Protein 6WQ1 (pdb70)

Structure (mmCIF, N/CA/C/O backbone):
data_6WQ1
#
_entry.id   6WQ1
#
_cell.length_a   52.415
_cell.length_b   108.012
_cell.length_c   152.013
_cell.angle_alpha   90.000
_cell.angle_beta   91.260
_cell.angle_gamma   90.000
#
_symmetry.space_group_name_H-M   'P 1 21 1'
#
loop_
_entity.id
_entity.type
_entity.pdbx_description
1 polymer 'LanC-like protein 2'
2 non-polymer 'ZINC ION'
3 water water
#
loop_
_atom_site.group_PDB
_atom_site.id
_atom_site.type_symbol
_atom_site.label_atom_id
_atom_site.label_alt_id
_atom_site.label_comp_id
_atom_site.label_asym_id
_atom_site.label_entity_id
_atom_site.label_seq_id
_atom_site.pdbx_PDB_ins_code
_atom_site.Cartn_x
_atom_site.Cartn_y
_atom_site.Cartn_z
_atom_site.occupancy
_atom_site.B_iso_or_equiv
_atom_site.auth_seq_id
_atom_site.auth_comp_id
_atom_site.auth_asym_id
_atom_site.auth_atom_id
_atom_site.pdbx_PDB_model_num
ATOM 1 N N . ARG A 1 22 ? 40.954 -1.891 -9.735 1.00 25.97 22 ARG A N 1
ATOM 2 C CA . ARG A 1 22 ? 39.596 -1.798 -9.175 1.00 27.83 22 ARG A CA 1
ATOM 3 C C . ARG A 1 22 ? 39.596 -1.373 -7.715 1.00 22.52 22 ARG A C 1
ATOM 4 O O . ARG A 1 22 ? 38.763 -0.573 -7.301 1.00 21.75 22 ARG A O 1
ATOM 12 N N . ALA A 1 23 ? 40.523 -1.913 -6.937 1.00 19.25 23 ALA A N 1
ATOM 13 C CA . ALA A 1 23 ? 40.730 -1.485 -5.565 1.00 21.54 23 ALA A CA 1
ATOM 14 C C . ALA A 1 23 ? 42.116 -0.869 -5.408 1.00 22.12 23 ALA A C 1
ATOM 15 O O . ALA A 1 23 ? 43.059 -1.252 -6.101 1.00 19.82 23 ALA A O 1
ATOM 17 N N . PHE A 1 24 ? 42.235 0.097 -4.501 1.00 22.38 24 PHE A N 1
ATOM 18 C CA . PHE A 1 24 ? 43.552 0.514 -4.039 1.00 17.59 24 PHE A CA 1
ATOM 19 C C . PHE A 1 24 ? 44.160 -0.569 -3.147 1.00 19.19 24 PHE A C 1
ATOM 20 O O . PHE A 1 24 ? 43.453 -1.424 -2.595 1.00 16.11 24 PHE A O 1
ATOM 28 N N . VAL A 1 25 ? 45.486 -0.520 -2.993 1.00 12.64 25 VAL A N 1
ATOM 29 C CA . VAL A 1 25 ? 46.117 -1.251 -1.899 1.00 16.40 25 VAL A CA 1
ATOM 30 C C . VAL A 1 25 ? 45.693 -0.600 -0.591 1.00 18.63 25 VAL A C 1
ATOM 31 O O . VAL A 1 25 ? 45.881 0.608 -0.386 1.00 15.05 25 VAL A O 1
ATOM 35 N N . ASN A 1 26 ? 45.085 -1.378 0.286 1.00 20.16 26 ASN A N 1
ATOM 36 C CA . ASN A 1 26 ? 44.674 -0.823 1.562 1.00 17.64 26 ASN A CA 1
ATOM 37 C C . ASN A 1 26 ? 45.933 -0.532 2.367 1.00 16.80 26 ASN A C 1
ATOM 38 O O . ASN A 1 26 ? 46.650 -1.471 2.722 1.00 16.91 26 ASN A O 1
ATOM 43 N N . PRO A 1 27 ? 46.232 0.733 2.691 1.00 18.80 27 PRO A N 1
ATOM 44 C CA . PRO A 1 27 ? 47.503 1.036 3.375 1.00 21.09 27 PRO A CA 1
ATOM 45 C C . PRO A 1 27 ? 47.468 0.796 4.879 1.00 22.88 27 PRO A C 1
ATOM 46 O O . PRO A 1 27 ? 48.533 0.746 5.512 1.00 19.24 27 PRO A O 1
ATOM 50 N N . PHE A 1 28 ? 46.300 0.632 5.468 1.00 18.31 28 PHE A N 1
ATOM 51 C CA . PHE A 1 28 ? 46.330 0.630 6.919 1.00 18.76 28 PHE A CA 1
ATOM 52 C C . PHE A 1 28 ? 46.648 -0.767 7.434 1.00 19.27 28 PHE A C 1
ATOM 53 O O . PHE A 1 28 ? 46.217 -1.759 6.851 1.00 20.64 28 PHE A O 1
ATOM 61 N N . PRO A 1 29 ? 47.416 -0.876 8.505 1.00 22.89 29 PRO A N 1
ATOM 62 C CA . PRO A 1 29 ? 47.506 -2.164 9.186 1.00 20.42 29 PRO A CA 1
ATOM 63 C C . PRO A 1 29 ? 46.136 -2.559 9.719 1.00 20.52 29 PRO A C 1
ATOM 64 O O . PRO A 1 29 ? 45.316 -1.703 10.080 1.00 15.23 29 PRO A O 1
ATOM 68 N N . ASP A 1 30 ? 45.895 -3.871 9.742 1.00 16.54 30 ASP A N 1
ATOM 69 C CA . ASP A 1 30 ? 44.730 -4.428 10.404 1.00 18.06 30 ASP A CA 1
ATOM 70 C C . ASP A 1 30 ? 44.788 -4.152 11.905 1.00 18.23 30 ASP A C 1
ATOM 71 O O . ASP A 1 30 ? 45.793 -3.694 12.444 1.00 18.05 30 ASP A O 1
ATOM 76 N N . TYR A 1 31 ? 43.677 -4.464 12.581 1.00 18.74 31 TYR A N 1
ATOM 77 C CA . TYR A 1 31 ? 43.499 -4.084 13.982 1.00 21.31 31 TYR A CA 1
ATOM 78 C C . TYR A 1 31 ? 44.596 -4.627 14.889 1.00 21.70 31 TYR A C 1
ATOM 79 O O . TYR A 1 31 ? 44.932 -3.990 15.893 1.00 23.52 31 TYR A O 1
ATOM 88 N N . GLU A 1 32 ? 45.141 -5.810 14.578 1.00 20.79 32 GLU A N 1
ATOM 89 C CA . GLU A 1 32 ? 46.108 -6.452 15.465 1.00 25.43 32 GLU A CA 1
ATOM 90 C C . GLU A 1 32 ? 47.511 -5.870 15.298 1.00 27.43 32 GLU A C 1
ATOM 91 O O . GLU A 1 32 ? 48.250 -5.747 16.280 1.00 26.73 32 GLU A O 1
ATOM 97 N N . ALA A 1 33 ? 47.884 -5.504 14.073 1.00 24.67 33 ALA A N 1
ATOM 98 C CA . ALA A 1 33 ? 49.205 -4.957 13.779 1.00 23.43 33 ALA A CA 1
ATOM 99 C C . ALA A 1 33 ? 49.313 -3.452 14.072 1.00 28.63 33 ALA A C 1
ATOM 100 O O . ALA A 1 33 ? 48.569 -2.893 14.896 1.00 27.59 33 ALA A O 1
ATOM 102 N N . LEU A 1 61 ? 44.898 4.313 18.481 1.00 23.91 61 LEU A N 1
ATOM 103 C CA . LEU A 1 61 ? 43.615 3.735 18.065 1.00 25.88 61 LEU A CA 1
ATOM 104 C C . LEU A 1 61 ? 42.499 4.765 18.101 1.00 25.92 61 LEU A C 1
ATOM 105 O O . LEU A 1 61 ? 42.425 5.596 19.007 1.00 23.53 61 LEU A O 1
ATOM 110 N N . PRO A 1 62 ? 41.616 4.707 17.106 1.00 26.94 62 PRO A N 1
ATOM 111 C CA . PRO A 1 62 ? 40.518 5.669 17.018 1.00 24.89 62 PRO A CA 1
ATOM 112 C C . PRO A 1 62 ? 39.359 5.418 17.976 1.00 19.54 62 PRO A C 1
ATOM 113 O O . PRO A 1 62 ? 38.336 6.089 17.848 1.00 19.83 62 PRO A O 1
ATOM 117 N N . PHE A 1 63 ? 39.480 4.496 18.929 1.00 19.19 63 PHE A N 1
ATOM 118 C CA . PHE A 1 63 ? 38.479 4.309 19.973 1.00 20.77 63 PHE A CA 1
ATOM 119 C C . PHE A 1 63 ? 39.173 3.932 21.276 1.00 22.99 63 PHE A C 1
ATOM 120 O O . PHE A 1 63 ? 40.328 3.497 21.286 1.00 18.11 63 PHE A O 1
ATOM 128 N N . HIS A 1 64 ? 38.445 4.103 22.377 1.00 23.55 64 HIS A N 1
ATOM 129 C CA . HIS A 1 64 ? 38.897 3.668 23.687 1.00 28.00 64 HIS A CA 1
ATOM 130 C C . HIS A 1 64 ? 38.603 2.179 23.886 1.00 32.18 64 HIS A C 1
ATOM 131 O O . HIS A 1 64 ? 37.968 1.523 23.055 1.00 33.82 64 HIS A O 1
ATOM 138 N N . GLN A 1 65 ? 39.079 1.644 25.015 1.00 32.42 65 GLN A N 1
ATOM 139 C CA . GLN A 1 65 ? 38.920 0.219 25.290 1.00 37.10 65 GLN A CA 1
ATOM 140 C C . GLN A 1 65 ? 37.451 -0.195 25.300 1.00 34.29 65 GLN A C 1
ATOM 141 O O . GLN A 1 65 ? 37.107 -1.305 24.879 1.00 31.37 65 GLN A O 1
ATOM 147 N N . ASP A 1 66 ? 36.571 0.691 25.758 1.00 33.20 66 ASP A N 1
ATOM 148 C CA . ASP A 1 66 ? 35.157 0.383 25.905 1.00 34.83 66 ASP A CA 1
ATOM 149 C C . ASP A 1 66 ? 34.381 0.477 24.598 1.00 39.36 66 ASP A C 1
ATOM 150 O O . ASP A 1 66 ? 33.169 0.249 24.609 1.00 42.98 66 ASP A O 1
ATOM 155 N N . GLY A 1 67 ? 35.027 0.818 23.485 1.00 38.68 67 GLY A N 1
ATOM 156 C CA . GLY A 1 67 ? 34.350 0.939 22.210 1.00 31.87 67 GLY A CA 1
ATOM 157 C C . GLY A 1 67 ? 33.966 2.352 21.822 1.00 26.67 67 GLY A C 1
ATOM 158 O O . GLY A 1 67 ? 33.517 2.566 20.694 1.00 29.59 67 GLY A O 1
ATOM 159 N N . LYS A 1 68 ? 34.145 3.321 22.707 1.00 25.66 68 LYS A N 1
ATOM 160 C CA . LYS A 1 68 ? 33.728 4.681 22.419 1.00 25.94 68 LYS A CA 1
ATOM 161 C C . LYS A 1 68 ? 34.790 5.387 21.576 1.00 28.02 68 LYS A C 1
ATOM 162 O O . LYS A 1 68 ? 35.988 5.291 21.859 1.00 22.32 68 LYS A O 1
ATOM 168 N N . ILE A 1 69 ? 34.343 6.084 20.522 1.00 23.26 69 ILE A N 1
ATOM 169 C CA . ILE A 1 69 ? 35.264 6.761 19.612 1.00 23.54 69 ILE A CA 1
ATOM 170 C C . ILE A 1 69 ? 35.933 7.933 20.326 1.00 26.84 69 ILE A C 1
ATOM 171 O O . ILE A 1 69 ? 35.276 8.718 21.017 1.00 28.08 69 ILE A O 1
ATOM 176 N N . ILE A 1 70 ? 37.250 8.075 20.151 1.00 27.27 70 ILE A N 1
ATOM 177 C CA . ILE A 1 70 ? 37.967 9.144 20.843 1.00 23.56 70 ILE A CA 1
ATOM 178 C C . ILE A 1 70 ? 37.496 10.502 20.341 1.00 23.35 70 ILE A C 1
ATOM 179 O O . ILE A 1 70 ? 37.043 10.651 19.198 1.00 24.98 70 ILE A O 1
ATOM 184 N N . HIS A 1 71 ? 37.617 11.508 21.209 1.00 26.49 71 HIS A N 1
ATOM 185 C CA . HIS A 1 71 ? 37.153 12.856 20.891 1.00 26.69 71 HIS A CA 1
ATOM 186 C C . HIS A 1 71 ? 37.731 13.371 19.577 1.00 20.82 71 HIS A C 1
ATOM 187 O O . HIS A 1 71 ? 37.003 13.939 18.755 1.00 22.89 71 HIS A O 1
ATOM 194 N N . ASN A 1 72 ? 39.031 13.156 19.345 1.00 24.79 72 ASN A N 1
ATOM 195 C CA . ASN A 1 72 ? 39.676 13.721 18.158 1.00 25.96 72 ASN A CA 1
ATOM 196 C C . ASN A 1 72 ? 39.043 13.201 16.871 1.00 21.03 72 ASN A C 1
ATOM 197 O O . ASN A 1 72 ? 38.839 13.963 15.918 1.00 20.00 72 ASN A O 1
ATOM 202 N N . PHE A 1 73 ? 38.726 11.906 16.822 1.00 18.56 73 PHE A N 1
ATOM 203 C CA . PHE A 1 73 ? 38.193 11.320 15.593 1.00 19.84 73 PHE A CA 1
ATOM 204 C C . PHE A 1 73 ? 36.750 11.762 15.349 1.00 20.61 73 PHE A C 1
ATOM 205 O O . PHE A 1 73 ? 36.366 12.062 14.210 1.00 18.91 73 PHE A O 1
ATOM 213 N N . ILE A 1 74 ? 35.936 11.813 16.405 1.00 18.40 74 ILE A N 1
ATOM 214 C CA . ILE A 1 74 ? 34.603 12.407 16.298 1.00 21.39 74 ILE A CA 1
ATOM 215 C C . ILE A 1 74 ? 34.685 13.785 15.655 1.00 21.31 74 ILE A C 1
ATOM 216 O O . ILE A 1 74 ? 33.977 14.087 14.683 1.00 19.29 74 ILE A O 1
ATOM 221 N N . ARG A 1 75 ? 35.559 14.641 16.197 1.00 21.11 75 ARG A N 1
ATOM 222 C CA . ARG A 1 75 ? 35.655 16.018 15.730 1.00 21.57 75 ARG A CA 1
ATOM 223 C C . ARG A 1 75 ? 36.113 16.083 14.278 1.00 22.52 75 ARG A C 1
ATOM 224 O O . ARG A 1 75 ? 35.593 16.886 13.495 1.00 23.04 75 ARG A O 1
ATOM 232 N N . ARG A 1 76 ? 37.069 15.239 13.889 1.00 20.01 76 ARG A N 1
ATOM 233 C CA . ARG A 1 76 ? 37.457 15.213 12.485 1.00 18.78 76 ARG A CA 1
ATOM 234 C C . ARG A 1 76 ? 36.299 14.758 11.602 1.00 20.64 76 ARG A C 1
ATOM 235 O O . ARG A 1 76 ? 36.095 15.309 10.513 1.00 18.50 76 ARG A O 1
ATOM 243 N N . ILE A 1 77 ? 35.507 13.776 12.066 1.00 23.08 77 ILE A N 1
ATOM 244 C CA . ILE A 1 77 ? 34.377 13.287 11.270 1.00 19.81 77 ILE A CA 1
ATOM 245 C C . ILE A 1 77 ? 33.298 14.357 11.149 1.00 18.96 77 ILE A C 1
ATOM 246 O O . ILE A 1 77 ? 32.768 14.598 10.060 1.00 18.16 77 ILE A O 1
ATOM 251 N N . GLN A 1 78 ? 32.921 14.977 12.273 1.00 16.90 78 GLN A N 1
ATOM 252 C CA . GLN A 1 78 ? 31.875 16.001 12.228 1.00 19.55 78 GLN A CA 1
ATOM 253 C C . GLN A 1 78 ? 32.294 17.186 11.373 1.00 19.69 78 GLN A C 1
ATOM 254 O O . GLN A 1 78 ? 31.452 17.791 10.699 1.00 19.98 78 GLN A O 1
ATOM 260 N N . THR A 1 79 ? 33.589 17.511 11.374 1.00 17.02 79 THR A N 1
ATOM 261 C CA . THR A 1 79 ? 34.102 18.588 10.539 1.00 19.98 79 THR A CA 1
ATOM 262 C C . THR A 1 79 ? 33.913 18.264 9.067 1.00 19.11 79 THR A C 1
ATOM 263 O O . THR A 1 79 ? 33.421 19.096 8.291 1.00 18.74 79 THR A O 1
ATOM 267 N N . LYS A 1 80 ? 34.303 17.051 8.666 1.00 17.51 80 LYS A N 1
ATOM 268 C CA . LYS A 1 80 ? 34.137 16.640 7.275 1.00 19.67 80 LYS A CA 1
ATOM 269 C C . LYS A 1 80 ? 32.665 16.606 6.883 1.00 16.63 80 LYS A C 1
ATOM 270 O O . LYS A 1 80 ? 32.306 17.001 5.767 1.00 18.96 80 LYS A O 1
ATOM 276 N N . ILE A 1 81 ? 31.800 16.134 7.784 1.00 15.66 81 ILE A N 1
ATOM 277 C CA . ILE A 1 81 ? 30.371 16.088 7.481 1.00 18.78 81 ILE A CA 1
ATOM 278 C C . ILE A 1 81 ? 29.866 17.479 7.116 1.00 22.34 81 ILE A C 1
ATOM 279 O O . ILE A 1 81 ? 29.244 17.670 6.067 1.00 21.38 81 ILE A O 1
ATOM 284 N N . LYS A 1 82 ? 30.155 18.477 7.962 1.00 18.36 82 LYS A N 1
ATOM 285 C CA . LYS A 1 82 ? 29.839 19.860 7.611 1.00 18.85 82 LYS A CA 1
ATOM 286 C C . LYS A 1 82 ? 30.408 20.219 6.240 1.00 21.53 82 LYS A C 1
ATOM 287 O O . LYS A 1 82 ? 29.690 20.727 5.370 1.00 22.82 82 LYS A O 1
ATOM 293 N N . ASP A 1 83 ? 31.706 19.948 6.035 1.00 20.15 83 ASP A N 1
ATOM 294 C CA . ASP A 1 83 ? 32.367 20.208 4.756 1.00 19.39 83 ASP A CA 1
ATOM 295 C C . ASP A 1 83 ? 31.618 19.562 3.593 1.00 20.90 83 ASP A C 1
ATOM 296 O O . ASP A 1 83 ? 31.258 20.232 2.625 1.00 23.18 83 ASP A O 1
ATOM 301 N N . LEU A 1 84 ? 31.400 18.240 3.667 1.00 19.01 84 LEU A N 1
ATOM 302 C CA . LEU A 1 84 ? 30.771 17.524 2.561 1.00 19.77 84 LEU A CA 1
ATOM 303 C C . LEU A 1 84 ? 29.323 17.961 2.373 1.00 20.77 84 LEU A C 1
ATOM 304 O O . LEU A 1 84 ? 28.849 18.088 1.239 1.00 20.83 84 LEU A O 1
ATOM 309 N N . LEU A 1 85 ? 28.605 18.198 3.470 1.00 16.97 85 LEU A N 1
ATOM 310 C CA . LEU A 1 85 ? 27.245 18.708 3.358 1.00 18.93 85 LEU A CA 1
ATOM 311 C C . LEU A 1 85 ? 27.181 19.919 2.437 1.00 23.41 85 LEU A C 1
ATOM 312 O O . LEU A 1 85 ? 26.281 20.020 1.593 1.00 20.65 85 LEU A O 1
ATOM 317 N N . GLN A 1 86 ? 28.153 20.833 2.557 1.00 23.26 86 GLN A N 1
ATOM 318 C CA . GLN A 1 86 ? 28.074 22.072 1.789 1.00 21.56 86 GLN A CA 1
ATOM 319 C C . GLN A 1 86 ? 28.413 21.832 0.324 1.00 19.37 86 GLN A C 1
ATOM 320 O O . GLN A 1 86 ? 27.793 22.432 -0.559 1.00 22.67 86 GLN A O 1
ATOM 326 N N . GLN A 1 87 ? 29.377 20.943 0.040 1.00 18.13 87 GLN A N 1
ATOM 327 C CA . GLN A 1 87 ? 29.623 20.541 -1.345 1.00 19.03 87 GLN A CA 1
ATOM 328 C C . GLN A 1 87 ? 28.396 19.856 -1.947 1.00 23.87 87 GLN A C 1
ATOM 329 O O . GLN A 1 87 ? 28.089 20.038 -3.136 1.00 20.94 87 GLN A O 1
ATOM 335 N N . MET A 1 88 ? 27.706 19.030 -1.150 1.00 19.66 88 MET A N 1
ATOM 336 C CA . MET A 1 88 ? 26.521 18.337 -1.644 1.00 20.06 88 MET A CA 1
ATOM 337 C C . MET A 1 88 ? 25.401 19.322 -1.960 1.00 17.34 88 MET A C 1
ATOM 338 O O . MET A 1 88 ? 24.795 19.260 -3.036 1.00 17.59 88 MET A O 1
ATOM 343 N N . GLU A 1 89 ? 25.116 20.238 -1.030 1.00 15.77 89 GLU A N 1
ATOM 344 C CA . GLU A 1 89 ? 24.113 21.267 -1.287 1.00 22.01 89 GLU A CA 1
ATOM 345 C C . GLU A 1 89 ? 24.406 22.003 -2.591 1.00 25.19 89 GLU A C 1
ATOM 346 O O . GLU A 1 89 ? 23.507 22.179 -3.420 1.00 25.14 89 GLU A O 1
ATOM 352 N N . GLU A 1 90 ? 25.675 22.381 -2.816 1.00 22.86 90 GLU A N 1
ATOM 353 C CA . GLU A 1 90 ? 26.039 23.157 -4.000 1.00 22.02 90 GLU A CA 1
ATOM 354 C C . GLU A 1 90 ? 25.843 22.363 -5.281 1.00 23.74 90 GLU A C 1
ATOM 355 O O . GLU A 1 90 ? 25.317 22.890 -6.268 1.00 27.37 90 GLU A O 1
ATOM 361 N N . GLY A 1 91 ? 26.300 21.109 -5.301 1.00 22.29 91 GLY A N 1
ATOM 362 C CA . GLY A 1 91 ? 26.232 20.304 -6.506 1.00 26.24 91 GLY A CA 1
ATOM 363 C C . GLY A 1 91 ? 24.849 19.806 -6.854 1.00 25.40 91 GLY A C 1
ATOM 364 O O . GLY A 1 91 ? 24.577 19.557 -8.035 1.00 25.30 91 GLY A O 1
ATOM 365 N N . LEU A 1 92 ? 23.975 19.649 -5.852 1.00 22.85 92 LEU A N 1
ATOM 366 C CA . LEU A 1 92 ? 22.604 19.215 -6.109 1.00 27.30 92 LEU A CA 1
ATOM 367 C C . LEU A 1 92 ? 21.827 20.262 -6.891 1.00 29.95 92 LEU A C 1
ATOM 368 O O . LEU A 1 92 ? 20.857 19.913 -7.575 1.00 27.31 92 LEU A O 1
ATOM 373 N N . LYS A 1 93 ? 22.247 21.532 -6.807 1.00 31.22 93 LYS A N 1
ATOM 374 C CA . LYS A 1 93 ? 21.612 22.609 -7.559 1.00 28.27 93 LYS A CA 1
ATOM 375 C C . LYS A 1 93 ? 21.619 22.355 -9.058 1.00 26.35 93 LYS A C 1
ATOM 376 O O . LYS A 1 93 ? 20.780 22.906 -9.772 1.00 33.06 93 LYS A O 1
ATOM 382 N N . THR A 1 94 ? 22.520 21.520 -9.558 1.00 25.43 94 THR A N 1
ATOM 383 C CA . THR A 1 94 ? 22.541 21.208 -10.976 1.00 29.08 94 THR A CA 1
ATOM 384 C C . THR A 1 94 ? 22.156 19.759 -11.259 1.00 27.11 94 THR A C 1
ATOM 385 O O . THR A 1 94 ? 22.291 19.301 -12.398 1.00 28.00 94 THR A O 1
ATOM 389 N N . ALA A 1 95 ? 21.664 19.033 -10.259 1.00 26.50 95 ALA A N 1
ATOM 390 C CA . ALA A 1 95 ? 21.307 17.635 -10.467 1.00 29.01 95 ALA A CA 1
ATOM 391 C C . ALA A 1 95 ? 20.026 17.526 -11.298 1.00 27.64 95 ALA A C 1
ATOM 392 O O . ALA A 1 95 ? 19.305 18.509 -11.513 1.00 23.29 95 ALA A O 1
ATOM 394 N N . ASP A 1 96 ? 19.749 16.309 -11.766 1.00 26.03 96 ASP A N 1
ATOM 395 C CA . ASP A 1 96 ? 18.580 16.042 -12.604 1.00 26.61 96 ASP A CA 1
ATOM 396 C C . ASP A 1 96 ? 17.295 16.369 -11.845 1.00 27.06 96 ASP A C 1
ATOM 397 O O . ASP A 1 96 ? 17.038 15.765 -10.792 1.00 29.17 96 ASP A O 1
ATOM 402 N N . PRO A 1 97 ? 16.471 17.302 -12.333 1.00 25.20 97 PRO A N 1
ATOM 403 C CA . PRO A 1 97 ? 15.234 17.649 -11.609 1.00 26.74 97 PRO A CA 1
ATOM 404 C C . PRO A 1 97 ? 14.234 16.514 -11.529 1.00 23.37 97 PRO A C 1
ATOM 405 O O . PRO A 1 97 ? 13.407 16.501 -10.611 1.00 22.61 97 PRO A O 1
ATOM 409 N N . HIS A 1 98 ? 14.295 15.554 -12.440 1.00 27.12 98 HIS A N 1
ATOM 410 C CA . HIS A 1 98 ? 13.253 14.546 -12.566 1.00 26.92 98 HIS A CA 1
ATOM 411 C C . HIS A 1 98 ? 13.555 13.252 -11.816 1.00 27.01 98 HIS A C 1
ATOM 412 O O . HIS A 1 98 ? 12.616 12.578 -11.371 1.00 33.33 98 HIS A O 1
ATOM 419 N N . ASP A 1 99 ? 14.826 12.897 -11.634 1.00 19.67 99 ASP A N 1
ATOM 420 C CA . ASP A 1 99 ? 15.161 11.707 -10.861 1.00 19.80 99 ASP A CA 1
ATOM 421 C C . ASP A 1 99 ? 14.755 11.950 -9.416 1.00 21.18 99 ASP A C 1
ATOM 422 O O . ASP A 1 99 ? 15.420 12.702 -8.700 1.00 23.76 99 ASP A O 1
ATOM 427 N N . CYS A 1 100 ? 13.670 11.313 -8.986 1.00 17.74 100 CYS A N 1
ATOM 428 C CA . CYS A 1 100 ? 13.175 11.416 -7.624 1.00 19.77 100 CYS A CA 1
ATOM 429 C C . CYS A 1 100 ? 13.535 10.201 -6.769 1.00 18.64 100 CYS A C 1
ATOM 430 O O . CYS A 1 100 ? 13.069 10.108 -5.624 1.00 17.75 100 CYS A O 1
ATOM 433 N N . SER A 1 101 ? 14.356 9.281 -7.283 1.00 13.61 101 SER A N 1
ATOM 434 C CA . SER A 1 101 ? 14.566 8.002 -6.609 1.00 18.57 101 SER A CA 1
ATOM 435 C C . SER A 1 101 ? 15.298 8.185 -5.278 1.00 16.49 101 SER A C 1
ATOM 436 O O . SER A 1 101 ? 15.961 9.196 -5.026 1.00 16.65 101 SER A O 1
ATOM 439 N N . ALA A 1 102 ? 15.136 7.199 -4.396 1.00 15.56 102 ALA A N 1
ATOM 440 C CA . ALA A 1 102 ? 15.967 7.179 -3.204 1.00 15.29 102 ALA A CA 1
ATOM 441 C C . ALA A 1 102 ? 17.405 6.867 -3.574 1.00 18.72 102 ALA A C 1
ATOM 442 O O . ALA A 1 102 ? 18.335 7.358 -2.925 1.00 17.39 102 ALA A O 1
ATOM 444 N N . TYR A 1 103 ? 17.586 6.093 -4.653 1.00 17.55 103 TYR A N 1
ATOM 445 C CA . TYR A 1 103 ? 18.885 5.569 -5.064 1.00 15.31 103 TYR A CA 1
ATOM 446 C C . TYR A 1 103 ? 19.818 6.671 -5.579 1.00 19.89 103 TYR A C 1
ATOM 447 O O . TYR A 1 103 ? 20.984 6.765 -5.165 1.00 18.54 103 TYR A O 1
ATOM 456 N N . THR A 1 104 ? 19.330 7.510 -6.492 1.00 18.99 104 THR A N 1
ATOM 457 C CA . THR A 1 104 ? 20.156 8.549 -7.089 1.00 18.13 104 THR A CA 1
ATOM 458 C C . THR A 1 104 ? 19.506 9.928 -7.093 1.00 18.45 104 THR A C 1
ATOM 459 O O . THR A 1 104 ? 20.139 10.888 -7.546 1.00 17.67 104 THR A O 1
ATOM 463 N N . GLY A 1 105 ? 18.277 10.066 -6.595 1.00 19.77 105 GLY A N 1
ATOM 464 C CA . GLY A 1 105 ? 17.588 11.343 -6.677 1.00 14.43 105 GLY A CA 1
ATOM 465 C C . GLY A 1 105 ? 17.267 12.023 -5.361 1.00 15.81 105 GLY A C 1
ATOM 466 O O . GLY A 1 105 ? 17.922 11.786 -4.341 1.00 15.02 105 GLY A O 1
ATOM 467 N N . TRP A 1 106 ? 16.211 12.846 -5.378 1.00 15.57 106 TRP A N 1
ATOM 468 C CA . TRP A 1 106 ? 15.910 13.736 -4.265 1.00 14.42 106 TRP A CA 1
ATOM 469 C C . TRP A 1 106 ? 15.503 12.972 -3.010 1.00 14.03 106 TRP A C 1
ATOM 470 O O . TRP A 1 106 ? 15.867 13.378 -1.902 1.00 11.35 106 TRP A O 1
ATOM 481 N N . THR A 1 107 ? 14.730 11.877 -3.153 1.00 13.13 107 THR A N 1
ATOM 482 C CA . THR A 1 107 ? 14.320 11.116 -1.972 1.00 11.84 107 THR A CA 1
ATOM 483 C C . THR A 1 107 ? 15.530 10.629 -1.185 1.00 12.34 107 THR A C 1
ATOM 484 O O . THR A 1 107 ? 15.499 10.604 0.056 1.00 11.09 107 THR A O 1
ATOM 488 N N . GLY A 1 108 ? 16.620 10.294 -1.881 1.00 11.95 108 GLY A N 1
ATOM 489 C CA . GLY A 1 108 ? 17.836 9.904 -1.181 1.00 12.96 108 GLY A CA 1
ATOM 490 C C . GLY A 1 108 ? 18.407 11.015 -0.318 1.00 14.27 108 GLY A C 1
ATOM 491 O O . GLY A 1 108 ? 18.928 10.761 0.772 1.00 14.76 108 GLY A O 1
ATOM 492 N N . ILE A 1 109 ? 18.315 12.261 -0.788 1.00 11.00 109 ILE A N 1
ATOM 493 C CA . ILE A 1 109 ? 18.819 13.383 -0.001 1.00 10.71 109 ILE A CA 1
ATOM 494 C C . ILE A 1 109 ? 17.957 13.577 1.237 1.00 14.59 109 ILE A C 1
ATOM 495 O O . ILE A 1 109 ? 18.474 13.800 2.341 1.00 15.00 109 ILE A O 1
ATOM 500 N N . ALA A 1 110 ? 16.629 13.468 1.084 1.00 11.66 110 ALA A N 1
ATOM 501 C CA . ALA A 1 110 ? 15.755 13.535 2.250 1.00 13.64 110 ALA A CA 1
ATOM 502 C C . ALA A 1 110 ? 16.054 12.390 3.211 1.00 14.44 110 ALA A C 1
ATOM 503 O O . ALA A 1 110 ? 16.043 12.581 4.432 1.00 15.88 110 ALA A O 1
ATOM 505 N N . LEU A 1 111 ? 16.367 11.199 2.680 1.00 14.10 111 LEU A N 1
ATOM 506 C CA . LEU A 1 111 ? 16.817 10.099 3.541 1.00 16.04 111 LEU A CA 1
ATOM 507 C C . LEU A 1 111 ? 18.062 10.482 4.342 1.00 13.06 111 LEU A C 1
ATOM 508 O O . LEU A 1 111 ? 18.159 10.162 5.532 1.00 12.79 111 LEU A O 1
ATOM 513 N N . LEU A 1 112 ? 19.032 11.149 3.706 1.00 13.38 112 LEU A N 1
ATOM 514 C CA . LEU A 1 112 ? 20.226 11.577 4.438 1.00 14.73 112 LEU A CA 1
ATOM 515 C C . LEU A 1 112 ? 19.862 12.515 5.585 1.00 15.56 112 LEU A C 1
ATOM 516 O O . LEU A 1 112 ? 20.325 12.337 6.723 1.00 15.37 112 LEU A O 1
ATOM 521 N N . TYR A 1 113 ? 19.010 13.511 5.316 1.00 11.58 113 TYR A N 1
ATOM 522 C CA . TYR A 1 113 ? 18.689 14.464 6.376 1.00 11.60 113 TYR A CA 1
ATOM 523 C C . TYR A 1 113 ? 17.842 13.839 7.470 1.00 15.71 113 TYR A C 1
ATOM 524 O O . TYR A 1 113 ? 18.038 14.170 8.649 1.00 17.02 113 TYR A O 1
ATOM 533 N N . LEU A 1 114 ? 16.923 12.918 7.117 1.00 14.01 114 LEU A N 1
ATOM 534 C CA . LEU A 1 114 ? 16.300 12.074 8.138 1.00 14.98 114 LEU A CA 1
ATOM 535 C C . LEU A 1 114 ? 17.356 11.366 8.979 1.00 15.84 114 LEU A C 1
ATOM 536 O O . LEU A 1 114 ? 17.233 11.292 10.211 1.00 15.07 114 LEU A O 1
ATOM 541 N N . GLN A 1 115 ? 18.402 10.835 8.325 1.00 14.60 115 GLN A N 1
ATOM 542 C CA . GLN A 1 115 ? 19.452 10.116 9.042 1.00 15.75 115 GLN A CA 1
ATOM 543 C C . GLN A 1 115 ? 20.228 11.058 9.947 1.00 14.72 115 GLN A C 1
ATOM 544 O O . GLN A 1 115 ? 20.534 10.720 11.099 1.00 15.19 115 GLN A O 1
ATOM 550 N N . LEU A 1 116 ? 20.575 12.238 9.426 1.00 15.72 116 LEU A N 1
ATOM 551 C CA . LEU A 1 116 ? 21.230 13.267 10.232 1.00 18.63 116 LEU A CA 1
ATOM 552 C C . LEU A 1 116 ? 20.385 13.624 11.450 1.00 19.68 116 LEU A C 1
ATOM 553 O O . LEU A 1 116 ? 20.905 13.772 12.566 1.00 19.67 116 LEU A O 1
ATOM 558 N N . TYR A 1 117 ? 19.074 13.762 11.248 1.00 12.99 117 TYR A N 1
ATOM 559 C CA . TYR A 1 117 ? 18.173 14.077 12.351 1.00 20.02 117 TYR A CA 1
ATOM 560 C C . TYR A 1 117 ? 18.097 12.932 13.365 1.00 18.95 117 TYR A C 1
ATOM 561 O O . TYR A 1 117 ? 18.096 13.171 14.579 1.00 21.33 117 TYR A O 1
ATOM 570 N N . ARG A 1 118 ? 18.023 11.679 12.892 1.00 19.91 118 ARG A N 1
ATOM 571 C CA . ARG A 1 118 ? 18.048 10.538 13.808 1.00 18.53 118 ARG A CA 1
ATOM 572 C C . ARG A 1 118 ? 19.259 10.576 14.739 1.00 19.61 118 ARG A C 1
ATOM 573 O O . ARG A 1 118 ? 19.134 10.294 15.935 1.00 16.66 118 ARG A O 1
ATOM 581 N N . VAL A 1 119 ? 20.442 10.925 14.219 1.00 18.99 119 VAL A N 1
ATOM 582 C CA . VAL A 1 119 ? 21.645 10.756 15.031 1.00 23.81 119 VAL A CA 1
ATOM 583 C C . VAL A 1 119 ? 22.045 12.000 15.811 1.00 22.25 119 VAL A C 1
ATOM 584 O O . VAL A 1 119 ? 22.800 11.877 16.781 1.00 25.18 119 VAL A O 1
ATOM 588 N N . THR A 1 120 ? 21.564 13.189 15.422 1.00 26.76 120 THR A N 1
ATOM 589 C CA . THR A 1 120 ? 21.856 14.413 16.162 1.00 22.55 120 THR A CA 1
ATOM 590 C C . THR A 1 120 ? 20.667 14.979 16.927 1.00 23.90 120 THR A C 1
ATOM 591 O O . THR A 1 120 ? 20.885 15.723 17.888 1.00 26.93 120 THR A O 1
ATOM 595 N N . CYS A 1 121 ? 19.436 14.650 16.533 1.00 26.18 121 CYS A N 1
ATOM 596 C CA . CYS A 1 121 ? 18.192 15.220 17.060 1.00 27.63 121 CYS A CA 1
ATOM 597 C C . CYS A 1 121 ? 18.054 16.715 16.761 1.00 26.00 121 CYS A C 1
ATOM 598 O O . CYS A 1 121 ? 17.200 17.390 17.356 1.00 27.80 121 CYS A O 1
ATOM 601 N N . ASP A 1 122 ? 18.871 17.250 15.858 1.00 19.94 122 ASP A N 1
ATOM 602 C CA . ASP A 1 122 ? 18.809 18.656 15.465 1.00 26.41 122 ASP A CA 1
ATOM 603 C C . ASP A 1 122 ? 17.624 18.861 14.516 1.00 21.95 122 ASP A C 1
ATOM 604 O O . ASP A 1 122 ? 17.655 18.418 13.365 1.00 21.88 122 ASP A O 1
ATOM 609 N N . GLN A 1 123 ? 16.590 19.564 14.989 1.00 24.55 123 GLN A N 1
ATOM 610 C CA . GLN A 1 123 ? 15.362 19.744 14.207 1.00 27.79 123 GLN A CA 1
ATOM 611 C C . GLN A 1 123 ? 15.607 20.437 12.863 1.00 24.61 123 GLN A C 1
ATOM 612 O O . GLN A 1 123 ? 14.808 20.274 11.932 1.00 29.19 123 GLN A O 1
ATOM 618 N N . THR A 1 124 ? 16.690 21.195 12.738 1.00 21.20 124 THR A N 1
ATOM 619 C CA . THR A 1 124 ? 17.070 21.781 11.455 1.00 23.18 124 THR A CA 1
ATOM 620 C C . THR A 1 124 ? 17.092 20.743 10.335 1.00 29.46 124 THR A C 1
ATOM 621 O O . THR A 1 124 ? 16.755 21.053 9.183 1.00 26.20 124 THR A O 1
ATOM 625 N N . TYR A 1 125 ? 17.491 19.501 10.655 1.00 23.51 125 TYR A N 1
ATOM 626 C CA . TYR A 1 125 ? 17.649 18.470 9.637 1.00 20.66 125 TYR A CA 1
ATOM 627 C C . TYR A 1 125 ? 16.318 17.860 9.227 1.00 18.34 125 TYR A C 1
ATOM 628 O O . TYR A 1 125 ? 16.105 17.588 8.039 1.00 17.87 125 TYR A O 1
ATOM 637 N N . LEU A 1 126 ? 15.445 17.579 10.201 1.00 21.98 126 LEU A N 1
ATOM 638 C CA . LEU A 1 126 ? 14.074 17.190 9.887 1.00 22.13 126 LEU A CA 1
ATOM 639 C C . LEU A 1 126 ? 13.471 18.125 8.852 1.00 23.90 126 LEU A C 1
ATOM 640 O O . LEU A 1 126 ? 13.003 17.687 7.793 1.00 21.07 126 LEU A O 1
ATOM 645 N N . LEU A 1 127 ? 13.499 19.429 9.139 1.00 20.48 127 LEU A N 1
ATOM 646 C CA . LEU A 1 127 ? 12.856 20.396 8.258 1.00 18.08 127 LEU A CA 1
ATOM 647 C C . LEU A 1 127 ? 13.464 20.364 6.869 1.00 20.60 127 LEU A C 1
ATOM 648 O O . LEU A 1 127 ? 12.757 20.527 5.866 1.00 21.96 127 LEU A O 1
ATOM 653 N N . ARG A 1 128 ? 14.777 20.165 6.786 1.00 19.17 128 ARG A N 1
ATOM 654 C CA . ARG A 1 128 ? 15.409 20.149 5.481 1.00 15.93 128 ARG A CA 1
ATOM 655 C C . ARG A 1 128 ? 15.020 18.902 4.701 1.00 16.72 128 ARG A C 1
ATOM 656 O O . ARG A 1 128 ? 14.979 18.942 3.468 1.00 19.57 128 ARG A O 1
ATOM 664 N N . SER A 1 129 ? 14.724 17.792 5.389 1.00 16.93 129 SER A N 1
ATOM 665 C CA . SER A 1 129 ? 14.282 16.587 4.685 1.00 15.46 129 SER A CA 1
ATOM 666 C C . SER A 1 129 ? 12.957 16.825 3.978 1.00 15.26 129 SER A C 1
ATOM 667 O O . SER A 1 129 ? 12.781 16.406 2.827 1.00 16.32 129 SER A O 1
ATOM 670 N N . LEU A 1 130 ? 12.034 17.534 4.641 1.00 16.71 130 LEU A N 1
ATOM 671 C CA . LEU A 1 130 ? 10.782 17.955 4.014 1.00 18.57 130 LEU A CA 1
ATOM 672 C C . LEU A 1 130 ? 11.018 18.730 2.717 1.00 19.17 130 LEU A C 1
ATOM 673 O O . LEU A 1 130 ? 10.302 18.522 1.727 1.00 19.59 130 LEU A O 1
ATOM 678 N N . ASP A 1 131 ? 12.019 19.623 2.694 1.00 18.74 131 ASP A N 1
ATOM 679 C CA . ASP A 1 131 ? 12.308 20.364 1.463 1.00 18.57 131 ASP A CA 1
ATOM 680 C C . ASP A 1 131 ? 12.564 19.433 0.283 1.00 20.92 131 ASP A C 1
ATOM 681 O O . ASP A 1 131 ? 12.212 19.765 -0.855 1.00 16.44 131 ASP A O 1
ATOM 686 N N . TYR A 1 132 ? 13.174 18.266 0.526 1.00 22.17 132 TYR A N 1
ATOM 687 C CA . TYR A 1 132 ? 13.506 17.363 -0.570 1.00 19.82 132 TYR A CA 1
ATOM 688 C C . TYR A 1 132 ? 12.407 16.350 -0.899 1.00 21.96 132 TYR A C 1
ATOM 689 O O . TYR A 1 132 ? 12.257 15.998 -2.077 1.00 21.64 132 TYR A O 1
ATOM 698 N N . VAL A 1 133 ? 11.637 15.854 0.086 1.00 20.53 133 VAL A N 1
ATOM 699 C CA . VAL A 1 133 ? 10.527 14.959 -0.260 1.00 20.44 133 VAL A CA 1
ATOM 700 C C . VAL A 1 133 ? 9.496 15.683 -1.107 1.00 17.88 133 VAL A C 1
ATOM 701 O O . VAL A 1 133 ? 8.952 15.104 -2.052 1.00 22.23 133 VAL A O 1
ATOM 705 N N . LYS A 1 134 ? 9.192 16.946 -0.763 1.00 19.45 134 LYS A N 1
ATOM 706 C CA . LYS A 1 134 ? 8.117 17.685 -1.425 1.00 22.43 134 LYS A CA 1
ATOM 707 C C . LYS A 1 134 ? 8.286 17.712 -2.936 1.00 22.38 134 LYS A C 1
ATOM 708 O O . LYS A 1 134 ? 7.294 17.719 -3.668 1.00 26.65 134 LYS A O 1
ATOM 714 N N . ARG A 1 135 ? 9.529 17.722 -3.418 1.00 17.12 135 ARG A N 1
ATOM 715 C CA . ARG A 1 135 ? 9.804 17.620 -4.850 1.00 20.98 135 ARG A CA 1
ATOM 716 C C . ARG A 1 135 ? 9.197 16.369 -5.476 1.00 23.56 135 ARG A C 1
ATOM 717 O O . ARG A 1 135 ? 8.885 16.351 -6.674 1.00 27.34 135 ARG A O 1
ATOM 725 N N . THR A 1 136 ? 9.077 15.301 -4.698 1.00 21.80 136 THR A N 1
ATOM 726 C CA . THR A 1 136 ? 8.881 13.961 -5.223 1.00 18.73 136 THR A CA 1
ATOM 727 C C . THR A 1 136 ? 7.436 13.483 -5.143 1.00 24.08 136 THR A C 1
ATOM 728 O O . THR A 1 136 ? 7.108 12.455 -5.744 1.00 24.82 136 THR A O 1
ATOM 732 N N . LEU A 1 137 ? 6.567 14.205 -4.440 1.00 20.81 137 LEU A N 1
ATOM 733 C CA . LEU A 1 137 ? 5.261 13.681 -4.075 1.00 28.39 137 LEU A CA 1
ATOM 734 C C . LEU A 1 137 ? 4.178 13.949 -5.113 1.00 33.70 137 LEU A C 1
ATOM 735 O O . LEU A 1 137 ? 3.040 13.514 -4.908 1.00 39.29 137 LEU A O 1
ATOM 740 N N . ARG A 1 138 ? 4.491 14.617 -6.230 1.00 35.00 138 ARG A N 1
ATOM 741 C CA . ARG A 1 138 ? 3.441 15.025 -7.157 1.00 42.51 138 ARG A CA 1
ATOM 742 C C . ARG A 1 138 ? 3.424 14.280 -8.488 1.00 42.92 138 ARG A C 1
ATOM 743 O O . ARG A 1 138 ? 2.356 14.171 -9.098 1.00 44.65 138 ARG A O 1
ATOM 751 N N . ASN A 1 139 ? 4.544 13.743 -8.947 1.00 33.62 139 ASN A N 1
ATOM 752 C CA . ASN A 1 139 ? 4.595 13.246 -10.316 1.00 45.23 139 ASN A CA 1
ATOM 753 C C . ASN A 1 139 ? 4.136 11.792 -10.488 1.00 42.43 139 ASN A C 1
ATOM 754 O O . ASN A 1 139 ? 4.122 11.310 -11.626 1.00 41.82 139 ASN A O 1
ATOM 759 N N . LEU A 1 140 ? 3.708 11.110 -9.414 1.00 43.34 140 LEU A N 1
ATOM 760 C CA . LEU A 1 140 ? 3.800 9.648 -9.321 1.00 34.02 140 LEU A CA 1
ATOM 761 C C . LEU A 1 140 ? 2.925 8.928 -10.347 1.00 28.68 140 LEU A C 1
ATOM 762 O O . LEU A 1 140 ? 1.703 9.086 -10.359 1.00 30.48 140 LEU A O 1
ATOM 767 N N . ASN A 1 141 ? 3.548 8.092 -11.177 1.00 26.67 141 ASN A N 1
ATOM 768 C CA . ASN A 1 141 ? 2.813 7.298 -12.156 1.00 31.49 141 ASN A CA 1
ATOM 769 C C . ASN A 1 141 ? 2.594 5.855 -11.716 1.00 32.11 141 ASN A C 1
ATOM 770 O O . ASN A 1 141 ? 1.838 5.133 -12.374 1.00 37.74 141 ASN A O 1
ATOM 775 N N . GLY A 1 142 ? 3.232 5.417 -10.633 1.00 30.29 142 GLY A N 1
ATOM 776 C CA . GLY A 1 142 ? 2.973 4.097 -10.097 1.00 31.19 142 GLY A CA 1
ATOM 777 C C . GLY A 1 142 ? 3.419 2.955 -10.975 1.00 33.95 142 GLY A C 1
ATOM 778 O O . GLY A 1 142 ? 2.855 1.858 -10.883 1.00 31.31 142 GLY A O 1
ATOM 779 N N . ARG A 1 143 ? 4.402 3.180 -11.844 1.00 26.70 143 ARG A N 1
ATOM 780 C CA . ARG A 1 143 ? 4.918 2.104 -12.677 1.00 33.72 143 ARG A CA 1
ATOM 781 C C . ARG A 1 143 ? 6.158 1.436 -12.092 1.00 32.73 143 ARG A C 1
ATOM 782 O O . ARG A 1 143 ? 6.436 0.280 -12.426 1.00 32.92 143 ARG A O 1
ATOM 790 N N . ARG A 1 144 ? 6.906 2.127 -11.235 1.00 26.29 144 ARG A N 1
ATOM 791 C CA . ARG A 1 144 ? 7.977 1.525 -10.459 1.00 25.24 144 ARG A CA 1
ATOM 792 C C . ARG A 1 144 ? 7.558 1.477 -8.991 1.00 18.59 144 ARG A C 1
ATOM 793 O O . ARG A 1 144 ? 6.927 2.409 -8.485 1.00 22.33 144 ARG A O 1
ATOM 801 N N . VAL A 1 145 ? 7.898 0.383 -8.315 1.00 19.00 145 VAL A N 1
ATOM 802 C CA . VAL A 1 145 ? 7.268 0.031 -7.045 1.00 17.16 145 VAL A CA 1
ATOM 803 C C . VAL A 1 145 ? 8.219 0.057 -5.846 1.00 18.15 145 VAL A C 1
ATOM 804 O O . VAL A 1 145 ? 7.738 0.001 -4.705 1.00 16.18 145 VAL A O 1
ATOM 808 N N . THR A 1 146 ? 9.537 0.120 -6.048 1.00 14.10 146 THR A N 1
ATOM 809 C CA . THR A 1 146 ? 10.437 -0.108 -4.924 1.00 16.44 146 THR A CA 1
ATOM 810 C C . THR A 1 146 ? 10.734 1.170 -4.154 1.00 12.60 146 THR A C 1
ATOM 811 O O . THR A 1 146 ? 10.564 2.288 -4.639 1.00 10.96 146 THR A O 1
ATOM 815 N N . PHE A 1 147 ? 11.200 0.963 -2.920 1.00 14.38 147 PHE A N 1
ATOM 816 C CA . PHE A 1 147 ? 11.729 2.046 -2.099 1.00 15.05 147 PHE A CA 1
ATOM 817 C C . PHE A 1 147 ? 12.913 2.743 -2.781 1.00 13.73 147 PHE A C 1
ATOM 818 O O . PHE A 1 147 ? 12.977 3.973 -2.800 1.00 12.29 147 PHE A O 1
ATOM 826 N N . LEU A 1 148 ? 13.827 1.977 -3.398 1.00 12.17 148 LEU A N 1
ATOM 827 C CA . LEU A 1 148 ? 15.066 2.552 -3.937 1.00 14.24 148 LEU A CA 1
ATOM 828 C C . LEU A 1 148 ? 14.860 3.304 -5.251 1.00 12.92 148 LEU A C 1
ATOM 829 O O . LEU A 1 148 ? 15.390 4.404 -5.425 1.00 14.64 148 LEU A O 1
ATOM 834 N N . CYS A 1 149 ? 14.113 2.736 -6.188 1.00 17.35 149 CYS A N 1
ATOM 835 C CA . CYS A 1 149 ? 13.953 3.344 -7.499 1.00 16.61 149 CYS A CA 1
ATOM 836 C C . CYS A 1 149 ? 12.520 3.683 -7.911 1.00 21.02 149 CYS A C 1
ATOM 837 O O . CYS A 1 149 ? 12.348 4.292 -8.973 1.00 28.15 149 CYS A O 1
ATOM 840 N N . GLY A 1 150 ? 11.492 3.319 -7.130 1.00 17.48 150 GLY A N 1
ATOM 841 C CA . GLY A 1 150 ? 10.111 3.571 -7.530 1.00 15.34 150 GLY A CA 1
ATOM 842 C C . GLY A 1 150 ? 9.346 4.546 -6.649 1.00 16.12 150 GLY A C 1
ATOM 843 O O . GLY A 1 150 ? 9.943 5.286 -5.861 1.00 15.52 150 GLY A O 1
ATOM 844 N N . ASP A 1 151 ? 8.013 4.531 -6.744 1.00 14.34 151 ASP A N 1
ATOM 845 C CA . ASP A 1 151 ? 7.201 5.508 -6.028 1.00 15.47 151 ASP A CA 1
ATOM 846 C C . ASP A 1 151 ? 7.188 5.261 -4.530 1.00 15.22 151 ASP A C 1
ATOM 847 O O . ASP A 1 151 ? 6.922 6.194 -3.764 1.00 13.35 151 ASP A O 1
ATOM 852 N N . ALA A 1 152 ? 7.482 4.033 -4.092 1.00 16.74 152 ALA A N 1
ATOM 853 C CA . ALA A 1 152 ? 7.416 3.719 -2.669 1.00 13.47 152 ALA A CA 1
ATOM 854 C C . ALA A 1 152 ? 8.468 4.464 -1.855 1.00 13.96 152 ALA A C 1
ATOM 855 O O . ALA A 1 152 ? 8.344 4.524 -0.630 1.00 13.89 152 ALA A O 1
ATOM 857 N N . GLY A 1 153 ? 9.507 5.009 -2.497 1.00 13.30 153 GLY A N 1
ATOM 858 C CA . GLY A 1 153 ? 10.531 5.758 -1.797 1.00 12.85 153 GLY A CA 1
ATOM 859 C C . GLY A 1 153 ? 10.057 7.143 -1.381 1.00 12.38 153 GLY A C 1
ATOM 860 O O . GLY A 1 153 ? 10.014 7.480 -0.191 1.00 12.19 153 GLY A O 1
ATOM 861 N N . PRO A 1 154 ? 9.696 7.972 -2.362 1.00 12.43 154 PRO A N 1
ATOM 862 C CA . PRO A 1 154 ? 9.049 9.262 -2.038 1.00 11.36 154 PRO A CA 1
ATOM 863 C C . PRO A 1 154 ? 7.906 9.140 -1.039 1.00 13.23 154 PRO A C 1
ATOM 864 O O . PRO A 1 154 ? 7.827 9.896 -0.060 1.00 13.12 154 PRO A O 1
ATOM 868 N N . LEU A 1 155 ? 7.023 8.167 -1.262 1.00 13.81 155 LEU A N 1
ATOM 869 C CA . LEU A 1 155 ? 5.822 8.000 -0.451 1.00 13.35 155 LEU A CA 1
ATOM 870 C C . LEU A 1 155 ? 6.138 7.550 0.978 1.00 16.27 155 LEU A C 1
ATOM 871 O O . LEU A 1 155 ? 5.573 8.088 1.941 1.00 18.56 155 LEU A O 1
ATOM 876 N N . ALA A 1 156 ? 7.016 6.558 1.147 1.00 13.82 156 ALA A N 1
ATOM 877 C CA . ALA A 1 156 ? 7.317 6.084 2.498 1.00 14.17 156 ALA A CA 1
ATOM 878 C C . ALA A 1 156 ? 8.232 7.055 3.243 1.00 17.27 156 ALA A C 1
ATOM 879 O O . ALA A 1 156 ? 8.041 7.303 4.444 1.00 17.49 156 ALA A O 1
ATOM 881 N N . VAL A 1 157 ? 9.227 7.626 2.558 1.00 15.03 157 VAL A N 1
ATOM 882 C CA . VAL A 1 157 ? 10.033 8.661 3.200 1.00 15.01 157 VAL A CA 1
ATOM 883 C C . VAL A 1 157 ? 9.168 9.871 3.545 1.00 16.68 157 VAL A C 1
ATOM 884 O O . VAL A 1 157 ? 9.266 10.430 4.647 1.00 17.91 157 VAL A O 1
ATOM 888 N N . GLY A 1 158 ? 8.288 10.277 2.623 1.00 17.62 158 GLY A N 1
ATOM 889 C CA . GLY A 1 158 ? 7.361 11.363 2.925 1.00 17.73 158 GLY A CA 1
ATOM 890 C C . GLY A 1 158 ? 6.465 11.070 4.117 1.00 16.00 158 GLY A C 1
ATOM 891 O O . GLY A 1 158 ? 6.278 11.924 4.986 1.00 15.74 158 GLY A O 1
ATOM 892 N N . ALA A 1 159 ? 5.918 9.848 4.194 1.00 14.07 159 ALA A N 1
ATOM 893 C CA . ALA A 1 159 ? 5.030 9.534 5.317 1.00 17.34 159 ALA A CA 1
ATOM 894 C C . ALA A 1 159 ? 5.766 9.580 6.653 1.00 16.50 159 ALA A C 1
ATOM 895 O O . ALA A 1 159 ? 5.193 10.011 7.662 1.00 15.81 159 ALA A O 1
ATOM 897 N N . VAL A 1 160 ? 7.026 9.141 6.688 1.00 17.43 160 VAL A N 1
ATOM 898 C CA . VAL A 1 160 ? 7.790 9.189 7.931 1.00 15.44 160 VAL A CA 1
ATOM 899 C C . VAL A 1 160 ? 8.085 10.638 8.312 1.00 16.25 160 VAL A C 1
ATOM 900 O O . VAL A 1 160 ? 7.940 11.038 9.476 1.00 19.45 160 VAL A O 1
ATOM 904 N N . ILE A 1 161 ? 8.476 11.455 7.338 1.00 15.38 161 ILE A N 1
ATOM 905 C CA . ILE A 1 161 ? 8.821 12.842 7.631 1.00 15.52 161 ILE A CA 1
ATOM 906 C C . ILE A 1 161 ? 7.600 13.596 8.124 1.00 20.76 161 ILE A C 1
ATOM 907 O O . ILE A 1 161 ? 7.674 14.364 9.098 1.00 18.67 161 ILE A O 1
ATOM 912 N N . TYR A 1 162 ? 6.453 13.385 7.467 1.00 17.52 162 TYR A N 1
ATOM 913 C CA . TYR A 1 162 ? 5.243 14.064 7.909 1.00 21.91 162 TYR A CA 1
ATOM 914 C C . TYR A 1 162 ? 4.863 13.637 9.316 1.00 19.42 162 TYR A C 1
ATOM 915 O O . TYR A 1 162 ? 4.392 14.458 10.108 1.00 23.58 162 TYR A O 1
ATOM 924 N N . HIS A 1 163 ? 5.108 12.375 9.661 1.00 20.25 163 HIS A N 1
ATOM 925 C CA . HIS A 1 163 ? 4.684 11.873 10.963 1.00 21.31 163 HIS A CA 1
ATOM 926 C C . HIS A 1 163 ? 5.540 12.444 12.092 1.00 22.68 163 HIS A C 1
ATOM 927 O O . HIS A 1 163 ? 5.045 12.643 13.209 1.00 20.57 163 HIS A O 1
ATOM 934 N N . LYS A 1 164 ? 6.822 12.708 11.821 1.00 22.71 164 LYS A N 1
ATOM 935 C CA . LYS A 1 164 ? 7.704 13.313 12.812 1.00 23.23 164 LYS A CA 1
ATOM 936 C C . LYS A 1 164 ? 7.475 14.815 12.956 1.00 25.01 164 LYS A C 1
ATOM 937 O O . LYS A 1 164 ? 7.805 15.379 14.004 1.00 26.80 164 LYS A O 1
ATOM 943 N N . LEU A 1 165 ? 6.920 15.465 11.927 1.00 24.25 165 LEU A N 1
ATOM 944 C CA . LEU A 1 165 ? 6.453 16.841 11.994 1.00 24.14 165 LEU A CA 1
ATOM 945 C C . LEU A 1 165 ? 4.999 16.944 12.454 1.00 29.29 165 LEU A C 1
ATOM 946 O O . LEU A 1 165 ? 4.395 18.019 12.332 1.00 33.66 165 LEU A O 1
ATOM 951 N N . ARG A 1 166 ? 4.425 15.841 12.946 1.00 30.48 166 ARG A N 1
ATOM 952 C CA . ARG A 1 166 ? 3.108 15.729 13.578 1.00 31.72 166 ARG A CA 1
ATOM 953 C C . ARG A 1 166 ? 1.918 16.022 12.670 1.00 26.49 166 ARG A C 1
ATOM 954 O O . ARG A 1 166 ? 0.793 16.076 13.170 1.00 30.00 166 ARG A O 1
ATOM 962 N N . SER A 1 167 ? 2.102 16.192 11.364 1.00 27.83 167 SER A N 1
ATOM 963 C CA . SER A 1 167 ? 0.954 16.364 10.471 1.00 27.13 167 SER A CA 1
ATOM 964 C C . SER A 1 167 ? 0.479 14.987 10.013 1.00 25.28 167 SER A C 1
ATOM 965 O O . SER A 1 167 ? 0.997 14.429 9.038 1.00 22.94 167 SER A O 1
ATOM 968 N N . ASP A 1 168 ? -0.527 14.443 10.716 1.00 23.68 168 ASP A N 1
ATOM 969 C CA . ASP A 1 168 ? -0.930 13.052 10.506 1.00 25.14 168 ASP A CA 1
ATOM 970 C C . ASP A 1 168 ? -1.633 12.838 9.176 1.00 21.32 168 ASP A C 1
ATOM 971 O O . ASP A 1 168 ? -1.494 11.765 8.582 1.00 21.21 168 ASP A O 1
ATOM 976 N N . CYS A 1 169 ? -2.382 13.832 8.691 1.00 22.14 169 CYS A N 1
ATOM 977 C CA . CYS A 1 169 ? -3.176 13.639 7.477 1.00 22.64 169 CYS A CA 1
ATOM 978 C C . CYS A 1 169 ? -2.299 13.468 6.234 1.00 20.39 169 CYS A C 1
ATOM 979 O O . CYS A 1 169 ? -2.522 12.551 5.434 1.00 21.20 169 CYS A O 1
ATOM 982 N N . GLU A 1 170 ? -1.318 14.350 6.032 1.00 17.66 170 GLU A N 1
ATOM 983 C CA . GLU A 1 170 ? -0.409 14.156 4.901 1.00 22.02 170 GLU A CA 1
ATOM 984 C C . GLU A 1 170 ? 0.353 12.844 5.032 1.00 16.49 170 GLU A C 1
ATOM 985 O O . GLU A 1 170 ? 0.514 12.110 4.049 1.00 16.50 170 GLU A O 1
ATOM 991 N N . SER A 1 171 ? 0.805 12.525 6.249 1.00 16.90 171 SER A N 1
ATOM 992 C CA . SER A 1 171 ? 1.417 11.226 6.522 1.00 16.33 171 SER A CA 1
ATOM 993 C C . SER A 1 171 ? 0.519 10.080 6.079 1.00 18.55 171 SER A C 1
ATOM 994 O O . SER A 1 171 ? 0.957 9.175 5.365 1.00 17.59 171 SER A O 1
ATOM 997 N N . GLN A 1 172 ? -0.754 10.108 6.485 1.00 18.42 172 GLN A N 1
ATOM 998 C CA . GLN A 1 172 ? -1.662 9.032 6.116 1.00 17.65 172 GLN A CA 1
ATOM 999 C C . GLN A 1 172 ? -1.900 8.996 4.608 1.00 19.00 172 GLN A C 1
ATOM 1000 O O . GLN A 1 172 ? -2.016 7.911 4.022 1.00 17.54 172 GLN A O 1
ATOM 1006 N N . GLU A 1 173 ? -1.972 10.169 3.960 1.00 18.30 173 GLU A N 1
ATOM 1007 C CA . GLU A 1 173 ? -2.169 10.204 2.507 1.00 19.42 173 GLU A CA 1
ATOM 1008 C C . GLU A 1 173 ? -1.020 9.520 1.780 1.00 17.29 173 GLU A C 1
ATOM 1009 O O . GLU A 1 173 ? -1.236 8.799 0.797 1.00 18.73 173 GLU A O 1
ATOM 1015 N N . CYS A 1 174 ? 0.210 9.724 2.253 1.00 13.35 174 CYS A N 1
ATOM 1016 C CA . CYS A 1 174 ? 1.342 9.017 1.661 1.00 16.21 174 CYS A CA 1
ATOM 1017 C C . CYS A 1 174 ? 1.155 7.507 1.767 1.00 16.18 174 CYS A C 1
ATOM 1018 O O . CYS A 1 174 ? 1.194 6.795 0.758 1.00 16.66 174 CYS A O 1
ATOM 1021 N N . VAL A 1 175 ? 0.923 7.010 2.987 1.00 17.41 175 VAL A N 1
ATOM 1022 C CA . VAL A 1 175 ? 0.737 5.575 3.207 1.00 17.76 175 VAL A CA 1
ATOM 1023 C C . VAL A 1 175 ? -0.390 5.035 2.326 1.00 16.37 175 VAL A C 1
ATOM 1024 O O . VAL A 1 175 ? -0.257 3.984 1.683 1.00 16.84 175 VAL A O 1
ATOM 1028 N N . THR A 1 176 ? -1.518 5.751 2.278 1.00 17.11 176 THR A N 1
ATOM 1029 C CA . THR A 1 176 ? -2.655 5.289 1.486 1.00 14.90 176 THR A CA 1
ATOM 1030 C C . THR A 1 176 ? -2.275 5.100 0.019 1.00 13.01 176 THR A C 1
ATOM 1031 O O . THR A 1 176 ? -2.604 4.077 -0.588 1.00 11.79 176 THR A O 1
ATOM 1035 N N . LYS A 1 177 ? -1.559 6.075 -0.557 1.00 15.21 177 LYS A N 1
ATOM 1036 C CA . LYS A 1 177 ? -1.131 5.992 -1.952 1.00 15.21 177 LYS A CA 1
ATOM 1037 C C . LYS A 1 177 ? -0.063 4.918 -2.149 1.00 16.87 177 LYS A C 1
ATOM 1038 O O . LYS A 1 177 ? -0.037 4.240 -3.187 1.00 13.77 177 LYS A O 1
ATOM 1044 N N . LEU A 1 178 ? 0.850 4.774 -1.182 1.00 13.03 178 LEU A N 1
ATOM 1045 C CA . LEU A 1 178 ? 1.851 3.718 -1.279 1.00 13.74 178 LEU A CA 1
ATOM 1046 C C . LEU A 1 178 ? 1.176 2.363 -1.422 1.00 14.57 178 LEU A C 1
ATOM 1047 O O . LEU A 1 178 ? 1.485 1.600 -2.340 1.00 15.52 178 LEU A O 1
ATOM 1052 N N . LEU A 1 179 ? 0.214 2.064 -0.541 1.00 13.57 179 LEU A N 1
ATOM 1053 C CA . LEU A 1 179 ? -0.451 0.765 -0.596 1.00 15.78 179 LEU A CA 1
ATOM 1054 C C . LEU A 1 179 ? -1.197 0.539 -1.909 1.00 15.34 179 LEU A C 1
ATOM 1055 O O . LEU A 1 179 ? -1.452 -0.618 -2.248 1.00 19.19 179 LEU A O 1
ATOM 1060 N N . GLN A 1 180 ? -1.529 1.589 -2.681 1.00 12.74 180 GLN A N 1
ATOM 1061 C CA . GLN A 1 180 ? -2.139 1.329 -3.995 1.00 12.86 180 GLN A CA 1
ATOM 1062 C C . GLN A 1 180 ? -1.180 0.625 -4.955 1.00 16.22 180 GLN A C 1
ATOM 1063 O O . GLN A 1 180 ? -1.632 0.066 -5.956 1.00 15.18 180 GLN A O 1
ATOM 1069 N N . LEU A 1 181 ? 0.129 0.642 -4.681 1.00 15.41 181 LEU A N 1
ATOM 1070 C CA . LEU A 1 181 ? 1.078 -0.180 -5.425 1.00 13.38 181 LEU A CA 1
ATOM 1071 C C . LEU A 1 181 ? 0.846 -1.667 -5.210 1.00 17.87 181 LEU A C 1
ATOM 1072 O O . LEU A 1 181 ? 1.350 -2.472 -5.997 1.00 18.97 181 LEU A O 1
ATOM 1077 N N . GLN A 1 182 ? 0.073 -2.033 -4.180 1.00 20.35 182 GLN A N 1
ATOM 1078 C CA . GLN A 1 182 ? -0.047 -3.414 -3.710 1.00 21.15 182 GLN A CA 1
ATOM 1079 C C . GLN A 1 182 ? -0.432 -4.403 -4.811 1.00 24.19 182 GLN A C 1
ATOM 1080 O O . GLN A 1 182 ? 0.140 -5.498 -4.896 1.00 21.88 182 GLN A O 1
ATOM 1086 N N . ARG A 1 183 ? -1.452 -4.069 -5.618 1.00 22.36 183 ARG A N 1
ATOM 1087 C CA . ARG A 1 183 ? -1.968 -5.031 -6.591 1.00 23.98 183 ARG A CA 1
ATOM 1088 C C . ARG A 1 183 ? -0.950 -5.304 -7.694 1.00 21.77 183 ARG A C 1
ATOM 1089 O O . ARG A 1 183 ? -0.739 -6.458 -8.083 1.00 22.69 183 ARG A O 1
ATOM 1097 N N . SER A 1 184 ? -0.306 -4.256 -8.203 1.00 21.20 184 SER A N 1
ATOM 1098 C CA . SER A 1 184 ? 0.737 -4.446 -9.200 1.00 25.28 184 SER A CA 1
ATOM 1099 C C . SER A 1 184 ? 1.863 -5.354 -8.692 1.00 23.57 184 SER A C 1
ATOM 1100 O O . SER A 1 184 ? 2.447 -6.103 -9.480 1.00 24.21 184 SER A O 1
ATOM 1103 N N . VAL A 1 185 ? 2.149 -5.331 -7.385 1.00 21.48 185 VAL A N 1
ATOM 1104 C CA . VAL A 1 185 ? 3.236 -6.122 -6.810 1.00 18.49 185 VAL A CA 1
ATOM 1105 C C . VAL A 1 185 ? 2.813 -7.572 -6.573 1.00 22.01 185 VAL A C 1
ATOM 1106 O O . VAL A 1 185 ? 3.582 -8.508 -6.819 1.00 21.97 185 VAL A O 1
ATOM 1110 N N . VAL A 1 186 ? 1.596 -7.787 -6.079 1.00 25.45 186 VAL A N 1
ATOM 1111 C CA . VAL A 1 186 ? 1.176 -9.129 -5.675 1.00 30.21 186 VAL A CA 1
ATOM 1112 C C . VAL A 1 186 ? 0.757 -9.988 -6.876 1.00 32.52 186 VAL A C 1
ATOM 1113 O O . VAL A 1 186 ? 0.876 -11.223 -6.834 1.00 37.67 186 VAL A O 1
ATOM 1117 N N . CYS A 1 187 ? 0.278 -9.362 -7.952 1.00 27.92 187 CYS A N 1
ATOM 1118 C CA . CYS A 1 187 ? -0.045 -10.051 -9.197 1.00 26.92 187 CYS A CA 1
ATOM 1119 C C . CYS A 1 187 ? 1.110 -10.929 -9.675 1.00 41.84 187 CYS A C 1
ATOM 1120 O O . CYS A 1 187 ? 2.214 -10.437 -9.930 1.00 42.90 187 CYS A O 1
ATOM 1123 N N . GLN A 1 188 ? 0.858 -12.238 -9.798 1.00 42.24 188 GLN A N 1
ATOM 1124 C CA . GLN A 1 188 ? 1.892 -13.157 -10.271 1.00 48.06 188 GLN A CA 1
ATOM 1125 C C . GLN A 1 188 ? 2.077 -13.127 -11.786 1.00 49.90 188 GLN A C 1
ATOM 1126 O O . GLN A 1 188 ? 3.085 -13.648 -12.279 1.00 50.85 188 GLN A O 1
ATOM 1132 N N . GLU A 1 189 ? 1.137 -12.534 -12.526 1.00 51.27 189 GLU A N 1
ATOM 1133 C CA . GLU A 1 189 ? 1.253 -12.345 -13.971 1.00 49.98 189 GLU A CA 1
ATOM 1134 C C . GLU A 1 189 ? 1.615 -10.884 -14.234 1.00 47.71 189 GLU A C 1
ATOM 1135 O O . GLU A 1 189 ? 0.758 -10.057 -14.537 1.00 56.26 189 GLU A O 1
ATOM 1141 N N . SER A 1 190 ? 2.908 -10.558 -14.125 1.00 55.40 190 SER A N 1
ATOM 1142 C CA . SER A 1 190 ? 3.284 -9.147 -14.203 1.00 49.32 190 SER A CA 1
ATOM 1143 C C . SER A 1 190 ? 4.672 -8.866 -14.776 1.00 50.87 190 SER A C 1
ATOM 1144 O O . SER A 1 190 ? 5.014 -7.697 -15.001 1.00 53.84 190 SER A O 1
ATOM 1147 N N . ASP A 1 191 ? 5.483 -9.903 -14.998 1.00 44.26 191 ASP A N 1
ATOM 1148 C CA . ASP A 1 191 ? 6.850 -9.734 -15.502 1.00 48.42 191 ASP A CA 1
ATOM 1149 C C . ASP A 1 191 ? 7.748 -9.008 -14.498 1.00 43.18 191 ASP A C 1
ATOM 1150 O O . ASP A 1 191 ? 8.973 -8.955 -14.678 1.00 41.33 191 ASP A O 1
ATOM 1155 N N . LEU A 1 192 ? 7.146 -8.444 -13.451 1.00 36.91 192 LEU A N 1
ATOM 1156 C CA . LEU A 1 192 ? 7.890 -7.732 -12.420 1.00 34.67 192 LEU A CA 1
ATOM 1157 C C . LEU A 1 192 ? 8.870 -8.679 -11.721 1.00 28.70 192 LEU A C 1
ATOM 1158 O O . LEU A 1 192 ? 8.518 -9.819 -11.409 1.00 26.76 192 LEU A O 1
ATOM 1163 N N . PRO A 1 193 ? 10.105 -8.249 -11.481 1.00 26.65 193 PRO A N 1
ATOM 1164 C CA . PRO A 1 193 ? 11.085 -9.114 -10.809 1.00 27.99 193 PRO A CA 1
ATOM 1165 C C . PRO A 1 193 ? 10.815 -9.166 -9.306 1.00 21.85 193 PRO A C 1
ATOM 1166 O O . PRO A 1 193 ? 9.888 -8.549 -8.792 1.00 19.68 193 PRO A O 1
ATOM 1170 N N . ASP A 1 194 ? 11.651 -9.915 -8.592 1.00 17.31 194 ASP A N 1
ATOM 1171 C CA . ASP A 1 194 ? 11.505 -10.003 -7.148 1.00 20.19 194 ASP A CA 1
ATOM 1172 C C . ASP A 1 194 ? 12.572 -9.244 -6.385 1.00 20.88 194 ASP A C 1
ATOM 1173 O O . ASP A 1 194 ? 12.486 -9.192 -5.152 1.00 14.56 194 ASP A O 1
ATOM 1178 N N . GLU A 1 195 ? 13.566 -8.660 -7.077 1.00 16.98 195 GLU A N 1
ATOM 1179 C CA . GLU A 1 195 ? 14.784 -8.174 -6.435 1.00 15.96 195 GLU A CA 1
ATOM 1180 C C . GLU A 1 195 ? 14.549 -6.775 -5.860 1.00 19.40 195 GLU A C 1
ATOM 1181 O O . GLU A 1 195 ? 13.434 -6.245 -5.883 1.00 17.70 195 GLU A O 1
ATOM 1187 N N . LEU A 1 196 ? 15.617 -6.142 -5.367 1.00 14.92 196 LEU A N 1
ATOM 1188 C CA . LEU A 1 196 ? 15.456 -5.037 -4.432 1.00 14.08 196 LEU A CA 1
ATOM 1189 C C . LEU A 1 196 ? 15.273 -3.687 -5.099 1.00 14.61 196 LEU A C 1
ATOM 1190 O O . LEU A 1 196 ? 14.603 -2.817 -4.528 1.00 19.34 196 LEU A O 1
ATOM 1195 N N . LEU A 1 197 ? 15.854 -3.468 -6.272 1.00 13.11 197 LEU A N 1
ATOM 1196 C CA . LEU A 1 197 ? 15.799 -2.138 -6.867 1.00 14.70 197 LEU A CA 1
ATOM 1197 C C . LEU A 1 197 ? 14.561 -1.946 -7.723 1.00 16.77 197 LEU A C 1
ATOM 1198 O O . LEU A 1 197 ? 14.017 -0.835 -7.776 1.00 16.70 197 LEU A O 1
ATOM 1203 N N . TYR A 1 198 ? 14.073 -3.002 -8.375 1.00 18.38 198 TYR A N 1
ATOM 1204 C CA . TYR A 1 198 ? 12.880 -2.874 -9.193 1.00 19.13 198 TYR A CA 1
ATOM 1205 C C . TYR A 1 198 ? 11.798 -3.898 -8.912 1.00 18.21 198 TYR A C 1
ATOM 1206 O O . TYR A 1 198 ? 10.796 -3.906 -9.634 1.00 22.87 198 TYR A O 1
ATOM 1215 N N . GLY A 1 199 ? 11.950 -4.744 -7.890 1.00 20.09 199 GLY A N 1
ATOM 1216 C CA . GLY A 1 199 ? 11.023 -5.845 -7.685 1.00 19.50 199 GLY A CA 1
ATOM 1217 C C . GLY A 1 199 ? 10.279 -5.942 -6.360 1.00 17.87 199 GLY A C 1
ATOM 1218 O O . GLY A 1 199 ? 10.255 -5.004 -5.556 1.00 14.74 199 GLY A O 1
ATOM 1219 N N . ARG A 1 200 ? 9.680 -7.108 -6.118 1.00 15.23 200 ARG A N 1
ATOM 1220 C CA . ARG A 1 200 ? 8.774 -7.257 -4.983 1.00 18.59 200 ARG A CA 1
ATOM 1221 C C . ARG A 1 200 ? 9.473 -6.980 -3.656 1.00 17.19 200 ARG A C 1
ATOM 1222 O O . ARG A 1 200 ? 8.855 -6.447 -2.722 1.00 14.26 200 ARG A O 1
ATOM 1230 N N . ALA A 1 201 ? 10.751 -7.360 -3.548 1.00 12.84 201 ALA A N 1
ATOM 1231 C CA . ALA A 1 201 ? 11.497 -7.199 -2.300 1.00 15.88 201 ALA A CA 1
ATOM 1232 C C . ALA A 1 201 ? 11.715 -5.732 -1.974 1.00 13.97 201 ALA A C 1
ATOM 1233 O O . ALA A 1 201 ? 11.727 -5.346 -0.800 1.00 11.49 201 ALA A O 1
ATOM 1235 N N . GLY A 1 202 ? 11.926 -4.912 -3.006 1.00 16.18 202 GLY A N 1
ATOM 1236 C CA . GLY A 1 202 ? 12.054 -3.482 -2.792 1.00 14.25 202 GLY A CA 1
ATOM 1237 C C . GLY A 1 202 ? 10.756 -2.867 -2.315 1.00 14.14 202 GLY A C 1
ATOM 1238 O O . GLY A 1 202 ? 10.763 -1.931 -1.514 1.00 14.55 202 GLY A O 1
ATOM 1239 N N . TYR A 1 203 ? 9.620 -3.385 -2.793 1.00 13.50 203 TYR A N 1
ATOM 1240 C CA . TYR A 1 203 ? 8.343 -2.880 -2.289 1.00 11.88 203 TYR A CA 1
ATOM 1241 C C . TYR A 1 203 ? 8.119 -3.343 -0.858 1.00 14.35 203 TYR A C 1
ATOM 1242 O O . TYR A 1 203 ? 7.676 -2.566 -0.003 1.00 13.79 203 TYR A O 1
ATOM 1251 N N . LEU A 1 204 ? 8.446 -4.610 -0.587 1.00 13.12 204 LEU A N 1
ATOM 1252 C CA . LEU A 1 204 ? 8.399 -5.149 0.765 1.00 14.88 204 LEU A CA 1
ATOM 1253 C C . LEU A 1 204 ? 9.179 -4.277 1.739 1.00 13.19 204 LEU A C 1
ATOM 1254 O O . LEU A 1 204 ? 8.727 -4.051 2.872 1.00 12.07 204 LEU A O 1
ATOM 1259 N N . TYR A 1 205 ? 10.349 -3.774 1.311 1.00 11.88 205 TYR A N 1
ATOM 1260 C CA . TYR A 1 205 ? 11.166 -2.939 2.190 1.00 12.37 205 TYR A CA 1
ATOM 1261 C C . TYR A 1 205 ? 10.420 -1.681 2.604 1.00 11.22 205 TYR A C 1
ATOM 1262 O O . TYR A 1 205 ? 10.520 -1.248 3.757 1.00 17.31 205 TYR A O 1
ATOM 1271 N N . ALA A 1 206 ? 9.695 -1.063 1.673 1.00 9.02 206 ALA A N 1
ATOM 1272 C CA . ALA A 1 206 ? 8.944 0.145 1.997 1.00 11.67 206 ALA A CA 1
ATOM 1273 C C . ALA A 1 206 ? 7.941 -0.113 3.115 1.00 14.38 206 ALA A C 1
ATOM 1274 O O . ALA A 1 206 ? 7.829 0.690 4.052 1.00 12.86 206 ALA A O 1
ATOM 1276 N N . LEU A 1 207 ? 7.224 -1.244 3.043 1.00 11.20 207 LEU A N 1
ATOM 1277 C CA . LEU A 1 207 ? 6.269 -1.603 4.085 1.00 12.07 207 LEU A CA 1
ATOM 1278 C C . LEU A 1 207 ? 6.972 -1.816 5.421 1.00 12.36 207 LEU A C 1
ATOM 1279 O O . LEU A 1 207 ? 6.529 -1.302 6.456 1.00 13.28 207 LEU A O 1
ATOM 1284 N N . LEU A 1 208 ? 8.076 -2.571 5.423 1.00 14.35 208 LEU A N 1
ATOM 1285 C CA . LEU A 1 208 ? 8.804 -2.778 6.674 1.00 11.81 208 LEU A CA 1
ATOM 1286 C C . LEU A 1 208 ? 9.380 -1.461 7.180 1.00 13.18 208 LEU A C 1
ATOM 1287 O O . LEU A 1 208 ? 9.381 -1.194 8.389 1.00 11.54 208 LEU A O 1
ATOM 1292 N N . TYR A 1 209 ? 9.845 -0.615 6.259 1.00 9.86 209 TYR A N 1
ATOM 1293 C CA . TYR A 1 209 ? 10.284 0.733 6.621 1.00 15.09 209 TYR A CA 1
ATOM 1294 C C . TYR A 1 209 ? 9.197 1.485 7.398 1.00 15.78 209 TYR A C 1
ATOM 1295 O O . TYR A 1 209 ? 9.463 2.055 8.461 1.00 15.66 209 TYR A O 1
ATOM 1304 N N . LEU A 1 210 ? 7.959 1.478 6.893 1.00 12.65 210 LEU A N 1
ATOM 1305 C CA . LEU A 1 210 ? 6.862 2.146 7.603 1.00 15.99 210 LEU A CA 1
ATOM 1306 C C . LEU A 1 210 ? 6.611 1.523 8.970 1.00 15.54 210 LEU A C 1
ATOM 1307 O O . LEU A 1 210 ? 6.459 2.233 9.969 1.00 19.81 210 LEU A O 1
ATOM 1312 N N . ASN A 1 211 ? 6.561 0.193 9.042 1.00 15.72 211 ASN A N 1
ATOM 1313 C CA . ASN A 1 211 ? 6.218 -0.434 10.314 1.00 16.03 211 ASN A CA 1
ATOM 1314 C C . ASN A 1 211 ? 7.342 -0.337 11.343 1.00 16.73 211 ASN A C 1
ATOM 1315 O O . ASN A 1 211 ? 7.066 -0.457 12.544 1.00 16.46 211 ASN A O 1
ATOM 1320 N N . THR A 1 212 ? 8.598 -0.135 10.912 1.00 16.83 212 THR A N 1
ATOM 1321 C CA . THR A 1 212 ? 9.698 0.059 11.860 1.00 20.05 212 THR A CA 1
ATOM 1322 C C . THR A 1 212 ? 9.986 1.532 12.154 1.00 20.25 212 THR A C 1
ATOM 1323 O O . THR A 1 212 ? 10.383 1.860 13.278 1.00 26.63 212 THR A O 1
ATOM 1327 N N . GLU A 1 213 ? 9.845 2.432 11.175 1.00 17.27 213 GLU A N 1
ATOM 1328 C CA . GLU A 1 213 ? 10.165 3.831 11.443 1.00 16.94 213 GLU A CA 1
ATOM 1329 C C . GLU A 1 213 ? 8.994 4.592 12.047 1.00 23.56 213 GLU A C 1
ATOM 1330 O O . GLU A 1 213 ? 9.198 5.469 12.894 1.00 21.70 213 GLU A O 1
ATOM 1336 N N . ILE A 1 214 ? 7.768 4.290 11.622 1.00 19.36 214 ILE A N 1
ATOM 1337 C CA . ILE A 1 214 ? 6.603 4.910 12.235 1.00 15.34 214 ILE A CA 1
ATOM 1338 C C . ILE A 1 214 ? 6.140 4.022 13.382 1.00 18.82 214 ILE A C 1
ATOM 1339 O O . ILE A 1 214 ? 6.073 4.464 14.537 1.00 21.28 214 ILE A O 1
ATOM 1344 N N . GLY A 1 215 ? 5.843 2.763 13.084 1.00 17.26 215 GLY A N 1
ATOM 1345 C CA . GLY A 1 215 ? 5.411 1.834 14.098 1.00 15.84 215 GLY A CA 1
ATOM 1346 C C . GLY A 1 215 ? 4.549 0.720 13.539 1.00 17.53 215 GLY A C 1
ATOM 1347 O O . GLY A 1 215 ? 4.014 0.815 12.430 1.00 19.03 215 GLY A O 1
ATOM 1348 N N . PRO A 1 216 ? 4.400 -0.365 14.290 1.00 17.57 216 PRO A N 1
ATOM 1349 C CA . PRO A 1 216 ? 3.507 -1.435 13.838 1.00 23.56 216 PRO A CA 1
ATOM 1350 C C . PRO A 1 216 ? 2.076 -0.926 13.796 1.00 24.09 216 PRO A C 1
ATOM 1351 O O . PRO A 1 216 ? 1.654 -0.118 14.627 1.00 21.20 216 PRO A O 1
ATOM 1355 N N . GLY A 1 217 ? 1.338 -1.380 12.798 1.00 18.82 217 GLY A N 1
ATOM 1356 C CA . GLY A 1 217 ? 0.018 -0.848 12.600 1.00 18.67 217 GLY A CA 1
ATOM 1357 C C . GLY A 1 217 ? -0.068 0.304 11.631 1.00 17.81 217 GLY A C 1
ATOM 1358 O O . GLY A 1 217 ? -1.168 0.815 11.420 1.00 21.49 217 GLY A O 1
ATOM 1359 N N . THR A 1 218 ? 1.060 0.737 11.048 1.00 15.58 218 THR A N 1
ATOM 1360 C CA . THR A 1 218 ? 1.044 1.644 9.905 1.00 13.47 218 THR A CA 1
ATOM 1361 C C . THR A 1 218 ? 0.630 0.905 8.638 1.00 20.67 218 THR A C 1
ATOM 1362 O O . THR A 1 218 ? -0.277 1.344 7.917 1.00 21.39 218 THR A O 1
ATOM 1366 N N . VAL A 1 219 ? 1.289 -0.226 8.363 1.00 18.54 219 VAL A N 1
ATOM 1367 C CA . VAL A 1 219 ? 0.927 -1.133 7.279 1.00 17.55 219 VAL A CA 1
ATOM 1368 C C . VAL A 1 219 ? 0.307 -2.396 7.863 1.00 18.30 219 VAL A C 1
ATOM 1369 O O . VAL A 1 219 ? 0.806 -2.961 8.845 1.00 24.36 219 VAL A O 1
ATOM 1373 N N . CYS A 1 220 ? -0.785 -2.840 7.257 1.00 17.32 220 CYS A N 1
ATOM 1374 C CA . CYS A 1 220 ? -1.465 -4.038 7.724 1.00 15.94 220 CYS A CA 1
ATOM 1375 C C . CYS A 1 220 ? -0.571 -5.268 7.507 1.00 22.04 220 CYS A C 1
ATOM 1376 O O . CYS A 1 220 ? 0.096 -5.394 6.474 1.00 17.81 220 CYS A O 1
ATOM 1379 N N . GLU A 1 221 ? -0.518 -6.176 8.497 1.00 22.59 221 GLU A N 1
ATOM 1380 C CA . GLU A 1 221 ? 0.335 -7.349 8.304 1.00 19.14 221 GLU A CA 1
ATOM 1381 C C . GLU A 1 221 ? -0.197 -8.257 7.212 1.00 21.88 221 GLU A C 1
ATOM 1382 O O . GLU A 1 221 ? 0.582 -9.011 6.614 1.00 20.40 221 GLU A O 1
ATOM 1388 N N . SER A 1 222 ? -1.503 -8.184 6.937 1.00 24.79 222 SER A N 1
ATOM 1389 C CA . SER A 1 222 ? -2.074 -8.876 5.787 1.00 21.99 222 SER A CA 1
ATOM 1390 C C . SER A 1 222 ? -1.398 -8.444 4.493 1.00 18.02 222 SER A C 1
ATOM 1391 O O . SER A 1 222 ? -1.143 -9.266 3.605 1.00 18.62 222 SER A O 1
ATOM 1394 N N . ALA A 1 223 ? -1.125 -7.151 4.353 1.00 14.91 223 ALA A N 1
ATOM 1395 C CA . ALA A 1 223 ? -0.523 -6.685 3.114 1.00 17.59 223 ALA A CA 1
ATOM 1396 C C . ALA A 1 223 ? 0.940 -7.105 3.022 1.00 17.22 223 ALA A C 1
ATOM 1397 O O . ALA A 1 223 ? 1.443 -7.377 1.928 1.00 16.59 223 ALA A O 1
ATOM 1399 N N . ILE A 1 224 ? 1.629 -7.180 4.158 1.00 16.25 224 ILE A N 1
ATOM 1400 C CA . ILE A 1 224 ? 2.984 -7.709 4.161 1.00 16.44 224 ILE A CA 1
ATOM 1401 C C . ILE A 1 224 ? 2.974 -9.201 3.841 1.00 17.01 224 ILE A C 1
ATOM 1402 O O . ILE A 1 224 ? 3.794 -9.678 3.048 1.00 17.30 224 ILE A O 1
ATOM 1407 N N . LYS A 1 225 ? 2.014 -9.955 4.400 1.00 16.42 225 LYS A N 1
ATOM 1408 C CA . LYS A 1 225 ? 1.957 -11.396 4.124 1.00 18.72 225 LYS A CA 1
ATOM 1409 C C . LYS A 1 225 ? 1.689 -11.680 2.648 1.00 17.40 225 LYS A C 1
ATOM 1410 O O . LYS A 1 225 ? 2.268 -12.607 2.066 1.00 14.99 225 LYS A O 1
ATOM 1416 N N . GLU A 1 226 ? 0.835 -10.877 2.017 1.00 17.70 226 GLU A N 1
ATOM 1417 C CA . GLU A 1 226 ? 0.557 -11.068 0.596 1.00 18.49 226 GLU A CA 1
ATOM 1418 C C . GLU A 1 226 ? 1.817 -10.915 -0.246 1.00 20.67 226 GLU A C 1
ATOM 1419 O O . GLU A 1 226 ? 2.061 -11.707 -1.166 1.00 23.46 226 GLU A O 1
ATOM 1425 N N . VAL A 1 227 ? 2.613 -9.880 0.033 1.00 16.49 227 VAL A N 1
ATOM 1426 C CA . VAL A 1 227 ? 3.836 -9.648 -0.723 1.00 16.20 227 VAL A CA 1
ATOM 1427 C C . VAL A 1 227 ? 4.834 -10.761 -0.456 1.00 15.12 227 VAL A C 1
ATOM 1428 O O . VAL A 1 227 ? 5.479 -11.267 -1.381 1.00 16.77 227 VAL A O 1
ATOM 1432 N N . VAL A 1 228 ? 4.957 -11.175 0.809 1.00 12.60 228 VAL A N 1
ATOM 1433 C CA . VAL A 1 228 ? 5.819 -12.300 1.153 1.00 13.67 228 VAL A CA 1
ATOM 1434 C C . VAL A 1 228 ? 5.405 -13.548 0.373 1.00 17.63 228 VAL A C 1
ATOM 1435 O O . VAL A 1 228 ? 6.241 -14.201 -0.263 1.00 14.97 228 VAL A O 1
ATOM 1439 N N . ASN A 1 229 ? 4.101 -13.873 0.372 1.00 15.87 229 ASN A N 1
ATOM 1440 C CA . ASN A 1 229 ? 3.637 -15.047 -0.372 1.00 20.60 229 ASN A CA 1
ATOM 1441 C C . ASN A 1 229 ? 3.935 -14.918 -1.864 1.00 16.89 229 ASN A C 1
ATOM 1442 O O . ASN A 1 229 ? 4.357 -15.889 -2.502 1.00 14.46 229 ASN A O 1
ATOM 1447 N N . ALA A 1 230 ? 3.718 -13.728 -2.438 1.00 16.12 230 ALA A N 1
ATOM 1448 C CA . ALA A 1 230 ? 4.075 -13.507 -3.837 1.00 19.08 230 ALA A CA 1
ATOM 1449 C C . ALA A 1 230 ? 5.561 -13.777 -4.083 1.00 19.61 230 ALA A C 1
ATOM 1450 O O . ALA A 1 230 ? 5.929 -14.421 -5.077 1.00 19.86 230 ALA A O 1
ATOM 1452 N N . ILE A 1 231 ? 6.432 -13.308 -3.187 1.00 16.16 231 ILE A N 1
ATOM 1453 C CA . ILE A 1 231 ? 7.856 -13.575 -3.369 1.00 19.38 231 ILE A CA 1
ATOM 1454 C C . ILE A 1 231 ? 8.127 -15.072 -3.274 1.00 16.76 231 ILE A C 1
ATOM 1455 O O . ILE A 1 231 ? 8.849 -15.638 -4.102 1.00 14.22 231 ILE A O 1
ATOM 1460 N N . ILE A 1 232 ? 7.510 -15.740 -2.290 1.00 18.51 232 ILE A N 1
ATOM 1461 C CA . ILE A 1 232 ? 7.737 -17.168 -2.062 1.00 17.34 232 ILE A CA 1
ATOM 1462 C C . ILE A 1 232 ? 7.297 -17.993 -3.274 1.00 19.39 232 ILE A C 1
ATOM 1463 O O . ILE A 1 232 ? 8.064 -18.821 -3.785 1.00 16.15 232 ILE A O 1
ATOM 1468 N N . GLU A 1 233 ? 6.060 -17.781 -3.758 1.00 19.21 233 GLU A N 1
ATOM 1469 C CA . GLU A 1 233 ? 5.583 -18.547 -4.915 1.00 20.71 233 GLU A CA 1
ATOM 1470 C C . GLU A 1 233 ? 6.454 -18.297 -6.142 1.00 21.73 233 GLU A C 1
ATOM 1471 O O . GLU A 1 233 ? 6.729 -19.225 -6.914 1.00 22.76 233 GLU A O 1
ATOM 1477 N N . SER A 1 234 ? 6.872 -17.044 -6.359 1.00 17.79 234 SER A N 1
ATOM 1478 C CA . SER A 1 234 ? 7.793 -16.763 -7.460 1.00 17.53 234 SER A CA 1
ATOM 1479 C C . SER A 1 234 ? 9.053 -17.630 -7.361 1.00 21.91 234 SER A C 1
ATOM 1480 O O . SER A 1 234 ? 9.485 -18.242 -8.346 1.00 19.09 234 SER A O 1
ATOM 1483 N N . GLY A 1 235 ? 9.639 -17.718 -6.168 1.00 16.26 235 GLY A N 1
ATOM 1484 C CA . GLY A 1 235 ? 10.853 -18.501 -6.012 1.00 20.30 235 GLY A CA 1
ATOM 1485 C C . GLY A 1 235 ? 10.614 -19.991 -6.180 1.00 22.92 235 GLY A C 1
ATOM 1486 O O . GLY A 1 235 ? 11.484 -20.713 -6.676 1.00 19.98 235 GLY A O 1
ATOM 1487 N N . LYS A 1 236 ? 9.437 -20.474 -5.763 1.00 19.49 236 LYS A N 1
ATOM 1488 C CA . LYS A 1 236 ? 9.099 -21.876 -5.985 1.00 23.52 236 LYS A CA 1
ATOM 1489 C C . LYS A 1 236 ? 8.967 -22.170 -7.470 1.00 25.33 236 LYS A C 1
ATOM 1490 O O . LYS A 1 236 ? 9.520 -23.157 -7.971 1.00 27.02 236 LYS A O 1
ATOM 1496 N N . THR A 1 237 ? 8.263 -21.297 -8.188 1.00 26.20 237 THR A N 1
ATOM 1497 C CA . THR A 1 237 ? 8.012 -21.496 -9.608 1.00 27.81 237 THR A CA 1
ATOM 1498 C C . THR A 1 237 ? 9.318 -21.642 -10.389 1.00 29.53 237 THR A C 1
ATOM 1499 O O . THR A 1 237 ? 9.575 -22.695 -10.992 1.00 33.28 237 THR A O 1
ATOM 1503 N N . LEU A 1 238 ? 10.178 -20.614 -10.364 1.00 22.14 238 LEU A N 1
ATOM 1504 C CA . LEU A 1 238 ? 11.413 -20.681 -11.148 1.00 22.44 238 LEU A CA 1
ATOM 1505 C C . LEU A 1 238 ? 12.278 -21.863 -10.718 1.00 24.58 238 LEU A C 1
ATOM 1506 O O . LEU A 1 238 ? 12.901 -22.526 -11.555 1.00 20.21 238 LEU A O 1
ATOM 1511 N N . SER A 1 239 ? 12.307 -22.158 -9.418 1.00 26.01 239 SER A N 1
ATOM 1512 C CA . SER A 1 239 ? 13.099 -23.285 -8.949 1.00 23.79 239 SER A CA 1
ATOM 1513 C C . SER A 1 239 ? 12.554 -24.614 -9.471 1.00 26.78 239 SER A C 1
ATOM 1514 O O . SER A 1 239 ? 13.325 -25.562 -9.642 1.00 23.66 239 SER A O 1
ATOM 1517 N N . ARG A 1 240 ? 11.241 -24.712 -9.742 1.00 31.10 240 ARG A N 1
ATOM 1518 C CA . ARG A 1 240 ? 10.727 -25.928 -10.373 1.00 29.64 240 ARG A CA 1
ATOM 1519 C C . ARG A 1 240 ? 11.118 -25.993 -11.844 1.00 30.45 240 ARG A C 1
ATOM 1520 O O . ARG A 1 240 ? 11.648 -27.010 -12.308 1.00 31.94 240 ARG A O 1
ATOM 1528 N N . GLU A 1 241 ? 10.875 -24.907 -12.592 1.00 33.81 241 GLU A N 1
ATOM 1529 C CA . GLU A 1 241 ? 11.282 -24.835 -13.997 1.00 33.92 241 GLU A CA 1
ATOM 1530 C C . GLU A 1 241 ? 12.767 -25.099 -14.196 1.00 32.29 241 GLU A C 1
ATOM 1531 O O . GLU A 1 241 ? 13.172 -25.486 -15.296 1.00 37.03 241 GLU A O 1
ATOM 1537 N N . GLU A 1 242 ? 13.591 -24.862 -13.180 1.00 34.63 242 GLU A N 1
ATOM 1538 C CA . GLU A 1 242 ? 15.011 -25.158 -13.247 1.00 30.92 242 GLU A CA 1
ATOM 1539 C C . GLU A 1 242 ? 15.352 -26.449 -12.526 1.00 29.96 242 GLU A C 1
ATOM 1540 O O . GLU A 1 242 ? 16.535 -26.757 -12.352 1.00 29.68 242 GLU A O 1
ATOM 1546 N N . ARG A 1 243 ? 14.334 -27.201 -12.099 1.00 31.24 243 ARG A N 1
ATOM 1547 C CA . ARG A 1 243 ? 14.510 -28.502 -11.453 1.00 28.33 243 ARG A CA 1
ATOM 1548 C C . ARG A 1 243 ? 15.419 -28.408 -10.240 1.00 23.93 243 ARG A C 1
ATOM 1549 O O . ARG A 1 243 ? 16.147 -29.350 -9.922 1.00 26.37 243 ARG A O 1
ATOM 1557 N N . LYS A 1 244 ? 15.370 -27.271 -9.542 1.00 24.59 244 LYS A N 1
ATOM 1558 C CA . LYS A 1 244 ? 16.142 -27.074 -8.319 1.00 26.11 244 LYS A CA 1
ATOM 1559 C C . LYS A 1 244 ? 15.276 -27.087 -7.057 1.00 25.18 244 LYS A C 1
ATOM 1560 O O . LYS A 1 244 ? 15.745 -26.665 -5.996 1.00 24.51 244 LYS A O 1
ATOM 1566 N N . THR A 1 245 ? 14.037 -27.599 -7.149 1.00 21.25 245 THR A N 1
ATOM 1567 C CA . THR A 1 245 ? 13.085 -27.554 -6.032 1.00 22.58 245 THR A CA 1
ATOM 1568 C C . THR A 1 245 ? 13.699 -28.013 -4.710 1.00 24.14 245 THR A C 1
ATOM 1569 O O . THR A 1 245 ? 13.367 -27.478 -3.642 1.00 22.84 245 THR A O 1
ATOM 1573 N N . GLU A 1 246 ? 14.589 -29.004 -4.750 1.00 23.67 246 GLU A N 1
ATOM 1574 C CA . GLU A 1 246 ? 15.166 -29.541 -3.522 1.00 22.58 246 GLU A CA 1
ATOM 1575 C C . GLU A 1 246 ? 16.558 -28.997 -3.193 1.00 26.45 246 GLU A C 1
ATOM 1576 O O . GLU A 1 246 ? 16.979 -29.087 -2.035 1.00 26.34 246 GLU A O 1
ATOM 1582 N N . ARG A 1 247 ? 17.285 -28.443 -4.163 1.00 24.00 247 ARG A N 1
ATOM 1583 C CA . ARG A 1 247 ? 18.623 -27.921 -3.895 1.00 25.99 247 ARG A CA 1
ATOM 1584 C C . ARG A 1 247 ? 18.647 -26.417 -3.651 1.00 25.89 247 ARG A C 1
ATOM 1585 O O . ARG A 1 247 ? 19.493 -25.932 -2.887 1.00 25.33 247 ARG A O 1
ATOM 1593 N N . CYS A 1 248 ? 17.715 -25.679 -4.248 1.00 25.48 248 CYS A N 1
ATOM 1594 C CA . CYS A 1 248 ? 17.580 -24.240 -4.016 1.00 21.60 248 CYS A CA 1
ATOM 1595 C C . CYS A 1 248 ? 16.098 -23.886 -4.082 1.00 20.59 248 CYS A C 1
ATOM 1596 O O . CYS A 1 248 ? 15.602 -23.422 -5.115 1.00 18.12 248 CYS A O 1
ATOM 1599 N N . PRO A 1 249 ? 15.354 -24.101 -2.984 1.00 18.23 249 PRO A N 1
ATOM 1600 C CA . PRO A 1 249 ? 13.876 -24.033 -3.060 1.00 16.04 249 PRO A CA 1
ATOM 1601 C C . PRO A 1 249 ? 13.334 -22.712 -3.559 1.00 18.79 249 PRO A C 1
ATOM 1602 O O . PRO A 1 249 ? 12.259 -22.692 -4.167 1.00 18.27 249 PRO A O 1
ATOM 1606 N N . LEU A 1 250 ? 14.042 -21.608 -3.332 1.00 20.40 250 LEU A N 1
ATOM 1607 C CA . LEU A 1 250 ? 13.611 -20.283 -3.768 1.00 14.89 250 LEU A CA 1
ATOM 1608 C C . LEU A 1 250 ? 14.653 -19.734 -4.729 1.00 17.10 250 LEU A C 1
ATOM 1609 O O . LEU A 1 250 ? 15.782 -19.443 -4.324 1.00 20.40 250 LEU A O 1
ATOM 1614 N N . LEU A 1 251 ? 14.279 -19.602 -6.001 1.00 18.94 251 LEU A N 1
ATOM 1615 C CA . LEU A 1 251 ? 15.195 -19.206 -7.061 1.00 18.72 251 LEU A CA 1
ATOM 1616 C C . LEU A 1 251 ? 14.663 -17.985 -7.790 1.00 15.76 251 LEU A C 1
ATOM 1617 O O . LEU A 1 251 ? 13.475 -17.906 -8.102 1.00 19.14 251 LEU A O 1
ATOM 1622 N N . TYR A 1 252 ? 15.548 -17.054 -8.108 1.00 19.07 252 TYR A N 1
ATOM 1623 C CA . TYR A 1 252 ? 15.115 -15.787 -8.670 1.00 18.24 252 TYR A CA 1
ATOM 1624 C C . TYR A 1 252 ? 16.073 -15.347 -9.761 1.00 20.65 252 TYR A C 1
ATOM 1625 O O . TYR A 1 252 ? 17.277 -15.615 -9.695 1.00 19.86 252 TYR A O 1
ATOM 1634 N N . GLN A 1 253 ? 15.534 -14.635 -10.752 1.00 19.10 253 GLN A N 1
ATOM 1635 C CA . GLN A 1 253 ? 16.375 -14.041 -11.778 1.00 24.15 253 GLN A CA 1
ATOM 1636 C C . GLN A 1 253 ? 15.870 -12.647 -12.126 1.00 21.23 253 GLN A C 1
ATOM 1637 O O . GLN A 1 253 ? 14.704 -12.308 -11.918 1.00 21.72 253 GLN A O 1
ATOM 1643 N N . TRP A 1 254 ? 16.778 -11.825 -12.640 1.00 24.99 254 TRP A N 1
ATOM 1644 C CA . TRP A 1 254 ? 16.450 -10.478 -13.087 1.00 23.07 254 TRP A CA 1
ATOM 1645 C C . TRP A 1 254 ? 17.079 -10.288 -14.454 1.00 24.13 254 TRP A C 1
ATOM 1646 O O . TRP A 1 254 ? 18.293 -10.453 -14.602 1.00 26.54 254 TRP A O 1
ATOM 1657 N N . HIS A 1 255 ? 16.248 -9.975 -15.450 1.00 26.84 255 HIS A N 1
ATOM 1658 C CA . HIS A 1 255 ? 16.657 -9.942 -16.852 1.00 24.15 255 HIS A CA 1
ATOM 1659 C C . HIS A 1 255 ? 17.342 -11.250 -17.236 1.00 31.81 255 HIS A C 1
ATOM 1660 O O . HIS A 1 255 ? 18.407 -11.277 -17.861 1.00 31.20 255 HIS A O 1
ATOM 1667 N N . ARG A 1 256 ? 16.704 -12.347 -16.821 1.00 29.63 256 ARG A N 1
ATOM 1668 C CA . ARG A 1 256 ? 17.077 -13.732 -17.100 1.00 31.26 256 ARG A CA 1
ATOM 1669 C C . ARG A 1 256 ? 18.451 -14.108 -16.568 1.00 30.68 256 ARG A C 1
ATOM 1670 O O . ARG A 1 256 ? 18.950 -15.197 -16.882 1.00 30.06 256 ARG A O 1
ATOM 1678 N N . LYS A 1 257 ? 19.075 -13.249 -15.770 1.00 24.73 257 LYS A N 1
ATOM 1679 C CA . LYS A 1 257 ? 20.312 -13.584 -15.081 1.00 27.28 257 LYS A CA 1
ATOM 1680 C C . LYS A 1 257 ? 19.989 -13.878 -13.620 1.00 27.71 257 LYS A C 1
ATOM 1681 O O . LYS A 1 257 ? 19.216 -13.148 -12.990 1.00 27.43 257 LYS A O 1
ATOM 1687 N N . GLN A 1 258 ? 20.580 -14.949 -13.087 1.00 27.01 258 GLN A N 1
ATOM 1688 C CA . GLN A 1 258 ? 20.342 -15.371 -11.709 1.00 22.01 258 GLN A CA 1
ATOM 1689 C C . GLN A 1 258 ? 21.413 -14.733 -10.822 1.00 23.94 258 GLN A C 1
ATOM 1690 O O . GLN A 1 258 ? 22.402 -15.360 -10.426 1.00 26.58 258 GLN A O 1
ATOM 1696 N N . TYR A 1 259 ? 21.199 -13.441 -10.525 1.00 24.60 259 TYR A N 1
ATOM 1697 C CA . TYR A 1 259 ? 22.138 -12.640 -9.740 1.00 17.76 259 TYR A CA 1
ATOM 1698 C C . TYR A 1 259 ? 22.225 -13.141 -8.301 1.00 18.91 259 TYR A C 1
ATOM 1699 O O . TYR A 1 259 ? 21.264 -13.685 -7.739 1.00 16.01 259 TYR A O 1
ATOM 1708 N N . VAL A 1 260 ? 23.396 -12.946 -7.692 1.00 18.40 260 VAL A N 1
ATOM 1709 C CA . VAL A 1 260 ? 23.667 -13.581 -6.411 1.00 14.15 260 VAL A CA 1
ATOM 1710 C C . VAL A 1 260 ? 23.502 -12.587 -5.272 1.00 13.09 260 VAL A C 1
ATOM 1711 O O . VAL A 1 260 ? 23.143 -12.969 -4.157 1.00 17.68 260 VAL A O 1
ATOM 1715 N N . GLY A 1 261 ? 23.710 -11.307 -5.547 1.00 14.48 261 GLY A N 1
ATOM 1716 C CA . GLY A 1 261 ? 24.030 -10.332 -4.521 1.00 16.47 261 GLY A CA 1
ATOM 1717 C C . GLY A 1 261 ? 22.855 -9.489 -4.057 1.00 15.28 261 GLY A C 1
ATOM 1718 O O . GLY A 1 261 ? 21.684 -9.807 -4.293 1.00 16.58 261 GLY A O 1
ATOM 1719 N N . ALA A 1 262 ? 23.182 -8.396 -3.372 1.00 11.27 262 ALA A N 1
ATOM 1720 C CA . ALA A 1 262 ? 22.182 -7.666 -2.602 1.00 14.85 262 ALA A CA 1
ATOM 1721 C C . ALA A 1 262 ? 21.233 -6.872 -3.495 1.00 17.79 262 ALA A C 1
ATOM 1722 O O . ALA A 1 262 ? 20.015 -6.861 -3.256 1.00 15.95 262 ALA A O 1
ATOM 1724 N N . ALA A 1 263 ? 21.764 -6.214 -4.530 1.00 14.06 263 ALA A N 1
ATOM 1725 C CA . ALA A 1 263 ? 20.964 -5.223 -5.234 1.00 15.04 263 ALA A CA 1
ATOM 1726 C C . ALA A 1 263 ? 19.956 -5.882 -6.164 1.00 14.07 263 ALA A C 1
ATOM 1727 O O . ALA A 1 263 ? 18.772 -5.537 -6.140 1.00 15.95 263 ALA A O 1
ATOM 1729 N N . HIS A 1 264 ? 20.394 -6.846 -6.975 1.00 13.18 264 HIS A N 1
ATOM 1730 C CA . HIS A 1 264 ? 19.514 -7.473 -7.956 1.00 15.03 264 HIS A CA 1
ATOM 1731 C C . HIS A 1 264 ? 19.378 -8.978 -7.767 1.00 12.34 264 HIS A C 1
ATOM 1732 O O . HIS A 1 264 ? 18.844 -9.653 -8.647 1.00 12.20 264 HIS A O 1
ATOM 1739 N N . GLY A 1 265 ? 19.841 -9.522 -6.653 1.00 13.49 265 GLY A N 1
ATOM 1740 C CA . GLY A 1 265 ? 19.995 -10.954 -6.575 1.00 11.43 265 GLY A CA 1
ATOM 1741 C C . GLY A 1 265 ? 19.399 -11.629 -5.364 1.00 16.24 265 GLY A C 1
ATOM 1742 O O . GLY A 1 265 ? 18.632 -11.039 -4.587 1.00 14.82 265 GLY A O 1
ATOM 1743 N N . MET A 1 266 ? 19.764 -12.898 -5.209 1.00 16.12 266 MET A N 1
ATOM 1744 C CA . MET A 1 266 ? 19.118 -13.736 -4.216 1.00 12.95 266 MET A CA 1
ATOM 1745 C C . MET A 1 266 ? 19.501 -13.342 -2.797 1.00 15.26 266 MET A C 1
ATOM 1746 O O . MET A 1 266 ? 18.678 -13.473 -1.881 1.00 13.70 266 MET A O 1
ATOM 1751 N N . ALA A 1 267 ? 20.728 -12.848 -2.588 1.00 12.58 267 ALA A N 1
ATOM 1752 C CA . ALA A 1 267 ? 21.151 -12.516 -1.231 1.00 14.13 267 ALA A CA 1
ATOM 1753 C C . ALA A 1 267 ? 20.295 -11.394 -0.631 1.00 14.43 267 ALA A C 1
ATOM 1754 O O . ALA A 1 267 ? 20.013 -11.397 0.572 1.00 14.03 267 ALA A O 1
ATOM 1756 N N . GLY A 1 268 ? 19.871 -10.426 -1.447 1.00 14.01 268 GLY A N 1
ATOM 1757 C CA . GLY A 1 268 ? 19.035 -9.354 -0.933 1.00 14.38 268 GLY A CA 1
ATOM 1758 C C . GLY A 1 268 ? 17.580 -9.749 -0.773 1.00 14.82 268 GLY A C 1
ATOM 1759 O O . GLY A 1 268 ? 16.879 -9.222 0.098 1.00 16.89 268 GLY A O 1
ATOM 1760 N N . ILE A 1 269 ? 17.103 -10.677 -1.597 1.00 17.00 269 ILE A N 1
ATOM 1761 C CA . ILE A 1 269 ? 15.749 -11.184 -1.424 1.00 16.16 269 ILE A CA 1
ATOM 1762 C C . ILE A 1 269 ? 15.656 -12.008 -0.143 1.00 12.68 269 ILE A C 1
ATOM 1763 O O . ILE A 1 269 ? 14.796 -11.754 0.708 1.00 12.57 269 ILE A O 1
ATOM 1768 N N . TYR A 1 270 ? 16.568 -12.982 0.032 1.00 15.65 270 TYR A N 1
ATOM 1769 C CA . TYR A 1 270 ? 16.594 -13.776 1.263 1.00 13.04 270 TYR A CA 1
ATOM 1770 C C . TYR A 1 270 ? 16.779 -12.889 2.487 1.00 11.52 270 TYR A C 1
ATOM 1771 O O . TYR A 1 270 ? 16.243 -13.183 3.563 1.00 11.16 270 TYR A O 1
ATOM 1780 N N . TYR A 1 271 ? 17.527 -11.798 2.336 1.00 12.50 271 TYR A N 1
ATOM 1781 C CA . TYR A 1 271 ? 17.771 -10.898 3.456 1.00 11.72 271 TYR A CA 1
ATOM 1782 C C . TYR A 1 271 ? 16.480 -10.251 3.931 1.00 9.34 271 TYR A C 1
ATOM 1783 O O . TYR A 1 271 ? 16.231 -10.151 5.138 1.00 10.48 271 TYR A O 1
ATOM 1792 N N . MET A 1 272 ? 15.660 -9.778 2.993 1.00 8.96 272 MET A N 1
ATOM 1793 C CA . MET A 1 272 ? 14.379 -9.182 3.368 1.00 13.71 272 MET A CA 1
ATOM 1794 C C . MET A 1 272 ? 13.434 -10.225 3.947 1.00 10.43 272 MET A C 1
ATOM 1795 O O . MET A 1 272 ? 12.764 -9.965 4.949 1.00 10.52 272 MET A O 1
ATOM 1800 N N . LEU A 1 273 ? 13.385 -11.419 3.341 1.00 12.47 273 LEU A N 1
ATOM 1801 C CA . LEU A 1 273 ? 12.551 -12.499 3.877 1.00 13.06 273 LEU A CA 1
ATOM 1802 C C . LEU A 1 273 ? 12.932 -12.860 5.311 1.00 14.69 273 LEU A C 1
ATOM 1803 O O . LEU A 1 273 ? 12.100 -13.383 6.057 1.00 16.35 273 LEU A O 1
ATOM 1808 N N . MET A 1 274 ? 14.180 -12.594 5.719 1.00 15.01 274 MET A N 1
ATOM 1809 C CA . MET A 1 274 ? 14.610 -12.867 7.085 1.00 15.01 274 MET A CA 1
ATOM 1810 C C . MET A 1 274 ? 14.398 -11.687 8.036 1.00 13.77 274 MET A C 1
ATOM 1811 O O . MET A 1 274 ? 14.776 -11.777 9.211 1.00 13.99 274 MET A O 1
ATOM 1816 N N . GLN A 1 275 ? 13.828 -10.584 7.567 1.00 11.63 275 GLN A N 1
ATOM 1817 C CA . GLN A 1 275 ? 13.601 -9.461 8.462 1.00 14.17 275 GLN A CA 1
ATOM 1818 C C . GLN A 1 275 ? 12.542 -9.831 9.500 1.00 15.70 275 GLN A C 1
ATOM 1819 O O . GLN A 1 275 ? 11.531 -10.452 9.162 1.00 14.35 275 GLN A O 1
ATOM 1825 N N . PRO A 1 276 ? 12.746 -9.490 10.775 1.00 17.70 276 PRO A N 1
ATOM 1826 C CA . PRO A 1 276 ? 11.703 -9.805 11.767 1.00 16.47 276 PRO A CA 1
ATOM 1827 C C . PRO A 1 276 ? 10.378 -9.140 11.462 1.00 18.89 276 PRO A C 1
ATOM 1828 O O . PRO A 1 276 ? 9.336 -9.711 11.798 1.00 21.38 276 PRO A O 1
ATOM 1832 N N . ALA A 1 277 ? 10.371 -7.971 10.808 1.00 16.99 277 ALA A N 1
ATOM 1833 C CA . ALA A 1 277 ? 9.101 -7.302 10.534 1.00 20.06 277 ALA A CA 1
ATOM 1834 C C . ALA A 1 277 ? 8.329 -7.925 9.373 1.00 19.83 277 ALA A C 1
ATOM 1835 O O . ALA A 1 277 ? 7.125 -7.668 9.235 1.00 15.91 277 ALA A O 1
ATOM 1837 N N . ALA A 1 278 ? 8.984 -8.715 8.519 1.00 18.10 278 ALA A N 1
ATOM 1838 C CA . ALA A 1 278 ? 8.246 -9.421 7.473 1.00 19.86 278 ALA A CA 1
ATOM 1839 C C . ALA A 1 278 ? 7.474 -10.627 8.008 1.00 19.99 278 ALA A C 1
ATOM 1840 O O . ALA A 1 278 ? 6.627 -11.166 7.289 1.00 14.74 278 ALA A O 1
ATOM 1842 N N . LYS A 1 279 ? 7.767 -11.063 9.236 1.00 17.25 279 LYS A N 1
ATOM 1843 C CA . LYS A 1 279 ? 6.964 -12.051 9.958 1.00 20.08 279 LYS A CA 1
ATOM 1844 C C . LYS A 1 279 ? 6.826 -13.362 9.184 1.00 17.82 279 LYS A C 1
ATOM 1845 O O . LYS A 1 279 ? 5.771 -13.987 9.180 1.00 22.94 279 LYS A O 1
ATOM 1851 N N . VAL A 1 280 ? 7.896 -13.799 8.525 1.00 18.74 280 VAL A N 1
ATOM 1852 C CA . VAL A 1 280 ? 7.852 -15.084 7.834 1.00 19.00 280 VAL A CA 1
ATOM 1853 C C . VAL A 1 280 ? 7.817 -16.216 8.860 1.00 23.36 280 VAL A C 1
ATOM 1854 O O . VAL A 1 280 ? 8.493 -16.153 9.900 1.00 21.40 280 VAL A O 1
ATOM 1858 N N . ASP A 1 281 ? 7.015 -17.259 8.583 1.00 21.36 281 ASP A N 1
ATOM 1859 C CA . ASP A 1 281 ? 6.840 -18.319 9.571 1.00 23.96 281 ASP A CA 1
ATOM 1860 C C . ASP A 1 281 ? 8.060 -19.238 9.618 1.00 27.37 281 ASP A C 1
ATOM 1861 O O . ASP A 1 281 ? 8.912 -19.253 8.719 1.00 26.53 281 ASP A O 1
ATOM 1866 N N . GLN A 1 282 ? 8.139 -20.001 10.707 1.00 27.13 282 GLN A N 1
ATOM 1867 C CA . GLN A 1 282 ? 9.324 -20.809 10.960 1.00 28.44 282 GLN A CA 1
ATOM 1868 C C . GLN A 1 282 ? 9.508 -21.867 9.886 1.00 29.27 282 GLN A C 1
ATOM 1869 O O . GLN A 1 282 ? 10.636 -22.148 9.468 1.00 33.06 282 GLN A O 1
ATOM 1875 N N . GLU A 1 283 ? 8.408 -22.451 9.416 1.00 28.62 283 GLU A N 1
ATOM 1876 C CA . GLU A 1 283 ? 8.487 -23.492 8.401 1.00 28.53 283 GLU A CA 1
ATOM 1877 C C . GLU A 1 283 ? 9.086 -22.953 7.110 1.00 25.76 283 GLU A C 1
ATOM 1878 O O . GLU A 1 283 ? 9.961 -23.582 6.509 1.00 29.81 283 GLU A O 1
ATOM 1884 N N . THR A 1 284 ? 8.608 -21.793 6.659 1.00 24.12 284 THR A N 1
ATOM 1885 C CA . THR A 1 284 ? 9.136 -21.191 5.440 1.00 25.04 284 THR A CA 1
ATOM 1886 C C . THR A 1 284 ? 10.591 -20.780 5.619 1.00 20.96 284 THR A C 1
ATOM 1887 O O . THR A 1 284 ? 11.396 -20.887 4.688 1.00 23.46 284 THR A O 1
ATOM 1891 N N . LEU A 1 285 ? 10.946 -20.308 6.811 1.00 21.87 285 LEU A N 1
ATOM 1892 C CA . LEU A 1 285 ? 12.324 -19.919 7.062 1.00 21.48 285 LEU A CA 1
ATOM 1893 C C . LEU A 1 285 ? 13.250 -21.130 6.983 1.00 24.32 285 LEU A C 1
ATOM 1894 O O . LEU A 1 285 ? 14.260 -21.106 6.269 1.00 23.36 285 LEU A O 1
ATOM 1899 N N . THR A 1 286 ? 12.892 -22.222 7.664 1.00 23.11 286 THR A N 1
ATOM 1900 C CA . THR A 1 286 ? 13.810 -23.354 7.771 1.00 24.34 286 THR A CA 1
ATOM 1901 C C . THR A 1 286 ? 13.769 -24.277 6.553 1.00 22.95 286 THR A C 1
ATOM 1902 O O . THR A 1 286 ? 14.787 -24.887 6.218 1.00 23.63 286 THR A O 1
ATOM 1906 N N . GLU A 1 287 ? 12.631 -24.391 5.872 1.00 24.91 287 GLU A N 1
ATOM 1907 C CA . GLU A 1 287 ? 12.504 -25.291 4.726 1.00 22.92 287 GLU A CA 1
ATOM 1908 C C . GLU A 1 287 ? 12.715 -24.601 3.385 1.00 19.52 287 GLU A C 1
ATOM 1909 O O . GLU A 1 287 ? 13.176 -25.243 2.437 1.00 21.43 287 GLU A O 1
ATOM 1915 N N . MET A 1 288 ? 12.387 -23.320 3.268 1.00 17.34 288 MET A N 1
ATOM 1916 C CA . MET A 1 288 ? 12.514 -22.627 1.993 1.00 20.63 288 MET A CA 1
ATOM 1917 C C . MET A 1 288 ? 13.705 -21.668 1.924 1.00 19.92 288 MET A C 1
ATOM 1918 O O . MET A 1 288 ? 14.455 -21.686 0.949 1.00 15.54 288 MET A O 1
ATOM 1923 N N . VAL A 1 289 ? 13.925 -20.843 2.939 1.00 17.72 289 VAL A N 1
ATOM 1924 C CA . VAL A 1 289 ? 14.939 -19.807 2.830 1.00 17.42 289 VAL A CA 1
ATOM 1925 C C . VAL A 1 289 ? 16.323 -20.366 3.156 1.00 19.54 289 VAL A C 1
ATOM 1926 O O . VAL A 1 289 ? 17.258 -20.236 2.354 1.00 16.88 289 VAL A O 1
ATOM 1930 N N . LYS A 1 290 ? 16.468 -21.008 4.323 1.00 15.09 290 LYS A N 1
ATOM 1931 C CA . LYS A 1 290 ? 17.760 -21.573 4.716 1.00 19.99 290 LYS A CA 1
ATOM 1932 C C . LYS A 1 290 ? 18.409 -22.425 3.633 1.00 21.55 290 LYS A C 1
ATOM 1933 O O . LYS A 1 290 ? 19.590 -22.189 3.324 1.00 21.52 290 LYS A O 1
ATOM 1939 N N . PRO A 1 291 ? 17.731 -23.394 3.009 1.00 20.09 291 PRO A N 1
ATOM 1940 C CA . PRO A 1 291 ? 18.414 -24.161 1.955 1.00 19.35 291 PRO A CA 1
ATOM 1941 C C . PRO A 1 291 ? 18.791 -23.310 0.752 1.00 18.62 291 PRO A C 1
ATOM 1942 O O . PRO A 1 291 ? 19.779 -23.611 0.073 1.00 18.44 291 PRO A O 1
ATOM 1946 N N . SER A 1 292 ? 18.033 -22.254 0.464 1.00 18.43 292 SER A N 1
ATOM 1947 C CA . SER A 1 292 ? 18.423 -21.350 -0.615 1.00 20.09 292 SER A CA 1
ATOM 1948 C C . SER A 1 292 ? 19.657 -20.525 -0.222 1.00 18.88 292 SER A C 1
ATOM 1949 O O . SER A 1 292 ? 20.556 -20.313 -1.041 1.00 17.42 292 SER A O 1
ATOM 1952 N N . ILE A 1 293 ? 19.724 -20.084 1.038 1.00 18.35 293 ILE A N 1
ATOM 1953 C CA . ILE A 1 293 ? 20.918 -19.421 1.549 1.00 17.18 293 ILE A CA 1
ATOM 1954 C C . ILE A 1 293 ? 22.127 -20.339 1.430 1.00 20.06 293 ILE A C 1
ATOM 1955 O O . ILE A 1 293 ? 23.205 -19.915 0.999 1.00 17.60 293 ILE A O 1
ATOM 1960 N N . ASP A 1 294 ? 21.966 -21.613 1.800 1.00 20.23 294 ASP A N 1
ATOM 1961 C CA . ASP A 1 294 ? 23.097 -22.533 1.768 1.00 21.60 294 ASP A CA 1
ATOM 1962 C C . ASP A 1 294 ? 23.557 -22.793 0.341 1.00 20.52 294 ASP A C 1
ATOM 1963 O O . ASP A 1 294 ? 24.763 -22.854 0.069 1.00 21.76 294 ASP A O 1
ATOM 1968 N N . TYR A 1 295 ? 22.613 -22.911 -0.588 1.00 21.52 295 TYR A N 1
ATOM 1969 C CA . TYR A 1 295 ? 22.978 -23.111 -1.984 1.00 23.07 295 TYR A CA 1
ATOM 1970 C C . TYR A 1 295 ? 23.864 -21.983 -2.507 1.00 25.77 295 TYR A C 1
ATOM 1971 O O . TYR A 1 295 ? 24.867 -22.244 -3.183 1.00 24.25 295 TYR A O 1
ATOM 1980 N N . VAL A 1 296 ? 23.528 -20.721 -2.209 1.00 20.83 296 VAL A N 1
ATOM 1981 C CA . VAL A 1 296 ? 24.358 -19.645 -2.747 1.00 20.61 296 VAL A CA 1
ATOM 1982 C C . VAL A 1 296 ? 25.694 -19.590 -2.015 1.00 18.88 296 VAL A C 1
ATOM 1983 O O . VAL A 1 296 ? 26.711 -19.207 -2.597 1.00 21.54 296 VAL A O 1
ATOM 1987 N N . ARG A 1 297 ? 25.721 -19.997 -0.743 1.00 16.53 297 ARG A N 1
ATOM 1988 C CA . ARG A 1 297 ? 26.990 -20.058 -0.023 1.00 22.13 297 ARG A CA 1
ATOM 1989 C C . ARG A 1 297 ? 27.982 -20.972 -0.733 1.00 27.19 297 ARG A C 1
ATOM 1990 O O . ARG A 1 297 ? 29.167 -20.633 -0.870 1.00 27.40 297 ARG A O 1
ATOM 1998 N N . HIS A 1 298 ? 27.511 -22.118 -1.229 1.00 27.07 298 HIS A N 1
ATOM 1999 C CA . HIS A 1 298 ? 28.413 -23.060 -1.882 1.00 27.04 298 HIS A CA 1
ATOM 2000 C C . HIS A 1 298 ? 28.825 -22.628 -3.289 1.00 29.29 298 HIS A C 1
ATOM 2001 O O . HIS A 1 298 ? 29.613 -23.335 -3.920 1.00 29.86 298 HIS A O 1
ATOM 2008 N N . LYS A 1 299 ? 28.342 -21.491 -3.789 1.00 22.22 299 LYS A N 1
ATOM 2009 C CA . LYS A 1 299 ? 28.822 -20.941 -5.046 1.00 20.02 299 LYS A CA 1
ATOM 2010 C C . LYS A 1 299 ? 29.918 -19.905 -4.844 1.00 24.93 299 LYS A C 1
ATOM 2011 O O . LYS A 1 299 ? 30.320 -19.249 -5.810 1.00 23.62 299 LYS A O 1
ATOM 2017 N N . LYS A 1 300 ? 30.420 -19.750 -3.620 1.00 23.54 300 LYS A N 1
ATOM 2018 C CA . LYS A 1 300 ? 31.421 -18.728 -3.351 1.00 24.29 300 LYS A CA 1
ATOM 2019 C C . LYS A 1 300 ? 32.769 -19.103 -3.969 1.00 27.22 300 LYS A C 1
ATOM 2020 O O . LYS A 1 300 ? 33.090 -20.280 -4.151 1.00 28.15 300 LYS A O 1
ATOM 2026 N N . PHE A 1 301 ? 33.544 -18.078 -4.330 1.00 24.66 301 PHE A N 1
ATOM 2027 C CA . PHE A 1 301 ? 34.890 -18.279 -4.850 1.00 24.36 301 PHE A CA 1
ATOM 2028 C C . PHE A 1 301 ? 35.823 -18.785 -3.749 1.00 28.41 301 PHE A C 1
ATOM 2029 O O . PHE A 1 301 ? 35.605 -18.545 -2.557 1.00 26.38 301 PHE A O 1
ATOM 2037 N N . ARG A 1 302 ? 36.898 -19.473 -4.165 1.00 31.45 302 ARG A N 1
ATOM 2038 C CA . ARG A 1 302 ? 37.942 -19.840 -3.212 1.00 27.04 302 ARG A CA 1
ATOM 2039 C C . ARG A 1 302 ? 38.560 -18.605 -2.578 1.00 22.89 302 ARG A C 1
ATOM 2040 O O . ARG A 1 302 ? 38.896 -18.619 -1.388 1.00 24.74 302 ARG A O 1
ATOM 2048 N N . SER A 1 303 ? 38.684 -17.520 -3.350 1.00 28.09 303 SER A N 1
ATOM 2049 C CA . SER A 1 303 ? 39.095 -16.215 -2.837 1.00 24.95 303 SER A CA 1
ATOM 2050 C C . SER A 1 303 ? 38.189 -15.677 -1.730 1.00 23.20 303 SER A C 1
ATOM 2051 O O . SER A 1 303 ? 38.521 -14.643 -1.138 1.00 22.14 303 SER A O 1
ATOM 2054 N N . GLY A 1 304 ? 37.047 -16.318 -1.456 1.00 25.90 304 GLY A N 1
ATOM 2055 C CA . GLY A 1 304 ? 36.139 -15.852 -0.429 1.00 21.76 304 GLY A CA 1
ATOM 2056 C C . GLY A 1 304 ? 35.143 -14.815 -0.890 1.00 19.61 304 GLY A C 1
ATOM 2057 O O . GLY A 1 304 ? 34.199 -14.511 -0.144 1.00 22.28 304 GLY A O 1
ATOM 2058 N N . ASN A 1 305 ? 35.326 -14.252 -2.082 1.00 21.49 305 ASN A N 1
ATOM 2059 C CA . ASN A 1 305 ? 34.325 -13.390 -2.692 1.00 23.24 305 ASN A CA 1
ATOM 2060 C C . ASN A 1 305 ? 33.195 -14.227 -3.294 1.00 23.09 305 ASN A C 1
ATOM 2061 O O . ASN A 1 305 ? 33.298 -15.452 -3.454 1.00 20.61 305 ASN A O 1
ATOM 2066 N N . TYR A 1 306 ? 32.108 -13.535 -3.659 1.00 19.40 306 TYR A N 1
ATOM 2067 C CA . TYR A 1 306 ? 30.950 -14.179 -4.247 1.00 22.00 306 TYR A CA 1
ATOM 2068 C C . TYR A 1 306 ? 30.751 -13.696 -5.680 1.00 22.82 306 TYR A C 1
ATOM 2069 O O . TYR A 1 306 ? 31.032 -12.526 -5.982 1.00 21.07 306 TYR A O 1
ATOM 2078 N N . PRO A 1 307 ? 30.309 -14.575 -6.583 1.00 20.57 307 PRO A N 1
ATOM 2079 C CA . PRO A 1 307 ? 30.087 -14.167 -7.976 1.00 17.43 307 PRO A CA 1
ATOM 2080 C C . PRO A 1 307 ? 28.884 -13.250 -8.121 1.00 15.41 307 PRO A C 1
ATOM 2081 O O . PRO A 1 307 ? 27.996 -13.203 -7.268 1.00 17.37 307 PRO A O 1
ATOM 2085 N N . SER A 1 308 ? 28.861 -12.527 -9.248 1.00 16.15 308 SER A N 1
ATOM 2086 C CA . SER A 1 308 ? 27.748 -11.629 -9.550 1.00 16.27 308 SER A CA 1
ATOM 2087 C C . SER A 1 308 ? 26.486 -12.394 -9.971 1.00 17.94 308 SER A C 1
ATOM 2088 O O . SER A 1 308 ? 25.376 -12.014 -9.592 1.00 17.25 308 SER A O 1
ATOM 2091 N N . SER A 1 309 ? 26.628 -13.463 -10.760 1.00 22.12 309 SER A N 1
ATOM 2092 C CA . SER A 1 309 ? 25.522 -14.369 -11.054 1.00 26.71 309 SER A CA 1
ATOM 2093 C C . SER A 1 309 ? 26.049 -15.798 -11.059 1.00 30.95 309 SER A C 1
ATOM 2094 O O . SER A 1 309 ? 27.259 -16.022 -11.143 1.00 30.95 309 SER A O 1
ATOM 2097 N N . LEU A 1 310 ? 25.118 -16.767 -10.970 1.00 31.59 310 LEU A N 1
ATOM 2098 C CA . LEU A 1 310 ? 25.499 -18.172 -10.792 1.00 28.64 310 LEU A CA 1
ATOM 2099 C C . LEU A 1 310 ? 26.404 -18.673 -11.912 1.00 31.72 310 LEU A C 1
ATOM 2100 O O . LEU A 1 310 ? 27.290 -19.498 -11.670 1.00 35.98 310 LEU A O 1
ATOM 2105 N N . SER A 1 311 ? 26.218 -18.182 -13.132 1.00 32.40 311 SER A N 1
ATOM 2106 C CA . SER A 1 311 ? 27.035 -18.663 -14.239 1.00 39.78 311 SER A CA 1
ATOM 2107 C C . SER A 1 311 ? 28.432 -18.042 -14.267 1.00 40.45 311 SER A C 1
ATOM 2108 O O . SER A 1 311 ? 29.378 -18.701 -14.711 1.00 45.96 311 SER A O 1
ATOM 2111 N N . ASN A 1 312 ? 28.593 -16.800 -13.799 1.00 39.72 312 ASN A N 1
ATOM 2112 C CA . ASN A 1 312 ? 29.846 -16.068 -13.999 1.00 43.18 312 ASN A CA 1
ATOM 2113 C C . ASN A 1 312 ? 30.952 -16.623 -13.106 1.00 41.96 312 ASN A C 1
ATOM 2114 O O . ASN A 1 312 ? 30.794 -16.701 -11.883 1.00 42.37 312 ASN A O 1
ATOM 2119 N N . GLU A 1 313 ? 32.081 -16.994 -13.714 1.00 45.39 313 GLU A N 1
ATOM 2120 C CA . GLU A 1 313 ? 33.181 -17.623 -12.993 1.00 41.11 313 GLU A CA 1
ATOM 2121 C C . GLU A 1 313 ? 34.398 -16.712 -12.856 1.00 40.68 313 GLU A C 1
ATOM 2122 O O . GLU A 1 313 ? 35.499 -17.201 -12.582 1.00 45.12 313 GLU A O 1
ATOM 2128 N N . THR A 1 314 ? 34.235 -15.402 -13.044 1.00 39.94 314 THR A N 1
ATOM 2129 C CA . THR A 1 314 ? 35.343 -14.459 -12.945 1.00 39.48 314 THR A CA 1
ATOM 2130 C C . THR A 1 314 ? 35.106 -13.478 -11.800 1.00 33.02 314 THR A C 1
ATOM 2131 O O . THR A 1 314 ? 34.055 -12.832 -11.725 1.00 35.92 314 THR A O 1
ATOM 2135 N N . ASP A 1 315 ? 36.114 -13.346 -10.945 1.00 29.63 315 ASP A N 1
ATOM 2136 C CA . ASP A 1 315 ? 36.015 -12.729 -9.622 1.00 28.50 315 ASP A CA 1
ATOM 2137 C C . ASP A 1 315 ? 36.472 -11.272 -9.731 1.00 24.33 315 ASP A C 1
ATOM 2138 O O . ASP A 1 315 ? 37.671 -10.986 -9.674 1.00 26.23 315 ASP A O 1
ATOM 2143 N N . ARG A 1 316 ? 35.514 -10.333 -9.876 1.00 25.45 316 ARG A N 1
ATOM 2144 C CA . ARG A 1 316 ? 35.969 -8.953 -10.081 1.00 24.03 316 ARG A CA 1
ATOM 2145 C C . ARG A 1 316 ? 35.339 -7.920 -9.153 1.00 23.10 316 ARG A C 1
ATOM 2146 O O . ARG A 1 316 ? 36.018 -6.961 -8.779 1.00 23.97 316 ARG A O 1
ATOM 2154 N N . LEU A 1 317 ? 34.069 -8.068 -8.780 1.00 18.67 317 LEU A N 1
ATOM 2155 C CA . LEU A 1 317 ? 33.328 -6.978 -8.151 1.00 16.13 317 LEU A CA 1
ATOM 2156 C C . LEU A 1 317 ? 33.234 -7.193 -6.648 1.00 16.04 317 LEU A C 1
ATOM 2157 O O . LEU A 1 317 ? 32.734 -8.225 -6.194 1.00 13.54 317 LEU A O 1
ATOM 2162 N N . VAL A 1 318 ? 33.711 -6.216 -5.884 1.00 12.99 318 VAL A N 1
ATOM 2163 C CA . VAL A 1 318 ? 33.632 -6.264 -4.432 1.00 16.66 318 VAL A CA 1
ATOM 2164 C C . VAL A 1 318 ? 32.752 -5.087 -4.031 1.00 17.26 318 VAL A C 1
ATOM 2165 O O . VAL A 1 318 ? 33.224 -4.094 -3.462 1.00 16.42 318 VAL A O 1
ATOM 2169 N N . HIS A 1 319 ? 31.467 -5.190 -4.363 1.00 14.43 319 HIS A N 1
ATOM 2170 C CA . HIS A 1 319 ? 30.490 -4.122 -4.209 1.00 17.05 319 HIS A CA 1
ATOM 2171 C C . HIS A 1 319 ? 29.341 -4.596 -3.337 1.00 13.77 319 HIS A C 1
ATOM 2172 O O . HIS A 1 319 ? 29.041 -5.794 -3.281 1.00 13.74 319 HIS A O 1
ATOM 2179 N N . TRP A 1 320 ? 28.652 -3.635 -2.709 1.00 13.65 320 TRP A N 1
ATOM 2180 C CA . TRP A 1 320 ? 27.359 -3.969 -2.116 1.00 15.59 320 TRP A CA 1
ATOM 2181 C C . TRP A 1 320 ? 26.414 -4.560 -3.152 1.00 12.37 320 TRP A C 1
ATOM 2182 O O . TRP A 1 320 ? 25.759 -5.571 -2.885 1.00 13.14 320 TRP A O 1
ATOM 2193 N N . CYS A 1 321 ? 26.344 -3.961 -4.349 1.00 13.61 321 CYS A N 1
ATOM 2194 C CA . CYS A 1 321 ? 25.397 -4.451 -5.355 1.00 14.01 321 CYS A CA 1
ATOM 2195 C C . CYS A 1 321 ? 25.774 -5.836 -5.863 1.00 15.77 321 CYS A C 1
ATOM 2196 O O . CYS A 1 321 ? 24.891 -6.637 -6.195 1.00 17.06 321 CYS A O 1
ATOM 2199 N N . HIS A 1 322 ? 27.072 -6.130 -5.957 1.00 14.54 322 HIS A N 1
ATOM 2200 C CA . HIS A 1 322 ? 27.548 -7.446 -6.371 1.00 16.04 322 HIS A CA 1
ATOM 2201 C C . HIS A 1 322 ? 28.814 -7.781 -5.598 1.00 15.13 322 HIS A C 1
ATOM 2202 O O . HIS A 1 322 ? 29.774 -7.009 -5.622 1.00 15.48 322 HIS A O 1
ATOM 2209 N N . GLY A 1 323 ? 28.828 -8.927 -4.935 1.00 16.44 323 GLY A N 1
ATOM 2210 C CA . GLY A 1 323 ? 30.028 -9.410 -4.284 1.00 13.44 323 GLY A CA 1
ATOM 2211 C C . GLY A 1 323 ? 29.845 -9.539 -2.787 1.00 17.11 323 GLY A C 1
ATOM 2212 O O . GLY A 1 323 ? 28.745 -9.386 -2.240 1.00 16.03 323 GLY A O 1
ATOM 2213 N N . ALA A 1 324 ? 30.962 -9.826 -2.122 1.00 15.67 324 ALA A N 1
ATOM 2214 C CA . ALA A 1 324 ? 30.963 -10.023 -0.678 1.00 14.15 324 ALA A CA 1
ATOM 2215 C C . ALA A 1 324 ? 30.365 -8.887 0.153 1.00 13.11 324 ALA A C 1
ATOM 2216 O O . ALA A 1 324 ? 29.777 -9.197 1.201 1.00 15.53 324 ALA A O 1
ATOM 2218 N N . PRO A 1 325 ? 30.489 -7.596 -0.195 1.00 14.82 325 PRO A N 1
ATOM 2219 C CA . PRO A 1 325 ? 29.903 -6.565 0.691 1.00 13.10 325 PRO A CA 1
ATOM 2220 C C . PRO A 1 325 ? 28.386 -6.566 0.717 1.00 13.20 325 PRO A C 1
ATOM 2221 O O . PRO A 1 325 ? 27.805 -5.946 1.621 1.00 11.67 325 PRO A O 1
ATOM 2225 N N . GLY A 1 326 ? 27.735 -7.216 -0.247 1.00 12.77 326 GLY A N 1
ATOM 2226 C CA . GLY A 1 326 ? 26.310 -7.461 -0.182 1.00 12.66 326 GLY A CA 1
ATOM 2227 C C . GLY A 1 326 ? 25.971 -8.815 0.417 1.00 13.88 326 GLY A C 1
ATOM 2228 O O . GLY A 1 326 ? 25.113 -8.898 1.300 1.00 14.23 326 GLY A O 1
ATOM 2229 N N . VAL A 1 327 ? 26.637 -9.882 -0.044 1.00 12.91 327 VAL A N 1
ATOM 2230 C CA . VAL A 1 327 ? 26.320 -11.226 0.443 1.00 12.78 327 VAL A CA 1
ATOM 2231 C C . VAL A 1 327 ? 26.531 -11.322 1.950 1.00 15.20 327 VAL A C 1
ATOM 2232 O O . VAL A 1 327 ? 25.808 -12.063 2.637 1.00 15.53 327 VAL A O 1
ATOM 2236 N N . ILE A 1 328 ? 27.487 -10.553 2.498 1.00 12.87 328 ILE A N 1
ATOM 2237 C CA . ILE A 1 328 ? 27.780 -10.622 3.932 1.00 13.38 328 ILE A CA 1
ATOM 2238 C C . ILE A 1 328 ? 26.549 -10.299 4.773 1.00 12.99 328 ILE A C 1
ATOM 2239 O O . ILE A 1 328 ? 26.352 -10.873 5.854 1.00 13.62 328 ILE A O 1
ATOM 2244 N N . HIS A 1 329 ? 25.690 -9.405 4.297 1.00 11.06 329 HIS A N 1
ATOM 2245 C CA . HIS A 1 329 ? 24.504 -9.088 5.079 1.00 13.73 329 HIS A CA 1
ATOM 2246 C C . HIS A 1 329 ? 23.522 -10.253 5.100 1.00 10.73 329 HIS A C 1
ATOM 2247 O O . HIS A 1 329 ? 22.882 -10.497 6.128 1.00 8.67 329 HIS A O 1
ATOM 2254 N N . MET A 1 330 ? 23.428 -11.003 4.000 1.00 12.59 330 MET A N 1
ATOM 2255 C CA . MET A 1 330 ? 22.646 -12.234 4.023 1.00 13.85 330 MET A CA 1
ATOM 2256 C C . MET A 1 330 ? 23.183 -13.198 5.076 1.00 15.84 330 MET A C 1
ATOM 2257 O O . MET A 1 330 ? 22.407 -13.793 5.834 1.00 15.36 330 MET A O 1
ATOM 2262 N N . LEU A 1 331 ? 24.511 -13.334 5.161 1.00 12.89 331 LEU A N 1
ATOM 2263 C CA . LEU A 1 331 ? 25.102 -14.265 6.122 1.00 13.13 331 LEU A CA 1
ATOM 2264 C C . LEU A 1 331 ? 24.893 -13.777 7.546 1.00 14.17 331 LEU A C 1
ATOM 2265 O O . LEU A 1 331 ? 24.542 -14.561 8.432 1.00 12.05 331 LEU A O 1
ATOM 2270 N N . MET A 1 332 ? 25.137 -12.485 7.793 1.00 11.64 332 MET A N 1
ATOM 2271 C CA . MET A 1 332 ? 24.954 -11.971 9.144 1.00 12.09 332 MET A CA 1
ATOM 2272 C C . MET A 1 332 ? 23.509 -12.146 9.593 1.00 15.99 332 MET A C 1
ATOM 2273 O O . MET A 1 332 ? 23.251 -12.600 10.714 1.00 17.85 332 MET A O 1
ATOM 2278 N N . GLN A 1 333 ? 22.556 -11.805 8.718 1.00 13.70 333 GLN A N 1
ATOM 2279 C CA . GLN A 1 333 ? 21.141 -11.976 9.036 1.00 13.09 333 GLN A CA 1
ATOM 2280 C C . GLN A 1 333 ? 20.807 -13.449 9.231 1.00 17.48 333 GLN A C 1
ATOM 2281 O O . GLN A 1 333 ? 20.067 -13.814 10.156 1.00 16.87 333 GLN A O 1
ATOM 2287 N N . ALA A 1 334 ? 21.374 -14.313 8.377 1.00 18.83 334 ALA A N 1
ATOM 2288 C CA . ALA A 1 334 ? 21.221 -15.754 8.538 1.00 15.78 334 ALA A CA 1
ATOM 2289 C C . ALA A 1 334 ? 21.715 -16.211 9.905 1.00 21.05 334 ALA A C 1
ATOM 2290 O O . ALA A 1 334 ? 21.132 -17.120 10.507 1.00 18.30 334 ALA A O 1
ATOM 2292 N N . TYR A 1 335 ? 22.787 -15.583 10.415 1.00 17.90 335 TYR A N 1
ATOM 2293 C CA . TYR A 1 335 ? 23.247 -15.892 11.763 1.00 15.67 335 TYR A CA 1
ATOM 2294 C C . TYR A 1 335 ? 22.245 -15.435 12.820 1.00 21.34 335 TYR A C 1
ATOM 2295 O O . TYR A 1 335 ? 21.994 -16.151 13.795 1.00 23.83 335 TYR A O 1
ATOM 2304 N N . LYS A 1 336 ? 21.686 -14.236 12.673 1.00 18.87 336 LYS A N 1
ATOM 2305 C CA . LYS A 1 336 ? 20.709 -13.780 13.652 1.00 21.92 336 LYS A CA 1
ATOM 2306 C C . LYS A 1 336 ? 19.534 -14.745 13.740 1.00 21.49 336 LYS A C 1
ATOM 2307 O O . LYS A 1 336 ? 19.076 -15.073 14.839 1.00 25.95 336 LYS A O 1
ATOM 2313 N N . VAL A 1 337 ? 19.061 -15.245 12.603 1.00 17.41 337 VAL A N 1
ATOM 2314 C CA . VAL A 1 337 ? 17.794 -15.983 12.569 1.00 22.34 337 VAL A CA 1
ATOM 2315 C C . VAL A 1 337 ? 17.995 -17.458 12.902 1.00 26.00 337 VAL A C 1
ATOM 2316 O O . VAL A 1 337 ? 17.307 -18.012 13.765 1.00 28.01 337 VAL A O 1
ATOM 2320 N N . PHE A 1 338 ? 18.952 -18.108 12.235 1.00 22.47 338 PHE A N 1
ATOM 2321 C CA . PHE A 1 338 ? 19.188 -19.534 12.385 1.00 20.66 338 PHE A CA 1
ATOM 2322 C C . PHE A 1 338 ? 20.216 -19.874 13.465 1.00 26.37 338 PHE A C 1
ATOM 2323 O O . PHE A 1 338 ? 20.182 -20.993 13.992 1.00 23.34 338 PHE A O 1
ATOM 2331 N N . LYS A 1 339 ? 21.107 -18.939 13.822 1.00 21.54 339 LYS A N 1
ATOM 2332 C CA . LYS A 1 339 ? 21.967 -19.078 15.005 1.00 25.87 339 LYS A CA 1
ATOM 2333 C C . LYS A 1 339 ? 22.943 -20.247 14.870 1.00 28.42 339 LYS A C 1
ATOM 2334 O O . LYS A 1 339 ? 23.260 -20.924 15.849 1.00 38.41 339 LYS A O 1
ATOM 2340 N N . GLU A 1 340 ? 23.426 -20.502 13.661 1.00 24.09 340 GLU A N 1
ATOM 2341 C CA . GLU A 1 340 ? 24.481 -21.485 13.460 1.00 22.00 340 GLU A CA 1
ATOM 2342 C C . GLU A 1 340 ? 25.781 -20.757 13.145 1.00 24.53 340 GLU A C 1
ATOM 2343 O O . GLU A 1 340 ? 25.809 -19.875 12.278 1.00 20.71 340 GLU A O 1
ATOM 2349 N N . GLU A 1 341 ? 26.852 -21.125 13.867 1.00 25.16 341 GLU A N 1
ATOM 2350 C CA . GLU A 1 341 ? 28.089 -20.351 13.839 1.00 28.94 341 GLU A CA 1
ATOM 2351 C C . GLU A 1 341 ? 28.712 -20.291 12.455 1.00 22.20 341 GLU A C 1
ATOM 2352 O O . GLU A 1 341 ? 29.451 -19.348 12.156 1.00 25.02 341 GLU A O 1
ATOM 2358 N N . LYS A 1 342 ? 28.431 -21.275 11.595 1.00 23.01 342 LYS A N 1
ATOM 2359 C CA . LYS A 1 342 ? 29.025 -21.252 10.261 1.00 26.27 342 LYS A CA 1
ATOM 2360 C C . LYS A 1 342 ? 28.621 -20.008 9.483 1.00 23.90 342 LYS A C 1
ATOM 2361 O O . LYS A 1 342 ? 29.352 -19.600 8.576 1.00 21.28 342 LYS A O 1
ATOM 2367 N N . TYR A 1 343 ? 27.478 -19.397 9.821 1.00 21.16 343 TYR A N 1
ATOM 2368 C CA . TYR A 1 343 ? 27.030 -18.199 9.120 1.00 20.15 343 TYR A CA 1
ATOM 2369 C C . TYR A 1 343 ? 27.851 -16.994 9.536 1.00 16.29 343 TYR A C 1
ATOM 2370 O O . TYR A 1 343 ? 28.290 -16.210 8.688 1.00 16.95 343 TYR A O 1
ATOM 2379 N N . LEU A 1 344 ? 28.057 -16.835 10.842 1.00 18.25 344 LEU A N 1
ATOM 2380 C CA . LEU A 1 344 ? 28.953 -15.798 11.340 1.00 17.86 344 LEU A CA 1
ATOM 2381 C C . LEU A 1 344 ? 30.366 -15.999 10.800 1.00 18.49 344 LEU A C 1
ATOM 2382 O O . LEU A 1 344 ? 30.992 -15.056 10.296 1.00 14.79 344 LEU A O 1
ATOM 2387 N N . LYS A 1 345 ? 30.870 -17.236 10.855 1.00 17.10 345 LYS A N 1
ATOM 2388 C CA . LYS A 1 345 ? 32.248 -17.476 10.432 1.00 20.26 345 LYS A CA 1
ATOM 2389 C C . LYS A 1 345 ? 32.448 -17.070 8.980 1.00 19.58 345 LYS A C 1
ATOM 2390 O O . LYS A 1 345 ? 33.482 -16.498 8.620 1.00 21.59 345 LYS A O 1
ATOM 2396 N N . GLU A 1 346 ? 31.457 -17.341 8.132 1.00 21.46 346 GLU A N 1
ATOM 2397 C CA . GLU A 1 346 ? 31.539 -16.898 6.749 1.00 18.82 346 GLU A CA 1
ATOM 2398 C C . GLU A 1 346 ? 31.420 -15.382 6.628 1.00 16.43 346 GLU A C 1
ATOM 2399 O O . GLU A 1 346 ? 32.055 -14.794 5.749 1.00 16.11 346 GLU A O 1
ATOM 2405 N N . ALA A 1 347 ? 30.620 -14.734 7.488 1.00 12.81 347 ALA A N 1
ATOM 2406 C CA . ALA A 1 347 ? 30.569 -13.272 7.482 1.00 14.56 347 ALA A CA 1
ATOM 2407 C C . ALA A 1 347 ? 31.933 -12.675 7.835 1.00 15.30 347 ALA A C 1
ATOM 2408 O O . ALA A 1 347 ? 32.401 -11.734 7.176 1.00 13.14 347 ALA A O 1
ATOM 2410 N N . MET A 1 348 ? 32.596 -13.235 8.852 1.00 14.87 348 MET A N 1
ATOM 2411 C CA . MET A 1 348 ? 33.973 -12.855 9.177 1.00 18.78 348 MET A CA 1
ATOM 2412 C C . MET A 1 348 ? 34.928 -13.052 7.992 1.00 18.79 348 MET A C 1
ATOM 2413 O O . MET A 1 348 ? 35.837 -12.241 7.781 1.00 19.42 348 MET A O 1
ATOM 2418 N N . GLU A 1 349 ? 34.751 -14.126 7.218 1.00 18.81 349 GLU A N 1
ATOM 2419 C CA . GLU A 1 349 ? 35.585 -14.327 6.034 1.00 19.34 349 GLU A CA 1
ATOM 2420 C C . GLU A 1 349 ? 35.309 -13.270 4.974 1.00 17.39 349 GLU A C 1
ATOM 2421 O O . GLU A 1 349 ? 36.239 -12.805 4.293 1.00 13.92 349 GLU A O 1
ATOM 2427 N N . CYS A 1 350 ? 34.024 -12.934 4.776 1.00 15.69 350 CYS A N 1
ATOM 2428 C CA . CYS A 1 350 ? 33.654 -11.846 3.876 1.00 14.19 350 CYS A CA 1
ATOM 2429 C C . CYS A 1 350 ? 34.325 -10.559 4.304 1.00 12.73 350 CYS A C 1
ATOM 2430 O O . CYS A 1 350 ? 34.802 -9.785 3.466 1.00 13.13 350 CYS A O 1
ATOM 2433 N N . SER A 1 351 ? 34.354 -10.317 5.619 1.00 14.41 351 SER A N 1
ATOM 2434 C CA . SER A 1 351 ? 34.942 -9.096 6.152 1.00 13.61 351 SER A CA 1
ATOM 2435 C C . SER A 1 351 ? 36.401 -8.980 5.741 1.00 15.15 351 SER A C 1
ATOM 2436 O O . SER A 1 351 ? 36.881 -7.881 5.438 1.00 14.05 351 SER A O 1
ATOM 2439 N N . ASP A 1 352 ? 37.120 -10.109 5.710 1.00 13.61 352 ASP A N 1
ATOM 2440 C CA . ASP A 1 352 ? 38.535 -10.058 5.361 1.00 17.42 352 ASP A CA 1
ATOM 2441 C C . ASP A 1 352 ? 38.731 -9.788 3.879 1.00 18.29 352 ASP A C 1
ATOM 2442 O O . ASP A 1 352 ? 39.676 -9.079 3.511 1.00 20.03 352 ASP A O 1
ATOM 2447 N N . VAL A 1 353 ? 37.856 -10.330 3.016 1.00 15.05 353 VAL A N 1
ATOM 2448 C CA . VAL A 1 353 ? 37.924 -9.980 1.597 1.00 13.17 353 VAL A CA 1
ATOM 2449 C C . VAL A 1 353 ? 37.638 -8.496 1.411 1.00 15.46 353 VAL A C 1
ATOM 2450 O O . VAL A 1 353 ? 38.251 -7.834 0.564 1.00 13.61 353 VAL A O 1
ATOM 2454 N N . ILE A 1 354 ? 36.699 -7.953 2.192 1.00 13.16 354 ILE A N 1
ATOM 2455 C CA . ILE A 1 354 ? 36.349 -6.545 2.031 1.00 13.96 354 ILE A CA 1
ATOM 2456 C C . ILE A 1 354 ? 37.450 -5.656 2.592 1.00 12.32 354 ILE A C 1
ATOM 2457 O O . ILE A 1 354 ? 37.686 -4.563 2.075 1.00 13.55 354 ILE A O 1
ATOM 2462 N N . TRP A 1 355 ? 38.129 -6.099 3.650 1.00 10.91 355 TRP A N 1
ATOM 2463 C CA . TRP A 1 355 ? 39.203 -5.296 4.219 1.00 14.50 355 TRP A CA 1
ATOM 2464 C C . TRP A 1 355 ? 40.344 -5.155 3.223 1.00 16.08 355 TRP A C 1
ATOM 2465 O O . TRP A 1 355 ? 40.909 -4.067 3.073 1.00 11.67 355 TRP A O 1
ATOM 2476 N N . GLN A 1 356 ? 40.633 -6.225 2.473 1.00 13.98 356 GLN A N 1
ATOM 2477 C CA . GLN A 1 356 ? 41.744 -6.223 1.535 1.00 14.16 356 GLN A CA 1
ATOM 2478 C C . GLN A 1 356 ? 41.385 -5.585 0.197 1.00 12.85 356 GLN A C 1
ATOM 2479 O O . GLN A 1 356 ? 42.213 -4.874 -0.378 1.00 14.93 356 GLN A O 1
ATOM 2485 N N . ARG A 1 357 ? 40.176 -5.820 -0.330 1.00 15.44 357 ARG A N 1
ATOM 2486 C CA . ARG A 1 357 ? 39.818 -5.363 -1.676 1.00 12.01 357 ARG A CA 1
ATOM 2487 C C . ARG A 1 357 ? 38.737 -4.276 -1.696 1.00 13.53 357 ARG A C 1
ATOM 2488 O O . ARG A 1 357 ? 38.189 -3.986 -2.766 1.00 13.96 357 ARG A O 1
ATOM 2496 N N . GLY A 1 358 ? 38.431 -3.644 -0.564 1.00 12.12 358 GLY A N 1
ATOM 2497 C CA . GLY A 1 358 ? 37.188 -2.890 -0.466 1.00 13.52 358 GLY A CA 1
ATOM 2498 C C . GLY A 1 358 ? 37.255 -1.391 -0.648 1.00 16.19 358 GLY A C 1
ATOM 2499 O O . GLY A 1 358 ? 36.205 -0.732 -0.779 1.00 10.97 358 GLY A O 1
ATOM 2500 N N . LEU A 1 359 ? 38.484 -0.851 -0.624 1.00 12.69 359 LEU A N 1
ATOM 2501 C CA . LEU A 1 359 ? 38.774 0.534 -0.991 1.00 13.13 359 LEU A CA 1
ATOM 2502 C C . LEU A 1 359 ? 38.811 0.645 -2.514 1.00 17.52 359 LEU A C 1
ATOM 2503 O O . LEU A 1 359 ? 39.789 0.226 -3.153 1.00 22.10 359 LEU A O 1
ATOM 2508 N N . LEU A 1 360 ? 37.779 1.239 -3.095 1.00 14.70 360 LEU A N 1
ATOM 2509 C CA . LEU A 1 360 ? 37.500 1.096 -4.516 1.00 16.59 360 LEU A CA 1
ATOM 2510 C C . LEU A 1 360 ? 37.897 2.329 -5.311 1.00 19.57 360 LEU A C 1
ATOM 2511 O O . LEU A 1 360 ? 37.769 3.467 -4.846 1.00 20.31 360 LEU A O 1
ATOM 2516 N N . ARG A 1 361 ? 38.336 2.090 -6.544 1.00 19.86 361 ARG A N 1
ATOM 2517 C CA . ARG A 1 361 ? 38.571 3.183 -7.480 1.00 22.42 361 ARG A CA 1
ATOM 2518 C C . ARG A 1 361 ? 37.289 3.702 -8.115 1.00 22.06 361 ARG A C 1
ATOM 2519 O O . ARG A 1 361 ? 37.317 4.788 -8.702 1.00 25.81 361 ARG A O 1
ATOM 2527 N N . LYS A 1 362 ? 36.180 2.949 -8.053 1.00 16.42 362 LYS A N 1
ATOM 2528 C CA . LYS A 1 362 ? 34.911 3.507 -8.521 1.00 18.92 362 LYS A CA 1
ATOM 2529 C C . LYS A 1 362 ? 34.533 4.766 -7.748 1.00 19.67 362 LYS A C 1
ATOM 2530 O O . LYS A 1 362 ? 33.921 5.681 -8.312 1.00 25.77 362 LYS A O 1
ATOM 2536 N N . GLY A 1 363 ? 34.879 4.839 -6.472 1.00 18.52 363 GLY A N 1
ATOM 2537 C CA . GLY A 1 363 ? 34.525 5.993 -5.682 1.00 15.31 363 GLY A CA 1
ATOM 2538 C C . GLY A 1 363 ? 34.239 5.607 -4.243 1.00 17.12 363 GLY A C 1
ATOM 2539 O O . GLY A 1 363 ? 34.710 4.585 -3.749 1.00 14.15 363 GLY A O 1
ATOM 2540 N N . TYR A 1 364 ? 33.457 6.475 -3.597 1.00 12.00 364 TYR A N 1
ATOM 2541 C CA . TYR A 1 364 ? 33.210 6.440 -2.167 1.00 12.06 364 TYR A CA 1
ATOM 2542 C C . TYR A 1 364 ? 31.769 6.068 -1.820 1.00 15.28 364 TYR A C 1
ATOM 2543 O O . TYR A 1 364 ? 31.381 6.187 -0.658 1.00 15.68 364 TYR A O 1
ATOM 2552 N N . GLY A 1 365 ? 30.971 5.624 -2.788 1.00 11.60 365 GLY A N 1
ATOM 2553 C CA . GLY A 1 365 ? 29.544 5.494 -2.605 1.00 14.31 365 GLY A CA 1
ATOM 2554 C C . GLY A 1 365 ? 29.091 4.278 -1.804 1.00 15.20 365 GLY A C 1
ATOM 2555 O O . GLY A 1 365 ? 29.874 3.468 -1.304 1.00 15.36 365 GLY A O 1
ATOM 2556 N N . ILE A 1 366 ? 27.771 4.161 -1.685 1.00 12.07 366 ILE A N 1
ATOM 2557 C CA . ILE A 1 366 ? 27.170 3.065 -0.946 1.00 12.53 366 ILE A CA 1
ATOM 2558 C C . ILE A 1 366 ? 26.996 1.831 -1.822 1.00 12.54 366 ILE A C 1
ATOM 2559 O O . ILE A 1 366 ? 27.325 0.718 -1.405 1.00 13.58 366 ILE A O 1
ATOM 2564 N N . CYS A 1 367 ? 26.491 2.004 -3.047 1.00 13.71 367 CYS A N 1
ATOM 2565 C CA . CYS A 1 367 ? 26.154 0.853 -3.887 1.00 14.77 367 CYS A CA 1
ATOM 2566 C C . CYS A 1 367 ? 27.399 0.069 -4.292 1.00 14.93 367 CYS A C 1
ATOM 2567 O O . CYS A 1 367 ? 27.423 -1.168 -4.206 1.00 14.47 367 CYS A O 1
ATOM 2570 N N . HIS A 1 368 ? 28.441 0.775 -4.752 1.00 14.05 368 HIS A N 1
ATOM 2571 C CA . HIS A 1 368 ? 29.691 0.171 -5.239 1.00 16.65 368 HIS A CA 1
ATOM 2572 C C . HIS A 1 368 ? 30.810 1.151 -4.890 1.00 12.47 368 HIS A C 1
ATOM 2573 O O . HIS A 1 368 ? 31.326 1.873 -5.737 1.00 12.68 368 HIS A O 1
ATOM 2580 N N . GLY A 1 369 ? 31.160 1.190 -3.612 1.00 11.68 369 GLY A N 1
ATOM 2581 C CA . GLY A 1 369 ? 32.188 2.113 -3.173 1.00 13.27 369 GLY A CA 1
ATOM 2582 C C . GLY A 1 369 ? 32.580 1.904 -1.727 1.00 14.62 369 GLY A C 1
ATOM 2583 O O . GLY A 1 369 ? 32.100 1.000 -1.037 1.00 11.66 369 GLY A O 1
ATOM 2584 N N . THR A 1 370 ? 33.456 2.795 -1.269 1.00 16.07 370 THR A N 1
ATOM 2585 C CA . THR A 1 370 ? 34.125 2.597 0.006 1.00 12.24 370 THR A CA 1
ATOM 2586 C C . THR A 1 370 ? 33.166 2.770 1.185 1.00 13.66 370 THR A C 1
ATOM 2587 O O . THR A 1 370 ? 33.252 2.023 2.172 1.00 13.22 370 THR A O 1
ATOM 2591 N N . ALA A 1 371 ? 32.249 3.742 1.111 1.00 12.20 371 ALA A N 1
ATOM 2592 C CA . ALA A 1 371 ? 31.271 3.907 2.188 1.00 15.73 371 ALA A CA 1
ATOM 2593 C C . ALA A 1 371 ? 30.377 2.673 2.321 1.00 11.75 371 ALA A C 1
ATOM 2594 O O . ALA A 1 371 ? 30.145 2.174 3.430 1.00 12.57 371 ALA A O 1
ATOM 2596 N N . GLY A 1 372 ? 29.875 2.156 1.199 1.00 13.47 372 GLY A N 1
ATOM 2597 C CA . GLY A 1 372 ? 29.004 0.989 1.270 1.00 13.52 372 GLY A CA 1
ATOM 2598 C C . GLY A 1 372 ? 29.722 -0.227 1.822 1.00 14.51 372 GLY A C 1
ATOM 2599 O O . GLY A 1 372 ? 29.176 -0.972 2.633 1.00 13.91 372 GLY A O 1
ATOM 2600 N N . ASN A 1 373 ? 30.964 -0.430 1.405 1.00 11.84 373 ASN A N 1
ATOM 2601 C CA . ASN A 1 373 ? 31.738 -1.526 1.954 1.00 11.87 373 ASN A CA 1
ATOM 2602 C C . ASN A 1 373 ? 32.107 -1.268 3.410 1.00 11.90 373 ASN A C 1
ATOM 2603 O O . ASN A 1 373 ? 32.214 -2.216 4.196 1.00 16.51 373 ASN A O 1
ATOM 2608 N N . GLY A 1 374 ? 32.320 -0.008 3.790 1.00 10.71 374 GLY A N 1
ATOM 2609 C CA . GLY A 1 374 ? 32.619 0.287 5.179 1.00 9.22 374 GLY A CA 1
ATOM 2610 C C . GLY A 1 374 ? 31.476 -0.056 6.114 1.00 14.13 374 GLY A C 1
ATOM 2611 O O . GLY A 1 374 ? 31.707 -0.413 7.281 1.00 12.45 374 GLY A O 1
ATOM 2612 N N . TYR A 1 375 ? 30.225 0.057 5.626 1.00 11.44 375 TYR A N 1
ATOM 2613 C CA . TYR A 1 375 ? 29.081 -0.359 6.436 1.00 11.95 375 TYR A CA 1
ATOM 2614 C C . TYR A 1 375 ? 29.180 -1.831 6.810 1.00 11.37 375 TYR A C 1
ATOM 2615 O O . TYR A 1 375 ? 28.734 -2.223 7.894 1.00 12.24 375 TYR A O 1
ATOM 2624 N N . SER A 1 376 ? 29.734 -2.665 5.925 1.00 10.12 376 SER A N 1
ATOM 2625 C CA . SER A 1 376 ? 29.862 -4.074 6.264 1.00 11.53 376 SER A CA 1
ATOM 2626 C C . SER A 1 376 ? 30.531 -4.225 7.621 1.00 15.38 376 SER A C 1
ATOM 2627 O O . SER A 1 376 ? 30.071 -5.007 8.463 1.00 18.97 376 SER A O 1
ATOM 2630 N N . PHE A 1 377 ? 31.573 -3.422 7.877 1.00 12.21 377 PHE A N 1
ATOM 2631 C CA . PHE A 1 377 ? 32.306 -3.505 9.132 1.00 11.92 377 PHE A CA 1
ATOM 2632 C C . PHE A 1 377 ? 31.467 -3.041 10.320 1.00 11.49 377 PHE A C 1
ATOM 2633 O O . PHE A 1 377 ? 31.517 -3.657 11.389 1.00 16.19 377 PHE A O 1
ATOM 2641 N N . LEU A 1 378 ? 30.722 -1.942 10.177 1.00 11.35 378 LEU A N 1
ATOM 2642 C CA . LEU A 1 378 ? 29.848 -1.500 11.268 1.00 14.76 378 LEU A CA 1
ATOM 2643 C C . LEU A 1 378 ? 28.781 -2.550 11.589 1.00 13.80 378 LEU A C 1
ATOM 2644 O O . LEU A 1 378 ? 28.472 -2.806 12.764 1.00 10.92 378 LEU A O 1
ATOM 2649 N N . SER A 1 379 ? 28.199 -3.166 10.560 1.00 10.39 379 SER A N 1
ATOM 2650 C CA . SER A 1 379 ? 27.176 -4.183 10.820 1.00 16.21 379 SER A CA 1
ATOM 2651 C C . SER A 1 379 ? 27.775 -5.377 11.568 1.00 15.71 379 SER A C 1
ATOM 2652 O O . SER A 1 379 ? 27.228 -5.817 12.584 1.00 15.10 379 SER A O 1
ATOM 2655 N N . LEU A 1 380 ? 28.926 -5.885 11.106 1.00 10.95 380 LEU A N 1
ATOM 2656 C CA . LEU A 1 380 ? 29.560 -7.022 11.774 1.00 12.90 380 LEU A CA 1
ATOM 2657 C C . LEU A 1 380 ? 29.975 -6.672 13.202 1.00 15.26 380 LEU A C 1
ATOM 2658 O O . LEU A 1 380 ? 29.852 -7.500 14.113 1.00 17.28 380 LEU A O 1
ATOM 2663 N N . TYR A 1 381 ? 30.460 -5.446 13.425 1.00 16.64 381 TYR A N 1
ATOM 2664 C CA . TYR A 1 381 ? 30.777 -5.019 14.787 1.00 15.39 381 TYR A CA 1
ATOM 2665 C C . TYR A 1 381 ? 29.535 -5.059 15.679 1.00 19.73 381 TYR A C 1
ATOM 2666 O O . TYR A 1 381 ? 29.580 -5.578 16.805 1.00 21.05 381 TYR A O 1
ATOM 2675 N N . ARG A 1 382 ? 28.414 -4.500 15.200 1.00 16.30 382 ARG A N 1
ATOM 2676 C CA . ARG A 1 382 ? 27.182 -4.541 15.990 1.00 21.17 382 ARG A CA 1
ATOM 2677 C C . ARG A 1 382 ? 26.821 -5.978 16.354 1.00 18.64 382 ARG A C 1
ATOM 2678 O O . ARG A 1 382 ? 26.409 -6.259 17.486 1.00 20.69 382 ARG A O 1
ATOM 2686 N N . LEU A 1 383 ? 27.015 -6.904 15.414 1.00 17.88 383 LEU A N 1
ATOM 2687 C CA . LEU A 1 383 ? 26.671 -8.305 15.637 1.00 20.51 383 LEU A CA 1
ATOM 2688 C C . LEU A 1 383 ? 27.626 -8.982 16.619 1.00 20.74 383 LEU A C 1
ATOM 2689 O O . LEU A 1 383 ? 27.181 -9.767 17.464 1.00 15.49 383 LEU A O 1
ATOM 2694 N N . THR A 1 384 ? 28.932 -8.696 16.529 1.00 16.21 384 THR A N 1
ATOM 2695 C CA . THR A 1 384 ? 29.943 -9.410 17.311 1.00 17.99 384 THR A CA 1
ATOM 2696 C C . THR A 1 384 ? 30.431 -8.659 18.542 1.00 23.63 384 THR A C 1
ATOM 2697 O O . THR A 1 384 ? 30.888 -9.300 19.495 1.00 20.34 384 THR A O 1
ATOM 2701 N N . GLN A 1 385 ? 30.393 -7.325 18.523 1.00 22.52 385 GLN A N 1
ATOM 2702 C CA . GLN A 1 385 ? 31.108 -6.478 19.483 1.00 25.55 385 GLN A CA 1
ATOM 2703 C C . GLN A 1 385 ? 32.617 -6.699 19.432 1.00 17.89 385 GLN A C 1
ATOM 2704 O O . GLN A 1 385 ? 33.332 -6.305 20.358 1.00 16.83 385 GLN A O 1
ATOM 2710 N N . ASP A 1 386 ? 33.120 -7.327 18.366 1.00 20.56 386 ASP A N 1
ATOM 2711 C CA . ASP A 1 386 ? 34.564 -7.496 18.152 1.00 21.69 386 ASP A CA 1
ATOM 2712 C C . ASP A 1 386 ? 35.150 -6.192 17.603 1.00 18.46 386 ASP A C 1
ATOM 2713 O O . ASP A 1 386 ? 34.934 -5.843 16.439 1.00 17.95 386 ASP A O 1
ATOM 2718 N N . LYS A 1 387 ? 35.918 -5.480 18.425 1.00 18.48 387 LYS A N 1
ATOM 2719 C CA . LYS A 1 387 ? 36.397 -4.153 18.053 1.00 18.09 387 LYS A CA 1
ATOM 2720 C C . LYS A 1 387 ? 37.307 -4.167 16.814 1.00 21.11 387 LYS A C 1
ATOM 2721 O O . LYS A 1 387 ? 37.637 -3.094 16.277 1.00 16.67 387 LYS A O 1
ATOM 2727 N N . LYS A 1 388 ? 37.701 -5.347 16.333 1.00 18.09 388 LYS A N 1
ATOM 2728 C CA . LYS A 1 388 ? 38.393 -5.421 15.055 1.00 16.46 388 LYS A CA 1
ATOM 2729 C C . LYS A 1 388 ? 37.563 -4.782 13.952 1.00 13.79 388 LYS A C 1
ATOM 2730 O O . LYS A 1 388 ? 38.090 -4.053 13.105 1.00 13.13 388 LYS A O 1
ATOM 2736 N N . TYR A 1 389 ? 36.259 -5.056 13.937 1.00 15.74 389 TYR A N 1
ATOM 2737 C CA . TYR A 1 389 ? 35.441 -4.535 12.856 1.00 14.15 389 TYR A CA 1
ATOM 2738 C C . TYR A 1 389 ? 35.106 -3.071 13.075 1.00 12.31 389 TYR A C 1
ATOM 2739 O O . TYR A 1 389 ? 35.010 -2.322 12.099 1.00 14.17 389 TYR A O 1
ATOM 2748 N N . LEU A 1 390 ? 34.967 -2.639 14.335 1.00 13.58 390 LEU A N 1
ATOM 2749 C CA . LEU A 1 390 ? 34.965 -1.206 14.627 1.00 13.80 390 LEU A CA 1
ATOM 2750 C C . LEU A 1 390 ? 36.196 -0.536 14.032 1.00 13.25 390 LEU A C 1
ATOM 2751 O O . LEU A 1 390 ? 36.083 0.432 13.276 1.00 11.88 390 LEU A O 1
ATOM 2756 N N . TYR A 1 391 ? 37.386 -1.073 14.333 1.00 15.27 391 TYR A N 1
ATOM 2757 C CA . TYR A 1 391 ? 38.625 -0.542 13.759 1.00 15.37 391 TYR A CA 1
ATOM 2758 C C . TYR A 1 391 ? 38.548 -0.454 12.240 1.00 12.73 391 TYR A C 1
ATOM 2759 O O . TYR A 1 391 ? 38.914 0.569 11.652 1.00 13.57 391 TYR A O 1
ATOM 2768 N N . ARG A 1 392 ? 38.101 -1.534 11.585 1.00 12.60 392 ARG A N 1
ATOM 2769 C CA . ARG A 1 392 ? 38.065 -1.550 10.125 1.00 12.81 392 ARG A CA 1
ATOM 2770 C C . ARG A 1 392 ? 37.096 -0.503 9.584 1.00 15.44 392 ARG A C 1
ATOM 2771 O O . ARG A 1 392 ? 37.412 0.189 8.604 1.00 11.46 392 ARG A O 1
ATOM 2779 N N . ALA A 1 393 ? 35.927 -0.347 10.227 1.00 9.58 393 ALA A N 1
ATOM 2780 C CA . ALA A 1 393 ? 35.027 0.745 9.852 1.00 14.17 393 ALA A CA 1
ATOM 2781 C C . ALA A 1 393 ? 35.698 2.098 10.042 1.00 13.43 393 ALA A C 1
ATOM 2782 O O . ALA A 1 393 ? 35.592 2.977 9.176 1.00 15.00 393 ALA A O 1
ATOM 2784 N N . CYS A 1 394 ? 36.408 2.278 11.158 1.00 12.84 394 CYS A N 1
ATOM 2785 C CA . CYS A 1 394 ? 37.070 3.553 11.407 1.00 15.36 394 CYS A CA 1
ATOM 2786 C C . CYS A 1 394 ? 38.080 3.890 10.323 1.00 12.26 394 CYS A C 1
ATOM 2787 O O . CYS A 1 394 ? 38.231 5.061 9.963 1.00 14.63 394 CYS A O 1
ATOM 2790 N N . LYS A 1 395 ? 38.754 2.877 9.774 1.00 13.86 395 LYS A N 1
ATOM 2791 C CA . LYS A 1 395 ? 39.788 3.107 8.770 1.00 16.59 395 LYS A CA 1
ATOM 2792 C C . LYS A 1 395 ? 39.186 3.450 7.418 1.00 13.56 395 LYS A C 1
ATOM 2793 O O . LYS A 1 395 ? 39.681 4.343 6.724 1.00 18.17 395 LYS A O 1
ATOM 2799 N N . PHE A 1 396 ? 38.108 2.774 7.038 1.00 14.71 396 PHE A N 1
ATOM 2800 C CA . PHE A 1 396 ? 37.394 3.171 5.832 1.00 15.67 396 PHE A CA 1
ATOM 2801 C C . PHE A 1 396 ? 36.851 4.591 5.966 1.00 12.95 396 PHE A C 1
ATOM 2802 O O . PHE A 1 396 ? 36.891 5.364 5.007 1.00 12.04 396 PHE A O 1
ATOM 2810 N N . ALA A 1 397 ? 36.364 4.962 7.153 1.00 13.27 397 ALA A N 1
ATOM 2811 C CA . ALA A 1 397 ? 35.921 6.342 7.365 1.00 17.26 397 ALA A CA 1
ATOM 2812 C C . ALA A 1 397 ? 37.078 7.311 7.185 1.00 18.82 397 ALA A C 1
ATOM 2813 O O . ALA A 1 397 ? 36.911 8.394 6.609 1.00 12.99 397 ALA A O 1
ATOM 2815 N N . GLU A 1 398 ? 38.257 6.935 7.686 1.00 14.10 398 GLU A N 1
ATOM 2816 C CA . GLU A 1 398 ? 39.432 7.771 7.512 1.00 19.07 398 GLU A CA 1
ATOM 2817 C C . GLU A 1 398 ? 39.710 8.004 6.036 1.00 18.51 398 GLU A C 1
ATOM 2818 O O . GLU A 1 398 ? 39.997 9.132 5.626 1.00 17.87 398 GLU A O 1
ATOM 2824 N N . TRP A 1 399 ? 39.606 6.943 5.223 1.00 16.47 399 TRP A N 1
ATOM 2825 C CA . TRP A 1 399 ? 39.741 7.079 3.776 1.00 17.46 399 TRP A CA 1
ATOM 2826 C C . TRP A 1 399 ? 38.725 8.076 3.222 1.00 19.77 399 TRP A C 1
ATOM 2827 O O . TRP A 1 399 ? 39.037 8.860 2.311 1.00 17.63 399 TRP A O 1
ATOM 2838 N N . CYS A 1 400 ? 37.511 8.081 3.786 1.00 14.47 400 CYS A N 1
ATOM 2839 C CA . CYS A 1 400 ? 36.476 8.985 3.313 1.00 16.78 400 CYS A CA 1
ATOM 2840 C C . CYS A 1 400 ? 36.718 10.414 3.746 1.00 19.04 400 CYS A C 1
ATOM 2841 O O . CYS A 1 400 ? 36.236 11.327 3.070 1.00 15.33 400 CYS A O 1
ATOM 2844 N N . LEU A 1 401 ? 37.466 10.628 4.835 1.00 18.83 401 LEU A N 1
ATOM 2845 C CA . LEU A 1 401 ? 37.852 11.983 5.222 1.00 23.02 401 LEU A CA 1
ATOM 2846 C C . LEU A 1 401 ? 38.734 12.655 4.167 1.00 21.49 401 LEU A C 1
ATOM 2847 O O . LEU A 1 401 ? 38.799 13.889 4.114 1.00 20.75 401 LEU A O 1
ATOM 2852 N N . ASP A 1 402 ? 39.408 11.869 3.329 1.00 20.60 402 ASP A N 1
ATOM 2853 C CA . ASP A 1 402 ? 40.199 12.372 2.215 1.00 21.04 402 ASP A CA 1
ATOM 2854 C C . ASP A 1 402 ? 39.408 12.356 0.921 1.00 17.54 402 ASP A C 1
ATOM 2855 O O . ASP A 1 402 ? 39.987 12.168 -0.157 1.00 18.10 402 ASP A O 1
ATOM 2860 N N . TYR A 1 403 ? 38.093 12.547 1.027 1.00 18.65 403 TYR A N 1
ATOM 2861 C CA . TYR A 1 403 ? 37.169 12.442 -0.096 1.00 18.96 403 TYR A CA 1
ATOM 2862 C C . TYR A 1 403 ? 37.664 13.224 -1.297 1.00 19.53 403 TYR A C 1
ATOM 2863 O O . TYR A 1 403 ? 37.787 14.454 -1.245 1.00 16.82 403 TYR A O 1
ATOM 2872 N N . GLY A 1 404 ? 37.930 12.504 -2.383 1.00 19.80 404 GLY A N 1
ATOM 2873 C CA . GLY A 1 404 ? 38.329 13.128 -3.625 1.00 22.30 404 GLY A CA 1
ATOM 2874 C C . GLY A 1 404 ? 39.799 13.454 -3.766 1.00 20.22 404 GLY A C 1
ATOM 2875 O O . GLY A 1 404 ? 40.154 14.192 -4.690 1.00 22.86 404 GLY A O 1
ATOM 2876 N N . ALA A 1 405 ? 40.664 12.936 -2.888 1.00 20.06 405 ALA A N 1
ATOM 2877 C CA . ALA A 1 405 ? 42.110 13.112 -3.009 1.00 17.46 405 ALA A CA 1
ATOM 2878 C C . ALA A 1 405 ? 42.807 11.851 -3.495 1.00 24.90 405 ALA A C 1
ATOM 2879 O O . ALA A 1 405 ? 44.041 11.763 -3.411 1.00 26.45 405 ALA A O 1
ATOM 2881 N N . HIS A 1 406 ? 42.055 10.871 -4.003 1.00 21.32 406 HIS A N 1
ATOM 2882 C CA . HIS A 1 406 ? 42.614 9.568 -4.325 1.00 22.91 406 HIS A CA 1
ATOM 2883 C C . HIS A 1 406 ? 42.632 9.256 -5.815 1.00 21.63 406 HIS A C 1
ATOM 2884 O O . HIS A 1 406 ? 43.110 8.183 -6.195 1.00 19.17 406 HIS A O 1
ATOM 2891 N N . GLY A 1 407 ? 42.150 10.160 -6.669 1.00 24.14 407 GLY A N 1
ATOM 2892 C CA . GLY A 1 407 ? 42.107 9.883 -8.092 1.00 18.89 407 GLY A CA 1
ATOM 2893 C C . GLY A 1 407 ? 41.001 8.946 -8.506 1.00 23.44 407 GLY A C 1
ATOM 2894 O O . GLY A 1 407 ? 41.071 8.366 -9.593 1.00 22.37 407 GLY A O 1
ATOM 2895 N N . CYS A 1 408 ? 39.985 8.770 -7.658 1.00 29.12 408 CYS A N 1
ATOM 2896 C CA . CYS A 1 408 ? 38.803 7.984 -7.999 1.00 23.54 408 CYS A CA 1
ATOM 2897 C C . CYS A 1 408 ? 38.014 8.661 -9.112 1.00 23.54 408 CYS A C 1
ATOM 2898 O O . CYS A 1 408 ? 37.946 9.891 -9.188 1.00 21.48 408 CYS A O 1
ATOM 2901 N N . ARG A 1 409 ? 37.379 7.846 -9.955 1.00 23.30 409 ARG A N 1
ATOM 2902 C CA . ARG A 1 409 ? 36.498 8.400 -10.975 1.00 31.67 409 ARG A CA 1
ATOM 2903 C C . ARG A 1 409 ? 35.298 9.092 -10.333 1.00 30.94 409 ARG A C 1
ATOM 2904 O O . ARG A 1 409 ? 34.967 8.874 -9.163 1.00 28.16 409 ARG A O 1
ATOM 2912 N N . ILE A 1 410 ? 34.659 9.955 -11.117 1.00 33.07 410 ILE A N 1
ATOM 2913 C CA . ILE A 1 410 ? 33.471 10.669 -10.662 1.00 29.61 410 ILE A CA 1
ATOM 2914 C C . ILE A 1 410 ? 32.247 9.845 -11.035 1.00 29.05 410 ILE A C 1
ATOM 2915 O O . ILE A 1 410 ? 32.105 9.428 -12.195 1.00 27.05 410 ILE A O 1
ATOM 2920 N N . PRO A 1 411 ? 31.372 9.550 -10.081 1.00 24.57 411 PRO A N 1
ATOM 2921 C CA . PRO A 1 411 ? 30.131 8.848 -10.415 1.00 28.97 411 PRO A CA 1
ATOM 2922 C C . PRO A 1 411 ? 29.209 9.732 -11.240 1.00 24.73 411 PRO A C 1
ATOM 2923 O O . PRO A 1 411 ? 29.287 10.961 -11.189 1.00 30.28 411 PRO A O 1
ATOM 2927 N N . ASP A 1 412 ? 28.349 9.085 -12.031 1.00 26.71 412 ASP A N 1
ATOM 2928 C CA . ASP A 1 412 ? 27.320 9.809 -12.776 1.00 26.50 412 ASP A CA 1
ATOM 2929 C C . ASP A 1 412 ? 26.510 10.705 -11.850 1.00 27.44 412 ASP A C 1
ATOM 2930 O O . ASP A 1 412 ? 26.273 11.881 -12.147 1.00 26.45 412 ASP A O 1
ATOM 2935 N N . ARG A 1 413 ? 26.085 10.168 -10.711 1.00 25.74 413 ARG A N 1
ATOM 2936 C CA . ARG A 1 413 ? 25.280 10.958 -9.791 1.00 21.15 413 ARG A CA 1
ATOM 2937 C C . ARG A 1 413 ? 26.092 11.261 -8.536 1.00 21.35 413 ARG A C 1
ATOM 2938 O O . ARG A 1 413 ? 25.905 10.639 -7.481 1.00 15.92 413 ARG A O 1
ATOM 2946 N N . PRO A 1 414 ? 26.982 12.252 -8.612 1.00 23.60 414 PRO A N 1
ATOM 2947 C CA . PRO A 1 414 ? 28.077 12.334 -7.644 1.00 20.35 414 PRO A CA 1
ATOM 2948 C C . PRO A 1 414 ? 27.679 12.899 -6.297 1.00 18.97 414 PRO A C 1
ATOM 2949 O O . PRO A 1 414 ? 28.508 12.891 -5.377 1.00 20.98 414 PRO A O 1
ATOM 2953 N N . TYR A 1 415 ? 26.454 13.382 -6.140 1.00 15.65 415 TYR A N 1
ATOM 2954 C CA . TYR A 1 415 ? 25.979 13.866 -4.856 1.00 14.86 415 TYR A CA 1
ATOM 2955 C C . TYR A 1 415 ? 24.909 12.970 -4.248 1.00 17.11 415 TYR A C 1
ATOM 2956 O O . TYR A 1 415 ? 24.447 13.238 -3.128 1.00 16.34 415 TYR A O 1
ATOM 2965 N N . SER A 1 416 ? 24.547 11.887 -4.931 1.00 17.56 416 SER A N 1
ATOM 2966 C CA . SER A 1 416 ? 23.397 11.064 -4.591 1.00 21.58 416 SER A CA 1
ATOM 2967 C C . SER A 1 416 ? 23.679 10.164 -3.383 1.00 19.47 416 SER A C 1
ATOM 2968 O O . SER A 1 416 ? 24.825 9.991 -2.943 1.00 14.73 416 SER A O 1
ATOM 2971 N N . LEU A 1 417 ? 22.602 9.550 -2.873 1.00 13.92 417 LEU A N 1
ATOM 2972 C CA . LEU A 1 417 ? 22.723 8.696 -1.695 1.00 14.92 417 LEU A CA 1
ATOM 2973 C C . LEU A 1 417 ? 23.546 7.439 -1.995 1.00 15.83 417 LEU A C 1
ATOM 2974 O O . LEU A 1 417 ? 24.473 7.103 -1.250 1.00 13.96 417 LEU A O 1
ATOM 2979 N N . PHE A 1 418 ? 23.233 6.732 -3.084 1.00 13.51 418 PHE A N 1
ATOM 2980 C CA . PHE A 1 418 ? 23.860 5.442 -3.339 1.00 13.48 418 PHE A CA 1
ATOM 2981 C C . PHE A 1 418 ? 25.006 5.498 -4.340 1.00 18.96 418 PHE A C 1
ATOM 2982 O O . PHE A 1 418 ? 25.843 4.585 -4.347 1.00 17.49 418 PHE A O 1
ATOM 2990 N N . GLU A 1 419 ? 25.075 6.529 -5.178 1.00 19.14 419 GLU A N 1
ATOM 2991 C CA . GLU A 1 419 ? 26.194 6.658 -6.099 1.00 19.75 419 GLU A CA 1
ATOM 2992 C C . GLU A 1 419 ? 27.229 7.664 -5.642 1.00 19.65 419 GLU A C 1
ATOM 2993 O O . GLU A 1 419 ? 28.397 7.533 -6.006 1.00 19.95 419 GLU A O 1
ATOM 2999 N N . GLY A 1 420 ? 26.844 8.657 -4.849 1.00 20.07 420 GLY A N 1
ATOM 3000 C CA . GLY A 1 420 ? 27.792 9.700 -4.519 1.00 17.74 420 GLY A CA 1
ATOM 3001 C C . GLY A 1 420 ? 27.864 10.150 -3.074 1.00 19.00 420 GLY A C 1
ATOM 3002 O O . GLY A 1 420 ? 27.801 9.341 -2.137 1.00 19.12 420 GLY A O 1
ATOM 3003 N N . MET A 1 421 ? 27.952 11.473 -2.912 1.00 15.47 421 MET A N 1
ATOM 3004 C CA . MET A 1 421 ? 28.414 12.091 -1.670 1.00 12.62 421 MET A CA 1
ATOM 3005 C C . MET A 1 421 ? 27.493 11.783 -0.500 1.00 15.33 421 MET A C 1
ATOM 3006 O O . MET A 1 421 ? 27.958 11.455 0.601 1.00 16.55 421 MET A O 1
ATOM 3011 N N . ALA A 1 422 ? 26.182 11.936 -0.707 1.00 12.62 422 ALA A N 1
ATOM 3012 C CA . ALA A 1 422 ? 25.215 11.730 0.370 1.00 14.53 422 ALA A CA 1
ATOM 3013 C C . ALA A 1 422 ? 25.459 10.420 1.125 1.00 10.50 422 ALA A C 1
ATOM 3014 O O . ALA A 1 422 ? 25.454 10.398 2.359 1.00 11.18 422 ALA A O 1
ATOM 3016 N N . GLY A 1 423 ? 25.732 9.332 0.408 1.00 13.43 423 GLY A N 1
ATOM 3017 C CA . GLY A 1 423 ? 26.017 8.064 1.079 1.00 14.93 423 GLY A CA 1
ATOM 3018 C C . GLY A 1 423 ? 27.259 8.087 1.960 1.00 14.65 423 GLY A C 1
ATOM 3019 O O . GLY A 1 423 ? 27.276 7.486 3.043 1.00 11.26 423 GLY A O 1
ATOM 3020 N N . ALA A 1 424 ? 28.321 8.769 1.507 1.00 14.44 424 ALA A N 1
ATOM 3021 C CA . ALA A 1 424 ? 29.525 8.880 2.324 1.00 12.08 424 ALA A CA 1
ATOM 3022 C C . ALA A 1 424 ? 29.255 9.692 3.582 1.00 12.97 424 ALA A C 1
ATOM 3023 O O . ALA A 1 424 ? 29.674 9.300 4.679 1.00 12.20 424 ALA A O 1
ATOM 3025 N N . ILE A 1 425 ? 28.539 10.818 3.438 1.00 14.67 425 ILE A N 1
ATOM 3026 C CA . ILE A 1 425 ? 28.052 11.583 4.593 1.00 15.76 425 ILE A CA 1
ATOM 3027 C C . ILE A 1 425 ? 27.212 10.703 5.504 1.00 11.06 425 ILE A C 1
ATOM 3028 O O . ILE A 1 425 ? 27.344 10.742 6.734 1.00 10.15 425 ILE A O 1
ATOM 3033 N N . HIS A 1 426 ? 26.306 9.924 4.912 1.00 14.72 426 HIS A N 1
ATOM 3034 C CA . HIS A 1 426 ? 25.502 8.980 5.682 1.00 13.07 426 HIS A CA 1
ATOM 3035 C C . HIS A 1 426 ? 26.389 8.038 6.496 1.00 12.35 426 HIS A C 1
ATOM 3036 O O . HIS A 1 426 ? 26.242 7.932 7.722 1.00 12.59 426 HIS A O 1
ATOM 3043 N N . PHE A 1 427 ? 27.320 7.349 5.818 1.00 9.44 427 PHE A N 1
ATOM 3044 C CA . PHE A 1 427 ? 28.226 6.407 6.480 1.00 9.82 427 PHE A CA 1
ATOM 3045 C C . PHE A 1 427 ? 29.059 7.095 7.562 1.00 13.77 427 PHE A C 1
ATOM 3046 O O . PHE A 1 427 ? 29.153 6.590 8.690 1.00 11.72 427 PHE A O 1
ATOM 3054 N N . LEU A 1 428 ? 29.636 8.276 7.257 1.00 10.48 428 LEU A N 1
ATOM 3055 C CA . LEU A 1 428 ? 30.394 9.005 8.284 1.00 12.28 428 LEU A CA 1
ATOM 3056 C C . LEU A 1 428 ? 29.524 9.333 9.494 1.00 15.02 428 LEU A C 1
ATOM 3057 O O . LEU A 1 428 ? 29.994 9.248 10.637 1.00 13.57 428 LEU A O 1
ATOM 3062 N N . SER A 1 429 ? 28.254 9.722 9.272 1.00 10.44 429 SER A N 1
ATOM 3063 C CA . SER A 1 429 ? 27.434 10.135 10.414 1.00 10.55 429 SER A CA 1
ATOM 3064 C C . SER A 1 429 ? 27.186 8.967 11.363 1.00 13.21 429 SER A C 1
ATOM 3065 O O . SER A 1 429 ? 27.017 9.174 12.571 1.00 18.48 429 SER A O 1
ATOM 3068 N N . ASP A 1 430 ? 27.218 7.736 10.848 1.00 12.84 430 ASP A N 1
ATOM 3069 C CA . ASP A 1 430 ? 26.990 6.540 11.652 1.00 14.33 430 ASP A CA 1
ATOM 3070 C C . ASP A 1 430 ? 28.249 6.024 12.350 1.00 12.19 430 ASP A C 1
ATOM 3071 O O . ASP A 1 430 ? 28.143 5.401 13.413 1.00 12.43 430 ASP A O 1
ATOM 3076 N N . VAL A 1 431 ? 29.436 6.250 11.783 1.00 10.71 431 VAL A N 1
ATOM 3077 C CA . VAL A 1 431 ? 30.661 5.914 12.501 1.00 10.62 431 VAL A CA 1
ATOM 3078 C C . VAL A 1 431 ? 30.779 6.699 13.808 1.00 12.02 431 VAL A C 1
ATOM 3079 O O . VAL A 1 431 ? 31.414 6.228 14.755 1.00 14.32 431 VAL A O 1
ATOM 3083 N N . LEU A 1 432 ? 30.151 7.878 13.890 1.00 10.15 432 LEU A N 1
ATOM 3084 C CA . LEU A 1 432 ? 30.064 8.616 15.150 1.00 14.58 432 LEU A CA 1
ATOM 3085 C C . LEU A 1 432 ? 29.444 7.773 16.249 1.00 13.99 432 LEU A C 1
ATOM 3086 O O . LEU A 1 432 ? 29.874 7.840 17.403 1.00 18.57 432 LEU A O 1
ATOM 3091 N N . GLY A 1 433 ? 28.400 7.008 15.916 1.00 18.70 433 GLY A N 1
ATOM 3092 C CA . GLY A 1 433 ? 27.684 6.176 16.858 1.00 17.63 433 GLY A CA 1
ATOM 3093 C C . GLY A 1 433 ? 27.497 4.773 16.305 1.00 19.30 433 GLY A C 1
ATOM 3094 O O . GLY A 1 433 ? 26.426 4.400 15.801 1.00 14.64 433 GLY A O 1
ATOM 3095 N N . PRO A 1 434 ? 28.569 3.976 16.376 1.00 18.69 434 PRO A N 1
ATOM 3096 C CA . PRO A 1 434 ? 28.560 2.646 15.739 1.00 15.52 434 PRO A CA 1
ATOM 3097 C C . PRO A 1 434 ? 27.462 1.725 16.229 1.00 20.92 434 PRO A C 1
ATOM 3098 O O . PRO A 1 434 ? 27.046 0.828 15.484 1.00 24.59 434 PRO A O 1
ATOM 3102 N N . GLU A 1 435 ? 26.984 1.911 17.460 1.00 17.68 435 GLU A N 1
ATOM 3103 C CA . GLU A 1 435 ? 25.954 1.044 18.018 1.00 19.16 435 GLU A CA 1
ATOM 3104 C C . GLU A 1 435 ? 24.594 1.214 17.350 1.00 25.17 435 GLU A C 1
ATOM 3105 O O . GLU A 1 435 ? 23.762 0.298 17.440 1.00 21.58 435 GLU A O 1
ATOM 3111 N N . THR A 1 436 ? 24.330 2.370 16.722 1.00 20.18 436 THR A N 1
ATOM 3112 C CA . THR A 1 436 ? 23.031 2.661 16.116 1.00 19.22 436 THR A CA 1
ATOM 3113 C C . THR A 1 436 ? 23.140 2.856 14.614 1.00 17.82 436 THR A C 1
ATOM 3114 O O . THR A 1 436 ? 22.316 3.559 14.023 1.00 16.92 436 THR A O 1
ATOM 3118 N N . SER A 1 437 ? 24.157 2.270 13.988 1.00 15.90 437 SER A N 1
ATOM 3119 C CA . SER A 1 437 ? 24.362 2.474 12.563 1.00 14.86 437 SER A CA 1
ATOM 3120 C C . SER A 1 437 ? 23.335 1.678 11.786 1.00 11.47 437 SER A C 1
ATOM 3121 O O . SER A 1 437 ? 22.972 0.579 12.184 1.00 11.86 437 SER A O 1
ATOM 3124 N N . ARG A 1 438 ? 22.901 2.235 10.652 1.00 12.93 438 ARG A N 1
ATOM 3125 C CA . ARG A 1 438 ? 21.962 1.584 9.746 1.00 12.51 438 ARG A CA 1
ATOM 3126 C C . ARG A 1 438 ? 22.410 1.795 8.310 1.00 13.06 438 ARG A C 1
ATOM 3127 O O . ARG A 1 438 ? 22.530 2.938 7.860 1.00 15.64 438 ARG A O 1
ATOM 3135 N N . PHE A 1 439 ? 22.653 0.698 7.595 1.00 14.16 439 PHE A N 1
ATOM 3136 C CA . PHE A 1 439 ? 22.848 0.747 6.153 1.00 12.18 439 PHE A CA 1
ATOM 3137 C C . PHE A 1 439 ? 21.614 1.353 5.494 1.00 14.81 439 PHE A C 1
ATOM 3138 O O . PHE A 1 439 ? 20.514 0.783 5.625 1.00 13.91 439 PHE A O 1
ATOM 3146 N N . PRO A 1 440 ? 21.740 2.478 4.775 1.00 14.62 440 PRO A N 1
ATOM 3147 C CA . PRO A 1 440 ? 20.542 3.181 4.289 1.00 15.42 440 PRO A CA 1
ATOM 3148 C C . PRO A 1 440 ? 19.753 2.328 3.306 1.00 16.75 440 PRO A C 1
ATOM 3149 O O . PRO A 1 440 ? 20.323 1.578 2.506 1.00 9.80 440 PRO A O 1
ATOM 3153 N N . ALA A 1 441 ? 18.422 2.428 3.393 1.00 13.88 441 ALA A N 1
ATOM 3154 C CA . ALA A 1 441 ? 17.548 1.767 2.430 1.00 9.40 441 ALA A CA 1
ATOM 3155 C C . ALA A 1 441 ? 17.743 0.245 2.409 1.00 12.72 441 ALA A C 1
ATOM 3156 O O . ALA A 1 441 ? 17.524 -0.400 1.379 1.00 10.95 441 ALA A O 1
ATOM 3158 N N . PHE A 1 442 ? 18.138 -0.352 3.539 1.00 10.90 442 PHE A N 1
ATOM 3159 C CA . PHE A 1 442 ? 18.522 -1.758 3.542 1.00 11.50 442 PHE A CA 1
ATOM 3160 C C . PHE A 1 442 ? 18.455 -2.371 4.936 1.00 13.66 442 PHE A C 1
ATOM 3161 O O . PHE A 1 442 ? 17.842 -3.426 5.118 1.00 15.74 442 PHE A O 1
ATOM 3169 N N . GLU A 1 443 ? 19.092 -1.755 5.929 1.00 13.18 443 GLU A N 1
ATOM 3170 C CA . GLU A 1 443 ? 18.819 -2.194 7.292 1.00 15.65 443 GLU A CA 1
ATOM 3171 C C . GLU A 1 443 ? 17.554 -1.503 7.813 1.00 16.83 443 GLU A C 1
ATOM 3172 O O . GLU A 1 443 ? 17.080 -0.516 7.248 1.00 19.25 443 GLU A O 1
ATOM 3178 N N . LEU A 1 444 ? 16.988 -2.046 8.887 1.00 18.89 444 LEU A N 1
ATOM 3179 C CA . LEU A 1 444 ? 15.759 -1.485 9.427 1.00 20.16 444 LEU A CA 1
ATOM 3180 C C . LEU A 1 444 ? 15.955 -1.046 10.869 1.00 19.46 444 LEU A C 1
ATOM 3181 O O . LEU A 1 444 ? 16.433 -1.834 11.678 1.00 25.33 444 LEU A O 1
ATOM 3186 N N . ARG B 1 22 ? -18.510 31.834 -42.490 1.00 24.31 22 ARG B N 1
ATOM 3187 C CA . ARG B 1 22 ? -17.201 31.180 -42.468 1.00 24.50 22 ARG B CA 1
ATOM 3188 C C . ARG B 1 22 ? -17.312 29.683 -42.196 1.00 21.68 22 ARG B C 1
ATOM 3189 O O . ARG B 1 22 ? -16.544 28.882 -42.732 1.00 19.79 22 ARG B O 1
ATOM 3197 N N . ALA B 1 23 ? -18.273 29.302 -41.363 1.00 19.93 23 ALA B N 1
ATOM 3198 C CA . ALA B 1 23 ? -18.458 27.913 -40.985 1.00 18.19 23 ALA B CA 1
ATOM 3199 C C . ALA B 1 23 ? -19.817 27.401 -41.439 1.00 22.24 23 ALA B C 1
ATOM 3200 O O . ALA B 1 23 ? -20.833 28.085 -41.281 1.00 26.47 23 ALA B O 1
ATOM 3202 N N . PHE B 1 24 ? -19.833 26.196 -42.002 1.00 17.37 24 PHE B N 1
ATOM 3203 C CA . PHE B 1 24 ? -21.087 25.470 -42.104 1.00 18.66 24 PHE B CA 1
ATOM 3204 C C . PHE B 1 24 ? -21.661 25.210 -40.708 1.00 18.07 24 PHE B C 1
ATOM 3205 O O . PHE B 1 24 ? -20.953 25.243 -39.701 1.00 17.12 24 PHE B O 1
ATOM 3213 N N . VAL B 1 25 ? -22.952 24.896 -40.659 1.00 15.43 25 VAL B N 1
ATOM 3214 C CA . VAL B 1 25 ? -23.547 24.388 -39.427 1.00 14.57 25 VAL B CA 1
ATOM 3215 C C . VAL B 1 25 ? -23.210 22.906 -39.304 1.00 13.35 25 VAL B C 1
ATOM 3216 O O . VAL B 1 25 ? -23.456 22.111 -40.221 1.00 12.29 25 VAL B O 1
ATOM 3220 N N . ASN B 1 26 ? -22.615 22.535 -38.193 1.00 16.65 26 ASN B N 1
ATOM 3221 C CA . ASN B 1 26 ? -22.253 21.136 -38.000 1.00 15.49 26 ASN B CA 1
ATOM 3222 C C . ASN B 1 26 ? -23.548 20.341 -37.875 1.00 22.81 26 ASN B C 1
ATOM 3223 O O . ASN B 1 26 ? -24.325 20.579 -36.939 1.00 20.28 26 ASN B O 1
ATOM 3228 N N . PRO B 1 27 ? -23.833 19.414 -38.790 1.00 20.57 27 PRO B N 1
ATOM 3229 C CA . PRO B 1 27 ? -25.115 18.703 -38.751 1.00 16.89 27 PRO B CA 1
ATOM 3230 C C . PRO B 1 27 ? -25.116 17.504 -37.821 1.00 18.03 27 PRO B C 1
ATOM 3231 O O . PRO B 1 27 ? -26.174 16.892 -37.627 1.00 19.74 27 PRO B O 1
ATOM 3235 N N . PHE B 1 28 ? -23.969 17.161 -37.233 1.00 16.12 28 PHE B N 1
ATOM 3236 C CA . PHE B 1 28 ? -23.935 15.864 -36.565 1.00 16.76 28 PHE B CA 1
ATOM 3237 C C . PHE B 1 28 ? -24.198 16.003 -35.078 1.00 17.34 28 PHE B C 1
ATOM 3238 O O . PHE B 1 28 ? -23.623 16.883 -34.415 1.00 19.33 28 PHE B O 1
ATOM 3246 N N . PRO B 1 29 ? -25.017 15.106 -34.542 1.00 15.45 29 PRO B N 1
ATOM 3247 C CA . PRO B 1 29 ? -25.107 14.985 -33.089 1.00 15.60 29 PRO B CA 1
ATOM 3248 C C . PRO B 1 29 ? -23.729 14.662 -32.513 1.00 17.25 29 PRO B C 1
ATOM 3249 O O . PRO B 1 29 ? -22.858 14.112 -33.194 1.00 14.62 29 PRO B O 1
ATOM 3253 N N . ASP B 1 30 ? -23.534 15.026 -31.244 1.00 16.03 30 ASP B N 1
ATOM 3254 C CA . ASP B 1 30 ? -22.299 14.736 -30.532 1.00 18.14 30 ASP B CA 1
ATOM 3255 C C . ASP B 1 30 ? -22.268 13.261 -30.115 1.00 20.28 30 ASP B C 1
ATOM 3256 O O . ASP B 1 30 ? -23.210 12.493 -30.359 1.00 20.83 30 ASP B O 1
ATOM 3261 N N . TYR B 1 31 ? -21.177 12.877 -29.448 1.00 14.30 31 TYR B N 1
ATOM 3262 C CA . TYR B 1 31 ? -20.858 11.466 -29.237 1.00 18.79 31 TYR B CA 1
ATOM 3263 C C . TYR B 1 31 ? -22.014 10.681 -28.611 1.00 24.20 31 TYR B C 1
ATOM 3264 O O . TYR B 1 31 ? -22.418 9.638 -29.139 1.00 30.62 31 TYR B O 1
ATOM 3273 N N . GLU B 1 32 ? -22.551 11.133 -27.479 1.00 23.27 32 GLU B N 1
ATOM 3274 C CA . GLU B 1 32 ? -23.697 10.384 -26.951 1.00 39.89 32 GLU B CA 1
ATOM 3275 C C . GLU B 1 32 ? -24.864 10.379 -27.941 1.00 35.93 32 GLU B C 1
ATOM 3276 O O . GLU B 1 32 ? -25.769 11.214 -27.898 1.00 29.41 32 GLU B O 1
ATOM 3282 N N . ALA B 1 33 ? -24.802 9.427 -28.861 1.00 42.72 33 ALA B N 1
ATOM 3283 C CA . ALA B 1 33 ? -25.709 9.276 -29.967 1.00 41.98 33 ALA B CA 1
ATOM 3284 C C . ALA B 1 33 ? -25.749 7.788 -30.289 1.00 39.34 33 ALA B C 1
ATOM 3285 O O . ALA B 1 33 ? -24.923 7.027 -29.785 1.00 33.72 33 ALA B O 1
ATOM 3287 N N . LEU B 1 61 ? -22.398 3.905 -35.050 1.00 23.43 61 LEU B N 1
ATOM 3288 C CA . LEU B 1 61 ? -21.077 4.362 -34.620 1.00 25.02 61 LEU B CA 1
ATOM 3289 C C . LEU B 1 61 ? -19.952 3.889 -35.554 1.00 23.21 61 LEU B C 1
ATOM 3290 O O . LEU B 1 61 ? -19.902 2.708 -35.922 1.00 25.15 61 LEU B O 1
ATOM 3295 N N . PRO B 1 62 ? -19.041 4.792 -35.926 1.00 17.91 62 PRO B N 1
ATOM 3296 C CA . PRO B 1 62 ? -17.958 4.421 -36.843 1.00 20.55 62 PRO B CA 1
ATOM 3297 C C . PRO B 1 62 ? -16.815 3.653 -36.199 1.00 17.47 62 PRO B C 1
ATOM 3298 O O . PRO B 1 62 ? -15.826 3.393 -36.884 1.00 20.38 62 PRO B O 1
ATOM 3302 N N . PHE B 1 63 ? -16.897 3.291 -34.920 1.00 17.06 63 PHE B N 1
ATOM 3303 C CA . PHE B 1 63 ? -15.886 2.426 -34.317 1.00 23.91 63 PHE B CA 1
ATOM 3304 C C . PHE B 1 63 ? -16.542 1.501 -33.295 1.00 25.38 63 PHE B C 1
ATOM 3305 O O . PHE B 1 63 ? -17.641 1.772 -32.799 1.00 20.12 63 PHE B O 1
ATOM 3313 N N . HIS B 1 64 ? -15.845 0.399 -32.992 1.00 23.69 64 HIS B N 1
ATOM 3314 C CA . HIS B 1 64 ? -16.209 -0.533 -31.934 1.00 22.11 64 HIS B CA 1
ATOM 3315 C C . HIS B 1 64 ? -15.818 0.033 -30.567 1.00 24.89 64 HIS B C 1
ATOM 3316 O O . HIS B 1 64 ? -15.074 1.012 -30.455 1.00 25.56 64 HIS B O 1
ATOM 3323 N N . GLN B 1 65 ? -16.322 -0.603 -29.505 1.00 23.21 65 GLN B N 1
ATOM 3324 C CA . GLN B 1 65 ? -16.027 -0.132 -28.155 1.00 22.82 65 GLN B CA 1
ATOM 3325 C C . GLN B 1 65 ? -14.553 -0.234 -27.798 1.00 24.75 65 GLN B C 1
ATOM 3326 O O . GLN B 1 65 ? -14.143 0.303 -26.765 1.00 27.60 65 GLN B O 1
ATOM 3332 N N . ASP B 1 66 ? -13.750 -0.918 -28.591 1.00 22.09 66 ASP B N 1
ATOM 3333 C CA . ASP B 1 66 ? -12.326 -0.949 -28.315 1.00 25.26 66 ASP B CA 1
ATOM 3334 C C . ASP B 1 66 ? -11.567 0.121 -29.089 1.00 26.26 66 ASP B C 1
ATOM 3335 O O . ASP B 1 66 ? -10.344 0.226 -28.939 1.00 27.74 66 ASP B O 1
ATOM 3340 N N . GLY B 1 67 ? -12.268 0.918 -29.900 1.00 27.90 67 GLY B N 1
ATOM 3341 C CA . GLY B 1 67 ? -11.672 1.991 -30.666 1.00 24.05 67 GLY B CA 1
ATOM 3342 C C . GLY B 1 67 ? -11.224 1.609 -32.059 1.00 26.77 67 GLY B C 1
ATOM 3343 O O . GLY B 1 67 ? -10.745 2.476 -32.802 1.00 33.68 67 GLY B O 1
ATOM 3344 N N . LYS B 1 68 ? -11.334 0.342 -32.431 1.00 26.91 68 LYS B N 1
ATOM 3345 C CA . LYS B 1 68 ? -11.054 -0.057 -33.800 1.00 22.31 68 LYS B CA 1
ATOM 3346 C C . LYS B 1 68 ? -12.175 0.470 -34.692 1.00 20.99 68 LYS B C 1
ATOM 3347 O O . LYS B 1 68 ? -13.357 0.266 -34.401 1.00 23.08 68 LYS B O 1
ATOM 3353 N N . ILE B 1 69 ? -11.816 1.206 -35.744 1.00 19.54 69 ILE B N 1
ATOM 3354 C CA . ILE B 1 69 ? -12.835 1.719 -36.652 1.00 21.32 69 ILE B CA 1
ATOM 3355 C C . ILE B 1 69 ? -13.474 0.549 -37.386 1.00 22.45 69 ILE B C 1
ATOM 3356 O O . ILE B 1 69 ? -12.808 -0.444 -37.706 1.00 21.61 69 ILE B O 1
ATOM 3361 N N . ILE B 1 70 ? -14.786 0.642 -37.626 1.00 21.67 70 ILE B N 1
ATOM 3362 C CA . ILE B 1 70 ? -15.489 -0.445 -38.287 1.00 15.97 70 ILE B CA 1
ATOM 3363 C C . ILE B 1 70 ? -15.001 -0.575 -39.727 1.00 19.63 70 ILE B C 1
ATOM 3364 O O . ILE B 1 70 ? -14.556 0.393 -40.357 1.00 22.99 70 ILE B O 1
ATOM 3369 N N . HIS B 1 71 ? -15.084 -1.796 -40.254 1.00 21.60 71 HIS B N 1
ATOM 3370 C CA . HIS B 1 71 ? -14.507 -2.101 -41.558 1.00 21.00 71 HIS B CA 1
ATOM 3371 C C . HIS B 1 71 ? -15.170 -1.319 -42.689 1.00 22.12 71 HIS B C 1
ATOM 3372 O O . HIS B 1 71 ? -14.513 -0.998 -43.687 1.00 22.15 71 HIS B O 1
ATOM 3379 N N . ASN B 1 72 ? -16.463 -1.023 -42.561 1.00 21.16 72 ASN B N 1
ATOM 3380 C CA . ASN B 1 72 ? -17.179 -0.303 -43.611 1.00 24.03 72 ASN B CA 1
ATOM 3381 C C . ASN B 1 72 ? -16.678 1.137 -43.761 1.00 27.02 72 ASN B C 1
ATOM 3382 O O . ASN B 1 72 ? -16.654 1.679 -44.876 1.00 22.33 72 ASN B O 1
ATOM 3387 N N . PHE B 1 73 ? -16.292 1.771 -42.651 1.00 22.73 73 PHE B N 1
ATOM 3388 C CA . PHE B 1 73 ? -15.766 3.130 -42.681 1.00 23.90 73 PHE B CA 1
ATOM 3389 C C . PHE B 1 73 ? -14.329 3.148 -43.190 1.00 24.09 73 PHE B C 1
ATOM 3390 O O . PHE B 1 73 ? -13.935 4.073 -43.915 1.00 21.55 73 PHE B O 1
ATOM 3398 N N . ILE B 1 74 ? -13.557 2.116 -42.844 1.00 22.98 74 ILE B N 1
ATOM 3399 C CA . ILE B 1 74 ? -12.214 1.942 -43.390 1.00 23.33 74 ILE B CA 1
ATOM 3400 C C . ILE B 1 74 ? -12.258 1.846 -44.911 1.00 29.29 74 ILE B C 1
ATOM 3401 O O . ILE B 1 74 ? -11.443 2.467 -45.612 1.00 26.21 74 ILE B O 1
ATOM 3406 N N . ARG B 1 75 ? -13.195 1.046 -45.445 1.00 24.86 75 ARG B N 1
ATOM 3407 C CA . ARG B 1 75 ? -13.297 0.894 -46.896 1.00 22.48 75 ARG B CA 1
ATOM 3408 C C . ARG B 1 75 ? -13.685 2.209 -47.563 1.00 25.22 75 ARG B C 1
ATOM 3409 O O . ARG B 1 75 ? -13.167 2.549 -48.635 1.00 24.24 75 ARG B O 1
ATOM 3417 N N . ARG B 1 76 ? -14.589 2.966 -46.939 1.00 21.63 76 ARG B N 1
ATOM 3418 C CA . ARG B 1 76 ? -14.975 4.252 -47.500 1.00 24.65 76 ARG B CA 1
ATOM 3419 C C . ARG B 1 76 ? -13.794 5.216 -47.523 1.00 19.48 76 ARG B C 1
ATOM 3420 O O . ARG B 1 76 ? -13.549 5.880 -48.535 1.00 23.19 76 ARG B O 1
ATOM 3428 N N . ILE B 1 77 ? -13.032 5.286 -46.430 1.00 22.17 77 ILE B N 1
ATOM 3429 C CA . ILE B 1 77 ? -11.873 6.177 -46.397 1.00 23.80 77 ILE B CA 1
ATOM 3430 C C . ILE B 1 77 ? -10.840 5.747 -47.429 1.00 22.48 77 ILE B C 1
ATOM 3431 O O . ILE B 1 77 ? -10.343 6.567 -48.210 1.00 18.23 77 ILE B O 1
ATOM 3436 N N . GLN B 1 78 ? -10.506 4.449 -47.447 1.00 26.15 78 GLN B N 1
ATOM 3437 C CA . GLN B 1 78 ? -9.539 3.933 -48.413 1.00 25.37 78 GLN B CA 1
ATOM 3438 C C . GLN B 1 78 ? -9.949 4.274 -49.835 1.00 27.35 78 GLN B C 1
ATOM 3439 O O . GLN B 1 78 ? -9.127 4.750 -50.628 1.00 23.09 78 GLN B O 1
ATOM 3445 N N . THR B 1 79 ? -11.222 4.037 -50.166 1.00 24.52 79 THR B N 1
ATOM 3446 C CA . THR B 1 79 ? -11.722 4.305 -51.509 1.00 24.57 79 THR B CA 1
ATOM 3447 C C . THR B 1 79 ? -11.609 5.784 -51.854 1.00 23.53 79 THR B C 1
ATOM 3448 O O . THR B 1 79 ? -11.159 6.136 -52.948 1.00 24.36 79 THR B O 1
ATOM 3452 N N . LYS B 1 80 ? -12.009 6.668 -50.931 1.00 22.53 80 LYS B N 1
ATOM 3453 C CA . LYS B 1 80 ? -11.829 8.101 -51.154 1.00 24.02 80 LYS B CA 1
ATOM 3454 C C . LYS B 1 80 ? -10.351 8.483 -51.235 1.00 22.93 80 LYS B C 1
ATOM 3455 O O . LYS B 1 80 ? -9.971 9.356 -52.032 1.00 19.47 80 LYS B O 1
ATOM 3461 N N . ILE B 1 81 ? -9.503 7.857 -50.414 1.00 18.76 81 ILE B N 1
ATOM 3462 C CA . ILE B 1 81 ? -8.069 8.139 -50.496 1.00 21.52 81 ILE B CA 1
ATOM 3463 C C . ILE B 1 81 ? -7.530 7.759 -51.867 1.00 19.90 81 ILE B C 1
ATOM 3464 O O . ILE B 1 81 ? -6.754 8.509 -52.468 1.00 26.09 81 ILE B O 1
ATOM 3469 N N . LYS B 1 82 ? -7.926 6.591 -52.383 1.00 23.11 82 LYS B N 1
ATOM 3470 C CA . LYS B 1 82 ? -7.514 6.214 -53.732 1.00 25.08 82 LYS B CA 1
ATOM 3471 C C . LYS B 1 82 ? -7.970 7.257 -54.742 1.00 21.23 82 LYS B C 1
ATOM 3472 O O . LYS B 1 82 ? -7.195 7.666 -55.613 1.00 18.57 82 LYS B O 1
ATOM 3478 N N . ASP B 1 83 ? -9.222 7.725 -54.613 1.00 24.22 83 ASP B N 1
ATOM 3479 C CA . ASP B 1 83 ? -9.779 8.708 -55.547 1.00 22.96 83 ASP B CA 1
ATOM 3480 C C . ASP B 1 83 ? -9.109 10.078 -55.405 1.00 18.32 83 ASP B C 1
ATOM 3481 O O . ASP B 1 83 ? -8.792 10.720 -56.409 1.00 18.75 83 ASP B O 1
ATOM 3486 N N . LEU B 1 84 ? -8.878 10.544 -54.176 1.00 17.13 84 LEU B N 1
ATOM 3487 C CA . LEU B 1 84 ? -8.214 11.837 -54.008 1.00 18.81 84 LEU B CA 1
ATOM 3488 C C . LEU B 1 84 ? -6.750 11.788 -54.465 1.00 16.00 84 LEU B C 1
ATOM 3489 O O . LEU B 1 84 ? -6.246 12.751 -55.047 1.00 14.46 84 LEU B O 1
ATOM 3494 N N . LEU B 1 85 ? -6.058 10.673 -54.248 1.00 15.02 85 LEU B N 1
ATOM 3495 C CA . LEU B 1 85 ? -4.680 10.586 -54.719 1.00 18.80 85 LEU B CA 1
ATOM 3496 C C . LEU B 1 85 ? -4.606 10.717 -56.240 1.00 19.66 85 LEU B C 1
ATOM 3497 O O . LEU B 1 85 ? -3.691 11.358 -56.775 1.00 19.12 85 LEU B O 1
ATOM 3502 N N . GLN B 1 86 ? -5.567 10.129 -56.953 1.00 19.78 86 GLN B N 1
ATOM 3503 C CA . GLN B 1 86 ? -5.626 10.301 -58.401 1.00 19.84 86 GLN B CA 1
ATOM 3504 C C . GLN B 1 86 ? -5.797 11.768 -58.781 1.00 19.56 86 GLN B C 1
ATOM 3505 O O . GLN B 1 86 ? -5.078 12.291 -59.643 1.00 15.58 86 GLN B O 1
ATOM 3511 N N . GLN B 1 87 ? -6.768 12.446 -58.170 1.00 17.83 87 GLN B N 1
ATOM 3512 C CA . GLN B 1 87 ? -6.968 13.844 -58.520 1.00 18.83 87 GLN B CA 1
ATOM 3513 C C . GLN B 1 87 ? -5.765 14.687 -58.124 1.00 21.70 87 GLN B C 1
ATOM 3514 O O . GLN B 1 87 ? -5.439 15.665 -58.807 1.00 22.60 87 GLN B O 1
ATOM 3520 N N . MET B 1 88 ? -5.100 14.333 -57.023 1.00 17.45 88 MET B N 1
ATOM 3521 C CA . MET B 1 88 ? -3.897 15.057 -56.649 1.00 18.66 88 MET B CA 1
ATOM 3522 C C . MET B 1 88 ? -2.814 14.877 -57.703 1.00 18.83 88 MET B C 1
ATOM 3523 O O . MET B 1 88 ? -2.173 15.851 -58.111 1.00 19.84 88 MET B O 1
ATOM 3528 N N . GLU B 1 89 ? -2.619 13.640 -58.177 1.00 14.71 89 GLU B N 1
ATOM 3529 C CA . GLU B 1 89 ? -1.567 13.376 -59.158 1.00 20.88 89 GLU B CA 1
ATOM 3530 C C . GLU B 1 89 ? -1.835 14.090 -60.480 1.00 22.81 89 GLU B C 1
ATOM 3531 O O . GLU B 1 89 ? -0.900 14.560 -61.140 1.00 19.58 89 GLU B O 1
ATOM 3537 N N . GLU B 1 90 ? -3.107 14.177 -60.886 1.00 21.43 90 GLU B N 1
ATOM 3538 C CA . GLU B 1 90 ? -3.453 14.883 -62.115 1.00 21.60 90 GLU B CA 1
ATOM 3539 C C . GLU B 1 90 ? -3.278 16.388 -61.955 1.00 27.28 90 GLU B C 1
ATOM 3540 O O . GLU B 1 90 ? -2.741 17.062 -62.849 1.00 22.94 90 GLU B O 1
ATOM 3546 N N . GLY B 1 91 ? -3.730 16.933 -60.819 1.00 21.68 91 GLY B N 1
ATOM 3547 C CA . GLY B 1 91 ? -3.625 18.365 -60.598 1.00 19.65 91 GLY B CA 1
ATOM 3548 C C . GLY B 1 91 ? -2.199 18.834 -60.372 1.00 21.19 91 GLY B C 1
ATOM 3549 O O . GLY B 1 91 ? -1.851 19.967 -60.722 1.00 19.69 91 GLY B O 1
ATOM 3550 N N . LEU B 1 92 ? -1.350 17.979 -59.800 1.00 18.49 92 LEU B N 1
ATOM 3551 C CA . LEU B 1 92 ? 0.037 18.390 -59.609 1.00 20.47 92 LEU B CA 1
ATOM 3552 C C . LEU B 1 92 ? 0.780 18.519 -60.929 1.00 20.29 92 LEU B C 1
ATOM 3553 O O . LEU B 1 92 ? 1.785 19.227 -60.979 1.00 20.81 92 LEU B O 1
ATOM 3558 N N . LYS B 1 93 ? 0.285 17.897 -62.007 1.00 18.68 93 LYS B N 1
ATOM 3559 C CA . LYS B 1 93 ? 0.931 18.022 -63.314 1.00 20.48 93 LYS B CA 1
ATOM 3560 C C . LYS B 1 93 ? 1.119 19.470 -63.767 1.00 28.47 93 LYS B C 1
ATOM 3561 O O . LYS B 1 93 ? 2.050 19.767 -64.525 1.00 25.10 93 LYS B O 1
ATOM 3567 N N . THR B 1 94 ? 0.244 20.379 -63.355 1.00 23.77 94 THR B N 1
ATOM 3568 C CA . THR B 1 94 ? 0.493 21.797 -63.582 1.00 19.32 94 THR B CA 1
ATOM 3569 C C . THR B 1 94 ? 0.856 22.519 -62.291 1.00 26.37 94 THR B C 1
ATOM 3570 O O . THR B 1 94 ? 0.452 23.655 -62.089 1.00 30.06 94 THR B O 1
ATOM 3574 N N . ALA B 1 95 ? 1.569 21.860 -61.390 1.00 29.70 95 ALA B N 1
ATOM 3575 C CA . ALA B 1 95 ? 2.085 22.560 -60.240 1.00 35.67 95 ALA B CA 1
ATOM 3576 C C . ALA B 1 95 ? 3.429 23.200 -60.549 1.00 35.56 95 ALA B C 1
ATOM 3577 O O . ALA B 1 95 ? 4.132 22.817 -61.524 1.00 43.78 95 ALA B O 1
ATOM 3579 N N . ASP B 1 96 ? 3.855 24.066 -59.606 1.00 43.34 96 ASP B N 1
ATOM 3580 C CA . ASP B 1 96 ? 4.962 24.846 -59.864 1.00 33.55 96 ASP B CA 1
ATOM 3581 C C . ASP B 1 96 ? 6.243 24.057 -59.861 1.00 34.35 96 ASP B C 1
ATOM 3582 O O . ASP B 1 96 ? 6.619 23.452 -58.839 1.00 41.61 96 ASP B O 1
ATOM 3587 N N . PRO B 1 97 ? 7.012 24.113 -60.920 1.00 37.56 97 PRO B N 1
ATOM 3588 C CA . PRO B 1 97 ? 8.386 23.722 -60.795 1.00 30.55 97 PRO B CA 1
ATOM 3589 C C . PRO B 1 97 ? 9.014 24.287 -59.546 1.00 27.95 97 PRO B C 1
ATOM 3590 O O . PRO B 1 97 ? 9.642 23.523 -58.798 1.00 34.81 97 PRO B O 1
ATOM 3594 N N . HIS B 1 98 ? 8.728 25.559 -59.225 1.00 25.15 98 HIS B N 1
ATOM 3595 C CA . HIS B 1 98 ? 9.599 26.327 -58.331 1.00 31.87 98 HIS B CA 1
ATOM 3596 C C . HIS B 1 98 ? 9.163 26.374 -56.863 1.00 27.30 98 HIS B C 1
ATOM 3597 O O . HIS B 1 98 ? 10.002 26.649 -55.994 1.00 34.08 98 HIS B O 1
ATOM 3604 N N . ASP B 1 99 ? 7.901 26.126 -56.538 1.00 21.01 99 ASP B N 1
ATOM 3605 C CA . ASP B 1 99 ? 7.520 26.020 -55.128 1.00 23.88 99 ASP B CA 1
ATOM 3606 C C . ASP B 1 99 ? 7.869 24.621 -54.625 1.00 20.16 99 ASP B C 1
ATOM 3607 O O . ASP B 1 99 ? 7.198 23.642 -54.979 1.00 20.36 99 ASP B O 1
ATOM 3612 N N . CYS B 1 100 ? 8.904 24.540 -53.780 1.00 13.73 100 CYS B N 1
ATOM 3613 C CA . CYS B 1 100 ? 9.410 23.299 -53.200 1.00 15.39 100 CYS B CA 1
ATOM 3614 C C . CYS B 1 100 ? 9.046 23.122 -51.729 1.00 16.84 100 CYS B C 1
ATOM 3615 O O . CYS B 1 100 ? 9.494 22.146 -51.108 1.00 12.65 100 CYS B O 1
ATOM 3618 N N . SER B 1 101 ? 8.288 24.050 -51.146 1.00 12.50 101 SER B N 1
ATOM 3619 C CA . SER B 1 101 ? 8.087 24.038 -49.706 1.00 13.14 101 SER B CA 1
ATOM 3620 C C . SER B 1 101 ? 7.225 22.847 -49.265 1.00 11.31 101 SER B C 1
ATOM 3621 O O . SER B 1 101 ? 6.558 22.185 -50.061 1.00 10.34 101 SER B O 1
ATOM 3624 N N . ALA B 1 102 ? 7.269 22.557 -47.968 1.00 8.78 102 ALA B N 1
ATOM 3625 C CA . ALA B 1 102 ? 6.313 21.597 -47.431 1.00 13.67 102 ALA B CA 1
ATOM 3626 C C . ALA B 1 102 ? 4.906 22.189 -47.415 1.00 14.39 102 ALA B C 1
ATOM 3627 O O . ALA B 1 102 ? 3.924 21.464 -47.612 1.00 15.01 102 ALA B O 1
ATOM 3629 N N . TYR B 1 103 ? 4.804 23.510 -47.230 1.00 11.48 103 TYR B N 1
ATOM 3630 C CA . TYR B 1 103 ? 3.518 24.176 -47.074 1.00 11.58 103 TYR B CA 1
ATOM 3631 C C . TYR B 1 103 ? 2.666 24.036 -48.334 1.00 13.72 103 TYR B C 1
ATOM 3632 O O . TYR B 1 103 ? 1.550 23.500 -48.300 1.00 9.26 103 TYR B O 1
ATOM 3641 N N . THR B 1 104 ? 3.180 24.506 -49.465 1.00 12.33 104 THR B N 1
ATOM 3642 C CA . THR B 1 104 ? 2.400 24.466 -50.690 1.00 14.43 104 THR B CA 1
ATOM 3643 C C . THR B 1 104 ? 3.077 23.737 -51.841 1.00 13.73 104 THR B C 1
ATOM 3644 O O . THR B 1 104 ? 2.480 23.649 -52.916 1.00 13.76 104 THR B O 1
ATOM 3648 N N . GLY B 1 105 ? 4.297 23.219 -51.655 1.00 13.60 105 GLY B N 1
ATOM 3649 C CA . GLY B 1 105 ? 5.065 22.700 -52.771 1.00 13.62 105 GLY B CA 1
ATOM 3650 C C . GLY B 1 105 ? 5.435 21.230 -52.704 1.00 15.92 105 GLY B C 1
ATOM 3651 O O . GLY B 1 105 ? 4.797 20.449 -51.985 1.00 10.65 105 GLY B O 1
ATOM 3652 N N . TRP B 1 106 ? 6.498 20.858 -53.432 1.00 11.25 106 TRP B N 1
ATOM 3653 C CA . TRP B 1 106 ? 6.798 19.446 -53.670 1.00 16.87 106 TRP B CA 1
ATOM 3654 C C . TRP B 1 106 ? 7.155 18.690 -52.389 1.00 15.62 106 TRP B C 1
ATOM 3655 O O . TRP B 1 106 ? 6.871 17.492 -52.288 1.00 14.25 106 TRP B O 1
ATOM 3666 N N . THR B 1 107 ? 7.773 19.353 -51.407 1.00 11.70 107 THR B N 1
ATOM 3667 C CA . THR B 1 107 ? 8.118 18.660 -50.164 1.00 12.58 107 THR B CA 1
ATOM 3668 C C . THR B 1 107 ? 6.866 18.185 -49.426 1.00 13.02 107 THR B C 1
ATOM 3669 O O . THR B 1 107 ? 6.862 17.089 -48.856 1.00 13.61 107 THR B O 1
ATOM 3673 N N . GLY B 1 108 ? 5.788 18.981 -49.453 1.00 12.72 108 GLY B N 1
ATOM 3674 C CA . GLY B 1 108 ? 4.521 18.545 -48.871 1.00 11.75 108 GLY B CA 1
ATOM 3675 C C . GLY B 1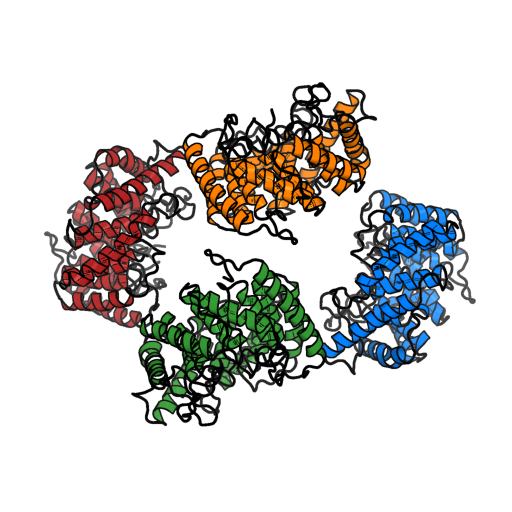 108 ? 4.012 17.219 -49.426 1.00 11.92 108 GLY B C 1
ATOM 3676 O O . GLY B 1 108 ? 3.612 16.334 -48.671 1.00 13.95 108 GLY B O 1
ATOM 3677 N N . ILE B 1 109 ? 4.017 17.068 -50.755 1.00 12.61 109 ILE B N 1
ATOM 3678 C CA . ILE B 1 109 ? 3.585 15.825 -51.397 1.00 11.40 109 ILE B CA 1
ATOM 3679 C C . ILE B 1 109 ? 4.508 14.662 -51.025 1.00 16.24 109 ILE B C 1
ATOM 3680 O O . ILE B 1 109 ? 4.055 13.522 -50.829 1.00 13.40 109 ILE B O 1
ATOM 3685 N N . ALA B 1 110 ? 5.821 14.916 -50.974 1.00 12.96 110 ALA B N 1
ATOM 3686 C CA . ALA B 1 110 ? 6.749 13.920 -50.456 1.00 12.43 110 ALA B CA 1
ATOM 3687 C C . ALA B 1 110 ? 6.366 13.493 -49.042 1.00 13.20 110 ALA B C 1
ATOM 3688 O O . ALA B 1 110 ? 6.417 12.298 -48.711 1.00 12.51 110 ALA B O 1
ATOM 3690 N N . LEU B 1 111 ? 5.976 14.456 -48.195 1.00 12.79 111 LEU B N 1
ATOM 3691 C CA . LEU B 1 111 ? 5.572 14.141 -46.824 1.00 11.20 111 LEU B CA 1
ATOM 3692 C C . LEU B 1 111 ? 4.314 13.274 -46.801 1.00 14.02 111 LEU B C 1
ATOM 3693 O O . LEU B 1 111 ? 4.249 12.277 -46.073 1.00 14.12 111 LEU B O 1
ATOM 3698 N N . LEU B 1 112 ? 3.294 13.653 -47.582 1.00 11.95 112 LEU B N 1
ATOM 3699 C CA . LEU B 1 112 ? 2.113 12.807 -47.735 1.00 13.91 112 LEU B CA 1
ATOM 3700 C C . LEU B 1 112 ? 2.497 11.360 -48.034 1.00 15.03 112 LEU B C 1
ATOM 3701 O O . LEU B 1 112 ? 2.024 10.429 -47.369 1.00 15.91 112 LEU B O 1
ATOM 3706 N N . TYR B 1 113 ? 3.362 11.145 -49.028 1.00 11.06 113 TYR B N 1
ATOM 3707 C CA . TYR B 1 113 ? 3.693 9.764 -49.383 1.00 14.31 113 TYR B CA 1
ATOM 3708 C C . TYR B 1 113 ? 4.515 9.104 -48.283 1.00 16.31 113 TYR B C 1
ATOM 3709 O O . TYR B 1 113 ? 4.338 7.912 -48.005 1.00 15.80 113 TYR B O 1
ATOM 3718 N N . LEU B 1 114 ? 5.390 9.876 -47.620 1.00 13.69 114 LEU B N 1
ATOM 3719 C CA . LEU B 1 114 ? 6.094 9.371 -46.441 1.00 13.42 114 LEU B CA 1
ATOM 3720 C C . LEU B 1 114 ? 5.115 8.917 -45.358 1.00 14.98 114 LEU B C 1
ATOM 3721 O O . LEU B 1 114 ? 5.262 7.833 -44.772 1.00 14.85 114 LEU B O 1
ATOM 3726 N N . GLN B 1 115 ? 4.104 9.745 -45.082 1.00 13.87 115 GLN B N 1
ATOM 3727 C CA . GLN B 1 115 ? 3.046 9.386 -44.143 1.00 12.84 115 GLN B CA 1
ATOM 3728 C C . GLN B 1 115 ? 2.281 8.156 -44.612 1.00 13.26 115 GLN B C 1
ATOM 3729 O O . GLN B 1 115 ? 1.918 7.291 -43.802 1.00 10.77 115 GLN B O 1
ATOM 3735 N N . LEU B 1 116 ? 1.979 8.091 -45.910 1.00 14.46 116 LEU B N 1
ATOM 3736 C CA . LEU B 1 116 ? 1.284 6.926 -46.449 1.00 12.23 116 LEU B CA 1
ATOM 3737 C C . LEU B 1 116 ? 2.125 5.673 -46.266 1.00 19.06 116 LEU B C 1
ATOM 3738 O O . LEU B 1 116 ? 1.592 4.595 -45.963 1.00 15.93 116 LEU B O 1
ATOM 3743 N N . TYR B 1 117 ? 3.454 5.806 -46.426 1.00 16.08 117 TYR B N 1
ATOM 3744 C CA . TYR B 1 117 ? 4.350 4.683 -46.201 1.00 15.78 117 TYR B CA 1
ATOM 3745 C C . TYR B 1 117 ? 4.396 4.302 -44.728 1.00 16.86 117 TYR B C 1
ATOM 3746 O O . TYR B 1 117 ? 4.478 3.117 -44.396 1.00 16.57 117 TYR B O 1
ATOM 3755 N N . ARG B 1 118 ? 4.362 5.293 -43.832 1.00 16.94 118 ARG B N 1
ATOM 3756 C CA . ARG B 1 118 ? 4.378 5.007 -42.397 1.00 15.40 118 ARG B CA 1
ATOM 3757 C C . ARG B 1 118 ? 3.188 4.137 -41.988 1.00 17.30 118 ARG B C 1
ATOM 3758 O O . ARG B 1 118 ? 3.346 3.185 -41.218 1.00 19.30 118 ARG B O 1
ATOM 3766 N N . VAL B 1 119 ? 1.990 4.426 -42.509 1.00 14.79 119 VAL B N 1
ATOM 3767 C CA . VAL B 1 119 ? 0.797 3.742 -42.008 1.00 17.48 119 VAL B CA 1
ATOM 3768 C C . VAL B 1 119 ? 0.420 2.480 -42.776 1.00 18.86 119 VAL B C 1
ATOM 3769 O O . VAL B 1 119 ? -0.394 1.694 -42.277 1.00 22.89 119 VAL B O 1
ATOM 3773 N N . THR B 1 120 ? 0.969 2.265 -43.978 1.00 22.94 120 THR B N 1
ATOM 3774 C CA . THR B 1 120 ? 0.686 1.059 -44.746 1.00 19.90 120 THR B CA 1
ATOM 3775 C C . THR B 1 120 ? 1.897 0.172 -44.974 1.00 20.47 120 THR B C 1
ATOM 3776 O O . THR B 1 120 ? 1.708 -1.009 -45.270 1.00 23.95 120 THR B O 1
ATOM 3780 N N . CYS B 1 121 ? 3.118 0.707 -44.886 1.00 21.65 121 CYS B N 1
ATOM 3781 C CA . CYS B 1 121 ? 4.381 -0.010 -45.101 1.00 18.08 121 CYS B CA 1
ATOM 3782 C C . CYS B 1 121 ? 4.591 -0.406 -46.554 1.00 21.11 121 CYS B C 1
ATOM 3783 O O . CYS B 1 121 ? 5.479 -1.214 -46.854 1.00 31.82 121 CYS B O 1
ATOM 3786 N N . ASP B 1 122 ? 3.804 0.141 -47.463 1.00 20.65 122 ASP B N 1
ATOM 3787 C CA . ASP B 1 122 ? 3.875 -0.201 -48.873 1.00 18.09 122 ASP B CA 1
ATOM 3788 C C . ASP B 1 122 ? 5.000 0.606 -49.494 1.00 23.43 122 ASP B C 1
ATOM 3789 O O . ASP B 1 122 ? 4.859 1.821 -49.700 1.00 21.40 122 ASP B O 1
ATOM 3794 N N . GLN B 1 123 ? 6.106 -0.085 -49.803 1.00 20.85 123 GLN B N 1
ATOM 3795 C CA . GLN B 1 123 ? 7.302 0.534 -50.364 1.00 23.73 123 GLN B CA 1
ATOM 3796 C C . GLN B 1 123 ? 6.998 1.455 -51.537 1.00 18.58 123 GLN B C 1
ATOM 3797 O O . GLN B 1 123 ? 7.734 2.424 -51.773 1.00 15.97 123 GLN B O 1
ATOM 3803 N N . THR B 1 124 ? 5.937 1.157 -52.291 1.00 16.30 124 THR B N 1
ATOM 3804 C CA . THR B 1 124 ? 5.489 2.041 -53.367 1.00 21.24 124 THR B CA 1
ATOM 3805 C C . THR B 1 124 ? 5.437 3.498 -52.922 1.00 18.50 124 THR B C 1
ATOM 3806 O O . THR B 1 124 ? 5.815 4.404 -53.675 1.00 19.82 124 THR B O 1
ATOM 3810 N N . TYR B 1 125 ? 5.001 3.737 -51.688 1.00 15.52 125 TYR B N 1
ATOM 3811 C CA . TYR B 1 125 ? 4.831 5.100 -51.211 1.00 19.12 125 TYR B CA 1
ATOM 3812 C C . TYR B 1 125 ? 6.165 5.744 -50.876 1.00 17.30 125 TYR B C 1
ATOM 3813 O O . TYR B 1 125 ? 6.350 6.945 -51.106 1.00 16.60 125 TYR B O 1
ATOM 3822 N N . LEU B 1 126 ? 7.089 4.966 -50.309 1.00 16.22 126 LEU B N 1
ATOM 3823 C CA . LEU B 1 126 ? 8.428 5.477 -50.063 1.00 17.53 126 LEU B CA 1
ATOM 3824 C C . LEU B 1 126 ? 9.120 5.838 -51.367 1.00 15.02 126 LEU B C 1
ATOM 3825 O O . LEU B 1 126 ? 9.873 6.813 -51.429 1.00 15.01 126 LEU B O 1
ATOM 3830 N N . LEU B 1 127 ? 8.889 5.063 -52.419 1.00 17.04 127 LEU B N 1
ATOM 3831 C CA . LEU B 1 127 ? 9.576 5.354 -53.671 1.00 18.53 127 LEU B CA 1
ATOM 3832 C C . LEU B 1 127 ? 8.999 6.585 -54.353 1.00 18.80 127 LEU B C 1
ATOM 3833 O O . LEU B 1 127 ? 9.745 7.370 -54.941 1.00 18.72 127 LEU B O 1
ATOM 3838 N N . ARG B 1 128 ? 7.684 6.779 -54.277 1.00 18.25 128 ARG B N 1
ATOM 3839 C CA . ARG B 1 128 ? 7.103 7.988 -54.845 1.00 20.79 128 ARG B CA 1
ATOM 3840 C C . ARG B 1 128 ? 7.476 9.223 -54.029 1.00 17.21 128 ARG B C 1
ATOM 3841 O O . ARG B 1 128 ? 7.589 10.319 -54.587 1.00 14.12 128 ARG B O 1
ATOM 3849 N N . SER B 1 129 ? 7.690 9.067 -52.721 1.00 12.89 129 SER B N 1
ATOM 3850 C CA . SER B 1 129 ? 8.072 10.227 -51.929 1.00 17.99 129 SER B CA 1
ATOM 3851 C C . SER B 1 129 ? 9.466 10.705 -52.321 1.00 19.10 129 SER B C 1
ATOM 3852 O O . SER B 1 129 ? 9.731 11.917 -52.349 1.00 16.22 129 SER B O 1
ATOM 3855 N N . LEU B 1 130 ? 10.350 9.759 -52.669 1.00 18.40 130 LEU B N 1
ATOM 3856 C CA . LEU B 1 130 ? 11.660 10.088 -53.229 1.00 18.59 130 LEU B CA 1
ATOM 3857 C C . LEU B 1 130 ? 11.536 10.877 -54.532 1.00 21.12 130 LEU B C 1
ATOM 3858 O O . LEU B 1 130 ? 12.223 11.893 -54.721 1.00 17.80 130 LEU B O 1
ATOM 3863 N N . ASP B 1 131 ? 10.679 10.414 -55.456 1.00 17.47 131 ASP B N 1
ATOM 3864 C CA . ASP B 1 131 ? 10.438 11.173 -56.684 1.00 16.96 131 ASP B CA 1
ATOM 3865 C C . ASP B 1 131 ? 10.201 12.646 -56.386 1.00 17.98 131 ASP B C 1
ATOM 3866 O O . ASP B 1 131 ? 10.698 13.523 -57.101 1.00 18.36 131 ASP B O 1
ATOM 3871 N N . TYR B 1 132 ? 9.449 12.942 -55.322 1.00 20.36 132 TYR B N 1
ATOM 3872 C CA . TYR B 1 132 ? 9.108 14.332 -55.048 1.00 14.58 132 TYR B CA 1
ATOM 3873 C C . TYR B 1 132 ? 10.229 15.082 -54.317 1.00 15.72 132 TYR B C 1
ATOM 3874 O O . TYR B 1 132 ? 10.469 16.253 -54.631 1.00 18.49 132 TYR B O 1
ATOM 3883 N N . VAL B 1 133 ? 10.942 14.468 -53.355 1.00 15.02 133 VAL B N 1
ATOM 3884 C CA . VAL B 1 133 ? 12.021 15.239 -52.722 1.00 21.93 133 VAL B CA 1
ATOM 3885 C C . VAL B 1 133 ? 13.116 15.573 -53.725 1.00 17.99 133 VAL B C 1
ATOM 3886 O O . VAL B 1 133 ? 13.726 16.647 -53.641 1.00 18.40 133 VAL B O 1
ATOM 3890 N N . LYS B 1 134 ? 13.403 14.652 -54.660 1.00 19.45 134 LYS B N 1
ATOM 3891 C CA . LYS B 1 134 ? 14.471 14.859 -55.641 1.00 19.58 134 LYS B CA 1
ATOM 3892 C C . LYS B 1 134 ? 14.277 16.164 -56.402 1.00 19.78 134 LYS B C 1
ATOM 3893 O O . LYS B 1 134 ? 15.255 16.830 -56.759 1.00 21.59 134 LYS B O 1
ATOM 3899 N N . ARG B 1 135 ? 13.021 16.554 -56.628 1.00 22.77 135 ARG B N 1
ATOM 3900 C CA . ARG B 1 135 ? 12.730 17.796 -57.330 1.00 23.60 135 ARG B CA 1
ATOM 3901 C C . ARG B 1 135 ? 13.148 19.012 -56.529 1.00 20.19 135 ARG B C 1
ATOM 3902 O O . ARG B 1 135 ? 13.382 20.077 -57.110 1.00 23.08 135 ARG B O 1
ATOM 3910 N N . THR B 1 136 ? 13.217 18.886 -55.207 1.00 19.62 136 THR B N 1
ATOM 3911 C CA . THR B 1 136 ? 13.500 20.028 -54.345 1.00 23.01 136 THR B CA 1
ATOM 3912 C C . THR B 1 136 ? 14.967 20.170 -53.993 1.00 24.65 136 THR B C 1
ATOM 3913 O O . THR B 1 136 ? 15.376 21.251 -53.548 1.00 27.10 136 THR B O 1
ATOM 3917 N N . LEU B 1 137 ? 15.755 19.105 -54.170 1.00 21.63 137 LEU B N 1
ATOM 3918 C CA . LEU B 1 137 ? 17.104 19.039 -53.614 1.00 28.27 137 LEU B CA 1
ATOM 3919 C C . LEU B 1 137 ? 18.134 19.778 -54.460 1.00 31.34 137 LEU B C 1
ATOM 3920 O O . LEU B 1 137 ? 19.103 20.315 -53.917 1.00 35.16 137 LEU B O 1
ATOM 3925 N N . ARG B 1 138 ? 17.969 19.808 -55.777 1.00 35.43 138 ARG B N 1
ATOM 3926 C CA . ARG B 1 138 ? 18.874 20.579 -56.623 1.00 39.06 138 ARG B CA 1
ATOM 3927 C C . ARG B 1 138 ? 18.259 21.911 -57.016 1.00 40.43 138 ARG B C 1
ATOM 3928 O O . ARG B 1 138 ? 18.428 22.390 -58.136 1.00 40.01 138 ARG B O 1
ATOM 3936 N N . ASN B 1 139 ? 17.517 22.520 -56.097 1.00 41.63 139 ASN B N 1
ATOM 3937 C CA . ASN B 1 139 ? 17.142 23.919 -56.240 1.00 47.36 139 ASN B CA 1
ATOM 3938 C C . ASN B 1 139 ? 16.883 24.533 -54.878 1.00 43.21 139 ASN B C 1
ATOM 3939 O O . ASN B 1 139 ? 15.737 24.847 -54.534 1.00 37.56 139 ASN B O 1
ATOM 3944 N N . LEU B 1 140 ? 17.956 24.713 -54.112 1.00 37.83 140 LEU B N 1
ATOM 3945 C CA . LEU B 1 140 ? 17.890 25.280 -52.776 1.00 31.74 140 LEU B CA 1
ATOM 3946 C C . LEU B 1 140 ? 18.687 26.571 -52.762 1.00 32.97 140 LEU B C 1
ATOM 3947 O O . LEU B 1 140 ? 19.902 26.555 -52.988 1.00 40.20 140 LEU B O 1
ATOM 3952 N N . ASN B 1 141 ? 18.001 27.684 -52.513 1.00 37.61 141 ASN B N 1
ATOM 3953 C CA . ASN B 1 141 ? 18.645 28.967 -52.245 1.00 34.73 141 ASN B CA 1
ATOM 3954 C C . ASN B 1 141 ? 18.835 29.068 -50.737 1.00 39.26 141 ASN B C 1
ATOM 3955 O O . ASN B 1 141 ? 17.861 29.256 -49.997 1.00 40.96 141 ASN B O 1
ATOM 3960 N N . GLY B 1 142 ? 20.078 28.945 -50.276 1.00 32.93 142 GLY B N 1
ATOM 3961 C CA . GLY B 1 142 ? 20.342 28.700 -48.867 1.00 26.25 142 GLY B CA 1
ATOM 3962 C C . GLY B 1 142 ? 19.961 29.778 -47.869 1.00 26.22 142 GLY B C 1
ATOM 3963 O O . GLY B 1 142 ? 20.698 30.010 -46.909 1.00 33.24 142 GLY B O 1
ATOM 3964 N N . ARG B 1 143 ? 18.808 30.418 -48.044 1.00 24.48 143 ARG B N 1
ATOM 3965 C CA . ARG B 1 143 ? 18.373 31.501 -47.172 1.00 28.51 143 ARG B CA 1
ATOM 3966 C C . ARG B 1 143 ? 17.242 31.081 -46.238 1.00 28.99 143 ARG B C 1
ATOM 3967 O O . ARG B 1 143 ? 17.366 31.242 -45.023 1.00 26.04 143 ARG B O 1
ATOM 3975 N N . ARG B 1 144 ? 16.133 30.565 -46.777 1.00 28.01 144 ARG B N 1
ATOM 3976 C CA . ARG B 1 144 ? 14.958 30.262 -45.961 1.00 26.68 144 ARG B CA 1
ATOM 3977 C C . ARG B 1 144 ? 15.194 29.029 -45.088 1.00 18.70 144 ARG B C 1
ATOM 3978 O O . ARG B 1 144 ? 15.648 27.983 -45.564 1.00 18.07 144 ARG B O 1
ATOM 3986 N N . VAL B 1 145 ? 14.855 29.157 -43.807 1.00 17.45 145 VAL B N 1
ATOM 3987 C CA . VAL B 1 145 ? 15.371 28.276 -42.764 1.00 16.98 145 VAL B CA 1
ATOM 3988 C C . VAL B 1 145 ? 14.364 27.255 -42.239 1.00 13.60 145 VAL B C 1
ATOM 3989 O O . VAL B 1 145 ? 14.781 26.321 -41.532 1.00 15.04 145 VAL B O 1
ATOM 3993 N N . THR B 1 146 ? 13.072 27.398 -42.508 1.00 9.23 146 THR B N 1
ATOM 3994 C CA . THR B 1 146 ? 12.151 26.562 -41.745 1.00 12.01 146 THR B CA 1
ATOM 3995 C C . THR B 1 146 ? 11.801 25.289 -42.486 1.00 9.19 146 THR B C 1
ATOM 3996 O O . THR B 1 146 ? 11.977 25.167 -43.697 1.00 9.50 146 THR B O 1
ATOM 4000 N N . PHE B 1 147 ? 11.284 24.329 -41.715 1.00 13.45 147 PHE B N 1
ATOM 4001 C CA . PHE B 1 147 ? 10.702 23.112 -42.281 1.00 10.18 147 PHE B CA 1
ATOM 4002 C C . PHE B 1 147 ? 9.548 23.433 -43.225 1.00 9.36 147 PHE B C 1
ATOM 4003 O O . PHE B 1 147 ? 9.529 22.973 -44.373 1.00 11.38 147 PHE B O 1
ATOM 4011 N N . LEU B 1 148 ? 8.567 24.214 -42.756 1.00 9.24 148 LEU B N 1
ATOM 4012 C CA . LEU B 1 148 ? 7.338 24.393 -43.536 1.00 13.44 148 LEU B CA 1
ATOM 4013 C C . LEU B 1 148 ? 7.599 25.135 -44.844 1.00 11.65 148 LEU B C 1
ATOM 4014 O O . LEU B 1 148 ? 7.034 24.786 -45.883 1.00 10.77 148 LEU B O 1
ATOM 4019 N N . CYS B 1 149 ? 8.438 26.164 -44.815 1.00 10.35 149 CYS B N 1
ATOM 4020 C CA . CYS B 1 149 ? 8.555 27.065 -45.949 1.00 12.84 149 CYS B CA 1
ATOM 4021 C C . CYS B 1 149 ? 9.970 27.223 -46.496 1.00 16.71 149 CYS B C 1
ATOM 4022 O O . CYS B 1 149 ? 10.122 27.788 -47.584 1.00 17.93 149 CYS B O 1
ATOM 4025 N N . GLY B 1 150 ? 11.003 26.725 -45.808 1.00 11.73 150 GLY B N 1
ATOM 4026 C CA . GLY B 1 150 ? 12.373 26.989 -46.162 1.00 14.11 150 GLY B CA 1
ATOM 4027 C C . GLY B 1 150 ? 13.114 25.800 -46.765 1.00 17.06 150 GLY B C 1
ATOM 4028 O O . GLY B 1 150 ? 12.534 24.798 -47.189 1.00 15.23 150 GLY B O 1
ATOM 4029 N N . ASP B 1 151 ? 14.441 25.946 -46.829 1.00 16.85 151 ASP B N 1
ATOM 4030 C CA . ASP B 1 151 ? 15.273 24.852 -47.309 1.00 14.69 151 ASP B CA 1
ATOM 4031 C C . ASP B 1 151 ? 15.196 23.647 -46.390 1.00 11.26 151 ASP B C 1
ATOM 4032 O O . ASP B 1 151 ? 15.373 22.517 -46.845 1.00 11.29 151 ASP B O 1
ATOM 4037 N N . ALA B 1 152 ? 14.926 23.870 -45.100 1.00 12.26 152 ALA B N 1
ATOM 4038 C CA . ALA B 1 152 ? 14.999 22.814 -44.099 1.00 9.50 152 ALA B CA 1
ATOM 4039 C C . ALA B 1 152 ? 13.948 21.721 -44.298 1.00 12.14 152 ALA B C 1
ATOM 4040 O O . ALA B 1 152 ? 14.128 20.603 -43.790 1.00 11.86 152 ALA B O 1
ATOM 4042 N N . GLY B 1 153 ? 12.859 22.009 -45.012 1.00 9.91 153 GLY B N 1
ATOM 4043 C CA . GLY B 1 153 ? 11.876 21.002 -45.346 1.00 9.73 153 GLY B CA 1
ATOM 4044 C C . GLY B 1 153 ? 12.422 19.992 -46.333 1.00 11.97 153 GLY B C 1
ATOM 4045 O O . GLY B 1 153 ? 12.509 18.804 -46.031 1.00 11.61 153 GLY B O 1
ATOM 4046 N N . PRO B 1 154 ? 12.790 20.445 -47.544 1.00 10.03 154 PRO B N 1
ATOM 4047 C CA . PRO B 1 154 ? 13.430 19.536 -48.509 1.00 12.80 154 PRO B CA 1
ATOM 4048 C C . PRO B 1 154 ? 14.610 18.751 -47.937 1.00 13.94 154 PRO B C 1
ATOM 4049 O O . PRO B 1 154 ? 14.682 17.519 -48.078 1.00 9.52 154 PRO B O 1
ATOM 4053 N N . LEU B 1 155 ? 15.522 19.443 -47.257 1.00 10.67 155 LEU B N 1
ATOM 4054 C CA . LEU B 1 155 ? 16.690 18.774 -46.700 1.00 14.72 155 LEU B CA 1
ATOM 4055 C C . LEU B 1 155 ? 16.291 17.721 -45.669 1.00 14.21 155 LEU B C 1
ATOM 4056 O O . LEU B 1 155 ? 16.740 16.567 -45.741 1.00 12.41 155 LEU B O 1
ATOM 4061 N N . ALA B 1 156 ? 15.459 18.093 -44.691 1.00 9.63 156 ALA B N 1
ATOM 4062 C CA . ALA B 1 156 ? 15.221 17.151 -43.606 1.00 10.15 156 ALA B CA 1
ATOM 4063 C C . ALA B 1 156 ? 14.329 16.011 -44.068 1.00 10.85 156 ALA B C 1
ATOM 4064 O O . ALA B 1 156 ? 14.543 14.854 -43.681 1.00 11.31 156 ALA B O 1
ATOM 4066 N N . VAL B 1 157 ? 13.331 16.306 -44.904 1.00 11.52 157 VAL B N 1
ATOM 4067 C CA . VAL B 1 157 ? 12.523 15.227 -45.468 1.00 11.57 157 VAL B CA 1
ATOM 4068 C C . VAL B 1 157 ? 13.382 14.351 -46.381 1.00 13.68 157 VAL B C 1
ATOM 4069 O O . VAL B 1 157 ? 13.243 13.120 -46.401 1.00 14.52 157 VAL B O 1
ATOM 4073 N N . GLY B 1 158 ? 14.278 14.966 -47.155 1.00 12.04 158 GLY B N 1
ATOM 4074 C CA . GLY B 1 158 ? 15.213 14.176 -47.940 1.00 14.36 158 GLY B CA 1
ATOM 4075 C C . GLY B 1 158 ? 16.084 13.280 -47.078 1.00 15.19 158 GLY B C 1
ATOM 4076 O O . GLY B 1 158 ? 16.259 12.094 -47.376 1.00 15.18 158 GLY B O 1
ATOM 4077 N N . ALA B 1 159 ? 16.615 13.825 -45.980 1.00 12.59 159 ALA B N 1
ATOM 4078 C CA . ALA B 1 159 ? 17.401 13.011 -45.056 1.00 12.42 159 ALA B CA 1
ATOM 4079 C C . ALA B 1 159 ? 16.651 11.752 -44.641 1.00 12.76 159 ALA B C 1
ATOM 4080 O O . ALA B 1 159 ? 17.200 10.645 -44.680 1.00 15.83 159 ALA B O 1
ATOM 4082 N N . VAL B 1 160 ? 15.397 11.910 -44.224 1.00 10.69 160 VAL B N 1
ATOM 4083 C CA . VAL B 1 160 ? 14.617 10.787 -43.715 1.00 10.46 160 VAL B CA 1
ATOM 4084 C C . VAL B 1 160 ? 14.344 9.780 -44.821 1.00 12.19 160 VAL B C 1
ATOM 4085 O O . VAL B 1 160 ? 14.445 8.564 -44.616 1.00 12.92 160 VAL B O 1
ATOM 4089 N N . ILE B 1 161 ? 13.978 10.269 -46.006 1.00 12.75 161 ILE B N 1
ATOM 4090 C CA . ILE B 1 161 ? 13.683 9.372 -47.112 1.00 11.97 161 ILE B CA 1
ATOM 4091 C C . ILE B 1 161 ? 14.909 8.547 -47.460 1.00 15.17 161 ILE B C 1
ATOM 4092 O O . ILE B 1 161 ? 14.832 7.322 -47.593 1.00 14.11 161 ILE B O 1
ATOM 4097 N N . TYR B 1 162 ? 16.065 9.202 -47.583 1.00 15.15 162 TYR B N 1
ATOM 4098 C CA . TYR B 1 162 ? 17.266 8.481 -47.981 1.00 17.46 162 TYR B CA 1
ATOM 4099 C C . TYR B 1 162 ? 17.691 7.487 -46.905 1.00 17.89 162 TYR B C 1
ATOM 4100 O O . TYR B 1 162 ? 18.143 6.387 -47.231 1.00 18.93 162 TYR B O 1
ATOM 4109 N N . HIS B 1 163 ? 17.516 7.842 -45.628 1.00 17.47 163 HIS B N 1
ATOM 4110 C CA . HIS B 1 163 ? 17.756 6.897 -44.537 1.00 18.15 163 HIS B CA 1
ATOM 4111 C C . HIS B 1 163 ? 16.923 5.633 -44.707 1.00 18.03 163 HIS B C 1
ATOM 4112 O O . HIS B 1 163 ? 17.458 4.516 -44.686 1.00 22.30 163 HIS B O 1
ATOM 4119 N N . LYS B 1 164 ? 15.609 5.794 -44.892 1.00 14.03 164 LYS B N 1
ATOM 4120 C CA . LYS B 1 164 ? 14.718 4.641 -45.024 1.00 15.41 164 LYS B CA 1
ATOM 4121 C C . LYS B 1 164 ? 15.024 3.812 -46.270 1.00 15.03 164 LYS B C 1
ATOM 4122 O O . LYS B 1 164 ? 14.836 2.593 -46.260 1.00 19.44 164 LYS B O 1
ATOM 4128 N N . LEU B 1 165 ? 15.495 4.436 -47.346 1.00 17.00 165 LEU B N 1
ATOM 4129 C CA . LEU B 1 165 ? 15.942 3.677 -48.509 1.00 21.55 165 LEU B CA 1
ATOM 4130 C C . LEU B 1 165 ? 17.380 3.158 -48.359 1.00 24.30 165 LEU B C 1
ATOM 4131 O O . LEU B 1 165 ? 17.954 2.668 -49.336 1.00 26.72 165 LEU B O 1
ATOM 4136 N N . ARG B 1 166 ? 17.958 3.271 -47.159 1.00 20.24 166 ARG B N 1
ATOM 4137 C CA . ARG B 1 166 ? 19.320 2.826 -46.855 1.00 25.98 166 ARG B CA 1
ATOM 4138 C C . ARG B 1 166 ? 20.381 3.515 -47.714 1.00 26.72 166 ARG B C 1
ATOM 4139 O O . ARG B 1 166 ? 21.452 2.955 -47.939 1.00 25.50 166 ARG B O 1
ATOM 4147 N N . SER B 1 167 ? 20.124 4.732 -48.203 1.00 22.71 167 SER B N 1
ATOM 4148 C CA . SER B 1 167 ? 21.168 5.510 -48.884 1.00 22.98 167 SER B CA 1
ATOM 4149 C C . SER B 1 167 ? 21.796 6.462 -47.870 1.00 27.80 167 SER B C 1
ATOM 4150 O O . SER B 1 167 ? 21.432 7.641 -47.774 1.00 20.27 167 SER B O 1
ATOM 4153 N N . ASP B 1 168 ? 22.795 5.942 -47.142 1.00 30.35 168 ASP B N 1
ATOM 4154 C CA . ASP B 1 168 ? 23.357 6.638 -45.988 1.00 26.40 168 ASP B CA 1
ATOM 4155 C C . ASP B 1 168 ? 24.191 7.844 -46.379 1.00 21.55 168 ASP B C 1
ATOM 4156 O O . ASP B 1 168 ? 24.257 8.812 -45.618 1.00 22.19 168 ASP B O 1
ATOM 4161 N N . CYS B 1 169 ? 24.867 7.799 -47.526 1.00 24.72 169 CYS B N 1
ATOM 4162 C CA . CYS B 1 169 ? 25.655 8.958 -47.933 1.00 25.48 169 CYS B CA 1
ATOM 4163 C C . CYS B 1 169 ? 24.766 10.109 -48.371 1.00 19.68 169 CYS B C 1
ATOM 4164 O O . CYS B 1 169 ? 25.050 11.265 -48.049 1.00 24.91 169 CYS B O 1
ATOM 4167 N N . GLU B 1 170 ? 23.692 9.825 -49.112 1.00 20.44 170 GLU B N 1
ATOM 4168 C CA . GLU B 1 170 ? 22.768 10.894 -49.488 1.00 23.76 170 GLU B CA 1
ATOM 4169 C C . GLU B 1 170 ? 22.051 11.459 -48.268 1.00 18.33 170 GLU B C 1
ATOM 4170 O O . GLU B 1 170 ? 21.858 12.675 -48.159 1.00 18.93 170 GLU B O 1
ATOM 4176 N N . SER B 1 171 ? 21.644 10.587 -47.346 1.00 19.88 171 SER B N 1
ATOM 4177 C CA . SER B 1 171 ? 21.019 11.038 -46.107 1.00 18.23 171 SER B CA 1
ATOM 4178 C C . SER B 1 171 ? 21.920 11.995 -45.348 1.00 14.78 171 SER B C 1
ATOM 4179 O O . SER B 1 171 ? 21.498 13.093 -44.978 1.00 13.23 171 SER B O 1
ATOM 4182 N N . GLN B 1 172 ? 23.165 11.585 -45.090 1.00 17.53 172 GLN B N 1
ATOM 4183 C CA . GLN B 1 172 ? 24.095 12.448 -44.369 1.00 14.43 172 GLN B CA 1
ATOM 4184 C C . GLN B 1 172 ? 24.308 13.771 -45.088 1.00 15.78 172 GLN B C 1
ATOM 4185 O O . GLN B 1 172 ? 24.469 14.813 -44.435 1.00 13.42 172 GLN B O 1
ATOM 4191 N N . GLU B 1 173 ? 24.310 13.762 -46.424 1.00 13.11 173 GLU B N 1
ATOM 4192 C CA . GLU B 1 173 ? 24.513 15.017 -47.138 1.00 15.85 173 GLU B CA 1
ATOM 4193 C C . GLU B 1 173 ? 23.349 15.981 -46.917 1.00 14.47 173 GLU B C 1
ATOM 4194 O O . GLU B 1 173 ? 23.564 17.187 -46.755 1.00 9.25 173 GLU B O 1
ATOM 4200 N N . CYS B 1 174 ? 22.107 15.475 -46.920 1.00 10.76 174 CYS B N 1
ATOM 4201 C CA . CYS B 1 174 ? 20.977 16.332 -46.577 1.00 10.26 174 CYS B CA 1
ATOM 4202 C C . CYS B 1 174 ? 21.170 16.962 -45.206 1.00 10.35 174 CYS B C 1
ATOM 4203 O O . CYS B 1 174 ? 20.952 18.165 -45.041 1.00 14.12 174 CYS B O 1
ATOM 4206 N N . VAL B 1 175 ? 21.630 16.173 -44.228 1.00 11.14 175 VAL B N 1
ATOM 4207 C CA . VAL B 1 175 ? 21.771 16.664 -42.861 1.00 10.76 175 VAL B CA 1
ATOM 4208 C C . VAL B 1 175 ? 22.861 17.720 -42.788 1.00 13.19 175 VAL B C 1
ATOM 4209 O O . VAL B 1 175 ? 22.670 18.789 -42.194 1.00 14.41 175 VAL B O 1
ATOM 4213 N N . THR B 1 176 ? 24.020 17.439 -43.397 1.00 14.33 176 THR B N 1
ATOM 4214 C CA . THR B 1 176 ? 25.109 18.413 -43.437 1.00 12.47 176 THR B CA 1
ATOM 4215 C C . THR B 1 176 ? 24.635 19.730 -44.029 1.00 13.59 176 THR B C 1
ATOM 4216 O O . THR B 1 176 ? 24.903 20.804 -43.477 1.00 17.04 176 THR B O 1
ATOM 4220 N N . LYS B 1 177 ? 23.916 19.667 -45.157 1.00 12.00 177 LYS B N 1
ATOM 4221 C CA . LYS B 1 177 ? 23.453 20.892 -45.794 1.00 16.55 177 LYS B CA 1
ATOM 4222 C C . LYS B 1 177 ? 22.429 21.609 -44.923 1.00 16.35 177 LYS B C 1
ATOM 4223 O O . LYS B 1 177 ? 22.392 22.844 -44.905 1.00 16.49 177 LYS B O 1
ATOM 4229 N N . LEU B 1 178 ? 21.606 20.849 -44.188 1.00 17.69 178 LEU B N 1
ATOM 4230 C CA . LEU B 1 178 ? 20.629 21.443 -43.284 1.00 16.11 178 LEU B CA 1
ATOM 4231 C C . LEU B 1 178 ? 21.308 22.247 -42.186 1.00 13.43 178 LEU B C 1
ATOM 4232 O O . LEU B 1 178 ? 20.951 23.404 -41.940 1.00 11.91 178 LEU B O 1
ATOM 4237 N N . LEU B 1 179 ? 22.305 21.658 -41.530 1.00 13.12 179 LEU B N 1
ATOM 4238 C CA . LEU B 1 179 ? 22.956 22.329 -40.411 1.00 15.00 179 LEU B CA 1
ATOM 4239 C C . LEU B 1 179 ? 23.687 23.606 -40.824 1.00 13.93 179 LEU B C 1
ATOM 4240 O O . LEU B 1 179 ? 23.954 24.446 -39.960 1.00 11.06 179 LEU B O 1
ATOM 4245 N N . GLN B 1 180 ? 24.006 23.787 -42.111 1.00 12.60 180 GLN B N 1
ATOM 4246 C CA . GLN B 1 180 ? 24.608 25.056 -42.524 1.00 15.67 180 GLN B CA 1
ATOM 4247 C C . GLN B 1 180 ? 23.651 26.231 -42.345 1.00 20.00 180 GLN B C 1
ATOM 4248 O O . GLN B 1 180 ? 24.107 27.370 -42.271 1.00 23.08 180 GLN B O 1
ATOM 4254 N N . LEU B 1 181 ? 22.339 25.996 -42.261 1.00 20.31 181 LEU B N 1
ATOM 4255 C CA . LEU B 1 181 ? 21.447 27.115 -41.976 1.00 17.30 181 LEU B CA 1
ATOM 4256 C C . LEU B 1 181 ? 21.565 27.584 -40.537 1.00 17.34 181 LEU B C 1
ATOM 4257 O O . LEU B 1 181 ? 21.091 28.680 -40.213 1.00 19.30 181 LEU B O 1
ATOM 4262 N N . GLN B 1 182 ? 22.191 26.776 -39.680 1.00 20.79 182 GLN B N 1
ATOM 4263 C CA . GLN B 1 182 ? 22.198 27.020 -38.240 1.00 18.66 182 GLN B CA 1
ATOM 4264 C C . GLN B 1 182 ? 22.677 28.425 -37.890 1.00 21.46 182 GLN B C 1
ATOM 4265 O O . GLN B 1 182 ? 22.086 29.100 -37.038 1.00 14.59 182 GLN B O 1
ATOM 4271 N N . ARG B 1 183 ? 23.774 28.868 -38.518 1.00 21.92 183 ARG B N 1
ATOM 4272 C CA . ARG B 1 183 ? 24.401 30.119 -38.103 1.00 23.25 183 ARG B CA 1
ATOM 4273 C C . ARG B 1 183 ? 23.435 31.288 -38.235 1.00 23.96 183 ARG B C 1
ATOM 4274 O O . ARG B 1 183 ? 23.275 32.088 -37.303 1.00 24.00 183 ARG B O 1
ATOM 4282 N N . SER B 1 184 ? 22.755 31.387 -39.375 1.00 21.58 184 SER B N 1
ATOM 4283 C CA . SER B 1 184 ? 21.790 32.468 -39.548 1.00 20.23 184 SER B CA 1
ATOM 4284 C C . SER B 1 184 ? 20.633 32.378 -38.556 1.00 20.72 184 SER B C 1
ATOM 4285 O O . SER B 1 184 ? 20.009 33.402 -38.264 1.00 22.98 184 SER B O 1
ATOM 4288 N N . VAL B 1 185 ? 20.361 31.195 -37.997 1.00 20.37 185 VAL B N 1
ATOM 4289 C CA . VAL B 1 185 ? 19.247 31.052 -37.065 1.00 19.00 185 VAL B CA 1
ATOM 4290 C C . VAL B 1 185 ? 19.629 31.509 -35.663 1.00 21.80 185 VAL B C 1
ATOM 4291 O O . VAL B 1 185 ? 18.797 32.065 -34.935 1.00 24.68 185 VAL B O 1
ATOM 4295 N N . VAL B 1 186 ? 20.873 31.272 -35.245 1.00 22.93 186 VAL B N 1
ATOM 4296 C CA . VAL B 1 186 ? 21.264 31.620 -33.882 1.00 26.26 186 VAL B CA 1
ATOM 4297 C C . VAL B 1 186 ? 21.768 33.053 -33.757 1.00 31.15 186 VAL B C 1
ATOM 4298 O O . VAL B 1 186 ? 21.795 33.590 -32.638 1.00 39.63 186 VAL B O 1
ATOM 4302 N N . CYS B 1 187 ? 22.139 33.697 -34.865 1.00 31.04 187 CYS B N 1
ATOM 4303 C CA . CYS B 1 187 ? 22.481 35.115 -34.825 1.00 35.16 187 CYS B CA 1
ATOM 4304 C C . CYS B 1 187 ? 21.281 35.949 -34.392 1.00 34.50 187 CYS B C 1
ATOM 4305 O O . CYS B 1 187 ? 20.197 35.847 -34.975 1.00 36.44 187 CYS B O 1
ATOM 4308 N N . GLN B 1 188 ? 21.482 36.790 -33.370 1.00 38.73 188 GLN B N 1
ATOM 4309 C CA . GLN B 1 188 ? 20.421 37.703 -32.947 1.00 48.57 188 GLN B CA 1
ATOM 4310 C C . GLN B 1 188 ? 20.339 38.953 -33.821 1.00 49.33 188 GLN B C 1
ATOM 4311 O O . GLN B 1 188 ? 19.296 39.619 -33.835 1.00 41.59 188 GLN B O 1
ATOM 4317 N N . GLU B 1 189 ? 21.401 39.276 -34.557 1.00 45.88 189 GLU B N 1
ATOM 4318 C CA . GLU B 1 189 ? 21.407 40.450 -35.424 1.00 52.19 189 GLU B CA 1
ATOM 4319 C C . GLU B 1 189 ? 21.060 40.038 -36.854 1.00 52.17 189 GLU B C 1
ATOM 4320 O O . GLU B 1 189 ? 21.870 40.118 -37.781 1.00 56.12 189 GLU B O 1
ATOM 4326 N N . SER B 1 190 ? 19.814 39.592 -37.021 1.00 46.54 190 SER B N 1
ATOM 4327 C CA . SER B 1 190 ? 19.381 39.078 -38.316 1.00 51.15 190 SER B CA 1
ATOM 4328 C C . SER B 1 190 ? 17.970 39.482 -38.731 1.00 43.78 190 SER B C 1
ATOM 4329 O O . SER B 1 190 ? 17.645 39.332 -39.915 1.00 44.54 190 SER B O 1
ATOM 4332 N N . ASP B 1 191 ? 17.129 39.985 -37.829 1.00 34.96 191 ASP B N 1
ATOM 4333 C CA . ASP B 1 191 ? 15.733 40.321 -38.115 1.00 41.67 191 ASP B CA 1
ATOM 4334 C C . ASP B 1 191 ? 14.898 39.099 -38.513 1.00 37.17 191 ASP B C 1
ATOM 4335 O O . ASP B 1 191 ? 13.752 39.249 -38.959 1.00 37.23 191 ASP B O 1
ATOM 4340 N N . LEU B 1 192 ? 15.436 37.899 -38.358 1.00 29.63 192 LEU B N 1
ATOM 4341 C CA . LEU B 1 192 ? 14.660 36.691 -38.593 1.00 24.82 192 LEU B CA 1
ATOM 4342 C C . LEU B 1 192 ? 13.598 36.563 -37.507 1.00 21.25 192 LEU B C 1
ATOM 4343 O O . LEU B 1 192 ? 13.901 36.758 -36.324 1.00 26.10 192 LEU B O 1
ATOM 4348 N N . PRO B 1 193 ? 12.366 36.246 -37.849 1.00 14.94 193 PRO B N 1
ATOM 4349 C CA . PRO B 1 193 ? 11.344 36.115 -36.801 1.00 16.95 193 PRO B CA 1
ATOM 4350 C C . PRO B 1 193 ? 11.540 34.845 -35.985 1.00 15.56 193 PRO B C 1
ATOM 4351 O O . PRO B 1 193 ? 12.512 34.108 -36.193 1.00 14.54 193 PRO B O 1
ATOM 4355 N N . ASP B 1 194 ? 10.631 34.559 -35.052 1.00 17.01 194 ASP B N 1
ATOM 4356 C CA . ASP B 1 194 ? 10.776 33.352 -34.250 1.00 14.19 194 ASP B CA 1
ATOM 4357 C C . ASP B 1 194 ? 9.727 32.297 -34.538 1.00 12.45 194 ASP B C 1
ATOM 4358 O O . ASP B 1 194 ? 9.868 31.169 -34.053 1.00 13.76 194 ASP B O 1
ATOM 4363 N N . GLU B 1 195 ? 8.709 32.613 -35.334 1.00 14.54 195 GLU B N 1
ATOM 4364 C CA . GLU B 1 195 ? 7.553 31.737 -35.438 1.00 14.68 195 GLU B CA 1
ATOM 4365 C C . GLU B 1 195 ? 7.843 30.556 -36.377 1.00 15.21 195 GLU B C 1
ATOM 4366 O O . GLU B 1 195 ? 8.954 30.371 -36.893 1.00 14.37 195 GLU B O 1
ATOM 4372 N N . LEU B 1 196 ? 6.813 29.749 -36.596 1.00 14.29 196 LEU B N 1
ATOM 4373 C CA . LEU B 1 196 ? 6.977 28.422 -37.174 1.00 14.31 196 LEU B CA 1
ATOM 4374 C C . LEU B 1 196 ? 7.121 28.456 -38.688 1.00 13.60 196 LEU B C 1
ATOM 4375 O O . LEU B 1 196 ? 7.829 27.615 -39.253 1.00 13.00 196 LEU B O 1
ATOM 4380 N N . LEU B 1 197 ? 6.463 29.394 -39.371 1.00 15.06 197 LEU B N 1
ATOM 4381 C CA . LEU B 1 197 ? 6.513 29.350 -40.833 1.00 17.03 197 LEU B CA 1
ATOM 4382 C C . LEU B 1 197 ? 7.803 29.948 -41.397 1.00 14.52 197 LEU B C 1
ATOM 4383 O O . LEU B 1 197 ? 8.312 29.462 -42.413 1.00 17.54 197 LEU B O 1
ATOM 4388 N N . TYR B 1 198 ? 8.353 30.994 -40.774 1.00 14.15 198 TYR B N 1
ATOM 4389 C CA . TYR B 1 198 ? 9.520 31.662 -41.334 1.00 15.17 198 TYR B CA 1
ATOM 4390 C C . TYR B 1 198 ? 10.643 31.901 -40.337 1.00 18.01 198 TYR B C 1
ATOM 4391 O O . TYR B 1 198 ? 11.722 32.333 -40.758 1.00 15.35 198 TYR B O 1
ATOM 4400 N N . GLY B 1 199 ? 10.445 31.609 -39.048 1.00 12.82 199 GLY B N 1
ATOM 4401 C CA . GLY B 1 199 ? 11.394 31.964 -38.026 1.00 13.34 199 GLY B CA 1
ATOM 4402 C C . GLY B 1 199 ? 12.114 30.785 -37.395 1.00 13.03 199 GLY B C 1
ATOM 4403 O O . GLY B 1 199 ? 12.191 29.680 -37.947 1.00 15.06 199 GLY B O 1
ATOM 4404 N N . ARG B 1 200 ? 12.616 31.015 -36.184 1.00 11.30 200 ARG B N 1
ATOM 4405 C CA . ARG B 1 200 ? 13.547 30.076 -35.575 1.00 11.47 200 ARG B CA 1
ATOM 4406 C C . ARG B 1 200 ? 12.876 28.763 -35.195 1.00 15.41 200 ARG B C 1
ATOM 4407 O O . ARG B 1 200 ? 13.493 27.697 -35.291 1.00 14.75 200 ARG B O 1
ATOM 4415 N N . ALA B 1 201 ? 11.624 28.813 -34.743 1.00 12.23 201 ALA B N 1
ATOM 4416 C CA . ALA B 1 201 ? 10.961 27.598 -34.300 1.00 11.46 201 ALA B CA 1
ATOM 4417 C C . ALA B 1 201 ? 10.730 26.641 -35.461 1.00 12.46 201 ALA B C 1
ATOM 4418 O O . ALA B 1 201 ? 10.732 25.423 -35.264 1.00 13.32 201 ALA B O 1
ATOM 4420 N N . GLY B 1 202 ? 10.532 27.168 -36.671 1.00 12.48 202 GLY B N 1
ATOM 4421 C CA . GLY B 1 202 ? 10.401 26.306 -37.828 1.00 10.29 202 GLY B CA 1
ATOM 4422 C C . GLY B 1 202 ? 11.695 25.605 -38.180 1.00 11.43 202 GLY B C 1
ATOM 4423 O O . GLY B 1 202 ? 11.677 24.512 -38.753 1.00 11.97 202 GLY B O 1
ATOM 4424 N N . TYR B 1 203 ? 12.832 26.225 -37.868 1.00 11.49 203 TYR B N 1
ATOM 4425 C CA . TYR B 1 203 ? 14.097 25.532 -38.073 1.00 14.30 203 TYR B CA 1
ATOM 4426 C C . TYR B 1 203 ? 14.351 24.547 -36.944 1.00 12.10 203 TYR B C 1
ATOM 4427 O O . TYR B 1 203 ? 14.850 23.438 -37.178 1.00 12.32 203 TYR B O 1
ATOM 4436 N N . LEU B 1 204 ? 13.985 24.923 -35.719 1.00 10.01 204 LEU B N 1
ATOM 4437 C CA . LEU B 1 204 ? 14.029 23.958 -34.635 1.00 11.52 204 LEU B CA 1
ATOM 4438 C C . LEU B 1 204 ? 13.220 22.711 -34.990 1.00 15.22 204 LEU B C 1
ATOM 4439 O O . LEU B 1 204 ? 13.692 21.583 -34.779 1.00 11.44 204 LEU B O 1
ATOM 4444 N N . TYR B 1 205 ? 12.019 22.891 -35.577 1.00 10.89 205 TYR B N 1
ATOM 4445 C CA . TYR B 1 205 ? 11.186 21.737 -35.916 1.00 10.21 205 TYR B CA 1
ATOM 4446 C C . TYR B 1 205 ? 11.944 20.742 -36.792 1.00 11.51 205 TYR B C 1
ATOM 4447 O O . TYR B 1 205 ? 11.903 19.538 -36.542 1.00 13.15 205 TYR B O 1
ATOM 4456 N N . ALA B 1 206 ? 12.618 21.228 -37.842 1.00 9.36 206 ALA B N 1
ATOM 4457 C CA . ALA B 1 206 ? 13.381 20.338 -38.713 1.00 12.91 206 ALA B CA 1
ATOM 4458 C C . ALA B 1 206 ? 14.439 19.571 -37.926 1.00 12.53 206 ALA B C 1
ATOM 4459 O O . ALA B 1 206 ? 14.707 18.395 -38.206 1.00 13.60 206 ALA B O 1
ATOM 4461 N N . LEU B 1 207 ? 15.044 20.213 -36.933 1.00 11.22 207 LEU B N 1
ATOM 4462 C CA . LEU B 1 207 ? 16.027 19.516 -36.113 1.00 14.06 207 LEU B CA 1
ATOM 4463 C C . LEU B 1 207 ? 15.369 18.399 -35.299 1.00 16.25 207 LEU B C 1
ATOM 4464 O O . LEU B 1 207 ? 15.818 17.245 -35.327 1.00 14.79 207 LEU B O 1
ATOM 4469 N N . LEU B 1 208 ? 14.303 18.726 -34.563 1.00 11.76 208 LEU B N 1
ATOM 4470 C CA . LEU B 1 208 ? 13.592 17.719 -33.781 1.00 12.75 208 LEU B CA 1
ATOM 4471 C C . LEU B 1 208 ? 13.028 16.615 -34.664 1.00 10.72 208 LEU B C 1
ATOM 4472 O O . LEU B 1 208 ? 12.903 15.475 -34.221 1.00 11.65 208 LEU B O 1
ATOM 4477 N N . TYR B 1 209 ? 12.671 16.946 -35.904 1.00 12.38 209 TYR B N 1
ATOM 4478 C CA . TYR B 1 209 ? 12.147 15.968 -36.852 1.00 11.63 209 TYR B CA 1
ATOM 4479 C C . TYR B 1 209 ? 13.204 14.934 -37.211 1.00 14.30 209 TYR B C 1
ATOM 4480 O O . TYR B 1 209 ? 12.925 13.729 -37.227 1.00 12.23 209 TYR B O 1
ATOM 4489 N N . LEU B 1 210 ? 14.432 15.382 -37.488 1.00 12.99 210 LEU B N 1
ATOM 4490 C CA . LEU B 1 210 ? 15.503 14.425 -37.744 1.00 13.43 210 LEU B CA 1
ATOM 4491 C C . LEU B 1 210 ? 15.747 13.561 -36.524 1.00 13.04 210 LEU B C 1
ATOM 4492 O O . LEU B 1 210 ? 15.890 12.341 -36.639 1.00 15.82 210 LEU B O 1
ATOM 4497 N N . ASN B 1 211 ? 15.789 14.167 -35.337 1.00 14.82 211 ASN B N 1
ATOM 4498 C CA . ASN B 1 211 ? 16.128 13.362 -34.171 1.00 17.59 211 ASN B CA 1
ATOM 4499 C C . ASN B 1 211 ? 15.000 12.435 -33.763 1.00 16.19 211 ASN B C 1
ATOM 4500 O O . ASN B 1 211 ? 15.259 11.439 -33.081 1.00 18.94 211 ASN B O 1
ATOM 4505 N N . THR B 1 212 ? 13.765 12.701 -34.191 1.00 14.64 212 THR B N 1
ATOM 4506 C CA . THR B 1 212 ? 12.695 11.766 -33.881 1.00 15.74 212 THR B CA 1
ATOM 4507 C C . THR B 1 212 ? 12.360 10.831 -35.039 1.00 17.93 212 THR B C 1
ATOM 4508 O O . THR B 1 212 ? 11.835 9.744 -34.791 1.00 11.41 212 THR B O 1
ATOM 4512 N N . GLU B 1 213 ? 12.667 11.196 -36.288 1.00 15.76 213 GLU B N 1
ATOM 4513 C CA . GLU B 1 213 ? 12.350 10.265 -37.366 1.00 17.70 213 GLU B CA 1
ATOM 4514 C C . GLU B 1 213 ? 13.516 9.336 -37.678 1.00 23.31 213 GLU B C 1
ATOM 4515 O O . GLU B 1 213 ? 13.310 8.141 -37.928 1.00 22.15 213 GLU B O 1
ATOM 4521 N N . ILE B 1 214 ? 14.737 9.864 -37.680 1.00 16.65 214 ILE B N 1
ATOM 4522 C CA . ILE B 1 214 ? 15.901 9.032 -37.930 1.00 17.99 214 ILE B CA 1
ATOM 4523 C C . ILE B 1 214 ? 16.457 8.480 -36.627 1.00 23.58 214 ILE B C 1
ATOM 4524 O O . ILE B 1 214 ? 16.807 7.301 -36.541 1.00 27.17 214 ILE B O 1
ATOM 4529 N N . GLY B 1 215 ? 16.507 9.298 -35.586 1.00 20.24 215 GLY B N 1
ATOM 4530 C CA . GLY B 1 215 ? 16.946 8.822 -34.302 1.00 18.29 215 GLY B CA 1
ATOM 4531 C C . GLY B 1 215 ? 17.805 9.839 -33.593 1.00 21.35 215 GLY B C 1
ATOM 4532 O O . GLY B 1 215 ? 18.356 10.771 -34.201 1.00 17.80 215 GLY B O 1
ATOM 4533 N N . PRO B 1 216 ? 17.924 9.684 -32.277 1.00 20.42 216 PRO B N 1
ATOM 4534 C CA . PRO B 1 216 ? 18.815 10.563 -31.524 1.00 20.91 216 PRO B CA 1
ATOM 4535 C C . PRO B 1 216 ? 20.234 10.362 -32.025 1.00 19.32 216 PRO B C 1
ATOM 4536 O O . PRO B 1 216 ? 20.573 9.332 -32.614 1.00 23.72 216 PRO B O 1
ATOM 4540 N N . GLY B 1 217 ? 21.053 11.374 -31.843 1.00 16.60 217 GLY B N 1
ATOM 4541 C CA . GLY B 1 217 ? 22.355 11.316 -32.463 1.00 21.90 217 GLY B CA 1
ATOM 4542 C C . GLY B 1 217 ? 22.366 11.598 -33.952 1.00 23.68 217 GLY B C 1
ATOM 4543 O O . GLY B 1 217 ? 23.442 11.529 -34.567 1.00 15.91 217 GLY B O 1
ATOM 4544 N N . THR B 1 218 ? 21.208 11.905 -34.559 1.00 17.74 218 THR B N 1
ATOM 4545 C CA . THR B 1 218 ? 21.233 12.410 -35.926 1.00 15.31 218 THR B CA 1
ATOM 4546 C C . THR B 1 218 ? 21.672 13.871 -35.929 1.00 17.02 218 THR B C 1
ATOM 4547 O O . THR B 1 218 ? 22.549 14.266 -36.702 1.00 16.09 218 THR B O 1
ATOM 4551 N N . VAL B 1 219 ? 21.120 14.668 -35.021 1.00 14.71 219 VAL B N 1
ATOM 4552 C CA . VAL B 1 219 ? 21.437 16.086 -34.910 1.00 17.37 219 VAL B CA 1
ATOM 4553 C C . VAL B 1 219 ? 22.070 16.311 -33.549 1.00 18.91 219 VAL B C 1
ATOM 4554 O O . VAL B 1 219 ? 21.577 15.787 -32.543 1.00 16.98 219 VAL B O 1
ATOM 4558 N N . CYS B 1 220 ? 23.170 17.072 -33.523 1.00 20.09 220 CYS B N 1
ATOM 4559 C CA . CYS B 1 220 ? 23.880 17.349 -32.279 1.00 22.28 220 CYS B CA 1
ATOM 4560 C C . CYS B 1 220 ? 23.010 18.121 -31.297 1.00 16.58 220 CYS B C 1
ATOM 4561 O O . CYS B 1 220 ? 22.433 19.161 -31.638 1.00 20.33 220 CYS B O 1
ATOM 4564 N N . GLU B 1 221 ? 22.952 17.623 -30.060 1.00 18.23 221 GLU B N 1
ATOM 4565 C CA . GLU B 1 221 ? 22.206 18.286 -28.988 1.00 21.52 221 GLU B CA 1
ATOM 4566 C C . GLU B 1 221 ? 22.637 19.731 -28.763 1.00 21.75 221 GLU B C 1
ATOM 4567 O O . GLU B 1 221 ? 21.803 20.559 -28.370 1.00 16.87 221 GLU B O 1
ATOM 4573 N N . SER B 1 222 ? 23.920 20.055 -28.984 1.00 22.62 222 SER B N 1
ATOM 4574 C CA . SER B 1 222 ? 24.369 21.419 -28.727 1.00 20.03 222 SER B CA 1
ATOM 4575 C C . SER B 1 222 ? 23.874 22.372 -29.807 1.00 18.96 222 SER B C 1
ATOM 4576 O O . SER B 1 222 ? 23.689 23.563 -29.538 1.00 22.98 222 SER B O 1
ATOM 4579 N N . ALA B 1 223 ? 23.652 21.864 -31.027 1.00 18.81 223 ALA B N 1
ATOM 4580 C CA . ALA B 1 223 ? 23.028 22.664 -32.074 1.00 16.07 223 ALA B CA 1
ATOM 4581 C C . ALA B 1 223 ? 21.559 22.910 -31.765 1.00 16.24 223 ALA B C 1
ATOM 4582 O O . ALA B 1 223 ? 21.037 24.002 -32.024 1.00 15.99 223 ALA B O 1
ATOM 4584 N N . ILE B 1 224 ? 20.873 21.907 -31.215 1.00 16.20 224 ILE B N 1
ATOM 4585 C CA . ILE B 1 224 ? 19.488 22.115 -30.801 1.00 20.41 224 ILE B CA 1
ATOM 4586 C C . ILE B 1 224 ? 19.434 23.104 -29.639 1.00 20.47 224 ILE B C 1
ATOM 4587 O O . ILE B 1 224 ? 18.556 23.976 -29.585 1.00 19.74 224 ILE B O 1
ATOM 4592 N N . LYS B 1 225 ? 20.399 23.007 -28.714 1.00 19.19 225 LYS B N 1
ATOM 4593 C CA . LYS B 1 225 ? 20.446 23.910 -27.565 1.00 19.77 225 LYS B CA 1
ATOM 4594 C C . LYS B 1 225 ? 20.630 25.353 -27.998 1.00 21.86 225 LYS B C 1
ATOM 4595 O O . LYS B 1 225 ? 20.002 26.259 -27.438 1.00 18.56 225 LYS B O 1
ATOM 4601 N N . GLU B 1 226 ? 21.505 25.581 -28.987 1.00 18.63 226 GLU B N 1
ATOM 4602 C CA . GLU B 1 226 ? 21.770 26.930 -29.486 1.00 21.92 226 GLU B CA 1
ATOM 4603 C C . GLU B 1 226 ? 20.518 27.565 -30.067 1.00 17.45 226 GLU B C 1
ATOM 4604 O O . GLU B 1 226 ? 20.284 28.770 -29.906 1.00 18.19 226 GLU B O 1
ATOM 4610 N N . VAL B 1 227 ? 19.730 26.778 -30.795 1.00 16.49 227 VAL B N 1
ATOM 4611 C CA . VAL B 1 227 ? 18.498 27.296 -31.361 1.00 14.62 227 VAL B CA 1
ATOM 4612 C C . VAL B 1 227 ? 17.527 27.646 -30.247 1.00 15.55 227 VAL B C 1
ATOM 4613 O O . VAL B 1 227 ? 16.935 28.729 -30.243 1.00 15.33 227 VAL B O 1
ATOM 4617 N N . VAL B 1 228 ? 17.398 26.761 -29.257 1.00 17.57 228 VAL B N 1
ATOM 4618 C CA . VAL B 1 228 ? 16.524 27.016 -28.114 1.00 15.22 228 VAL B CA 1
ATOM 4619 C C . VAL B 1 228 ? 16.936 28.299 -27.397 1.00 20.39 228 VAL B C 1
ATOM 4620 O O . VAL B 1 228 ? 16.105 29.185 -27.149 1.00 22.06 228 VAL B O 1
ATOM 4624 N N . ASN B 1 229 ? 18.230 28.428 -27.073 1.00 16.57 229 ASN B N 1
ATOM 4625 C CA . ASN B 1 229 ? 18.719 29.622 -26.388 1.00 20.61 229 ASN B CA 1
ATOM 4626 C C . ASN B 1 229 ? 18.468 30.885 -27.213 1.00 18.60 229 ASN B C 1
ATOM 4627 O O . ASN B 1 229 ? 18.179 31.949 -26.657 1.00 19.04 229 ASN B O 1
ATOM 4632 N N . ALA B 1 230 ? 18.596 30.800 -28.538 1.00 19.02 230 ALA B N 1
ATOM 4633 C CA . ALA B 1 230 ? 18.271 31.963 -29.364 1.00 19.71 230 ALA B CA 1
ATOM 4634 C C . ALA B 1 230 ? 16.781 32.311 -29.281 1.00 21.41 230 ALA B C 1
ATOM 4635 O O . ALA B 1 230 ? 16.418 33.493 -29.216 1.00 14.81 230 ALA B O 1
ATOM 4637 N N . ILE B 1 231 ? 15.904 31.297 -29.272 1.00 17.99 231 ILE B N 1
ATOM 4638 C CA . ILE B 1 231 ? 14.469 31.576 -29.189 1.00 19.38 231 ILE B CA 1
ATOM 4639 C C . ILE B 1 231 ? 14.118 32.176 -27.834 1.00 19.77 231 ILE B C 1
ATOM 4640 O O . ILE B 1 231 ? 13.292 33.093 -27.744 1.00 19.38 231 ILE B O 1
ATOM 4645 N N . ILE B 1 232 ? 14.754 31.683 -26.766 1.00 20.78 232 ILE B N 1
ATOM 4646 C CA . ILE B 1 232 ? 14.546 32.227 -25.425 1.00 20.03 232 ILE B CA 1
ATOM 4647 C C . ILE B 1 232 ? 15.011 33.678 -25.350 1.00 22.49 232 ILE B C 1
ATOM 4648 O O . ILE B 1 232 ? 14.251 34.571 -24.952 1.00 21.90 232 ILE B O 1
ATOM 4653 N N . GLU B 1 233 ? 16.269 33.939 -25.729 1.00 21.98 233 GLU B N 1
ATOM 4654 C CA . GLU B 1 233 ? 16.778 35.309 -25.681 1.00 23.58 233 GLU B CA 1
ATOM 4655 C C . GLU B 1 233 ? 15.899 36.267 -26.483 1.00 22.96 233 GLU B C 1
ATOM 4656 O O . GLU B 1 233 ? 15.635 37.391 -26.045 1.00 21.94 233 GLU B O 1
ATOM 4662 N N . SER B 1 234 ? 15.408 35.832 -27.645 1.00 22.36 234 SER B N 1
ATOM 4663 C CA . SER B 1 234 ? 14.568 36.722 -28.433 1.00 21.11 234 SER B CA 1
ATOM 4664 C C . SER B 1 234 ? 13.258 37.023 -27.710 1.00 22.05 234 SER B C 1
ATOM 4665 O O . SER B 1 234 ? 12.817 38.176 -27.672 1.00 24.62 234 SER B O 1
ATOM 4668 N N . GLY B 1 235 ? 12.636 36.000 -27.113 1.00 21.60 235 GLY B N 1
ATOM 4669 C CA . GLY B 1 235 ? 11.446 36.230 -26.307 1.00 19.09 235 GLY B CA 1
ATOM 4670 C C . GLY B 1 235 ? 11.716 37.132 -25.117 1.00 18.78 235 GLY B C 1
ATOM 4671 O O . GLY B 1 235 ? 10.965 38.073 -24.858 1.00 15.82 235 GLY B O 1
ATOM 4672 N N . LYS B 1 236 ? 12.805 36.857 -24.383 1.00 19.39 236 LYS B N 1
ATOM 4673 C CA . LYS B 1 236 ? 13.192 37.698 -23.253 1.00 20.97 236 LYS B CA 1
ATOM 4674 C C . LYS B 1 236 ? 13.435 39.139 -23.689 1.00 24.37 236 LYS B C 1
ATOM 4675 O O . LYS B 1 236 ? 13.011 40.080 -23.006 1.00 22.66 236 LYS B O 1
ATOM 4681 N N . THR B 1 237 ? 14.104 39.330 -24.832 1.00 19.10 237 THR B N 1
ATOM 4682 C CA . THR B 1 237 ? 14.478 40.671 -25.261 1.00 22.42 237 THR B CA 1
ATOM 4683 C C . THR B 1 237 ? 13.251 41.504 -25.601 1.00 21.63 237 THR B C 1
ATOM 4684 O O . THR B 1 237 ? 13.123 42.645 -25.146 1.00 24.05 237 THR B O 1
ATOM 4688 N N . LEU B 1 238 ? 12.333 40.956 -26.403 1.00 20.62 238 LEU B N 1
ATOM 4689 C CA . LEU B 1 238 ? 11.136 41.717 -26.756 1.00 19.37 238 LEU B CA 1
ATOM 4690 C C . LEU B 1 238 ? 10.268 41.974 -25.533 1.00 23.13 238 LEU B C 1
ATOM 4691 O O . LEU B 1 238 ? 9.664 43.045 -25.404 1.00 25.54 238 LEU B O 1
ATOM 4696 N N . SER B 1 239 ? 10.199 41.001 -24.621 1.00 21.57 239 SER B N 1
ATOM 4697 C CA . SER B 1 239 ? 9.412 41.171 -23.408 1.00 26.11 239 SER B CA 1
ATOM 4698 C C . SER B 1 239 ? 9.949 42.322 -22.578 1.00 24.50 239 SER B C 1
ATOM 4699 O O . SER B 1 239 ? 9.181 43.085 -21.985 1.00 23.59 239 SER B O 1
ATOM 4702 N N . ARG B 1 240 ? 11.273 42.454 -22.520 1.00 27.03 240 ARG B N 1
ATOM 4703 C CA . ARG B 1 240 ? 11.875 43.604 -21.864 1.00 25.08 240 ARG B CA 1
ATOM 4704 C C . ARG B 1 240 ? 11.543 44.901 -22.589 1.00 24.14 240 ARG B C 1
ATOM 4705 O O . ARG B 1 240 ? 11.275 45.920 -21.944 1.00 24.02 240 ARG B O 1
ATOM 4713 N N . GLU B 1 241 ? 11.577 44.901 -23.929 1.00 23.26 241 GLU B N 1
ATOM 4714 C CA . GLU B 1 241 ? 11.407 46.158 -24.664 1.00 22.81 241 GLU B CA 1
ATOM 4715 C C . GLU B 1 241 ? 9.984 46.686 -24.528 1.00 27.58 241 GLU B C 1
ATOM 4716 O O . GLU B 1 241 ? 9.774 47.862 -24.208 1.00 25.17 241 GLU B O 1
ATOM 4722 N N . GLU B 1 242 ? 8.990 45.833 -24.747 1.00 25.70 242 GLU B N 1
ATOM 4723 C CA . GLU B 1 242 ? 7.683 46.128 -24.187 1.00 28.85 242 GLU B CA 1
ATOM 4724 C C . GLU B 1 242 ? 7.808 46.056 -22.671 1.00 29.60 242 GLU B C 1
ATOM 4725 O O . GLU B 1 242 ? 8.880 45.825 -22.128 1.00 29.64 242 GLU B O 1
ATOM 4731 N N . ARG B 1 243 ? 6.742 46.255 -21.933 1.00 24.29 243 ARG B N 1
ATOM 4732 C CA . ARG B 1 243 ? 7.105 46.168 -20.525 1.00 30.81 243 ARG B CA 1
ATOM 4733 C C . ARG B 1 243 ? 6.373 45.004 -19.890 1.00 29.03 243 ARG B C 1
ATOM 4734 O O . ARG B 1 243 ? 5.609 45.171 -18.937 1.00 29.67 243 ARG B O 1
ATOM 4742 N N . LYS B 1 244 ? 6.649 43.807 -20.408 1.00 30.55 244 LYS B N 1
ATOM 4743 C CA . LYS B 1 244 ? 5.831 42.637 -20.140 1.00 28.83 244 LYS B CA 1
ATOM 4744 C C . LYS B 1 244 ? 6.623 41.481 -19.548 1.00 28.44 244 LYS B C 1
ATOM 4745 O O . LYS B 1 244 ? 6.160 40.342 -19.624 1.00 29.56 244 LYS B O 1
ATOM 4751 N N . THR B 1 245 ? 7.794 41.742 -18.955 1.00 25.06 245 THR B N 1
ATOM 4752 C CA . THR B 1 245 ? 8.618 40.657 -18.409 1.00 29.20 245 THR B CA 1
ATOM 4753 C C . THR B 1 245 ? 7.883 39.868 -17.321 1.00 33.99 245 THR B C 1
ATOM 4754 O O . THR B 1 245 ? 8.035 38.644 -17.218 1.00 35.27 245 THR B O 1
ATOM 4758 N N . GLU B 1 246 ? 7.083 40.541 -16.498 1.00 31.84 246 GLU B N 1
ATOM 4759 C CA . GLU B 1 246 ? 6.357 39.802 -15.473 1.00 38.63 246 GLU B CA 1
ATOM 4760 C C . GLU B 1 246 ? 5.145 39.098 -16.067 1.00 34.12 246 GLU B C 1
ATOM 4761 O O . GLU B 1 246 ? 4.935 37.903 -15.837 1.00 36.98 246 GLU B O 1
ATOM 4767 N N . ARG B 1 247 ? 4.360 39.819 -16.870 1.00 34.99 247 ARG B N 1
ATOM 4768 C CA . ARG B 1 247 ? 3.123 39.261 -17.405 1.00 33.86 247 ARG B CA 1
ATOM 4769 C C . ARG B 1 247 ? 3.394 38.144 -18.405 1.00 27.88 247 ARG B C 1
ATOM 4770 O O . ARG B 1 247 ? 2.699 37.124 -18.396 1.00 31.21 247 ARG B O 1
ATOM 4778 N N . CYS B 1 248 ? 4.379 38.320 -19.283 1.00 19.99 248 CYS B N 1
ATOM 4779 C CA . CYS B 1 248 ? 4.615 37.381 -20.380 1.00 21.23 248 CYS B CA 1
ATOM 4780 C C . CYS B 1 248 ? 6.112 37.297 -20.687 1.00 22.90 248 CYS B C 1
ATOM 4781 O O . CYS B 1 248 ? 6.621 37.956 -21.601 1.00 20.47 248 CYS B O 1
ATOM 4784 N N . PRO B 1 249 ? 6.845 36.465 -19.952 1.00 19.73 249 PRO B N 1
ATOM 4785 C CA . PRO B 1 249 ? 8.313 36.495 -20.057 1.00 20.23 249 PRO B CA 1
ATOM 4786 C C . PRO B 1 249 ? 8.877 36.298 -21.467 1.00 20.09 249 PRO B C 1
ATOM 4787 O O . PRO B 1 249 ? 9.922 36.884 -21.782 1.00 19.17 249 PRO B O 1
ATOM 4791 N N . LEU B 1 250 ? 8.237 35.491 -22.320 1.00 21.48 250 LEU B N 1
ATOM 4792 C CA . LEU B 1 250 ? 8.723 35.209 -23.673 1.00 18.20 250 LEU B CA 1
ATOM 4793 C C . LEU B 1 250 ? 7.765 35.834 -24.674 1.00 17.67 250 LEU B C 1
ATOM 4794 O O . LEU B 1 250 ? 6.646 35.350 -24.860 1.00 14.62 250 LEU B O 1
ATOM 4799 N N . LEU B 1 251 ? 8.197 36.898 -25.324 1.00 20.01 251 LEU B N 1
ATOM 4800 C CA . LEU B 1 251 ? 7.322 37.667 -26.195 1.00 20.73 251 LEU B CA 1
ATOM 4801 C C . LEU B 1 251 ? 7.864 37.652 -27.614 1.00 17.41 251 LEU B C 1
ATOM 4802 O O . LEU B 1 251 ? 9.080 37.732 -27.830 1.00 20.85 251 LEU B O 1
ATOM 4807 N N . TYR B 1 252 ? 6.960 37.538 -28.578 1.00 14.41 252 TYR B N 1
ATOM 4808 C CA . TYR B 1 252 ? 7.353 37.377 -29.969 1.00 20.34 252 TYR B CA 1
ATOM 4809 C C . TYR B 1 252 ? 6.423 38.176 -30.862 1.00 17.52 252 TYR B C 1
ATOM 4810 O O . TYR B 1 252 ? 5.256 38.405 -30.531 1.00 22.38 252 TYR B O 1
ATOM 4819 N N . GLN B 1 253 ? 6.953 38.595 -32.002 1.00 18.47 253 GLN B N 1
ATOM 4820 C CA . GLN B 1 253 ? 6.166 39.321 -32.984 1.00 22.35 253 GLN B CA 1
ATOM 4821 C C . GLN B 1 253 ? 6.645 38.946 -34.374 1.00 24.50 253 GLN B C 1
ATOM 4822 O O . GLN B 1 253 ? 7.800 38.550 -34.567 1.00 23.93 253 GLN B O 1
ATOM 4828 N N . TRP B 1 254 ? 5.732 39.063 -35.333 1.00 24.75 254 TRP B N 1
ATOM 4829 C CA . TRP B 1 254 ? 6.007 38.811 -36.740 1.00 23.99 254 TRP B CA 1
ATOM 4830 C C . TRP B 1 254 ? 5.347 39.936 -37.517 1.00 24.65 254 TRP B C 1
ATOM 4831 O O . TRP B 1 254 ? 4.144 40.171 -37.368 1.00 25.99 254 TRP B O 1
ATOM 4842 N N . HIS B 1 255 ? 6.134 40.633 -38.330 1.00 30.71 255 HIS B N 1
ATOM 4843 C CA . HIS B 1 255 ? 5.687 41.846 -39.010 1.00 29.16 255 HIS B CA 1
ATOM 4844 C C . HIS B 1 255 ? 5.045 42.794 -38.009 1.00 30.59 255 HIS B C 1
ATOM 4845 O O . HIS B 1 255 ? 3.931 43.290 -38.199 1.00 31.74 255 HIS B O 1
ATOM 4852 N N . ARG B 1 256 ? 5.761 43.002 -36.904 1.00 29.04 256 ARG B N 1
ATOM 4853 C CA . ARG B 1 256 ? 5.408 43.940 -35.843 1.00 28.38 256 ARG B CA 1
ATOM 4854 C C . ARG B 1 256 ? 4.036 43.645 -35.229 1.00 25.13 256 ARG B C 1
ATOM 4855 O O . ARG B 1 256 ? 3.441 44.509 -34.586 1.00 22.25 256 ARG B O 1
ATOM 4863 N N . LYS B 1 257 ? 3.538 42.419 -35.366 1.00 27.16 257 LYS B N 1
ATOM 4864 C CA . LYS B 1 257 ? 2.266 42.011 -34.775 1.00 25.49 257 LYS B CA 1
ATOM 4865 C C . LYS B 1 257 ? 2.476 40.813 -33.851 1.00 22.08 257 LYS B C 1
ATOM 4866 O O . LYS B 1 257 ? 3.187 39.860 -34.194 1.00 18.21 257 LYS B O 1
ATOM 4872 N N . GLN B 1 258 ? 1.843 40.857 -32.683 1.00 20.64 258 GLN B N 1
ATOM 4873 C CA . GLN B 1 258 ? 2.014 39.810 -31.674 1.00 22.32 258 GLN B CA 1
ATOM 4874 C C . GLN B 1 258 ? 0.936 38.745 -31.867 1.00 23.47 258 GLN B C 1
ATOM 4875 O O . GLN B 1 258 ? -0.075 38.695 -31.165 1.00 23.09 258 GLN B O 1
ATOM 4881 N N . TYR B 1 259 ? 1.182 37.871 -32.843 1.00 20.11 259 TYR B N 1
ATOM 4882 C CA . TYR B 1 259 ? 0.276 36.777 -33.162 1.00 18.91 259 TYR B CA 1
ATOM 4883 C C . TYR B 1 259 ? 0.192 35.784 -32.004 1.00 19.10 259 TYR B C 1
ATOM 4884 O O . TYR B 1 259 ? 1.156 35.566 -31.265 1.00 19.05 259 TYR B O 1
ATOM 4893 N N . VAL B 1 260 ? -0.975 35.161 -31.865 1.00 17.36 260 VAL B N 1
ATOM 4894 C CA . VAL B 1 260 ? -1.240 34.268 -30.742 1.00 16.70 260 VAL B CA 1
ATOM 4895 C C . VAL B 1 260 ? -1.045 32.813 -31.142 1.00 14.75 260 VAL B C 1
ATOM 4896 O O . VAL B 1 260 ? -0.565 32.007 -30.344 1.00 16.86 260 VAL B O 1
ATOM 4900 N N . GLY B 1 261 ? -1.366 32.479 -32.389 1.00 15.84 261 GLY B N 1
ATOM 4901 C CA . GLY B 1 261 ? -1.648 31.113 -32.777 1.00 13.55 261 GLY B CA 1
ATOM 4902 C C . GLY B 1 261 ? -0.431 30.295 -33.168 1.00 16.50 261 GLY B C 1
ATOM 4903 O O . GLY B 1 261 ? 0.724 30.663 -32.927 1.00 14.78 261 GLY B O 1
ATOM 4904 N N . ALA B 1 262 ? -0.718 29.148 -33.802 1.00 14.16 262 ALA B N 1
ATOM 4905 C CA . ALA B 1 262 ? 0.291 28.125 -34.063 1.00 13.90 262 ALA B CA 1
ATOM 4906 C C . ALA B 1 262 ? 1.225 28.488 -35.213 1.00 18.14 262 ALA B C 1
ATOM 4907 O O . ALA B 1 262 ? 2.434 28.223 -35.139 1.00 14.26 262 ALA B O 1
ATOM 4909 N N . ALA B 1 263 ? 0.680 29.058 -36.290 1.00 14.51 263 ALA B N 1
ATOM 4910 C CA . ALA B 1 263 ? 1.459 29.242 -37.506 1.00 13.68 263 ALA B CA 1
ATOM 4911 C C . ALA B 1 263 ? 2.449 30.389 -37.369 1.00 13.89 263 ALA B C 1
ATOM 4912 O O . ALA B 1 263 ? 3.623 30.248 -37.719 1.00 14.88 263 ALA B O 1
ATOM 4914 N N . HIS B 1 264 ? 1.999 31.536 -36.860 1.00 12.04 264 HIS B N 1
ATOM 4915 C CA . HIS B 1 264 ? 2.840 32.725 -36.813 1.00 12.61 264 HIS B CA 1
ATOM 4916 C C . HIS B 1 264 ? 2.987 33.286 -35.413 1.00 13.26 264 HIS B C 1
ATOM 4917 O O . HIS B 1 264 ? 3.573 34.361 -35.246 1.00 15.71 264 HIS B O 1
ATOM 4924 N N . GLY B 1 265 ? 2.488 32.598 -34.405 1.00 14.31 265 GLY B N 1
ATOM 4925 C CA . GLY B 1 265 ? 2.392 33.241 -33.119 1.00 13.90 265 GLY B CA 1
ATOM 4926 C C . GLY B 1 265 ? 2.982 32.482 -31.962 1.00 14.39 265 GLY B C 1
ATOM 4927 O O . GLY B 1 265 ? 3.718 31.501 -32.122 1.00 15.20 265 GLY B O 1
ATOM 4928 N N . MET B 1 266 ? 2.627 32.948 -30.772 1.00 13.22 266 MET B N 1
ATOM 4929 C CA . MET B 1 266 ? 3.266 32.486 -29.553 1.00 13.54 266 MET B CA 1
ATOM 4930 C C . MET B 1 266 ? 2.911 31.045 -29.211 1.00 13.66 266 MET B C 1
ATOM 4931 O O . MET B 1 266 ? 3.749 30.333 -28.648 1.00 14.78 266 MET B O 1
ATOM 4936 N N . ALA B 1 267 ? 1.689 30.596 -29.527 1.00 11.41 267 ALA B N 1
ATOM 4937 C CA . ALA B 1 267 ? 1.296 29.231 -29.176 1.00 14.33 267 ALA B CA 1
ATOM 4938 C C . ALA B 1 267 ? 2.153 28.205 -29.906 1.00 14.63 267 ALA B C 1
ATOM 4939 O O . ALA B 1 267 ? 2.553 27.197 -29.319 1.00 19.63 267 ALA B O 1
ATOM 4941 N N . GLY B 1 268 ? 2.474 28.458 -31.173 1.00 16.02 268 GLY B N 1
ATOM 4942 C CA . GLY B 1 268 ? 3.366 27.567 -31.890 1.00 15.29 268 GLY B CA 1
ATOM 4943 C C . GLY B 1 268 ? 4.802 27.587 -31.393 1.00 13.18 268 GLY B C 1
ATOM 4944 O O . GLY B 1 268 ? 5.496 26.568 -31.464 1.00 12.59 268 GLY B O 1
ATOM 4945 N N . ILE B 1 269 ? 5.281 28.728 -30.896 1.00 14.52 269 ILE B N 1
ATOM 4946 C CA . ILE B 1 269 ? 6.660 28.768 -30.393 1.00 12.78 269 ILE B CA 1
ATOM 4947 C C . ILE B 1 269 ? 6.767 28.000 -29.076 1.00 12.62 269 ILE B C 1
ATOM 4948 O O . ILE B 1 269 ? 7.642 27.143 -28.903 1.00 11.07 269 ILE B O 1
ATOM 4953 N N . TYR B 1 270 ? 5.854 28.280 -28.144 1.00 14.34 270 TYR B N 1
ATOM 4954 C CA . TYR B 1 270 ? 5.791 27.545 -26.883 1.00 13.97 270 TYR B CA 1
ATOM 4955 C C . TYR B 1 270 ? 5.619 26.042 -27.117 1.00 12.98 270 TYR B C 1
ATOM 4956 O O . TYR B 1 270 ? 6.238 25.227 -26.425 1.00 10.72 270 TYR B O 1
ATOM 4965 N N . TYR B 1 271 ? 4.737 25.662 -28.053 1.00 14.56 271 TYR B N 1
ATOM 4966 C CA . TYR B 1 271 ? 4.550 24.256 -28.413 1.00 13.88 271 TYR B CA 1
ATOM 4967 C C . TYR B 1 271 ? 5.873 23.595 -28.781 1.00 11.82 271 TYR B C 1
ATOM 4968 O O . TYR B 1 271 ? 6.171 22.473 -28.354 1.00 15.00 271 TYR B O 1
ATOM 4977 N N . MET B 1 272 ? 6.676 24.272 -29.589 1.00 10.71 272 MET B N 1
ATOM 4978 C CA . MET B 1 272 ? 7.964 23.704 -29.972 1.00 13.28 272 MET B CA 1
ATOM 4979 C C . MET B 1 272 ? 8.934 23.650 -28.790 1.00 12.46 272 MET B C 1
ATOM 4980 O O . MET B 1 272 ? 9.691 22.681 -28.647 1.00 12.79 272 MET B O 1
ATOM 4985 N N . LEU B 1 273 ? 8.925 24.669 -27.924 1.00 11.05 273 LEU B N 1
ATOM 4986 C CA . LEU B 1 273 ? 9.836 24.654 -26.780 1.00 12.76 273 LEU B CA 1
ATOM 4987 C C . LEU B 1 273 ? 9.443 23.585 -25.756 1.00 18.73 273 LEU B C 1
ATOM 4988 O O . LEU B 1 273 ? 10.303 23.101 -25.005 1.00 13.83 273 LEU B O 1
ATOM 4993 N N . MET B 1 274 ? 8.153 23.214 -25.699 1.00 11.39 274 MET B N 1
ATOM 4994 C CA . MET B 1 274 ? 7.690 22.163 -24.805 1.00 14.40 274 MET B CA 1
ATOM 4995 C C . MET B 1 274 ? 7.924 20.756 -25.356 1.00 15.18 274 MET B C 1
ATOM 4996 O O . MET B 1 274 ? 7.595 19.787 -24.665 1.00 16.53 274 MET B O 1
ATOM 5001 N N . GLN B 1 275 ? 8.453 20.625 -26.575 1.00 15.17 275 GLN B N 1
ATOM 5002 C CA . GLN B 1 275 ? 8.689 19.303 -27.184 1.00 18.13 275 GLN B CA 1
ATOM 5003 C C . GLN B 1 275 ? 9.808 18.571 -26.454 1.00 15.07 275 GLN B C 1
ATOM 5004 O O . GLN B 1 275 ? 10.893 19.141 -26.267 1.00 18.41 275 GLN B O 1
ATOM 5010 N N . PRO B 1 276 ? 9.605 17.310 -26.054 1.00 15.00 276 PRO B N 1
ATOM 5011 C CA . PRO B 1 276 ? 10.681 16.595 -25.338 1.00 19.04 276 PRO B CA 1
ATOM 5012 C C . PRO B 1 276 ? 12.003 16.570 -26.093 1.00 16.68 276 PRO B C 1
ATOM 5013 O O . PRO B 1 276 ? 13.061 16.628 -25.459 1.00 18.55 276 PRO B O 1
ATOM 5017 N N . ALA B 1 277 ? 11.981 16.528 -27.426 1.00 14.15 277 ALA B N 1
ATOM 5018 C CA . ALA B 1 277 ? 13.236 16.447 -28.170 1.00 18.75 277 ALA B CA 1
ATOM 5019 C C . ALA B 1 277 ? 14.044 17.736 -28.105 1.00 20.15 277 ALA B C 1
ATOM 5020 O O . ALA B 1 277 ? 15.256 17.693 -28.337 1.00 18.19 277 ALA B O 1
ATOM 5022 N N . ALA B 1 278 ? 13.404 18.879 -27.812 1.00 15.11 278 ALA B N 1
ATOM 5023 C CA . ALA B 1 278 ? 14.145 20.131 -27.687 1.00 19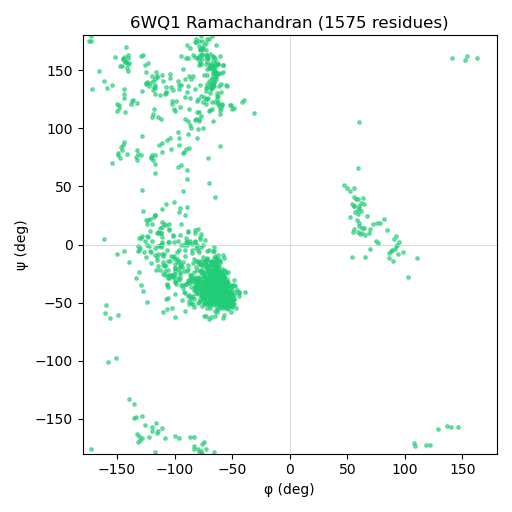.12 278 ALA B CA 1
ATOM 5024 C C . ALA B 1 278 ? 14.904 20.213 -26.370 1.00 18.04 278 ALA B C 1
ATOM 5025 O O . ALA B 1 278 ? 15.898 20.939 -26.278 1.00 19.59 278 ALA B O 1
ATOM 5027 N N . LYS B 1 279 ? 14.426 19.514 -25.345 1.00 17.29 279 LYS B N 1
ATOM 5028 C CA . LYS B 1 279 ? 15.148 19.345 -24.085 1.00 19.70 279 LYS B CA 1
ATOM 5029 C C . LYS B 1 279 ? 15.348 20.673 -23.356 1.00 23.57 279 LYS B C 1
ATOM 5030 O O . LYS B 1 279 ? 16.388 20.925 -22.744 1.00 21.35 279 LYS B O 1
ATOM 5036 N N . VAL B 1 280 ? 14.317 21.520 -23.385 1.00 23.58 280 VAL B N 1
ATOM 5037 C CA . VAL B 1 280 ? 14.355 22.756 -22.617 1.00 23.68 280 VAL B CA 1
ATOM 5038 C C . VAL B 1 280 ? 14.354 22.426 -21.131 1.00 23.76 280 VAL B C 1
ATOM 5039 O O . VAL B 1 280 ? 13.622 21.536 -20.678 1.00 24.15 280 VAL B O 1
ATOM 5043 N N . ASP B 1 281 ? 15.195 23.129 -20.366 1.00 25.70 281 ASP B N 1
ATOM 5044 C CA . ASP B 1 281 ? 15.373 22.805 -18.958 1.00 25.68 281 ASP B CA 1
ATOM 5045 C C . ASP B 1 281 ? 14.139 23.214 -18.155 1.00 25.47 281 ASP B C 1
ATOM 5046 O O . ASP B 1 281 ? 13.340 24.066 -18.569 1.00 28.13 281 ASP B O 1
ATOM 5051 N N . GLN B 1 282 ? 13.980 22.578 -16.989 1.00 24.14 282 GLN B N 1
ATOM 5052 C CA . GLN B 1 282 ? 12.740 22.737 -16.237 1.00 30.16 282 GLN B CA 1
ATOM 5053 C C . GLN B 1 282 ? 12.622 24.130 -15.641 1.00 28.15 282 GLN B C 1
ATOM 5054 O O . GLN B 1 282 ? 11.505 24.637 -15.484 1.00 33.25 282 GLN B O 1
ATOM 5060 N N . GLU B 1 283 ? 13.747 24.768 -15.316 1.00 24.11 283 GLU B N 1
ATOM 5061 C CA . GLU B 1 283 ? 13.695 26.147 -14.844 1.00 29.02 283 GLU B CA 1
ATOM 5062 C C . GLU B 1 283 ? 13.134 27.069 -15.917 1.00 26.30 283 GLU B C 1
ATOM 5063 O O . GLU B 1 283 ? 12.337 27.969 -15.623 1.00 26.85 283 GLU B O 1
ATOM 5069 N N . THR B 1 284 ? 13.517 26.843 -17.174 1.00 22.26 284 THR B N 1
ATOM 5070 C CA . THR B 1 284 ? 12.987 27.662 -18.259 1.00 26.01 284 THR B CA 1
ATOM 5071 C C . THR B 1 284 ? 11.515 27.354 -18.521 1.00 24.95 284 THR B C 1
ATOM 5072 O O . THR B 1 284 ? 10.732 28.266 -18.821 1.00 24.95 284 THR B O 1
ATOM 5076 N N . LEU B 1 285 ? 11.110 26.087 -18.377 1.00 24.42 285 LEU B N 1
ATOM 5077 C CA . LEU B 1 285 ? 9.716 25.717 -18.626 1.00 22.28 285 LEU B CA 1
ATOM 5078 C C . LEU B 1 285 ? 8.768 26.341 -17.604 1.00 26.45 285 LEU B C 1
ATOM 5079 O O . LEU B 1 285 ? 7.710 26.872 -17.969 1.00 20.32 285 LEU B O 1
ATOM 5084 N N . THR B 1 286 ? 9.111 26.267 -16.320 1.00 29.36 286 THR B N 1
ATOM 5085 C CA . THR B 1 286 ? 8.203 26.768 -15.296 1.00 27.45 286 THR B CA 1
ATOM 5086 C C . THR B 1 286 ? 8.317 28.272 -15.098 1.00 22.55 286 THR B C 1
ATOM 5087 O O . THR B 1 286 ? 7.308 28.918 -14.805 1.00 29.86 286 THR B O 1
ATOM 5091 N N . GLU B 1 287 ? 9.496 28.858 -15.294 1.00 25.15 287 GLU B N 1
ATOM 5092 C CA . GLU B 1 287 ? 9.662 30.295 -15.090 1.00 27.66 287 GLU B CA 1
ATOM 5093 C C . GLU B 1 287 ? 9.398 31.142 -16.336 1.00 22.56 287 GLU B C 1
ATOM 5094 O O . GLU B 1 287 ? 8.919 32.272 -16.197 1.00 27.69 287 GLU B O 1
ATOM 5100 N N . MET B 1 288 ? 9.721 30.660 -17.542 1.00 24.25 288 MET B N 1
ATOM 5101 C CA . MET B 1 288 ? 9.568 31.438 -18.775 1.00 19.56 288 MET B CA 1
ATOM 5102 C C . MET B 1 288 ? 8.412 30.967 -19.652 1.00 19.55 288 MET B C 1
ATOM 5103 O O . MET B 1 288 ? 7.633 31.782 -20.153 1.00 19.88 288 MET B O 1
ATOM 5108 N N . VAL B 1 289 ? 8.280 29.666 -19.882 1.00 20.63 289 VAL B N 1
ATOM 5109 C CA . VAL B 1 289 ? 7.273 29.207 -20.831 1.00 18.31 289 VAL B CA 1
ATOM 5110 C C . VAL B 1 289 ? 5.886 29.194 -20.190 1.00 16.86 289 VAL B C 1
ATOM 5111 O O . VAL B 1 289 ? 4.940 29.783 -20.727 1.00 18.22 289 VAL B O 1
ATOM 5115 N N . LYS B 1 290 ? 5.757 28.589 -19.010 1.00 18.68 290 LYS B N 1
ATOM 5116 C CA . LYS B 1 290 ? 4.452 28.465 -18.358 1.00 19.35 290 LYS B CA 1
ATOM 5117 C C . LYS B 1 290 ? 3.750 29.803 -18.129 1.00 20.51 290 LYS B C 1
ATOM 5118 O O . LYS B 1 290 ? 2.549 29.905 -18.448 1.00 18.97 290 LYS B O 1
ATOM 5124 N N . PRO B 1 291 ? 4.396 30.846 -17.586 1.00 20.36 291 PRO B N 1
ATOM 5125 C CA . PRO B 1 291 ? 3.676 32.121 -17.414 1.00 19.07 291 PRO B CA 1
ATOM 5126 C C . PRO B 1 291 ? 3.315 32.790 -18.728 1.00 19.13 291 PRO B C 1
ATOM 5127 O O . PRO B 1 291 ? 2.357 33.576 -18.773 1.00 19.36 291 PRO B O 1
ATOM 5131 N N . SER B 1 292 ? 4.061 32.532 -19.800 1.00 17.00 292 SER B N 1
ATOM 5132 C CA . SER B 1 292 ? 3.667 33.096 -21.089 1.00 17.80 292 SER B CA 1
ATOM 5133 C C . SER B 1 292 ? 2.455 32.365 -21.658 1.00 15.33 292 SER B C 1
ATOM 5134 O O . SER B 1 292 ? 1.595 32.983 -22.293 1.00 16.32 292 SER B O 1
ATOM 5137 N N . ILE B 1 293 ? 2.390 31.045 -21.466 1.00 15.67 293 ILE B N 1
ATOM 5138 C CA . ILE B 1 293 ? 1.221 30.282 -21.896 1.00 14.41 293 ILE B CA 1
ATOM 5139 C C . ILE B 1 293 ? -0.022 30.798 -21.181 1.00 21.34 293 ILE B C 1
ATOM 5140 O O . ILE B 1 293 ? -1.048 31.104 -21.807 1.00 16.74 293 ILE B O 1
ATOM 5145 N N . ASP B 1 294 ? 0.076 30.933 -19.853 1.00 19.76 294 ASP B N 1
ATOM 5146 C CA . ASP B 1 294 ? -0.996 31.505 -19.050 1.00 21.83 294 ASP B CA 1
ATOM 5147 C C . ASP B 1 294 ? -1.440 32.865 -19.591 1.00 21.27 294 ASP B C 1
ATOM 5148 O O . ASP B 1 294 ? -2.645 33.143 -19.682 1.00 22.20 294 ASP B O 1
ATOM 5153 N N . TYR B 1 295 ? -0.480 33.700 -20.004 1.00 18.88 295 TYR B N 1
ATOM 5154 C CA . TYR B 1 295 ? -0.805 35.008 -20.568 1.00 18.39 295 TYR B CA 1
ATOM 5155 C C . TYR B 1 295 ? -1.578 34.874 -21.873 1.00 21.15 295 TYR B C 1
ATOM 5156 O O . TYR B 1 295 ? -2.454 35.695 -22.166 1.00 22.88 295 TYR B O 1
ATOM 5165 N N . VAL B 1 296 ? -1.274 33.846 -22.676 1.00 16.22 296 VAL B N 1
ATOM 5166 C CA . VAL B 1 296 ? -2.063 33.624 -23.888 1.00 18.31 296 VAL B CA 1
ATOM 5167 C C . VAL B 1 296 ? -3.441 33.075 -23.531 1.00 21.03 296 VAL B C 1
ATOM 5168 O O . VAL B 1 296 ? -4.452 33.467 -24.125 1.00 20.70 296 VAL B O 1
ATOM 5172 N N . ARG B 1 297 ? -3.508 32.191 -22.531 1.00 16.91 297 ARG B N 1
ATOM 5173 C CA . ARG B 1 297 ? -4.792 31.697 -22.056 1.00 19.21 297 ARG B CA 1
ATOM 5174 C C . ARG B 1 297 ? -5.724 32.837 -21.651 1.00 24.22 297 ARG B C 1
ATOM 5175 O O . ARG B 1 297 ? -6.928 32.791 -21.926 1.00 23.61 297 ARG B O 1
ATOM 5183 N N . HIS B 1 298 ? -5.197 33.866 -20.994 1.00 23.23 298 HIS B N 1
ATOM 5184 C CA . HIS B 1 298 ? -6.082 34.908 -20.503 1.00 24.20 298 HIS B CA 1
ATOM 5185 C C . HIS B 1 298 ? -6.484 35.887 -21.589 1.00 25.92 298 HIS B C 1
ATOM 5186 O O . HIS B 1 298 ? -7.335 36.751 -21.348 1.00 22.61 298 HIS B O 1
ATOM 5193 N N . LYS B 1 299 ? -5.934 35.744 -22.783 1.00 22.83 299 LYS B N 1
ATOM 5194 C CA . LYS B 1 299 ? -6.388 36.538 -23.909 1.00 23.19 299 LYS B CA 1
ATOM 5195 C C . LYS B 1 299 ? -7.534 35.897 -24.685 1.00 21.76 299 LYS B C 1
ATOM 5196 O O . LYS B 1 299 ? -7.964 36.472 -25.686 1.00 25.13 299 LYS B O 1
ATOM 5202 N N . LYS B 1 300 ? -8.046 34.740 -24.262 1.00 18.90 300 LYS B N 1
ATOM 5203 C CA . LYS B 1 300 ? -9.130 34.108 -25.007 1.00 24.24 300 LYS B CA 1
ATOM 5204 C C . LYS B 1 300 ? -10.455 34.864 -24.852 1.00 22.10 300 LYS B C 1
ATOM 5205 O O . LYS B 1 300 ? -10.753 35.453 -23.813 1.00 19.66 300 LYS B O 1
ATOM 5211 N N . PHE B 1 301 ? -11.241 34.844 -25.923 1.00 23.08 301 PHE B N 1
ATOM 5212 C CA . PHE B 1 301 ? -12.553 35.467 -25.968 1.00 25.59 301 PHE B CA 1
ATOM 5213 C C . PHE B 1 301 ? -13.537 34.770 -25.037 1.00 23.20 301 PHE B C 1
ATOM 5214 O O . PHE B 1 301 ? -13.368 33.603 -24.669 1.00 24.07 301 PHE B O 1
ATOM 5222 N N . ARG B 1 302 ? -14.618 35.490 -24.717 1.00 24.88 302 ARG B N 1
ATOM 5223 C CA . ARG B 1 302 ? -15.737 34.885 -23.992 1.00 31.50 302 ARG B CA 1
ATOM 5224 C C . ARG B 1 302 ? -16.226 33.620 -24.686 1.00 28.61 302 ARG B C 1
ATOM 5225 O O . ARG B 1 302 ? -16.609 32.645 -24.026 1.00 28.76 302 ARG B O 1
ATOM 5233 N N . SER B 1 303 ? -16.180 33.603 -26.021 1.00 29.94 303 SER B N 1
ATOM 5234 C CA . SER B 1 303 ? -16.640 32.455 -26.797 1.00 30.14 303 SER B CA 1
ATOM 5235 C C . SER B 1 303 ? -15.767 31.217 -26.629 1.00 22.89 303 SER B C 1
ATOM 5236 O O . SER B 1 303 ? -16.203 30.128 -27.015 1.00 27.76 303 SER B O 1
ATOM 5239 N N . GLY B 1 304 ? -14.559 31.341 -26.084 1.00 24.20 304 GLY B N 1
ATOM 5240 C CA . GLY B 1 304 ? -13.637 30.224 -26.037 1.00 20.67 304 GLY B CA 1
ATOM 5241 C C . GLY B 1 304 ? -12.718 30.104 -27.239 1.00 19.19 304 GLY B C 1
ATOM 5242 O O . GLY B 1 304 ? -11.739 29.351 -27.179 1.00 21.80 304 GLY B O 1
ATOM 5243 N N . ASN B 1 305 ? -12.998 30.807 -28.331 1.00 17.35 305 ASN B N 1
ATOM 5244 C CA . ASN B 1 305 ? -12.007 30.958 -29.383 1.00 17.57 305 ASN B CA 1
ATOM 5245 C C . ASN B 1 305 ? -10.953 31.979 -28.942 1.00 17.43 305 ASN B C 1
ATOM 5246 O O . ASN B 1 305 ? -11.106 32.668 -27.932 1.00 18.85 305 ASN B O 1
ATOM 5251 N N . TYR B 1 306 ? -9.850 32.050 -29.687 1.00 19.28 306 TYR B N 1
ATOM 5252 C CA . TYR B 1 306 ? -8.722 32.893 -29.329 1.00 16.35 306 TYR B CA 1
ATOM 5253 C C . TYR B 1 306 ? -8.458 33.935 -30.417 1.00 17.02 306 TYR B C 1
ATOM 5254 O O . TYR B 1 306 ? -8.625 33.635 -31.605 1.00 17.70 306 TYR B O 1
ATOM 5263 N N . PRO B 1 307 ? -8.035 35.151 -30.053 1.00 17.15 307 PRO B N 1
ATOM 5264 C CA . PRO B 1 307 ? -7.746 36.168 -31.073 1.00 17.06 307 PRO B CA 1
ATOM 5265 C C . PRO B 1 307 ? -6.579 35.765 -31.958 1.00 17.35 307 PRO B C 1
ATOM 5266 O O . PRO B 1 307 ? -5.696 35.012 -31.550 1.00 18.93 307 PRO B O 1
ATOM 5270 N N . SER B 1 308 ? -6.567 36.296 -33.183 1.00 15.78 308 SER B N 1
ATOM 5271 C CA . SER B 1 308 ? -5.442 36.015 -34.068 1.00 20.18 308 SER B CA 1
ATOM 5272 C C . SER B 1 308 ? -4.184 36.725 -33.585 1.00 21.78 308 SER B C 1
ATOM 5273 O O . SER B 1 308 ? -3.074 36.193 -33.704 1.00 19.67 308 SER B O 1
ATOM 5276 N N . SER B 1 309 ? -4.345 37.925 -33.031 1.00 18.64 309 SER B N 1
ATOM 5277 C CA . SER B 1 309 ? -3.258 38.691 -32.448 1.00 26.23 309 SER B CA 1
ATOM 5278 C C . SER B 1 309 ? -3.794 39.409 -31.219 1.00 28.99 309 SER B C 1
ATOM 5279 O O . SER B 1 309 ? -5.000 39.626 -31.083 1.00 26.72 309 SER B O 1
ATOM 5282 N N . LEU B 1 310 ? -2.886 39.756 -30.300 1.00 32.39 310 LEU B N 1
ATOM 5283 C CA . LEU B 1 310 ? -3.272 40.645 -29.205 1.00 37.97 310 LEU B CA 1
ATOM 5284 C C . LEU B 1 310 ? -3.853 41.941 -29.756 1.00 42.51 310 LEU B C 1
ATOM 5285 O O . LEU B 1 310 ? -4.800 42.504 -29.195 1.00 42.74 310 LEU B O 1
ATOM 5290 N N . SER B 1 311 ? -3.321 42.393 -30.892 1.00 43.56 311 SER B N 1
ATOM 5291 C CA . SER B 1 311 ? -3.753 43.605 -31.565 1.00 40.54 311 SER B CA 1
ATOM 5292 C C . SER B 1 311 ? -5.173 43.512 -32.117 1.00 44.52 311 SER B C 1
ATOM 5293 O O . SER B 1 311 ? -5.685 44.522 -32.616 1.00 48.08 311 SER B O 1
ATOM 5296 N N . ASN B 1 312 ? -5.829 42.351 -32.041 1.00 43.44 312 ASN B N 1
ATOM 5297 C CA . ASN B 1 312 ? -7.111 42.149 -32.705 1.00 38.43 312 ASN B CA 1
ATOM 5298 C C . ASN B 1 312 ? -8.186 41.692 -31.725 1.00 41.33 312 ASN B C 1
ATOM 5299 O O . ASN B 1 312 ? -7.911 40.991 -30.743 1.00 42.91 312 ASN B O 1
ATOM 5304 N N . GLU B 1 313 ? -9.426 42.098 -32.005 1.00 37.39 313 GLU B N 1
ATOM 5305 C CA . GLU B 1 313 ? -10.548 41.779 -31.137 1.00 40.20 313 G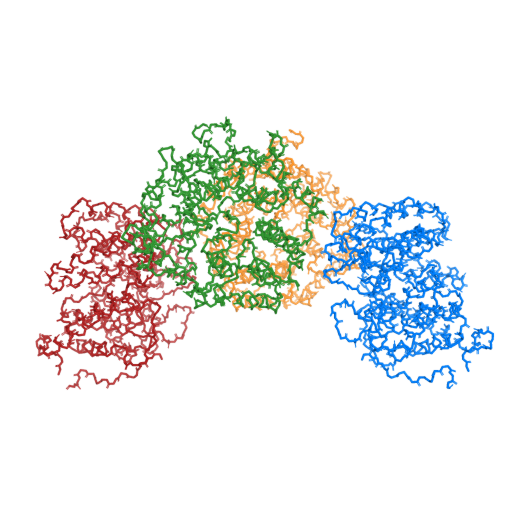LU B CA 1
ATOM 5306 C C . GLU B 1 313 ? -11.716 41.123 -31.848 1.00 30.73 313 GLU B C 1
ATOM 5307 O O . GLU B 1 313 ? -12.671 40.728 -31.175 1.00 28.02 313 GLU B O 1
ATOM 5313 N N . THR B 1 314 ? -11.688 41.017 -33.173 1.00 33.02 314 THR B N 1
ATOM 5314 C CA . THR B 1 314 ? -12.710 40.264 -33.885 1.00 34.01 314 THR B CA 1
ATOM 5315 C C . THR B 1 314 ? -12.525 38.771 -33.648 1.00 27.70 314 THR B C 1
ATOM 5316 O O . THR B 1 314 ? -11.403 38.254 -33.686 1.00 32.17 314 THR B O 1
ATOM 5320 N N . ASP B 1 315 ? -13.628 38.077 -33.384 1.00 22.00 315 ASP B N 1
ATOM 5321 C CA . ASP B 1 315 ? -13.605 36.627 -33.193 1.00 21.75 315 ASP B CA 1
ATOM 5322 C C . ASP B 1 315 ? -14.160 36.023 -34.478 1.00 21.72 315 ASP B C 1
ATOM 5323 O O . ASP B 1 315 ? -15.366 35.824 -34.629 1.00 22.16 315 ASP B O 1
ATOM 5328 N N . ARG B 1 316 ? -13.273 35.722 -35.421 1.00 18.09 316 ARG B N 1
ATOM 5329 C CA . ARG B 1 316 ? -13.777 35.234 -36.698 1.00 20.16 316 ARG B CA 1
ATOM 5330 C C . ARG B 1 316 ? -13.057 34.012 -37.244 1.00 19.06 316 ARG B C 1
ATOM 5331 O O . ARG B 1 316 ? -13.701 33.209 -37.930 1.00 16.81 316 ARG B O 1
ATOM 5339 N N . LEU B 1 317 ? -11.778 33.815 -36.934 1.00 21.65 317 LEU B N 1
ATOM 5340 C CA . LEU B 1 317 ? -10.964 32.759 -37.510 1.00 15.30 317 LEU B CA 1
ATOM 5341 C C . LEU B 1 317 ? -10.872 31.569 -36.550 1.00 20.86 317 LEU B C 1
ATOM 5342 O O . LEU B 1 317 ? -10.407 31.708 -35.402 1.00 16.51 317 LEU B O 1
ATOM 5347 N N . VAL B 1 318 ? -11.274 30.396 -37.048 1.00 12.37 318 VAL B N 1
ATOM 5348 C CA . VAL B 1 318 ? -11.169 29.132 -36.334 1.00 14.14 318 VAL B CA 1
ATOM 5349 C C . VAL B 1 318 ? -10.292 28.212 -37.180 1.00 13.92 318 VAL B C 1
ATOM 5350 O O . VAL B 1 318 ? -10.782 27.300 -37.864 1.00 12.52 318 VAL B O 1
ATOM 5354 N N . HIS B 1 319 ? -8.989 28.487 -37.177 1.00 13.78 319 HIS B N 1
ATOM 5355 C CA . HIS B 1 319 ? -8.021 27.821 -38.039 1.00 12.37 319 HIS B CA 1
ATOM 5356 C C . HIS B 1 319 ? -6.899 27.244 -37.196 1.00 13.15 319 HIS B C 1
ATOM 5357 O O . HIS B 1 319 ? -6.573 27.769 -36.127 1.00 13.69 319 HIS B O 1
ATOM 5364 N N . TRP B 1 320 ? -6.244 26.203 -37.720 1.00 12.48 320 TRP B N 1
ATOM 5365 C CA . TRP B 1 320 ? -4.945 25.852 -37.154 1.00 12.31 320 TRP B CA 1
ATOM 5366 C C . TRP B 1 320 ? -4.054 27.088 -37.078 1.00 11.30 320 TRP B C 1
ATOM 5367 O O . TRP B 1 320 ? -3.470 27.378 -36.034 1.00 13.74 320 TRP B O 1
ATOM 5378 N N . CYS B 1 321 ? -3.976 27.860 -38.164 1.00 9.63 321 CYS B N 1
ATOM 5379 C CA . CYS B 1 321 ? -3.003 28.957 -38.192 1.00 14.14 321 CYS B CA 1
ATOM 5380 C C . CYS B 1 321 ? -3.398 30.091 -37.254 1.00 15.23 321 CYS B C 1
ATOM 5381 O O . CYS B 1 321 ? -2.521 30.691 -36.619 1.00 17.10 321 CYS B O 1
ATOM 5384 N N . HIS B 1 322 ? -4.703 30.381 -37.130 1.00 11.96 322 HIS B N 1
ATOM 5385 C CA . HIS B 1 322 ? -5.212 31.411 -36.222 1.00 13.01 322 HIS B CA 1
ATOM 5386 C C . HIS B 1 322 ? -6.456 30.886 -35.509 1.00 16.03 322 HIS B C 1
ATOM 5387 O O . HIS B 1 322 ? -7.422 30.491 -36.166 1.00 14.86 322 HIS B O 1
ATOM 5394 N N . GLY B 1 323 ? -6.451 30.886 -34.183 1.00 15.65 323 GLY B N 1
ATOM 5395 C CA . GLY B 1 323 ? -7.621 30.495 -33.421 1.00 14.76 323 GLY B CA 1
ATOM 5396 C C . GLY B 1 323 ? -7.456 29.156 -32.717 1.00 13.57 323 GLY B C 1
ATOM 5397 O O . GLY B 1 323 ? -6.389 28.536 -32.721 1.00 17.95 323 GLY B O 1
ATOM 5398 N N . ALA B 1 324 ? -8.562 28.708 -32.121 1.00 14.24 324 ALA B N 1
ATOM 5399 C CA . ALA B 1 324 ? -8.556 27.547 -31.227 1.00 15.70 324 ALA B CA 1
ATOM 5400 C C . ALA B 1 324 ? -7.982 26.258 -31.814 1.00 11.45 324 ALA B C 1
ATOM 5401 O O . ALA B 1 324 ? -7.343 25.510 -31.054 1.00 13.77 324 ALA B O 1
ATOM 5403 N N . PRO B 1 325 ? -8.170 25.917 -33.095 1.00 10.54 325 PRO B N 1
ATOM 5404 C CA . PRO B 1 325 ? -7.52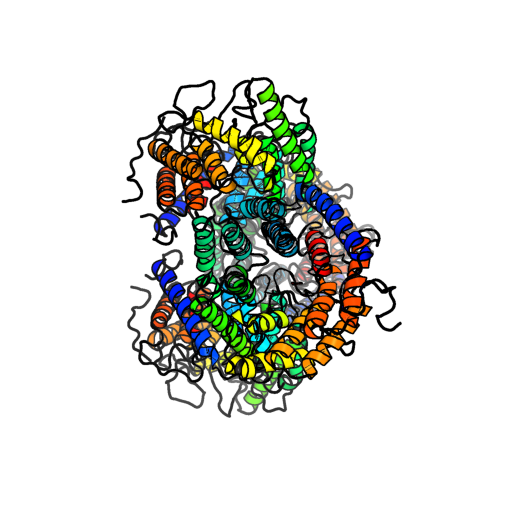2 24.690 -33.616 1.00 12.41 325 PRO B CA 1
ATOM 5405 C C . PRO B 1 325 ? -5.986 24.712 -33.544 1.00 10.24 325 PRO B C 1
ATOM 5406 O O . PRO B 1 325 ? -5.370 23.637 -33.524 1.00 8.11 325 PRO B O 1
ATOM 5410 N N . GLY B 1 326 ? -5.353 25.891 -33.499 1.00 10.54 326 GLY B N 1
ATOM 5411 C CA . GLY B 1 326 ? -3.914 25.976 -33.269 1.00 11.31 326 GLY B CA 1
ATOM 5412 C C . GLY B 1 326 ? -3.569 26.026 -31.786 1.00 13.90 326 GLY B C 1
ATOM 5413 O O . GLY B 1 326 ? -2.739 25.250 -31.305 1.00 12.09 326 GLY B O 1
ATOM 5414 N N . VAL B 1 327 ? -4.253 26.910 -31.049 1.00 14.17 327 VAL B N 1
ATOM 5415 C CA . VAL B 1 327 ? -4.001 27.131 -29.624 1.00 11.28 327 VAL B CA 1
ATOM 5416 C C . VAL B 1 327 ? -4.229 25.866 -28.804 1.00 11.94 327 VAL B C 1
ATOM 5417 O O . VAL B 1 327 ? -3.559 25.650 -27.782 1.00 13.75 327 VAL B O 1
ATOM 5421 N N . ILE B 1 328 ? -5.174 25.013 -29.222 1.00 13.26 328 ILE B N 1
ATOM 5422 C CA . ILE B 1 328 ? -5.464 23.805 -28.451 1.00 13.30 328 ILE B CA 1
ATOM 5423 C C . ILE B 1 328 ? -4.222 22.938 -28.322 1.00 11.32 328 ILE B C 1
ATOM 5424 O O . ILE B 1 328 ? -4.042 22.246 -27.310 1.00 14.50 328 ILE B O 1
ATOM 5429 N N . HIS B 1 329 ? -3.338 22.961 -29.315 1.00 9.84 329 HIS B N 1
ATOM 5430 C CA . HIS B 1 329 ? -2.184 22.076 -29.221 1.00 11.48 329 HIS B CA 1
ATOM 5431 C C . HIS B 1 329 ? -1.194 22.564 -28.170 1.00 13.05 329 HIS B C 1
ATOM 5432 O O . HIS B 1 329 ? -0.562 21.749 -27.487 1.00 13.39 329 HIS B O 1
ATOM 5439 N N . MET B 1 330 ? -1.051 23.882 -28.014 1.00 11.66 330 MET B N 1
ATOM 5440 C CA . MET B 1 330 ? -0.234 24.401 -26.924 1.00 10.50 330 MET B CA 1
ATOM 5441 C C . MET B 1 330 ? -0.817 23.991 -25.570 1.00 13.71 330 MET B C 1
ATOM 5442 O O . MET B 1 330 ? -0.076 23.589 -24.662 1.00 12.31 330 MET B O 1
ATOM 5447 N N . LEU B 1 331 ? -2.151 24.051 -25.434 1.00 12.28 331 LEU B N 1
ATOM 5448 C CA . LEU B 1 331 ? -2.805 23.670 -24.180 1.00 13.36 331 LEU B CA 1
ATOM 5449 C C . LEU B 1 331 ? -2.658 22.181 -23.909 1.00 14.37 331 LEU B C 1
ATOM 5450 O O . LEU B 1 331 ? -2.376 21.774 -22.777 1.00 18.68 331 LEU B O 1
ATOM 5455 N N . MET B 1 332 ? -2.875 21.349 -24.934 1.00 12.10 332 MET B N 1
ATOM 5456 C CA . MET B 1 332 ? -2.665 19.914 -24.781 1.00 13.34 332 MET B CA 1
ATOM 5457 C C . MET B 1 332 ? -1.213 19.598 -24.455 1.00 14.90 332 MET B C 1
ATOM 5458 O O . MET B 1 332 ? -0.933 18.722 -23.631 1.00 16.88 332 MET B O 1
ATOM 5463 N N . GLN B 1 333 ? -0.272 20.312 -25.067 1.00 15.78 333 GLN B N 1
ATOM 5464 C CA . GLN B 1 333 ? 1.122 20.051 -24.741 1.00 15.07 333 GLN B CA 1
ATOM 5465 C C . GLN B 1 333 ? 1.479 20.598 -23.360 1.00 16.86 333 GLN B C 1
ATOM 5466 O O . GLN B 1 333 ? 2.265 19.979 -22.630 1.00 14.87 333 GLN B O 1
ATOM 5472 N N . ALA B 1 334 ? 0.876 21.719 -22.959 1.00 15.75 334 ALA B N 1
ATOM 5473 C CA . ALA B 1 334 ? 1.134 22.236 -21.616 1.00 19.41 334 ALA B CA 1
ATOM 5474 C C . ALA B 1 334 ? 0.632 21.264 -20.542 1.00 22.18 334 ALA B C 1
ATOM 5475 O O . ALA B 1 334 ? 1.268 21.101 -19.494 1.00 19.61 334 ALA B O 1
ATOM 5477 N N . TYR B 1 335 ? -0.486 20.578 -20.800 1.00 18.60 335 TYR B N 1
ATOM 5478 C CA . TYR B 1 335 ? -0.947 19.553 -19.868 1.00 16.95 335 TYR B CA 1
ATOM 5479 C C . TYR B 1 335 ? 0.037 18.384 -19.790 1.00 20.72 335 TYR B C 1
ATOM 5480 O O . TYR B 1 335 ? 0.345 17.894 -18.701 1.00 21.72 335 TYR B O 1
ATOM 5489 N N . LYS B 1 336 ? 0.528 17.907 -20.936 1.00 21.92 336 LYS B N 1
ATOM 5490 C CA . LYS B 1 336 ? 1.543 16.854 -20.938 1.00 20.35 336 LYS B CA 1
ATOM 5491 C C . LYS B 1 336 ? 2.752 17.260 -20.107 1.00 19.14 336 LYS B C 1
ATOM 5492 O O . LYS B 1 336 ? 3.250 16.484 -19.285 1.00 19.02 336 LYS B O 1
ATOM 5498 N N . VAL B 1 337 ? 3.244 18.479 -20.323 1.00 17.17 337 VAL B N 1
ATOM 5499 C CA . VAL B 1 337 ? 4.479 18.916 -19.680 1.00 16.61 337 VAL B CA 1
ATOM 5500 C C . VAL B 1 337 ? 4.244 19.270 -18.217 1.00 19.94 337 VAL B C 1
ATOM 5501 O O . VAL B 1 337 ? 4.934 18.760 -17.330 1.00 20.77 337 VAL B O 1
ATOM 5505 N N . PHE B 1 338 ? 3.269 20.142 -17.934 1.00 23.52 338 PHE B N 1
ATOM 5506 C CA . PHE B 1 338 ? 3.057 20.643 -16.579 1.00 19.73 338 PHE B CA 1
ATOM 5507 C C . PHE B 1 338 ? 1.983 19.890 -15.789 1.00 23.61 338 PHE B C 1
ATOM 5508 O O . PHE B 1 338 ? 1.892 20.079 -14.571 1.00 25.89 338 PHE B O 1
ATOM 5516 N N . LYS B 1 339 ? 1.158 19.069 -16.439 1.00 23.24 339 LYS B N 1
ATOM 5517 C CA . LYS B 1 339 ? 0.276 18.114 -15.749 1.00 23.00 339 LYS B CA 1
ATOM 5518 C C . LYS B 1 339 ? -0.728 18.776 -14.797 1.00 28.02 339 LYS B C 1
ATOM 5519 O O . LYS B 1 339 ? -1.115 18.198 -13.778 1.00 26.66 339 LYS B O 1
ATOM 5525 N N . GLU B 1 340 ? -1.198 19.971 -15.126 1.00 28.98 340 GLU B N 1
ATOM 5526 C CA . GLU B 1 340 ? -2.210 20.649 -14.331 1.00 24.20 340 GLU B CA 1
ATOM 5527 C C . GLU B 1 340 ? -3.529 20.641 -15.088 1.00 25.98 340 GLU B C 1
ATOM 5528 O O . GLU B 1 340 ? -3.581 21.039 -16.259 1.00 19.65 340 GLU B O 1
ATOM 5534 N N . GLU B 1 341 ? -4.592 20.215 -14.393 1.00 25.56 341 GLU B N 1
ATOM 5535 C CA . GLU B 1 341 ? -5.859 19.911 -15.044 1.00 20.47 341 GLU B CA 1
ATOM 5536 C C . GLU B 1 341 ? -6.426 21.104 -15.797 1.00 20.07 341 GLU B C 1
ATOM 5537 O O . GLU B 1 341 ? -7.125 20.919 -16.798 1.00 20.28 341 GLU B O 1
ATOM 5543 N N . LYS B 1 342 ? -6.166 22.331 -15.338 1.00 21.11 342 LYS B N 1
ATOM 5544 C CA . LYS B 1 342 ? -6.799 23.461 -16.010 1.00 17.17 342 LYS B CA 1
ATOM 5545 C C . LYS B 1 342 ? -6.386 23.522 -17.482 1.00 18.65 342 LYS B C 1
ATOM 5546 O O . LYS B 1 342 ? -7.182 23.939 -18.329 1.00 19.36 342 LYS B O 1
ATOM 5552 N N . TYR B 1 343 ? -5.178 23.033 -17.811 1.00 18.85 343 TYR B N 1
ATOM 5553 C CA . TYR B 1 343 ? -4.729 22.981 -19.201 1.00 19.00 343 TYR B CA 1
ATOM 5554 C C . TYR B 1 343 ? -5.537 21.981 -20.008 1.00 17.71 343 TYR B C 1
ATOM 5555 O O . TYR B 1 343 ? -5.897 22.256 -21.157 1.00 18.57 343 TYR B O 1
ATOM 5564 N N . LEU B 1 344 ? -5.828 20.812 -19.433 1.00 17.28 344 LEU B N 1
ATOM 5565 C CA . LEU B 1 344 ? -6.647 19.837 -20.150 1.00 17.55 344 LEU B CA 1
ATOM 5566 C C . LEU B 1 344 ? -8.091 20.302 -20.263 1.00 18.41 344 LEU B C 1
ATOM 5567 O O . LEU B 1 344 ? -8.753 20.041 -21.273 1.00 20.87 344 LEU B O 1
ATOM 5572 N N . LYS B 1 345 ? -8.598 20.996 -19.241 1.00 20.11 345 LYS B N 1
ATOM 5573 C CA . LYS B 1 345 ? -9.977 21.474 -19.285 1.00 21.74 345 LYS B CA 1
ATOM 5574 C C . LYS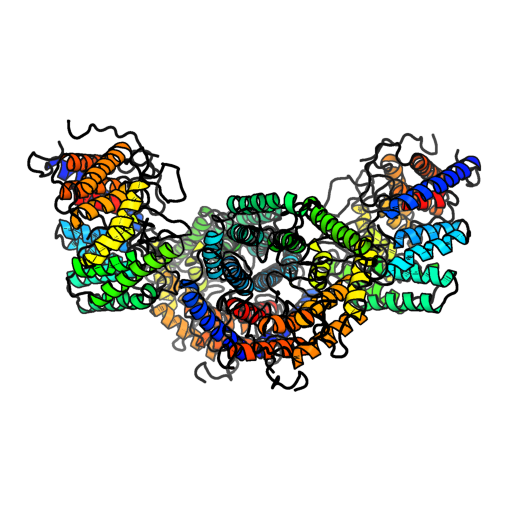 B 1 345 ? -10.168 22.488 -20.410 1.00 22.30 345 LYS B C 1
ATOM 5575 O O . LYS B 1 345 ? -11.133 22.407 -21.180 1.00 17.93 345 LYS B O 1
ATOM 5581 N N . GLU B 1 346 ? -9.247 23.455 -20.515 1.00 19.92 346 GLU B N 1
ATOM 5582 C CA . GLU B 1 346 ? -9.290 24.435 -21.598 1.00 18.51 346 GLU B CA 1
ATOM 5583 C C . GLU B 1 346 ? -9.075 23.798 -22.966 1.00 17.70 346 GLU B C 1
ATOM 5584 O O . GLU B 1 346 ? -9.590 24.308 -23.964 1.00 17.96 346 GLU B O 1
ATOM 5590 N N . ALA B 1 347 ? -8.302 22.709 -23.044 1.00 20.65 347 ALA B N 1
ATOM 5591 C CA . ALA B 1 347 ? -8.187 21.988 -24.311 1.00 17.70 347 ALA B CA 1
ATOM 5592 C C . ALA B 1 347 ? -9.515 21.338 -24.688 1.00 15.64 347 ALA B C 1
ATOM 5593 O O . ALA B 1 347 ? -9.897 21.324 -25.867 1.00 15.62 347 ALA B O 1
ATOM 5595 N N . MET B 1 348 ? -10.246 20.820 -23.704 1.00 14.19 348 MET B N 1
ATOM 5596 C CA . MET B 1 348 ? -11.576 20.296 -24.007 1.00 17.20 348 MET B CA 1
ATOM 5597 C C . MET B 1 348 ? -12.533 21.415 -24.430 1.00 20.12 348 MET B C 1
ATOM 5598 O O . MET B 1 348 ? -13.322 21.240 -25.365 1.00 18.46 348 MET B O 1
ATOM 5603 N N . GLU B 1 349 ? -12.476 22.578 -23.771 1.00 15.92 349 GLU B N 1
ATOM 5604 C CA . GLU B 1 349 ? -13.318 23.690 -24.209 1.00 20.19 349 GLU B CA 1
ATOM 5605 C C . GLU B 1 349 ? -12.998 24.100 -25.644 1.00 18.72 349 GLU B C 1
ATOM 5606 O O . GLU B 1 349 ? -13.909 24.394 -26.432 1.00 19.06 349 GLU B O 1
ATOM 5612 N N . CYS B 1 350 ? -11.708 24.138 -25.997 1.00 14.37 350 CYS B N 1
ATOM 5613 C CA . CYS B 1 350 ? -11.316 24.343 -27.389 1.00 13.83 350 CYS B CA 1
ATOM 5614 C C . CYS B 1 350 ? -11.951 23.310 -28.300 1.00 13.52 350 CYS B C 1
ATOM 5615 O O . CYS B 1 350 ? -12.360 23.624 -29.421 1.00 11.19 350 CYS B O 1
ATOM 5618 N N . SER B 1 351 ? -12.003 22.054 -27.853 1.00 16.13 351 SER B N 1
ATOM 5619 C CA . SER B 1 351 ? -12.571 21.030 -28.711 1.00 14.77 351 SER B CA 1
ATOM 5620 C C . SER B 1 351 ? -14.022 21.354 -29.031 1.00 11.79 351 SER B C 1
ATOM 5621 O O . SER B 1 351 ? -14.450 21.228 -30.184 1.00 15.43 351 SER B O 1
ATOM 5624 N N . ASP B 1 352 ? -14.782 21.814 -28.038 1.00 10.64 352 ASP B N 1
ATOM 5625 C CA . ASP B 1 352 ? -16.199 22.114 -28.279 1.00 16.24 352 ASP B CA 1
ATOM 5626 C C . ASP B 1 352 ? -16.364 23.328 -29.187 1.00 13.46 352 ASP B C 1
ATOM 5627 O O . ASP B 1 352 ? -17.258 23.352 -30.039 1.00 16.86 352 ASP B O 1
ATOM 5632 N N . VAL B 1 353 ? -15.505 24.341 -29.033 1.00 13.43 353 VAL B N 1
ATOM 5633 C CA . VAL B 1 353 ? -15.511 25.457 -29.972 1.00 11.52 353 VAL B CA 1
ATOM 5634 C C . VAL B 1 353 ? -15.293 24.947 -31.389 1.00 11.62 353 VAL B C 1
ATOM 5635 O O . VAL B 1 353 ? -16.004 25.326 -32.324 1.00 13.25 353 VAL B O 1
ATOM 5639 N N . ILE B 1 354 ? -14.320 24.056 -31.564 1.00 14.92 354 ILE B N 1
ATOM 5640 C CA . ILE B 1 354 ? -13.968 23.591 -32.903 1.00 11.65 354 ILE B CA 1
ATOM 5641 C C . ILE B 1 354 ? -15.049 22.660 -33.426 1.00 11.49 354 ILE B C 1
ATOM 5642 O O . ILE B 1 354 ? -15.376 22.681 -34.617 1.00 9.62 354 ILE B O 1
ATOM 5647 N N . TRP B 1 355 ? -15.644 21.854 -32.540 1.00 11.03 355 TRP B N 1
ATOM 5648 C CA . TRP B 1 355 ? -16.766 21.005 -32.948 1.00 11.44 355 TRP B CA 1
ATOM 5649 C C . TRP B 1 355 ? -17.919 21.841 -33.498 1.00 12.36 355 TRP B C 1
ATOM 5650 O O . TRP B 1 355 ? -18.505 21.498 -34.531 1.00 16.61 355 TRP B O 1
ATOM 5661 N N . GLN B 1 356 ? -18.228 22.966 -32.859 1.00 10.62 356 GLN B N 1
ATOM 5662 C CA . GLN B 1 356 ? -19.312 23.815 -33.354 1.00 15.81 356 GLN B CA 1
ATOM 5663 C C . GLN B 1 356 ? -18.907 24.633 -34.582 1.00 15.41 356 GLN B C 1
ATOM 5664 O O . GLN B 1 356 ? -19.742 24.908 -35.448 1.00 11.50 356 GLN B O 1
ATOM 5670 N N . ARG B 1 357 ? -17.644 25.054 -34.681 1.00 15.12 357 ARG B N 1
ATOM 5671 C CA . ARG B 1 357 ? -17.278 26.059 -35.676 1.00 13.66 357 ARG B CA 1
ATOM 5672 C C . ARG B 1 357 ? -16.231 25.568 -36.675 1.00 15.91 357 ARG B C 1
ATOM 5673 O O . ARG B 1 357 ? -15.841 26.334 -37.567 1.00 12.91 357 ARG B O 1
ATOM 5681 N N . GLY B 1 358 ? -15.809 24.302 -36.587 1.00 12.65 358 GLY B N 1
ATOM 5682 C CA . GLY B 1 358 ? -14.646 23.816 -37.318 1.00 12.17 358 GLY B CA 1
ATOM 5683 C C . GLY B 1 358 ? -14.832 23.377 -38.758 1.00 12.44 358 GLY B C 1
ATOM 5684 O O . GLY B 1 358 ? -13.833 23.224 -39.466 1.00 11.17 358 GLY B O 1
ATOM 5685 N N . LEU B 1 359 ? -16.070 23.150 -39.210 1.00 15.14 359 LEU B N 1
ATOM 5686 C CA . LEU B 1 359 ? -16.337 22.830 -40.618 1.00 14.25 359 LEU B CA 1
ATOM 5687 C C . LEU B 1 359 ? -16.317 24.128 -41.427 1.00 15.42 359 LEU B C 1
ATOM 5688 O O . LEU B 1 359 ? -17.306 24.863 -41.460 1.00 11.53 359 LEU B O 1
ATOM 5693 N N . LEU B 1 360 ? -15.196 24.414 -42.098 1.00 13.87 360 LEU B N 1
ATOM 5694 C CA . LEU B 1 360 ? -14.969 25.734 -42.680 1.00 18.14 360 LEU B CA 1
ATOM 5695 C C . LEU B 1 360 ? -15.387 25.801 -44.140 1.00 19.46 360 LEU B C 1
ATOM 5696 O O . LEU B 1 360 ? -15.089 24.896 -44.929 1.00 17.86 360 LEU B O 1
ATOM 5701 N N . ARG B 1 361 ? -16.047 26.907 -44.506 1.00 17.81 361 ARG B N 1
ATOM 5702 C CA . ARG B 1 361 ? -16.253 27.219 -45.916 1.00 18.65 361 ARG B CA 1
ATOM 5703 C C . ARG B 1 361 ? -14.954 27.481 -46.667 1.00 15.14 361 ARG B C 1
ATOM 5704 O O . ARG B 1 361 ? -14.972 27.462 -47.897 1.00 17.50 361 ARG B O 1
ATOM 5712 N N . LYS B 1 362 ? -13.837 27.736 -45.977 1.00 18.03 362 LYS B N 1
ATOM 5713 C CA . LYS B 1 362 ? -12.571 27.908 -46.683 1.00 18.45 362 LYS B CA 1
ATOM 5714 C C . LYS B 1 362 ? -12.154 26.633 -47.400 1.00 17.52 362 LYS B C 1
ATOM 5715 O O . LYS B 1 362 ? -11.380 26.693 -48.358 1.00 21.91 362 LYS B O 1
ATOM 5721 N N . GLY B 1 363 ? -12.650 25.480 -46.959 1.00 17.79 363 GLY B N 1
ATOM 5722 C CA . GLY B 1 363 ? -12.301 24.216 -47.556 1.00 18.99 363 GLY B CA 1
ATOM 5723 C C . GLY B 1 363 ? -11.853 23.242 -46.496 1.00 17.06 363 GLY B C 1
ATOM 5724 O O . GLY B 1 363 ? -12.137 23.422 -45.305 1.00 13.20 363 GLY B O 1
ATOM 5725 N N . TYR B 1 364 ? -11.100 22.232 -46.957 1.00 14.07 364 TYR B N 1
ATOM 5726 C CA . TYR B 1 364 ? -10.785 21.021 -46.211 1.00 17.67 364 TYR B CA 1
ATOM 5727 C C . TYR B 1 364 ? -9.311 20.926 -45.800 1.00 19.07 364 TYR B C 1
ATOM 5728 O O . TYR B 1 364 ? -8.826 19.829 -45.500 1.00 19.21 364 TYR B O 1
ATOM 5737 N N . GLY B 1 365 ? -8.585 22.035 -45.784 1.00 12.51 365 GLY B N 1
ATOM 5738 C CA . GLY B 1 365 ? -7.152 21.959 -45.642 1.00 13.71 365 GLY B CA 1
ATOM 5739 C C . GLY B 1 365 ? -6.662 21.831 -44.201 1.00 15.68 365 GLY B C 1
ATOM 5740 O O . GLY B 1 365 ? -7.419 21.726 -43.236 1.00 11.76 365 GLY B O 1
ATOM 5741 N N . ILE B 1 366 ? -5.337 21.850 -44.071 1.00 12.63 366 ILE B N 1
ATOM 5742 C CA . ILE B 1 366 ? -4.704 21.700 -42.773 1.00 11.65 366 ILE B CA 1
ATOM 5743 C C . ILE B 1 366 ? -4.563 23.049 -42.091 1.00 13.27 366 ILE B C 1
ATOM 5744 O O . ILE B 1 366 ? -4.999 23.234 -40.952 1.00 12.64 366 ILE B O 1
ATOM 5749 N N . CYS B 1 367 ? -3.990 24.010 -42.809 1.00 10.64 367 CYS B N 1
ATOM 5750 C CA . CYS B 1 367 ? -3.689 25.310 -42.226 1.00 10.93 367 CYS B CA 1
ATOM 5751 C C . CYS B 1 367 ? -4.944 26.008 -41.729 1.00 11.89 367 CYS B C 1
ATOM 5752 O O . CYS B 1 367 ? -4.976 26.534 -40.609 1.00 10.79 367 CYS B O 1
ATOM 5755 N N . HIS B 1 368 ? -5.992 26.032 -42.565 1.00 11.84 368 HIS B N 1
ATOM 5756 C CA . HIS B 1 368 ? -7.247 26.733 -42.275 1.00 12.06 368 HIS B CA 1
ATOM 5757 C C . HIS B 1 368 ? -8.360 25.942 -42.965 1.00 10.18 368 HIS B C 1
ATOM 5758 O O . HIS B 1 368 ? -8.845 26.320 -44.036 1.00 11.36 368 HIS B O 1
ATOM 5765 N N . GLY B 1 369 ? -8.760 24.837 -42.339 1.00 9.22 369 GLY B N 1
ATOM 5766 C CA . GLY B 1 369 ? -9.715 23.942 -42.971 1.00 10.53 369 GLY B CA 1
ATOM 5767 C C . GLY B 1 369 ? -10.181 22.830 -42.050 1.00 10.62 369 GLY B C 1
ATOM 5768 O O . GLY B 1 369 ? -9.691 22.656 -40.929 1.00 12.54 369 GLY B O 1
ATOM 5769 N N . THR B 1 370 ? -11.129 22.050 -42.567 1.00 11.35 370 THR B N 1
ATOM 5770 C CA . THR B 1 370 ? -11.740 20.970 -41.789 1.00 11.97 370 THR B CA 1
ATOM 5771 C C . THR B 1 370 ? -10.711 19.926 -41.342 1.00 14.82 370 THR B C 1
ATOM 5772 O O . THR B 1 370 ? -10.695 19.531 -40.169 1.00 13.32 370 THR B O 1
ATOM 5776 N N . ALA B 1 371 ? -9.841 19.467 -42.254 1.00 8.97 371 ALA B N 1
ATOM 5777 C CA . ALA B 1 371 ? -8.864 18.440 -41.885 1.00 11.55 371 ALA B CA 1
ATOM 5778 C C . ALA B 1 371 ? -7.946 18.924 -40.774 1.00 9.25 371 ALA B C 1
ATOM 5779 O O . ALA B 1 371 ? -7.757 18.234 -39.766 1.00 10.92 371 ALA B O 1
ATOM 5781 N N . GLY B 1 372 ? -7.363 20.113 -40.942 1.00 14.22 372 GLY B N 1
ATOM 5782 C CA . GLY B 1 372 ? -6.563 20.690 -39.869 1.00 11.36 372 GLY B CA 1
ATOM 5783 C C . GLY B 1 372 ? -7.338 20.791 -38.569 1.00 10.56 372 GLY B C 1
ATOM 5784 O O . GLY B 1 372 ? -6.828 20.448 -37.498 1.00 10.11 372 GLY B O 1
ATOM 5785 N N . ASN B 1 373 ? -8.591 21.240 -38.647 1.00 7.76 373 ASN B N 1
ATOM 5786 C CA . ASN B 1 373 ? -9.405 21.260 -37.446 1.00 9.97 373 ASN B CA 1
ATOM 5787 C C . ASN B 1 373 ? -9.735 19.842 -36.987 1.00 8.58 373 ASN B C 1
ATOM 5788 O O . ASN B 1 373 ? -9.798 19.571 -35.785 1.00 9.70 373 ASN B O 1
ATOM 5793 N N . GLY B 1 374 ? -9.957 18.923 -37.925 1.00 10.74 374 GLY B N 1
ATOM 5794 C CA . GLY B 1 374 ? -10.253 17.552 -37.540 1.00 9.57 374 GLY B CA 1
ATOM 5795 C C . GLY B 1 374 ? -9.129 16.925 -36.739 1.00 11.55 374 GLY B C 1
ATOM 5796 O O . GLY B 1 374 ? -9.384 16.117 -35.833 1.00 6.81 374 GLY B O 1
ATOM 5797 N N . TYR B 1 375 ? -7.874 17.315 -37.037 1.00 7.98 375 TYR B N 1
ATOM 5798 C CA . TYR B 1 375 ? -6.734 16.754 -36.323 1.00 9.40 375 TYR B CA 1
ATOM 5799 C C . TYR B 1 375 ? -6.780 17.090 -34.836 1.00 10.26 375 TYR B C 1
ATOM 5800 O O . TYR B 1 375 ? -6.220 16.351 -34.007 1.00 7.69 375 TYR B O 1
ATOM 5809 N N . SER B 1 376 ? -7.414 18.210 -34.477 1.00 7.94 376 SER B N 1
ATOM 5810 C CA . SER B 1 376 ? -7.491 18.557 -33.062 1.00 10.35 376 SER B CA 1
ATOM 5811 C C . SER B 1 376 ? -8.190 17.456 -32.268 1.00 10.78 376 SER B C 1
ATOM 5812 O O . SER B 1 376 ? -7.869 17.238 -31.094 1.00 11.77 376 SER B O 1
ATOM 5815 N N . PHE B 1 377 ? -9.155 16.766 -32.888 1.00 8.72 377 PHE B N 1
ATOM 5816 C CA . PHE B 1 377 ? -9.868 15.699 -32.200 1.00 11.51 377 PHE B CA 1
ATOM 5817 C C . PHE B 1 377 ? -8.994 14.459 -32.098 1.00 11.05 377 PHE B C 1
ATOM 5818 O O . PHE B 1 377 ? -9.018 13.756 -31.080 1.00 12.23 377 PHE B O 1
ATOM 5826 N N . LEU B 1 378 ? -8.194 14.188 -33.132 1.00 10.86 378 LEU B N 1
ATOM 5827 C CA . LEU B 1 378 ? -7.277 13.053 -33.069 1.00 11.61 378 LEU B CA 1
ATOM 5828 C C . LEU B 1 378 ? -6.229 13.252 -31.982 1.00 10.57 378 LEU B C 1
ATOM 5829 O O . LEU B 1 378 ? -5.925 12.322 -31.229 1.00 12.73 378 LEU B O 1
ATOM 5834 N N . SER B 1 379 ? -5.692 14.462 -31.851 1.00 11.13 379 SER B N 1
ATOM 5835 C CA . SER B 1 379 ? -4.665 14.667 -30.836 1.00 12.64 379 SER B CA 1
ATOM 5836 C C . SER B 1 379 ? -5.256 14.624 -29.434 1.00 13.37 379 SER B C 1
ATOM 5837 O O . SER B 1 379 ? -4.682 13.995 -28.540 1.00 11.93 379 SER B O 1
ATOM 5840 N N . LEU B 1 380 ? -6.416 15.257 -29.226 1.00 13.06 380 LEU B N 1
ATOM 5841 C CA . LEU B 1 380 ? -7.046 15.226 -27.905 1.00 15.32 380 LEU B CA 1
ATOM 5842 C C . LEU B 1 380 ? -7.532 13.827 -27.537 1.00 14.04 380 LEU B C 1
ATOM 5843 O O . LEU B 1 380 ? -7.525 13.471 -26.352 1.00 13.19 380 LEU B O 1
ATOM 5848 N N . TYR B 1 381 ? -7.940 13.021 -28.527 1.00 11.47 381 TYR B N 1
ATOM 5849 C CA . TYR B 1 381 ? -8.281 11.626 -28.257 1.00 13.44 381 TYR B CA 1
ATOM 5850 C C . TYR B 1 381 ? -7.075 10.829 -27.756 1.00 16.11 381 TYR B C 1
ATOM 5851 O O . TYR B 1 381 ? -7.189 10.069 -26.788 1.00 16.87 381 TYR B O 1
ATOM 5860 N N . ARG B 1 382 ? -5.916 10.976 -28.401 1.00 16.18 382 ARG B N 1
ATOM 5861 C CA . ARG B 1 382 ? -4.722 10.277 -27.929 1.00 19.93 382 ARG B CA 1
ATOM 5862 C C . ARG B 1 382 ? -4.432 10.635 -26.482 1.00 20.33 382 ARG B C 1
ATOM 5863 O O . ARG B 1 382 ? -4.125 9.763 -25.659 1.00 19.60 382 ARG B O 1
ATOM 5871 N N . LEU B 1 383 ? -4.554 11.924 -26.158 1.00 17.63 383 LEU B N 1
ATOM 5872 C CA . LEU B 1 383 ? -4.175 12.425 -24.847 1.00 17.45 383 LEU B CA 1
ATOM 5873 C C . LEU B 1 383 ? -5.151 11.983 -23.763 1.00 16.63 383 LEU B C 1
ATOM 5874 O O . LEU B 1 383 ? -4.751 11.834 -22.607 1.00 16.24 383 LEU B O 1
ATOM 5879 N N . THR B 1 384 ? -6.426 11.764 -24.106 1.00 19.07 384 THR B N 1
ATOM 5880 C CA . THR B 1 384 ? -7.451 11.484 -23.103 1.00 17.21 384 THR B CA 1
ATOM 5881 C C . THR B 1 384 ? -8.018 10.082 -23.151 1.00 16.87 384 THR B C 1
ATOM 5882 O O . THR B 1 384 ? -8.585 9.637 -22.146 1.00 20.22 384 THR B O 1
ATOM 5886 N N . GLN B 1 385 ? -7.913 9.397 -24.289 1.00 15.34 385 GLN B N 1
ATOM 5887 C CA . GLN B 1 385 ? -8.552 8.101 -24.509 1.00 20.21 385 GLN B CA 1
ATOM 5888 C C . GLN B 1 385 ? -10.075 8.181 -24.376 1.00 22.91 385 GLN B C 1
ATOM 5889 O O . GLN B 1 385 ? -10.743 7.158 -24.203 1.00 22.24 385 GLN B O 1
ATOM 5895 N N . ASP B 1 386 ? -10.640 9.386 -24.467 1.00 18.60 386 ASP B N 1
ATOM 5896 C CA . ASP B 1 386 ? -12.083 9.568 -24.477 1.00 20.86 386 ASP B CA 1
ATOM 5897 C C . ASP B 1 386 ? -12.569 9.460 -25.917 1.00 19.34 386 ASP B C 1
ATOM 5898 O O . ASP B 1 386 ? -12.225 10.302 -26.761 1.00 16.06 386 ASP B O 1
ATOM 5903 N N . LYS B 1 387 ? -13.394 8.443 -26.183 1.00 17.95 387 LYS B N 1
ATOM 5904 C CA . LYS B 1 387 ? -13.895 8.158 -27.525 1.00 18.40 387 LYS B CA 1
ATOM 5905 C C . LYS B 1 387 ? -14.781 9.270 -28.069 1.00 18.97 387 LYS B C 1
ATOM 5906 O O . LYS B 1 387 ? -15.071 9.281 -29.274 1.00 15.51 387 LYS B O 1
ATOM 5912 N N . LYS B 1 388 ? -15.206 10.207 -27.215 1.00 18.09 388 LYS B N 1
ATOM 5913 C CA . LYS B 1 388 ? -15.886 11.400 -27.704 1.00 15.31 388 LYS B CA 1
ATOM 5914 C C . LYS B 1 388 ? -15.069 12.092 -28.789 1.00 13.23 388 LYS B C 1
ATOM 5915 O O . LYS B 1 388 ? -15.608 12.528 -29.810 1.00 12.83 388 LYS B O 1
ATOM 5921 N N . TYR B 1 389 ? -13.759 12.184 -28.592 1.00 14.27 389 TYR B N 1
ATOM 5922 C CA . TYR B 1 389 ? -12.918 12.911 -29.534 1.00 12.60 389 TYR B CA 1
ATOM 5923 C C . TYR B 1 389 ? -12.606 12.076 -30.771 1.00 14.02 389 TYR B C 1
ATOM 5924 O O . TYR B 1 389 ? -12.594 12.600 -31.893 1.00 11.55 389 TYR B O 1
ATOM 5933 N N . LEU B 1 390 ? -12.400 10.770 -30.589 1.00 14.83 390 LEU B N 1
ATOM 5934 C CA . LEU B 1 390 ? -12.367 9.867 -31.733 1.00 12.94 390 LEU B CA 1
ATOM 5935 C C . LEU B 1 390 ? -13.589 10.087 -32.611 1.00 13.85 390 LEU B C 1
ATOM 5936 O O . LEU B 1 390 ? -13.466 10.342 -33.819 1.00 9.86 390 LEU B O 1
ATOM 5941 N N . TYR B 1 391 ? -14.788 10.024 -31.998 1.00 13.62 391 TYR B N 1
ATOM 5942 C CA . TYR B 1 391 ? -16.031 10.205 -32.740 1.00 12.33 391 TYR B CA 1
ATOM 5943 C C . TYR B 1 391 ? -16.043 11.546 -33.459 1.00 12.02 391 TYR B C 1
ATOM 5944 O O . TYR B 1 391 ? -16.424 11.633 -34.634 1.00 12.56 391 TYR B O 1
ATOM 5953 N N . ARG B 1 392 ? -15.638 12.610 -32.772 1.00 13.09 392 ARG B N 1
ATOM 5954 C CA . ARG B 1 392 ? -15.628 13.911 -33.431 1.00 14.39 392 ARG B CA 1
ATOM 5955 C C . ARG B 1 392 ? -14.663 13.909 -34.609 1.00 11.00 392 ARG B C 1
ATOM 5956 O O . ARG B 1 392 ? -14.954 14.495 -35.655 1.00 10.56 392 ARG B O 1
ATOM 5964 N N . ALA B 1 393 ? -13.530 13.212 -34.470 1.00 10.99 393 ALA B N 1
ATOM 5965 C CA . ALA B 1 393 ? -12.606 13.067 -35.591 1.00 11.66 393 ALA B CA 1
ATOM 5966 C C . ALA B 1 393 ? -13.268 12.342 -36.758 1.00 13.96 393 ALA B C 1
ATOM 5967 O O . ALA B 1 393 ? -13.093 12.743 -37.916 1.00 13.67 393 ALA B O 1
ATOM 5969 N N . CYS B 1 394 ? -14.055 11.292 -36.475 1.00 12.81 394 CYS B N 1
ATOM 5970 C CA . CYS B 1 394 ? -14.646 10.502 -37.558 1.00 12.82 394 CYS B CA 1
ATOM 5971 C C . CYS B 1 394 ? -15.697 11.291 -38.329 1.00 12.58 394 CYS B C 1
ATOM 5972 O O . CYS B 1 394 ? -15.852 11.094 -39.541 1.00 11.09 394 CYS B O 1
ATOM 5975 N N . LYS B 1 395 ? -16.450 12.167 -37.649 1.00 12.06 395 LYS B N 1
ATOM 5976 C CA . LYS B 1 395 ? -17.448 12.956 -38.366 1.00 14.91 395 LYS B CA 1
ATOM 5977 C C . LYS B 1 395 ? -16.782 14.035 -39.212 1.00 12.92 395 LYS B C 1
ATOM 5978 O O . LYS B 1 395 ? -17.284 14.388 -40.286 1.00 12.63 395 LYS B O 1
ATOM 5984 N N . PHE B 1 396 ? -15.670 14.582 -38.741 1.00 11.68 396 PHE B N 1
ATOM 5985 C CA . PHE B 1 396 ? -14.913 15.488 -39.589 1.00 15.86 396 PHE B CA 1
ATOM 5986 C C . PHE B 1 396 ? -14.323 14.742 -40.782 1.00 11.88 396 PHE B C 1
ATOM 5987 O O . PHE B 1 396 ? -14.312 15.263 -41.905 1.00 10.90 396 PHE B O 1
ATOM 5995 N N . ALA B 1 397 ? -13.899 13.488 -40.578 1.00 15.10 397 ALA B N 1
ATOM 5996 C CA . ALA B 1 397 ? -13.458 12.672 -41.710 1.00 13.46 397 ALA B CA 1
ATOM 5997 C C . ALA B 1 397 ? -14.608 12.419 -42.668 1.00 14.19 397 ALA B C 1
ATOM 5998 O O . ALA B 1 397 ? -14.437 12.489 -43.892 1.00 13.78 397 ALA B O 1
ATOM 6000 N N . GLU B 1 398 ? -15.797 12.144 -42.117 1.00 11.53 398 GLU B N 1
ATOM 6001 C CA . GLU B 1 398 ? -16.981 11.911 -42.934 1.00 12.52 398 GLU B CA 1
ATOM 6002 C C . GLU B 1 398 ? -17.297 13.113 -43.813 1.00 16.83 398 GLU B C 1
ATOM 6003 O O . GLU B 1 398 ? -17.677 12.961 -44.982 1.00 13.75 398 GLU B O 1
ATOM 6009 N N . TRP B 1 399 ? -17.147 14.321 -43.260 1.00 13.47 399 TRP B N 1
ATOM 6010 C CA . TRP B 1 399 ? -17.333 15.535 -44.044 1.00 14.66 399 TRP B CA 1
ATOM 6011 C C . TRP B 1 399 ? -16.322 15.611 -45.184 1.00 19.06 399 TRP B C 1
ATOM 6012 O O . TRP B 1 399 ? -16.669 15.990 -46.308 1.00 17.57 399 TRP B O 1
ATOM 6023 N N . CYS B 1 400 ? -15.064 15.239 -44.913 1.00 16.17 400 CYS B N 1
ATOM 6024 C CA . CYS B 1 400 ? -14.012 15.259 -45.923 1.00 16.66 400 CYS B CA 1
ATOM 6025 C C . CYS B 1 400 ? -14.241 14.198 -46.994 1.00 19.52 400 CYS B C 1
ATOM 6026 O O . CYS B 1 400 ? -13.747 14.339 -48.122 1.00 19.27 400 CYS B O 1
ATOM 6029 N N . LEU B 1 401 ? -14.989 13.142 -46.666 1.00 18.05 401 LEU B N 1
ATOM 6030 C CA . LEU B 1 401 ? -15.363 12.158 -47.673 1.00 19.96 401 LEU B CA 1
ATOM 6031 C C . LEU B 1 401 ? -16.188 12.772 -48.798 1.00 19.19 401 LEU B C 1
ATOM 6032 O O . LEU B 1 401 ? -16.169 12.253 -49.918 1.00 22.88 401 LEU B O 1
ATOM 6037 N N . ASP B 1 402 ? -16.891 13.874 -48.534 1.00 17.05 402 ASP B N 1
ATOM 6038 C CA . ASP B 1 402 ? -17.655 14.604 -49.537 1.00 17.51 402 ASP B CA 1
ATOM 6039 C C . ASP B 1 402 ? -16.879 15.779 -50.119 1.00 21.46 402 ASP B C 1
ATOM 6040 O O . ASP B 1 402 ? -17.488 16.779 -50.530 1.00 16.97 402 ASP B O 1
ATOM 6045 N N . TYR B 1 403 ? -15.547 15.677 -50.130 1.00 18.88 403 TYR B N 1
ATOM 6046 C CA . TYR B 1 403 ? -14.651 16.693 -50.660 1.00 19.79 403 TYR B CA 1
ATOM 6047 C C . TYR B 1 403 ? -15.183 17.270 -51.960 1.00 20.29 403 TYR B C 1
ATOM 6048 O O . TYR B 1 403 ? -15.432 16.537 -52.917 1.00 20.05 403 TYR B O 1
ATOM 6057 N N . GLY B 1 404 ? -15.375 18.590 -51.984 1.00 18.82 404 GLY B N 1
ATOM 6058 C CA . GLY B 1 404 ? -15.781 19.294 -53.178 1.00 19.42 404 GLY B CA 1
ATOM 6059 C C . GLY B 1 404 ? -17.275 19.402 -53.395 1.00 28.12 404 GLY B C 1
ATOM 6060 O O . GLY B 1 404 ? -17.699 20.090 -54.340 1.00 27.56 404 GLY B O 1
ATOM 6061 N N . ALA B 1 405 ? -18.087 18.771 -52.544 1.00 21.24 405 ALA B N 1
ATOM 6062 C CA . ALA B 1 405 ? -19.529 18.714 -52.734 1.00 20.77 405 ALA B CA 1
ATOM 6063 C C . ALA B 1 405 ? -20.287 19.637 -51.792 1.00 21.40 405 ALA B C 1
ATOM 6064 O O . ALA B 1 405 ? -21.486 19.443 -51.595 1.00 27.35 405 ALA B O 1
ATOM 6066 N N . HIS B 1 406 ? -19.615 20.626 -51.190 1.00 23.05 406 HIS B N 1
ATOM 6067 C CA . HIS B 1 406 ? -20.239 21.526 -50.223 1.00 16.84 406 HIS B CA 1
ATOM 6068 C C . HIS B 1 406 ? -20.261 22.976 -50.663 1.00 17.40 406 HIS B C 1
ATOM 6069 O O . HIS B 1 406 ? -20.797 23.818 -49.938 1.00 18.30 406 HIS B O 1
ATOM 6076 N N . GLY B 1 407 ? -19.688 23.305 -51.811 1.00 23.13 407 GLY B N 1
ATOM 6077 C CA . GLY B 1 407 ? -19.625 24.697 -52.193 1.00 19.03 407 GLY B CA 1
ATOM 6078 C C . GLY B 1 407 ? -18.492 25.454 -51.555 1.00 18.08 407 GLY B C 1
ATOM 6079 O O . GLY B 1 407 ? -18.562 26.677 -51.458 1.00 24.18 407 GLY B O 1
ATOM 6080 N N . CYS B 1 408 ? -17.449 24.760 -51.112 1.00 18.68 408 CYS B N 1
ATOM 6081 C CA . CYS B 1 408 ? -16.278 25.412 -50.549 1.00 20.43 408 CYS B CA 1
ATOM 6082 C C . CYS B 1 408 ? -15.500 26.171 -51.614 1.00 19.80 408 CYS B C 1
ATOM 6083 O O . CYS B 1 408 ? -15.512 25.817 -52.794 1.00 17.48 408 CYS B O 1
ATOM 6086 N N . ARG B 1 409 ? -14.799 27.213 -51.173 1.00 20.30 409 ARG B N 1
ATOM 6087 C CA . ARG B 1 409 ? -13.814 27.866 -52.022 1.00 23.95 409 ARG B CA 1
ATOM 6088 C C . ARG B 1 409 ? -12.743 26.867 -52.438 1.00 23.89 409 ARG B C 1
ATOM 6089 O O . ARG B 1 409 ? -12.402 25.944 -51.695 1.00 23.61 409 ARG B O 1
ATOM 6097 N N . ILE B 1 410 ? -12.205 27.059 -53.637 1.00 22.22 410 ILE B N 1
ATOM 6098 C CA . ILE B 1 410 ? -11.069 26.268 -54.103 1.00 21.63 410 ILE B CA 1
ATOM 6099 C C . ILE B 1 410 ? -9.799 26.960 -53.612 1.00 21.84 410 ILE B C 1
ATOM 6100 O O . ILE B 1 410 ? -9.629 28.157 -53.861 1.00 22.73 410 ILE B O 1
ATOM 6105 N N . PRO B 1 411 ? -8.889 26.282 -52.915 1.00 28.16 411 PRO B N 1
ATOM 6106 C CA . PRO B 1 411 ? -7.676 26.966 -52.433 1.00 20.61 411 PRO B CA 1
ATOM 6107 C C . PRO B 1 411 ? -6.765 27.406 -53.576 1.00 20.56 411 PRO B C 1
ATOM 6108 O O . PRO B 1 411 ? -6.856 26.934 -54.712 1.00 20.39 411 PRO B O 1
ATOM 6112 N N . ASP B 1 412 ? -5.869 28.338 -53.241 1.00 23.02 412 ASP B N 1
ATOM 6113 C CA . ASP B 1 412 ? -4.885 28.838 -54.202 1.00 25.10 412 ASP B CA 1
ATOM 6114 C C . ASP B 1 412 ? -4.000 27.714 -54.740 1.00 19.46 412 ASP B C 1
ATOM 6115 O O . ASP B 1 412 ? -3.725 27.652 -55.937 1.00 23.39 412 ASP B O 1
ATOM 6120 N N . ARG B 1 413 ? -3.529 26.822 -53.869 1.00 19.38 413 ARG B N 1
ATOM 6121 C CA . ARG B 1 413 ? -2.813 25.624 -54.305 1.00 17.66 413 ARG B CA 1
ATOM 6122 C C . ARG B 1 413 ? -3.671 24.420 -53.947 1.00 17.41 413 ARG B C 1
ATOM 6123 O O . ARG B 1 413 ? -3.508 23.819 -52.872 1.00 14.86 413 ARG B O 1
ATOM 6131 N N . PRO B 1 414 ? -4.615 24.036 -54.804 1.00 21.41 414 PRO B N 1
ATOM 6132 C CA . PRO B 1 414 ? -5.660 23.094 -54.367 1.00 19.47 414 PRO B CA 1
ATOM 6133 C C . PRO B 1 414 ? -5.163 21.687 -54.126 1.00 18.55 414 PRO B C 1
ATOM 6134 O O . PRO B 1 414 ? -5.946 20.862 -53.649 1.00 19.13 414 PRO B O 1
ATOM 6138 N N . TYR B 1 415 ? -3.898 21.378 -54.409 1.00 17.13 415 TYR B N 1
ATOM 6139 C CA . TYR B 1 415 ? -3.413 20.018 -54.231 1.00 17.91 415 TYR B CA 1
ATOM 6140 C C . TYR B 1 415 ? -2.359 19.883 -53.140 1.00 16.86 415 TYR B C 1
ATOM 6141 O O . TYR B 1 415 ? -1.950 18.759 -52.826 1.00 18.03 415 TYR B O 1
ATOM 6150 N N . SER B 1 416 ? -1.973 20.979 -52.502 1.00 13.28 416 SER B N 1
ATOM 6151 C CA . SER B 1 416 ? -0.882 20.986 -51.551 1.00 13.91 416 SER B CA 1
ATOM 6152 C C . SER B 1 416 ? -1.275 20.342 -50.212 1.00 14.17 416 SER B C 1
ATOM 6153 O O . SER B 1 416 ? -2.442 20.027 -49.934 1.00 13.79 416 SER B O 1
ATOM 6156 N N . LEU B 1 417 ? -0.253 20.173 -49.367 1.00 11.49 417 LEU B N 1
ATOM 6157 C CA . LEU B 1 417 ? -0.434 19.565 -48.055 1.00 11.84 417 LEU B CA 1
ATOM 6158 C C . LEU B 1 417 ? -1.107 20.519 -47.074 1.00 10.22 417 LEU B C 1
ATOM 6159 O O . LEU B 1 417 ? -2.010 20.120 -46.340 1.00 12.17 417 LEU B O 1
ATOM 6164 N N . PHE B 1 418 ? -0.685 21.780 -47.021 1.00 13.84 418 PHE B N 1
ATOM 6165 C CA . PHE B 1 418 ? -1.279 22.666 -46.031 1.00 11.69 418 PHE B CA 1
ATOM 6166 C C . PHE B 1 418 ? -2.438 23.498 -46.572 1.00 13.22 418 PHE B C 1
ATOM 6167 O O . PHE B 1 418 ? -3.277 23.947 -45.782 1.00 12.62 418 PHE B O 1
ATOM 6175 N N . GLU B 1 419 ? -2.550 23.665 -47.888 1.00 15.04 419 GLU B N 1
ATOM 6176 C CA . GLU B 1 419 ? -3.696 24.360 -48.459 1.00 12.41 419 GLU B CA 1
ATOM 6177 C C . GLU B 1 419 ? -4.734 23.454 -49.110 1.00 13.22 419 GLU B C 1
ATOM 6178 O O . GLU B 1 419 ? -5.899 23.845 -49.172 1.00 15.44 419 GLU B O 1
ATOM 6184 N N . GLY B 1 420 ? -4.369 22.266 -49.600 1.00 12.60 420 GLY B N 1
ATOM 6185 C CA . GLY B 1 420 ? -5.218 21.559 -50.536 1.00 15.64 420 GLY B CA 1
ATOM 6186 C C . GLY B 1 420 ? -5.413 20.084 -50.208 1.00 18.57 420 GLY B C 1
ATOM 6187 O O . GLY B 1 420 ? -5.409 19.666 -49.042 1.00 20.02 420 GLY B O 1
ATOM 6188 N N . MET B 1 421 ? -5.579 19.291 -51.278 1.00 17.91 421 MET B N 1
ATOM 6189 C CA . MET B 1 421 ? -6.013 17.894 -51.165 1.00 16.91 421 MET B CA 1
ATOM 6190 C C . MET B 1 421 ? -5.079 17.049 -50.310 1.00 15.32 421 MET B C 1
ATOM 6191 O O . MET B 1 421 ? -5.538 16.229 -49.505 1.00 13.55 421 MET B O 1
ATOM 6196 N N . ALA B 1 422 ? -3.766 17.182 -50.520 1.00 13.13 422 ALA B N 1
ATOM 6197 C CA . ALA B 1 422 ? -2.828 16.276 -49.866 1.00 14.05 422 ALA B CA 1
ATOM 6198 C C . ALA B 1 422 ? -2.964 16.332 -48.351 1.00 13.80 422 ALA B C 1
ATOM 6199 O O . ALA B 1 422 ? -2.803 15.306 -47.677 1.00 10.48 422 ALA B O 1
ATOM 6201 N N . GLY B 1 423 ? -3.284 17.511 -47.804 1.00 16.33 423 GLY B N 1
ATOM 6202 C CA . GLY B 1 423 ? -3.603 17.599 -46.385 1.00 14.05 423 GLY B CA 1
ATOM 6203 C C . GLY B 1 423 ? -4.820 16.776 -45.998 1.00 14.12 423 GLY B C 1
ATOM 6204 O O . GLY B 1 423 ? -4.826 16.112 -44.951 1.00 10.99 423 GLY B O 1
ATOM 6205 N N . ALA B 1 424 ? -5.867 16.799 -46.832 1.00 10.41 424 ALA B N 1
ATOM 6206 C CA . ALA B 1 424 ? -7.051 16.009 -46.503 1.00 11.69 424 ALA B CA 1
ATOM 6207 C C . ALA B 1 424 ? -6.759 14.517 -46.625 1.00 12.87 424 ALA B C 1
ATOM 6208 O O . ALA B 1 424 ? -7.246 13.719 -45.816 1.00 14.11 424 ALA B O 1
ATOM 6210 N N . ILE B 1 425 ? -5.936 14.121 -47.599 1.00 10.55 425 ILE B N 1
ATOM 6211 C CA . ILE B 1 425 ? -5.530 12.718 -47.692 1.00 13.44 425 ILE B CA 1
ATOM 6212 C C . ILE B 1 425 ? -4.731 12.311 -46.461 1.00 11.05 425 ILE B C 1
ATOM 6213 O O . ILE B 1 425 ? -4.977 11.257 -45.860 1.00 10.20 425 ILE B O 1
ATOM 6218 N N . HIS B 1 426 ? -3.759 13.140 -46.072 1.00 9.17 426 HIS B N 1
ATOM 6219 C CA . HIS B 1 426 ? -2.984 12.881 -44.859 1.00 11.50 426 HIS B CA 1
ATOM 6220 C C . HIS B 1 426 ? -3.892 12.654 -43.648 1.00 8.13 426 HIS B C 1
ATOM 6221 O O . HIS B 1 426 ? -3.763 11.654 -42.931 1.00 9.43 426 HIS B O 1
ATOM 6228 N N . PHE B 1 427 ? -4.821 13.580 -43.414 1.00 10.16 427 PHE B N 1
ATOM 6229 C CA . PHE B 1 427 ? -5.778 13.454 -42.312 1.00 10.38 427 PHE B CA 1
ATOM 6230 C C . PHE B 1 427 ? -6.586 12.165 -42.414 1.00 9.11 427 PHE B C 1
ATOM 6231 O O . PHE B 1 427 ? -6.678 11.406 -41.443 1.00 8.49 427 PHE B O 1
ATOM 6239 N N . LEU B 1 428 ? -7.181 11.903 -43.585 1.00 7.53 428 LEU B N 1
ATOM 6240 C CA . LEU B 1 428 ? -7.947 10.669 -43.772 1.00 8.96 428 LEU B CA 1
ATOM 6241 C C . LEU B 1 428 ? -7.099 9.428 -43.494 1.00 12.28 428 LEU B C 1
ATOM 6242 O O . LEU B 1 428 ? -7.581 8.481 -42.862 1.00 12.49 428 LEU B O 1
ATOM 6247 N N . SER B 1 429 ? -5.824 9.417 -43.923 1.00 8.53 429 SER B N 1
ATOM 6248 C CA . SER B 1 429 ? -5.025 8.212 -43.712 1.00 8.57 429 SER B CA 1
ATOM 6249 C C . SER B 1 429 ? -4.782 7.978 -42.230 1.00 10.72 429 SER B C 1
ATOM 6250 O O . SER B 1 429 ? -4.582 6.834 -41.814 1.00 12.62 429 SER B O 1
ATOM 6253 N N . ASP B 1 430 ? -4.811 9.040 -41.415 1.00 8.74 430 ASP B N 1
ATOM 6254 C CA . ASP B 1 430 ? -4.556 8.887 -39.983 1.00 9.62 430 ASP B CA 1
ATOM 6255 C C . ASP B 1 430 ? -5.794 8.447 -39.220 1.00 14.26 430 ASP B C 1
ATOM 6256 O O . ASP B 1 430 ? -5.651 7.898 -38.125 1.00 13.81 430 ASP B O 1
ATOM 6261 N N . VAL B 1 431 ? -6.993 8.717 -39.757 1.00 9.92 431 VAL B N 1
ATOM 6262 C CA . VAL B 1 431 ? -8.224 8.284 -39.130 1.00 9.78 431 VAL B CA 1
ATOM 6263 C C . VAL B 1 431 ? -8.384 6.776 -39.253 1.00 15.22 431 VAL B C 1
ATOM 6264 O O . VAL B 1 431 ? -9.070 6.164 -38.426 1.00 17.00 431 VAL B O 1
ATOM 6268 N N . LEU B 1 432 ? -7.744 6.156 -40.253 1.00 14.11 432 LEU B N 1
ATOM 6269 C CA . LEU B 1 432 ? -7.696 4.695 -40.333 1.00 16.47 432 LEU B CA 1
ATOM 6270 C C . LEU B 1 432 ? -7.121 4.081 -39.063 1.00 16.60 432 LEU B C 1
ATOM 6271 O O . LEU B 1 432 ? -7.614 3.053 -38.584 1.00 15.19 432 LEU B O 1
ATOM 6276 N N . GLY B 1 433 ? -6.067 4.690 -38.514 1.00 17.94 433 GLY B N 1
ATOM 6277 C CA . GLY B 1 433 ? -5.394 4.195 -37.337 1.00 15.17 433 GLY B CA 1
ATOM 6278 C C . GLY B 1 433 ? -5.152 5.311 -36.339 1.00 16.75 433 GLY B C 1
ATOM 6279 O O . GLY B 1 433 ? -4.032 5.785 -36.160 1.00 13.23 433 GLY B O 1
ATOM 6280 N N . PRO B 1 434 ? -6.210 5.734 -35.642 1.00 18.35 434 PRO B N 1
ATOM 6281 C CA . PRO B 1 434 ? -6.116 6.966 -34.834 1.00 16.82 434 PRO B CA 1
ATOM 6282 C C . PRO B 1 434 ? -5.135 6.889 -33.675 1.00 16.30 434 PRO B C 1
ATOM 6283 O O . PRO B 1 434 ? -4.701 7.946 -33.196 1.00 17.85 434 PRO B O 1
ATOM 6287 N N . GLU B 1 435 ? -4.744 5.697 -33.219 1.00 16.93 435 GLU B N 1
ATOM 6288 C CA . GLU B 1 435 ? -3.717 5.651 -32.179 1.00 23.16 435 GLU B CA 1
ATOM 6289 C C . GLU B 1 435 ? -2.360 6.161 -32.665 1.00 23.68 435 GLU B C 1
ATOM 6290 O O . GLU B 1 435 ? -1.507 6.512 -31.841 1.00 19.20 435 GLU B O 1
ATOM 6296 N N . THR B 1 436 ? -2.166 6.271 -33.977 1.00 15.81 436 THR B N 1
ATOM 6297 C CA . THR B 1 436 ? -0.880 6.607 -34.551 1.00 13.33 436 THR B CA 1
ATOM 6298 C C . THR B 1 436 ? -0.938 7.902 -35.372 1.00 15.50 436 THR B C 1
ATOM 6299 O O . THR B 1 436 ? -0.013 8.194 -36.138 1.00 13.41 436 THR B O 1
ATOM 6303 N N . SER B 1 437 ? -1.986 8.713 -35.174 1.00 16.75 437 SER B N 1
ATOM 6304 C CA . SER B 1 437 ? -2.191 9.957 -35.911 1.00 13.26 437 SER B CA 1
ATOM 6305 C C . SER B 1 437 ? -1.097 10.985 -35.635 1.00 12.78 437 SER B C 1
ATOM 6306 O O . SER B 1 437 ? -0.594 11.092 -34.514 1.00 17.29 437 SER B O 1
ATOM 6309 N N . ARG B 1 438 ? -0.748 11.775 -36.654 1.00 10.66 438 ARG B N 1
ATOM 6310 C CA . ARG B 1 438 ? 0.275 12.801 -36.474 1.00 12.12 438 ARG B CA 1
ATOM 6311 C C . ARG B 1 438 ? 0.011 14.014 -37.360 1.00 11.69 438 ARG B C 1
ATOM 6312 O O . ARG B 1 438 ? 0.011 13.914 -38.590 1.00 9.94 438 ARG B O 1
ATOM 6320 N N . PHE B 1 439 ? -0.211 15.155 -36.731 1.00 10.52 439 PHE B N 1
ATOM 6321 C CA . PHE B 1 439 ? -0.343 16.407 -37.458 1.00 11.36 439 PHE B CA 1
ATOM 6322 C C . PHE B 1 439 ? 0.942 16.662 -38.250 1.00 12.12 439 PHE B C 1
ATOM 6323 O O . PHE B 1 439 ? 2.021 16.747 -37.646 1.00 11.85 439 PHE B O 1
ATOM 6331 N N . PRO B 1 440 ? 0.882 16.783 -39.577 1.00 11.44 440 PRO B N 1
ATOM 6332 C CA . PRO B 1 440 ? 2.118 16.930 -40.366 1.00 8.97 440 PRO B CA 1
ATOM 6333 C C . PRO B 1 440 ? 2.846 18.229 -40.079 1.00 10.30 440 PRO B C 1
ATOM 6334 O O . PRO B 1 440 ? 2.236 19.297 -39.969 1.00 11.22 440 PRO B O 1
ATOM 6338 N N . ALA B 1 441 ? 4.174 18.138 -40.010 1.00 13.89 441 ALA B N 1
ATOM 6339 C CA . ALA B 1 441 ? 5.032 19.317 -39.854 1.00 10.55 441 ALA B CA 1
ATOM 6340 C C . ALA B 1 441 ? 4.720 20.061 -38.562 1.00 11.11 441 ALA B C 1
ATOM 6341 O O . ALA B 1 441 ? 4.814 21.288 -38.490 1.00 11.16 441 ALA B O 1
ATOM 6343 N N . PHE B 1 442 ? 4.296 19.329 -37.539 1.00 11.64 442 PHE B N 1
ATOM 6344 C CA . PHE B 1 442 ? 3.855 19.979 -36.319 1.00 11.01 442 PHE B CA 1
ATOM 6345 C C . PHE B 1 442 ? 3.974 19.033 -35.136 1.00 13.07 442 PHE B C 1
ATOM 6346 O O . PHE B 1 442 ? 4.746 19.304 -34.207 1.00 15.86 442 PHE B O 1
ATOM 6354 N N . GLU B 1 443 ? 3.222 17.930 -35.145 1.00 11.99 443 GLU B N 1
ATOM 6355 C CA . GLU B 1 443 ? 3.495 16.897 -34.159 1.00 13.64 443 GLU B CA 1
ATOM 6356 C C . GLU B 1 443 ? 4.736 16.102 -34.567 1.00 12.67 443 GLU B C 1
ATOM 6357 O O . GLU B 1 443 ? 5.108 16.031 -35.742 1.00 15.39 443 GLU B O 1
ATOM 6363 N N . LEU B 1 444 ? 5.386 15.506 -33.578 1.00 12.82 444 LEU B N 1
ATOM 6364 C CA . LEU B 1 444 ? 6.647 14.828 -33.834 1.00 17.18 444 LEU B CA 1
ATOM 6365 C C . LEU B 1 444 ? 6.593 13.337 -33.531 1.00 19.93 444 LEU B C 1
ATOM 6366 O O . LEU B 1 444 ? 5.903 12.911 -32.620 1.00 21.80 444 LEU B O 1
ATOM 6371 N N . ALA C 1 23 ? -15.695 -38.821 -35.367 1.00 22.19 23 ALA C N 1
ATOM 6372 C CA . ALA C 1 23 ? -16.149 -37.535 -35.937 1.00 21.92 23 ALA C CA 1
ATOM 6373 C C . ALA C 1 23 ? -17.517 -37.034 -35.449 1.00 22.24 23 ALA C C 1
ATOM 6374 O O . ALA C 1 23 ? -18.482 -37.793 -35.407 1.00 20.37 23 ALA C O 1
ATOM 6376 N N . PHE C 1 24 ? -17.586 -35.741 -35.116 1.00 22.75 24 PHE C N 1
ATOM 6377 C CA . PHE C 1 24 ? -18.864 -35.047 -34.985 1.00 20.24 24 PHE C CA 1
ATOM 6378 C C . PHE C 1 24 ? -19.494 -34.826 -36.366 1.00 23.54 24 PHE C C 1
ATOM 6379 O O . PHE C 1 24 ? -18.822 -34.873 -37.408 1.00 18.64 24 PHE C O 1
ATOM 6387 N N . VAL C 1 25 ? -20.802 -34.575 -36.366 1.00 16.45 25 VAL C N 1
ATOM 6388 C CA . VAL C 1 25 ? -21.481 -34.057 -37.551 1.00 17.78 25 VAL C CA 1
ATOM 6389 C C . VAL C 1 25 ? -21.130 -32.577 -37.681 1.00 19.48 25 VAL C C 1
ATOM 6390 O O . VAL C 1 25 ? -21.369 -31.788 -36.759 1.00 18.14 25 VAL C O 1
ATOM 6394 N N . ASN C 1 26 ? -20.556 -32.199 -38.815 1.00 20.61 26 ASN C N 1
ATOM 6395 C CA . ASN C 1 26 ? -20.225 -30.801 -39.053 1.00 17.76 26 ASN C CA 1
ATOM 6396 C C . ASN C 1 26 ? -21.529 -30.052 -39.244 1.00 17.68 26 ASN C C 1
ATOM 6397 O O . ASN C 1 26 ? -22.229 -30.316 -40.223 1.00 21.08 26 ASN C O 1
ATOM 6402 N N . PRO C 1 27 ? -21.893 -29.118 -38.359 1.00 21.15 27 PRO C N 1
ATOM 6403 C CA . PRO C 1 27 ? -23.208 -28.465 -38.459 1.00 19.61 27 PRO C CA 1
ATOM 6404 C C . PRO C 1 27 ? -23.239 -27.288 -39.412 1.00 20.38 27 PRO C C 1
ATOM 6405 O O . PRO C 1 27 ? -24.326 -26.745 -39.656 1.00 21.36 27 PRO C O 1
ATOM 6409 N N . PHE C 1 28 ? -22.062 -26.849 -39.950 1.00 18.07 28 PHE C N 1
ATOM 6410 C CA . PHE C 1 28 ? -22.093 -25.628 -40.736 1.00 18.56 28 PHE C CA 1
ATOM 6411 C C . PHE C 1 28 ? -22.292 -25.920 -42.213 1.00 17.47 28 PHE C C 1
ATOM 6412 O O . PHE C 1 28 ? -21.857 -26.957 -42.721 1.00 21.15 28 PHE C O 1
ATOM 6420 N N . PRO C 1 29 ? -22.907 -24.989 -42.919 1.00 18.68 29 PRO C N 1
ATOM 6421 C CA . PRO C 1 29 ? -22.922 -25.071 -44.376 1.00 24.27 29 PRO C CA 1
ATOM 6422 C C . PRO C 1 29 ? -21.553 -24.754 -44.954 1.00 23.61 29 PRO C C 1
ATOM 6423 O O . PRO C 1 29 ? -20.690 -24.144 -44.317 1.00 22.02 29 PRO C O 1
ATOM 6427 N N . ASP C 1 30 ? -21.369 -25.179 -46.192 1.00 23.94 30 ASP C N 1
ATOM 6428 C CA . ASP C 1 30 ? -20.158 -24.851 -46.914 1.00 23.34 30 ASP C CA 1
ATOM 6429 C C . ASP C 1 30 ? -20.197 -23.398 -47.391 1.00 29.09 30 ASP C C 1
ATOM 6430 O O . ASP C 1 30 ? -21.206 -22.695 -47.270 1.00 30.35 30 ASP C O 1
ATOM 6435 N N . TYR C 1 31 ? -19.076 -22.976 -47.979 1.00 26.51 31 TYR C N 1
ATOM 6436 C CA . TYR C 1 31 ? -18.844 -21.575 -48.316 1.00 31.86 31 TYR C CA 1
ATOM 6437 C C . TYR C 1 31 ? -19.990 -20.935 -49.097 1.00 34.01 31 TYR C C 1
ATOM 6438 O O . TYR C 1 31 ? -20.289 -19.753 -48.897 1.00 37.02 31 TYR C O 1
ATOM 6447 N N . GLU C 1 32 ? -20.630 -21.678 -49.996 1.00 41.02 32 GLU C N 1
ATOM 6448 C CA . GLU C 1 32 ? -21.794 -21.171 -50.726 1.00 42.59 32 GLU C CA 1
ATOM 6449 C C . GLU C 1 32 ? -22.999 -21.175 -49.790 1.00 43.71 32 GLU C C 1
ATOM 6450 O O . GLU C 1 32 ? -23.630 -22.213 -49.572 1.00 41.46 32 GLU C O 1
ATOM 6456 N N . ALA C 1 33 ? -23.322 -20.000 -49.253 1.00 45.81 33 ALA C N 1
ATOM 6457 C CA . ALA C 1 33 ? -24.211 -19.845 -48.098 1.00 44.12 33 ALA C CA 1
ATOM 6458 C C . ALA C 1 33 ? -23.619 -20.576 -46.892 1.00 39.63 33 ALA C C 1
ATOM 6459 O O . ALA C 1 33 ? -22.763 -20.033 -46.175 1.00 30.55 33 ALA C O 1
ATOM 6461 N N . LEU C 1 61 ? -21.033 -14.133 -42.764 1.00 25.86 61 LEU C N 1
ATOM 6462 C CA . LEU C 1 61 ? -19.758 -14.622 -43.276 1.00 22.94 61 LEU C CA 1
ATOM 6463 C C . LEU C 1 61 ? -18.665 -14.156 -42.331 1.00 22.62 61 LEU C C 1
ATOM 6464 O O . LEU C 1 61 ? -18.710 -13.029 -41.864 1.00 25.58 61 LEU C O 1
ATOM 6469 N N . PRO C 1 62 ? -17.707 -15.024 -41.999 1.00 22.34 62 PRO C N 1
ATOM 6470 C CA . PRO C 1 62 ? -16.710 -14.654 -40.983 1.00 23.74 62 PRO C CA 1
ATOM 6471 C C . PRO C 1 62 ? -15.614 -13.717 -41.478 1.00 21.58 62 PRO C C 1
ATOM 6472 O O . PRO C 1 62 ? -14.765 -13.333 -40.671 1.00 22.06 62 PRO C O 1
ATOM 6476 N N . PHE C 1 63 ? -15.603 -13.334 -42.759 1.00 24.11 63 PHE C N 1
ATOM 6477 C CA . PHE C 1 63 ? -14.634 -12.385 -43.306 1.00 24.78 63 PHE C CA 1
ATOM 6478 C C . PHE C 1 63 ? -15.310 -11.501 -44.350 1.00 24.81 63 PHE C C 1
ATOM 6479 O O . PHE C 1 63 ? -16.335 -11.862 -44.927 1.00 23.15 63 PHE C O 1
ATOM 6487 N N . HIS C 1 64 ? -14.708 -10.338 -44.594 1.00 29.99 64 HIS C N 1
ATOM 6488 C CA . HIS C 1 64 ? -15.173 -9.402 -45.607 1.00 29.69 64 HIS C CA 1
ATOM 6489 C C . HIS C 1 64 ? -14.659 -9.824 -46.978 1.00 31.33 64 HIS C C 1
ATOM 6490 O O . HIS C 1 64 ? -13.694 -10.580 -47.096 1.00 29.94 64 HIS C O 1
ATOM 6497 N N . GLN C 1 65 ? -15.302 -9.297 -48.024 1.00 32.39 65 GLN C N 1
ATOM 6498 C CA . GLN C 1 65 ? -14.945 -9.682 -49.385 1.00 37.77 65 GLN C CA 1
ATOM 6499 C C . GLN C 1 65 ? -13.474 -9.438 -49.695 1.00 41.26 65 GLN C C 1
ATOM 6500 O O . GLN C 1 65 ? -12.928 -10.095 -50.591 1.00 36.60 65 GLN C O 1
ATOM 6506 N N . ASP C 1 66 ? -12.814 -8.539 -48.960 1.00 40.20 66 ASP C N 1
ATOM 6507 C CA . ASP C 1 66 ? -11.395 -8.267 -49.148 1.00 29.93 66 ASP C CA 1
ATOM 6508 C C . ASP C 1 66 ? -10.496 -9.230 -48.383 1.00 36.22 66 ASP C C 1
ATOM 6509 O O . ASP C 1 66 ? -9.266 -9.099 -48.452 1.00 34.60 66 ASP C O 1
ATOM 6514 N N . GLY C 1 67 ? -11.073 -10.190 -47.660 1.00 35.46 67 GLY C N 1
ATOM 6515 C CA . GLY C 1 67 ? -10.300 -11.194 -46.962 1.00 35.18 67 GLY C CA 1
ATOM 6516 C C . GLY C 1 67 ? -9.906 -10.856 -45.541 1.00 32.89 67 GLY C C 1
ATOM 6517 O O . GLY C 1 67 ? -9.168 -11.632 -44.919 1.00 35.34 67 GLY C O 1
ATOM 6518 N N . LYS C 1 68 ? -10.359 -9.732 -45.003 1.00 27.94 68 LYS C N 1
ATOM 6519 C CA . LYS C 1 68 ? -10.058 -9.393 -43.621 1.00 32.57 68 LYS C CA 1
ATOM 6520 C C . LYS C 1 68 ? -11.125 -10.001 -42.718 1.00 31.96 68 LYS C C 1
ATOM 6521 O O . LYS C 1 68 ? -12.321 -9.959 -43.032 1.00 26.17 68 LYS C O 1
ATOM 6527 N N . ILE C 1 69 ? -10.681 -10.598 -41.607 1.00 28.72 69 ILE C N 1
ATOM 6528 C CA . ILE C 1 69 ? -11.613 -11.265 -40.709 1.00 27.38 69 ILE C CA 1
ATOM 6529 C C . ILE C 1 69 ? -12.415 -10.212 -39.957 1.00 25.52 69 ILE C C 1
ATOM 6530 O O . ILE C 1 69 ? -11.865 -9.208 -39.483 1.00 28.93 69 ILE C O 1
ATOM 6535 N N . ILE C 1 70 ? -13.730 -10.421 -39.880 1.00 19.57 70 ILE C N 1
ATOM 6536 C CA . ILE C 1 70 ? -14.604 -9.466 -39.218 1.00 23.37 70 ILE C CA 1
ATOM 6537 C C . ILE C 1 70 ? -14.159 -9.276 -37.769 1.00 25.60 70 ILE C C 1
ATOM 6538 O O . ILE C 1 70 ? -13.544 -10.165 -37.153 1.00 20.29 70 ILE C O 1
ATOM 6543 N N . HIS C 1 71 ? -14.489 -8.098 -37.221 1.00 21.93 71 HIS C N 1
ATOM 6544 C CA . HIS C 1 71 ? -13.962 -7.693 -35.922 1.00 22.56 71 HIS C CA 1
ATOM 6545 C C . HIS C 1 71 ? -14.467 -8.598 -34.805 1.00 20.49 71 HIS C C 1
ATOM 6546 O O . HIS C 1 71 ? -13.696 -8.992 -33.922 1.00 22.66 71 HIS C O 1
ATOM 6553 N N . ASN C 1 72 ? -15.750 -8.952 -34.824 1.00 17.72 72 ASN C N 1
ATOM 6554 C CA . ASN C 1 72 ? -16.265 -9.775 -33.737 1.00 20.81 72 ASN C CA 1
ATOM 6555 C C . ASN C 1 72 ? -15.584 -11.144 -33.683 1.00 24.79 72 ASN C C 1
ATOM 6556 O O . ASN C 1 72 ? -15.443 -11.717 -32.597 1.00 23.75 72 ASN C O 1
ATOM 6561 N N . PHE C 1 73 ? -15.172 -11.689 -34.834 1.00 18.28 73 PHE C N 1
ATOM 6562 C CA . PHE C 1 73 ? -14.476 -12.977 -34.840 1.00 22.52 73 PHE C CA 1
ATOM 6563 C C . PHE C 1 73 ? -13.035 -12.816 -34.361 1.00 22.26 73 PHE C C 1
ATOM 6564 O O . PHE C 1 73 ? -12.522 -13.663 -33.622 1.00 20.86 73 PHE C O 1
ATOM 6572 N N . ILE C 1 74 ? -12.383 -11.715 -34.743 1.00 21.58 74 ILE C N 1
ATOM 6573 C CA . ILE C 1 74 ? -11.046 -11.418 -34.231 1.00 20.78 74 ILE C CA 1
ATOM 6574 C C . ILE C 1 74 ? -11.051 -11.376 -32.705 1.00 22.26 74 ILE C C 1
ATOM 6575 O O . ILE C 1 74 ? -10.212 -12.014 -32.054 1.00 20.40 74 ILE C O 1
ATOM 6580 N N . ARG C 1 75 ? -11.990 -10.624 -32.104 1.00 21.13 75 ARG C N 1
ATOM 6581 C CA . ARG C 1 75 ? -11.980 -10.510 -30.648 1.00 20.23 75 ARG C CA 1
ATOM 6582 C C . ARG C 1 75 ? -12.215 -11.870 -30.005 1.00 27.31 75 ARG C C 1
ATOM 6583 O O . ARG C 1 75 ? -11.596 -12.197 -28.986 1.00 25.13 75 ARG C O 1
ATOM 6591 N N . ARG C 1 76 ? -13.087 -12.689 -30.606 1.00 21.89 76 ARG C N 1
ATOM 6592 C CA . ARG C 1 76 ? -13.426 -13.971 -30.001 1.00 26.13 76 ARG C CA 1
ATOM 6593 C C . ARG C 1 76 ? -12.221 -14.907 -29.976 1.00 22.58 76 ARG C C 1
ATOM 6594 O O . ARG C 1 76 ? -11.963 -15.571 -28.963 1.00 23.75 76 ARG C O 1
ATOM 6602 N N . ILE C 1 77 ? -11.466 -14.968 -31.073 1.00 22.02 77 ILE C N 1
ATOM 6603 C CA . ILE C 1 77 ? -10.246 -15.770 -31.075 1.00 21.99 77 ILE C CA 1
ATOM 6604 C C . ILE C 1 77 ? -9.238 -15.203 -30.080 1.00 21.10 77 ILE C C 1
ATOM 6605 O O . ILE C 1 77 ? -8.667 -15.937 -29.262 1.00 21.64 77 ILE C O 1
ATOM 6610 N N . GLN C 1 78 ? -9.013 -13.882 -30.129 1.00 20.99 78 GLN C N 1
ATOM 6611 C CA . GLN C 1 78 ? -8.006 -13.265 -29.265 1.00 21.93 78 GLN C CA 1
ATOM 6612 C C . GLN C 1 78 ? -8.332 -13.471 -27.795 1.00 23.30 78 GLN C C 1
ATOM 6613 O O . GLN C 1 78 ? -7.420 -13.589 -26.963 1.00 22.96 78 GLN C O 1
ATOM 6619 N N . THR C 1 79 ? -9.627 -13.543 -27.469 1.00 25.60 79 THR C N 1
ATOM 6620 C CA . THR C 1 79 ? -10.067 -13.843 -26.114 1.00 23.51 79 THR C CA 1
ATOM 6621 C C . THR C 1 79 ? -9.819 -15.304 -25.763 1.00 25.76 79 THR C C 1
ATOM 6622 O O . THR C 1 79 ? -9.421 -15.620 -24.634 1.00 22.02 79 THR C O 1
ATOM 6626 N N . LYS C 1 80 ? -10.065 -16.218 -26.706 1.00 23.20 80 LYS C N 1
ATOM 6627 C CA . LYS C 1 80 ? -9.823 -17.618 -26.389 1.00 23.88 80 LYS C CA 1
ATOM 6628 C C . LYS C 1 80 ? -8.332 -17.909 -26.331 1.00 21.11 80 LYS C C 1
ATOM 6629 O O . LYS C 1 80 ? -7.887 -18.685 -25.477 1.00 22.11 80 LYS C O 1
ATOM 6635 N N . ILE C 1 81 ? -7.541 -17.273 -27.203 1.00 19.61 81 ILE C N 1
ATOM 6636 C CA . ILE C 1 81 ? -6.090 -17.464 -27.155 1.00 22.53 81 ILE C CA 1
ATOM 6637 C C . ILE C 1 81 ? -5.556 -17.061 -25.788 1.00 24.25 81 ILE C C 1
ATOM 6638 O O . ILE C 1 81 ? -4.805 -17.807 -25.151 1.00 26.46 81 ILE C O 1
ATOM 6643 N N . LYS C 1 82 ? -5.947 -15.874 -25.318 1.00 27.51 82 LYS C N 1
ATOM 6644 C CA . LYS C 1 82 ? -5.540 -15.409 -23.996 1.00 23.23 82 LYS C CA 1
ATOM 6645 C C . LYS C 1 82 ? -5.953 -16.403 -22.918 1.00 24.82 82 LYS C C 1
ATOM 6646 O O . LYS C 1 82 ? -5.162 -16.736 -22.030 1.00 24.76 82 LYS C O 1
ATOM 6652 N N . ASP C 1 83 ? -7.190 -16.905 -22.993 1.00 23.23 83 ASP C N 1
ATOM 6653 C CA . ASP C 1 83 ? -7.666 -17.845 -21.982 1.00 25.18 83 ASP C CA 1
ATOM 6654 C C . ASP C 1 83 ? -6.940 -19.185 -22.061 1.00 23.74 83 ASP C C 1
ATOM 6655 O O . ASP C 1 83 ? -6.621 -19.780 -21.026 1.00 24.83 83 ASP C O 1
ATOM 6660 N N . LEU C 1 84 ? -6.701 -19.696 -23.271 1.00 19.67 84 LEU C N 1
ATOM 6661 C CA . LEU C 1 84 ? -5.971 -20.956 -23.391 1.00 24.46 84 LEU C CA 1
ATOM 6662 C C . LEU C 1 84 ? -4.534 -20.811 -22.898 1.00 20.28 84 LEU C C 1
ATOM 6663 O O . LEU C 1 84 ? -4.011 -21.716 -22.241 1.00 19.34 84 LEU C O 1
ATOM 6668 N N . LEU C 1 85 ? -3.889 -19.674 -23.185 1.00 18.18 85 LEU C N 1
ATOM 6669 C CA . LEU C 1 85 ? -2.497 -19.488 -22.774 1.00 23.76 85 LEU C CA 1
ATOM 6670 C C . LEU C 1 85 ? -2.370 -19.513 -21.261 1.00 23.99 85 LEU C C 1
ATOM 6671 O O . LEU C 1 85 ? -1.380 -20.013 -20.710 1.00 23.13 85 LEU C O 1
ATOM 6676 N N . GLN C 1 86 ? -3.373 -18.986 -20.578 1.00 20.78 86 GLN C N 1
ATOM 6677 C CA . GLN C 1 86 ? -3.385 -18.990 -19.124 1.00 27.83 86 GLN C CA 1
ATOM 6678 C C . GLN C 1 86 ? -3.675 -20.386 -18.573 1.00 27.60 86 GLN C C 1
ATOM 6679 O O . GLN C 1 86 ? -3.134 -20.771 -17.527 1.00 28.43 86 GLN C O 1
ATOM 6685 N N . GLN C 1 87 ? -4.528 -21.155 -19.263 1.00 24.87 87 GLN C N 1
ATOM 6686 C CA . GLN C 1 87 ? -4.768 -22.547 -18.889 1.00 22.21 87 GLN C CA 1
ATOM 6687 C C . GLN C 1 87 ? -3.531 -23.404 -19.139 1.00 21.82 87 GLN C C 1
ATOM 6688 O O . GLN C 1 87 ? -3.236 -24.324 -18.372 1.00 23.62 87 GLN C O 1
ATOM 6694 N N . MET C 1 88 ? -2.809 -23.125 -20.218 1.00 19.46 88 MET C N 1
ATOM 6695 C CA . MET C 1 88 ? -1.606 -23.885 -20.533 1.00 24.92 88 MET C CA 1
ATOM 6696 C C . MET C 1 88 ? -0.501 -23.600 -19.522 1.00 27.44 88 MET C C 1
ATOM 6697 O O . MET C 1 88 ? 0.084 -24.529 -18.951 1.00 28.41 88 MET C O 1
ATOM 6702 N N . GLU C 1 89 ? -0.231 -22.314 -19.263 1.00 25.15 89 GLU C N 1
ATOM 6703 C CA . GLU C 1 89 ? 0.764 -21.933 -18.262 1.00 24.39 89 GLU C CA 1
ATOM 6704 C C . GLU C 1 89 ? 0.459 -22.536 -16.895 1.00 27.22 89 GLU C C 1
ATOM 6705 O O . GLU C 1 89 ? 1.372 -22.976 -16.190 1.00 30.38 89 GLU C O 1
ATOM 6711 N N . GLU C 1 90 ? -0.816 -22.573 -16.501 1.00 25.85 90 GLU C N 1
ATOM 6712 C CA . GLU C 1 90 ? -1.166 -23.208 -15.233 1.00 28.14 90 GLU C CA 1
ATOM 6713 C C . GLU C 1 90 ? -0.980 -24.718 -15.298 1.00 31.17 90 GLU C C 1
ATOM 6714 O O . GLU C 1 90 ? -0.417 -25.328 -14.379 1.00 30.45 90 GLU C O 1
ATOM 6720 N N . GLY C 1 91 ? -1.466 -25.345 -16.372 1.00 28.15 91 GLY C N 1
ATOM 6721 C CA . GLY C 1 91 ? -1.367 -26.789 -16.484 1.00 28.53 91 GLY C CA 1
ATOM 6722 C C . GLY C 1 91 ? 0.060 -27.277 -16.621 1.00 29.69 91 GLY C C 1
ATOM 6723 O O . GLY C 1 91 ? 0.399 -28.356 -16.125 1.00 26.37 91 GLY C O 1
ATOM 6724 N N . LEU C 1 92 ? 0.915 -26.487 -17.276 1.00 28.21 92 LEU C N 1
ATOM 6725 C CA . LEU C 1 92 ? 2.309 -26.861 -17.468 1.00 27.88 92 LEU C CA 1
ATOM 6726 C C . LEU C 1 92 ? 3.090 -26.877 -16.163 1.00 30.22 92 LEU C C 1
ATOM 6727 O O . LEU C 1 92 ? 4.203 -27.418 -16.133 1.00 31.30 92 LEU C O 1
ATOM 6732 N N . LYS C 1 93 ? 2.541 -26.283 -15.096 1.00 29.55 93 LYS C N 1
ATOM 6733 C CA . LYS C 1 93 ? 3.217 -26.298 -13.802 1.00 29.09 93 LYS C CA 1
ATOM 6734 C C . LYS C 1 93 ? 3.500 -27.719 -13.324 1.00 29.86 93 LYS C C 1
ATOM 6735 O O . LYS C 1 93 ? 4.454 -27.941 -12.570 1.00 29.73 93 LYS C O 1
ATOM 6741 N N . THR C 1 94 ? 2.683 -28.689 -13.745 1.00 27.33 94 THR C N 1
ATOM 6742 C CA . THR C 1 94 ? 2.816 -30.083 -13.336 1.00 21.11 94 THR C CA 1
ATOM 6743 C C . THR C 1 94 ? 3.017 -31.001 -14.535 1.00 25.67 94 THR C C 1
ATOM 6744 O O . THR C 1 94 ? 2.721 -32.198 -14.460 1.00 24.80 94 THR C O 1
ATOM 6748 N N . ALA C 1 95 ? 3.487 -30.457 -15.651 1.00 23.51 95 ALA C N 1
ATOM 6749 C CA . ALA C 1 95 ? 3.854 -31.278 -16.790 1.00 25.14 95 ALA C CA 1
ATOM 6750 C C . ALA C 1 95 ? 5.112 -32.077 -16.472 1.00 24.77 95 ALA C C 1
ATOM 6751 O O . ALA C 1 95 ? 5.936 -31.669 -15.651 1.00 22.91 95 ALA C O 1
ATOM 6753 N N . ASP C 1 96 ? 5.241 -33.234 -17.119 1.00 23.84 96 ASP C N 1
ATOM 6754 C CA . ASP C 1 96 ? 6.408 -34.082 -16.943 1.00 21.55 96 ASP C CA 1
ATOM 6755 C C . ASP C 1 96 ? 7.675 -33.246 -17.112 1.00 21.47 96 ASP C C 1
ATOM 6756 O O . ASP C 1 96 ? 7.899 -32.691 -18.197 1.00 25.42 96 ASP C O 1
ATOM 6761 N N . PRO C 1 97 ? 8.503 -33.108 -16.074 1.00 18.24 97 PRO C N 1
ATOM 6762 C CA . PRO C 1 97 ? 9.693 -32.240 -16.191 1.00 22.92 97 PRO C CA 1
ATOM 6763 C C . PRO C 1 97 ? 10.712 -32.713 -17.214 1.00 22.55 97 PRO C C 1
ATOM 6764 O O . PRO C 1 97 ? 11.535 -31.900 -17.657 1.00 23.71 97 PRO C O 1
ATOM 6768 N N . HIS C 1 98 ? 10.690 -33.981 -17.624 1.00 20.03 98 HIS C N 1
ATOM 6769 C CA . HIS C 1 98 ? 11.783 -34.516 -18.426 1.00 26.65 98 HIS C CA 1
ATOM 6770 C C . HIS C 1 98 ? 11.424 -34.834 -19.872 1.00 27.85 98 HIS C C 1
ATOM 6771 O O . HIS C 1 98 ? 12.299 -35.298 -20.616 1.00 24.92 98 HIS C O 1
ATOM 6778 N N . ASP C 1 99 ? 10.187 -34.573 -20.301 1.00 21.33 99 ASP C N 1
ATOM 6779 C CA . ASP C 1 99 ? 9.810 -34.695 -21.705 1.00 19.44 99 ASP C CA 1
ATOM 6780 C C . ASP C 1 99 ? 10.100 -33.364 -22.397 1.00 20.07 99 ASP C C 1
ATOM 6781 O O . ASP C 1 99 ? 9.358 -32.390 -22.224 1.00 23.54 99 ASP C O 1
ATOM 6786 N N . CYS C 1 100 ? 11.159 -33.332 -23.199 1.00 20.49 100 CYS C N 1
ATOM 6787 C CA . CYS C 1 100 ? 11.619 -32.120 -23.866 1.00 21.35 100 CYS C CA 1
ATOM 6788 C C . CYS C 1 100 ? 11.186 -32.035 -25.321 1.00 21.64 100 CYS C C 1
ATOM 6789 O O . CYS C 1 100 ? 11.559 -31.078 -26.007 1.00 20.27 100 CYS C O 1
ATOM 6792 N N . SER C 1 101 ? 10.420 -33.008 -25.806 1.00 19.75 101 SER C N 1
ATOM 6793 C CA . SER C 1 101 ? 10.136 -33.102 -27.229 1.00 20.31 101 SER C CA 1
ATOM 6794 C C . SER C 1 101 ? 9.297 -31.923 -27.714 1.00 16.72 101 SER C C 1
ATOM 6795 O O . SER C 1 101 ? 8.571 -31.286 -26.949 1.00 18.43 101 SER C O 1
ATOM 6798 N N . ALA C 1 102 ? 9.418 -31.626 -29.008 1.00 17.15 102 ALA C N 1
ATOM 6799 C CA . ALA C 1 102 ? 8.504 -30.682 -29.634 1.00 16.69 102 ALA C CA 1
ATOM 6800 C C . ALA C 1 102 ? 7.102 -31.247 -29.630 1.00 15.80 102 ALA C C 1
ATOM 6801 O O . ALA C 1 102 ? 6.120 -30.523 -29.407 1.00 18.12 102 ALA C O 1
ATOM 6803 N N . TYR C 1 103 ? 7.009 -32.560 -29.851 1.00 13.81 103 TYR C N 1
ATOM 6804 C CA . TYR C 1 103 ? 5.732 -33.238 -29.994 1.00 17.21 103 TYR C CA 1
ATOM 6805 C C . TYR C 1 103 ? 4.894 -33.097 -28.733 1.00 16.41 103 TYR C C 1
ATOM 6806 O O . TYR C 1 103 ? 3.732 -32.679 -28.800 1.00 16.47 103 TYR C O 1
ATOM 6815 N N . THR C 1 104 ? 5.473 -33.411 -27.568 1.00 11.95 104 THR C N 1
ATOM 6816 C CA . THR C 1 104 ? 4.687 -33.439 -26.339 1.00 17.56 104 THR C CA 1
ATOM 6817 C C . THR C 1 104 ? 5.292 -32.685 -25.160 1.00 16.88 104 THR C C 1
ATOM 6818 O O . THR C 1 104 ? 4.727 -32.756 -24.062 1.00 17.06 104 THR C O 1
ATOM 6822 N N . GLY C 1 105 ? 6.403 -31.963 -25.334 1.00 18.71 105 GLY C N 1
ATOM 6823 C CA . GLY C 1 105 ? 7.090 -31.379 -24.204 1.00 15.07 105 GLY C CA 1
ATOM 6824 C C . GLY C 1 105 ? 7.522 -29.940 -24.433 1.00 17.93 105 GLY C C 1
ATOM 6825 O O . GLY C 1 105 ? 6.898 -29.176 -25.171 1.00 16.77 105 GLY C O 1
ATOM 6826 N N . TRP C 1 106 ? 8.630 -29.588 -23.778 1.00 20.05 106 TRP C N 1
ATOM 6827 C CA . TRP C 1 106 ? 8.983 -28.187 -23.585 1.00 17.39 106 TRP C CA 1
ATOM 6828 C C . TRP C 1 106 ? 9.303 -27.492 -24.898 1.00 17.51 106 TRP C C 1
ATOM 6829 O O . TRP C 1 106 ? 8.979 -26.311 -25.066 1.00 19.29 106 TRP C O 1
ATOM 6840 N N . THR C 1 107 ? 9.933 -28.200 -25.839 1.00 15.78 107 THR C N 1
ATOM 6841 C CA . THR C 1 107 ? 10.278 -27.587 -27.121 1.00 17.72 107 THR C CA 1
ATOM 6842 C C . THR C 1 107 ? 9.031 -27.136 -27.881 1.00 15.71 107 THR C C 1
ATOM 6843 O O . THR C 1 107 ? 9.047 -26.092 -28.541 1.00 18.53 107 THR C O 1
ATOM 6847 N N . GLY C 1 108 ? 7.933 -27.893 -27.789 1.00 18.12 108 GLY C N 1
ATOM 6848 C CA . GLY C 1 108 ? 6.690 -27.447 -28.411 1.00 17.38 108 GLY C CA 1
ATOM 6849 C C . GLY C 1 108 ? 6.155 -26.158 -27.807 1.00 17.83 108 GLY C C 1
ATOM 6850 O O . GLY C 1 108 ? 5.641 -25.288 -28.519 1.00 18.28 108 GLY C O 1
ATOM 6851 N N . ILE C 1 109 ? 6.279 -26.013 -26.488 1.00 14.73 109 ILE C N 1
ATOM 6852 C CA . ILE C 1 109 ? 5.876 -24.776 -25.829 1.00 15.29 109 ILE C CA 1
ATOM 6853 C C . ILE C 1 109 ? 6.742 -23.614 -26.308 1.00 20.20 109 ILE C C 1
ATOM 6854 O O . ILE C 1 109 ? 6.245 -22.507 -26.552 1.00 20.64 109 ILE C O 1
ATOM 6859 N N . ALA C 1 110 ? 8.045 -23.854 -26.473 1.00 16.84 110 ALA C N 1
ATOM 6860 C CA . ALA C 1 110 ? 8.922 -22.855 -27.072 1.00 17.55 110 ALA C CA 1
ATOM 6861 C C . ALA C 1 110 ? 8.522 -22.543 -28.514 1.00 20.06 110 ALA C C 1
ATOM 6862 O O . ALA C 1 110 ? 8.552 -21.377 -28.929 1.00 19.80 110 ALA C O 1
ATOM 6864 N N . LEU C 1 111 ? 8.154 -23.567 -29.298 1.00 18.86 111 LEU C N 1
ATOM 6865 C CA . LEU C 1 111 ? 7.737 -23.325 -30.680 1.00 19.27 111 LEU C CA 1
ATOM 6866 C C . LEU C 1 111 ? 6.468 -22.475 -30.739 1.00 19.91 111 LEU C C 1
ATOM 6867 O O . LEU C 1 111 ? 6.325 -21.626 -31.631 1.00 17.38 111 LEU C O 1
ATOM 6872 N N . LEU C 1 112 ? 5.531 -22.689 -29.808 1.00 19.81 112 LEU C N 1
ATOM 6873 C CA . LEU C 1 112 ? 4.337 -21.843 -29.761 1.00 18.03 112 LEU C CA 1
ATOM 6874 C C . LEU C 1 112 ? 4.714 -20.386 -29.502 1.00 20.63 112 LEU C C 1
ATOM 6875 O O . LEU C 1 112 ? 4.285 -19.484 -30.233 1.00 21.13 112 LEU C O 1
ATOM 6880 N N . TYR C 1 113 ? 5.554 -20.135 -28.487 1.00 21.22 113 TYR C N 1
ATOM 6881 C CA . TYR C 1 113 ? 5.962 -18.757 -28.202 1.00 23.73 113 TYR C CA 1
ATOM 6882 C C . TYR C 1 113 ? 6.755 -18.147 -29.358 1.00 20.94 113 TYR C C 1
ATOM 6883 O O . TYR C 1 113 ? 6.568 -16.968 -29.673 1.00 19.34 113 TYR C O 1
ATOM 6892 N N . LEU C 1 114 ? 7.589 -18.938 -30.038 1.00 19.07 114 LEU C N 1
ATOM 6893 C CA . LEU C 1 114 ? 8.184 -18.469 -31.289 1.00 20.81 114 LEU C CA 1
ATOM 6894 C C . LEU C 1 114 ? 7.107 -18.101 -32.307 1.00 22.62 114 LEU C C 1
ATOM 6895 O O . LEU C 1 114 ? 7.225 -17.087 -33.011 1.00 21.82 114 LEU C O 1
ATOM 6900 N N . GLN C 1 115 ? 6.058 -18.923 -32.411 1.00 18.08 115 GLN C N 1
ATOM 6901 C CA . GLN C 1 115 ? 4.976 -18.630 -33.347 1.00 20.75 115 GLN C CA 1
ATOM 6902 C C . GLN C 1 115 ? 4.278 -17.325 -32.980 1.00 19.63 115 GLN C C 1
ATOM 6903 O O . GLN C 1 115 ? 4.018 -16.481 -33.843 1.00 21.05 115 GLN C O 1
ATOM 6909 N N . LEU C 1 116 ? 3.959 -17.153 -31.698 1.00 20.01 116 LEU C N 1
ATOM 6910 C CA . LEU C 1 116 ? 3.332 -15.917 -31.243 1.00 23.44 116 LEU C CA 1
ATOM 6911 C C . LEU C 1 116 ? 4.252 -14.718 -31.483 1.00 21.16 116 LEU C C 1
ATOM 6912 O O . LEU C 1 116 ? 3.793 -13.639 -31.872 1.00 17.81 116 LEU C O 1
ATOM 6917 N N . TYR C 1 117 ? 5.560 -14.901 -31.307 1.00 23.74 117 TYR C N 1
ATOM 6918 C CA . TYR C 1 117 ? 6.482 -13.814 -31.619 1.00 24.10 117 TYR C CA 1
ATOM 6919 C C . TYR C 1 117 ? 6.542 -13.545 -33.120 1.00 21.62 117 TYR C C 1
ATOM 6920 O O . TYR C 1 117 ? 6.654 -12.388 -33.533 1.00 25.78 117 TYR C O 1
ATOM 6929 N N . ARG C 1 118 ? 6.438 -14.585 -33.949 1.00 24.15 118 ARG C N 1
ATOM 6930 C CA . ARG C 1 118 ? 6.439 -14.371 -35.393 1.00 22.72 118 ARG C CA 1
ATOM 6931 C C . ARG C 1 118 ? 5.241 -13.544 -35.841 1.00 24.40 118 ARG C C 1
ATOM 6932 O O . ARG C 1 118 ? 5.361 -12.756 -36.782 1.00 28.49 118 ARG C O 1
ATOM 6940 N N . VAL C 1 119 ? 4.096 -13.676 -35.173 1.00 22.27 119 VAL C N 1
ATOM 6941 C CA . VAL C 1 119 ? 2.863 -13.052 -35.645 1.00 24.73 119 VAL C CA 1
ATOM 6942 C C . VAL C 1 119 ? 2.474 -11.804 -34.863 1.00 29.01 119 VAL C C 1
ATOM 6943 O O . VAL C 1 119 ? 1.607 -11.052 -35.334 1.00 31.44 119 VAL C O 1
ATOM 6947 N N . THR C 1 120 ? 3.063 -11.555 -33.692 1.00 30.40 120 THR C N 1
ATOM 6948 C CA . THR C 1 120 ? 2.824 -10.309 -32.981 1.00 25.16 120 THR C CA 1
ATOM 6949 C C . THR C 1 120 ? 4.054 -9.418 -32.866 1.00 31.83 120 THR C C 1
ATOM 6950 O O . THR C 1 120 ? 3.921 -8.280 -32.409 1.00 33.67 120 THR C O 1
ATOM 6954 N N . CYS C 1 121 ? 5.239 -9.901 -33.248 1.00 31.74 121 CYS C N 1
ATOM 6955 C CA . CYS C 1 121 ? 6.493 -9.151 -33.109 1.00 33.42 121 CYS C CA 1
ATOM 6956 C C . CYS C 1 121 ? 6.717 -8.621 -31.690 1.00 30.57 121 CYS C C 1
ATOM 6957 O O . CYS C 1 121 ? 7.441 -7.636 -31.500 1.00 31.85 121 CYS C O 1
ATOM 6960 N N . ASP C 1 122 ? 6.095 -9.240 -30.687 1.00 26.62 122 ASP C N 1
ATOM 6961 C CA . ASP C 1 122 ? 6.245 -8.835 -29.294 1.00 27.73 122 ASP C CA 1
ATOM 6962 C C . ASP C 1 122 ? 7.334 -9.690 -28.648 1.00 31.01 122 ASP C C 1
ATOM 6963 O O . ASP C 1 122 ? 7.186 -10.917 -28.538 1.00 27.76 122 ASP C O 1
ATOM 6968 N N . GLN C 1 123 ? 8.404 -9.026 -28.186 1.00 29.39 123 GLN C N 1
ATOM 6969 C CA . GLN C 1 123 ? 9.593 -9.704 -27.673 1.00 26.23 123 GLN C CA 1
ATOM 6970 C C . GLN C 1 123 ? 9.325 -10.471 -26.385 1.00 27.57 123 GLN C C 1
ATOM 6971 O O . GLN C 1 123 ? 10.095 -11.379 -26.044 1.00 29.06 123 GLN C O 1
ATOM 6977 N N . THR C 1 124 ? 8.275 -10.110 -25.652 1.00 24.25 124 THR C N 1
ATOM 6978 C CA . THR C 1 124 ? 7.816 -10.922 -24.532 1.00 27.95 124 THR C CA 1
ATOM 6979 C C . THR C 1 124 ? 7.794 -12.404 -24.892 1.00 29.30 124 THR C C 1
ATOM 6980 O O . THR C 1 124 ? 8.222 -13.261 -24.109 1.00 27.55 124 THR C O 1
ATOM 6984 N N . TYR C 1 125 ? 7.285 -12.717 -26.086 1.00 27.02 125 TYR C N 1
ATOM 6985 C CA . TYR C 1 125 ? 7.123 -14.111 -26.483 1.00 28.78 125 TYR C CA 1
ATOM 6986 C C . TYR C 1 125 ? 8.451 -14.725 -26.890 1.00 23.74 125 TYR C C 1
ATOM 6987 O O . TYR C 1 125 ? 8.707 -15.897 -26.599 1.00 23.62 125 TYR C O 1
ATOM 6996 N N . LEU C 1 126 ? 9.298 -13.950 -27.567 1.00 25.11 126 LEU C N 1
ATOM 6997 C CA . LEU C 1 126 ? 10.637 -14.429 -27.885 1.00 26.25 126 LEU C CA 1
ATOM 6998 C C . LEU C 1 126 ? 11.368 -14.857 -26.618 1.00 27.49 126 LEU C C 1
ATOM 6999 O O . LEU C 1 126 ? 11.905 -15.966 -26.539 1.00 26.05 126 LEU C O 1
ATOM 7004 N N . LEU C 1 127 ? 11.363 -13.997 -25.598 1.00 28.58 127 LEU C N 1
ATOM 7005 C CA . LEU C 1 127 ? 12.041 -14.317 -24.347 1.00 24.34 127 LEU C CA 1
ATOM 7006 C C . LEU C 1 127 ? 11.379 -15.503 -23.653 1.00 27.88 127 LEU C C 1
ATOM 7007 O O . LEU C 1 127 ? 12.056 -16.326 -23.021 1.00 26.19 127 LEU C O 1
ATOM 7012 N N . ARG C 1 128 ? 10.051 -15.600 -23.738 1.00 23.29 128 ARG C N 1
ATOM 7013 C CA . ARG C 1 128 ? 9.369 -16.699 -23.063 1.00 25.26 128 ARG C CA 1
ATOM 7014 C C . ARG C 1 128 ? 9.740 -18.051 -23.681 1.00 22.80 128 ARG C C 1
ATOM 7015 O O . ARG C 1 128 ? 9.876 -19.050 -22.963 1.00 18.27 128 ARG C O 1
ATOM 7023 N N . SER C 1 129 ? 9.915 -18.104 -25.006 1.00 22.47 129 SER C N 1
ATOM 7024 C CA . SER C 1 129 ? 10.365 -19.352 -25.618 1.00 23.72 129 SER C CA 1
ATOM 7025 C C . SER C 1 129 ? 11.781 -19.699 -25.189 1.00 27.17 129 SER C C 1
ATOM 7026 O O . SER C 1 129 ? 12.128 -20.885 -25.110 1.00 27.47 129 SER C O 1
ATOM 7029 N N . LEU C 1 130 ? 12.598 -18.684 -24.883 1.00 24.95 130 LEU C N 1
ATOM 7030 C CA . LEU C 1 130 ? 13.929 -18.938 -24.342 1.00 24.07 130 LEU C CA 1
ATOM 7031 C C . LEU C 1 130 ? 13.852 -19.664 -23.006 1.00 22.24 130 LEU C C 1
ATOM 7032 O O . LEU C 1 130 ? 14.604 -20.618 -22.763 1.00 25.34 130 LEU C O 1
ATOM 7037 N N . ASP C 1 131 ? 12.955 -19.225 -22.120 1.00 23.69 131 ASP C N 1
ATOM 7038 C CA . ASP C 1 131 ? 12.780 -19.933 -20.857 1.00 24.99 131 ASP C CA 1
ATOM 7039 C C . ASP C 1 131 ? 12.452 -21.401 -21.101 1.00 30.25 131 ASP C C 1
ATOM 7040 O O . ASP C 1 131 ? 12.893 -22.275 -20.335 1.00 26.53 131 ASP C O 1
ATOM 7045 N N . TYR C 1 132 ? 11.726 -21.699 -22.193 1.00 25.40 132 TYR C N 1
ATOM 7046 C CA . TYR C 1 132 ? 11.295 -23.074 -22.439 1.00 23.40 132 TYR C CA 1
ATOM 7047 C C . TYR C 1 132 ? 12.377 -23.939 -23.100 1.00 22.55 132 TYR C C 1
ATOM 7048 O O . TYR C 1 132 ? 12.481 -25.122 -22.770 1.00 23.05 132 TYR C O 1
ATOM 7057 N N . VAL C 1 133 ? 13.202 -23.396 -24.009 1.00 19.79 133 VAL C N 1
ATOM 7058 C CA . VAL C 1 133 ? 14.276 -24.229 -24.563 1.00 25.66 133 VAL C CA 1
ATOM 7059 C C . VAL C 1 133 ? 15.351 -24.515 -23.532 1.00 25.69 133 VAL C C 1
ATOM 7060 O O . VAL C 1 133 ? 16.019 -25.553 -23.609 1.00 28.45 133 VAL C O 1
ATOM 7064 N N . LYS C 1 134 ? 15.576 -23.592 -22.592 1.00 28.42 134 LYS C N 1
ATOM 7065 C CA . LYS C 1 134 ? 16.668 -23.758 -21.635 1.00 28.83 134 LYS C CA 1
ATOM 7066 C C . LYS C 1 134 ? 16.454 -24.990 -20.767 1.00 29.35 134 LYS C C 1
ATOM 7067 O O . LYS C 1 134 ? 17.423 -25.606 -20.306 1.00 32.26 134 LYS C O 1
ATOM 7073 N N . ARG C 1 135 ? 15.196 -25.378 -20.562 1.00 26.28 135 ARG C N 1
ATOM 7074 C CA . ARG C 1 135 ? 14.898 -26.623 -19.868 1.00 26.47 135 ARG C CA 1
ATOM 7075 C C . ARG C 1 135 ? 15.371 -27.843 -20.622 1.00 20.71 135 ARG C C 1
ATOM 7076 O O . ARG C 1 135 ? 15.389 -28.932 -20.048 1.00 27.32 135 ARG C O 1
ATOM 7084 N N . THR C 1 136 ? 15.680 -27.713 -21.906 1.00 19.97 136 THR C N 1
ATOM 7085 C CA . THR C 1 136 ? 15.902 -28.899 -22.721 1.00 23.99 136 THR C CA 1
ATOM 7086 C C . THR C 1 136 ? 17.364 -29.150 -23.046 1.00 29.92 136 THR C C 1
ATOM 7087 O O . THR C 1 136 ? 17.725 -30.298 -23.332 1.00 31.55 136 THR C O 1
ATOM 7091 N N . LEU C 1 137 ? 18.210 -28.114 -22.986 1.00 30.87 137 LEU C N 1
ATOM 7092 C CA . LEU C 1 137 ? 19.513 -28.164 -23.638 1.00 31.92 137 LEU C CA 1
ATOM 7093 C C . LEU C 1 137 ? 20.542 -28.926 -22.818 1.00 33.84 137 LEU C C 1
ATOM 7094 O O . LEU C 1 137 ? 21.379 -29.634 -23.384 1.00 36.45 137 LEU C O 1
ATOM 7099 N N . ARG C 1 138 ? 20.485 -28.815 -21.490 1.00 34.78 138 ARG C N 1
ATOM 7100 C CA . ARG C 1 138 ? 21.623 -29.224 -20.672 1.00 36.79 138 ARG C CA 1
ATOM 7101 C C . ARG C 1 138 ? 21.830 -30.740 -20.644 1.00 42.33 138 ARG C C 1
ATOM 7102 O O . ARG C 1 138 ? 22.962 -31.192 -20.434 1.00 54.49 138 ARG C O 1
ATOM 7110 N N . ASN C 1 139 ? 20.789 -31.544 -20.859 1.00 34.08 139 ASN C N 1
ATOM 7111 C CA . ASN C 1 139 ? 20.875 -32.970 -20.541 1.00 40.33 139 ASN C CA 1
ATOM 7112 C C . ASN C 1 139 ? 20.463 -33.848 -21.721 1.00 42.93 139 ASN C C 1
ATOM 7113 O O . ASN C 1 139 ? 19.716 -34.818 -21.567 1.00 43.34 139 ASN C O 1
ATOM 7118 N N . LEU C 1 140 ? 20.975 -33.551 -22.915 1.00 42.20 140 LEU C N 1
ATOM 7119 C CA . LEU C 1 140 ? 20.528 -34.250 -24.115 1.00 35.52 140 LEU C CA 1
ATOM 7120 C C . LEU C 1 140 ? 21.255 -35.575 -24.318 1.00 36.52 140 LEU C C 1
ATOM 7121 O O . LEU C 1 140 ? 22.461 -35.691 -24.068 1.00 40.39 140 LEU C O 1
ATOM 7126 N N . ASN C 1 141 ? 20.514 -36.551 -24.855 1.00 39.21 141 ASN C N 1
ATOM 7127 C CA . ASN C 1 141 ? 20.915 -37.959 -24.895 1.00 42.61 141 ASN C CA 1
ATOM 7128 C C . ASN C 1 141 ? 21.749 -38.302 -26.130 1.00 38.63 141 ASN C C 1
ATOM 7129 O O . ASN C 1 141 ? 22.717 -39.063 -26.034 1.00 35.56 141 ASN C O 1
ATOM 7134 N N . GLY C 1 142 ? 21.351 -37.809 -27.308 1.00 33.71 142 GLY C N 1
ATOM 7135 C CA . GLY C 1 142 ? 21.971 -38.192 -28.559 1.00 29.78 142 GLY C CA 1
ATOM 7136 C C . GLY C 1 142 ? 21.304 -39.335 -29.307 1.00 36.50 142 GLY C C 1
ATOM 7137 O O . GLY C 1 142 ? 21.690 -39.598 -30.454 1.00 34.22 142 GLY C O 1
ATOM 7138 N N . ARG C 1 143 ? 20.314 -40.019 -28.711 1.00 32.24 143 ARG C N 1
ATOM 7139 C CA . ARG C 1 143 ? 19.797 -41.263 -29.275 1.00 31.63 143 ARG C CA 1
ATOM 7140 C C . ARG C 1 143 ? 18.547 -41.092 -30.145 1.00 29.41 143 ARG C C 1
ATOM 7141 O O . ARG C 1 143 ? 18.305 -41.929 -31.020 1.00 31.95 143 ARG C O 1
ATOM 7149 N N . ARG C 1 144 ? 17.750 -40.051 -29.943 1.00 26.90 144 ARG C N 1
ATOM 7150 C CA . ARG C 1 144 ? 16.587 -39.780 -30.780 1.00 20.83 144 ARG C CA 1
ATOM 7151 C C . ARG C 1 144 ? 16.904 -38.579 -31.660 1.00 20.99 144 ARG C C 1
ATOM 7152 O O . ARG C 1 144 ? 17.379 -37.550 -31.163 1.00 19.60 144 ARG C O 1
ATOM 7160 N N . VAL C 1 145 ? 16.637 -38.698 -32.963 1.00 23.18 145 VAL C N 1
ATOM 7161 C CA . VAL C 1 145 ? 17.271 -37.817 -33.948 1.00 21.20 145 VAL C CA 1
ATOM 7162 C C . VAL C 1 145 ? 16.327 -36.807 -34.596 1.00 19.94 145 VAL C C 1
ATOM 7163 O O . VAL C 1 145 ? 16.812 -35.923 -35.323 1.00 20.65 145 VAL C O 1
ATOM 7167 N N . THR C 1 146 ? 15.013 -36.907 -34.390 1.00 18.66 146 THR C N 1
ATOM 7168 C CA . THR C 1 146 ? 14.077 -36.088 -35.157 1.00 16.48 146 THR C CA 1
ATOM 7169 C C . THR C 1 146 ? 13.788 -34.754 -34.472 1.00 15.63 146 THR C C 1
ATOM 7170 O O . THR C 1 146 ? 13.994 -34.576 -33.269 1.00 13.63 146 THR C O 1
ATOM 7174 N N . PHE C 1 147 ? 13.298 -33.810 -35.277 1.00 17.10 147 PHE C N 1
ATOM 7175 C CA . PHE C 1 147 ? 12.821 -32.537 -34.753 1.00 13.48 147 PHE C CA 1
ATOM 7176 C C . PHE C 1 147 ? 11.652 -32.738 -33.787 1.00 15.35 147 PHE C C 1
ATOM 7177 O O . PHE C 1 147 ? 11.629 -32.165 -32.691 1.00 15.70 147 PHE C O 1
ATOM 7185 N N . LEU C 1 148 ? 10.672 -33.561 -34.175 1.00 14.92 148 LEU C N 1
ATOM 7186 C CA . LEU C 1 148 ? 9.449 -33.682 -33.382 1.00 14.61 148 LEU C CA 1
ATOM 7187 C C . LEU C 1 148 ? 9.699 -34.390 -32.054 1.00 17.13 148 LEU C C 1
ATOM 7188 O O . LEU C 1 148 ? 9.172 -33.975 -31.019 1.00 15.32 148 LEU C O 1
ATOM 7193 N N . CYS C 1 149 ? 10.478 -35.468 -32.066 1.00 13.84 149 CYS C N 1
ATOM 7194 C CA . CYS C 1 149 ? 10.557 -36.360 -30.924 1.00 17.82 149 CYS C CA 1
ATOM 7195 C C . CYS C 1 149 ? 11.957 -36.529 -30.362 1.00 17.74 149 CYS C C 1
ATOM 7196 O O . CYS C 1 149 ? 12.116 -37.233 -29.359 1.00 14.20 149 CYS C O 1
ATOM 7199 N N . GLY C 1 150 ? 12.968 -35.894 -30.953 1.00 18.48 150 GLY C N 1
ATOM 7200 C CA . GLY C 1 150 ? 14.338 -36.145 -30.554 1.00 19.27 150 GLY C CA 1
ATOM 7201 C C . GLY C 1 150 ? 15.165 -34.900 -30.317 1.00 18.40 150 GLY C C 1
ATOM 7202 O O . GLY C 1 150 ? 14.633 -33.785 -30.293 1.00 20.42 150 GLY C O 1
ATOM 7203 N N . ASP C 1 151 ? 16.476 -35.078 -30.149 1.00 14.58 151 ASP C N 1
ATOM 7204 C CA . ASP C 1 151 ? 17.337 -33.962 -29.763 1.00 16.39 151 ASP C CA 1
ATOM 7205 C C . ASP C 1 151 ? 17.352 -32.853 -30.799 1.00 15.88 151 ASP C C 1
ATOM 7206 O O . ASP C 1 151 ? 17.686 -31.705 -30.468 1.00 14.97 151 ASP C O 1
ATOM 7211 N N . ALA C 1 152 ? 17.004 -33.166 -32.049 1.00 16.08 152 ALA C N 1
ATOM 7212 C CA . ALA C 1 152 ? 17.039 -32.141 -33.084 1.00 15.54 152 ALA C CA 1
ATOM 7213 C C . ALA C 1 152 ? 16.081 -30.993 -32.784 1.00 15.83 152 ALA C C 1
ATOM 7214 O O . ALA C 1 152 ? 16.352 -29.852 -33.161 1.00 15.62 152 ALA C O 1
ATOM 7216 N N . GLY C 1 153 ? 14.967 -31.268 -32.109 1.00 16.38 153 GLY C N 1
ATOM 7217 C CA . GLY C 1 153 ? 14.011 -30.244 -31.751 1.00 18.52 153 GLY C CA 1
ATOM 7218 C C . GLY C 1 153 ? 14.569 -29.221 -30.776 1.00 16.61 153 GLY C C 1
ATOM 7219 O O . GLY C 1 153 ? 14.637 -28.025 -31.073 1.00 19.80 153 GLY C O 1
ATOM 7220 N N . PRO C 1 154 ? 14.956 -29.665 -29.584 1.00 15.02 154 PRO C N 1
ATOM 7221 C CA . PRO C 1 154 ? 15.555 -28.718 -28.622 1.00 17.72 154 PRO C CA 1
ATOM 7222 C C . PRO C 1 154 ? 16.747 -27.952 -29.183 1.00 23.88 154 PRO C C 1
ATOM 7223 O O . PRO C 1 154 ? 16.858 -26.739 -28.946 1.00 24.31 154 PRO C O 1
ATOM 7227 N N . LEU C 1 155 ? 17.629 -28.620 -29.946 1.00 20.43 155 LEU C N 1
ATOM 7228 C CA . LEU C 1 155 ? 18.831 -27.964 -30.456 1.00 22.55 155 LEU C CA 1
ATOM 7229 C C . LEU C 1 155 ? 18.527 -27.006 -31.601 1.00 23.59 155 LEU C C 1
ATOM 7230 O O . LEU C 1 155 ? 19.108 -25.914 -31.671 1.00 23.04 155 LEU C O 1
ATOM 7235 N N . ALA C 1 156 ? 17.643 -27.390 -32.519 1.00 22.37 156 ALA C N 1
ATOM 7236 C CA . ALA C 1 156 ? 17.355 -26.497 -33.631 1.00 19.12 156 ALA C CA 1
ATOM 7237 C C . ALA C 1 156 ? 16.487 -25.329 -33.183 1.00 20.98 156 ALA C C 1
ATOM 7238 O O . ALA C 1 156 ? 16.652 -24.204 -33.674 1.00 18.06 156 ALA C O 1
ATOM 7240 N N . VAL C 1 157 ? 15.570 -25.566 -32.248 1.00 19.93 157 VAL C N 1
ATOM 7241 C CA . VAL C 1 157 ? 14.791 -24.451 -31.729 1.00 24.35 157 VAL C CA 1
ATOM 7242 C C . VAL C 1 157 ? 15.666 -23.561 -30.851 1.00 19.95 157 VAL C C 1
ATOM 7243 O O . VAL C 1 157 ? 15.617 -22.335 -30.959 1.00 21.61 157 VAL C O 1
ATOM 7247 N N . GLY C 1 158 ? 16.491 -24.157 -29.990 1.00 20.48 158 GLY C N 1
ATOM 7248 C CA . GLY C 1 158 ? 17.492 -23.370 -29.280 1.00 25.60 158 GLY C CA 1
ATOM 7249 C C . GLY C 1 158 ? 18.348 -22.530 -30.212 1.00 24.14 158 GLY C C 1
ATOM 7250 O O . GLY C 1 158 ? 18.523 -21.326 -29.999 1.00 20.26 158 GLY C O 1
ATOM 7251 N N . ALA C 1 159 ? 18.859 -23.147 -31.283 1.00 23.33 159 ALA C N 1
ATOM 7252 C CA . ALA C 1 159 ? 19.612 -22.411 -32.300 1.00 20.95 159 ALA C CA 1
ATOM 7253 C C . ALA C 1 159 ? 18.857 -21.175 -32.771 1.00 22.08 159 ALA C C 1
ATOM 7254 O O . ALA C 1 159 ? 19.396 -20.062 -32.776 1.00 27.24 159 ALA C O 1
ATOM 7256 N N . VAL C 1 160 ? 17.608 -21.353 -33.185 1.00 20.87 160 VAL C N 1
ATOM 7257 C CA . VAL C 1 160 ? 16.872 -20.247 -33.784 1.00 21.40 160 VAL C CA 1
ATOM 7258 C C . VAL C 1 160 ? 16.588 -19.170 -32.745 1.00 20.23 160 VAL C C 1
ATOM 7259 O O . VAL C 1 160 ? 16.607 -17.970 -33.049 1.00 21.05 160 VAL C O 1
ATOM 7263 N N . ILE C 1 161 ? 16.341 -19.574 -31.502 1.00 17.46 161 ILE C N 1
ATOM 7264 C CA . ILE C 1 161 ? 16.014 -18.606 -30.462 1.00 22.96 161 ILE C CA 1
ATOM 7265 C C . ILE C 1 161 ? 17.231 -17.754 -30.135 1.00 24.59 161 ILE C C 1
ATOM 7266 O O . ILE C 1 161 ? 17.161 -16.520 -30.099 1.00 23.73 161 ILE C O 1
ATOM 7271 N N . TYR C 1 162 ? 18.374 -18.407 -29.925 1.00 27.20 162 TYR C N 1
ATOM 7272 C CA . TYR C 1 162 ? 19.611 -17.692 -29.656 1.00 26.91 162 TYR C CA 1
ATOM 7273 C C . TYR C 1 162 ? 19.986 -16.763 -30.802 1.00 28.12 162 TYR C C 1
ATOM 7274 O O . TYR C 1 162 ? 20.506 -15.669 -30.567 1.00 31.51 162 TYR C O 1
ATOM 7283 N N . HIS C 1 163 ? 19.708 -17.160 -32.043 1.00 27.05 163 HIS C N 1
ATOM 7284 C CA . HIS C 1 163 ? 20.021 -16.289 -33.173 1.00 27.36 163 HIS C CA 1
ATOM 7285 C C . HIS C 1 163 ? 19.136 -15.047 -33.182 1.00 31.23 163 HIS C C 1
ATOM 7286 O O . HIS C 1 163 ? 19.620 -13.934 -33.426 1.00 29.83 163 HIS C O 1
ATOM 7293 N N . LYS C 1 164 ? 17.835 -15.222 -32.934 1.00 25.06 164 LYS C N 1
ATOM 7294 C CA . LYS C 1 164 ? 16.931 -14.082 -32.871 1.00 24.60 164 LYS C CA 1
ATOM 7295 C C . LYS C 1 164 ? 17.214 -13.201 -31.659 1.00 29.41 164 LYS C C 1
ATOM 7296 O O . LYS C 1 164 ? 16.965 -11.994 -31.710 1.00 30.00 164 LYS C O 1
ATOM 7302 N N . LEU C 1 165 ? 17.745 -13.768 -30.574 1.00 29.90 165 LEU C N 1
ATOM 7303 C CA . LEU C 1 165 ? 18.202 -12.970 -29.439 1.00 31.22 165 LEU C CA 1
ATOM 7304 C C . LEU C 1 165 ? 19.648 -12.475 -29.593 1.00 36.65 165 LEU C C 1
ATOM 7305 O O . LEU C 1 165 ? 20.181 -11.847 -28.667 1.00 33.88 165 LEU C O 1
ATOM 7310 N N . ARG C 1 166 ? 20.291 -12.749 -30.729 1.00 35.04 166 ARG C N 1
ATOM 7311 C CA . ARG C 1 166 ? 21.609 -12.241 -31.113 1.00 32.52 166 ARG C CA 1
ATOM 7312 C C . ARG C 1 166 ? 22.763 -12.792 -30.275 1.00 33.67 166 ARG C C 1
ATOM 7313 O O . ARG C 1 166 ? 23.891 -12.301 -30.401 1.00 36.48 166 ARG C O 1
ATOM 7321 N N . SER C 1 167 ? 22.526 -13.806 -29.438 1.00 33.68 167 SER C N 1
ATOM 7322 C CA . SER C 1 167 ? 23.588 -14.530 -28.733 1.00 28.41 167 SER C CA 1
ATOM 7323 C C . SER C 1 167 ? 24.185 -15.546 -29.697 1.00 35.55 167 SER C C 1
ATOM 7324 O O . SER C 1 167 ? 23.726 -16.689 -29.784 1.00 30.33 167 SER C O 1
ATOM 7327 N N . ASP C 1 168 ? 25.245 -15.135 -30.408 1.00 32.29 168 ASP C N 1
ATOM 7328 C CA . ASP C 1 168 ? 25.698 -15.882 -31.578 1.00 33.96 168 ASP C CA 1
ATOM 7329 C C . ASP C 1 168 ? 26.529 -17.107 -31.230 1.00 33.02 168 ASP C C 1
ATOM 7330 O O . ASP C 1 168 ? 26.511 -18.086 -31.984 1.00 31.68 168 ASP C O 1
ATOM 7335 N N . CYS C 1 169 ? 27.267 -17.069 -30.119 1.00 35.37 169 CYS C N 1
ATOM 7336 C CA . CYS C 1 169 ? 28.025 -18.242 -29.690 1.00 35.98 169 CYS C CA 1
ATOM 7337 C C . CYS C 1 169 ? 27.099 -19.350 -29.195 1.00 28.16 169 CYS C C 1
ATOM 7338 O O . CYS C 1 169 ? 27.348 -20.538 -29.442 1.00 24.82 169 CYS C O 1
ATOM 7341 N N . GLU C 1 170 ? 26.030 -18.989 -28.490 1.00 27.42 170 GLU C N 1
ATOM 7342 C CA . GLU C 1 170 ? 25.089 -20.010 -28.043 1.00 29.83 170 GLU C CA 1
ATOM 7343 C C . GLU C 1 170 ? 24.354 -20.641 -29.214 1.00 24.46 170 GLU C C 1
ATOM 7344 O O . GLU C 1 170 ? 24.058 -21.840 -29.182 1.00 25.20 170 GLU C O 1
ATOM 7350 N N . SER C 1 171 ? 24.081 -19.865 -30.266 1.00 22.52 171 SER C N 1
ATOM 7351 C CA . SER C 1 171 ? 23.300 -20.399 -31.374 1.00 23.12 171 SER C CA 1
ATOM 7352 C C . SER C 1 171 ? 24.127 -21.373 -32.197 1.00 23.28 171 SER C C 1
ATOM 7353 O O . SER C 1 171 ? 23.651 -22.460 -32.536 1.00 21.99 171 SER C O 1
ATOM 7356 N N . GLN C 1 172 ? 25.367 -21.005 -32.523 1.00 27.29 172 GLN C N 1
ATOM 7357 C CA . GLN C 1 172 ? 26.271 -21.945 -33.176 1.00 21.99 172 GLN C CA 1
ATOM 7358 C C . GLN C 1 172 ? 26.456 -23.194 -32.326 1.00 20.23 172 GLN C C 1
ATOM 7359 O O . GLN C 1 172 ? 26.502 -24.312 -32.849 1.00 19.35 172 GLN C O 1
ATOM 7365 N N . GLU C 1 173 ? 26.547 -23.020 -31.007 1.00 19.43 173 GLU C N 1
ATOM 7366 C CA . GLU C 1 173 ? 26.733 -24.153 -30.107 1.00 22.42 173 GLU C CA 1
ATOM 7367 C C . GLU C 1 173 ? 25.631 -25.190 -30.291 1.00 26.87 173 GLU C C 1
ATOM 7368 O O . GLU C 1 173 ? 25.891 -26.400 -30.262 1.00 23.97 173 GLU C O 1
ATOM 7374 N N . CYS C 1 174 ? 24.393 -24.729 -30.496 1.00 21.60 174 CYS C N 1
ATOM 7375 C CA . CYS C 1 174 ? 23.284 -25.651 -30.722 1.00 17.33 174 CYS C CA 1
ATOM 7376 C C . CYS C 1 174 ? 23.427 -26.361 -32.057 1.00 20.08 174 CYS C C 1
ATOM 7377 O O . CYS C 1 174 ? 23.220 -27.577 -32.146 1.00 19.57 174 CYS C O 1
ATOM 7380 N N . VAL C 1 175 ? 23.761 -25.608 -33.111 1.00 19.92 175 VAL C N 1
ATOM 7381 C CA . VAL C 1 175 ? 23.927 -26.187 -34.442 1.00 20.68 175 VAL C CA 1
ATOM 7382 C C . VAL C 1 175 ? 25.003 -27.270 -34.431 1.00 20.87 175 VAL C C 1
ATOM 7383 O O . VAL C 1 175 ? 24.818 -28.356 -34.992 1.00 20.78 175 VAL C O 1
ATOM 7387 N N . THR C 1 176 ? 26.150 -26.987 -33.806 1.00 19.94 176 THR C N 1
ATOM 7388 C CA . THR C 1 176 ? 27.228 -27.970 -33.768 1.00 23.31 176 THR C CA 1
ATOM 7389 C C . THR C 1 176 ? 26.745 -29.290 -33.177 1.00 20.71 176 THR C C 1
ATOM 7390 O O . THR C 1 176 ? 26.866 -30.346 -33.807 1.00 19.72 176 THR C O 1
ATOM 7394 N N . LYS C 1 177 ? 26.170 -29.242 -31.974 1.00 17.80 177 LYS C N 1
ATOM 7395 C CA . LYS C 1 177 ? 25.715 -30.460 -31.316 1.00 19.58 177 LYS C CA 1
ATOM 7396 C C . LYS C 1 177 ? 24.590 -31.130 -32.099 1.00 21.81 177 LYS C C 1
ATOM 7397 O O . LYS C 1 177 ? 24.499 -32.361 -32.117 1.00 19.81 177 LYS C O 1
ATOM 7403 N N . LEU C 1 178 ? 23.721 -30.332 -32.733 1.00 20.34 178 LEU C N 1
ATOM 7404 C CA . LEU C 1 178 ? 22.707 -30.855 -33.649 1.00 16.80 178 LEU C CA 1
ATOM 7405 C C . LEU C 1 178 ? 23.342 -31.747 -34.712 1.00 21.73 178 LEU C C 1
ATOM 7406 O O . LEU C 1 178 ? 22.929 -32.895 -34.916 1.00 18.71 178 LEU C O 1
ATOM 7411 N N . LEU C 1 179 ? 24.374 -31.235 -35.381 1.00 23.09 179 LEU C N 1
ATOM 7412 C CA . LEU C 1 179 ? 24.970 -31.927 -36.513 1.00 22.25 179 LEU C CA 1
ATOM 7413 C C . LEU C 1 179 ? 25.743 -33.179 -36.085 1.00 20.85 179 LEU C C 1
ATOM 7414 O O . LEU C 1 179 ? 25.987 -34.058 -36.919 1.00 17.65 179 LEU C O 1
ATOM 7419 N N . GLN C 1 180 ? 26.117 -33.293 -34.806 1.00 14.91 180 GLN C N 1
ATOM 7420 C CA . GLN C 1 180 ? 26.752 -34.522 -34.336 1.00 17.33 180 GLN C CA 1
ATOM 7421 C C . GLN C 1 180 ? 25.854 -35.747 -34.485 1.00 19.99 180 GLN C C 1
ATOM 7422 O O . GLN C 1 180 ? 26.366 -36.873 -34.455 1.00 21.80 180 GLN C O 1
ATOM 7428 N N . LEU C 1 181 ? 24.535 -35.561 -34.653 1.00 15.69 181 LEU C N 1
ATOM 7429 C CA . LEU C 1 181 ? 23.640 -36.684 -34.921 1.00 18.96 181 LEU C CA 1
ATOM 7430 C C . LEU C 1 181 ? 23.775 -37.213 -36.339 1.00 23.61 181 LEU C C 1
ATOM 7431 O O . LEU C 1 181 ? 23.304 -38.327 -36.606 1.00 20.47 181 LEU C O 1
ATOM 7436 N N . GLN C 1 182 ? 24.427 -36.452 -37.231 1.00 20.80 182 GLN C N 1
ATOM 7437 C CA . GLN C 1 182 ? 24.429 -36.767 -38.659 1.00 20.09 182 GLN C CA 1
ATOM 7438 C C . GLN C 1 182 ? 24.932 -38.185 -38.940 1.00 26.45 182 GLN C C 1
ATOM 7439 O O . GLN C 1 182 ? 24.367 -38.892 -39.784 1.00 22.23 182 GLN C O 1
ATOM 7445 N N . ARG C 1 183 ? 25.992 -38.617 -38.244 1.00 22.55 183 ARG C N 1
ATOM 7446 C CA . ARG C 1 183 ? 26.558 -39.937 -38.506 1.00 31.67 183 ARG C CA 1
ATOM 7447 C C . ARG C 1 183 ? 25.511 -41.041 -38.360 1.00 34.55 183 ARG C C 1
ATOM 7448 O O . ARG C 1 183 ? 25.406 -41.926 -39.224 1.00 33.94 183 ARG C O 1
ATOM 7456 N N . SER C 1 184 ? 24.720 -41.006 -37.281 1.00 28.99 184 SER C N 1
ATOM 7457 C CA . SER C 1 184 ? 23.778 -42.092 -37.037 1.00 26.09 184 SER C CA 1
ATOM 7458 C C . SER C 1 184 ? 22.586 -42.033 -37.984 1.00 26.17 184 SER C C 1
ATOM 7459 O O . SER C 1 184 ? 22.037 -43.076 -38.351 1.00 31.00 184 SER C O 1
ATOM 7462 N N . VAL C 1 185 ? 22.172 -40.834 -38.394 1.00 25.94 185 VAL C N 1
ATOM 7463 C CA . VAL C 1 185 ? 21.079 -40.721 -39.352 1.00 23.95 185 VAL C CA 1
ATOM 7464 C C . VAL C 1 185 ? 21.517 -41.199 -40.730 1.00 25.06 185 VAL C C 1
ATOM 7465 O O . VAL C 1 185 ? 20.712 -41.744 -41.495 1.00 27.05 185 VAL C O 1
ATOM 7469 N N . VAL C 1 186 ? 22.793 -41.029 -41.067 1.00 25.60 186 VAL C N 1
ATOM 7470 C CA . VAL C 1 186 ? 23.265 -41.342 -42.412 1.00 30.10 186 VAL C CA 1
ATOM 7471 C C . VAL C 1 186 ? 23.728 -42.794 -42.560 1.00 28.20 186 VAL C C 1
ATOM 7472 O O . VAL C 1 186 ? 23.699 -43.337 -43.675 1.00 31.76 186 VAL C O 1
ATOM 7476 N N . CYS C 1 187 ? 24.089 -43.454 -41.468 1.00 26.77 187 CYS C N 1
ATOM 7477 C CA . CYS C 1 187 ? 24.418 -44.875 -41.504 1.00 33.97 187 CYS C CA 1
ATOM 7478 C C . CYS C 1 187 ? 23.210 -45.718 -41.912 1.00 37.20 187 CYS C C 1
ATOM 7479 O O . CYS C 1 187 ? 22.148 -45.646 -41.284 1.00 39.78 187 CYS C O 1
ATOM 7482 N N . GLN C 1 188 ? 23.379 -46.536 -42.957 1.00 43.57 188 GLN C N 1
ATOM 7483 C CA . GLN C 1 188 ? 22.293 -47.403 -43.412 1.00 42.17 188 GLN C CA 1
ATOM 7484 C C . GLN C 1 188 ? 22.103 -48.621 -42.517 1.00 45.58 188 GLN C C 1
ATOM 7485 O O . GLN C 1 188 ? 20.982 -49.135 -42.415 1.00 44.38 188 GLN C O 1
ATOM 7491 N N . GLU C 1 189 ? 23.177 -49.097 -41.881 1.00 45.91 189 GLU C N 1
ATOM 7492 C CA . GLU C 1 189 ? 23.153 -50.325 -41.080 1.00 45.79 189 GLU C CA 1
ATOM 7493 C C . GLU C 1 189 ? 22.783 -50.034 -39.622 1.00 46.39 189 GLU C C 1
ATOM 7494 O O . GLU C 1 189 ? 23.572 -50.246 -38.701 1.00 52.14 189 GLU C O 1
ATOM 7500 N N . SER C 1 190 ? 21.556 -49.549 -39.405 1.00 49.33 190 SER C N 1
ATOM 7501 C CA . SER C 1 190 ? 21.146 -49.220 -38.047 1.00 44.08 190 SER C CA 1
ATOM 7502 C C . SER C 1 190 ? 19.685 -49.506 -37.727 1.00 45.65 190 SER C C 1
ATOM 7503 O O . SER C 1 190 ? 19.297 -49.342 -36.563 1.00 51.49 190 SER C O 1
ATOM 7506 N N . ASP C 1 191 ? 18.864 -49.915 -38.699 1.00 41.37 191 ASP C N 1
ATOM 7507 C CA . ASP C 1 191 ? 17.428 -50.156 -38.487 1.00 42.78 191 ASP C CA 1
ATOM 7508 C C . ASP C 1 191 ? 16.667 -48.883 -38.082 1.00 36.26 191 ASP C C 1
ATOM 7509 O O . ASP C 1 191 ? 15.517 -48.952 -37.635 1.00 37.74 191 ASP C O 1
ATOM 7514 N N . LEU C 1 192 ? 17.282 -47.714 -38.245 1.00 37.08 192 LEU C N 1
ATOM 7515 C CA . LEU C 1 192 ? 16.573 -46.454 -38.061 1.00 32.24 192 LEU C CA 1
ATOM 7516 C C . LEU C 1 192 ? 15.539 -46.269 -39.175 1.00 26.74 192 LEU C C 1
ATOM 7517 O O . LEU C 1 192 ? 15.825 -46.544 -40.346 1.00 31.61 192 LEU C O 1
ATOM 7522 N N . PRO C 1 193 ? 14.341 -45.806 -38.857 1.00 20.03 193 PRO C N 1
ATOM 7523 C CA . PRO C 1 193 ? 13.315 -45.625 -39.891 1.00 20.53 193 PRO C CA 1
ATOM 7524 C C . PRO C 1 193 ? 13.596 -44.367 -40.708 1.00 20.83 193 PRO C C 1
ATOM 7525 O O . PRO C 1 193 ? 14.572 -43.659 -40.491 1.00 19.67 193 PRO C O 1
ATOM 7529 N N . ASP C 1 194 ? 12.724 -44.113 -41.683 1.00 22.40 194 ASP C N 1
ATOM 7530 C CA . ASP C 1 194 ? 12.847 -42.958 -42.555 1.00 17.46 194 ASP C CA 1
ATOM 7531 C C . ASP C 1 194 ? 11.792 -41.898 -42.299 1.00 18.45 194 ASP C C 1
ATOM 7532 O O . ASP C 1 194 ? 11.891 -40.804 -42.864 1.00 20.97 194 ASP C O 1
ATOM 7537 N N . GLU C 1 195 ? 10.800 -42.188 -41.465 1.00 19.87 195 GLU C N 1
ATOM 7538 C CA . GLU C 1 195 ? 9.614 -41.358 -41.309 1.00 23.81 195 GLU C CA 1
ATOM 7539 C C . GLU C 1 195 ? 9.901 -40.137 -40.426 1.00 14.46 195 GLU C C 1
ATOM 7540 O O . GLU C 1 195 ? 11.008 -39.935 -39.921 1.00 17.00 195 GLU C O 1
ATOM 7546 N N . LEU C 1 196 ? 8.864 -39.334 -40.199 1.00 15.55 196 LEU C N 1
ATOM 7547 C CA . LEU C 1 196 ? 9.051 -37.990 -39.657 1.00 17.14 196 LEU C CA 1
ATOM 7548 C C . LEU C 1 196 ? 9.236 -37.967 -38.146 1.00 19.85 196 LEU C C 1
ATOM 7549 O O . LEU C 1 196 ? 9.940 -37.086 -37.628 1.00 16.16 196 LEU C O 1
ATOM 7554 N N . LEU C 1 197 ? 8.627 -38.907 -37.420 1.00 18.24 197 LEU C N 1
ATOM 7555 C CA . LEU C 1 197 ? 8.634 -38.805 -35.968 1.00 20.86 197 LEU C CA 1
ATOM 7556 C C . LEU C 1 197 ? 9.851 -39.461 -35.342 1.00 18.17 197 LEU C C 1
ATOM 7557 O O . LEU C 1 197 ? 10.305 -39.010 -34.288 1.00 14.26 197 LEU C O 1
ATOM 7562 N N . TYR C 1 198 ? 10.401 -40.511 -35.956 1.00 20.22 198 TYR C N 1
ATOM 7563 C CA . TYR C 1 198 ? 11.594 -41.146 -35.402 1.00 22.42 198 TYR C CA 1
ATOM 7564 C C . TYR C 1 198 ? 12.708 -41.350 -36.413 1.00 16.66 198 TYR C C 1
ATOM 7565 O O . TYR C 1 198 ? 13.793 -41.787 -36.022 1.00 19.04 198 TYR C O 1
ATOM 7574 N N . GLY C 1 199 ? 12.499 -41.009 -37.679 1.00 20.11 199 GLY C N 1
ATOM 7575 C CA . GLY C 1 199 ? 13.451 -41.410 -38.691 1.00 18.29 199 GLY C CA 1
ATOM 7576 C C . GLY C 1 199 ? 14.215 -40.298 -39.368 1.00 18.88 199 GLY C C 1
ATOM 7577 O O . GLY C 1 199 ? 14.287 -39.172 -38.861 1.00 21.14 199 GLY C O 1
ATOM 7578 N N . ARG C 1 200 ? 14.777 -40.610 -40.541 1.00 19.42 200 ARG C N 1
ATOM 7579 C CA . ARG C 1 200 ? 15.718 -39.702 -41.192 1.00 20.35 200 ARG C CA 1
ATOM 7580 C C . ARG C 1 200 ? 15.041 -38.415 -41.638 1.00 20.12 200 ARG C C 1
ATOM 7581 O O . ARG C 1 200 ? 15.623 -37.331 -41.517 1.00 21.88 200 ARG C O 1
ATOM 7589 N N . ALA C 1 201 ? 13.821 -38.518 -42.177 1.00 20.20 201 ALA C N 1
ATOM 7590 C CA . ALA C 1 201 ? 13.136 -37.336 -42.691 1.00 16.73 201 ALA C CA 1
ATOM 7591 C C . ALA C 1 201 ? 12.873 -36.317 -41.593 1.00 15.49 201 ALA C C 1
ATOM 7592 O O . ALA C 1 201 ? 12.887 -35.117 -41.860 1.00 15.76 201 ALA C O 1
ATOM 7594 N N . GLY C 1 202 ? 12.636 -36.769 -40.359 1.00 17.95 202 GLY C N 1
ATOM 7595 C CA . GLY C 1 202 ? 12.464 -35.837 -39.262 1.00 14.95 202 GLY C CA 1
ATOM 7596 C C . GLY C 1 202 ? 13.762 -35.159 -38.881 1.00 16.84 202 GLY C C 1
ATOM 7597 O O . GLY C 1 202 ? 13.771 -33.992 -38.488 1.00 17.90 202 GLY C O 1
ATOM 7598 N N . TYR C 1 203 ? 14.874 -35.869 -38.990 1.00 15.30 203 TYR C N 1
ATOM 7599 C CA . TYR C 1 203 ? 16.150 -35.190 -38.816 1.00 24.24 203 TYR C CA 1
ATOM 7600 C C . TYR C 1 203 ? 16.379 -34.192 -39.947 1.00 20.30 203 TYR C C 1
ATOM 7601 O O . TYR C 1 203 ? 16.728 -33.036 -39.698 1.00 19.15 203 TYR C O 1
ATOM 7610 N N . LEU C 1 204 ? 16.134 -34.612 -41.192 1.00 15.88 204 LEU C N 1
ATOM 7611 C CA . LEU C 1 204 ? 16.209 -33.698 -42.328 1.00 17.07 204 LEU C CA 1
ATOM 7612 C C . LEU C 1 204 ? 15.385 -32.433 -42.104 1.00 18.53 204 LEU C C 1
ATOM 7613 O O . LEU C 1 204 ? 15.825 -31.335 -42.459 1.00 15.39 204 LEU C O 1
ATOM 7618 N N . TYR C 1 205 ? 14.182 -32.565 -41.520 1.00 19.24 205 TYR C N 1
ATOM 7619 C CA . TYR C 1 205 ? 13.343 -31.388 -41.290 1.00 18.67 205 TYR C CA 1
ATOM 7620 C C . TYR C 1 205 ? 14.053 -30.360 -40.422 1.00 14.57 205 TYR C C 1
ATOM 7621 O O . TYR C 1 205 ? 13.902 -29.156 -40.637 1.00 18.61 205 TYR C O 1
ATOM 7630 N N . ALA C 1 206 ? 14.783 -30.813 -39.405 1.00 15.64 206 ALA C N 1
ATOM 7631 C CA . ALA C 1 206 ? 15.523 -29.886 -38.550 1.00 21.71 206 ALA C CA 1
ATOM 7632 C C . ALA C 1 206 ? 16.598 -29.139 -39.335 1.00 21.61 206 ALA C C 1
ATOM 7633 O O . ALA C 1 206 ? 16.787 -27.930 -39.147 1.00 23.43 206 ALA C O 1
ATOM 7635 N N . LEU C 1 207 ? 17.314 -29.843 -40.216 1.00 16.19 207 LEU C N 1
ATOM 7636 C CA . LEU C 1 207 ? 18.297 -29.184 -41.073 1.00 21.81 207 LEU C CA 1
ATOM 7637 C C . LEU C 1 207 ? 17.625 -28.143 -41.969 1.00 21.70 207 LEU C C 1
ATOM 7638 O O . LEU C 1 207 ? 18.099 -27.006 -42.091 1.00 18.36 207 LEU C O 1
ATOM 7643 N N . LEU C 1 208 ? 16.520 -28.516 -42.611 1.00 17.72 208 LEU C N 1
ATOM 7644 C CA . LEU C 1 208 ? 15.805 -27.560 -43.443 1.00 16.36 208 LEU C CA 1
ATOM 7645 C C . LEU C 1 208 ? 15.315 -26.379 -42.614 1.00 20.40 208 LEU C C 1
ATOM 7646 O O . LEU C 1 208 ? 15.408 -25.222 -43.044 1.00 22.52 208 LEU C O 1
ATOM 7651 N N . TYR C 1 209 ? 14.803 -26.660 -41.411 1.00 19.37 209 TYR C N 1
ATOM 7652 C CA . TYR C 1 209 ? 14.314 -25.626 -40.502 1.00 17.70 209 TYR C CA 1
ATOM 7653 C C . TYR C 1 209 ? 15.395 -24.599 -40.170 1.00 21.08 209 TYR C C 1
ATOM 7654 O O . TYR C 1 209 ? 15.132 -23.387 -40.170 1.00 19.17 209 TYR C O 1
ATOM 7663 N N . LEU C 1 210 ? 16.615 -25.058 -39.868 1.00 17.81 210 LEU C N 1
ATOM 7664 C CA . LEU C 1 210 ? 17.690 -24.100 -39.635 1.00 18.54 210 LEU C CA 1
ATOM 7665 C C . LEU C 1 210 ? 17.932 -23.250 -40.872 1.00 17.61 210 LEU C C 1
ATOM 7666 O O . LEU C 1 210 ? 18.056 -22.025 -40.776 1.00 20.29 210 LEU C O 1
ATOM 7671 N N . ASN C 1 211 ? 17.946 -23.876 -42.052 1.00 20.44 211 ASN C N 1
ATOM 7672 C CA . ASN C 1 211 ? 18.278 -23.161 -43.280 1.00 23.37 211 ASN C CA 1
ATOM 7673 C C . ASN C 1 211 ? 17.160 -22.243 -43.761 1.00 24.56 211 ASN C C 1
ATOM 7674 O O . ASN C 1 211 ? 17.422 -21.372 -44.600 1.00 26.31 211 ASN C O 1
ATOM 7679 N N . THR C 1 212 ? 15.927 -22.411 -43.268 1.00 21.15 212 THR C N 1
ATOM 7680 C CA . THR C 1 212 ? 14.848 -21.492 -43.615 1.00 20.10 212 THR C CA 1
ATOM 7681 C C . THR C 1 212 ? 14.478 -20.535 -42.495 1.00 21.53 212 THR C C 1
ATOM 7682 O O . THR C 1 212 ? 14.023 -19.433 -42.788 1.00 29.51 212 THR C O 1
ATOM 7686 N N . GLU C 1 213 ? 14.649 -20.912 -41.223 1.00 21.10 213 GLU C N 1
ATOM 7687 C CA . GLU C 1 213 ? 14.366 -19.975 -40.137 1.00 15.91 213 GLU C CA 1
ATOM 7688 C C . GLU C 1 213 ? 15.544 -19.070 -39.792 1.00 27.25 213 GLU C C 1
ATOM 7689 O O . GLU C 1 213 ? 15.325 -17.947 -39.310 1.00 24.68 213 GLU C O 1
ATOM 7695 N N . ILE C 1 214 ? 16.784 -19.524 -40.012 1.00 21.79 214 ILE C N 1
ATOM 7696 C CA . ILE C 1 214 ? 17.963 -18.698 -39.764 1.00 22.41 214 ILE C CA 1
ATOM 7697 C C . ILE C 1 214 ? 18.450 -18.122 -41.085 1.00 26.49 214 ILE C C 1
ATOM 7698 O O . ILE C 1 214 ? 18.476 -16.900 -41.272 1.00 28.59 214 ILE C O 1
ATOM 7703 N N . GLY C 1 215 ? 18.851 -19.000 -42.001 1.00 20.02 215 GLY C N 1
ATOM 7704 C CA . GLY C 1 215 ? 19.227 -18.610 -43.334 1.00 19.83 215 GLY C CA 1
ATOM 7705 C C . GLY C 1 215 ? 20.028 -19.693 -44.025 1.00 25.68 215 GLY C C 1
ATOM 7706 O O . GLY C 1 215 ? 20.585 -20.597 -43.385 1.00 25.83 215 GLY C O 1
ATOM 7707 N N . PRO C 1 216 ? 20.088 -19.632 -45.354 1.00 25.60 216 PRO C N 1
ATOM 7708 C CA . PRO C 1 216 ? 21.009 -20.512 -46.081 1.00 28.32 216 PRO C CA 1
ATOM 7709 C C . PRO C 1 216 ? 22.433 -20.269 -45.599 1.00 27.10 216 PRO C C 1
ATOM 7710 O O . PRO C 1 216 ? 22.792 -19.171 -45.170 1.00 28.52 216 PRO C O 1
ATOM 7714 N N . GLY C 1 217 ? 23.233 -21.318 -45.625 1.00 25.15 217 GLY C N 1
ATOM 7715 C CA . GLY C 1 217 ? 24.540 -21.249 -45.005 1.00 32.30 217 GLY C CA 1
ATOM 7716 C C . GLY C 1 217 ? 24.582 -21.607 -43.531 1.00 28.89 217 GLY C C 1
ATOM 7717 O O . GLY C 1 217 ? 25.673 -21.647 -42.956 1.00 23.44 217 GLY C O 1
ATOM 7718 N N . THR C 1 218 ? 23.435 -21.849 -42.887 1.00 26.46 218 THR C N 1
ATOM 7719 C CA . THR C 1 218 ? 23.490 -22.321 -41.507 1.00 26.53 218 THR C CA 1
ATOM 7720 C C . THR C 1 218 ? 23.934 -23.776 -41.449 1.00 24.30 218 THR C C 1
ATOM 7721 O O . THR C 1 218 ? 24.793 -24.143 -40.638 1.00 26.05 218 THR C O 1
ATOM 7725 N N . VAL C 1 219 ? 23.368 -24.610 -42.308 1.00 20.02 219 VAL C N 1
ATOM 7726 C CA . VAL C 1 219 ? 23.713 -26.019 -42.393 1.00 20.21 219 VAL C CA 1
ATOM 7727 C C . VAL C 1 219 ? 24.256 -26.263 -43.788 1.00 21.62 219 VAL C C 1
ATOM 7728 O O . VAL C 1 219 ? 23.662 -25.814 -44.777 1.00 22.37 219 VAL C O 1
ATOM 7732 N N . CYS C 1 220 ? 25.385 -26.961 -43.859 1.00 17.98 220 CYS C N 1
ATOM 7733 C CA . CYS C 1 220 ? 26.045 -27.208 -45.130 1.00 24.14 220 CYS C CA 1
ATOM 7734 C C . CYS C 1 220 ? 25.164 -28.048 -46.046 1.00 26.71 22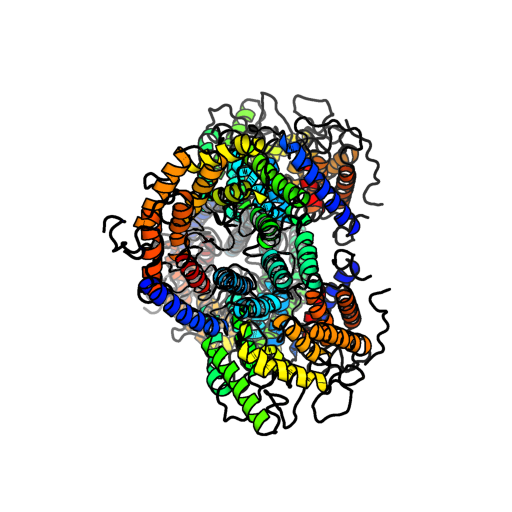0 CYS C C 1
ATOM 7735 O O . CYS C 1 220 ? 24.650 -29.102 -45.646 1.00 25.15 220 CYS C O 1
ATOM 7738 N N . GLU C 1 221 ? 24.963 -27.542 -47.269 1.00 26.59 221 GLU C N 1
ATOM 7739 C CA . GLU C 1 221 ? 24.304 -28.237 -48.368 1.00 24.20 221 GLU C CA 1
ATOM 7740 C C . GLU C 1 221 ? 24.685 -29.706 -48.398 1.00 24.82 221 GLU C C 1
ATOM 7741 O O . GLU C 1 221 ? 23.833 -30.571 -48.629 1.00 30.99 221 GLU C O 1
ATOM 7747 N N . SER C 1 222 ? 25.966 -29.992 -48.153 1.00 20.47 222 SER C N 1
ATOM 7748 C CA . SER C 1 222 ? 26.507 -31.342 -48.274 1.00 25.77 222 SER C CA 1
ATOM 7749 C C . SER C 1 222 ? 26.107 -32.260 -47.117 1.00 23.90 222 SER C C 1
ATOM 7750 O O . SER C 1 222 ? 26.202 -33.487 -47.251 1.00 23.61 222 SER C O 1
ATOM 7753 N N . ALA C 1 223 ? 25.676 -31.702 -45.989 1.00 20.62 223 ALA C N 1
ATOM 7754 C CA . ALA C 1 223 ? 25.102 -32.528 -44.933 1.00 24.10 223 ALA C CA 1
ATOM 7755 C C . ALA C 1 223 ? 23.628 -32.861 -45.196 1.00 22.70 223 ALA C C 1
ATOM 7756 O O . ALA C 1 223 ? 23.160 -33.930 -44.794 1.00 22.56 223 ALA C O 1
ATOM 7758 N N . ILE C 1 224 ? 22.899 -31.988 -45.895 1.00 24.18 224 ILE C N 1
ATOM 7759 C CA . ILE C 1 224 ? 21.513 -32.276 -46.274 1.00 23.07 224 ILE C CA 1
ATOM 7760 C C . ILE C 1 224 ? 21.460 -33.263 -47.442 1.00 24.68 224 ILE C C 1
ATOM 7761 O O . ILE C 1 224 ? 20.592 -34.148 -47.490 1.00 21.47 224 ILE C O 1
ATOM 7766 N N . LYS C 1 225 ? 22.379 -33.107 -48.402 1.00 25.68 225 LYS C N 1
ATOM 7767 C CA . LYS C 1 225 ? 22.492 -34.024 -49.537 1.00 25.08 225 LYS C CA 1
ATOM 7768 C C . LYS C 1 225 ? 22.813 -35.444 -49.078 1.00 25.83 225 LYS C C 1
ATOM 7769 O O . LYS C 1 225 ? 22.380 -36.423 -49.701 1.00 25.74 225 LYS C O 1
ATOM 7775 N N . GLU C 1 226 ? 23.579 -35.573 -47.993 1.00 25.92 226 GLU C N 1
ATOM 7776 C CA . GLU C 1 226 ? 23.882 -36.882 -47.419 1.00 25.04 226 GLU C CA 1
ATOM 7777 C C . GLU C 1 226 ? 22.645 -37.520 -46.775 1.00 23.47 226 GLU C C 1
ATOM 7778 O O . GLU C 1 226 ? 22.423 -38.732 -46.897 1.00 18.98 226 GLU C O 1
ATOM 7784 N N . VAL C 1 227 ? 21.838 -36.725 -46.066 1.00 26.71 227 VAL C N 1
ATOM 7785 C CA . VAL C 1 227 ? 20.604 -37.255 -45.493 1.00 21.16 227 VAL C CA 1
ATOM 7786 C C . VAL C 1 227 ? 19.631 -37.641 -46.594 1.00 18.44 227 VAL C C 1
ATOM 7787 O O . VAL C 1 227 ? 19.029 -38.717 -46.561 1.00 23.36 227 VAL C O 1
ATOM 7791 N N . VAL C 1 228 ? 19.476 -36.779 -47.595 1.00 19.42 228 VAL C N 1
ATOM 7792 C CA . VAL C 1 228 ? 18.603 -37.096 -48.720 1.00 21.88 228 VAL C CA 1
ATOM 7793 C C . VAL C 1 228 ? 19.039 -38.400 -49.392 1.00 23.48 228 VAL C C 1
ATOM 7794 O O . VAL C 1 228 ? 18.207 -39.266 -49.695 1.00 18.49 228 VAL C O 1
ATOM 7798 N N . ASN C 1 229 ? 20.347 -38.559 -49.643 1.00 22.27 229 ASN C N 1
ATOM 7799 C CA . ASN C 1 229 ? 20.820 -39.784 -50.295 1.00 26.12 229 ASN C CA 1
ATOM 7800 C C . ASN C 1 229 ? 20.538 -41.007 -49.426 1.00 24.24 229 ASN C C 1
ATOM 7801 O O . ASN C 1 229 ? 20.156 -42.066 -49.934 1.00 19.74 229 ASN C O 1
ATOM 7806 N N . ALA C 1 230 ? 20.706 -40.877 -48.108 1.00 23.22 230 ALA C N 1
ATOM 7807 C CA . ALA C 1 230 ? 20.406 -42.002 -47.234 1.00 24.20 230 ALA C CA 1
ATOM 7808 C C . ALA C 1 230 ? 18.942 -42.399 -47.352 1.00 21.07 230 ALA C C 1
ATOM 7809 O O . ALA C 1 230 ? 18.607 -43.590 -47.378 1.00 18.02 230 ALA C O 1
ATOM 7811 N N . ILE C 1 231 ? 18.061 -41.406 -47.468 1.00 22.19 231 ILE C N 1
ATOM 7812 C CA . ILE C 1 231 ? 16.638 -41.678 -47.606 1.00 23.06 231 ILE C CA 1
ATOM 7813 C C . ILE C 1 231 ? 16.347 -42.315 -48.961 1.00 24.24 231 ILE C C 1
ATOM 7814 O O . ILE C 1 231 ? 15.537 -43.244 -49.060 1.00 23.05 231 ILE C O 1
ATOM 7819 N N . ILE C 1 232 ? 17.010 -41.838 -50.023 1.00 27.10 232 ILE C N 1
ATOM 7820 C CA . ILE C 1 232 ? 16.824 -42.438 -51.344 1.00 26.75 232 ILE C CA 1
ATOM 7821 C C . ILE C 1 232 ? 17.240 -43.903 -51.320 1.00 23.65 232 ILE C C 1
ATOM 7822 O O . ILE C 1 232 ? 16.466 -44.792 -51.691 1.00 20.94 232 ILE C O 1
ATOM 7827 N N . GLU C 1 233 ? 18.468 -44.173 -50.859 1.00 27.60 233 GLU C N 1
ATOM 7828 C CA . GLU C 1 233 ? 19.006 -45.534 -50.892 1.00 26.79 233 GLU C CA 1
ATOM 7829 C C . GLU C 1 233 ? 18.179 -46.490 -50.042 1.00 26.70 233 GLU C C 1
ATOM 7830 O O . GLU C 1 233 ? 17.942 -47.633 -50.444 1.00 20.70 233 GLU C O 1
ATOM 7836 N N . SER C 1 234 ? 17.733 -46.045 -48.863 1.00 29.02 234 SER C N 1
ATOM 7837 C CA . SER C 1 234 ? 16.896 -46.905 -48.033 1.00 22.37 234 SER C CA 1
ATOM 7838 C C . SER C 1 234 ? 15.576 -47.199 -48.722 1.00 26.08 234 SER C C 1
ATOM 7839 O O . SER C 1 234 ? 15.078 -48.330 -48.668 1.00 21.52 234 SER C O 1
ATOM 7842 N N . GLY C 1 235 ? 15.011 -46.197 -49.397 1.00 24.23 235 GLY C N 1
ATOM 7843 C CA . GLY C 1 235 ? 13.761 -46.404 -50.101 1.00 20.26 235 GLY C CA 1
ATOM 7844 C C . GLY C 1 235 ? 13.929 -47.309 -51.298 1.00 26.91 235 GLY C C 1
ATOM 7845 O O . GLY C 1 235 ? 13.038 -48.107 -51.621 1.00 24.43 235 GLY C O 1
ATOM 7846 N N . LYS C 1 236 ? 15.073 -47.201 -51.978 1.00 27.48 236 LYS C N 1
ATOM 7847 C CA . LYS C 1 236 ? 15.316 -48.075 -53.111 1.00 25.86 236 LYS C CA 1
ATOM 7848 C C . LYS C 1 236 ? 15.643 -49.487 -52.658 1.00 25.27 236 LYS C C 1
ATOM 7849 O O . LYS C 1 236 ? 15.261 -50.452 -53.329 1.00 26.41 236 LYS C O 1
ATOM 7855 N N . THR C 1 237 ? 16.317 -49.620 -51.516 1.00 22.92 237 THR C N 1
ATOM 7856 C CA . THR C 1 237 ? 16.625 -50.935 -50.964 1.00 22.62 237 THR C CA 1
ATOM 7857 C C . THR C 1 237 ? 15.350 -51.703 -50.622 1.00 26.57 237 THR C C 1
ATOM 7858 O O . THR C 1 237 ? 15.200 -52.874 -50.994 1.00 26.12 237 THR C O 1
ATOM 7862 N N . LEU C 1 238 ? 14.406 -51.054 -49.928 1.00 25.89 238 LEU C N 1
ATOM 7863 C CA . LEU C 1 238 ? 13.162 -51.738 -49.581 1.00 23.41 238 LEU C CA 1
ATOM 7864 C C . LEU C 1 238 ? 12.307 -51.992 -50.822 1.00 25.06 238 LEU C C 1
ATOM 7865 O O . LEU C 1 238 ? 11.765 -53.090 -50.995 1.00 24.37 238 LEU C O 1
ATOM 7870 N N . SER C 1 239 ? 12.191 -51.002 -51.706 1.00 23.12 239 SER C N 1
ATOM 7871 C CA . SER C 1 239 ? 11.439 -51.199 -52.937 1.00 27.99 239 SER C CA 1
ATOM 7872 C C . SER C 1 239 ? 12.032 -52.305 -53.801 1.00 32.52 239 SER C C 1
ATOM 7873 O O . SER C 1 239 ? 11.368 -52.775 -54.730 1.00 32.47 239 SER C O 1
ATOM 7876 N N . ARG C 1 240 ? 13.263 -52.725 -53.518 1.00 32.78 240 ARG C N 1
ATOM 7877 C CA . ARG C 1 240 ? 13.852 -53.899 -54.145 1.00 28.74 240 ARG C CA 1
ATOM 7878 C C . ARG C 1 240 ? 13.533 -55.168 -53.373 1.00 28.74 240 ARG C C 1
ATOM 7879 O O . ARG C 1 240 ? 13.184 -56.184 -53.981 1.00 27.64 240 ARG C O 1
ATOM 7887 N N . GLU C 1 241 ? 13.650 -55.106 -52.042 1.00 24.95 241 GLU C N 1
ATOM 7888 C CA . GLU C 1 241 ? 13.340 -56.246 -51.185 1.00 27.51 241 GLU C CA 1
ATOM 7889 C C . GLU C 1 241 ? 11.897 -56.704 -51.385 1.00 30.44 241 GLU C C 1
ATOM 7890 O O . GLU C 1 241 ? 11.653 -57.834 -51.813 1.00 30.52 241 GLU C O 1
ATOM 7896 N N . GLU C 1 242 ? 10.920 -55.853 -51.066 1.00 30.55 242 GLU C N 1
ATOM 7897 C CA . GLU C 1 242 ? 9.611 -55.999 -51.696 1.00 28.07 242 GLU C CA 1
ATOM 7898 C C . GLU C 1 242 ? 9.814 -55.694 -53.161 1.00 37.47 242 GLU C C 1
ATOM 7899 O O . GLU C 1 242 ? 10.536 -54.753 -53.503 1.00 42.43 242 GLU C O 1
ATOM 7905 N N . ARG C 1 243 ? 9.227 -56.491 -54.032 1.00 32.40 243 ARG C N 1
ATOM 7906 C CA . ARG C 1 243 ? 9.691 -56.507 -55.416 1.00 30.30 243 ARG C CA 1
ATOM 7907 C C . ARG C 1 243 ? 8.937 -55.462 -56.241 1.00 25.71 243 ARG C C 1
ATOM 7908 O O . ARG C 1 243 ? 8.331 -55.737 -57.271 1.00 25.90 243 ARG C O 1
ATOM 7916 N N . LYS C 1 244 ? 9.020 -54.215 -55.768 1.00 22.60 244 LYS C N 1
ATOM 7917 C CA . LYS C 1 244 ? 8.131 -53.149 -56.222 1.00 34.21 244 LYS C CA 1
ATOM 7918 C C . LYS C 1 244 ? 8.866 -52.009 -56.922 1.00 27.50 244 LYS C C 1
ATOM 7919 O O . LYS C 1 244 ? 8.361 -50.887 -56.951 1.00 30.97 244 LYS C O 1
ATOM 7925 N N . THR C 1 245 ? 10.035 -52.267 -57.498 1.00 32.89 245 THR C N 1
ATOM 7926 C CA . THR C 1 245 ? 10.855 -51.179 -58.031 1.00 31.90 245 THR C CA 1
ATOM 7927 C C . THR C 1 245 ? 10.147 -50.414 -59.148 1.00 30.58 245 THR C C 1
ATOM 7928 O O . THR C 1 245 ? 10.078 -49.179 -59.117 1.00 29.36 245 THR C O 1
ATOM 7932 N N . GLU C 1 246 ? 9.610 -51.119 -60.146 1.00 30.39 246 GLU C N 1
ATOM 7933 C CA . GLU C 1 246 ? 8.906 -50.409 -61.212 1.00 36.17 246 GLU C CA 1
ATOM 7934 C C . GLU C 1 246 ? 7.685 -49.683 -60.664 1.00 35.28 246 GLU C C 1
ATOM 7935 O O . GLU C 1 246 ? 7.399 -48.549 -61.063 1.00 42.42 246 GLU C O 1
ATOM 7941 N N . ARG C 1 247 ? 6.978 -50.312 -59.718 1.00 33.60 247 ARG C N 1
ATOM 7942 C CA . ARG C 1 247 ? 5.720 -49.778 -59.197 1.00 31.90 247 ARG C CA 1
ATOM 7943 C C . ARG C 1 247 ? 5.947 -48.553 -58.319 1.00 33.98 247 ARG C C 1
ATOM 7944 O O . ARG C 1 247 ? 5.290 -47.520 -58.493 1.00 36.29 247 ARG C O 1
ATOM 7952 N N . CYS C 1 248 ? 6.847 -48.663 -57.344 1.00 31.42 248 CYS C N 1
ATOM 7953 C CA . CYS C 1 248 ? 6.975 -47.667 -56.283 1.00 26.77 248 CYS C CA 1
ATOM 7954 C C . CYS C 1 248 ? 8.454 -47.548 -55.924 1.00 24.20 248 CYS C C 1
ATOM 7955 O O . CYS C 1 248 ? 8.933 -48.200 -54.996 1.00 21.23 248 CYS C O 1
ATOM 7958 N N . PRO C 1 249 ? 9.195 -46.713 -56.654 1.00 25.19 249 PRO C N 1
ATOM 7959 C CA . PRO C 1 249 ? 10.660 -46.667 -56.464 1.00 26.13 249 PRO C CA 1
ATOM 7960 C C . PRO C 1 249 ? 11.135 -46.440 -55.027 1.00 26.44 249 PRO C C 1
ATOM 7961 O O . PRO C 1 249 ? 12.203 -46.951 -54.661 1.00 24.38 249 PRO C O 1
ATOM 7965 N N . LEU C 1 250 ? 10.400 -45.694 -54.196 1.00 25.22 250 LEU C N 1
ATOM 7966 C CA . LEU C 1 250 ? 10.832 -45.420 -52.825 1.00 23.37 250 LEU C CA 1
ATOM 7967 C C . LEU C 1 250 ? 9.801 -45.973 -51.850 1.00 23.53 250 LEU C C 1
ATOM 7968 O O . LEU C 1 250 ? 8.695 -45.435 -51.727 1.00 23.52 250 LEU C O 1
ATOM 7973 N N . LEU C 1 251 ? 10.175 -47.032 -51.145 1.00 25.59 251 LEU C N 1
ATOM 7974 C CA . LEU C 1 251 ? 9.294 -47.714 -50.216 1.00 25.61 251 LEU C CA 1
ATOM 7975 C C . LEU C 1 251 ? 9.877 -47.608 -48.815 1.00 22.31 251 LEU C C 1
ATOM 7976 O O . LEU C 1 251 ? 11.100 -47.646 -48.629 1.00 21.96 251 LEU C O 1
ATOM 7981 N N . TYR C 1 252 ? 8.999 -47.445 -47.835 1.00 21.77 252 TYR C N 1
ATOM 7982 C CA . TYR C 1 252 ? 9.426 -47.202 -46.471 1.00 23.63 252 TYR C CA 1
ATOM 7983 C C . TYR C 1 252 ? 8.523 -47.968 -45.527 1.00 18.77 252 TYR C C 1
ATOM 7984 O O . TYR C 1 252 ? 7.395 -48.310 -45.868 1.00 20.55 252 TYR C O 1
ATOM 7993 N N . GLN C 1 253 ? 9.031 -48.269 -44.347 1.00 17.63 253 GLN C N 1
ATOM 7994 C CA . GLN C 1 253 ? 8.180 -48.970 -43.411 1.00 19.10 253 GLN C CA 1
ATOM 7995 C C . GLN C 1 253 ? 8.624 -48.609 -42.011 1.00 21.35 253 GLN C C 1
ATOM 7996 O O . GLN C 1 253 ? 9.722 -48.090 -41.786 1.00 16.66 253 GLN C O 1
ATOM 8002 N N . TRP C 1 254 ? 7.727 -48.847 -41.075 1.00 18.91 254 TRP C N 1
ATOM 8003 C CA . TRP C 1 254 ? 7.991 -48.488 -39.698 1.00 20.02 254 TRP C CA 1
ATOM 8004 C C . TRP C 1 254 ? 7.216 -49.494 -38.876 1.00 24.68 254 TRP C C 1
ATOM 8005 O O . TRP C 1 254 ? 5.996 -49.619 -39.050 1.00 25.19 254 TRP C O 1
ATOM 8016 N N . HIS C 1 255 ? 7.925 -50.239 -38.034 1.00 21.98 255 HIS C N 1
ATOM 8017 C CA . HIS C 1 255 ? 7.315 -51.325 -37.277 1.00 27.65 255 HIS C CA 1
ATOM 8018 C C . HIS C 1 255 ? 6.625 -52.315 -38.202 1.00 23.88 255 HIS C C 1
ATOM 8019 O O . HIS C 1 255 ? 5.519 -52.776 -37.926 1.00 30.17 255 HIS C O 1
ATOM 8026 N N . ARG C 1 256 ? 7.272 -52.606 -39.327 1.00 24.11 256 ARG C N 1
ATOM 8027 C CA . ARG C 1 256 ? 6.928 -53.664 -40.267 1.00 30.23 256 ARG C CA 1
ATOM 8028 C C . ARG C 1 256 ? 5.709 -53.340 -41.119 1.00 28.73 256 ARG C C 1
ATOM 8029 O O . ARG C 1 256 ? 5.315 -54.180 -41.935 1.00 27.87 256 ARG C O 1
ATOM 8037 N N . LYS C 1 257 ? 5.114 -52.154 -40.993 1.00 23.30 257 LYS C N 1
ATOM 8038 C CA . LYS C 1 257 ? 3.992 -51.775 -41.843 1.00 25.14 257 LYS C CA 1
ATOM 8039 C C . LYS C 1 257 ? 4.404 -50.661 -42.795 1.00 24.25 257 LYS C C 1
ATOM 8040 O O . LYS C 1 257 ? 5.212 -49.792 -42.445 1.00 22.21 257 LYS C O 1
ATOM 8046 N N . GLN C 1 258 ? 3.838 -50.690 -44.003 1.00 22.09 258 GLN C N 1
ATOM 8047 C CA . GLN C 1 258 ? 4.076 -49.643 -44.997 1.00 26.54 258 GLN C CA 1
ATOM 8048 C C . GLN C 1 258 ? 3.018 -48.561 -44.805 1.00 24.09 258 GLN C C 1
ATOM 8049 O O . GLN C 1 258 ? 1.975 -48.525 -45.467 1.00 27.35 258 GLN C O 1
ATOM 8055 N N . TYR C 1 259 ? 3.286 -47.678 -43.843 1.00 26.87 259 TYR C N 1
ATOM 8056 C CA . TYR C 1 259 ? 2.361 -46.595 -43.529 1.00 22.60 259 TYR C CA 1
ATOM 8057 C C . TYR C 1 259 ? 2.293 -45.601 -44.683 1.00 20.36 259 TYR C C 1
ATOM 8058 O O . TYR C 1 259 ? 3.254 -45.415 -45.436 1.00 19.74 259 TYR C O 1
ATOM 8067 N N . VAL C 1 260 ? 1.146 -44.945 -44.803 1.00 18.36 260 VAL C N 1
ATOM 8068 C CA . VAL C 1 260 ? 0.827 -44.149 -45.979 1.00 20.49 260 VAL C CA 1
ATOM 8069 C C . VAL C 1 260 ? 0.934 -42.658 -45.671 1.00 21.17 260 VAL C C 1
ATOM 8070 O O . VAL C 1 260 ? 1.243 -41.855 -46.558 1.00 22.27 260 VAL C O 1
ATOM 8074 N N . GLY C 1 261 ? 0.748 -42.276 -44.407 1.00 18.31 261 GLY C N 1
ATOM 8075 C CA . GLY C 1 261 ? 0.435 -40.910 -44.054 1.00 18.64 261 GLY C CA 1
ATOM 8076 C C . GLY C 1 261 ? 1.618 -40.050 -43.639 1.00 18.08 261 GLY C C 1
ATOM 8077 O O . GLY C 1 261 ? 2.791 -40.378 -43.835 1.00 17.60 261 GLY C O 1
ATOM 8078 N N . ALA C 1 262 ? 1.279 -38.902 -43.052 1.00 16.50 262 ALA C N 1
ATOM 8079 C CA . ALA C 1 262 ? 2.280 -37.858 -42.842 1.00 17.96 262 ALA C CA 1
ATOM 8080 C C . ALA C 1 262 ? 3.214 -38.183 -41.682 1.00 17.00 262 ALA C C 1
ATOM 8081 O O . ALA C 1 262 ? 4.434 -38.009 -41.796 1.00 19.12 262 ALA C O 1
ATOM 8083 N N . ALA C 1 263 ? 2.665 -38.649 -40.557 1.00 16.11 263 ALA C N 1
ATOM 8084 C CA . ALA C 1 263 ? 3.477 -38.785 -39.357 1.00 14.94 263 ALA C CA 1
ATOM 8085 C C . ALA C 1 263 ? 4.513 -39.891 -39.500 1.00 18.15 263 ALA C C 1
ATOM 8086 O O . ALA C 1 263 ? 5.668 -39.710 -39.109 1.00 19.80 263 ALA C O 1
ATOM 8088 N N . HIS C 1 264 ? 4.120 -41.048 -40.042 1.00 15.67 264 HIS C N 1
ATOM 8089 C CA . HIS C 1 264 ? 4.977 -42.228 -40.017 1.00 17.72 264 HIS C CA 1
ATOM 8090 C C . HIS C 1 264 ? 5.157 -42.869 -41.389 1.00 18.25 264 HIS C C 1
ATOM 8091 O O . HIS C 1 264 ? 5.756 -43.948 -41.481 1.00 19.04 264 HIS C O 1
ATOM 8098 N N . GLY C 1 265 ? 4.672 -42.243 -42.452 1.00 15.48 265 GLY C N 1
ATOM 8099 C CA . GLY C 1 265 ? 4.539 -42.959 -43.697 1.00 17.08 265 GLY C CA 1
ATOM 8100 C C . GLY C 1 265 ? 5.103 -42.252 -44.906 1.00 21.05 265 GLY C C 1
ATOM 8101 O O . GLY C 1 265 ? 5.860 -41.277 -44.794 1.00 20.22 265 GLY C O 1
ATOM 8102 N N . MET C 1 266 ? 4.703 -42.741 -46.080 1.00 18.01 266 MET C N 1
ATOM 8103 C CA . MET C 1 266 ? 5.344 -42.310 -47.310 1.00 18.46 266 MET C CA 1
ATOM 8104 C C . MET C 1 266 ? 5.039 -40.849 -47.618 1.00 20.23 266 MET C C 1
ATOM 8105 O O . MET C 1 266 ? 5.932 -40.118 -48.067 1.00 21.47 266 MET C O 1
ATOM 8110 N N . ALA C 1 267 ? 3.814 -40.395 -47.331 1.00 18.38 267 ALA C N 1
ATOM 8111 C CA . ALA C 1 267 ? 3.419 -39.037 -47.685 1.00 15.42 267 ALA C CA 1
ATOM 8112 C C . ALA C 1 267 ? 4.300 -38.003 -46.995 1.00 14.53 267 ALA C C 1
ATOM 8113 O O . ALA C 1 267 ? 4.656 -36.986 -47.597 1.00 17.74 267 ALA C O 1
ATOM 8115 N N . GLY C 1 268 ? 4.692 -38.251 -45.746 1.00 16.80 268 GLY C N 1
ATOM 8116 C CA . GLY C 1 268 ? 5.539 -37.294 -45.053 1.00 15.16 268 GLY C CA 1
ATOM 8117 C C . GLY C 1 268 ? 6.969 -37.298 -45.571 1.00 19.44 268 GLY C C 1
ATOM 8118 O O . GLY C 1 268 ? 7.614 -36.247 -45.664 1.00 17.35 268 GLY C O 1
ATOM 8119 N N . ILE C 1 269 ? 7.485 -38.482 -45.907 1.00 18.78 269 ILE C N 1
ATOM 8120 C CA . ILE C 1 269 ? 8.851 -38.588 -46.407 1.00 19.06 269 ILE C CA 1
ATOM 8121 C C . ILE C 1 269 ? 8.968 -37.925 -47.770 1.00 20.34 269 ILE C C 1
ATOM 8122 O O . ILE C 1 269 ? 9.911 -37.168 -48.024 1.00 21.62 269 ILE C O 1
ATOM 8127 N N . TYR C 1 270 ? 8.003 -38.186 -48.660 1.00 19.55 270 TYR C N 1
ATOM 8128 C CA . TYR C 1 270 ? 7.989 -37.524 -49.959 1.00 17.57 270 TYR C CA 1
ATOM 8129 C C . TYR C 1 270 ? 7.818 -36.023 -49.805 1.00 20.24 270 TYR C C 1
ATOM 8130 O O . TYR C 1 270 ? 8.343 -35.248 -50.610 1.00 18.58 270 TYR C O 1
ATOM 8139 N N . TYR C 1 271 ? 7.051 -35.599 -48.796 1.00 19.39 271 TYR C N 1
ATOM 8140 C CA . TYR C 1 271 ? 6.808 -34.175 -48.580 1.00 16.56 271 TYR C CA 1
ATOM 8141 C C . TYR C 1 271 ? 8.096 -33.465 -48.213 1.00 19.12 271 TYR C C 1
ATOM 8142 O O . TYR C 1 271 ? 8.420 -32.404 -48.764 1.00 22.23 271 TYR C O 1
ATOM 8151 N N . MET C 1 272 ? 8.839 -34.033 -47.264 1.00 17.08 272 MET C N 1
ATOM 8152 C CA . MET C 1 272 ? 10.157 -33.502 -46.959 1.00 17.80 272 MET C CA 1
ATOM 8153 C C . MET C 1 272 ? 11.063 -33.549 -48.181 1.00 19.16 272 MET C C 1
ATOM 8154 O O . MET C 1 272 ? 11.802 -32.593 -48.443 1.00 16.30 272 MET C O 1
ATOM 8159 N N . LEU C 1 273 ? 10.992 -34.641 -48.959 1.00 16.24 273 LEU C N 1
ATOM 8160 C CA . LEU C 1 273 ? 11.848 -34.790 -50.134 1.00 17.74 273 LEU C CA 1
ATOM 8161 C C . LEU C 1 273 ? 11.529 -33.755 -51.196 1.00 20.60 273 LEU C C 1
ATOM 8162 O O . LEU C 1 273 ? 12.399 -33.429 -52.015 1.00 22.94 273 LEU C O 1
ATOM 8167 N N . MET C 1 274 ? 10.314 -33.217 -51.181 1.00 18.16 274 MET C N 1
ATOM 8168 C CA . MET C 1 274 ? 9.891 -32.204 -52.136 1.00 21.35 274 MET C CA 1
ATOM 8169 C C . MET C 1 274 ? 10.128 -30.786 -51.635 1.00 21.29 274 MET C C 1
ATOM 8170 O O . MET C 1 274 ? 9.810 -29.829 -52.347 1.00 20.48 274 MET C O 1
ATOM 8175 N N . GLN C 1 275 ? 10.667 -30.628 -50.438 1.00 20.18 275 GLN C N 1
ATOM 8176 C CA . GLN C 1 275 ? 10.904 -29.297 -49.907 1.00 18.38 275 GLN C CA 1
ATOM 8177 C C . GLN C 1 275 ? 11.994 -28.614 -50.729 1.00 23.57 275 GLN C C 1
ATOM 8178 O O . GLN C 1 275 ? 13.023 -29.238 -51.028 1.00 22.01 275 GLN C O 1
ATOM 8184 N N . PRO C 1 276 ? 11.811 -27.346 -51.115 1.00 24.44 276 PRO C N 1
ATOM 8185 C CA . PRO C 1 276 ? 12.874 -26.658 -51.871 1.00 19.42 276 PRO C CA 1
ATOM 8186 C C . PRO C 1 276 ? 14.206 -26.612 -51.138 1.00 19.47 276 PRO C C 1
ATOM 8187 O O . PRO C 1 276 ? 15.253 -26.814 -51.758 1.00 25.01 276 PRO C O 1
ATOM 8191 N N . ALA C 1 277 ? 14.203 -26.408 -49.822 1.00 24.12 277 ALA C N 1
ATOM 8192 C CA . ALA C 1 277 ? 15.463 -26.378 -49.083 1.00 19.97 277 ALA C CA 1
ATOM 8193 C C . ALA C 1 277 ? 16.235 -27.696 -49.147 1.00 24.19 277 ALA C C 1
ATOM 8194 O O . ALA C 1 277 ? 17.461 -27.690 -48.963 1.00 26.50 277 ALA C O 1
ATOM 8196 N N . ALA C 1 278 ? 15.560 -28.825 -49.390 1.00 27.63 278 ALA C N 1
ATOM 8197 C CA . ALA C 1 278 ? 16.266 -30.099 -49.521 1.00 21.14 278 ALA C CA 1
ATOM 8198 C C . ALA C 1 278 ? 16.954 -30.237 -50.870 1.00 23.82 278 ALA C C 1
ATOM 8199 O O . ALA C 1 278 ? 17.877 -31.044 -50.994 1.00 27.60 278 ALA C O 1
ATOM 8201 N N . LYS C 1 279 ? 16.511 -29.491 -51.883 1.00 22.12 279 LYS C N 1
ATOM 8202 C CA . LYS C 1 279 ? 17.236 -29.359 -53.144 1.00 23.88 279 LYS C CA 1
ATOM 8203 C C . LYS C 1 279 ? 17.518 -30.716 -53.786 1.00 25.15 279 LYS C C 1
ATOM 8204 O O . LYS C 1 279 ? 18.644 -31.030 -54.174 1.00 27.58 279 LYS C O 1
ATOM 8210 N N . VAL C 1 280 ? 16.483 -31.547 -53.876 1.00 28.83 280 VAL C N 1
ATOM 8211 C CA . VAL C 1 280 ? 16.594 -32.788 -54.636 1.00 35.05 280 VAL C CA 1
ATOM 8212 C C . VAL C 1 280 ? 16.622 -32.462 -56.127 1.00 34.29 280 VAL C C 1
ATOM 8213 O O . VAL C 1 280 ? 15.888 -31.582 -56.598 1.00 36.01 280 VAL C O 1
ATOM 8217 N N . ASP C 1 281 ? 17.483 -33.143 -56.887 1.00 34.32 281 ASP C N 1
ATOM 8218 C CA . ASP C 1 281 ? 17.516 -32.749 -58.290 1.00 36.90 281 ASP C CA 1
ATOM 8219 C C . ASP C 1 281 ? 16.333 -33.352 -59.032 1.00 34.28 281 ASP C C 1
ATOM 8220 O O . ASP C 1 281 ? 15.718 -34.325 -58.593 1.00 37.21 281 ASP C O 1
ATOM 8225 N N . GLN C 1 282 ? 16.000 -32.731 -60.165 1.00 39.82 282 GLN C N 1
ATOM 8226 C CA . GLN C 1 282 ? 14.731 -33.014 -60.826 1.00 37.67 282 GLN C CA 1
ATOM 8227 C C . GLN C 1 282 ? 14.662 -34.432 -61.370 1.00 42.52 282 GLN C C 1
ATOM 8228 O O . GLN C 1 282 ? 13.576 -35.028 -61.403 1.00 40.59 282 GLN C O 1
ATOM 8234 N N . GLU C 1 283 ? 15.791 -34.974 -61.827 1.00 39.81 283 GLU C N 1
ATOM 8235 C CA . GLU C 1 283 ? 15.819 -36.377 -62.215 1.00 41.12 283 GLU C CA 1
ATOM 8236 C C . GLU C 1 283 ? 15.333 -37.262 -61.075 1.00 31.70 283 GLU C C 1
ATOM 8237 O O . GLU C 1 283 ? 14.578 -38.213 -61.296 1.00 34.45 283 GLU C O 1
ATOM 8243 N N . THR C 1 284 ? 15.750 -36.960 -59.848 1.00 30.18 284 THR C N 1
ATOM 8244 C CA . THR C 1 284 ? 15.350 -37.771 -58.709 1.00 32.03 284 THR C CA 1
ATOM 8245 C C . THR C 1 284 ? 13.893 -37.555 -58.337 1.00 31.26 284 THR C C 1
ATOM 8246 O O . THR C 1 284 ? 13.226 -38.497 -57.897 1.00 28.33 284 THR C O 1
ATOM 8250 N N . LEU C 1 285 ? 13.385 -36.330 -58.508 1.00 36.20 285 LEU C N 1
ATOM 8251 C CA . LEU C 1 285 ? 11.976 -36.062 -58.231 1.00 29.57 285 LEU C CA 1
ATOM 8252 C C . LEU C 1 285 ? 11.073 -36.749 -59.243 1.00 28.59 285 LEU C C 1
ATOM 8253 O O . LEU C 1 285 ? 10.051 -37.340 -58.873 1.00 28.05 285 LEU C O 1
ATOM 8258 N N . THR C 1 286 ? 11.439 -36.683 -60.525 1.00 31.86 286 THR C N 1
ATOM 8259 C CA . THR C 1 286 ? 10.592 -37.214 -61.587 1.00 33.18 286 THR C CA 1
ATOM 8260 C C . THR C 1 286 ? 10.665 -38.737 -61.677 1.00 30.08 286 THR C C 1
ATOM 8261 O O . THR C 1 286 ? 9.641 -39.396 -61.885 1.00 32.27 286 THR C O 1
ATOM 8265 N N . GLU C 1 287 ? 11.856 -39.318 -61.531 1.00 30.99 287 GLU C N 1
ATOM 8266 C CA . GLU C 1 287 ? 11.992 -40.763 -61.691 1.00 31.90 287 GLU C CA 1
ATOM 8267 C C . GLU C 1 287 ? 11.681 -41.544 -60.424 1.00 27.00 287 GLU C C 1
ATOM 8268 O O . GLU C 1 287 ? 11.198 -42.674 -60.519 1.00 28.62 287 GLU C O 1
ATOM 8274 N N . MET C 1 288 ? 11.957 -40.988 -59.244 1.00 29.30 288 MET C N 1
ATOM 8275 C CA . MET C 1 288 ? 11.835 -41.725 -57.990 1.00 25.14 288 MET C CA 1
ATOM 8276 C C . MET C 1 288 ? 10.675 -41.228 -57.131 1.00 24.63 288 MET C C 1
ATOM 8277 O O . MET C 1 288 ? 9.784 -42.007 -56.791 1.00 27.32 288 MET C O 1
ATOM 8282 N N . VAL C 1 289 ? 10.669 -39.943 -56.768 1.00 23.59 289 VAL C N 1
ATOM 8283 C CA . VAL C 1 289 ? 9.638 -39.415 -55.875 1.00 24.75 289 VAL C CA 1
ATOM 8284 C C . VAL C 1 289 ? 8.279 -39.362 -56.564 1.00 25.26 289 VAL C C 1
ATOM 8285 O O . VAL C 1 289 ? 7.273 -39.820 -56.010 1.00 23.01 289 VAL C O 1
ATOM 8289 N N . LYS C 1 290 ? 8.214 -38.759 -57.753 1.00 22.18 290 LYS C N 1
ATOM 8290 C CA . LYS C 1 290 ? 6.920 -38.580 -58.408 1.00 26.38 290 LYS C CA 1
ATOM 8291 C C . LYS C 1 290 ? 6.183 -39.899 -58.633 1.00 29.54 290 LYS C C 1
ATOM 8292 O O . LYS C 1 290 ? 4.978 -39.969 -58.326 1.00 24.00 290 LYS C O 1
ATOM 8298 N N . PRO C 1 291 ? 6.811 -40.965 -59.152 1.00 30.01 291 PRO C N 1
ATOM 8299 C CA . PRO C 1 291 ? 6.055 -42.211 -59.341 1.00 25.33 291 PRO C CA 1
ATOM 8300 C C . PRO C 1 291 ? 5.682 -42.882 -58.033 1.00 27.97 291 PRO C C 1
ATOM 8301 O O . PRO C 1 291 ? 4.711 -43.651 -57.996 1.00 22.43 291 PRO C O 1
ATOM 8305 N N . SER C 1 292 ? 6.416 -42.615 -56.953 1.00 26.07 292 SER C N 1
ATOM 8306 C CA . SER C 1 292 ? 5.981 -43.115 -55.655 1.00 25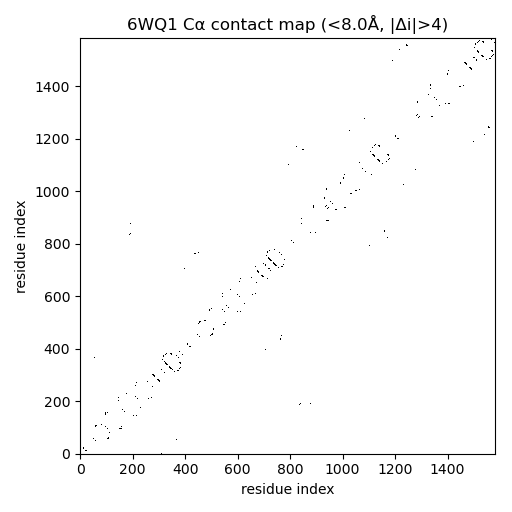.98 292 SER C CA 1
ATOM 8307 C C . SER C 1 292 ? 4.749 -42.354 -55.155 1.00 24.38 292 SER C C 1
ATOM 8308 O O . SER C 1 292 ? 3.835 -42.951 -54.568 1.00 24.37 292 SER C O 1
ATOM 8311 N N . ILE C 1 293 ? 4.688 -41.043 -55.403 1.00 20.16 293 ILE C N 1
ATOM 8312 C CA . ILE C 1 293 ? 3.482 -40.297 -55.059 1.00 22.86 293 ILE C CA 1
ATOM 8313 C C . ILE C 1 293 ? 2.285 -40.862 -55.807 1.00 27.74 293 ILE C C 1
ATOM 8314 O O . ILE C 1 293 ? 1.203 -41.046 -55.236 1.00 25.74 293 ILE C O 1
ATOM 8319 N N . ASP C 1 294 ? 2.458 -41.149 -57.097 1.00 25.79 294 ASP C N 1
ATOM 8320 C CA . ASP C 1 294 ? 1.332 -41.666 -57.853 1.00 25.25 294 ASP C CA 1
ATOM 8321 C C . ASP C 1 294 ? 0.931 -43.043 -57.355 1.00 24.56 294 ASP C C 1
ATOM 8322 O O . ASP C 1 294 ? -0.251 -43.393 -57.396 1.00 28.20 294 ASP C O 1
ATOM 8327 N N . TYR C 1 295 ? 1.884 -43.814 -56.838 1.00 27.44 295 TYR C N 1
ATOM 8328 C CA . TYR C 1 295 ? 1.540 -45.112 -56.275 1.00 27.96 295 TYR C CA 1
ATOM 8329 C C . TYR C 1 295 ? 0.690 -44.951 -55.023 1.00 25.25 295 TYR C C 1
ATOM 8330 O O . TYR C 1 295 ? -0.332 -45.632 -54.871 1.00 25.99 295 TYR C O 1
ATOM 8339 N N . VAL C 1 296 ? 1.080 -44.034 -54.132 1.00 26.78 296 VAL C N 1
ATOM 8340 C CA . VAL C 1 296 ? 0.283 -43.746 -52.938 1.00 26.91 296 VAL C CA 1
ATOM 8341 C C . VAL C 1 296 ? -1.116 -43.256 -53.316 1.00 27.94 296 VAL C C 1
ATOM 8342 O O . VAL C 1 296 ? -2.113 -43.630 -52.681 1.00 26.47 296 VAL C O 1
ATOM 8346 N N . ARG C 1 297 ? -1.217 -42.430 -54.362 1.00 26.74 297 ARG C N 1
ATOM 8347 C CA . ARG C 1 297 ? -2.522 -41.929 -54.796 1.00 26.33 297 ARG C CA 1
ATOM 8348 C C . ARG C 1 297 ? -3.445 -43.056 -55.245 1.00 31.63 297 ARG C C 1
ATOM 8349 O O . ARG C 1 297 ? -4.665 -42.967 -55.068 1.00 26.94 297 ARG C O 1
ATOM 8357 N N . HIS C 1 298 ? -2.886 -44.121 -55.826 1.00 30.32 298 HIS C N 1
ATOM 8358 C CA . HIS C 1 298 ? -3.703 -45.232 -56.305 1.00 32.28 298 HIS C CA 1
ATOM 8359 C C . HIS C 1 298 ? -4.364 -45.992 -55.158 1.00 28.88 298 HIS C C 1
ATOM 8360 O O . HIS C 1 298 ? -5.391 -46.643 -55.364 1.00 35.12 298 HIS C O 1
ATOM 8367 N N . LYS C 1 299 ? -3.804 -45.918 -53.952 1.00 31.20 299 LYS C N 1
ATOM 8368 C CA . LYS C 1 299 ? -4.314 -46.636 -52.792 1.00 28.04 299 LYS C CA 1
ATOM 8369 C C . LYS C 1 299 ? -5.375 -45.856 -52.027 1.00 32.09 299 LYS C C 1
ATOM 8370 O O . LYS C 1 299 ? -5.730 -46.246 -50.909 1.00 32.86 299 LYS C O 1
ATOM 8376 N N . LYS C 1 300 ? -5.885 -44.773 -52.605 1.00 30.07 300 LYS C N 1
ATOM 8377 C CA . LYS C 1 300 ? -6.959 -43.999 -51.999 1.00 29.06 300 LYS C CA 1
ATOM 8378 C C . LYS C 1 300 ? -8.232 -44.838 -51.892 1.00 31.10 300 LYS C C 1
ATOM 8379 O O . LYS C 1 300 ? -8.506 -45.698 -52.736 1.00 34.62 300 LYS C O 1
ATOM 8385 N N . PHE C 1 301 ? -8.996 -44.608 -50.819 1.00 33.25 301 PHE C N 1
ATOM 8386 C CA . PHE C 1 301 ? -10.327 -45.191 -50.672 1.00 29.49 301 PHE C CA 1
ATOM 8387 C C . PHE C 1 301 ? -11.314 -44.503 -51.615 1.00 31.46 301 PHE C C 1
ATOM 8388 O O . PHE C 1 301 ? -11.151 -43.337 -51.988 1.00 27.32 301 PHE C O 1
ATOM 8396 N N . ARG C 1 302 ? -12.378 -45.221 -51.974 1.00 28.05 302 ARG C N 1
ATOM 8397 C CA . ARG C 1 302 ? -13.383 -44.588 -52.818 1.00 33.37 302 ARG C CA 1
ATOM 8398 C C . ARG C 1 302 ? -14.101 -43.464 -52.078 1.00 34.24 302 ARG C C 1
ATOM 8399 O O . ARG C 1 302 ? -14.586 -42.515 -52.710 1.00 32.99 302 ARG C O 1
ATOM 8407 N N . SER C 1 303 ? -14.174 -43.547 -50.746 1.00 29.38 303 SER C N 1
ATOM 8408 C CA . SER C 1 303 ? -14.718 -42.441 -49.965 1.00 28.81 303 SER C CA 1
ATOM 8409 C C . SER C 1 303 ? -13.888 -41.173 -50.132 1.00 28.98 303 SER C C 1
ATOM 8410 O O . SER C 1 303 ? -14.417 -40.068 -49.994 1.00 30.42 303 SER C O 1
ATOM 8413 N N . GLY C 1 304 ? -12.599 -41.306 -50.438 1.00 21.53 304 GLY C N 1
ATOM 8414 C CA . GLY C 1 304 ? -11.722 -40.164 -50.602 1.00 25.24 304 GLY C CA 1
ATOM 8415 C C . GLY C 1 304 ? -10.684 -40.029 -49.512 1.00 23.92 304 GLY C C 1
ATOM 8416 O O . GLY C 1 304 ? -9.757 -39.223 -49.652 1.00 23.68 304 GLY C O 1
ATOM 8417 N N . ASN C 1 305 ? -10.813 -40.786 -48.434 1.00 20.24 305 ASN C N 1
ATOM 8418 C CA . ASN C 1 305 ? -9.801 -40.848 -47.397 1.00 26.05 305 ASN C CA 1
ATOM 8419 C C . ASN C 1 305 ? -8.636 -41.751 -47.834 1.00 25.09 305 ASN C C 1
ATOM 8420 O O . ASN C 1 305 ? -8.689 -42.434 -48.858 1.00 24.18 305 ASN C O 1
ATOM 8425 N N . TYR C 1 306 ? -7.559 -41.732 -47.047 1.00 25.23 306 TYR C N 1
ATOM 8426 C CA . TYR C 1 306 ? -6.390 -42.560 -47.296 1.00 25.18 306 TYR C CA 1
ATOM 8427 C C . TYR C 1 306 ? -6.176 -43.541 -46.147 1.00 24.28 306 TYR C C 1
ATOM 8428 O O . TYR C 1 306 ? -6.311 -43.168 -44.973 1.00 19.49 306 TYR C O 1
ATOM 8437 N N . PRO C 1 307 ? -5.852 -44.797 -46.456 1.00 27.74 307 PRO C N 1
ATOM 8438 C CA . PRO C 1 307 ? -5.591 -45.782 -45.400 1.00 21.25 307 PRO C CA 1
ATOM 8439 C C . PRO C 1 307 ? -4.373 -45.404 -44.581 1.00 20.96 307 PRO C C 1
ATOM 8440 O O . PRO C 1 307 ? -3.480 -44.691 -45.048 1.00 20.83 307 PRO C O 1
ATOM 8444 N N . SER C 1 308 ? -4.341 -45.932 -43.350 1.00 20.24 308 SER C N 1
ATOM 8445 C CA . SER C 1 308 ? -3.168 -45.820 -42.493 1.00 19.68 308 SER C CA 1
ATOM 8446 C C . SER C 1 308 ? -1.959 -46.533 -43.091 1.00 23.06 308 SER C C 1
ATOM 8447 O O . SER C 1 308 ? -0.839 -46.016 -43.029 1.00 24.89 308 SER C O 1
ATOM 8450 N N . SER C 1 309 ? -2.160 -47.731 -43.645 1.00 24.07 309 SER C N 1
ATOM 8451 C CA . SER C 1 309 ? -1.096 -48.501 -44.280 1.00 30.19 309 SER C CA 1
ATOM 8452 C C . SER C 1 309 ? -1.663 -49.201 -45.506 1.00 30.37 309 SER C C 1
ATOM 8453 O O . SER C 1 309 ? -2.878 -49.213 -45.731 1.00 28.86 309 SER C O 1
ATOM 8456 N N . LEU C 1 310 ? -0.760 -49.774 -46.316 1.00 30.48 310 LEU C N 1
ATOM 8457 C CA . LEU C 1 310 ? -1.187 -50.632 -47.419 1.00 32.14 310 LEU C CA 1
ATOM 8458 C C . LEU C 1 310 ? -1.806 -51.930 -46.917 1.00 28.69 310 LEU C C 1
ATOM 8459 O O . LEU C 1 310 ? -2.473 -52.625 -47.685 1.00 31.89 310 LEU C O 1
ATOM 8464 N N . SER C 1 311 ? -1.600 -52.264 -45.646 1.00 32.94 311 SER C N 1
ATOM 8465 C CA . SER C 1 311 ? -2.116 -53.488 -45.052 1.00 33.57 311 SER C CA 1
ATOM 8466 C C . SER C 1 311 ? -3.518 -53.335 -44.468 1.00 39.80 311 SER C C 1
ATOM 8467 O O . SER C 1 311 ? -4.222 -54.339 -44.306 1.00 40.73 311 SER C O 1
ATOM 8470 N N . ASN C 1 312 ? -3.947 -52.119 -44.152 1.00 38.62 312 ASN C N 1
ATOM 8471 C CA . ASN C 1 312 ? -5.187 -51.907 -43.421 1.00 40.20 312 ASN C CA 1
ATOM 8472 C C . ASN C 1 312 ? -6.300 -51.480 -44.371 1.00 45.21 312 ASN C C 1
ATOM 8473 O O . ASN C 1 312 ? -6.109 -50.588 -45.207 1.00 39.00 312 ASN C O 1
ATOM 8478 N N . GLU C 1 313 ? -7.464 -52.118 -44.233 1.00 45.66 313 GLU C N 1
ATOM 8479 C CA . GLU C 1 313 ? -8.615 -51.843 -45.080 1.00 43.41 313 GLU C CA 1
ATOM 8480 C C . GLU C 1 313 ? -9.674 -50.987 -44.399 1.00 40.47 313 GLU C C 1
ATOM 8481 O O . GLU C 1 313 ? -10.614 -50.549 -45.070 1.00 37.68 313 GLU C O 1
ATOM 8487 N N . THR C 1 314 ? -9.556 -50.745 -43.095 1.00 37.67 314 THR C N 1
ATOM 8488 C CA . THR C 1 314 ? -10.526 -49.905 -42.405 1.00 39.39 314 THR C CA 1
ATOM 8489 C C . THR C 1 314 ? -10.307 -48.442 -42.760 1.00 31.88 314 THR C C 1
ATOM 8490 O O . THR C 1 314 ? -9.193 -47.921 -42.645 1.00 34.56 314 THR C O 1
ATOM 8494 N N . ASP C 1 315 ? -11.371 -47.789 -43.209 1.00 30.13 315 ASP C N 1
ATOM 8495 C CA . ASP C 1 315 ? -11.380 -46.348 -43.448 1.00 28.15 315 ASP C CA 1
ATOM 8496 C C . ASP C 1 315 ? -11.966 -45.725 -42.189 1.00 29.84 315 ASP C C 1
ATOM 8497 O O . ASP C 1 315 ? -13.183 -45.576 -42.054 1.00 26.28 315 ASP C O 1
ATOM 8502 N N . ARG C 1 316 ? -11.083 -45.375 -41.242 1.00 29.85 316 ARG C N 1
ATOM 8503 C CA . ARG C 1 316 ? -11.486 -44.920 -39.908 1.00 31.01 316 ARG C CA 1
ATOM 8504 C C . ARG C 1 316 ? -10.860 -43.594 -39.497 1.00 25.88 316 ARG C C 1
ATOM 8505 O O . ARG C 1 316 ? -11.536 -42.765 -38.882 1.00 28.18 316 ARG C O 1
ATOM 8513 N N . LEU C 1 317 ? -9.593 -43.377 -39.813 1.00 15.57 317 LEU C N 1
ATOM 8514 C CA . LEU C 1 317 ? -8.789 -42.330 -39.198 1.00 18.48 317 LEU C CA 1
ATOM 8515 C C . LEU C 1 317 ? -8.666 -41.139 -40.147 1.00 15.62 317 LEU C C 1
ATOM 8516 O O . LEU C 1 317 ? -8.181 -41.280 -41.274 1.00 15.94 317 LEU C O 1
ATOM 8521 N N . VAL C 1 318 ? -9.114 -39.975 -39.687 1.00 16.38 318 VAL C N 1
ATOM 8522 C CA . VAL C 1 318 ? -9.013 -38.724 -40.432 1.00 16.62 318 VAL C CA 1
ATOM 8523 C C . VAL C 1 318 ? -8.188 -37.759 -39.592 1.00 15.70 318 VAL C C 1
ATOM 8524 O O . VAL C 1 318 ? -8.732 -36.883 -38.910 1.00 14.32 318 VAL C O 1
ATOM 8528 N N . HIS C 1 319 ? -6.871 -37.963 -39.601 1.00 13.62 319 HIS C N 1
ATOM 8529 C CA . HIS C 1 319 ? -5.902 -37.225 -38.808 1.00 13.08 319 HIS C CA 1
ATOM 8530 C C . HIS C 1 319 ? -4.788 -36.720 -39.703 1.00 16.45 319 HIS C C 1
ATOM 8531 O O . HIS C 1 319 ? -4.541 -37.260 -40.786 1.00 14.66 319 HIS C O 1
ATOM 8538 N N . TRP C 1 320 ? -4.049 -35.731 -39.194 1.00 16.67 320 TRP C N 1
ATOM 8539 C CA . TRP C 1 320 ? -2.748 -35.433 -39.781 1.00 18.67 320 TRP C CA 1
ATOM 8540 C C . TRP C 1 320 ? -1.872 -36.677 -39.788 1.00 13.40 320 TRP C C 1
ATOM 8541 O O . TRP C 1 320 ? -1.263 -37.012 -40.809 1.00 13.73 320 TRP C O 1
ATOM 8552 N N . CYS C 1 321 ? -1.809 -37.387 -38.652 1.00 14.24 321 CYS C N 1
ATOM 8553 C CA . CYS C 1 321 ? -0.879 -38.510 -38.558 1.00 16.27 321 CYS C CA 1
ATOM 8554 C C . CYS C 1 321 ? -1.303 -39.675 -39.453 1.00 14.16 321 CYS C C 1
ATOM 8555 O O . CYS C 1 321 ? -0.439 -40.374 -39.980 1.00 14.54 321 CYS C O 1
ATOM 8558 N N . HIS C 1 322 ? -2.603 -39.892 -39.660 1.00 15.95 322 HIS C N 1
ATOM 8559 C CA . HIS C 1 322 ? -3.072 -40.940 -40.567 1.00 14.51 322 HIS C CA 1
ATOM 8560 C C . HIS C 1 322 ? -4.317 -40.449 -41.284 1.00 12.07 322 HIS C C 1
ATOM 8561 O O . HIS C 1 322 ? -5.252 -39.988 -40.631 1.00 15.69 322 HIS C O 1
ATOM 8568 N N . GLY C 1 323 ? -4.335 -40.554 -42.611 1.00 12.24 323 GLY C N 1
ATOM 8569 C CA . GLY C 1 323 ? -5.494 -40.209 -43.410 1.00 13.75 323 GLY C CA 1
ATOM 8570 C C . GLY C 1 323 ? -5.286 -38.926 -44.198 1.00 19.55 323 GLY C C 1
ATOM 8571 O O . GLY C 1 323 ? -4.192 -38.349 -44.244 1.00 15.44 323 GLY C O 1
ATOM 8572 N N . ALA C 1 324 ? -6.392 -38.472 -44.797 1.00 17.59 324 ALA C N 1
ATOM 8573 C CA . ALA C 1 324 ? -6.410 -37.290 -45.663 1.00 19.38 324 ALA C CA 1
ATOM 8574 C C . ALA C 1 324 ? -5.760 -36.025 -45.097 1.00 16.27 324 ALA C C 1
ATOM 8575 O O . ALA C 1 324 ? -5.029 -35.365 -45.853 1.00 17.66 324 ALA C O 1
ATOM 8577 N N . PRO C 1 325 ? -5.977 -35.615 -43.838 1.00 14.88 325 PRO C N 1
ATOM 8578 C CA . PRO C 1 325 ? -5.411 -34.327 -43.381 1.00 16.65 325 PRO C CA 1
ATOM 8579 C C . PRO C 1 325 ? -3.883 -34.267 -43.381 1.00 18.65 325 PRO C C 1
ATOM 8580 O O . PRO C 1 325 ? -3.325 -33.162 -43.271 1.00 12.99 325 PRO C O 1
ATOM 8584 N N . GLY C 1 326 ? -3.194 -35.403 -43.493 1.00 18.84 326 GLY C N 1
ATOM 8585 C CA . GLY C 1 326 ? -1.747 -35.405 -43.664 1.00 16.14 326 GLY C CA 1
ATOM 8586 C C . GLY C 1 326 ? -1.349 -35.607 -45.113 1.00 17.30 326 GLY C C 1
ATOM 8587 O O . GLY C 1 326 ? -0.457 -34.923 -45.633 1.00 17.57 326 GLY C O 1
ATOM 8588 N N . VAL C 1 327 ? -2.038 -36.537 -45.781 1.00 16.30 327 VAL C N 1
ATOM 8589 C CA . VAL C 1 327 ? -1.748 -36.861 -47.175 1.00 17.68 327 VAL C CA 1
ATOM 8590 C C . VAL C 1 327 ? -2.035 -35.675 -48.089 1.00 15.88 327 VAL C C 1
ATOM 8591 O O . VAL C 1 327 ? -1.431 -35.557 -49.160 1.00 16.35 327 VAL C O 1
ATOM 8595 N N . ILE C 1 328 ? -2.959 -34.788 -47.698 1.00 17.78 328 ILE C N 1
ATOM 8596 C CA . ILE C 1 328 ? -3.307 -33.653 -48.551 1.00 16.34 328 ILE C CA 1
ATOM 8597 C C . ILE C 1 328 ? -2.125 -32.710 -48.706 1.00 19.04 328 ILE C C 1
ATOM 8598 O O . ILE C 1 328 ? -1.948 -32.098 -49.762 1.00 20.69 328 ILE C O 1
ATOM 8603 N N . HIS C 1 329 ? -1.300 -32.575 -47.665 1.00 19.27 329 HIS C N 1
ATOM 8604 C CA . HIS C 1 329 ? -0.069 -31.801 -47.787 1.00 19.41 329 HIS C CA 1
ATOM 8605 C C . HIS C 1 329 ? 0.881 -32.408 -48.811 1.00 22.18 329 HIS C C 1
ATOM 8606 O O . HIS C 1 329 ? 1.623 -31.669 -49.469 1.00 19.07 329 HIS C O 1
ATOM 8613 N N . MET C 1 330 ? 0.860 -33.737 -48.982 1.00 14.93 330 MET C N 1
ATOM 8614 C CA . MET C 1 330 ? 1.676 -34.344 -50.030 1.00 20.52 330 MET C CA 1
ATOM 8615 C C . MET C 1 330 ? 1.195 -33.909 -51.414 1.00 22.13 330 MET C C 1
ATOM 8616 O O . MET C 1 330 ? 1.997 -33.516 -52.271 1.00 23.46 330 MET C O 1
ATOM 8621 N N . LEU C 1 331 ? -0.118 -33.964 -51.646 1.00 16.76 331 LEU C N 1
ATOM 8622 C CA . LEU C 1 331 ? -0.640 -33.604 -52.952 1.00 15.39 331 LEU C CA 1
ATOM 8623 C C . LEU C 1 331 ? -0.500 -32.119 -53.212 1.00 18.50 331 LEU C C 1
ATOM 8624 O O . LEU C 1 331 ? -0.294 -31.716 -54.359 1.00 23.37 331 LEU C O 1
ATOM 8629 N N . MET C 1 332 ? -0.642 -31.289 -52.175 1.00 22.12 332 MET C N 1
ATOM 8630 C CA . MET C 1 332 ? -0.437 -29.857 -52.346 1.00 19.90 332 MET C CA 1
ATOM 8631 C C . MET C 1 332 ? 1.012 -29.559 -52.705 1.00 20.32 332 MET C C 1
ATOM 8632 O O . MET C 1 332 ? 1.277 -28.811 -53.648 1.00 24.53 332 MET C O 1
ATOM 8637 N N . GLN C 1 333 ? 1.962 -30.159 -51.981 1.00 21.98 333 GLN C N 1
ATOM 8638 C CA . GLN C 1 333 ? 3.376 -29.977 -52.299 1.00 22.73 333 GLN C CA 1
ATOM 8639 C C . GLN C 1 333 ? 3.739 -30.619 -53.636 1.00 26.30 333 GLN C C 1
ATOM 8640 O O . GLN C 1 333 ? 4.637 -30.132 -54.335 1.00 20.87 333 GLN C O 1
ATOM 8646 N N . ALA C 1 334 ? 3.053 -31.705 -54.008 1.00 22.66 334 ALA C N 1
ATOM 8647 C CA . ALA C 1 334 ? 3.200 -32.236 -55.358 1.00 20.96 334 ALA C CA 1
ATOM 8648 C C . ALA C 1 334 ? 2.749 -31.223 -56.402 1.00 21.13 334 ALA C C 1
ATOM 8649 O O . ALA C 1 334 ? 3.367 -31.100 -57.465 1.00 21.03 334 ALA C O 1
ATOM 8651 N N . TYR C 1 335 ? 1.659 -30.502 -56.132 1.00 20.49 335 TYR C N 1
ATOM 8652 C CA . TYR C 1 335 ? 1.220 -29.485 -57.079 1.00 23.69 335 TYR C CA 1
ATOM 8653 C C . TYR C 1 335 ? 2.282 -28.406 -57.247 1.00 24.59 335 TYR C C 1
ATOM 8654 O O . TYR C 1 335 ? 2.616 -28.022 -58.371 1.00 24.56 335 TYR C O 1
ATOM 8663 N N . LYS C 1 336 ? 2.835 -27.918 -56.133 1.00 19.99 336 LYS C N 1
ATOM 8664 C CA . LYS C 1 336 ? 3.838 -26.862 -56.198 1.00 26.79 336 LYS C CA 1
ATOM 8665 C C . LYS C 1 336 ? 5.047 -27.282 -57.040 1.00 26.50 336 LYS C C 1
ATOM 8666 O O . LYS C 1 336 ? 5.530 -26.513 -57.880 1.00 28.31 336 LYS C O 1
ATOM 8672 N N . VAL C 1 337 ? 5.546 -28.505 -56.832 1.00 22.66 337 VAL C N 1
ATOM 8673 C CA . VAL C 1 337 ? 6.811 -28.910 -57.443 1.00 24.60 337 VAL C CA 1
ATOM 8674 C C . VAL C 1 337 ? 6.615 -29.379 -58.884 1.00 24.03 337 VAL C C 1
ATOM 8675 O O . VAL C 1 337 ? 7.475 -29.146 -59.741 1.00 27.76 337 VAL C O 1
ATOM 8679 N N . PHE C 1 338 ? 5.491 -30.041 -59.182 1.00 20.32 338 PHE C N 1
ATOM 8680 C CA . PHE C 1 338 ? 5.272 -30.639 -60.492 1.00 23.40 338 PHE C CA 1
ATOM 8681 C C . PHE C 1 338 ? 4.238 -29.910 -61.340 1.00 30.08 338 PHE C C 1
ATOM 8682 O O . PHE C 1 338 ? 4.210 -30.123 -62.558 1.00 27.53 338 PHE C O 1
ATOM 8690 N N . LYS C 1 339 ? 3.379 -29.088 -60.726 1.00 26.03 339 LYS C N 1
ATOM 8691 C CA . LYS C 1 339 ? 2.463 -28.183 -61.432 1.00 29.44 339 LYS C CA 1
ATOM 8692 C C . LYS C 1 339 ? 1.567 -28.914 -62.430 1.00 34.03 339 LYS C C 1
ATOM 8693 O O . LYS C 1 339 ? 1.214 -28.365 -63.477 1.00 39.45 339 LYS C O 1
ATOM 8699 N N . GLU C 1 340 ? 1.199 -30.153 -62.125 1.00 28.56 340 GLU C N 1
ATOM 8700 C CA . GLU C 1 340 ? 0.147 -30.860 -62.841 1.00 27.93 340 GLU C CA 1
ATOM 8701 C C . GLU C 1 340 ? -1.147 -30.694 -62.055 1.00 35.23 340 GLU C C 1
ATOM 8702 O O . GLU C 1 340 ? -1.156 -30.859 -60.829 1.00 30.44 340 GLU C O 1
ATOM 8708 N N . GLU C 1 341 ? -2.237 -30.363 -62.758 1.00 32.66 341 GLU C N 1
ATOM 8709 C CA . GLU C 1 341 ? -3.476 -30.005 -62.078 1.00 28.43 341 GLU C CA 1
ATOM 8710 C C . GLU C 1 341 ? -4.124 -31.185 -61.362 1.00 32.40 341 GLU C C 1
ATOM 8711 O O . GLU C 1 341 ? -5.010 -30.967 -60.527 1.00 33.34 341 GLU C O 1
ATOM 8717 N N . LYS C 1 342 ? -3.709 -32.425 -61.657 1.00 29.67 342 LYS C N 1
ATOM 8718 C CA . LYS C 1 342 ? -4.332 -33.568 -60.998 1.00 25.71 342 LYS C CA 1
ATOM 8719 C C . LYS C 1 342 ? -4.028 -33.586 -59.504 1.00 26.09 342 LYS C C 1
ATOM 8720 O O . LYS C 1 342 ? -4.863 -34.049 -58.714 1.00 21.65 342 LYS C O 1
ATOM 8726 N N . TYR C 1 343 ? -2.859 -33.063 -59.101 1.00 22.96 343 TYR C N 1
ATOM 8727 C CA . TYR C 1 343 ? -2.505 -33.001 -57.685 1.00 20.15 343 TYR C CA 1
ATOM 8728 C C . TYR C 1 343 ? -3.314 -31.942 -56.944 1.00 23.57 343 TYR C C 1
ATOM 8729 O O . TYR C 1 343 ? -3.588 -32.096 -55.748 1.00 19.58 343 TYR C O 1
ATOM 8738 N N . LEU C 1 344 ? -3.719 -30.878 -57.635 1.00 24.11 344 LEU C N 1
ATOM 8739 C CA . LEU C 1 344 ? -4.557 -29.861 -57.013 1.00 23.50 344 LEU C CA 1
ATOM 8740 C C . LEU C 1 344 ? -6.013 -30.289 -56.984 1.00 24.65 344 LEU C C 1
ATOM 8741 O O . LEU C 1 344 ? -6.747 -29.970 -56.041 1.00 26.70 344 LEU C O 1
ATOM 8746 N N . LYS C 1 345 ? -6.447 -30.991 -58.028 1.00 28.72 345 LYS C N 1
ATOM 8747 C CA . LYS C 1 345 ? -7.766 -31.601 -58.017 1.00 22.36 345 LYS C CA 1
ATOM 8748 C C . LYS C 1 345 ? -7.918 -32.535 -56.825 1.00 23.84 345 LYS C C 1
ATOM 8749 O O . LYS C 1 345 ? -8.942 -32.513 -56.133 1.00 27.47 345 LYS C O 1
ATOM 8755 N N . GLU C 1 346 ? -6.904 -33.351 -56.557 1.00 21.55 346 GLU C N 1
ATOM 8756 C CA . GLU C 1 346 ? -7.026 -34.319 -55.477 1.00 24.49 346 GLU C CA 1
ATOM 8757 C C . GLU C 1 346 ? -6.909 -33.668 -54.110 1.00 22.56 346 GLU C C 1
ATOM 8758 O O . GLU C 1 346 ? -7.558 -34.118 -53.158 1.00 22.06 346 GLU C O 1
ATOM 8764 N N . ALA C 1 347 ? -6.090 -32.622 -53.990 1.00 24.77 347 ALA C N 1
ATOM 8765 C CA . ALA C 1 347 ? -6.005 -31.910 -52.723 1.00 22.61 347 ALA C CA 1
ATOM 8766 C C . ALA C 1 347 ? -7.361 -31.342 -52.331 1.00 17.56 347 ALA C C 1
ATOM 8767 O O . ALA C 1 347 ? -7.771 -31.441 -51.170 1.00 15.69 347 ALA C O 1
ATOM 8769 N N . MET C 1 348 ? -8.076 -30.753 -53.291 1.00 20.94 348 MET C N 1
ATOM 8770 C CA . MET C 1 348 ? -9.423 -30.245 -53.022 1.00 19.87 348 MET C CA 1
ATOM 8771 C C . MET C 1 348 ? -10.374 -31.365 -52.605 1.00 22.02 348 MET C C 1
ATOM 8772 O O . MET C 1 348 ? -11.238 -31.168 -51.742 1.00 26.30 348 MET C O 1
ATOM 8777 N N . GLU C 1 349 ? -10.240 -32.545 -53.208 1.00 19.19 349 GLU C N 1
ATOM 8778 C CA . GLU C 1 349 ? -11.053 -33.676 -52.772 1.00 26.54 349 GLU C CA 1
ATOM 8779 C C . GLU C 1 349 ? -10.773 -34.007 -51.312 1.00 23.33 349 GLU C C 1
ATOM 8780 O O . GLU C 1 349 ? -11.702 -34.142 -50.507 1.00 25.58 349 GLU C O 1
ATOM 8786 N N . CYS C 1 350 ? -9.492 -34.142 -50.958 1.00 21.74 350 CYS C N 1
ATOM 8787 C CA . CYS C 1 350 ? -9.105 -34.315 -49.562 1.00 20.34 350 CYS C CA 1
ATOM 8788 C C . CYS C 1 350 ? -9.773 -33.277 -48.686 1.00 22.24 350 CYS C C 1
ATOM 8789 O O . CYS C 1 350 ? -10.307 -33.598 -47.615 1.00 20.87 350 CYS C O 1
ATOM 8792 N N . SER C 1 351 ? -9.719 -32.013 -49.122 1.00 18.18 351 SER C N 1
ATOM 8793 C CA . SER C 1 351 ? -10.343 -30.932 -48.373 1.00 22.54 351 SER C CA 1
ATOM 8794 C C . SER C 1 351 ? -11.793 -31.250 -48.071 1.00 19.67 351 SER C C 1
ATOM 8795 O O . SER C 1 351 ? -12.276 -30.982 -46.964 1.00 18.57 351 SER C O 1
ATOM 8798 N N . ASP C 1 352 ? -12.499 -31.841 -49.039 1.00 20.59 352 ASP C N 1
ATOM 8799 C CA . ASP C 1 352 ? -13.909 -32.167 -48.832 1.00 24.44 352 ASP C CA 1
ATOM 8800 C C . ASP C 1 352 ? -14.078 -33.301 -47.832 1.00 21.04 352 ASP C C 1
ATOM 8801 O O . ASP C 1 352 ? -14.995 -33.268 -47.003 1.00 25.24 352 ASP C O 1
ATOM 8806 N N . VAL C 1 353 ? -13.193 -34.301 -47.877 1.00 20.55 353 VAL C N 1
ATOM 8807 C CA . VAL C 1 353 ? -13.227 -35.377 -46.888 1.00 20.45 353 VAL C CA 1
ATOM 8808 C C . VAL C 1 353 ? -12.948 -34.832 -45.491 1.00 20.33 353 VAL C C 1
ATOM 8809 O O . VAL C 1 353 ? -13.563 -35.255 -44.510 1.00 18.44 353 VAL C O 1
ATOM 8813 N N . ILE C 1 354 ? -12.014 -33.889 -45.373 1.00 22.87 354 ILE C N 1
ATOM 8814 C CA . ILE C 1 354 ? -11.731 -33.314 -44.062 1.00 20.47 354 ILE C CA 1
ATOM 8815 C C . ILE C 1 354 ? -12.889 -32.429 -43.597 1.00 19.73 354 ILE C C 1
ATOM 8816 O O . ILE C 1 354 ? -13.275 -32.456 -42.419 1.00 17.81 354 ILE C O 1
ATOM 8821 N N . TRP C 1 355 ? -13.465 -31.639 -44.509 1.00 17.03 355 TRP C N 1
ATOM 8822 C CA . TRP C 1 355 ? -14.607 -30.803 -44.156 1.00 18.01 355 TRP C CA 1
ATOM 8823 C C . TRP C 1 355 ? -15.746 -31.630 -43.568 1.00 21.80 355 TRP C C 1
ATOM 8824 O O . TRP C 1 355 ? -16.364 -31.231 -42.572 1.00 19.48 355 TRP C O 1
ATOM 8835 N N . GLN C 1 356 ? -16.030 -32.792 -44.158 1.00 21.38 356 GLN C N 1
ATOM 8836 C CA . GLN C 1 356 ? -17.124 -33.615 -43.659 1.00 22.82 356 GLN C CA 1
ATOM 8837 C C . GLN C 1 356 ? -16.754 -34.414 -42.411 1.00 18.28 356 GLN C C 1
ATOM 8838 O O . GLN C 1 356 ? -17.590 -34.580 -41.519 1.00 21.02 356 GLN C O 1
ATOM 8844 N N . ARG C 1 357 ? -15.528 -34.911 -42.306 1.00 19.62 357 ARG C N 1
ATOM 8845 C CA . ARG C 1 357 ? -15.199 -35.844 -41.235 1.00 18.24 357 ARG C CA 1
ATOM 8846 C C . ARG C 1 357 ? -14.169 -35.303 -40.243 1.00 16.30 357 ARG C C 1
ATOM 8847 O O . ARG C 1 357 ? -13.721 -36.050 -39.361 1.00 14.20 357 ARG C O 1
ATOM 8855 N N . GLY C 1 358 ? -13.837 -34.009 -40.314 1.00 17.74 358 GLY C N 1
ATOM 8856 C CA . GLY C 1 358 ? -12.679 -33.468 -39.623 1.00 18.16 358 GLY C CA 1
ATOM 8857 C C . GLY C 1 358 ? -12.876 -32.931 -38.223 1.00 20.93 358 GLY C C 1
ATOM 8858 O O . GLY C 1 358 ? -11.879 -32.628 -37.555 1.00 16.47 358 GLY C O 1
ATOM 8859 N N . LEU C 1 359 ? -14.117 -32.786 -37.755 1.00 18.88 359 LEU C N 1
ATOM 8860 C CA . LEU C 1 359 ? -14.360 -32.406 -36.361 1.00 19.98 359 LEU C CA 1
ATOM 8861 C C . LEU C 1 359 ? -14.351 -33.686 -35.523 1.00 20.41 359 LEU C C 1
ATOM 8862 O O . LEU C 1 359 ? -15.340 -34.428 -35.471 1.00 22.38 359 LEU C O 1
ATOM 8867 N N . LEU C 1 360 ? -13.229 -33.951 -34.862 1.00 21.57 360 LEU C N 1
ATOM 8868 C CA . LEU C 1 360 ? -12.973 -35.257 -34.267 1.00 19.84 360 LEU C CA 1
ATOM 8869 C C . LEU C 1 360 ? -13.455 -35.331 -32.826 1.00 21.25 360 LEU C C 1
ATOM 8870 O O . LEU C 1 360 ? -13.291 -34.379 -32.059 1.00 20.97 360 LEU C O 1
ATOM 8875 N N . ARG C 1 361 ? -13.996 -36.495 -32.447 1.00 20.15 361 ARG C N 1
ATOM 8876 C CA . ARG C 1 361 ? -14.234 -36.768 -31.031 1.00 24.13 361 ARG C CA 1
ATOM 8877 C C . ARG C 1 361 ? -12.937 -36.911 -30.225 1.00 21.06 361 ARG C C 1
ATOM 8878 O O . ARG C 1 361 ? -12.956 -36.673 -29.015 1.00 20.79 361 ARG C O 1
ATOM 8886 N N . LYS C 1 362 ? -11.818 -37.294 -30.858 1.00 26.79 362 LYS C N 1
ATOM 8887 C CA . LYS C 1 362 ? -10.549 -37.418 -30.133 1.00 21.33 362 LYS C CA 1
ATOM 8888 C C . LYS C 1 362 ? -10.085 -36.089 -29.540 1.00 25.56 362 LYS C C 1
ATOM 8889 O O . LYS C 1 362 ? -9.320 -36.090 -28.566 1.00 23.10 362 LYS C O 1
ATOM 8895 N N . GLY C 1 363 ? -10.505 -34.951 -30.115 1.00 21.36 363 GLY C N 1
ATOM 8896 C CA . GLY C 1 363 ? -10.187 -33.662 -29.538 1.00 21.98 363 GLY C CA 1
ATOM 8897 C C . GLY C 1 363 ? -9.751 -32.641 -30.579 1.00 19.14 363 GLY C C 1
ATOM 8898 O O . GLY C 1 363 ? -10.068 -32.736 -31.766 1.00 17.07 363 GLY C O 1
ATOM 8899 N N . TYR C 1 364 ? -9.001 -31.652 -30.097 1.00 19.73 364 TYR C N 1
ATOM 8900 C CA . TYR C 1 364 ? -8.650 -30.466 -30.862 1.00 17.98 364 TYR C CA 1
ATOM 8901 C C . TYR C 1 364 ? -7.174 -30.398 -31.222 1.00 20.07 364 TYR C C 1
ATOM 8902 O O . TYR C 1 364 ? -6.707 -29.333 -31.629 1.00 24.01 364 TYR C O 1
ATOM 8911 N N . GLY C 1 365 ? -6.436 -31.498 -31.097 1.00 20.13 365 GLY C N 1
ATOM 8912 C CA . GLY C 1 365 ? -4.996 -31.474 -31.244 1.00 14.92 365 GLY C CA 1
ATOM 8913 C C . GLY C 1 365 ? -4.523 -31.240 -32.672 1.00 18.43 365 GLY C C 1
ATOM 8914 O O . GLY C 1 365 ? -5.298 -31.113 -33.627 1.00 13.91 365 GLY C O 1
ATOM 8915 N N . ILE C 1 366 ? -3.192 -31.156 -32.805 1.00 15.17 366 ILE C N 1
ATOM 8916 C CA . ILE C 1 366 ? -2.594 -31.022 -34.126 1.00 13.15 366 ILE C CA 1
ATOM 8917 C C . ILE C 1 366 ? -2.437 -32.389 -34.765 1.00 15.23 366 ILE C C 1
ATOM 8918 O O . ILE C 1 366 ? -2.882 -32.626 -35.893 1.00 14.35 366 ILE C O 1
ATOM 8923 N N . CYS C 1 367 ? -1.835 -33.316 -34.027 1.00 15.94 367 CYS C N 1
ATOM 8924 C CA . CYS C 1 367 ? -1.514 -34.625 -34.576 1.00 15.72 367 CYS C CA 1
ATOM 8925 C C . CYS C 1 367 ? -2.769 -35.360 -35.035 1.00 16.07 367 CYS C C 1
ATOM 8926 O O . CYS C 1 367 ? -2.824 -35.907 -36.145 1.00 14.07 367 CYS C O 1
ATOM 8929 N N . HIS C 1 368 ? -3.790 -35.389 -34.182 1.00 17.00 368 HIS C N 1
ATOM 8930 C CA . HIS C 1 368 ? -4.996 -36.157 -34.458 1.00 17.39 368 HIS C CA 1
ATOM 8931 C C . HIS C 1 368 ? -6.135 -35.398 -33.769 1.00 15.63 368 HIS C C 1
ATOM 8932 O O . HIS C 1 368 ? -6.610 -35.757 -32.692 1.00 16.61 368 HIS C O 1
ATOM 8939 N N . GLY C 1 369 ? -6.549 -34.305 -34.397 1.00 17.77 369 GLY C N 1
ATOM 8940 C CA . GLY C 1 369 ? -7.529 -33.429 -33.784 1.00 19.42 369 GLY C CA 1
ATOM 8941 C C . GLY C 1 369 ? -7.981 -32.350 -34.746 1.00 18.48 369 GLY C C 1
ATOM 8942 O O . GLY C 1 369 ? -7.515 -32.262 -35.888 1.00 18.89 369 GLY C O 1
ATOM 8943 N N . THR C 1 370 ? -8.893 -31.507 -34.246 1.00 17.79 370 THR C N 1
ATOM 8944 C CA . THR C 1 370 ? -9.595 -30.546 -35.097 1.00 20.14 370 THR C CA 1
ATOM 8945 C C . THR C 1 370 ? -8.681 -29.409 -35.541 1.00 15.27 370 THR C C 1
ATOM 8946 O O . THR C 1 370 ? -8.804 -28.918 -36.667 1.00 16.58 370 THR C O 1
ATOM 8950 N N . ALA C 1 371 ? -7.772 -28.969 -34.669 1.00 14.34 371 ALA C N 1
ATOM 8951 C CA . ALA C 1 371 ? -6.803 -27.935 -35.048 1.00 15.61 371 ALA C CA 1
ATOM 8952 C C . ALA C 1 371 ? -5.883 -28.406 -36.173 1.00 15.28 371 ALA C C 1
ATOM 8953 O O . ALA C 1 371 ? -5.673 -27.692 -37.162 1.00 17.36 371 ALA C O 1
ATOM 8955 N N . GLY C 1 372 ? -5.304 -29.597 -36.035 1.00 14.43 372 GLY C N 1
ATOM 8956 C CA . GLY C 1 372 ? -4.481 -30.119 -37.118 1.00 13.03 372 GLY C CA 1
ATOM 8957 C C . GLY C 1 372 ? -5.251 -30.256 -38.416 1.00 15.45 372 GLY C C 1
ATOM 8958 O O . GLY C 1 372 ? -4.763 -29.883 -39.484 1.00 14.58 372 GLY C O 1
ATOM 8959 N N . ASN C 1 373 ? -6.470 -30.791 -38.345 1.00 12.76 373 ASN C N 1
ATOM 8960 C CA . ASN C 1 373 ? -7.258 -30.915 -39.559 1.00 15.62 373 ASN C CA 1
ATOM 8961 C C . ASN C 1 373 ? -7.646 -29.548 -40.099 1.00 15.23 373 ASN C C 1
ATOM 8962 O O . ASN C 1 373 ? -7.734 -29.364 -41.319 1.00 16.33 373 ASN C O 1
ATOM 8967 N N . GLY C 1 374 ? -7.877 -28.582 -39.210 1.00 15.31 374 GLY C N 1
ATOM 8968 C CA . GLY C 1 374 ? -8.184 -27.236 -39.652 1.00 13.50 374 GLY C CA 1
ATOM 8969 C C . GLY C 1 374 ? -7.060 -26.597 -40.445 1.00 15.93 374 GLY C C 1
ATOM 8970 O O . GLY C 1 374 ? -7.323 -25.814 -41.371 1.00 12.30 374 GLY C O 1
ATOM 8971 N N . TYR C 1 375 ? -5.796 -26.924 -40.104 1.00 9.63 375 TYR C N 1
ATOM 8972 C CA . TYR C 1 375 ? -4.663 -26.317 -40.800 1.00 12.82 375 TYR C CA 1
ATOM 8973 C C . TYR C 1 375 ? -4.680 -26.636 -42.284 1.00 14.88 375 TYR C C 1
ATOM 8974 O O . TYR C 1 375 ? -4.194 -25.833 -43.096 1.00 17.57 375 TYR C O 1
ATOM 8983 N N . SER C 1 376 ? -5.226 -27.802 -42.652 1.00 14.44 376 SER C N 1
ATOM 8984 C CA . SER C 1 376 ? -5.276 -28.190 -44.056 1.00 11.94 376 SER C CA 1
ATOM 8985 C C . SER C 1 376 ? -6.023 -27.151 -44.876 1.00 15.63 376 SER C C 1
ATOM 8986 O O . SER C 1 376 ? -5.680 -26.910 -46.035 1.00 17.81 376 SER C O 1
ATOM 8989 N N . PHE C 1 377 ? -7.049 -26.522 -44.287 1.00 15.52 377 PHE C N 1
ATOM 8990 C CA . PHE C 1 377 ? -7.785 -25.493 -45.011 1.00 17.53 377 PHE C CA 1
ATOM 8991 C C . PHE C 1 377 ? -6.937 -24.238 -45.156 1.00 17.12 377 PHE C C 1
ATOM 8992 O O . PHE C 1 377 ? -6.983 -23.565 -46.191 1.00 16.78 377 PHE C O 1
ATOM 9000 N N . LEU C 1 378 ? -6.153 -23.915 -44.125 1.00 13.95 378 LEU C N 1
ATOM 9001 C CA . LEU C 1 378 ? -5.254 -22.768 -44.204 1.00 15.49 378 LEU C CA 1
ATOM 9002 C C . LEU C 1 378 ? -4.178 -22.969 -45.275 1.00 15.07 378 LEU C C 1
ATOM 9003 O O . LEU C 1 378 ? -3.907 -22.055 -46.062 1.00 15.50 378 LEU C O 1
ATOM 9008 N N . SER C 1 379 ? -3.578 -24.163 -45.349 1.00 15.42 379 SER C N 1
ATOM 9009 C CA . SER C 1 379 ? -2.567 -24.409 -46.385 1.00 19.33 379 SER C CA 1
ATOM 9010 C C . SER C 1 379 ? -3.177 -24.381 -47.779 1.00 18.92 379 SER C C 1
ATOM 9011 O O . SER C 1 379 ? -2.571 -23.855 -48.717 1.00 25.04 379 SER C O 1
ATOM 9014 N N . LEU C 1 380 ? -4.384 -24.937 -47.935 1.00 21.70 380 LEU C N 1
ATOM 9015 C CA . LEU C 1 380 ? -5.050 -24.915 -49.234 1.00 20.01 380 LEU C CA 1
ATOM 9016 C C . LEU C 1 380 ? -5.486 -23.511 -49.623 1.00 19.16 380 LEU C C 1
ATOM 9017 O O . LEU C 1 380 ? -5.527 -23.190 -50.819 1.00 19.28 380 LEU C O 1
ATOM 9022 N N . TYR C 1 381 ? -5.828 -22.671 -48.641 1.00 17.64 381 TYR C N 1
ATOM 9023 C CA . TYR C 1 381 ? -6.242 -21.309 -48.953 1.00 19.36 381 TYR C CA 1
ATOM 9024 C C . TYR C 1 381 ? -5.080 -20.497 -49.504 1.00 21.91 381 TYR C C 1
ATOM 9025 O O . TYR C 1 381 ? -5.222 -19.795 -50.511 1.00 24.05 381 TYR C O 1
ATOM 9034 N N . ARG C 1 382 ? -3.912 -20.588 -48.870 1.00 20.08 382 ARG C N 1
ATOM 9035 C CA . ARG C 1 382 ? -2.819 -19.772 -49.374 1.00 25.46 382 ARG C CA 1
ATOM 9036 C C . ARG C 1 382 ? -2.228 -20.323 -50.665 1.00 25.71 382 ARG C C 1
ATOM 9037 O O . ARG C 1 382 ? -1.476 -19.609 -51.327 1.00 30.91 382 ARG C O 1
ATOM 9045 N N . LEU C 1 383 ? -2.590 -21.539 -51.071 1.00 24.51 383 LEU C N 1
ATOM 9046 C CA . LEU C 1 383 ? -2.154 -22.048 -52.363 1.00 20.22 383 LEU C CA 1
ATOM 9047 C C . LEU C 1 383 ? -3.093 -21.652 -53.498 1.00 22.56 383 LEU C C 1
ATOM 9048 O O . LEU C 1 383 ? -2.637 -21.417 -54.624 1.00 22.92 383 LEU C O 1
ATOM 9053 N N . THR C 1 384 ? -4.391 -21.542 -53.221 1.00 21.90 384 THR C N 1
ATOM 9054 C CA . THR C 1 384 ? -5.393 -21.278 -54.239 1.00 18.28 384 THR C CA 1
ATOM 9055 C C . THR C 1 384 ? -5.981 -19.876 -54.185 1.00 22.63 384 THR C C 1
ATOM 9056 O O . THR C 1 384 ? -6.610 -19.452 -55.158 1.00 23.26 384 THR C O 1
ATOM 9060 N N . GLN C 1 385 ? -5.836 -19.165 -53.071 1.00 27.10 385 GLN C N 1
ATOM 9061 C CA . GLN C 1 385 ? -6.508 -17.889 -52.833 1.00 26.20 385 GLN C CA 1
ATOM 9062 C C . GLN C 1 385 ? -8.024 -18.003 -52.886 1.00 24.54 385 GLN C C 1
ATOM 9063 O O . GLN C 1 385 ? -8.716 -16.980 -52.914 1.00 29.72 385 GLN C O 1
ATOM 9069 N N . ASP C 1 386 ? -8.557 -19.219 -52.912 1.00 23.82 386 ASP C N 1
ATOM 9070 C CA . ASP C 1 386 ? -9.996 -19.453 -52.896 1.00 24.13 386 ASP C CA 1
ATOM 9071 C C . ASP C 1 386 ? -10.488 -19.344 -51.458 1.00 22.65 386 ASP C C 1
ATOM 9072 O O . ASP C 1 386 ? -10.161 -20.187 -50.616 1.00 24.38 386 ASP C O 1
ATOM 9077 N N . LYS C 1 387 ? -11.299 -18.328 -51.185 1.00 23.02 387 LYS C N 1
ATOM 9078 C CA . LYS C 1 387 ? -11.829 -18.086 -49.847 1.00 25.86 387 LYS C CA 1
ATOM 9079 C C . LYS C 1 387 ? -12.783 -19.169 -49.355 1.00 24.04 387 LYS C C 1
ATOM 9080 O O . LYS C 1 387 ? -13.207 -19.094 -48.197 1.00 20.53 387 LYS C O 1
ATOM 9086 N N . LYS C 1 388 ? -13.147 -20.163 -50.172 1.00 22.48 388 LYS C N 1
ATOM 9087 C CA . LYS C 1 388 ? -13.878 -21.300 -49.621 1.00 21.71 388 LYS C CA 1
ATOM 9088 C C . LYS C 1 388 ? -13.064 -21.983 -48.525 1.00 22.08 388 LYS C C 1
ATOM 9089 O O . LYS C 1 388 ? -13.613 -22.385 -47.488 1.00 18.32 388 LYS C O 1
ATOM 9095 N N . TYR C 1 389 ? -11.744 -22.104 -48.732 1.00 18.01 389 TYR C N 1
ATOM 9096 C CA . TYR C 1 389 ? -10.881 -22.762 -47.758 1.00 17.33 389 TYR C CA 1
ATOM 9097 C C . TYR C 1 389 ? -10.572 -21.855 -46.577 1.00 17.54 389 TYR C C 1
ATOM 9098 O O . TYR C 1 389 ? -10.403 -22.347 -45.451 1.00 15.96 389 TYR C O 1
ATOM 9107 N N . LEU C 1 390 ? -10.553 -20.538 -46.790 1.00 14.87 390 LEU C N 1
ATOM 9108 C CA . LEU C 1 390 ? -10.517 -19.630 -45.650 1.00 18.02 390 LEU C CA 1
ATOM 9109 C C . LEU C 1 390 ? -11.756 -19.815 -44.786 1.00 17.63 390 LEU C C 1
ATOM 9110 O O . LEU C 1 390 ? -11.658 -19.931 -43.556 1.00 18.66 390 LEU C O 1
ATOM 9115 N N . TYR C 1 391 ? -12.933 -19.866 -45.417 1.00 18.37 391 TYR C N 1
ATOM 9116 C CA . TYR C 1 391 ? -14.169 -20.103 -44.671 1.00 17.50 391 TYR C CA 1
ATOM 9117 C C . TYR C 1 391 ? -14.079 -21.396 -43.860 1.00 14.45 391 TYR C C 1
ATOM 9118 O O . TYR C 1 391 ? -14.390 -21.415 -42.661 1.00 12.32 391 TYR C O 1
ATOM 9127 N N . ARG C 1 392 ? -13.650 -22.488 -44.496 1.00 13.82 392 ARG C N 1
ATOM 9128 C CA . ARG C 1 392 ? -13.567 -23.759 -43.780 1.00 18.12 392 ARG C CA 1
ATOM 9129 C C . ARG C 1 392 ? -12.658 -23.648 -42.554 1.00 17.61 392 ARG C C 1
ATOM 9130 O O . ARG C 1 392 ? -12.978 -24.181 -41.483 1.00 14.31 392 ARG C O 1
ATOM 9138 N N . ALA C 1 393 ? -11.529 -22.940 -42.687 1.00 16.73 393 ALA C N 1
ATOM 9139 C CA . ALA C 1 393 ? -10.625 -22.773 -41.550 1.00 13.88 393 ALA C CA 1
ATOM 9140 C C . ALA C 1 393 ? -11.291 -22.010 -40.414 1.00 12.93 393 ALA C C 1
ATOM 9141 O O . ALA C 1 393 ? -11.121 -22.355 -39.235 1.00 10.93 393 ALA C O 1
ATOM 9143 N N . CYS C 1 394 ? -12.037 -20.950 -40.752 1.00 16.36 394 CYS C N 1
ATOM 9144 C CA . CYS C 1 394 ? -12.707 -20.141 -39.734 1.00 13.18 394 CYS C CA 1
ATOM 9145 C C . CYS C 1 394 ? -13.714 -20.971 -38.958 1.00 13.15 394 CYS C C 1
ATOM 9146 O O . CYS C 1 394 ? -13.838 -20.841 -37.733 1.00 13.45 394 CYS C O 1
ATOM 9149 N N . LYS C 1 395 ? -14.437 -21.841 -39.656 1.00 17.58 395 LYS C N 1
ATOM 9150 C CA . LYS C 1 395 ? -15.429 -22.675 -38.997 1.00 14.55 395 LYS C CA 1
ATOM 9151 C C . LYS C 1 395 ? -14.758 -23.718 -38.113 1.00 15.97 395 LYS C C 1
ATOM 9152 O O . LYS C 1 395 ? -15.222 -23.986 -36.994 1.00 16.79 395 LYS C O 1
ATOM 9158 N N . PHE C 1 396 ? -13.644 -24.293 -38.569 1.00 12.32 396 PHE C N 1
ATOM 9159 C CA . PHE C 1 396 ? -12.896 -25.162 -37.664 1.00 15.64 396 PHE C CA 1
ATOM 9160 C C . PHE C 1 396 ? -12.339 -24.365 -36.490 1.00 13.16 396 PHE C C 1
ATOM 9161 O O . PHE C 1 396 ? -12.375 -24.832 -35.347 1.00 11.50 396 PHE C O 1
ATOM 9169 N N . ALA C 1 397 ? -11.853 -23.145 -36.742 1.00 11.50 397 ALA C N 1
ATOM 9170 C CA . ALA C 1 397 ? -11.467 -22.280 -35.626 1.00 15.29 397 ALA C CA 1
ATOM 9171 C C . ALA C 1 397 ? -12.638 -22.057 -34.681 1.00 15.99 397 ALA C C 1
ATOM 9172 O O . ALA C 1 397 ? -12.471 -22.095 -33.455 1.00 17.20 397 ALA C O 1
ATOM 9174 N N . GLU C 1 398 ? -13.834 -21.832 -35.236 1.00 14.27 398 GLU C N 1
ATOM 9175 C CA . GLU C 1 398 ? -15.009 -21.574 -34.410 1.00 19.42 398 GLU C CA 1
ATOM 9176 C C . GLU C 1 398 ? -15.324 -22.770 -33.521 1.00 17.70 398 GLU C C 1
ATOM 9177 O O . GLU C 1 398 ? -15.654 -22.609 -32.339 1.00 17.21 398 GLU C O 1
ATOM 9183 N N . TRP C 1 399 ? -15.239 -23.977 -34.083 1.00 15.27 399 TRP C N 1
ATOM 9184 C CA . TRP C 1 399 ? -15.355 -25.189 -33.281 1.00 17.76 399 TRP C CA 1
ATOM 9185 C C . TRP C 1 399 ? -14.344 -25.198 -32.148 1.00 18.07 399 TRP C C 1
ATOM 9186 O O . TRP C 1 399 ? -14.644 -25.659 -31.038 1.00 20.16 399 TRP C O 1
ATOM 9197 N N . CYS C 1 400 ? -13.135 -24.693 -32.409 1.00 14.78 400 CYS C N 1
ATOM 9198 C CA . CYS C 1 400 ? -12.095 -24.713 -31.390 1.00 15.64 400 CYS C CA 1
ATOM 9199 C C . CYS C 1 400 ? -12.356 -23.681 -30.301 1.00 18.33 400 CYS C C 1
ATOM 9200 O O . CYS C 1 400 ? -11.887 -23.857 -29.169 1.00 18.13 400 CYS C O 1
ATOM 9203 N N . LEU C 1 401 ? -13.110 -22.613 -30.608 1.00 14.64 401 LEU C N 1
ATOM 9204 C CA . LEU C 1 401 ? -13.484 -21.649 -29.572 1.00 18.62 401 LEU C CA 1
ATOM 9205 C C . LEU C 1 401 ? -14.234 -22.302 -28.407 1.00 23.86 401 LEU C C 1
ATOM 9206 O O . LEU C 1 401 ? -14.182 -21.796 -27.278 1.00 25.82 401 LEU C O 1
ATOM 9211 N N . ASP C 1 402 ? -14.945 -23.412 -28.658 1.00 20.90 402 ASP C N 1
ATOM 9212 C CA . ASP C 1 402 ? -15.629 -24.183 -27.624 1.00 19.10 402 ASP C CA 1
ATOM 9213 C C . ASP C 1 402 ? -14.760 -25.290 -27.028 1.00 23.26 402 ASP C C 1
ATOM 9214 O O . ASP C 1 402 ? -15.306 -26.291 -26.550 1.00 23.24 402 ASP C O 1
ATOM 9219 N N . TYR C 1 403 ? -13.432 -25.147 -27.063 1.00 20.77 403 TYR C N 1
ATOM 9220 C CA . TYR C 1 403 ? -12.489 -26.124 -26.516 1.00 24.99 403 TYR C CA 1
ATOM 9221 C C . TYR C 1 403 ? -12.977 -26.706 -25.192 1.00 29.61 403 TYR C C 1
ATOM 9222 O O . TYR C 1 403 ? -13.276 -25.968 -24.246 1.00 28.40 403 TYR C O 1
ATOM 9231 N N . GLY C 1 404 ? -13.069 -28.036 -25.131 1.00 30.36 404 GLY C N 1
ATOM 9232 C CA . GLY C 1 404 ? -13.486 -28.703 -23.911 1.00 27.47 404 GLY C CA 1
ATOM 9233 C C . GLY C 1 404 ? -14.954 -28.572 -23.561 1.00 33.32 404 GLY C C 1
ATOM 9234 O O . GLY C 1 404 ? -15.328 -28.818 -22.407 1.00 30.60 404 GLY C O 1
ATOM 9235 N N . ALA C 1 405 ? -15.805 -28.201 -24.523 1.00 30.97 405 ALA C N 1
ATOM 9236 C CA . ALA C 1 405 ? -17.246 -28.123 -24.301 1.00 29.21 405 ALA C CA 1
ATOM 9237 C C . ALA C 1 405 ? -18.029 -29.151 -25.105 1.00 34.36 405 ALA C C 1
ATOM 9238 O O . ALA C 1 405 ? -19.266 -29.083 -25.128 1.00 25.63 405 ALA C O 1
ATOM 9240 N N . HIS C 1 406 ? -17.355 -30.112 -25.749 1.00 29.17 406 HIS C N 1
ATOM 9241 C CA . HIS C 1 406 ? -18.015 -31.035 -26.663 1.00 28.34 406 HIS C CA 1
ATOM 9242 C C . HIS C 1 406 ? -18.061 -32.475 -26.177 1.00 28.60 406 HIS C C 1
ATOM 9243 O O . HIS C 1 406 ? -18.611 -33.328 -26.887 1.00 28.63 406 HIS C O 1
ATOM 9250 N N . GLY C 1 407 ? -17.477 -32.786 -25.023 1.00 29.19 407 GLY C N 1
ATOM 9251 C CA . GLY C 1 407 ? -17.401 -34.166 -24.574 1.00 29.67 407 GLY C CA 1
ATOM 9252 C C . GLY C 1 407 ? -16.143 -34.912 -24.975 1.00 33.58 407 GLY C C 1
ATOM 9253 O O . GLY C 1 407 ? -16.061 -36.124 -24.744 1.00 35.95 407 GLY C O 1
ATOM 9254 N N . CYS C 1 408 ? -15.161 -34.236 -25.567 1.00 32.78 408 CYS C N 1
ATOM 9255 C CA . CYS C 1 408 ? -13.922 -34.907 -25.957 1.00 36.86 408 CYS C CA 1
ATOM 9256 C C . CYS C 1 408 ? -13.159 -35.412 -24.738 1.00 28.31 408 CYS C C 1
ATOM 9257 O O . CYS C 1 408 ? -13.193 -34.813 -23.661 1.00 34.69 408 CYS C O 1
ATOM 9260 N N . ARG C 1 409 ? -12.450 -36.519 -24.921 1.00 30.06 409 ARG C N 1
ATOM 9261 C CA . ARG C 1 409 ? -11.533 -36.972 -23.886 1.00 34.73 409 ARG C CA 1
ATOM 9262 C C . ARG C 1 409 ? -10.386 -35.980 -23.743 1.00 35.57 409 ARG C C 1
ATOM 9263 O O . ARG C 1 409 ? -9.965 -35.330 -24.706 1.00 37.85 409 ARG C O 1
ATOM 9271 N N . ILE C 1 410 ? -9.900 -35.844 -22.522 1.00 31.21 410 ILE C N 1
ATOM 9272 C CA . ILE C 1 410 ? -8.709 -35.028 -22.296 1.00 32.86 410 ILE C CA 1
ATOM 9273 C C . ILE C 1 410 ? -7.490 -35.838 -22.730 1.00 31.20 410 ILE C C 1
ATOM 9274 O O . ILE C 1 410 ? -7.350 -36.995 -22.312 1.00 31.05 410 ILE C O 1
ATOM 9279 N N . PRO C 1 411 ? -6.620 -35.297 -23.577 1.00 29.27 411 PRO C N 1
ATOM 9280 C CA . PRO C 1 411 ? -5.510 -36.097 -24.101 1.00 30.73 411 PRO C CA 1
ATOM 9281 C C . PRO C 1 411 ? -4.465 -36.339 -23.026 1.00 29.29 411 PRO C C 1
ATOM 9282 O O . PRO C 1 411 ? -4.405 -35.644 -22.013 1.00 26.87 411 PRO C O 1
ATOM 9286 N N . ASP C 1 412 ? -3.611 -37.335 -23.291 1.00 28.94 412 ASP C N 1
ATOM 9287 C CA . ASP C 1 412 ? -2.548 -37.693 -22.354 1.00 27.47 412 ASP C CA 1
ATOM 9288 C C . ASP C 1 412 ? -1.662 -36.497 -22.010 1.00 25.73 412 ASP C C 1
ATOM 9289 O O . ASP C 1 412 ? -1.326 -36.279 -20.838 1.00 27.28 412 ASP C O 1
ATOM 9294 N N . ARG C 1 413 ? -1.272 -35.706 -23.006 1.00 20.75 413 ARG C N 1
ATOM 9295 C CA . ARG C 1 413 ? -0.512 -34.491 -22.729 1.00 21.98 413 ARG C CA 1
ATOM 9296 C C . ARG C 1 413 ? -1.398 -33.297 -23.050 1.00 21.40 413 ARG C C 1
ATOM 9297 O O . ARG C 1 413 ? -1.348 -32.762 -24.165 1.00 20.47 413 ARG C O 1
ATOM 9305 N N . PRO C 1 414 ? -2.212 -32.832 -22.093 1.00 24.15 414 PRO C N 1
ATOM 9306 C CA . PRO C 1 414 ? -3.281 -31.872 -22.422 1.00 23.09 414 PRO C CA 1
ATOM 9307 C C . PRO C 1 414 ? -2.795 -30.506 -22.847 1.00 21.66 414 PRO C C 1
ATOM 9308 O O . PRO C 1 414 ? -3.577 -29.754 -23.434 1.00 24.33 414 PRO C O 1
ATOM 9312 N N . TYR C 1 415 ? -1.547 -30.147 -22.583 1.00 23.15 415 TYR C N 1
ATOM 9313 C CA . TYR C 1 415 ? -1.068 -28.808 -22.884 1.00 19.37 415 TYR C CA 1
ATOM 9314 C C . TYR C 1 415 ? -0.033 -28.779 -24.000 1.00 16.17 415 TYR C C 1
ATOM 9315 O O . TYR C 1 415 ? 0.418 -27.702 -24.381 1.00 17.81 415 TYR C O 1
ATOM 9324 N N . SER C 1 416 ? 0.313 -29.924 -24.561 1.00 16.20 416 SER C N 1
ATOM 9325 C CA . SER C 1 416 ? 1.415 -30.013 -25.495 1.00 16.60 416 SER C CA 1
ATOM 9326 C C . SER C 1 416 ? 1.056 -29.378 -26.835 1.00 21.48 416 SER C C 1
ATOM 9327 O O . SER C 1 416 ? -0.093 -28.984 -27.094 1.00 15.75 416 SER C O 1
ATOM 9330 N N . LEU C 1 417 ? 2.076 -29.296 -27.707 1.00 18.86 417 LEU C N 1
ATOM 9331 C CA . LEU C 1 417 ? 1.874 -28.738 -29.040 1.00 17.63 417 LEU C CA 1
ATOM 9332 C C . LEU C 1 417 ? 1.122 -29.703 -29.952 1.00 15.14 417 LEU C C 1
ATOM 9333 O O . LEU C 1 417 ? 0.220 -29.286 -30.682 1.00 16.51 417 LEU C O 1
ATOM 9338 N N . PHE C 1 418 ? 1.438 -30.992 -29.925 1.00 14.32 418 PHE C N 1
ATOM 9339 C CA . PHE C 1 418 ? 0.811 -31.874 -30.901 1.00 13.58 418 PHE C CA 1
ATOM 9340 C C . PHE C 1 418 ? -0.367 -32.665 -30.358 1.00 14.98 418 PHE C C 1
ATOM 9341 O O . PHE C 1 418 ? -1.192 -33.132 -31.155 1.00 13.92 418 PHE C O 1
ATOM 9349 N N . GLU C 1 419 ? -0.511 -32.768 -29.035 1.00 16.44 419 GLU C N 1
ATOM 9350 C CA . GLU C 1 419 ? -1.645 -33.449 -28.428 1.00 15.67 419 GLU C CA 1
ATOM 9351 C C . GLU C 1 419 ? -2.638 -32.521 -27.747 1.00 20.28 419 GLU C C 1
ATOM 9352 O O . GLU C 1 419 ? -3.822 -32.871 -27.650 1.00 17.13 419 GLU C O 1
ATOM 9358 N N . GLY C 1 420 ? -2.196 -31.347 -27.297 1.00 16.72 420 GLY C N 1
ATOM 9359 C CA . GLY C 1 420 ? -2.948 -30.551 -26.351 1.00 18.86 420 GLY C CA 1
ATOM 9360 C C . GLY C 1 420 ? -3.139 -29.113 -26.801 1.00 18.24 420 GLY C C 1
ATOM 9361 O O . GLY C 1 420 ? -3.251 -28.810 -27.992 1.00 19.61 420 GLY C O 1
ATOM 9362 N N . MET C 1 421 ? -3.175 -28.223 -25.800 1.00 15.13 421 MET C N 1
ATOM 9363 C CA . MET C 1 421 ? -3.671 -26.857 -25.983 1.00 21.54 421 MET C CA 1
ATOM 9364 C C . MET C 1 421 ? -2.752 -26.009 -26.850 1.00 18.05 421 MET C C 1
ATOM 9365 O O . MET C 1 421 ? -3.226 -25.187 -27.645 1.00 18.79 421 MET C O 1
ATOM 9370 N N . ALA C 1 422 ? -1.440 -26.140 -26.653 1.00 15.91 422 ALA C N 1
ATOM 9371 C CA . ALA C 1 422 ? -0.490 -25.359 -27.430 1.00 15.79 422 ALA C CA 1
ATOM 9372 C C . ALA C 1 422 ? -0.785 -25.452 -28.924 1.00 16.19 422 ALA C C 1
ATOM 9373 O O . ALA C 1 422 ? -0.725 -24.446 -29.644 1.00 14.86 422 ALA C O 1
ATOM 9375 N N . GLY C 1 423 ? -1.162 -26.643 -29.396 1.00 18.18 423 GLY C N 1
ATOM 9376 C CA . GLY C 1 423 ? -1.484 -26.806 -30.808 1.00 17.89 423 GLY C CA 1
ATOM 9377 C C . GLY C 1 423 ? -2.736 -26.056 -31.233 1.00 19.06 423 GLY C C 1
ATOM 9378 O O . GLY C 1 423 ? -2.803 -25.524 -32.349 1.00 16.79 423 GLY C O 1
ATOM 9379 N N . ALA C 1 424 ? -3.748 -26.007 -30.360 1.00 15.93 424 ALA C N 1
ATOM 9380 C CA . ALA C 1 424 ? -4.939 -25.227 -30.681 1.00 16.62 424 ALA C CA 1
ATOM 9381 C C . ALA C 1 424 ? -4.627 -23.727 -30.705 1.00 15.69 424 ALA C C 1
ATOM 9382 O O . ALA C 1 424 ? -5.043 -23.017 -31.629 1.00 13.93 424 ALA C O 1
ATOM 9384 N N . ILE C 1 425 ? -3.866 -23.234 -29.721 1.00 16.24 425 ILE C N 1
ATOM 9385 C CA . ILE C 1 425 ? -3.458 -21.825 -29.722 1.00 16.52 425 ILE C CA 1
ATOM 9386 C C . ILE C 1 425 ? -2.670 -21.493 -30.989 1.00 13.06 425 ILE C C 1
ATOM 9387 O O . ILE C 1 425 ? -2.883 -20.455 -31.623 1.00 13.31 425 ILE C O 1
ATOM 9392 N N . HIS C 1 426 ? -1.726 -22.360 -31.356 1.00 14.28 426 HIS C N 1
ATOM 9393 C CA . HIS C 1 426 ? -0.967 -22.180 -32.588 1.00 15.25 426 HIS C CA 1
ATOM 9394 C C . HIS C 1 426 ? -1.886 -22.036 -33.801 1.00 14.60 426 HIS C C 1
ATOM 9395 O O . HIS C 1 426 ? -1.717 -21.120 -34.622 1.00 15.44 426 HIS C O 1
ATOM 9402 N N . PHE C 1 427 ? -2.864 -22.939 -33.928 1.00 14.63 427 PHE C N 1
ATOM 9403 C CA . PHE C 1 427 ? -3.820 -22.881 -35.035 1.00 14.38 427 PHE C CA 1
ATOM 9404 C C . PHE C 1 427 ? -4.620 -21.592 -35.003 1.00 12.14 427 PHE C C 1
ATOM 9405 O O . PHE C 1 427 ? -4.737 -20.906 -36.021 1.00 12.52 427 PHE C O 1
ATOM 9413 N N . LEU C 1 428 ? -5.202 -21.259 -33.846 1.00 14.50 428 LEU C N 1
ATOM 9414 C CA . LEU C 1 428 ? -6.013 -20.043 -33.749 1.00 15.90 428 LEU C CA 1
ATOM 9415 C C . LEU C 1 428 ? -5.180 -18.805 -34.066 1.00 19.09 428 LEU C C 1
ATOM 9416 O O . LEU C 1 428 ? -5.645 -17.892 -34.763 1.00 22.43 428 LEU C O 1
ATOM 9421 N N . SER C 1 429 ? -3.933 -18.768 -33.596 1.00 13.58 429 SER C N 1
ATOM 9422 C CA . SER C 1 429 ? -3.099 -17.603 -33.868 1.00 12.23 429 SER C CA 1
ATOM 9423 C C . SER C 1 429 ? -2.849 -17.441 -35.358 1.00 16.39 429 SER C C 1
ATOM 9424 O O . SER C 1 429 ? -2.708 -16.316 -35.847 1.00 22.16 429 SER C O 1
ATOM 9427 N N . ASP C 1 430 ? -2.774 -18.545 -36.096 1.00 17.10 430 ASP C N 1
ATOM 9428 C CA . ASP C 1 430 ? -2.582 -18.465 -37.539 1.00 15.01 430 ASP C CA 1
ATOM 9429 C C . ASP C 1 430 ? -3.852 -18.043 -38.262 1.00 17.30 430 ASP C C 1
ATOM 9430 O O . ASP C 1 430 ? -3.771 -17.372 -39.295 1.00 20.45 430 ASP C O 1
ATOM 9435 N N . VAL C 1 431 ? -5.023 -18.417 -37.731 1.00 14.77 431 VAL C N 1
ATOM 9436 C CA . VAL C 1 431 ? -6.299 -18.091 -38.362 1.00 18.03 431 VAL C CA 1
ATOM 9437 C C . VAL C 1 431 ? -6.488 -16.581 -38.445 1.00 16.73 431 VAL C C 1
ATOM 9438 O O . VAL C 1 431 ? -7.157 -16.084 -39.358 1.00 17.87 431 VAL C O 1
ATOM 9442 N N . LEU C 1 432 ? -5.870 -15.823 -37.535 1.00 20.13 432 LEU C N 1
ATOM 9443 C CA . LEU C 1 432 ? -5.972 -14.365 -37.588 1.00 22.75 432 LEU C CA 1
ATOM 9444 C C . LEU C 1 432 ? -5.103 -13.743 -38.677 1.00 24.30 432 LEU C C 1
ATOM 9445 O O . LEU C 1 432 ? -5.373 -12.611 -39.088 1.00 26.89 432 LEU C O 1
ATOM 9450 N N . GLY C 1 433 ? -4.058 -14.437 -39.128 1.00 20.28 433 GLY C N 1
ATOM 9451 C CA . GLY C 1 433 ? -3.247 -13.991 -40.238 1.00 19.29 433 GLY C CA 1
ATOM 9452 C C . GLY C 1 433 ? -3.094 -15.102 -41.256 1.00 21.21 433 GLY C C 1
ATOM 9453 O O . GLY C 1 433 ? -2.051 -15.759 -41.338 1.00 23.24 433 GLY C O 1
ATOM 9454 N N . PRO C 1 434 ? -4.143 -15.327 -42.059 1.00 19.67 434 PRO C N 1
ATOM 9455 C CA . PRO C 1 434 ? -4.243 -16.599 -42.809 1.00 20.71 434 PRO C CA 1
ATOM 9456 C C . PRO C 1 434 ? -3.208 -16.759 -43.909 1.00 23.26 434 PRO C C 1
ATOM 9457 O O . PRO C 1 434 ? -2.785 -17.889 -44.193 1.00 24.33 434 PRO C O 1
ATOM 9461 N N . GLU C 1 435 ? -2.791 -15.665 -44.536 1.00 26.63 435 GLU C N 1
ATOM 9462 C CA . GLU C 1 435 ? -1.768 -15.672 -45.571 1.00 27.91 435 GLU C CA 1
ATOM 9463 C C . GLU C 1 435 ? -0.371 -15.930 -45.027 1.00 22.25 435 GLU C C 1
ATOM 9464 O O . GLU C 1 435 ? 0.559 -16.075 -45.815 1.00 19.08 435 GLU C O 1
ATOM 9470 N N . THR C 1 436 ? -0.204 -16.013 -43.709 1.00 23.62 436 THR C N 1
ATOM 9471 C CA . THR C 1 436 ? 1.091 -16.291 -43.104 1.00 23.92 436 THR C CA 1
ATOM 9472 C C . THR C 1 436 ? 1.035 -17.510 -42.174 1.00 23.49 436 THR C C 1
ATOM 9473 O O . THR C 1 436 ? 1.903 -17.685 -41.305 1.00 22.58 436 THR C O 1
ATOM 9477 N N . SER C 1 437 ? 0.038 -18.377 -42.360 1.00 21.12 437 SER C N 1
ATOM 9478 C CA . SER C 1 437 ? -0.096 -19.563 -41.523 1.00 18.51 437 SER C CA 1
ATOM 9479 C C . SER C 1 437 ? 1.054 -20.528 -41.777 1.00 18.18 437 SER C C 1
ATOM 9480 O O . SER C 1 437 ? 1.627 -20.564 -42.869 1.00 21.07 437 SER C O 1
ATOM 9483 N N . ARG C 1 438 ? 1.380 -21.327 -40.762 1.00 13.93 438 ARG C N 1
ATOM 9484 C CA . ARG C 1 438 ? 2.471 -22.291 -40.874 1.00 17.44 438 ARG C CA 1
ATOM 9485 C C . ARG C 1 438 ? 2.133 -23.469 -39.971 1.00 17.64 438 ARG C C 1
ATOM 9486 O O . ARG C 1 438 ? 2.042 -23.306 -38.749 1.00 15.54 438 ARG C O 1
ATOM 9494 N N . PHE C 1 439 ? 1.921 -24.640 -40.578 1.00 16.46 439 PHE C N 1
ATOM 9495 C CA . PHE C 1 439 ? 1.734 -25.877 -39.828 1.00 16.95 439 PHE C CA 1
ATOM 9496 C C . PHE C 1 439 ? 2.995 -26.135 -39.015 1.00 18.19 439 PHE C C 1
ATOM 9497 O O . PHE C 1 439 ? 4.067 -26.351 -39.604 1.00 16.71 439 PHE C O 1
ATOM 9505 N N . PRO C 1 440 ? 2.919 -26.128 -37.682 1.00 20.51 440 PRO C N 1
ATOM 9506 C CA . PRO C 1 440 ? 4.145 -26.176 -36.875 1.00 15.50 440 PRO C CA 1
ATOM 9507 C C . PRO C 1 440 ? 4.851 -27.511 -37.023 1.00 16.77 440 PRO C C 1
ATOM 9508 O O . PRO C 1 440 ? 4.212 -28.562 -37.111 1.00 16.63 440 PRO C O 1
ATOM 9512 N N . ALA C 1 441 ? 6.186 -27.458 -37.043 1.00 20.25 441 ALA C N 1
ATOM 9513 C CA . ALA C 1 441 ? 7.040 -28.649 -37.135 1.00 13.06 441 ALA C CA 1
ATOM 9514 C C . ALA C 1 441 ? 6.726 -29.495 -38.368 1.00 14.54 441 ALA C C 1
ATOM 9515 O O . ALA C 1 441 ? 6.949 -30.709 -38.369 1.00 13.54 441 ALA C O 1
ATOM 9517 N N . PHE C 1 442 ? 6.227 -28.864 -39.434 1.00 13.55 442 PHE C N 1
ATOM 9518 C CA . PHE C 1 442 ? 5.877 -29.593 -40.650 1.00 16.56 442 PHE C CA 1
ATOM 9519 C C . PHE C 1 442 ? 6.066 -28.713 -41.876 1.00 17.10 442 PHE C C 1
ATOM 9520 O O . PHE C 1 442 ? 6.832 -29.052 -42.789 1.00 16.33 442 PHE C O 1
ATOM 9528 N N . GLU C 1 443 ? 5.341 -27.600 -41.922 1.00 16.61 443 GLU C N 1
ATOM 9529 C CA . GLU C 1 443 ? 5.588 -26.609 -42.956 1.00 20.46 443 GLU C CA 1
ATOM 9530 C C . GLU C 1 443 ? 6.857 -25.807 -42.629 1.00 22.71 443 GLU C C 1
ATOM 9531 O O . GLU C 1 443 ? 7.393 -25.845 -41.511 1.00 19.85 443 GLU C O 1
ATOM 9537 N N . LEU C 1 444 ? 7.370 -25.119 -43.641 1.00 26.24 444 LEU C N 1
ATOM 9538 C CA . LEU C 1 444 ? 8.638 -24.428 -43.492 1.00 20.58 444 LEU C CA 1
ATOM 9539 C C . LEU C 1 444 ? 8.555 -22.958 -43.900 1.00 25.34 444 LEU C C 1
ATOM 9540 O O . LEU C 1 444 ? 7.987 -22.614 -44.937 1.00 28.28 444 LEU C O 1
ATOM 9545 N N . ARG D 1 22 ? 38.999 -6.354 -65.947 1.00 35.27 22 ARG D N 1
ATOM 9546 C CA . ARG D 1 22 ? 37.676 -6.819 -66.371 1.00 32.32 22 ARG D CA 1
ATOM 9547 C C . ARG D 1 22 ? 37.694 -7.443 -67.768 1.00 29.78 22 ARG D C 1
ATOM 9548 O O . ARG D 1 22 ? 36.855 -8.282 -68.080 1.00 30.07 22 ARG D O 1
ATOM 9556 N N . ALA D 1 23 ? 38.648 -7.044 -68.608 1.00 26.71 23 ALA D N 1
ATOM 9557 C CA . ALA D 1 23 ? 38.760 -7.560 -69.967 1.00 27.89 23 ALA D CA 1
ATOM 9558 C C . ALA D 1 23 ? 40.143 -8.153 -70.202 1.00 26.41 23 ALA D C 1
ATOM 9559 O O . ALA D 1 23 ? 41.143 -7.591 -69.752 1.00 28.26 23 ALA D O 1
ATOM 9561 N N . PHE D 1 24 ? 40.201 -9.286 -70.911 1.00 28.96 24 PHE D N 1
ATOM 9562 C CA . PHE D 1 24 ? 41.477 -9.768 -71.440 1.00 24.90 24 PHE D CA 1
ATOM 9563 C C . PHE D 1 24 ? 42.052 -8.766 -72.437 1.00 21.00 24 PHE D C 1
ATOM 9564 O O . PHE D 1 24 ? 41.323 -7.991 -73.066 1.00 21.86 24 PHE D O 1
ATOM 9572 N N . VAL D 1 25 ? 43.370 -8.800 -72.607 1.00 21.79 25 VAL D N 1
ATOM 9573 C CA . VAL D 1 25 ? 43.976 -8.097 -73.736 1.00 21.54 25 VAL D CA 1
ATOM 9574 C C . VAL D 1 25 ? 43.651 -8.871 -75.010 1.00 24.08 25 VAL D C 1
ATOM 9575 O O . VAL D 1 25 ? 43.999 -10.054 -75.144 1.00 17.51 25 VAL D O 1
ATOM 9579 N N . ASN D 1 26 ? 42.977 -8.212 -75.948 1.00 23.14 26 ASN D N 1
ATOM 9580 C CA . ASN D 1 26 ? 42.681 -8.853 -77.226 1.00 22.95 26 ASN D CA 1
ATOM 9581 C C . ASN D 1 26 ? 43.994 -9.236 -77.907 1.00 24.71 26 ASN D C 1
ATOM 9582 O O . ASN D 1 26 ? 44.806 -8.349 -78.214 1.00 24.90 26 ASN D O 1
ATOM 9587 N N . PRO D 1 27 ? 44.255 -10.522 -78.148 1.00 22.07 27 PRO D N 1
ATOM 9588 C CA . PRO D 1 27 ? 45.535 -10.896 -78.770 1.00 24.99 27 PRO D CA 1
ATOM 9589 C C . PRO D 1 27 ? 45.584 -10.655 -80.269 1.00 31.66 27 PRO D C 1
ATOM 9590 O O . PRO D 1 27 ? 46.688 -10.623 -80.845 1.00 28.61 27 PRO D O 1
ATOM 9594 N N . PHE D 1 28 ? 44.430 -10.467 -80.912 1.00 22.60 28 PHE D N 1
ATOM 9595 C CA . PHE D 1 28 ? 44.346 -10.512 -82.363 1.00 24.29 28 PHE D CA 1
ATOM 9596 C C . PHE D 1 28 ? 44.640 -9.143 -82.971 1.00 22.85 28 PHE D C 1
ATOM 9597 O O . PHE D 1 28 ? 44.300 -8.110 -82.384 1.00 25.17 28 PHE D O 1
ATOM 9605 N N . PRO D 1 29 ? 45.287 -9.116 -84.130 1.00 23.51 29 PRO D N 1
ATOM 9606 C CA . PRO D 1 29 ? 45.331 -7.881 -84.912 1.00 22.05 29 PRO D CA 1
ATOM 9607 C C . PRO D 1 29 ? 43.966 -7.603 -85.528 1.00 21.87 29 PRO D C 1
ATOM 9608 O O . PRO D 1 29 ? 43.105 -8.477 -85.606 1.00 22.38 29 PRO D O 1
ATOM 9612 N N . ASP D 1 30 ? 43.778 -6.359 -85.957 1.00 24.49 30 ASP D N 1
ATOM 9613 C CA . ASP D 1 30 ? 42.563 -5.942 -86.640 1.00 19.12 30 ASP D CA 1
ATOM 9614 C C . ASP D 1 30 ? 42.587 -6.498 -88.051 1.00 23.92 30 ASP D C 1
ATOM 9615 O O . ASP D 1 30 ? 43.458 -7.288 -88.424 1.00 24.09 30 ASP D O 1
ATOM 9620 N N . TYR D 1 31 ? 41.643 -6.044 -88.875 1.00 20.42 31 TYR D N 1
ATOM 9621 C CA . TYR D 1 31 ? 41.402 -6.735 -90.138 1.00 29.09 31 TYR D CA 1
ATOM 9622 C C . TYR D 1 31 ? 42.633 -6.705 -91.077 1.00 30.37 31 TYR D C 1
ATOM 9623 O O . TYR D 1 31 ? 42.788 -7.607 -91.905 1.00 28.13 31 TYR D O 1
ATOM 9632 N N . GLU D 1 32 ? 43.577 -5.773 -90.894 1.00 37.09 32 GLU D N 1
ATOM 9633 C CA . GLU D 1 32 ? 44.871 -5.829 -91.607 1.00 38.87 32 GLU D CA 1
ATOM 9634 C C . GLU D 1 32 ? 45.746 -6.960 -91.091 1.00 43.49 32 GLU D C 1
ATOM 9635 O O . GLU D 1 32 ? 46.739 -6.766 -90.384 1.00 35.67 32 GLU D O 1
ATOM 9641 N N . ALA D 1 33 ? 45.372 -8.164 -91.482 1.00 42.50 33 ALA D N 1
ATOM 9642 C CA . ALA D 1 33 ? 46.122 -9.332 -91.136 1.00 36.84 33 ALA D CA 1
ATOM 9643 C C . ALA D 1 33 ? 45.793 -10.424 -92.141 1.00 30.02 33 ALA D C 1
ATOM 9644 O O . ALA D 1 33 ? 46.668 -10.945 -92.817 1.00 36.92 33 ALA D O 1
ATOM 9646 N N . LEU D 1 61 ? 42.494 -15.631 -93.286 1.00 30.31 61 LEU D N 1
ATOM 9647 C CA . LEU D 1 61 ? 41.176 -15.058 -92.989 1.00 25.82 61 LEU D CA 1
ATOM 9648 C C . LEU D 1 61 ? 40.107 -16.153 -92.830 1.00 26.16 61 LEU D C 1
ATOM 9649 O O . LEU D 1 61 ? 40.200 -17.225 -93.435 1.00 28.72 61 LEU D O 1
ATOM 9654 N N . PRO D 1 62 ? 39.094 -15.904 -92.000 1.00 24.69 62 PRO D N 1
ATOM 9655 C CA . PRO D 1 62 ? 38.022 -16.888 -91.836 1.00 21.38 62 PRO D CA 1
ATOM 9656 C C . PRO D 1 62 ? 36.958 -16.824 -92.925 1.00 22.11 62 PRO D C 1
ATOM 9657 O O . PRO D 1 62 ? 35.995 -17.592 -92.875 1.00 27.18 62 PRO D O 1
ATOM 9661 N N . PHE D 1 63 ? 37.100 -15.947 -93.913 1.00 21.88 63 PHE D N 1
ATOM 9662 C CA . PHE D 1 63 ? 36.141 -15.851 -94.997 1.00 23.12 63 PHE D CA 1
ATOM 9663 C C . PHE D 1 63 ? 36.900 -15.573 -96.285 1.00 26.50 63 PHE D C 1
ATOM 9664 O O . PHE D 1 63 ? 38.023 -15.069 -96.267 1.00 27.73 63 PHE D O 1
ATOM 9672 N N . HIS D 1 64 ? 36.276 -15.913 -97.409 1.00 28.84 64 HIS D N 1
ATOM 9673 C CA . HIS D 1 64 ? 36.805 -15.518 -98.704 1.00 33.32 64 HIS D CA 1
ATOM 9674 C C . HIS D 1 64 ? 36.451 -14.055 -98.985 1.00 32.89 64 HIS D C 1
ATOM 9675 O O . HIS D 1 64 ? 35.719 -13.405 -98.229 1.00 26.23 64 HIS D O 1
ATOM 9682 N N . GLN D 1 65 ? 36.966 -13.538 -100.104 1.00 25.84 65 GLN D N 1
ATOM 9683 C CA . GLN D 1 65 ? 36.774 -12.136 -100.452 1.00 30.77 65 GLN D CA 1
ATOM 9684 C C . GLN D 1 65 ? 35.305 -11.743 -100.581 1.00 33.70 65 GLN D C 1
ATOM 9685 O O . GLN D 1 65 ? 34.987 -10.550 -100.494 1.00 30.12 65 GLN D O 1
ATOM 9691 N N . ASP D 1 66 ? 34.410 -12.707 -100.797 1.00 32.29 66 ASP D N 1
ATOM 9692 C CA . ASP D 1 66 ? 33.004 -12.445 -101.084 1.00 30.18 66 ASP D CA 1
ATOM 9693 C C . ASP D 1 66 ? 32.103 -12.552 -99.854 1.00 33.33 66 ASP D C 1
ATOM 9694 O O . ASP D 1 66 ? 30.878 -12.446 -99.986 1.00 36.62 66 ASP D O 1
ATOM 9699 N N . GLY D 1 67 ? 32.668 -12.793 -98.670 1.00 30.34 67 GLY D N 1
ATOM 9700 C CA . GLY D 1 67 ? 31.898 -12.936 -97.455 1.00 31.37 67 GLY D CA 1
ATOM 9701 C C . GLY D 1 67 ? 31.705 -14.361 -96.966 1.00 27.62 67 GLY D C 1
ATOM 9702 O O . GLY D 1 67 ? 31.538 -14.560 -95.758 1.00 25.69 67 GLY D O 1
ATOM 9703 N N . LYS D 1 68 ? 31.703 -15.351 -97.860 1.00 26.13 68 LYS D N 1
ATOM 9704 C CA . LYS D 1 68 ? 31.456 -16.731 -97.452 1.00 31.23 68 LYS D CA 1
ATOM 9705 C C . LYS D 1 68 ? 32.550 -17.212 -96.492 1.00 30.02 68 LYS D C 1
ATOM 9706 O O . LYS D 1 68 ? 33.736 -17.216 -96.842 1.00 30.97 68 LYS D O 1
ATOM 9712 N N . ILE D 1 69 ? 32.145 -17.610 -95.280 1.00 25.25 69 ILE D N 1
ATOM 9713 C CA . ILE D 1 69 ? 33.072 -18.214 -94.331 1.00 27.30 69 ILE D CA 1
ATOM 9714 C C . ILE D 1 69 ? 33.767 -19.404 -94.988 1.00 33.10 69 ILE D C 1
ATOM 9715 O O . ILE D 1 69 ? 33.136 -20.199 -95.696 1.00 34.49 69 ILE D O 1
ATOM 9720 N N . ILE D 1 70 ? 35.084 -19.515 -94.787 1.00 35.40 70 ILE D N 1
ATOM 9721 C CA . ILE D 1 70 ? 35.821 -20.643 -95.350 1.00 36.35 70 ILE D CA 1
ATOM 9722 C C . ILE D 1 70 ? 35.352 -21.925 -94.679 1.00 38.38 70 ILE D C 1
ATOM 9723 O O . ILE D 1 70 ? 35.106 -21.959 -93.462 1.00 35.99 70 ILE D O 1
ATOM 9728 N N . HIS D 1 71 ? 35.213 -22.989 -95.480 1.00 40.81 71 HIS D N 1
ATOM 9729 C CA . HIS D 1 71 ? 34.571 -24.213 -95.007 1.00 43.32 71 HIS D CA 1
ATOM 9730 C C . HIS D 1 71 ? 35.327 -24.864 -93.856 1.00 37.82 71 HIS D C 1
ATOM 9731 O O . HIS D 1 71 ? 34.712 -25.577 -93.055 1.00 36.75 71 HIS D O 1
ATOM 9738 N N . ASN D 1 72 ? 36.635 -24.622 -93.743 1.00 36.60 72 ASN D N 1
ATOM 9739 C CA . ASN D 1 72 ? 37.372 -25.102 -92.578 1.00 39.49 72 ASN D CA 1
ATOM 9740 C C . ASN D 1 72 ? 36.884 -24.427 -91.303 1.00 36.19 72 ASN D C 1
ATOM 9741 O O . ASN D 1 72 ? 36.785 -25.072 -90.254 1.00 35.17 72 ASN D O 1
ATOM 9746 N N . PHE D 1 73 ? 36.590 -23.125 -91.368 1.00 32.37 73 PHE D N 1
ATOM 9747 C CA . PHE D 1 73 ? 36.084 -22.439 -90.186 1.00 30.84 73 PHE D CA 1
ATOM 9748 C C . PHE D 1 73 ? 34.673 -22.912 -89.858 1.00 28.29 73 PHE D C 1
ATOM 9749 O O . PHE D 1 73 ? 34.315 -23.054 -88.687 1.00 23.95 73 PHE D O 1
ATOM 9757 N N . ILE D 1 74 ? 33.872 -23.201 -90.883 1.00 30.51 74 ILE D N 1
ATOM 9758 C CA . ILE D 1 74 ? 32.548 -23.768 -90.655 1.00 29.19 74 ILE D CA 1
ATOM 9759 C C . ILE D 1 74 ? 32.645 -25.066 -89.869 1.00 35.24 74 ILE D C 1
ATOM 9760 O O . ILE D 1 74 ? 31.868 -25.301 -88.935 1.00 32.67 74 ILE D O 1
ATOM 9765 N N . ARG D 1 75 ? 33.596 -25.932 -90.243 1.00 33.31 75 ARG D N 1
ATOM 9766 C CA . ARG D 1 75 ? 33.747 -27.223 -89.580 1.00 27.60 75 ARG D CA 1
ATOM 9767 C C . ARG D 1 75 ? 34.168 -27.044 -88.131 1.00 29.27 75 ARG D C 1
ATOM 9768 O O . ARG D 1 75 ? 33.630 -27.704 -87.232 1.00 24.59 75 ARG D O 1
ATOM 9776 N N . ARG D 1 76 ? 35.150 -26.170 -87.884 1.00 25.14 76 ARG D N 1
ATOM 9777 C CA . ARG D 1 76 ? 35.558 -25.902 -86.508 1.00 33.91 76 ARG D CA 1
ATOM 9778 C C . ARG D 1 76 ? 34.379 -25.413 -85.661 1.00 31.72 76 ARG D C 1
ATOM 9779 O O . ARG D 1 76 ? 34.297 -25.719 -84.464 1.00 27.32 76 ARG D O 1
ATOM 9787 N N . ILE D 1 77 ? 33.457 -24.656 -86.271 1.00 28.26 77 ILE D N 1
ATOM 9788 C CA . ILE D 1 77 ? 32.345 -24.052 -85.541 1.00 29.67 77 ILE D CA 1
ATOM 9789 C C . ILE D 1 77 ? 31.233 -25.064 -85.315 1.00 29.39 77 ILE D C 1
ATOM 9790 O O . ILE D 1 77 ? 30.648 -25.126 -84.229 1.00 28.05 77 ILE D O 1
ATOM 9795 N N . GLN D 1 78 ? 30.922 -25.876 -86.327 1.00 34.91 78 GLN D N 1
ATOM 9796 C CA . GLN D 1 78 ? 29.879 -26.884 -86.150 1.00 34.78 78 GLN D CA 1
ATOM 9797 C C . GLN D 1 78 ? 30.292 -27.959 -85.154 1.00 29.63 78 GLN D C 1
ATOM 9798 O O . GLN D 1 78 ? 29.437 -28.518 -84.462 1.00 33.48 78 GLN D O 1
ATOM 9804 N N . THR D 1 79 ? 31.587 -28.243 -85.040 1.00 31.42 79 THR D N 1
ATOM 9805 C CA . THR D 1 79 ? 32.029 -29.257 -84.087 1.00 33.67 79 THR D CA 1
ATOM 9806 C C . THR D 1 79 ? 31.868 -28.769 -82.657 1.00 30.77 79 THR D C 1
ATOM 9807 O O . THR D 1 79 ? 31.377 -29.506 -81.795 1.00 32.47 79 THR D O 1
ATOM 9811 N N . LYS D 1 80 ? 32.289 -27.531 -82.384 1.00 29.17 80 LYS D N 1
ATOM 9812 C CA . LYS D 1 80 ? 32.134 -26.979 -81.045 1.00 31.44 80 LYS D CA 1
ATOM 9813 C C . LYS D 1 80 ? 30.663 -26.796 -80.685 1.00 29.67 80 LYS D C 1
ATOM 9814 O O . LYS D 1 80 ? 30.285 -26.992 -79.525 1.00 30.93 80 LYS D O 1
ATOM 9820 N N . ILE D 1 81 ? 29.824 -26.446 -81.665 1.00 26.72 81 ILE D N 1
ATOM 9821 C CA . ILE D 1 81 ? 28.387 -26.331 -81.417 1.00 33.08 81 ILE D CA 1
ATOM 9822 C C . ILE D 1 81 ? 27.807 -27.673 -80.992 1.00 31.38 81 ILE D C 1
ATOM 9823 O O . ILE D 1 81 ? 26.972 -27.741 -80.085 1.00 36.20 81 ILE D O 1
ATOM 9828 N N . LYS D 1 82 ? 28.230 -28.762 -81.645 1.00 35.98 82 LYS D N 1
ATOM 9829 C CA . LYS D 1 82 ? 27.754 -30.087 -81.250 1.00 36.94 82 LYS D CA 1
ATOM 9830 C C . LYS D 1 82 ? 28.340 -30.499 -79.907 1.00 32.30 82 LYS D C 1
ATOM 9831 O O . LYS D 1 82 ? 27.661 -31.134 -79.095 1.00 36.23 82 LYS D O 1
ATOM 9837 N N . ASP D 1 83 ? 29.590 -30.122 -79.643 1.00 31.63 83 ASP D N 1
ATOM 9838 C CA . ASP D 1 83 ? 30.170 -30.351 -78.323 1.00 28.69 83 ASP D CA 1
ATOM 9839 C C . ASP D 1 83 ? 29.417 -29.568 -77.244 1.00 35.09 83 ASP D C 1
ATOM 9840 O O . ASP D 1 83 ? 29.068 -30.117 -76.193 1.00 28.67 83 ASP D O 1
ATOM 9845 N N . LEU D 1 84 ? 29.147 -28.278 -77.493 1.00 30.99 84 LEU D N 1
ATOM 9846 C CA . LEU D 1 84 ? 28.465 -27.462 -76.489 1.00 32.05 84 LEU D CA 1
ATOM 9847 C C . LEU D 1 84 ? 27.002 -27.876 -76.336 1.00 31.11 84 LEU D C 1
ATOM 9848 O O . LEU D 1 84 ? 26.475 -27.906 -75.223 1.00 31.63 84 LEU D O 1
ATOM 9853 N N . LEU D 1 85 ? 26.331 -28.218 -77.428 1.00 27.68 85 LEU D N 1
ATOM 9854 C CA . LEU D 1 85 ? 24.964 -28.695 -77.288 1.00 30.17 85 LEU D CA 1
ATOM 9855 C C . LEU D 1 85 ? 24.891 -29.922 -76.391 1.00 35.18 85 LEU D C 1
ATOM 9856 O O . LEU D 1 85 ? 23.882 -30.134 -75.710 1.00 38.74 85 LEU D O 1
ATOM 9861 N N . GLN D 1 86 ? 25.952 -30.731 -76.366 1.00 33.18 86 GLN D N 1
ATOM 9862 C CA . GLN D 1 86 ? 25.984 -31.901 -75.499 1.00 32.36 86 GLN D CA 1
ATOM 9863 C C . GLN D 1 86 ? 26.201 -31.506 -74.044 1.00 33.65 86 GLN D C 1
ATOM 9864 O O . GLN D 1 86 ? 25.622 -32.113 -73.135 1.00 34.67 86 GLN D O 1
ATOM 9870 N N . GLN D 1 87 ? 27.059 -30.516 -73.797 1.00 33.58 87 GLN D N 1
ATOM 9871 C CA . GLN D 1 87 ? 27.290 -30.081 -72.423 1.00 33.32 87 GLN D CA 1
ATOM 9872 C C . GLN D 1 87 ? 26.070 -29.377 -71.857 1.00 36.30 87 GLN D C 1
ATOM 9873 O O . GLN D 1 87 ? 25.805 -29.471 -70.654 1.00 37.58 87 GLN D O 1
ATOM 9879 N N . MET D 1 88 ? 25.324 -28.669 -72.708 1.00 35.21 88 MET D N 1
ATOM 9880 C CA . MET D 1 88 ? 24.133 -27.953 -72.269 1.00 30.75 88 MET D CA 1
ATOM 9881 C C . MET D 1 88 ? 23.018 -28.917 -71.888 1.00 30.78 88 MET D C 1
ATOM 9882 O O . MET D 1 88 ? 22.491 -28.858 -70.772 1.00 32.68 88 MET D O 1
ATOM 9887 N N . GLU D 1 89 ? 22.648 -29.815 -72.809 1.00 31.94 89 GLU D N 1
ATOM 9888 C CA . GLU D 1 89 ? 21.650 -30.846 -72.535 1.00 32.97 89 GLU D CA 1
ATOM 9889 C C . GLU D 1 89 ? 21.970 -31.677 -71.296 1.00 38.80 89 GLU D C 1
ATOM 9890 O O . GLU D 1 89 ? 21.058 -32.274 -70.712 1.00 38.30 89 GLU D O 1
ATOM 9896 N N . GLU D 1 90 ? 23.238 -31.747 -70.888 1.00 36.01 90 GLU D N 1
ATOM 9897 C CA . GLU D 1 90 ? 23.581 -32.493 -69.682 1.00 39.96 90 GLU D CA 1
ATOM 9898 C C . GLU D 1 90 ? 23.589 -31.604 -68.446 1.00 34.51 90 GLU D C 1
ATOM 9899 O O . GLU D 1 90 ? 23.178 -32.046 -67.370 1.00 37.25 90 GLU D O 1
ATOM 9905 N N . GLY D 1 91 ? 24.044 -30.355 -68.579 1.00 32.56 91 GLY D N 1
ATOM 9906 C CA . GLY D 1 91 ? 23.939 -29.416 -67.474 1.00 34.58 91 GLY D CA 1
ATOM 9907 C C . GLY D 1 91 ? 22.509 -29.024 -67.159 1.00 36.52 91 GLY D C 1
ATOM 9908 O O . GLY D 1 91 ? 22.166 -28.778 -65.996 1.00 37.01 91 GLY D O 1
ATOM 9909 N N . LEU D 1 92 ? 21.649 -28.982 -68.176 1.00 35.61 92 LEU D N 1
ATOM 9910 C CA . LEU D 1 92 ? 20.251 -28.607 -67.979 1.00 36.82 92 LEU D CA 1
ATOM 9911 C C . LEU D 1 92 ? 19.435 -29.694 -67.306 1.00 39.86 92 LEU D C 1
ATOM 9912 O O . LEU D 1 92 ? 18.214 -29.533 -67.174 1.00 43.99 92 LEU D O 1
ATOM 9917 N N . LYS D 1 93 ? 20.055 -30.804 -66.908 1.00 42.72 93 LYS D N 1
ATOM 9918 C CA . LYS D 1 93 ? 19.332 -31.811 -66.146 1.00 41.44 93 LYS D CA 1
ATOM 9919 C C . LYS D 1 93 ? 19.221 -31.436 -64.677 1.00 34.85 93 LYS D C 1
ATOM 9920 O O . LYS D 1 93 ? 18.309 -31.915 -63.997 1.00 40.14 93 LYS D O 1
ATOM 9926 N N . THR D 1 94 ? 20.111 -30.574 -64.183 1.00 35.77 94 THR D N 1
ATOM 9927 C CA . THR D 1 94 ? 20.097 -30.110 -62.800 1.00 33.64 94 THR D CA 1
ATOM 9928 C C . THR D 1 94 ? 19.892 -28.603 -62.709 1.00 33.44 94 THR D C 1
ATOM 9929 O O . THR D 1 94 ? 20.277 -27.983 -61.713 1.00 36.47 94 THR D O 1
ATOM 9933 N N . ALA D 1 95 ? 19.298 -28.001 -63.731 1.00 36.11 95 ALA D N 1
ATOM 9934 C CA . ALA D 1 95 ? 18.993 -26.581 -63.695 1.00 38.39 95 ALA D CA 1
ATOM 9935 C C . ALA D 1 95 ? 17.743 -26.325 -62.848 1.00 40.84 95 ALA D C 1
ATOM 9936 O O . ALA D 1 95 ? 16.954 -27.232 -62.553 1.00 35.43 95 ALA D O 1
ATOM 9938 N N . ASP D 1 96 ? 17.575 -25.067 -62.455 1.00 42.24 96 ASP D N 1
ATOM 9939 C CA . ASP D 1 96 ? 16.431 -24.656 -61.659 1.00 39.90 96 ASP D CA 1
ATOM 9940 C C . ASP D 1 96 ? 15.117 -25.115 -62.304 1.00 40.77 96 ASP D C 1
ATOM 9941 O O . ASP D 1 96 ? 14.832 -24.747 -63.456 1.00 39.54 96 ASP D O 1
ATOM 9946 N N . PRO D 1 97 ? 14.313 -25.926 -61.613 1.00 40.92 97 PRO D N 1
ATOM 9947 C CA . PRO D 1 97 ? 13.069 -26.419 -62.226 1.00 38.81 97 PRO D CA 1
ATOM 9948 C C . PRO D 1 97 ? 12.044 -25.335 -62.525 1.00 36.79 97 PRO D C 1
ATOM 9949 O O . PRO D 1 97 ? 11.255 -25.489 -63.468 1.00 33.34 97 PRO D O 1
ATOM 9953 N N . HIS D 1 98 ? 12.026 -24.240 -61.769 1.00 36.86 98 HIS D N 1
ATOM 9954 C CA . HIS D 1 98 ? 10.908 -23.305 -61.855 1.00 42.06 98 HIS D CA 1
ATOM 9955 C C . HIS D 1 98 ? 11.181 -22.079 -62.724 1.00 42.01 98 HIS D C 1
ATOM 9956 O O . HIS D 1 98 ? 10.244 -21.556 -63.343 1.00 39.75 98 HIS D O 1
ATOM 9963 N N . ASP D 1 99 ? 12.427 -21.604 -62.793 1.00 38.48 99 ASP D N 1
ATOM 9964 C CA . ASP D 1 99 ? 12.768 -20.486 -63.672 1.00 31.23 99 ASP D CA 1
ATOM 9965 C C . ASP D 1 99 ? 12.465 -20.876 -65.114 1.00 28.95 99 ASP D C 1
ATOM 9966 O O . ASP D 1 99 ? 13.124 -21.751 -65.684 1.00 35.59 99 ASP D O 1
ATOM 9971 N N . CYS D 1 100 ? 11.463 -20.223 -65.700 1.00 28.32 100 CYS D N 1
ATOM 9972 C CA . CYS D 1 100 ? 10.966 -20.522 -67.035 1.00 21.31 100 CYS D CA 1
ATOM 9973 C C . CYS D 1 100 ? 11.279 -19.411 -68.039 1.00 23.45 100 CYS D C 1
ATOM 9974 O O . CYS D 1 100 ? 10.824 -19.468 -69.189 1.00 21.31 100 CYS D O 1
ATOM 9977 N N . SER D 1 101 ? 12.051 -18.406 -67.639 1.00 23.38 101 SER D N 1
ATOM 9978 C CA . SER D 1 101 ? 12.203 -17.212 -68.454 1.00 25.57 101 SER D CA 1
ATOM 9979 C C . SER D 1 101 ? 13.128 -17.452 -69.648 1.00 23.98 101 SER D C 1
ATOM 9980 O O . SER D 1 101 ? 13.916 -18.399 -69.682 1.00 21.49 101 SER D O 1
ATOM 9983 N N . ALA D 1 102 ? 12.989 -16.580 -70.655 1.00 24.10 102 ALA D N 1
ATOM 9984 C CA . ALA D 1 102 ? 13.885 -16.598 -71.811 1.00 23.29 102 ALA D CA 1
ATOM 9985 C C . ALA D 1 102 ? 15.312 -16.267 -71.387 1.00 21.22 102 ALA D C 1
ATOM 9986 O O . ALA D 1 102 ? 16.276 -16.920 -71.807 1.00 21.07 102 ALA D O 1
ATOM 9988 N N . TYR D 1 103 ? 15.457 -15.233 -70.569 1.00 20.66 103 TYR D N 1
ATOM 9989 C CA . TYR D 1 103 ? 16.627 -15.053 -69.728 1.00 19.02 103 TYR D CA 1
ATOM 9990 C C . TYR D 1 103 ? 16.777 -16.248 -68.781 1.00 23.89 103 TYR D C 1
ATOM 9991 O O . TYR D 1 103 ? 15.809 -16.675 -68.150 1.00 34.46 103 TYR D O 1
ATOM 10000 N N . THR D 1 104 ? 17.975 -16.819 -68.708 1.00 25.48 104 THR D N 1
ATOM 10001 C CA . THR D 1 104 ? 18.318 -17.827 -67.691 1.00 29.23 104 THR D CA 1
ATOM 10002 C C . THR D 1 104 ? 17.434 -19.075 -67.536 1.00 26.16 104 THR D C 1
ATOM 10003 O O . THR D 1 104 ? 17.827 -19.994 -66.811 1.00 27.03 104 THR D O 1
ATOM 10007 N N . GLY D 1 105 ? 16.258 -19.152 -68.162 1.00 26.90 105 GLY D N 1
ATOM 10008 C CA . GLY D 1 105 ? 15.420 -20.327 -67.942 1.00 25.45 105 GLY D CA 1
ATOM 10009 C C . GLY D 1 105 ? 15.085 -21.157 -69.170 1.00 25.66 105 GLY D C 1
ATOM 10010 O O . GLY D 1 105 ? 15.748 -21.038 -70.206 1.00 19.84 105 GLY D O 1
ATOM 10011 N N . TRP D 1 106 ? 14.023 -21.976 -69.076 1.00 27.41 106 TRP D N 1
ATOM 10012 C CA . TRP D 1 106 ? 13.733 -22.965 -70.119 1.00 29.10 106 TRP D CA 1
ATOM 10013 C C . TRP D 1 106 ? 13.305 -22.312 -71.428 1.00 25.84 106 TRP D C 1
ATOM 10014 O O . TRP D 1 106 ? 13.642 -22.810 -72.510 1.00 25.16 106 TRP D O 1
ATOM 10025 N N . THR D 1 107 ? 12.535 -21.224 -71.360 1.00 22.06 107 THR D N 1
ATOM 10026 C CA . THR D 1 107 ? 12.129 -20.550 -72.591 1.00 22.90 107 THR D CA 1
ATOM 10027 C C . THR D 1 107 ? 13.341 -20.119 -73.411 1.00 25.49 107 THR D C 1
ATOM 10028 O O . THR D 1 107 ? 13.273 -20.095 -74.646 1.00 25.11 107 THR D O 1
ATOM 10032 N N . GLY D 1 108 ? 14.459 -19.789 -72.749 1.00 25.81 108 GLY D N 1
ATOM 10033 C CA . GLY D 1 108 ? 15.665 -19.429 -73.477 1.00 21.89 108 GLY D CA 1
ATOM 10034 C C . GLY D 1 108 ? 16.273 -20.590 -74.242 1.00 24.44 108 GLY D C 1
ATOM 10035 O O . GLY D 1 108 ? 16.823 -20.400 -75.335 1.00 23.15 108 GLY D O 1
ATOM 10036 N N . ILE D 1 109 ? 16.181 -21.802 -73.684 1.00 27.60 109 ILE D N 1
ATOM 10037 C CA . ILE D 1 109 ? 16.624 -23.008 -74.384 1.00 27.34 109 ILE D CA 1
ATOM 10038 C C . ILE D 1 109 ? 15.733 -23.296 -75.598 1.00 26.23 109 ILE D C 1
ATOM 10039 O O . ILE D 1 109 ? 16.229 -23.578 -76.694 1.00 27.38 109 ILE D O 1
ATOM 10044 N N . ALA D 1 110 ? 14.413 -23.188 -75.439 1.00 23.91 110 ALA D N 1
ATOM 10045 C CA . ALA D 1 110 ? 13.526 -23.291 -76.598 1.00 27.72 110 ALA D CA 1
ATOM 10046 C C . ALA D 1 110 ? 13.864 -22.252 -77.668 1.00 25.00 110 ALA D C 1
ATOM 10047 O O . ALA D 1 110 ? 13.790 -22.546 -78.866 1.00 25.71 110 ALA D O 1
ATOM 10049 N N . LEU D 1 111 ? 14.217 -21.024 -77.258 1.00 20.30 111 LEU D N 1
ATOM 10050 C CA . LEU D 1 111 ? 14.642 -20.007 -78.225 1.00 24.67 111 LEU D CA 1
ATOM 10051 C C . LEU D 1 111 ? 15.878 -20.453 -79.000 1.00 21.38 111 LEU D C 1
ATOM 10052 O O . LEU D 1 111 ? 15.967 -20.233 -80.215 1.00 19.84 111 LEU D O 1
ATOM 10057 N N . LEU D 1 112 ? 16.856 -21.048 -78.307 1.00 18.96 112 LEU D N 1
ATOM 10058 C CA . LEU D 1 112 ? 18.043 -21.571 -78.987 1.00 21.25 112 LEU D CA 1
ATOM 10059 C C . LEU D 1 112 ? 17.663 -22.592 -80.051 1.00 23.30 112 LEU D C 1
ATOM 10060 O O . LEU D 1 112 ? 18.147 -22.528 -81.190 1.00 27.79 112 LEU D O 1
ATOM 10065 N N . TYR D 1 113 ? 16.778 -23.533 -79.709 1.00 24.56 113 TYR D N 1
ATOM 10066 C CA . TYR D 1 113 ? 16.436 -24.578 -80.668 1.00 28.69 113 TYR D CA 1
ATOM 10067 C C . TYR D 1 113 ? 15.594 -24.026 -81.811 1.00 28.14 113 TYR D C 1
ATOM 10068 O O . TYR D 1 113 ? 15.722 -24.490 -82.955 1.00 29.60 113 TYR D O 1
ATOM 10077 N N . LEU D 1 114 ? 14.771 -23.011 -81.537 1.00 23.10 114 LEU D N 1
ATOM 10078 C CA . LEU D 1 114 ? 14.088 -22.301 -82.613 1.00 23.41 114 LEU D CA 1
ATOM 10079 C C . LEU D 1 114 ? 15.083 -21.627 -83.548 1.00 25.51 114 LEU D C 1
ATOM 10080 O O . LEU D 1 114 ? 14.862 -21.573 -84.766 1.00 24.28 114 LEU D O 1
ATOM 10085 N N . GLN D 1 115 ? 16.161 -21.055 -82.987 1.00 25.11 115 GLN D N 1
ATOM 10086 C CA . GLN D 1 115 ? 17.198 -20.429 -83.803 1.00 23.29 115 GLN D CA 1
ATOM 10087 C C . GLN D 1 115 ? 17.949 -21.479 -84.614 1.00 24.95 115 GLN D C 1
ATOM 10088 O O . GLN D 1 115 ? 18.098 -21.340 -85.832 1.00 23.14 115 GLN D O 1
ATOM 10094 N N . LEU D 1 116 ? 18.403 -22.549 -83.950 1.00 24.23 116 LEU D N 1
ATOM 10095 C CA . LEU D 1 116 ? 19.033 -23.672 -84.639 1.00 30.04 116 LEU D CA 1
ATOM 10096 C C . LEU D 1 116 ? 18.165 -24.159 -85.795 1.00 32.21 116 LEU D C 1
ATOM 10097 O O . LEU D 1 116 ? 18.656 -24.394 -86.906 1.00 29.89 116 LEU D O 1
ATOM 10102 N N . TYR D 1 117 ? 16.861 -24.299 -85.550 1.00 30.92 117 TYR D N 1
ATOM 10103 C CA . TYR D 1 117 ? 15.949 -24.703 -86.615 1.00 32.21 117 TYR D CA 1
ATOM 10104 C C . TYR D 1 117 ? 15.889 -23.647 -87.715 1.00 30.17 117 TYR D C 1
ATOM 10105 O O . TYR D 1 117 ? 15.814 -23.977 -88.904 1.00 33.08 117 TYR D O 1
ATOM 10114 N N . ARG D 1 118 ? 15.959 -22.371 -87.339 1.00 32.44 118 ARG D N 1
ATOM 10115 C CA . ARG D 1 118 ? 15.843 -21.290 -88.315 1.00 29.93 118 ARG D CA 1
ATOM 10116 C C . ARG D 1 118 ? 16.969 -21.333 -89.348 1.00 30.89 118 ARG D C 1
ATOM 10117 O O . ARG D 1 118 ? 16.751 -21.013 -90.525 1.00 28.49 118 ARG D O 1
ATOM 10125 N N . VAL D 1 119 ? 18.182 -21.719 -88.932 1.00 30.12 119 VAL D N 1
ATOM 10126 C CA . VAL D 1 119 ? 19.345 -21.683 -89.824 1.00 34.09 119 VAL D CA 1
ATOM 10127 C C . VAL D 1 119 ? 19.647 -23.032 -90.478 1.00 36.56 119 VAL D C 1
ATOM 10128 O O . VAL D 1 119 ? 20.400 -23.071 -91.466 1.00 36.15 119 VAL D O 1
ATOM 10132 N N . THR D 1 120 ? 19.079 -24.133 -89.980 1.00 32.59 120 THR D N 1
ATOM 10133 C CA . THR D 1 120 ? 19.296 -25.427 -90.609 1.00 35.03 120 THR D CA 1
ATOM 10134 C C . THR D 1 120 ? 18.065 -25.992 -91.303 1.00 40.66 120 THR D C 1
ATOM 10135 O O . THR D 1 120 ? 18.214 -26.896 -92.135 1.00 43.52 120 THR D O 1
ATOM 10139 N N . CYS D 1 121 ? 16.866 -25.491 -90.985 1.00 31.77 121 CYS D N 1
ATOM 10140 C CA . CYS D 1 121 ? 15.608 -26.065 -91.459 1.00 36.90 121 CYS D CA 1
ATOM 10141 C C . CYS D 1 121 ? 15.492 -27.541 -91.079 1.00 38.23 121 CYS D C 1
ATOM 10142 O O . CYS D 1 121 ? 14.628 -28.259 -91.587 1.00 37.36 121 CYS D O 1
ATOM 10145 N N . ASP D 1 122 ? 16.356 -28.001 -90.184 1.00 37.61 122 ASP D N 1
ATOM 10146 C CA . ASP D 1 122 ? 16.281 -29.356 -89.666 1.00 32.48 122 ASP D CA 1
ATOM 10147 C C . ASP D 1 122 ? 15.180 -29.413 -88.615 1.00 39.74 122 ASP D C 1
ATOM 10148 O O . ASP D 1 122 ? 15.300 -28.796 -87.552 1.00 40.90 122 ASP D O 1
ATOM 10153 N N . GLN D 1 123 ? 14.112 -30.159 -88.904 1.00 41.79 123 GLN D N 1
ATOM 10154 C CA . GLN D 1 123 ? 12.925 -30.145 -88.057 1.00 40.54 123 GLN D CA 1
ATOM 10155 C C . GLN D 1 123 ? 13.120 -30.856 -86.720 1.00 40.16 123 GLN D C 1
ATOM 10156 O O . GLN D 1 123 ? 12.274 -30.684 -85.830 1.00 30.43 123 GLN D O 1
ATOM 10162 N N . THR D 1 124 ? 14.203 -31.625 -86.531 1.00 36.18 124 THR D N 1
ATOM 10163 C CA . THR D 1 124 ? 14.421 -32.193 -85.203 1.00 35.94 124 THR D CA 1
ATOM 10164 C C . THR D 1 124 ? 14.719 -31.120 -84.164 1.00 41.39 124 THR D C 1
ATOM 10165 O O . THR D 1 124 ? 14.546 -31.368 -82.963 1.00 41.50 124 THR D O 1
ATOM 10169 N N . TYR D 1 125 ? 15.177 -29.941 -84.591 1.00 38.36 125 TYR D N 1
ATOM 10170 C CA . TYR D 1 125 ? 15.373 -28.848 -83.645 1.00 39.95 125 TYR D CA 1
ATOM 10171 C C . TYR D 1 125 ? 14.044 -28.231 -83.229 1.00 36.99 125 TYR D C 1
ATOM 10172 O O . TYR D 1 125 ? 13.837 -27.942 -82.044 1.00 38.09 125 TYR D O 1
ATOM 10181 N N . LEU D 1 126 ? 13.133 -28.037 -84.186 1.00 36.21 126 LEU D N 1
ATOM 10182 C CA . LEU D 1 126 ? 11.806 -27.524 -83.860 1.00 36.30 126 LEU D CA 1
ATOM 10183 C C . LEU D 1 126 ? 11.093 -28.426 -82.858 1.00 39.65 126 LEU D C 1
ATOM 10184 O O . LEU D 1 126 ? 10.466 -27.937 -81.911 1.00 41.66 126 LEU D O 1
ATOM 10189 N N . LEU D 1 127 ? 11.197 -29.747 -83.029 1.00 35.90 127 LEU D N 1
ATOM 10190 C CA . LEU D 1 127 ? 10.547 -30.654 -82.088 1.00 37.16 127 LEU D CA 1
ATOM 10191 C C . LEU D 1 127 ? 11.188 -30.589 -80.712 1.00 35.72 127 LEU D C 1
ATOM 10192 O O . LEU D 1 127 ? 10.511 -30.811 -79.702 1.00 39.86 127 LEU D O 1
ATOM 10197 N N . ARG D 1 128 ? 12.485 -30.307 -80.647 1.00 37.08 128 ARG D N 1
ATOM 10198 C CA . ARG D 1 128 ? 13.152 -30.233 -79.353 1.00 35.63 128 ARG D CA 1
ATOM 10199 C C . ARG D 1 128 ? 12.799 -28.956 -78.595 1.00 34.72 128 ARG D C 1
ATOM 10200 O O . ARG D 1 128 ? 12.835 -28.943 -77.360 1.00 33.88 128 ARG D O 1
ATOM 10208 N N . SER D 1 129 ? 12.455 -27.882 -79.310 1.00 34.17 129 SER D N 1
ATOM 10209 C CA . SER D 1 129 ? 12.119 -26.629 -78.646 1.00 36.34 129 SER D CA 1
ATOM 10210 C C . SER D 1 129 ? 10.785 -26.734 -77.924 1.00 35.51 129 SER D C 1
ATOM 10211 O O . SER D 1 129 ? 10.647 -26.253 -76.791 1.00 34.61 129 SER D O 1
ATOM 10214 N N . LEU D 1 130 ? 9.798 -27.372 -78.560 1.00 35.16 130 LEU D N 1
ATOM 10215 C CA . LEU D 1 130 ? 8.517 -27.612 -77.904 1.00 36.63 130 LEU D CA 1
ATOM 10216 C C . LEU D 1 130 ? 8.684 -28.402 -76.613 1.00 38.98 130 LEU D C 1
ATOM 10217 O O . LEU D 1 130 ? 8.008 -28.120 -75.617 1.00 38.94 130 LEU D O 1
ATOM 10222 N N . ASP D 1 131 ? 9.580 -29.392 -76.603 1.00 37.64 131 ASP D N 1
ATOM 10223 C CA . ASP D 1 131 ? 9.836 -30.127 -75.368 1.00 41.45 131 ASP D CA 1
ATOM 10224 C C . ASP D 1 131 ? 10.344 -29.225 -74.257 1.00 46.39 131 ASP D C 1
ATOM 10225 O O . ASP D 1 131 ? 10.361 -29.646 -73.093 1.00 46.66 131 ASP D O 1
ATOM 10230 N N . TYR D 1 132 ? 10.758 -28.002 -74.587 1.00 42.18 132 TYR D N 1
ATOM 10231 C CA . TYR D 1 132 ? 11.176 -27.054 -73.569 1.00 41.91 132 TYR D CA 1
ATOM 10232 C C . TYR D 1 132 ? 10.105 -26.030 -73.218 1.00 31.44 132 TYR D C 1
ATOM 10233 O O . TYR D 1 132 ? 10.030 -25.634 -72.054 1.00 33.47 132 TYR D O 1
ATOM 10242 N N . VAL D 1 133 ? 9.248 -25.612 -74.162 1.00 35.66 133 VAL D N 1
ATOM 10243 C CA . VAL D 1 133 ? 8.196 -24.664 -73.776 1.00 39.76 133 VAL D CA 1
ATOM 10244 C C . VAL D 1 133 ? 7.168 -25.305 -72.850 1.00 35.11 133 VAL D C 1
ATOM 10245 O O . VAL D 1 133 ? 6.625 -24.626 -71.972 1.00 42.52 133 VAL D O 1
ATOM 10249 N N . LYS D 1 134 ? 6.868 -26.597 -73.016 1.00 33.91 134 LYS D N 1
ATOM 10250 C CA . LYS D 1 134 ? 5.778 -27.190 -72.237 1.00 41.58 134 LYS D CA 1
ATOM 10251 C C . LYS D 1 134 ? 6.055 -27.167 -70.732 1.00 43.64 134 LYS D C 1
ATOM 10252 O O . LYS D 1 134 ? 5.113 -27.134 -69.930 1.00 46.51 134 LYS D O 1
ATOM 10258 N N . ARG D 1 135 ? 7.328 -27.172 -70.327 1.00 41.70 135 ARG D N 1
ATOM 10259 C CA . ARG D 1 135 ? 7.666 -26.972 -68.918 1.00 43.51 135 ARG D CA 1
ATOM 10260 C C . ARG D 1 135 ? 7.315 -25.568 -68.423 1.00 34.81 135 ARG D C 1
ATOM 10261 O O . ARG D 1 135 ? 7.245 -25.346 -67.211 1.00 38.21 135 ARG D O 1
ATOM 10269 N N . THR D 1 136 ? 7.088 -24.618 -69.326 1.00 32.26 136 THR D N 1
ATOM 10270 C CA . THR D 1 136 ? 6.889 -23.234 -68.925 1.00 37.19 136 THR D CA 1
ATOM 10271 C C . THR D 1 136 ? 5.423 -22.819 -68.936 1.00 38.87 136 THR D C 1
ATOM 10272 O O . THR D 1 136 ? 5.041 -21.927 -68.169 1.00 38.94 136 THR D O 1
ATOM 10276 N N . LEU D 1 137 ? 4.592 -23.461 -69.752 1.00 35.67 137 LEU D N 1
ATOM 10277 C CA . LEU D 1 137 ? 3.216 -23.029 -69.950 1.00 43.69 137 LEU D CA 1
ATOM 10278 C C . LEU D 1 137 ? 2.253 -23.461 -68.834 1.00 44.74 137 LEU D C 1
ATOM 10279 O O . LEU D 1 137 ? 1.041 -23.345 -69.026 1.00 46.44 137 LEU D O 1
ATOM 10284 N N . ARG D 1 138 ? 2.738 -23.929 -67.677 1.00 49.15 138 ARG D N 1
ATOM 10285 C CA . ARG D 1 138 ? 1.853 -24.367 -66.600 1.00 54.67 138 ARG D CA 1
ATOM 10286 C C . ARG D 1 138 ? 1.927 -23.521 -65.335 1.00 48.41 138 ARG D C 1
ATOM 10287 O O . ARG D 1 138 ? 1.012 -23.598 -64.510 1.00 54.80 138 ARG D O 1
ATOM 10295 N N . ASN D 1 139 ? 2.978 -22.734 -65.150 1.00 52.14 139 ASN D N 1
ATOM 10296 C CA . ASN D 1 139 ? 3.130 -21.885 -63.969 1.00 59.38 139 ASN D CA 1
ATOM 10297 C C . ASN D 1 139 ? 3.181 -20.427 -64.419 1.00 60.50 139 ASN D C 1
ATOM 10298 O O . ASN D 1 139 ? 4.243 -19.791 -64.382 1.00 56.70 139 ASN D O 1
ATOM 10303 N N . LEU D 1 140 ? 2.029 -19.895 -64.841 1.00 52.59 140 LEU D N 1
ATOM 10304 C CA . LEU D 1 140 ? 1.933 -18.531 -65.360 1.00 45.87 140 LEU D CA 1
ATOM 10305 C C . LEU D 1 140 ? 1.071 -17.697 -64.422 1.00 43.08 140 LEU D C 1
ATOM 10306 O O . LEU D 1 140 ? -0.148 -17.893 -64.349 1.00 40.64 140 LEU D O 1
ATOM 10311 N N . ASN D 1 141 ? 1.715 -16.765 -63.713 1.00 48.50 141 ASN D N 1
ATOM 10312 C CA . ASN D 1 141 ? 1.085 -15.863 -62.757 1.00 43.29 141 ASN D CA 1
ATOM 10313 C C . ASN D 1 141 ? 0.465 -14.640 -63.413 1.00 40.18 141 ASN D C 1
ATOM 10314 O O . ASN D 1 141 ? -0.673 -14.283 -63.097 1.00 40.40 141 ASN D O 1
ATOM 10319 N N . GLY D 1 142 ? 1.200 -13.984 -64.313 1.00 40.11 142 GLY D N 1
ATOM 10320 C CA . GLY D 1 142 ? 0.881 -12.640 -64.750 1.00 32.85 142 GLY D CA 1
ATOM 10321 C C . GLY D 1 142 ? 1.616 -11.563 -63.983 1.00 31.17 142 GLY D C 1
ATOM 10322 O O . GLY D 1 142 ? 1.396 -10.370 -64.237 1.00 28.91 142 GLY D O 1
ATOM 10323 N N . ARG D 1 143 ? 2.483 -11.945 -63.049 1.00 34.26 143 ARG D N 1
ATOM 10324 C CA . ARG D 1 143 ? 3.217 -10.980 -62.245 1.00 33.88 143 ARG D CA 1
ATOM 10325 C C . ARG D 1 143 ? 4.378 -10.347 -63.010 1.00 36.32 143 ARG D C 1
ATOM 10326 O O . ARG D 1 143 ? 4.800 -9.237 -62.664 1.00 41.72 143 ARG D O 1
ATOM 10334 N N . ARG D 1 144 ? 4.892 -11.012 -64.042 1.00 30.01 144 ARG D N 1
ATOM 10335 C CA . ARG D 1 144 ? 5.983 -10.496 -64.860 1.00 28.61 144 ARG D CA 1
ATOM 10336 C C . ARG D 1 144 ? 5.546 -10.500 -66.322 1.00 24.12 144 ARG D C 1
ATOM 10337 O O . ARG D 1 144 ? 4.924 -11.461 -66.780 1.00 21.51 144 ARG D O 1
ATOM 10345 N N . VAL D 1 145 ? 5.875 -9.437 -67.058 1.00 19.44 145 VAL D N 1
ATOM 10346 C CA . VAL D 1 145 ? 5.232 -9.157 -68.340 1.00 18.81 145 VAL D CA 1
ATOM 10347 C C . VAL D 1 145 ? 6.161 -9.221 -69.556 1.00 18.92 145 VAL D C 1
ATOM 10348 O O . VAL D 1 145 ? 5.657 -9.184 -70.689 1.00 18.99 145 VAL D O 1
ATOM 10352 N N . THR D 1 146 ? 7.482 -9.306 -69.400 1.00 15.53 146 THR D N 1
ATOM 10353 C CA . THR D 1 146 ? 8.341 -9.105 -70.562 1.00 19.16 146 THR D CA 1
ATOM 10354 C C . THR D 1 146 ? 8.614 -10.396 -71.326 1.00 17.18 146 THR D C 1
ATOM 10355 O O . THR D 1 146 ? 8.312 -11.503 -70.883 1.00 11.82 146 THR D O 1
ATOM 10359 N N . PHE D 1 147 ? 9.245 -10.228 -72.490 1.00 17.09 147 PHE D N 1
ATOM 10360 C CA . PHE D 1 147 ? 9.679 -11.388 -73.259 1.00 18.16 147 PHE D CA 1
ATOM 10361 C C . PHE D 1 147 ? 10.854 -12.086 -72.592 1.00 17.58 147 PHE D C 1
ATOM 10362 O O . PHE D 1 147 ? 10.922 -13.320 -72.585 1.00 20.17 147 PHE D O 1
ATOM 10370 N N . LEU D 1 148 ? 11.789 -11.313 -72.019 1.00 19.41 148 LEU D N 1
ATOM 10371 C CA . LEU D 1 148 ? 13.012 -11.893 -71.468 1.00 18.77 148 LEU D CA 1
ATOM 10372 C C . LEU D 1 148 ? 12.783 -12.558 -70.114 1.00 16.73 148 LEU D C 1
ATOM 10373 O O . LEU D 1 148 ? 13.336 -13.629 -69.847 1.00 20.37 148 LEU D O 1
ATOM 10378 N N . CYS D 1 149 ? 12.026 -11.917 -69.228 1.00 17.97 149 CYS D N 1
ATOM 10379 C CA . CYS D 1 149 ? 11.913 -12.347 -67.841 1.00 17.99 149 CYS D CA 1
ATOM 10380 C C . CYS D 1 149 ? 10.486 -12.693 -67.424 1.00 18.74 149 CYS D C 1
ATOM 10381 O O . CYS D 1 149 ? 10.283 -13.185 -66.309 1.00 15.52 149 CYS D O 1
ATOM 10384 N N . GLY D 1 150 ? 9.491 -12.462 -68.281 1.00 20.61 150 GLY D N 1
ATOM 10385 C CA . GLY D 1 150 ? 8.101 -12.554 -67.897 1.00 20.55 150 GLY D CA 1
ATOM 10386 C C . GLY D 1 150 ? 7.346 -13.644 -68.637 1.00 21.94 150 GLY D C 1
ATOM 10387 O O . GLY D 1 150 ? 7.905 -14.387 -69.452 1.00 22.75 150 GLY D O 1
ATOM 10388 N N . ASP D 1 151 ? 6.046 -13.725 -68.317 1.00 21.27 151 ASP D N 1
ATOM 10389 C CA . ASP D 1 151 ? 5.160 -14.712 -68.929 1.00 20.88 151 ASP D CA 1
ATOM 10390 C C . ASP D 1 151 ? 5.125 -14.580 -70.443 1.00 19.36 151 ASP D C 1
ATOM 10391 O O . ASP D 1 151 ? 4.867 -15.563 -71.147 1.00 19.32 151 ASP D O 1
ATOM 10396 N N . ALA D 1 152 ? 5.340 -13.369 -70.960 1.00 14.92 152 ALA D N 1
ATOM 10397 C CA . ALA D 1 152 ? 5.297 -13.148 -72.398 1.00 14.92 152 ALA D CA 1
ATOM 10398 C C . ALA D 1 152 ? 6.388 -13.911 -73.139 1.00 22.17 152 ALA D C 1
ATOM 10399 O O . ALA D 1 152 ? 6.298 -14.033 -74.364 1.00 19.24 152 ALA D O 1
ATOM 10401 N N . GLY D 1 153 ? 7.415 -14.404 -72.435 1.00 18.97 153 GLY D N 1
ATOM 10402 C CA . GLY D 1 153 ? 8.440 -15.227 -73.033 1.00 21.72 153 GLY D CA 1
ATOM 10403 C C . GLY D 1 153 ? 7.923 -16.603 -73.412 1.00 22.94 153 GLY D C 1
ATOM 10404 O O . GLY D 1 153 ? 7.893 -16.976 -74.587 1.00 19.17 153 GLY D O 1
ATOM 10405 N N . PRO D 1 154 ? 7.515 -17.392 -72.413 1.00 21.87 154 PRO D N 1
ATOM 10406 C CA . PRO D 1 154 ? 6.894 -18.689 -72.723 1.00 20.68 154 PRO D CA 1
ATOM 10407 C C . PRO D 1 154 ? 5.750 -18.585 -73.721 1.00 22.10 154 PRO D C 1
ATOM 10408 O O . PRO D 1 154 ? 5.707 -19.353 -74.691 1.00 19.80 154 PRO D O 1
ATOM 10412 N N . LEU D 1 155 ? 4.843 -17.623 -73.535 1.00 17.80 155 LEU D N 1
ATOM 10413 C CA . LEU D 1 155 ? 3.676 -17.533 -74.403 1.00 22.38 155 LEU D CA 1
ATOM 10414 C C . LEU D 1 155 ? 4.060 -17.132 -75.829 1.00 24.70 155 LEU D C 1
ATOM 10415 O O . LEU D 1 155 ? 3.610 -17.758 -76.800 1.00 22.02 155 LEU D O 1
ATOM 10420 N N . ALA D 1 156 ? 4.885 -16.087 -75.986 1.00 20.05 156 ALA D N 1
ATOM 10421 C CA . ALA D 1 156 ? 5.260 -15.669 -77.338 1.00 23.63 156 ALA D CA 1
ATOM 10422 C C . ALA D 1 156 ? 6.069 -16.750 -78.045 1.00 26.15 156 ALA D C 1
ATOM 10423 O O . ALA D 1 156 ? 5.845 -17.018 -79.235 1.00 29.16 156 ALA D O 1
ATOM 10425 N N . VAL D 1 157 ? 7.009 -17.386 -77.340 1.00 18.40 157 VAL D N 1
ATOM 10426 C CA . VAL D 1 157 ? 7.747 -18.478 -77.965 1.00 27.31 157 VAL D CA 1
ATOM 10427 C C . VAL D 1 157 ? 6.822 -19.664 -78.190 1.00 24.43 157 VAL D C 1
ATOM 10428 O O . VAL D 1 157 ? 6.922 -20.358 -79.206 1.00 32.38 157 VAL D O 1
ATOM 10432 N N . GLY D 1 158 ? 5.900 -19.905 -77.256 1.00 27.76 158 GLY D N 1
ATOM 10433 C CA . GLY D 1 158 ? 4.903 -20.950 -77.456 1.00 28.06 158 GLY D CA 1
ATOM 10434 C C . GLY D 1 158 ? 4.077 -20.726 -78.708 1.00 26.26 158 GLY D C 1
ATOM 10435 O O . GLY D 1 158 ? 3.874 -21.644 -79.505 1.00 28.80 158 GLY D O 1
ATOM 10436 N N . ALA D 1 159 ? 3.613 -19.491 -78.911 1.00 22.37 159 ALA D N 1
ATOM 10437 C CA . ALA D 1 159 ? 2.864 -19.163 -80.123 1.00 27.08 159 ALA D CA 1
ATOM 10438 C C . ALA D 1 159 ? 3.671 -19.427 -81.392 1.00 32.26 159 ALA D C 1
ATOM 10439 O O . ALA D 1 159 ? 3.106 -19.830 -82.420 1.00 27.29 159 ALA D O 1
ATOM 10441 N N . VAL D 1 160 ? 4.981 -19.178 -81.359 1.00 28.34 160 VAL D N 1
ATOM 10442 C CA . VAL D 1 160 ? 5.757 -19.356 -82.578 1.00 30.18 160 VAL D CA 1
ATOM 10443 C C . VAL D 1 160 ? 5.980 -20.836 -82.855 1.00 33.20 160 VAL D C 1
ATOM 10444 O O . VAL D 1 160 ? 5.829 -21.297 -83.993 1.00 31.40 160 VAL D O 1
ATOM 10448 N N . ILE D 1 161 ? 6.307 -21.611 -81.822 1.00 23.81 161 ILE D N 1
ATOM 10449 C CA . ILE D 1 161 ? 6.552 -23.031 -82.030 1.00 28.27 161 ILE D CA 1
ATOM 10450 C C . ILE D 1 161 ? 5.284 -23.707 -82.543 1.00 36.30 161 ILE D C 1
ATOM 10451 O O . ILE D 1 161 ? 5.277 -24.301 -83.628 1.00 39.25 161 ILE D O 1
ATOM 10456 N N . TYR D 1 162 ? 4.172 -23.562 -81.804 1.00 31.85 162 TYR D N 1
ATOM 10457 C CA . TYR D 1 162 ? 2.914 -24.183 -82.219 1.00 33.49 162 TYR D CA 1
ATOM 10458 C C . TYR D 1 162 ? 2.511 -23.754 -83.625 1.00 33.78 162 TYR D C 1
ATOM 10459 O O . TYR D 1 162 ? 1.990 -24.567 -84.395 1.00 34.78 162 TYR D O 1
ATOM 10468 N N . HIS D 1 163 ? 2.751 -22.485 -83.989 1.00 29.27 163 HIS D N 1
ATOM 10469 C CA . HIS D 1 163 ? 2.383 -22.046 -85.335 1.00 32.32 163 HIS D CA 1
ATOM 10470 C C . HIS D 1 163 ? 3.318 -22.618 -86.390 1.00 38.02 163 HIS D C 1
ATOM 10471 O O . HIS D 1 163 ? 2.907 -22.821 -87.538 1.00 38.42 163 HIS D O 1
ATOM 10478 N N . LYS D 1 164 ? 4.574 -22.876 -86.030 1.00 35.32 164 LYS D N 1
ATOM 10479 C CA . LYS D 1 164 ? 5.483 -23.488 -86.988 1.00 34.21 164 LYS D CA 1
ATOM 10480 C C . LYS D 1 164 ? 5.159 -24.960 -87.174 1.00 36.39 164 LYS D C 1
ATOM 10481 O O . LYS D 1 164 ? 5.218 -25.472 -88.298 1.00 34.68 164 LYS D O 1
ATOM 10487 N N . LEU D 1 165 ? 4.812 -25.661 -86.071 1.00 37.67 165 LEU D N 1
ATOM 10488 C CA . LEU D 1 165 ? 4.298 -27.032 -86.107 1.00 39.00 165 LEU D CA 1
ATOM 10489 C C . LEU D 1 165 ? 2.828 -27.121 -86.515 1.00 38.32 165 LEU D C 1
ATOM 10490 O O . LEU D 1 165 ? 2.310 -28.244 -86.458 1.00 42.89 165 LEU D O 1
ATOM 10495 N N . ARG D 1 166 ? 2.174 -26.027 -86.915 1.00 40.23 166 ARG D N 1
ATOM 10496 C CA . ARG D 1 166 ? 0.801 -26.033 -87.439 1.00 46.97 166 ARG D CA 1
ATOM 10497 C C . ARG D 1 166 ? -0.187 -26.603 -86.417 1.00 45.17 166 ARG D C 1
ATOM 10498 O O . ARG D 1 166 ? -0.787 -27.664 -86.595 1.00 45.19 166 ARG D O 1
ATOM 10506 N N . SER D 1 167 ? -0.338 -25.875 -85.320 1.00 45.04 167 SER D N 1
ATOM 10507 C CA . SER D 1 167 ? -1.434 -26.102 -84.384 1.00 47.19 167 SER D CA 1
ATOM 10508 C C . SER D 1 167 ? -2.030 -24.734 -84.076 1.00 44.03 167 SER D C 1
ATOM 10509 O O . SER D 1 167 ? -1.794 -24.159 -83.013 1.00 44.91 167 SER D O 1
ATOM 10512 N N . ASP D 1 168 ? -2.746 -24.182 -85.062 1.00 43.36 168 ASP D N 1
ATOM 10513 C CA . ASP D 1 168 ? -3.376 -22.878 -84.898 1.00 50.22 168 ASP D CA 1
ATOM 10514 C C . ASP D 1 168 ? -4.322 -22.846 -83.708 1.00 51.31 168 ASP D C 1
ATOM 10515 O O . ASP D 1 168 ? -4.774 -21.762 -83.321 1.00 49.90 168 ASP D O 1
ATOM 10520 N N . CYS D 1 169 ? -4.639 -24.004 -83.131 1.00 52.65 169 CYS D N 1
ATOM 10521 C CA . CYS D 1 169 ? -5.391 -24.036 -81.886 1.00 52.02 169 CYS D CA 1
ATOM 10522 C C . CYS D 1 169 ? -4.514 -23.596 -80.717 1.00 42.94 169 CYS D C 1
ATOM 10523 O O . CYS D 1 169 ? -4.789 -22.585 -80.061 1.00 40.54 169 CYS D O 1
ATOM 10526 N N . GLU D 1 170 ? -3.439 -24.341 -80.449 1.00 41.19 170 GLU D N 1
ATOM 10527 C CA . GLU D 1 170 ? -2.596 -24.035 -79.298 1.00 38.88 170 GLU D CA 1
ATOM 10528 C C . GLU D 1 170 ? -1.824 -22.730 -79.474 1.00 36.85 170 GLU D C 1
ATOM 10529 O O . GLU D 1 170 ? -1.447 -22.102 -78.477 1.00 37.58 170 GLU D O 1
ATOM 10535 N N . SER D 1 171 ? -1.575 -22.295 -80.710 1.00 31.32 171 SER D N 1
ATOM 10536 C CA . SER D 1 171 ? -0.794 -21.073 -80.862 1.00 35.98 171 SER D CA 1
ATOM 10537 C C . SER D 1 171 ? -1.663 -19.845 -80.636 1.00 32.39 171 SER D C 1
ATOM 10538 O O . SER D 1 171 ? -1.212 -18.865 -80.024 1.00 29.37 171 SER D O 1
ATOM 10541 N N . GLN D 1 172 ? -2.912 -19.888 -81.113 1.00 35.31 172 GLN D N 1
ATOM 10542 C CA . GLN D 1 172 ? -3.855 -18.815 -80.817 1.00 36.57 172 GLN D CA 1
ATOM 10543 C C . GLN D 1 172 ? -4.148 -18.731 -79.327 1.00 30.30 172 GLN D C 1
ATOM 10544 O O . GLN D 1 172 ? -4.401 -17.640 -78.802 1.00 32.34 172 GLN D O 1
ATOM 10550 N N . GLU D 1 173 ? -4.128 -19.863 -78.629 1.00 25.18 173 GLU D N 1
ATOM 10551 C CA . GLU D 1 173 ? -4.344 -19.812 -77.192 1.00 28.37 173 GLU D CA 1
ATOM 10552 C C . GLU D 1 173 ? -3.178 -19.128 -76.501 1.00 30.22 173 GLU D C 1
ATOM 10553 O O . GLU D 1 173 ? -3.377 -18.354 -75.557 1.00 31.45 173 GLU D O 1
ATOM 10559 N N . CYS D 1 174 ? -1.958 -19.362 -76.990 1.00 25.78 174 CYS D N 1
ATOM 10560 C CA . CYS D 1 174 ? -0.800 -18.671 -76.435 1.00 25.66 174 CYS D CA 1
ATOM 10561 C C . CYS D 1 174 ? -0.896 -17.166 -76.664 1.00 26.73 174 CYS D C 1
ATOM 10562 O O . CYS D 1 174 ? -0.615 -16.373 -75.754 1.00 24.47 174 CYS D O 1
ATOM 10565 N N . VAL D 1 175 ? -1.322 -16.750 -77.859 1.00 20.44 175 VAL D N 1
ATOM 10566 C CA . VAL D 1 175 ? -1.440 -15.320 -78.115 1.00 24.98 175 VAL D CA 1
ATOM 10567 C C . VAL D 1 175 ? -2.548 -14.699 -77.263 1.00 23.02 175 VAL D C 1
ATOM 10568 O O . VAL D 1 175 ? -2.350 -13.636 -76.668 1.00 26.12 175 VAL D O 1
ATOM 10572 N N . THR D 1 176 ? -3.722 -15.345 -77.178 1.00 23.17 176 THR D N 1
ATOM 10573 C CA . THR D 1 176 ? -4.799 -14.825 -76.326 1.00 24.85 176 THR D CA 1
ATOM 10574 C C . THR D 1 176 ? -4.308 -14.603 -74.897 1.00 19.50 176 THR D C 1
ATOM 10575 O O . THR D 1 176 ? -4.484 -13.517 -74.332 1.00 17.85 176 THR D O 1
ATOM 10579 N N . LYS D 1 177 ? -3.631 -15.608 -74.323 1.00 19.30 177 LYS D N 1
ATOM 10580 C CA . LYS D 1 177 ? -3.132 -15.502 -72.951 1.00 23.76 177 LYS D CA 1
ATOM 10581 C C . LYS D 1 177 ? -2.062 -14.416 -72.796 1.00 24.26 177 LYS D C 1
ATOM 10582 O O . LYS D 1 177 ? -1.999 -13.746 -71.757 1.00 23.23 177 LYS D O 1
ATOM 10588 N N . LEU D 1 178 ? -1.191 -14.246 -73.793 1.00 25.87 178 LEU D N 1
ATOM 10589 C CA . LEU D 1 178 ? -0.190 -13.186 -73.709 1.00 22.71 178 LEU D CA 1
ATOM 10590 C C . LEU D 1 178 ? -0.859 -11.814 -73.723 1.00 23.82 178 LEU D C 1
ATOM 10591 O O . LEU D 1 178 ? -0.513 -10.934 -72.920 1.00 17.39 178 LEU D O 1
ATOM 10596 N N . LEU D 1 179 ? -1.854 -11.632 -74.595 1.00 23.24 179 LEU D N 1
ATOM 10597 C CA . LEU D 1 179 ? -2.499 -10.333 -74.740 1.00 20.53 179 LEU D CA 1
ATOM 10598 C C . LEU D 1 179 ? -3.313 -9.941 -73.508 1.00 22.99 179 LEU D C 1
ATOM 10599 O O . LEU D 1 179 ? -3.688 -8.764 -73.375 1.00 21.87 179 LEU D O 1
ATOM 10604 N N . GLN D 1 180 ? -3.593 -10.885 -72.602 1.00 19.52 180 GLN D N 1
ATOM 10605 C CA . GLN D 1 180 ? -4.294 -10.505 -71.379 1.00 25.93 180 GLN D CA 1
ATOM 10606 C C . GLN D 1 180 ? -3.393 -9.727 -70.426 1.00 26.94 180 GLN D C 1
ATOM 10607 O O . GLN D 1 180 ? -3.909 -9.067 -69.521 1.00 25.44 180 GLN D O 1
ATOM 10613 N N . LEU D 1 181 ? -2.065 -9.775 -70.617 1.00 24.10 181 LEU D N 1
ATOM 10614 C CA . LEU D 1 181 ? -1.152 -8.893 -69.886 1.00 23.01 181 LEU D CA 1
ATOM 10615 C C . LEU D 1 181 ? -1.312 -7.423 -70.269 1.00 23.68 181 LEU D C 1
ATOM 10616 O O . L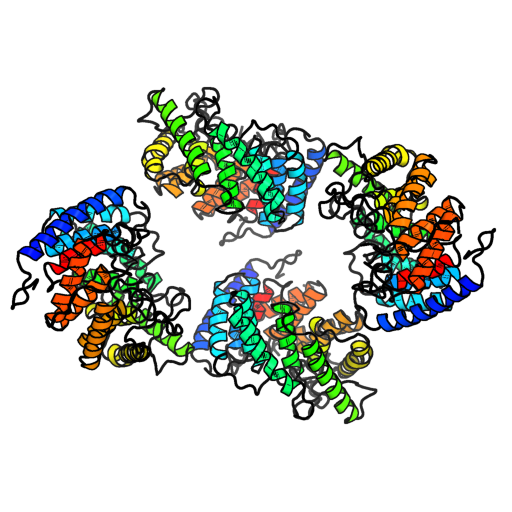EU D 1 181 ? -0.818 -6.555 -69.538 1.00 23.30 181 LEU D O 1
ATOM 10621 N N . GLN D 1 182 ? -1.989 -7.137 -71.388 1.00 24.62 182 GLN D N 1
ATOM 10622 C CA . GLN D 1 182 ? -2.038 -5.793 -71.966 1.00 23.36 182 GLN D CA 1
ATOM 10623 C C . GLN D 1 182 ? -2.465 -4.721 -70.968 1.00 28.67 182 GLN D C 1
ATOM 10624 O O . GLN D 1 182 ? -1.865 -3.636 -70.918 1.00 21.72 182 GLN D O 1
ATOM 10630 N N . ARG D 1 183 ? -3.550 -4.976 -70.216 1.00 22.88 183 ARG D N 1
ATOM 10631 C CA . ARG D 1 183 ? -4.091 -3.944 -69.333 1.00 26.69 183 ARG D CA 1
ATOM 10632 C C . ARG D 1 183 ? -3.047 -3.493 -68.314 1.00 25.04 183 ARG D C 1
ATOM 10633 O O . ARG D 1 183 ? -2.760 -2.295 -68.195 1.00 25.14 183 ARG D O 1
ATOM 10641 N N . SER D 1 184 ? -2.437 -4.444 -67.601 1.00 22.64 184 SER D N 1
ATOM 10642 C CA . SER D 1 184 ? -1.414 -4.109 -66.614 1.00 23.97 184 SER D CA 1
ATOM 10643 C C . SER D 1 184 ? -0.240 -3.323 -67.209 1.00 26.13 184 SER D C 1
ATOM 10644 O O . SER D 1 184 ? 0.388 -2.536 -66.492 1.00 31.06 184 SER D O 1
ATOM 10647 N N . VAL D 1 185 ? 0.050 -3.496 -68.504 1.00 21.64 185 VAL D N 1
ATOM 10648 C CA . VAL D 1 185 ? 1.176 -2.809 -69.132 1.00 23.90 185 VAL D CA 1
ATOM 10649 C C . VAL D 1 185 ? 0.821 -1.372 -69.500 1.00 23.44 185 VAL D C 1
ATOM 10650 O O . VAL D 1 185 ? 1.661 -0.471 -69.392 1.00 24.97 185 VAL D O 1
ATOM 10654 N N . VAL D 1 186 ? -0.410 -1.127 -69.964 1.00 23.24 186 VAL D N 1
ATOM 10655 C CA . VAL D 1 186 ? -0.755 0.198 -70.480 1.00 26.53 186 VAL D CA 1
ATOM 10656 C C . VAL D 1 186 ? -1.323 1.121 -69.412 1.00 31.51 186 VAL D C 1
ATOM 10657 O O . VAL D 1 186 ? -1.571 2.304 -69.695 1.00 38.23 186 VAL D O 1
ATOM 10661 N N . CYS D 1 187 ? -1.533 0.628 -68.197 1.00 28.66 187 CYS D N 1
ATOM 10662 C CA . CYS D 1 187 ? -2.020 1.457 -67.102 1.00 34.27 187 CYS D CA 1
ATOM 10663 C C . CYS D 1 187 ? -0.865 2.254 -66.503 1.00 39.43 187 CYS D C 1
ATOM 10664 O O . CYS D 1 187 ? 0.132 1.669 -66.063 1.00 42.60 187 CYS D O 1
ATOM 10667 N N . GLN D 1 188 ? -0.996 3.587 -66.468 1.00 42.01 188 GLN D N 1
ATOM 10668 C CA . GLN D 1 188 ? 0.069 4.411 -65.890 1.00 45.21 188 GLN D CA 1
ATOM 10669 C C . GLN D 1 188 ? 0.149 4.285 -64.368 1.00 48.35 188 GLN D C 1
ATOM 10670 O O . GLN D 1 188 ? 1.191 4.626 -63.790 1.00 40.51 188 GLN D O 1
ATOM 10676 N N . GLU D 1 189 ? -0.915 3.802 -63.716 1.00 45.40 189 GLU D N 1
ATOM 10677 C CA . GLU D 1 189 ? -0.958 3.613 -62.262 1.00 41.44 189 GLU D CA 1
ATOM 10678 C C . GLU D 1 189 ? -0.537 2.208 -61.841 1.00 44.65 189 GLU D C 1
ATOM 10679 O O . GLU D 1 189 ? -1.188 1.568 -61.019 1.00 46.91 189 GLU D O 1
ATOM 10685 N N . SER D 1 190 ? 0.563 1.718 -62.404 1.00 41.41 190 SER D N 1
ATOM 10686 C CA . SER D 1 190 ? 1.114 0.429 -62.025 1.00 44.39 190 SER D CA 1
ATOM 10687 C C . SER D 1 190 ? 2.540 0.513 -61.494 1.00 41.99 190 SER D C 1
ATOM 10688 O O . SER D 1 190 ? 2.998 -0.439 -60.850 1.00 40.94 190 SER D O 1
ATOM 10691 N N . ASP D 1 191 ? 3.242 1.625 -61.714 1.00 37.97 191 ASP D N 1
ATOM 10692 C CA . ASP D 1 191 ? 4.663 1.767 -61.399 1.00 47.54 191 ASP D CA 1
ATOM 10693 C C . ASP D 1 191 ? 5.527 0.680 -62.053 1.00 42.54 191 ASP D C 1
ATOM 10694 O O . ASP D 1 191 ? 6.709 0.534 -61.703 1.00 36.18 191 ASP D O 1
ATOM 10699 N N . LEU D 1 192 ? 4.951 -0.096 -62.973 1.00 36.41 192 LEU D N 1
ATOM 10700 C CA . LEU D 1 192 ? 5.721 -0.971 -63.840 1.00 33.76 192 LEU D CA 1
ATOM 10701 C C . LEU D 1 192 ? 6.777 -0.159 -64.586 1.00 28.29 192 LEU D C 1
ATOM 10702 O O . LEU D 1 192 ? 6.485 0.935 -65.079 1.00 23.09 192 LEU D O 1
ATOM 10707 N N . PRO D 1 193 ? 8.001 -0.663 -64.692 1.00 26.26 193 PRO D N 1
ATOM 10708 C CA . PRO D 1 193 ? 9.051 0.066 -65.421 1.00 24.17 193 PRO D CA 1
ATOM 10709 C C . PRO D 1 193 ? 8.781 0.146 -66.912 1.00 22.71 193 PRO D C 1
ATOM 10710 O O . PRO D 1 193 ? 7.783 -0.392 -67.403 1.00 24.08 193 PRO D O 1
ATOM 10714 N N . ASP D 1 194 ? 9.680 0.797 -67.647 1.00 17.96 194 ASP D N 1
ATOM 10715 C CA . ASP D 1 194 ? 9.588 0.843 -69.095 1.00 20.23 194 ASP D CA 1
ATOM 10716 C C . ASP D 1 194 ? 10.662 0.047 -69.824 1.00 18.39 194 ASP D C 1
ATOM 10717 O O . ASP D 1 194 ? 10.489 -0.232 -71.012 1.00 17.67 194 ASP D O 1
ATOM 10722 N N . GLU D 1 195 ? 11.732 -0.352 -69.144 1.00 18.16 195 GLU D N 1
ATOM 10723 C CA . GLU D 1 195 ? 12.898 -0.928 -69.800 1.00 17.59 195 GLU D CA 1
ATOM 10724 C C . GLU D 1 195 ? 12.624 -2.372 -70.220 1.00 17.16 195 GLU D C 1
ATOM 10725 O O . GLU D 1 195 ? 11.511 -2.896 -70.097 1.00 15.82 195 GLU D O 1
ATOM 10731 N N . LEU D 1 196 ? 13.678 -3.048 -70.680 1.00 16.19 196 LEU D N 1
ATOM 10732 C CA . LEU D 1 196 ? 13.501 -4.239 -71.499 1.00 16.41 196 LEU D CA 1
ATOM 10733 C C . LEU D 1 196 ? 13.233 -5.487 -70.671 1.00 15.36 196 LEU D C 1
ATOM 10734 O O . LEU D 1 196 ? 12.474 -6.359 -71.099 1.00 17.60 196 LEU D O 1
ATOM 10739 N N . LEU D 1 197 ? 13.857 -5.617 -69.505 1.00 16.62 197 LEU D N 1
ATOM 10740 C CA . LEU D 1 197 ? 13.771 -6.890 -68.793 1.00 18.93 197 LEU D CA 1
ATOM 10741 C C . LEU D 1 197 ? 12.548 -6.991 -67.893 1.00 18.07 197 LEU D C 1
ATOM 10742 O O . LEU D 1 197 ? 12.074 -8.105 -67.641 1.00 19.55 197 LEU D O 1
ATOM 10747 N N . TYR D 1 198 ? 12.016 -5.862 -67.407 1.00 16.36 198 TYR D N 1
ATOM 10748 C CA . TYR D 1 198 ? 10.910 -5.884 -66.456 1.00 18.70 198 TYR D CA 1
ATOM 10749 C C . TYR D 1 198 ? 9.749 -4.966 -66.816 1.00 21.46 198 TYR D C 1
ATOM 10750 O O . TYR D 1 198 ? 8.720 -5.006 -66.135 1.00 25.13 198 TYR D O 1
ATOM 10759 N N . GLY D 1 199 ? 9.864 -4.174 -67.876 1.00 20.96 199 GLY D N 1
ATOM 10760 C CA . GLY D 1 199 ? 8.867 -3.168 -68.165 1.00 18.87 199 GLY D CA 1
ATOM 10761 C C . GLY D 1 199 ? 8.253 -3.207 -69.550 1.00 20.09 199 GLY D C 1
ATOM 10762 O O . GLY D 1 199 ? 8.238 -4.243 -70.235 1.00 17.34 199 GLY D O 1
ATOM 10763 N N . ARG D 1 200 ? 7.760 -2.048 -69.977 1.00 16.89 200 ARG D N 1
ATOM 10764 C CA . ARG D 1 200 ? 6.848 -2.004 -71.112 1.00 18.17 200 ARG D CA 1
ATOM 10765 C C . ARG D 1 200 ? 7.549 -2.352 -72.425 1.00 21.87 200 ARG D C 1
ATOM 10766 O O . ARG D 1 200 ? 6.947 -2.990 -73.298 1.00 19.88 200 ARG D O 1
ATOM 10774 N N . ALA D 1 201 ? 8.824 -1.956 -72.579 1.00 18.38 201 ALA D N 1
ATOM 10775 C CA . ALA D 1 201 ? 9.548 -2.255 -73.814 1.00 15.87 201 ALA D CA 1
ATOM 10776 C C . ALA D 1 201 ? 9.748 -3.755 -73.994 1.00 14.90 201 ALA D C 1
ATOM 10777 O O . ALA D 1 201 ? 9.716 -4.259 -75.118 1.00 16.45 201 ALA D O 1
ATOM 10779 N N . GLY D 1 202 ? 9.948 -4.484 -72.898 1.00 13.28 202 GLY D N 1
ATOM 10780 C CA . GLY D 1 202 ? 10.061 -5.926 -72.994 1.00 13.90 202 GLY D CA 1
ATOM 10781 C C . GLY D 1 202 ? 8.750 -6.607 -73.320 1.00 17.02 202 GLY D C 1
ATOM 10782 O O . GLY D 1 202 ? 8.737 -7.699 -73.896 1.00 17.51 202 GLY D O 1
ATOM 10783 N N . TYR D 1 203 ? 7.628 -6.003 -72.926 1.00 22.81 203 TYR D N 1
ATOM 10784 C CA . TYR D 1 203 ? 6.356 -6.548 -73.377 1.00 16.17 203 TYR D CA 1
ATOM 10785 C C . TYR D 1 203 ? 6.093 -6.153 -74.820 1.00 16.34 203 TYR D C 1
ATOM 10786 O O . TYR D 1 203 ? 5.598 -6.966 -75.609 1.00 14.79 203 TYR D O 1
ATOM 10795 N N . LEU D 1 204 ? 6.439 -4.915 -75.181 1.00 17.13 204 LEU D N 1
ATOM 10796 C CA . LEU D 1 204 ? 6.347 -4.500 -76.577 1.00 18.63 204 LEU D CA 1
ATOM 10797 C C . LEU D 1 204 ? 7.116 -5.449 -77.489 1.00 19.64 204 LEU D C 1
ATOM 10798 O O . LEU D 1 204 ? 6.642 -5.794 -78.579 1.00 20.29 204 LEU D O 1
ATOM 10803 N N . TYR D 1 205 ? 8.293 -5.907 -77.039 1.00 19.00 205 TYR D N 1
ATOM 10804 C CA . TYR D 1 205 ? 9.121 -6.778 -77.868 1.00 16.98 205 TYR D CA 1
ATOM 10805 C C . TYR D 1 205 ? 8.398 -8.080 -78.170 1.00 17.80 205 TYR D C 1
ATOM 10806 O O . TYR D 1 205 ? 8.495 -8.611 -79.283 1.00 15.77 205 TYR D O 1
ATOM 10815 N N . ALA D 1 206 ? 7.676 -8.616 -77.184 1.00 17.29 206 ALA D N 1
ATOM 10816 C CA . ALA D 1 206 ? 6.879 -9.808 -77.435 1.00 13.40 206 ALA D CA 1
ATOM 10817 C C . ALA D 1 206 ? 5.860 -9.553 -78.534 1.00 19.91 206 ALA D C 1
ATOM 10818 O O . ALA D 1 206 ? 5.648 -10.409 -79.399 1.00 23.30 206 ALA D O 1
ATOM 10820 N N . LEU D 1 207 ? 5.251 -8.362 -78.547 1.00 19.69 207 LEU D N 1
ATOM 10821 C CA . LEU D 1 207 ? 4.248 -8.073 -79.566 1.00 21.65 207 LEU D CA 1
ATOM 10822 C C . LEU D 1 207 ? 4.890 -7.979 -80.945 1.00 22.59 207 LEU D C 1
ATOM 10823 O O . LEU D 1 207 ? 4.331 -8.462 -81.937 1.00 22.48 207 LEU D O 1
ATOM 10828 N N . LEU D 1 208 ? 6.073 -7.377 -81.028 1.00 22.59 208 LEU D N 1
ATOM 10829 C CA . LEU D 1 208 ? 6.762 -7.299 -82.312 1.00 20.28 208 LEU D CA 1
ATOM 10830 C C . LEU D 1 208 ? 7.311 -8.661 -82.723 1.00 20.52 208 LEU D C 1
ATOM 10831 O O . LEU D 1 208 ? 7.317 -9.005 -83.910 1.00 23.35 208 LEU D O 1
ATOM 10836 N N . TYR D 1 209 ? 7.770 -9.448 -81.751 1.00 21.17 209 TYR D N 1
ATOM 10837 C CA . TYR D 1 209 ? 8.275 -10.789 -82.035 1.00 23.25 209 TYR D CA 1
ATOM 10838 C C . TYR D 1 209 ? 7.189 -11.667 -82.656 1.00 26.42 209 TYR D C 1
ATOM 10839 O O . TYR D 1 209 ? 7.463 -12.451 -83.571 1.00 28.33 209 TYR D O 1
ATOM 10848 N N . LEU D 1 210 ? 5.949 -11.538 -82.180 1.00 22.94 210 LEU D N 1
ATOM 10849 C CA . LEU D 1 210 ? 4.830 -12.264 -82.774 1.00 22.97 210 LEU D CA 1
ATOM 10850 C C . LEU D 1 210 ? 4.576 -11.817 -84.216 1.00 24.24 210 LEU D C 1
ATOM 10851 O O . LEU D 1 210 ? 4.469 -12.646 -85.127 1.00 26.01 210 LEU D O 1
ATOM 10856 N N . ASN D 1 211 ? 4.493 -10.507 -84.449 1.00 23.35 211 ASN D N 1
ATOM 10857 C CA . ASN D 1 211 ? 4.190 -9.992 -85.781 1.00 26.19 211 ASN D CA 1
ATOM 10858 C C . ASN D 1 211 ? 5.339 -10.159 -86.775 1.00 30.19 211 ASN D C 1
ATOM 10859 O O . ASN D 1 211 ? 5.141 -9.931 -87.978 1.00 28.51 211 ASN D O 1
ATOM 10864 N N . THR D 1 212 ? 6.539 -10.506 -86.319 1.00 26.70 212 THR D N 1
ATOM 10865 C CA . THR D 1 212 ? 7.623 -10.755 -87.255 1.00 25.09 212 THR D CA 1
ATOM 10866 C C . THR D 1 212 ? 7.962 -12.230 -87.383 1.00 26.78 212 THR D C 1
ATOM 10867 O O . THR D 1 212 ? 8.317 -12.676 -88.475 1.00 27.39 212 THR D O 1
ATOM 10871 N N . GLU D 1 213 ? 7.844 -12.997 -86.304 1.00 24.56 213 GLU D N 1
ATOM 10872 C CA . GLU D 1 213 ? 8.100 -14.427 -86.346 1.00 24.95 213 GLU D CA 1
ATOM 10873 C C . GLU D 1 213 ? 6.900 -15.232 -86.828 1.00 34.77 213 GLU D C 1
ATOM 10874 O O . GLU D 1 213 ? 7.043 -16.435 -87.091 1.00 30.91 213 GLU D O 1
ATOM 10880 N N . ILE D 1 214 ? 5.719 -14.618 -86.915 1.00 31.34 214 ILE D N 1
ATOM 10881 C CA . ILE D 1 214 ? 4.527 -15.277 -87.431 1.00 27.08 214 ILE D CA 1
ATOM 10882 C C . ILE D 1 214 ? 3.920 -14.498 -88.593 1.00 35.35 214 ILE D C 1
ATOM 10883 O O . ILE D 1 214 ? 3.655 -15.063 -89.661 1.00 43.18 214 ILE D O 1
ATOM 10888 N N . GLY D 1 215 ? 3.720 -13.192 -88.419 1.00 29.88 215 GLY D N 1
ATOM 10889 C CA . GLY D 1 215 ? 3.195 -12.377 -89.492 1.00 27.51 215 GLY D CA 1
ATOM 10890 C C . GLY D 1 215 ? 2.421 -11.158 -89.029 1.00 26.62 215 GLY D C 1
ATOM 10891 O O . GLY D 1 215 ? 1.913 -11.096 -87.905 1.00 25.90 215 GLY D O 1
ATOM 10892 N N . PRO D 1 216 ? 2.299 -10.165 -89.914 1.00 30.92 216 PRO D N 1
ATOM 10893 C CA . PRO D 1 216 ? 1.604 -8.916 -89.555 1.00 31.99 216 PRO D CA 1
ATOM 10894 C C . PRO D 1 216 ? 0.098 -9.066 -89.393 1.00 29.35 216 PRO D C 1
ATOM 10895 O O . PRO D 1 216 ? -0.670 -8.317 -90.001 1.00 38.92 216 PRO D O 1
ATOM 10899 N N . GLY D 1 217 ? -0.335 -10.008 -88.570 1.00 26.91 217 GLY D N 1
ATOM 10900 C CA . GLY D 1 217 ? -1.746 -10.182 -88.291 1.00 32.69 217 GLY D CA 1
ATOM 10901 C C . GLY D 1 217 ? -1.927 -10.975 -87.020 1.00 27.94 217 GLY D C 1
ATOM 10902 O O . GLY D 1 217 ? -3.044 -11.323 -86.638 1.00 28.90 217 GLY D O 1
ATOM 10903 N N . THR D 1 218 ? -0.811 -11.273 -86.356 1.00 27.26 218 THR D N 1
ATOM 10904 C CA . THR D 1 218 ? -0.874 -12.037 -85.119 1.00 25.66 218 THR D CA 1
ATOM 10905 C C . THR D 1 218 ? -1.298 -11.173 -83.939 1.00 29.13 218 THR D C 1
ATOM 10906 O O . THR D 1 218 ? -1.997 -11.658 -83.041 1.00 32.70 218 THR D O 1
ATOM 10910 N N . VAL D 1 219 ? -0.893 -9.901 -83.929 1.00 28.98 219 VAL D N 1
ATOM 10911 C CA . VAL D 1 219 ? -1.204 -8.959 -82.860 1.00 24.31 219 VAL D CA 1
ATOM 10912 C C . VAL D 1 219 ? -1.785 -7.715 -83.495 1.00 23.11 219 VAL D C 1
ATOM 10913 O O . VAL D 1 219 ? -1.220 -7.189 -84.458 1.00 25.89 219 VAL D O 1
ATOM 10917 N N . CYS D 1 220 ? -2.899 -7.243 -82.954 1.00 23.17 220 CYS D N 1
ATOM 10918 C CA . CYS D 1 220 ? -3.529 -6.038 -83.469 1.00 20.52 220 CYS D CA 1
ATOM 10919 C C . CYS D 1 220 ? -2.573 -4.855 -83.374 1.00 21.14 220 CYS D C 1
ATOM 10920 O O . CYS D 1 220 ? -1.861 -4.693 -82.381 1.00 26.35 220 CYS D O 1
ATOM 10923 N N . GLU D 1 221 ? -2.552 -4.028 -84.426 1.00 23.20 221 GLU D N 1
ATOM 10924 C CA . GLU D 1 221 ? -1.683 -2.851 -84.442 1.00 30.67 221 GLU D CA 1
ATOM 10925 C C . GLU D 1 221 ? -2.091 -1.825 -83.388 1.00 29.81 221 GLU D C 1
ATOM 10926 O O . GLU D 1 221 ? -1.259 -1.023 -82.942 1.00 27.38 221 GLU D O 1
ATOM 10932 N N . SER D 1 222 ? -3.359 -1.824 -82.982 1.00 28.31 222 SER D N 1
ATOM 10933 C CA . SER D 1 222 ? -3.795 -0.857 -81.980 1.00 26.71 222 SER D CA 1
ATOM 10934 C C . SER D 1 222 ? -3.324 -1.238 -80.579 1.00 24.52 222 SER D C 1
ATOM 10935 O O . SER D 1 222 ? -3.062 -0.352 -79.761 1.00 24.47 222 SER D O 1
ATOM 10938 N N . ALA D 1 223 ? -3.215 -2.542 -80.289 1.00 22.67 223 ALA D N 1
ATOM 10939 C CA . ALA D 1 223 ? -2.582 -2.991 -79.049 1.00 25.21 223 ALA D CA 1
ATOM 10940 C C . ALA D 1 223 ? -1.134 -2.500 -78.964 1.00 26.52 223 ALA D C 1
ATOM 10941 O O . ALA D 1 223 ? -0.703 -1.936 -77.946 1.00 23.76 223 ALA D O 1
ATOM 10943 N N . ILE D 1 224 ? -0.370 -2.692 -80.039 1.00 24.50 224 ILE D N 1
ATOM 10944 C CA . ILE D 1 224 ? 0.990 -2.165 -80.092 1.00 23.42 224 ILE D CA 1
ATOM 10945 C C . ILE D 1 224 ? 0.992 -0.648 -79.928 1.00 22.14 224 ILE D C 1
ATOM 10946 O O . ILE D 1 224 ? 1.803 -0.099 -79.174 1.00 20.56 224 ILE D O 1
ATOM 10951 N N . LYS D 1 225 ? 0.082 0.053 -80.621 1.00 22.92 225 LYS D N 1
ATOM 10952 C CA . LYS D 1 225 ? -0.006 1.504 -80.468 1.00 21.60 225 LYS D CA 1
ATOM 10953 C C . LYS D 1 225 ? -0.337 1.900 -79.034 1.00 22.72 225 LYS D C 1
ATOM 10954 O O . LYS D 1 225 ? 0.118 2.945 -78.555 1.00 23.01 225 LYS D O 1
ATOM 10960 N N . GLU D 1 226 ? -1.118 1.076 -78.334 1.00 24.51 226 GLU D N 1
ATOM 10961 C CA . GLU D 1 226 ? -1.418 1.334 -76.929 1.00 26.46 226 GLU D CA 1
ATOM 10962 C C . GLU D 1 226 ? -0.151 1.269 -76.075 1.00 23.68 226 GLU D C 1
ATOM 10963 O O . GLU D 1 226 ? 0.132 2.179 -75.290 1.00 22.48 226 GLU D O 1
ATOM 10969 N N . VAL D 1 227 ? 0.620 0.186 -76.209 1.00 25.88 227 VAL D N 1
ATOM 10970 C CA . VAL D 1 227 ? 1.872 0.056 -75.467 1.00 20.46 227 VAL D CA 1
ATOM 10971 C C . VAL D 1 227 ? 2.818 1.191 -75.818 1.00 19.69 227 VAL D C 1
ATOM 10972 O O . VAL D 1 227 ? 3.471 1.767 -74.939 1.00 19.58 227 VAL D O 1
ATOM 10976 N N . VAL D 1 228 ? 2.889 1.549 -77.100 1.00 21.23 228 VAL D N 1
ATOM 10977 C CA . VAL D 1 228 ? 3.817 2.590 -77.532 1.00 18.98 228 VAL D CA 1
ATOM 10978 C C . VAL D 1 228 ? 3.456 3.929 -76.888 1.00 19.88 228 VAL D C 1
ATOM 10979 O O . VAL D 1 228 ? 4.318 4.635 -76.352 1.00 18.08 228 VAL D O 1
ATOM 10983 N N . ASN D 1 229 ? 2.172 4.295 -76.925 1.00 24.80 229 ASN D N 1
ATOM 10984 C CA . ASN D 1 229 ? 1.743 5.538 -76.290 1.00 23.44 229 ASN D CA 1
ATOM 10985 C C . ASN D 1 229 ? 2.007 5.538 -74.784 1.00 20.28 229 ASN D C 1
ATOM 10986 O O . ASN D 1 229 ? 2.364 6.579 -74.221 1.00 21.23 229 ASN D O 1
ATOM 10991 N N . ALA D 1 230 ? 1.885 4.387 -74.123 1.00 18.44 230 ALA D N 1
ATOM 10992 C CA . ALA D 1 230 ? 2.207 4.342 -72.702 1.00 19.19 230 ALA D CA 1
ATOM 10993 C C . ALA D 1 230 ? 3.703 4.536 -72.458 1.00 20.39 230 ALA D C 1
ATOM 10994 O O . ALA D 1 230 ? 4.100 5.138 -71.454 1.00 19.41 230 ALA D O 1
ATOM 10996 N N . ILE D 1 231 ? 4.548 4.051 -73.360 1.00 20.70 231 ILE D N 1
ATOM 10997 C CA . ILE D 1 231 ? 5.982 4.286 -73.213 1.00 19.65 231 ILE D CA 1
ATOM 10998 C C . ILE D 1 231 ? 6.294 5.763 -73.387 1.00 21.29 231 ILE D C 1
ATOM 10999 O O . ILE D 1 231 ? 6.999 6.371 -72.568 1.00 16.95 231 ILE D O 1
ATOM 11004 N N . ILE D 1 232 ? 5.762 6.356 -74.465 1.00 19.58 232 ILE D N 1
ATOM 11005 C CA . ILE D 1 232 ? 6.016 7.757 -74.784 1.00 19.62 232 ILE D CA 1
ATOM 11006 C C . ILE D 1 232 ? 5.561 8.660 -73.647 1.00 21.49 232 ILE D C 1
ATOM 11007 O O . ILE D 1 232 ? 6.298 9.550 -73.210 1.00 22.34 232 ILE D O 1
ATOM 11012 N N . GLU D 1 233 ? 4.340 8.437 -73.139 1.00 26.43 233 GLU D N 1
ATOM 11013 C CA . GLU D 1 233 ? 3.794 9.313 -72.100 1.00 27.01 233 GLU D CA 1
ATOM 11014 C C . GLU D 1 233 ? 4.538 9.145 -70.777 1.00 28.03 233 GLU D C 1
ATOM 11015 O O . GLU D 1 233 ? 4.757 10.124 -70.053 1.00 23.62 233 GLU D O 1
ATOM 11021 N N . SER D 1 234 ? 4.952 7.917 -70.442 1.00 24.80 234 SER D N 1
ATOM 11022 C CA . SER D 1 234 ? 5.798 7.771 -69.265 1.00 24.81 234 SER D CA 1
ATOM 11023 C C . SER D 1 234 ? 7.099 8.539 -69.453 1.00 26.75 234 SER D C 1
ATOM 11024 O O . SER D 1 234 ? 7.646 9.091 -68.490 1.00 26.36 234 SER D O 1
ATOM 11027 N N . GLY D 1 235 ? 7.587 8.614 -70.693 1.00 21.28 235 GLY D N 1
ATOM 11028 C CA . GLY D 1 235 ? 8.770 9.411 -70.964 1.00 22.43 235 GLY D CA 1
ATOM 11029 C C . GLY D 1 235 ? 8.513 10.903 -70.865 1.00 26.94 235 GLY D C 1
ATOM 11030 O O . GLY D 1 235 ? 9.338 11.639 -70.321 1.00 26.24 235 GLY D O 1
ATOM 11031 N N . LYS D 1 236 ? 7.381 11.374 -71.414 1.00 25.92 236 LYS D N 1
ATOM 11032 C CA . LYS D 1 236 ? 6.997 12.778 -71.250 1.00 27.60 236 LYS D CA 1
ATOM 11033 C C . LYS D 1 236 ? 6.842 13.133 -69.783 1.00 26.94 236 LYS D C 1
ATOM 11034 O O . LYS D 1 236 ? 7.270 14.206 -69.344 1.00 27.01 236 LYS D O 1
ATOM 11040 N N . THR D 1 237 ? 6.231 12.242 -69.009 1.00 27.72 237 THR D N 1
ATOM 11041 C CA . THR D 1 237 ? 5.934 12.561 -67.618 1.00 30.83 237 THR D CA 1
ATOM 11042 C C . THR D 1 237 ? 7.211 12.740 -66.809 1.00 26.36 237 THR D C 1
ATOM 11043 O O . THR D 1 237 ? 7.430 13.800 -66.212 1.00 27.10 237 THR D O 1
ATOM 11047 N N . LEU D 1 238 ? 8.078 11.722 -66.785 1.00 27.04 238 LEU D N 1
ATOM 11048 C CA . LEU D 1 238 ? 9.308 11.848 -66.006 1.00 28.31 238 LEU D CA 1
ATOM 11049 C C . LEU D 1 238 ? 10.161 12.994 -66.518 1.00 23.60 238 LEU D C 1
ATOM 11050 O O . LEU D 1 238 ? 10.767 13.730 -65.732 1.00 27.86 238 LEU D O 1
ATOM 11055 N N . SER D 1 239 ? 10.223 13.162 -67.838 1.00 27.19 239 SER D N 1
ATOM 11056 C CA . SER D 1 239 ? 11.028 14.243 -68.393 1.00 28.73 239 SER D CA 1
ATOM 11057 C C . SER D 1 239 ? 10.495 15.604 -67.979 1.00 30.37 239 SER D C 1
ATOM 11058 O O . SER D 1 239 ? 11.261 16.566 -67.926 1.00 31.28 239 SER D O 1
ATOM 11061 N N . ARG D 1 240 ? 9.187 15.711 -67.727 1.00 26.76 240 ARG D N 1
ATOM 11062 C CA . ARG D 1 240 ? 8.622 16.957 -67.215 1.00 29.90 240 ARG D CA 1
ATOM 11063 C C . ARG D 1 240 ? 8.948 17.152 -65.737 1.00 29.91 240 ARG D C 1
ATOM 11064 O O . ARG D 1 240 ? 9.295 18.260 -65.318 1.00 31.72 240 ARG D O 1
ATOM 11072 N N . GLU D 1 241 ? 8.848 16.088 -64.933 1.00 29.25 241 GLU D N 1
ATOM 11073 C CA . GLU D 1 241 ? 9.049 16.231 -63.494 1.00 29.71 241 GLU D CA 1
ATOM 11074 C C . GLU D 1 241 ? 10.483 16.648 -63.166 1.00 31.89 241 GLU D C 1
ATOM 11075 O O . GLU D 1 241 ? 10.705 17.493 -62.290 1.00 34.73 241 GLU D O 1
ATOM 11081 N N . GLU D 1 242 ? 11.468 16.065 -63.843 1.00 34.38 242 GLU D N 1
ATOM 11082 C CA . GLU D 1 242 ? 12.742 16.754 -63.966 1.00 35.86 242 GLU D CA 1
ATOM 11083 C C . GLU D 1 242 ? 12.572 17.804 -65.045 1.00 37.21 242 GLU D C 1
ATOM 11084 O O . GLU D 1 242 ? 11.707 17.683 -65.899 1.00 44.72 242 GLU D O 1
ATOM 11090 N N . ARG D 1 243 ? 13.355 18.864 -65.012 1.00 39.76 243 ARG D N 1
ATOM 11091 C CA . ARG D 1 243 ? 13.079 19.897 -66.011 1.00 44.17 243 ARG D CA 1
ATOM 11092 C C . ARG D 1 243 ? 13.972 19.702 -67.238 1.00 39.81 243 ARG D C 1
ATOM 11093 O O . ARG D 1 243 ? 14.881 20.473 -67.539 1.00 42.48 243 ARG D O 1
ATOM 11101 N N . LYS D 1 244 ? 13.673 18.602 -67.947 1.00 34.35 244 LYS D N 1
ATOM 11102 C CA . LYS D 1 244 ? 14.445 18.138 -69.097 1.00 36.25 244 LYS D CA 1
ATOM 11103 C C . LYS D 1 244 ? 13.551 17.916 -70.313 1.00 37.49 244 LYS D C 1
ATOM 11104 O O . LYS D 1 244 ? 13.845 17.061 -71.156 1.00 36.27 244 LYS D O 1
ATOM 11110 N N . THR D 1 245 ? 12.449 18.668 -70.418 1.00 34.30 245 THR D N 1
ATOM 11111 C CA . THR D 1 245 ? 11.487 18.422 -71.489 1.00 30.30 245 THR D CA 1
ATOM 11112 C C . THR D 1 245 ? 12.099 18.605 -72.873 1.00 35.15 245 THR D C 1
ATOM 11113 O O . THR D 1 245 ? 11.720 17.894 -73.814 1.00 30.90 245 THR D O 1
ATOM 11117 N N . GLU D 1 246 ? 13.043 19.535 -73.027 1.00 36.31 246 GLU D N 1
ATOM 11118 C CA . GLU D 1 246 ? 13.664 19.733 -74.332 1.00 40.56 246 GLU D CA 1
ATOM 11119 C C . GLU D 1 246 ? 15.074 19.179 -74.442 1.00 37.11 246 GLU D C 1
ATOM 11120 O O . GLU D 1 246 ? 15.479 18.804 -75.542 1.00 39.35 246 GLU D O 1
ATOM 11126 N N . ARG D 1 247 ? 15.828 19.114 -73.340 1.00 39.07 247 ARG D N 1
ATOM 11127 C CA . ARG D 1 247 ? 17.126 18.446 -73.375 1.00 36.57 247 ARG D CA 1
ATOM 11128 C C . ARG D 1 247 ? 16.952 16.958 -73.668 1.00 32.78 247 ARG D C 1
ATOM 11129 O O . ARG D 1 247 ? 17.650 16.395 -74.519 1.00 36.98 247 ARG D O 1
ATOM 11137 N N . CYS D 1 248 ? 16.004 16.310 -72.994 1.00 33.46 248 CYS D N 1
ATOM 11138 C CA . CYS D 1 248 ? 15.773 14.875 -73.152 1.00 31.34 248 CYS D CA 1
ATOM 11139 C C . CYS D 1 248 ? 14.281 14.596 -73.057 1.00 30.83 248 CYS D C 1
ATOM 11140 O O . CYS D 1 248 ? 13.750 14.313 -71.972 1.00 35.90 248 CYS D O 1
ATOM 11143 N N . PRO D 1 249 ? 13.567 14.656 -74.181 1.00 28.83 249 PRO D N 1
ATOM 11144 C CA . PRO D 1 249 ? 12.099 14.598 -74.118 1.00 25.53 249 PRO D CA 1
ATOM 11145 C C . PRO D 1 249 ? 11.539 13.292 -73.591 1.00 26.89 249 PRO D C 1
ATOM 11146 O O . PRO D 1 249 ? 10.374 13.261 -73.182 1.00 27.24 249 PRO D O 1
ATOM 11150 N N . LEU D 1 250 ? 12.297 12.203 -73.603 1.00 25.58 250 LEU D N 1
ATOM 11151 C CA . LEU D 1 250 ? 11.772 10.909 -73.165 1.00 24.52 250 LEU D CA 1
ATOM 11152 C C . LEU D 1 250 ? 12.723 10.314 -72.133 1.00 27.93 250 LEU D C 1
ATOM 11153 O O . LEU D 1 250 ? 13.672 9.610 -72.488 1.00 28.27 250 LEU D O 1
ATOM 11158 N N . LEU D 1 251 ? 12.443 10.559 -70.855 1.00 23.79 251 LEU D N 1
ATOM 11159 C CA . LEU D 1 251 ? 13.294 10.110 -69.761 1.00 24.25 251 LEU D CA 1
ATOM 11160 C C . LEU D 1 251 ? 12.678 8.906 -69.058 1.00 22.76 251 LEU D C 1
ATOM 11161 O O . LEU D 1 251 ? 11.454 8.821 -68.910 1.00 24.48 251 LEU D O 1
ATOM 11166 N N . TYR D 1 252 ? 13.528 7.970 -68.629 1.00 22.34 252 TYR D N 1
ATOM 11167 C CA . TYR D 1 252 ? 13.065 6.772 -67.937 1.00 21.43 252 TYR D CA 1
ATOM 11168 C C . TYR D 1 252 ? 14.026 6.448 -66.807 1.00 17.86 252 TYR D C 1
ATOM 11169 O O . TYR D 1 252 ? 15.168 6.908 -66.782 1.00 18.49 252 TYR D O 1
ATOM 11178 N N . GLN D 1 253 ? 13.543 5.649 -65.863 1.00 17.32 253 GLN D N 1
ATOM 11179 C CA . GLN D 1 253 ? 14.361 5.245 -64.732 1.00 20.13 253 GLN D CA 1
ATOM 11180 C C . GLN D 1 253 ? 13.953 3.846 -64.302 1.00 20.25 253 GLN D C 1
ATOM 11181 O O . GLN D 1 253 ? 12.823 3.405 -64.535 1.00 20.75 253 GLN D O 1
ATOM 11187 N N . TRP D 1 254 ? 14.893 3.142 -63.697 1.00 18.89 254 TRP D N 1
ATOM 11188 C CA . TRP D 1 254 ? 14.626 1.813 -63.182 1.00 19.84 254 TRP D CA 1
ATOM 11189 C C . TRP D 1 254 ? 15.436 1.680 -61.907 1.00 19.69 254 TRP D C 1
ATOM 11190 O O . TRP D 1 254 ? 16.598 2.090 -61.869 1.00 19.91 254 TRP D O 1
ATOM 11201 N N . HIS D 1 255 ? 14.800 1.168 -60.856 1.00 23.03 255 HIS D N 1
ATOM 11202 C CA . HIS D 1 255 ? 15.420 1.032 -59.533 1.00 27.72 255 HIS D CA 1
ATOM 11203 C C . HIS D 1 255 ? 16.134 2.317 -59.129 1.00 33.57 255 HIS D C 1
ATOM 11204 O O . HIS D 1 255 ? 17.320 2.324 -58.782 1.00 32.02 255 HIS D O 1
ATOM 11211 N N . ARG D 1 256 ? 15.388 3.423 -59.228 1.00 33.84 256 ARG D N 1
ATOM 11212 C CA . ARG D 1 256 ? 15.738 4.777 -58.805 1.00 35.11 256 ARG D CA 1
ATOM 11213 C C . ARG D 1 256 ? 16.828 5.421 -59.659 1.00 29.43 256 ARG D C 1
ATOM 11214 O O . ARG D 1 256 ? 17.129 6.598 -59.441 1.00 35.04 256 ARG D O 1
ATOM 11222 N N . LYS D 1 257 ? 17.410 4.714 -60.633 1.00 26.80 257 LYS D N 1
ATOM 11223 C CA . LYS D 1 257 ? 18.501 5.253 -61.441 1.00 26.09 257 LYS D CA 1
ATOM 11224 C C . LYS D 1 257 ? 18.097 5.394 -62.905 1.00 20.79 257 LYS D C 1
ATOM 11225 O O . LYS D 1 257 ? 17.356 4.570 -63.453 1.00 20.71 257 LYS D O 1
ATOM 11231 N N . GLN D 1 258 ? 18.612 6.443 -63.543 1.00 19.38 258 GLN D N 1
ATOM 11232 C CA . GLN D 1 258 ? 18.372 6.683 -64.966 1.00 21.36 258 GLN D CA 1
ATOM 11233 C C . GLN D 1 258 ? 19.442 5.932 -65.766 1.00 20.18 258 GLN D C 1
ATOM 11234 O O . GLN D 1 258 ? 20.474 6.474 -66.173 1.00 18.67 258 GLN D O 1
ATOM 11240 N N . TYR D 1 259 ? 19.183 4.643 -65.981 1.00 19.22 259 TYR D N 1
ATOM 11241 C CA . TYR D 1 259 ? 20.101 3.788 -66.727 1.00 20.58 259 TYR D CA 1
ATOM 11242 C C . TYR D 1 259 ? 20.143 4.170 -68.209 1.00 18.80 259 TYR D C 1
ATOM 11243 O O . TYR D 1 259 ? 19.179 4.701 -68.776 1.00 15.51 259 TYR D O 1
ATOM 11252 N N . VAL D 1 260 ? 21.272 3.862 -68.842 1.00 18.02 260 VAL D N 1
ATOM 11253 C CA . VAL D 1 260 ? 21.550 4.348 -70.188 1.00 18.19 260 VAL D CA 1
ATOM 11254 C C . VAL D 1 260 ? 21.410 3.223 -71.203 1.00 13.41 260 VAL D C 1
ATOM 11255 O O . VAL D 1 260 ? 20.931 3.451 -72.315 1.00 14.42 260 VAL D O 1
ATOM 11259 N N . GLY D 1 261 ? 21.768 1.999 -70.814 1.00 16.14 261 GLY D N 1
ATOM 11260 C CA . GLY D 1 261 ? 22.023 0.930 -71.761 1.00 13.41 261 GLY D CA 1
ATOM 11261 C C . GLY D 1 261 ? 20.798 0.176 -72.251 1.00 18.82 261 GLY D C 1
ATOM 11262 O O . GLY D 1 261 ? 19.648 0.591 -72.061 1.00 16.45 261 GLY D O 1
ATOM 11263 N N . ALA D 1 262 ? 21.067 -0.985 -72.878 1.00 11.22 262 ALA D N 1
ATOM 11264 C CA . ALA D 1 262 ? 20.029 -1.744 -73.579 1.00 15.49 262 ALA D CA 1
ATOM 11265 C C . ALA D 1 262 ? 19.131 -2.555 -72.646 1.00 18.23 262 ALA D C 1
ATOM 11266 O O . ALA D 1 262 ? 17.945 -2.755 -72.946 1.00 17.63 262 ALA D O 1
ATOM 11268 N N . ALA D 1 263 ? 19.667 -3.044 -71.535 1.00 14.02 263 ALA D N 1
ATOM 11269 C CA . ALA D 1 263 ? 18.914 -3.958 -70.698 1.00 14.01 263 ALA D CA 1
ATOM 11270 C C . ALA D 1 263 ? 17.911 -3.221 -69.826 1.00 16.98 263 ALA D C 1
ATOM 11271 O O . ALA D 1 263 ? 16.736 -3.600 -69.759 1.00 15.10 263 ALA D O 1
ATOM 11273 N N . HIS D 1 264 ? 18.358 -2.173 -69.140 1.00 17.32 264 HIS D N 1
ATOM 11274 C CA . HIS D 1 264 ? 17.527 -1.504 -68.153 1.00 15.87 264 HIS D CA 1
ATOM 11275 C C . HIS D 1 264 ? 17.350 -0.023 -68.435 1.00 15.54 264 HIS D C 1
ATOM 11276 O O . HIS D 1 264 ? 16.749 0.680 -67.617 1.00 18.26 264 HIS D O 1
ATOM 11283 N N . GLY D 1 265 ? 17.824 0.475 -69.572 1.00 16.30 265 GLY D N 1
ATOM 11284 C CA . GLY D 1 265 ? 17.842 1.914 -69.739 1.00 15.25 265 GLY D CA 1
ATOM 11285 C C . GLY D 1 265 ? 17.307 2.507 -71.031 1.00 17.54 265 GLY D C 1
ATOM 11286 O O . GLY D 1 265 ? 16.603 1.854 -71.814 1.00 15.03 265 GLY D O 1
ATOM 11287 N N . MET D 1 266 ? 17.679 3.770 -71.256 1.00 15.02 266 MET D N 1
ATOM 11288 C CA . MET D 1 266 ? 17.108 4.545 -72.350 1.00 16.83 266 MET D CA 1
ATOM 11289 C C . MET D 1 266 ? 17.472 3.968 -73.716 1.00 19.11 266 MET D C 1
ATOM 11290 O O . MET D 1 266 ? 16.611 3.905 -74.607 1.00 16.35 266 MET D O 1
ATOM 11295 N N . ALA D 1 267 ? 18.727 3.522 -73.900 1.00 16.06 267 ALA D N 1
ATOM 11296 C CA . ALA D 1 267 ? 19.146 3.015 -75.211 1.00 17.74 267 ALA D CA 1
ATOM 11297 C C . ALA D 1 267 ? 18.260 1.865 -75.674 1.00 16.84 267 ALA D C 1
ATOM 11298 O O . ALA D 1 267 ? 17.820 1.834 -76.826 1.00 20.87 267 ALA D O 1
ATOM 11300 N N . GLY D 1 268 ? 17.990 0.906 -74.786 1.00 18.26 268 GLY D N 1
ATOM 11301 C CA . GLY D 1 268 ? 17.160 -0.228 -75.161 1.00 19.80 268 GLY D CA 1
ATOM 11302 C C . GLY D 1 268 ? 15.722 0.169 -75.434 1.00 17.63 268 GLY D C 1
ATOM 11303 O O . GLY D 1 268 ? 15.071 -0.390 -76.323 1.00 16.02 268 GLY D O 1
ATOM 11304 N N . ILE D 1 269 ? 15.216 1.153 -74.685 1.00 21.00 269 ILE D N 1
ATOM 11305 C CA . ILE D 1 269 ? 13.850 1.636 -74.879 1.00 16.45 269 ILE D CA 1
ATOM 11306 C C . ILE D 1 269 ? 13.724 2.344 -76.221 1.00 17.40 269 ILE D C 1
ATOM 11307 O O . ILE D 1 269 ? 12.816 2.052 -77.007 1.00 20.25 269 ILE D O 1
ATOM 11312 N N . TYR D 1 270 ? 14.649 3.269 -76.515 1.00 19.50 270 TYR D N 1
ATOM 11313 C CA . TYR D 1 270 ? 14.626 3.964 -77.802 1.00 20.82 270 TYR D CA 1
ATOM 11314 C C . TYR D 1 270 ? 14.795 2.993 -78.961 1.00 20.48 270 TYR D C 1
ATOM 11315 O O . TYR D 1 270 ? 14.215 3.190 -80.035 1.00 17.64 270 TYR D O 1
ATOM 11324 N N . TYR D 1 271 ? 15.610 1.957 -78.766 1.00 17.22 271 TYR D N 1
ATOM 11325 C CA . TYR D 1 271 ? 15.781 0.928 -79.785 1.00 18.78 271 TYR D CA 1
ATOM 11326 C C . TYR D 1 271 ? 14.451 0.271 -80.152 1.00 15.92 271 TYR D C 1
ATOM 11327 O O . TYR D 1 271 ? 14.132 0.112 -81.334 1.00 18.70 271 TYR D O 1
ATOM 11336 N N . MET D 1 272 ? 13.668 -0.140 -79.152 1.00 17.95 272 MET D N 1
ATOM 11337 C CA . MET D 1 272 ? 12.375 -0.764 -79.437 1.00 16.81 272 MET D CA 1
ATOM 11338 C C . MET D 1 272 ? 11.415 0.208 -80.122 1.00 16.46 272 MET D C 1
ATOM 11339 O O . MET D 1 272 ? 10.650 -0.187 -81.014 1.00 15.58 272 MET D O 1
ATOM 11344 N N . LEU D 1 273 ? 11.434 1.482 -79.714 1.00 18.08 273 LEU D N 1
ATOM 11345 C CA . LEU D 1 273 ? 10.585 2.489 -80.347 1.00 19.86 273 LEU D CA 1
ATOM 11346 C C . LEU D 1 273 ? 10.973 2.737 -81.804 1.00 22.97 273 LEU D C 1
ATOM 11347 O O . LEU D 1 273 ? 10.125 3.163 -82.596 1.00 20.35 273 LEU D O 1
ATOM 11352 N N . MET D 1 274 ? 12.224 2.449 -82.178 1.00 22.49 274 MET D N 1
ATOM 11353 C CA . MET D 1 274 ? 12.693 2.569 -83.550 1.00 21.75 274 MET D CA 1
ATOM 11354 C C . MET D 1 274 ? 12.501 1.283 -84.348 1.00 23.13 274 MET D C 1
ATOM 11355 O O . MET D 1 274 ? 12.946 1.203 -85.497 1.00 20.79 274 MET D O 1
ATOM 11360 N N . GLN D 1 275 ? 11.859 0.283 -83.774 1.00 17.87 275 GLN D N 1
ATOM 11361 C CA . GLN D 1 275 ? 11.589 -0.921 -84.529 1.00 23.58 275 GLN D CA 1
ATOM 11362 C C . GLN D 1 275 ? 10.564 -0.607 -85.612 1.00 27.27 275 GLN D C 1
ATOM 11363 O O . GLN D 1 275 ? 9.562 0.061 -85.332 1.00 31.01 275 GLN D O 1
ATOM 11369 N N . PRO D 1 276 ? 10.780 -1.051 -86.854 1.00 31.43 276 PRO D N 1
ATOM 11370 C CA . PRO D 1 276 ? 9.742 -0.844 -87.882 1.00 23.58 276 PRO D CA 1
ATOM 11371 C C . PRO D 1 276 ? 8.403 -1.427 -87.484 1.00 25.69 276 PRO D C 1
ATOM 11372 O O . PRO D 1 276 ? 7.357 -0.817 -87.748 1.00 26.42 276 PRO D O 1
ATOM 11376 N N . ALA D 1 277 ? 8.410 -2.591 -86.824 1.00 26.95 277 ALA D N 1
ATOM 11377 C CA . ALA D 1 277 ? 7.166 -3.269 -86.482 1.00 24.90 277 ALA D CA 1
ATOM 11378 C C . ALA D 1 277 ? 6.417 -2.577 -85.345 1.00 27.71 277 ALA D C 1
ATOM 11379 O O . ALA D 1 277 ? 5.239 -2.877 -85.129 1.00 27.66 277 ALA D O 1
ATOM 11381 N N . ALA D 1 278 ? 7.067 -1.665 -84.618 1.00 26.40 278 ALA D N 1
ATOM 11382 C CA . ALA D 1 278 ? 6.359 -0.839 -83.648 1.00 30.34 278 ALA D CA 1
ATOM 11383 C C . ALA D 1 278 ? 5.624 0.312 -84.317 1.00 30.35 278 ALA D C 1
ATOM 11384 O O . ALA D 1 278 ? 4.776 0.940 -83.681 1.00 28.14 278 ALA D O 1
ATOM 11386 N N . LYS D 1 279 ? 5.956 0.611 -85.573 1.00 34.93 279 LYS D N 1
ATOM 11387 C CA . LYS D 1 279 ? 5.177 1.509 -86.428 1.00 31.47 279 LYS D CA 1
ATOM 11388 C C . LYS D 1 279 ? 4.937 2.876 -85.790 1.00 32.49 279 LYS D C 1
ATOM 11389 O O . LYS D 1 279 ? 3.885 3.482 -85.985 1.00 44.01 279 LYS D O 1
ATOM 11395 N N . VAL D 1 280 ? 5.903 3.381 -85.024 1.00 33.59 280 VAL D N 1
ATOM 11396 C CA . VAL D 1 280 ? 5.822 4.750 -84.529 1.00 30.56 280 VAL D CA 1
ATOM 11397 C C . VAL D 1 280 ? 5.963 5.720 -85.699 1.00 37.49 280 VAL D C 1
ATOM 11398 O O . VAL D 1 280 ? 6.779 5.513 -86.608 1.00 33.80 280 VAL D O 1
ATOM 11402 N N . ASP D 1 281 ? 5.166 6.788 -85.688 1.00 40.74 281 ASP D N 1
ATOM 11403 C CA . ASP D 1 281 ? 5.124 7.708 -86.819 1.00 45.20 281 ASP D CA 1
ATOM 11404 C C . ASP D 1 281 ? 6.336 8.645 -86.811 1.00 41.31 281 ASP D C 1
ATOM 11405 O O . ASP D 1 281 ? 6.949 8.894 -85.767 1.00 39.01 281 ASP D O 1
ATOM 11410 N N . GLN D 1 282 ? 6.678 9.172 -88.000 1.00 39.32 282 GLN D N 1
ATOM 11411 C CA . GLN D 1 282 ? 7.893 9.975 -88.128 1.00 43.18 282 GLN D CA 1
ATOM 11412 C C . GLN D 1 282 ? 7.905 11.169 -87.198 1.00 40.22 282 GLN D C 1
ATOM 11413 O O . GLN D 1 282 ? 8.987 11.675 -86.893 1.00 40.07 282 GLN D O 1
ATOM 11419 N N . GLU D 1 283 ? 6.740 11.695 -86.816 1.00 43.98 283 GLU D N 1
ATOM 11420 C CA . GLU D 1 283 ? 6.747 12.900 -86.001 1.00 41.18 283 GLU D CA 1
ATOM 11421 C C . GLU D 1 283 ? 7.271 12.602 -84.604 1.00 36.44 283 GLU D C 1
ATOM 11422 O O . GLU D 1 283 ? 8.183 13.277 -84.116 1.00 34.52 283 GLU D O 1
ATOM 11428 N N . THR D 1 284 ? 6.702 11.590 -83.944 1.00 35.68 284 THR D N 1
ATOM 11429 C CA . THR D 1 284 ? 7.174 11.226 -82.611 1.00 36.51 284 THR D CA 1
ATOM 11430 C C . THR D 1 284 ? 8.644 10.817 -82.641 1.00 35.14 284 THR D C 1
ATOM 11431 O O . THR D 1 284 ? 9.391 11.096 -81.695 1.00 35.54 284 THR D O 1
ATOM 11435 N N . LEU D 1 285 ? 9.081 10.185 -83.740 1.00 33.68 285 LEU D N 1
ATOM 11436 C CA . LEU D 1 285 ? 10.462 9.716 -83.858 1.00 32.31 285 LEU D CA 1
ATOM 11437 C C . LEU D 1 285 ? 11.453 10.871 -83.869 1.00 30.86 285 LEU D C 1
ATOM 11438 O O . LEU D 1 285 ? 12.484 10.821 -83.192 1.00 32.92 285 LEU D O 1
ATOM 11443 N N . THR D 1 286 ? 11.172 11.915 -84.642 1.00 30.17 286 THR D N 1
ATOM 11444 C CA . THR D 1 286 ? 12.135 13.003 -84.758 1.00 32.18 286 THR D CA 1
ATOM 11445 C C . THR D 1 286 ? 11.991 14.038 -83.660 1.00 31.23 286 THR D C 1
ATOM 11446 O O . THR D 1 286 ? 12.962 14.727 -83.340 1.00 33.83 286 THR D O 1
ATOM 11450 N N . GLU D 1 287 ? 10.806 14.183 -83.081 1.00 35.68 287 GLU D N 1
ATOM 11451 C CA . GLU D 1 287 ? 10.633 15.202 -82.057 1.00 34.97 287 GLU D CA 1
ATOM 11452 C C . GLU D 1 287 ? 10.863 14.672 -80.655 1.00 30.37 287 GLU D C 1
ATOM 11453 O O . GLU D 1 287 ? 11.396 15.403 -79.815 1.00 30.27 287 GLU D O 1
ATOM 11459 N N . MET D 1 288 ? 10.502 13.416 -80.388 1.00 33.77 288 MET D N 1
ATOM 11460 C CA . MET D 1 288 ? 10.666 12.823 -79.066 1.00 34.58 288 MET D CA 1
ATOM 11461 C C . MET D 1 288 ? 11.868 11.887 -78.979 1.00 29.46 288 MET D C 1
ATOM 11462 O O . MET D 1 288 ? 12.733 12.076 -78.119 1.00 26.78 288 MET D O 1
ATOM 11467 N N . VAL D 1 289 ? 11.948 10.887 -79.860 1.00 26.78 289 VAL D N 1
ATOM 11468 C CA . VAL D 1 289 ? 12.999 9.878 -79.743 1.00 28.80 289 VAL D CA 1
ATOM 11469 C C . VAL D 1 289 ? 14.358 10.455 -80.129 1.00 25.07 289 VAL D C 1
ATOM 11470 O O . VAL D 1 289 ? 15.318 10.367 -79.358 1.00 27.26 289 VAL D O 1
ATOM 11474 N N . LYS D 1 290 ? 14.466 11.034 -81.329 1.00 25.31 290 LYS D N 1
ATOM 11475 C CA . LYS D 1 290 ? 15.774 11.451 -81.836 1.00 25.76 290 LYS D CA 1
ATOM 11476 C C . LYS D 1 290 ? 16.529 12.385 -80.895 1.00 25.99 290 LYS D C 1
ATOM 11477 O O . LYS D 1 290 ? 17.729 12.151 -80.672 1.00 27.39 290 LYS D O 1
ATOM 11483 N N . PRO D 1 291 ? 15.929 13.428 -80.304 1.00 32.23 291 PRO D N 1
ATOM 11484 C CA . PRO D 1 291 ? 16.720 14.264 -79.377 1.00 28.00 291 PRO D CA 1
ATOM 11485 C C . PRO D 1 291 ? 17.093 13.543 -78.092 1.00 23.66 291 PRO D C 1
ATOM 11486 O O . PRO D 1 291 ? 18.138 13.842 -77.503 1.00 25.68 291 PRO D O 1
ATOM 11490 N N . SER D 1 292 ? 16.261 12.614 -77.629 1.00 23.95 292 SER D N 1
ATOM 11491 C CA . SER D 1 292 ? 16.620 11.819 -76.463 1.00 26.17 292 SER D CA 1
ATOM 11492 C C . SER D 1 292 ? 17.806 10.913 -76.762 1.00 24.23 292 SER D C 1
ATOM 11493 O O . SER D 1 292 ? 18.686 10.738 -75.909 1.00 22.55 292 SER D O 1
ATOM 11496 N N . ILE D 1 293 ? 17.838 10.331 -77.969 1.00 23.61 293 ILE D N 1
ATOM 11497 C CA . ILE D 1 293 ? 19.010 9.592 -78.435 1.00 21.11 293 ILE D CA 1
ATOM 11498 C C . ILE D 1 293 ? 20.233 10.491 -78.446 1.00 23.59 293 ILE D C 1
ATOM 11499 O O . ILE D 1 293 ? 21.318 10.090 -78.009 1.00 28.02 293 ILE D O 1
ATOM 11504 N N . ASP D 1 294 ? 20.078 11.727 -78.938 1.00 23.42 294 ASP D N 1
ATOM 11505 C CA . ASP D 1 294 ? 21.190 12.673 -78.936 1.00 26.56 294 ASP D CA 1
ATOM 11506 C C . ASP D 1 294 ? 21.645 12.986 -77.518 1.00 28.40 294 ASP D C 1
ATOM 11507 O O . ASP D 1 294 ? 22.850 13.075 -77.251 1.00 26.25 294 ASP D O 1
ATOM 11512 N N . TYR D 1 295 ? 20.695 13.143 -76.591 1.00 25.01 295 TYR D N 1
ATOM 11513 C CA . TYR D 1 295 ? 21.063 13.397 -75.201 1.00 28.46 295 TYR D CA 1
ATOM 11514 C C . TYR D 1 295 ? 21.863 12.242 -74.606 1.00 27.51 295 TYR D C 1
ATOM 11515 O O . TYR D 1 295 ? 22.734 12.471 -73.757 1.00 24.73 295 TYR D O 1
ATOM 11524 N N . VAL D 1 296 ? 21.585 11.001 -75.024 1.00 23.54 296 VAL D N 1
ATOM 11525 C CA . VAL D 1 296 ? 22.375 9.872 -74.534 1.00 23.34 296 VAL D CA 1
ATOM 11526 C C . VAL D 1 296 ? 23.779 9.892 -75.146 1.00 26.82 296 VAL D C 1
ATOM 11527 O O . VAL D 1 296 ? 24.766 9.585 -74.472 1.00 26.71 296 VAL D O 1
ATOM 11531 N N . ARG D 1 297 ? 23.892 10.271 -76.424 1.00 28.46 297 ARG D N 1
ATOM 11532 C CA . ARG D 1 297 ? 25.200 10.320 -77.075 1.00 25.86 297 ARG D CA 1
ATOM 11533 C C . ARG D 1 297 ? 26.149 11.259 -76.347 1.00 30.75 297 ARG D C 1
ATOM 11534 O O . ARG D 1 297 ? 27.357 11.003 -76.278 1.00 32.97 297 ARG D O 1
ATOM 11542 N N . HIS D 1 298 ? 25.627 12.359 -75.810 1.00 30.10 298 HIS D N 1
ATOM 11543 C CA . HIS D 1 298 ? 26.476 13.361 -75.178 1.00 32.67 298 HIS D CA 1
ATOM 11544 C C . HIS D 1 298 ? 26.845 13.012 -73.746 1.00 31.09 298 HIS D C 1
ATOM 11545 O O . HIS D 1 298 ? 27.522 13.804 -73.085 1.00 42.55 298 HIS D O 1
ATOM 11552 N N . LYS D 1 299 ? 26.433 11.850 -73.259 1.00 31.50 299 LYS D N 1
ATOM 11553 C CA . LYS D 1 299 ? 26.871 11.342 -71.974 1.00 30.53 299 LYS D CA 1
ATOM 11554 C C . LYS D 1 299 ? 28.015 10.344 -72.096 1.00 32.30 299 LYS D C 1
ATOM 11555 O O . LYS D 1 299 ? 28.551 9.918 -71.069 1.00 34.21 299 LYS D O 1
ATOM 11561 N N . LYS D 1 300 ? 28.400 9.954 -73.311 1.00 29.18 300 LYS D N 1
ATOM 11562 C CA . LYS D 1 300 ? 29.465 8.971 -73.446 1.00 30.11 300 LYS D CA 1
ATOM 11563 C C . LYS D 1 300 ? 30.775 9.517 -72.883 1.00 29.85 300 LYS D C 1
ATOM 11564 O O . LYS D 1 300 ? 30.992 10.727 -72.790 1.00 35.51 300 LYS D O 1
ATOM 11570 N N . PHE D 1 301 ? 31.646 8.598 -72.485 1.00 31.85 301 PHE D N 1
ATOM 11571 C CA . PHE D 1 301 ? 32.941 8.942 -71.919 1.00 34.34 301 PHE D CA 1
ATOM 11572 C C . PHE D 1 301 ? 33.914 9.407 -73.000 1.00 33.60 301 PHE D C 1
ATOM 11573 O O . PHE D 1 301 ? 33.679 9.266 -74.208 1.00 31.53 301 PHE D O 1
ATOM 11581 N N . ARG D 1 302 ? 35.030 9.978 -72.547 1.00 30.30 302 ARG D N 1
ATOM 11582 C CA . ARG D 1 302 ? 36.110 10.267 -73.477 1.00 32.50 302 ARG D CA 1
ATOM 11583 C C . ARG D 1 302 ? 36.651 8.977 -74.085 1.00 31.15 302 ARG D C 1
ATOM 11584 O O . ARG D 1 302 ? 36.968 8.927 -75.279 1.00 37.52 302 ARG D O 1
ATOM 11592 N N . SER D 1 303 ? 36.716 7.908 -73.298 1.00 28.87 303 SER D N 1
ATOM 11593 C CA . SER D 1 303 ? 37.171 6.620 -73.821 1.00 30.08 303 SER D CA 1
ATOM 11594 C C . SER D 1 303 ? 36.227 6.019 -74.861 1.00 24.76 303 SER D C 1
ATOM 11595 O O . SER D 1 303 ? 36.529 4.946 -75.386 1.00 23.34 303 SER D O 1
ATOM 11598 N N . GLY D 1 304 ? 35.097 6.644 -75.164 1.00 26.44 304 GLY D N 1
ATOM 11599 C CA . GLY D 1 304 ? 34.176 6.099 -76.142 1.00 25.99 304 GLY D CA 1
ATOM 11600 C C . GLY D 1 304 ? 33.181 5.093 -75.604 1.00 24.67 304 GLY D C 1
ATOM 11601 O O . GLY D 1 304 ? 32.278 4.690 -76.346 1.00 26.46 304 GLY D O 1
ATOM 11602 N N . ASN D 1 305 ? 33.318 4.671 -74.345 1.00 22.63 305 ASN D N 1
ATOM 11603 C CA . ASN D 1 305 ? 32.327 3.823 -73.698 1.00 25.01 305 ASN D CA 1
ATOM 11604 C C . ASN D 1 305 ? 31.149 4.654 -73.167 1.00 28.96 305 ASN D C 1
ATOM 11605 O O . ASN D 1 305 ? 31.138 5.891 -73.223 1.00 26.52 305 ASN D O 1
ATOM 11610 N N . TYR D 1 306 ? 30.143 3.961 -72.618 1.00 23.62 306 TYR D N 1
ATOM 11611 C CA . TYR D 1 306 ? 28.970 4.653 -72.123 1.00 24.09 306 TYR D CA 1
ATOM 11612 C C . TYR D 1 306 ? 28.753 4.381 -70.638 1.00 24.25 306 TYR D C 1
ATOM 11613 O O . TYR D 1 306 ? 28.926 3.245 -70.176 1.00 26.10 306 TYR D O 1
ATOM 11622 N N . PRO D 1 307 ? 28.370 5.402 -69.870 1.00 23.85 307 PRO D N 1
ATOM 11623 C CA . PRO D 1 307 ? 28.066 5.182 -68.455 1.00 23.96 307 PRO D CA 1
ATOM 11624 C C . PRO D 1 307 ? 26.870 4.257 -68.278 1.00 21.40 307 PRO D C 1
ATOM 11625 O O . PRO D 1 307 ? 25.925 4.247 -69.074 1.00 19.58 307 PRO D O 1
ATOM 11629 N N . SER D 1 308 ? 26.910 3.480 -67.201 1.00 18.56 308 SER D N 1
ATOM 11630 C CA . SER D 1 308 ? 25.777 2.621 -66.901 1.00 24.57 308 SER D CA 1
ATOM 11631 C C . SER D 1 308 ? 24.545 3.440 -66.513 1.00 21.20 308 SER D C 1
ATOM 11632 O O . SER D 1 308 ? 23.418 3.043 -66.811 1.00 19.47 308 SER D O 1
ATOM 11635 N N . SER D 1 309 ? 24.739 4.586 -65.874 1.00 25.48 309 SER D N 1
ATOM 11636 C CA . SER D 1 309 ? 23.630 5.468 -65.558 1.00 25.30 309 SER D CA 1
ATOM 11637 C C . SER D 1 309 ? 24.122 6.900 -65.673 1.00 30.31 309 SER D C 1
ATOM 11638 O O . SER D 1 309 ? 25.331 7.158 -65.654 1.00 34.53 309 SER D O 1
ATOM 11641 N N . LEU D 1 310 ? 23.170 7.826 -65.835 1.00 25.52 310 LEU D N 1
ATOM 11642 C CA . LEU D 1 310 ? 23.493 9.245 -65.737 1.00 33.64 310 LEU D CA 1
ATOM 11643 C C . LEU D 1 310 ? 24.124 9.554 -64.391 1.00 38.92 310 LEU D C 1
ATOM 11644 O O . LEU D 1 310 ? 24.936 10.480 -64.272 1.00 34.90 310 LEU D O 1
ATOM 11649 N N . SER D 1 311 ? 23.770 8.766 -63.376 1.00 43.94 311 SER D N 1
ATOM 11650 C CA . SER D 1 311 ? 24.148 8.989 -61.989 1.00 48.48 311 SER D CA 1
ATOM 11651 C C . SER D 1 311 ? 25.478 8.326 -61.637 1.00 53.07 311 SER D C 1
ATOM 11652 O O . SER D 1 311 ? 25.676 7.914 -60.484 1.00 55.90 311 SER D O 1
ATOM 11655 N N . ASN D 1 312 ? 26.404 8.238 -62.599 1.00 46.89 312 ASN D N 1
ATOM 11656 C CA . ASN D 1 312 ? 27.581 7.381 -62.473 1.00 50.05 312 ASN D CA 1
ATOM 11657 C C . ASN D 1 312 ? 28.675 7.869 -63.414 1.00 51.46 312 ASN D C 1
ATOM 11658 O O . ASN D 1 312 ? 28.411 8.156 -64.586 1.00 53.45 312 ASN D O 1
ATOM 11663 N N . GLU D 1 313 ? 29.903 7.941 -62.910 1.00 44.20 313 GLU D N 1
ATOM 11664 C CA . GLU D 1 313 ? 31.017 8.402 -63.717 1.00 45.13 313 GLU D CA 1
ATOM 11665 C C . GLU D 1 313 ? 32.100 7.360 -63.946 1.00 42.26 313 GLU D C 1
ATOM 11666 O O . GLU D 1 313 ? 32.999 7.613 -64.750 1.00 42.50 313 GLU D O 1
ATOM 11672 N N . THR D 1 314 ? 32.058 6.217 -63.269 1.00 45.75 314 THR D N 1
ATOM 11673 C CA . THR D 1 314 ? 33.103 5.216 -63.431 1.00 44.28 314 THR D CA 1
ATOM 11674 C C . THR D 1 314 ? 32.903 4.444 -64.733 1.00 39.05 314 THR D C 1
ATOM 11675 O O . THR D 1 314 ? 31.781 4.077 -65.093 1.00 37.00 314 THR D O 1
ATOM 11679 N N . ASP D 1 315 ? 34.002 4.208 -65.441 1.00 33.95 315 ASP D N 1
ATOM 11680 C CA . ASP D 1 315 ? 34.003 3.532 -66.740 1.00 33.43 315 ASP D CA 1
ATOM 11681 C C . ASP D 1 315 ? 34.561 2.125 -66.538 1.00 32.15 315 ASP D C 1
ATOM 11682 O O . ASP D 1 315 ? 35.767 1.903 -66.635 1.00 33.02 315 ASP D O 1
ATOM 11687 N N . ARG D 1 316 ? 33.684 1.166 -66.255 1.00 30.74 316 ARG D N 1
ATOM 11688 C CA . ARG D 1 316 ? 34.148 -0.205 -66.093 1.00 26.60 316 ARG D CA 1
ATOM 11689 C C . ARG D 1 316 ? 33.361 -1.249 -66.878 1.00 26.86 316 ARG D C 1
ATOM 11690 O O . ARG D 1 316 ? 33.938 -2.294 -67.207 1.00 30.66 316 ARG D O 1
ATOM 11698 N N . LEU D 1 317 ? 32.103 -0.993 -67.239 1.00 23.49 317 LEU D N 1
ATOM 11699 C CA . LEU D 1 317 ? 31.210 -2.015 -67.777 1.00 20.59 317 LEU D CA 1
ATOM 11700 C C . LEU D 1 317 ? 31.135 -1.909 -69.297 1.00 16.38 317 LEU D C 1
ATOM 11701 O O . LEU D 1 317 ? 30.674 -0.899 -69.838 1.00 22.15 317 LEU D O 1
ATOM 11706 N N . VAL D 1 318 ? 31.582 -2.953 -69.975 1.00 14.07 318 VAL D N 1
ATOM 11707 C CA . VAL D 1 318 ? 31.497 -3.065 -71.423 1.00 16.99 318 VAL D CA 1
ATOM 11708 C C . VAL D 1 318 ? 30.674 -4.313 -71.701 1.00 20.61 318 VAL D C 1
ATOM 11709 O O . VAL D 1 318 ? 31.218 -5.375 -72.040 1.00 16.68 318 VAL D O 1
ATOM 11713 N N . HIS D 1 319 ? 29.361 -4.198 -71.499 1.00 18.66 319 HIS D N 1
ATOM 11714 C CA . HIS D 1 319 ? 28.418 -5.305 -71.573 1.00 13.91 319 HIS D CA 1
ATOM 11715 C C . HIS D 1 319 ? 27.286 -4.942 -72.515 1.00 15.09 319 HIS D C 1
ATOM 11716 O O . HIS D 1 319 ? 27.049 -3.767 -72.807 1.00 15.80 319 HIS D O 1
ATOM 11723 N N . TRP D 1 320 ? 26.538 -5.958 -72.950 1.00 17.43 320 TRP D N 1
ATOM 11724 C CA . TRP D 1 320 ? 25.269 -5.646 -73.599 1.00 15.77 320 TRP D CA 1
ATOM 11725 C C . TRP D 1 320 ? 24.325 -4.937 -72.627 1.00 16.51 320 TRP D C 1
ATOM 11726 O O . TRP D 1 320 ? 23.717 -3.918 -72.974 1.00 17.35 320 TRP D O 1
ATOM 11737 N N . CYS D 1 321 ? 24.216 -5.439 -71.393 1.00 14.25 321 CYS D N 1
ATOM 11738 C CA . CYS D 1 321 ? 23.298 -4.829 -70.437 1.00 17.64 321 CYS D CA 1
ATOM 11739 C C . CYS D 1 321 ? 23.730 -3.420 -70.069 1.00 17.71 321 CYS D C 1
ATOM 11740 O O . CYS D 1 321 ? 22.874 -2.556 -69.860 1.00 19.49 321 CYS D O 1
ATOM 11743 N N . HIS D 1 322 ? 25.037 -3.154 -70.009 1.00 14.69 322 HIS D N 1
ATOM 11744 C CA . HIS D 1 322 ? 25.540 -1.831 -69.626 1.00 18.19 322 HIS D CA 1
ATOM 11745 C C . HIS D 1 322 ? 26.791 -1.502 -70.441 1.00 19.30 322 HIS D C 1
ATOM 11746 O O . HIS D 1 322 ? 27.831 -2.141 -70.264 1.00 18.62 322 HIS D O 1
ATOM 11753 N N . GLY D 1 323 ? 26.718 -0.495 -71.296 1.00 15.93 323 GLY D N 1
ATOM 11754 C CA . GLY D 1 323 ? 27.899 -0.014 -71.984 1.00 17.22 323 GLY D CA 1
ATOM 11755 C C . GLY D 1 323 ? 27.750 -0.095 -73.487 1.00 16.76 323 GLY D C 1
ATOM 11756 O O . GLY D 1 323 ? 26.686 -0.412 -74.025 1.00 16.45 323 GLY D O 1
ATOM 11757 N N . ALA D 1 324 ? 28.857 0.186 -74.170 1.00 19.97 324 ALA D N 1
ATOM 11758 C CA . ALA D 1 324 ? 28.862 0.284 -75.628 1.00 15.02 324 ALA D CA 1
ATOM 11759 C C . ALA D 1 324 ? 28.261 -0.920 -76.346 1.00 14.67 324 ALA D C 1
ATOM 11760 O O . ALA D 1 324 ? 27.558 -0.706 -77.344 1.00 15.66 324 ALA D O 1
ATOM 11762 N N . PRO D 1 325 ? 28.506 -2.176 -75.943 1.00 14.30 325 PRO D N 1
ATOM 11763 C CA . PRO D 1 325 ? 27.924 -3.311 -76.693 1.00 17.60 325 PRO D CA 1
ATOM 11764 C C . PRO D 1 325 ? 26.402 -3.338 -76.718 1.00 19.53 325 PRO D C 1
ATOM 11765 O O . PRO D 1 325 ? 25.838 -4.124 -77.494 1.00 16.61 325 PRO D O 1
ATOM 11769 N N . GLY D 1 326 ? 25.726 -2.535 -75.897 1.00 13.74 326 GLY D N 1
ATOM 11770 C CA . GLY D 1 326 ? 24.288 -2.410 -76.013 1.00 17.27 326 GLY D CA 1
ATOM 11771 C C . GLY D 1 326 ? 23.895 -1.087 -76.639 1.00 18.08 326 GLY D C 1
ATOM 11772 O O . GLY D 1 326 ? 22.948 -1.029 -77.430 1.00 16.88 326 GLY D O 1
ATOM 11773 N N . VAL D 1 327 ? 24.634 -0.018 -76.310 1.00 21.23 327 VAL D N 1
ATOM 11774 C CA . VAL D 1 327 ? 24.309 1.303 -76.846 1.00 21.31 327 VAL D CA 1
ATOM 11775 C C . VAL D 1 327 ? 24.520 1.333 -78.354 1.00 18.97 327 VAL D C 1
ATOM 11776 O O . VAL D 1 327 ? 23.728 1.933 -79.093 1.00 18.94 327 VAL D O 1
ATOM 11780 N N . ILE D 1 328 ? 25.565 0.658 -78.836 1.00 18.10 328 ILE D N 1
ATOM 11781 C CA . ILE D 1 328 ? 25.835 0.580 -80.272 1.00 18.72 328 ILE D CA 1
ATOM 11782 C C . ILE D 1 328 ? 24.587 0.199 -81.062 1.00 17.31 328 ILE D C 1
ATOM 11783 O O . ILE D 1 328 ? 24.385 0.684 -82.181 1.00 17.64 328 ILE D O 1
ATOM 11788 N N . HIS D 1 329 ? 23.720 -0.649 -80.500 1.00 12.46 329 HIS D N 1
ATOM 11789 C CA . HIS D 1 329 ? 22.494 -0.974 -81.220 1.00 16.94 329 HIS D CA 1
ATOM 11790 C C . HIS D 1 329 ? 21.556 0.225 -81.334 1.00 17.58 329 HIS D C 1
ATOM 11791 O O . HIS D 1 329 ? 20.896 0.381 -82.361 1.00 22.17 329 HIS D O 1
ATOM 11798 N N . MET D 1 330 ? 21.489 1.088 -80.320 1.00 15.50 330 MET D N 1
ATOM 11799 C CA . MET D 1 330 ? 20.701 2.313 -80.446 1.00 15.61 330 MET D CA 1
ATOM 11800 C C . MET D 1 330 ? 21.199 3.173 -81.600 1.00 19.60 330 MET D C 1
ATOM 11801 O O . MET D 1 330 ? 20.416 3.624 -82.446 1.00 20.33 330 MET D O 1
ATOM 11806 N N . LEU D 1 331 ? 22.507 3.431 -81.630 1.00 20.37 331 LEU D N 1
ATOM 11807 C CA . LEU D 1 331 ? 23.110 4.180 -82.726 1.00 20.69 331 LEU D CA 1
ATOM 11808 C C . LEU D 1 331 ? 22.827 3.513 -84.065 1.00 20.22 331 LEU D C 1
ATOM 11809 O O . LEU D 1 331 ? 22.339 4.158 -84.997 1.00 20.78 331 LEU D O 1
ATOM 11814 N N . MET D 1 332 ? 23.112 2.210 -84.168 1.00 18.67 332 MET D N 1
ATOM 11815 C CA . MET D 1 332 ? 22.924 1.499 -85.426 1.00 20.30 332 MET D CA 1
ATOM 11816 C C . MET D 1 332 ? 21.494 1.640 -85.915 1.00 22.87 332 MET D C 1
ATOM 11817 O O . MET D 1 332 ? 21.253 2.043 -87.059 1.00 20.94 332 MET D O 1
ATOM 11822 N N . GLN D 1 333 ? 20.530 1.317 -85.050 1.00 19.57 333 GLN D N 1
ATOM 11823 C CA . GLN D 1 333 ? 19.132 1.511 -85.389 1.00 17.90 333 GLN D CA 1
ATOM 11824 C C . GLN D 1 333 ? 18.839 2.967 -85.725 1.00 22.73 333 GLN D C 1
ATOM 11825 O O . GLN D 1 333 ? 18.042 3.241 -86.629 1.00 21.96 333 GLN D O 1
ATOM 11831 N N . ALA D 1 334 ? 19.487 3.911 -85.032 1.00 20.10 334 ALA D N 1
ATOM 11832 C CA . ALA D 1 334 ? 19.241 5.327 -85.302 1.00 26.96 334 ALA D CA 1
ATOM 11833 C C . ALA D 1 334 ? 19.701 5.716 -86.701 1.00 26.66 334 ALA D C 1
ATOM 11834 O O . ALA D 1 334 ? 19.043 6.523 -87.374 1.00 27.35 334 ALA D O 1
ATOM 11836 N N . TYR D 1 335 ? 20.837 5.171 -87.145 1.00 26.20 335 TYR D N 1
ATOM 11837 C CA . TYR D 1 335 ? 21.274 5.373 -88.525 1.00 28.03 335 TYR D CA 1
ATOM 11838 C C . TYR D 1 335 ? 20.236 4.838 -89.514 1.00 27.81 335 TYR D C 1
ATOM 11839 O O . TYR D 1 335 ? 19.882 5.516 -90.484 1.00 27.39 335 TYR D O 1
ATOM 11848 N N . LYS D 1 336 ? 19.739 3.618 -89.278 1.00 25.97 336 LYS D N 1
ATOM 11849 C CA . LYS D 1 336 ? 18.681 3.043 -90.111 1.00 27.35 336 LYS D CA 1
ATOM 11850 C C . LYS D 1 336 ? 17.485 3.988 -90.258 1.00 33.54 336 LYS D C 1
ATOM 11851 O O . LYS D 1 336 ? 16.950 4.169 -91.357 1.00 32.41 336 LYS D O 1
ATOM 11857 N N . VAL D 1 337 ? 17.040 4.582 -89.155 1.00 26.81 337 VAL D N 1
ATOM 11858 C CA . VAL D 1 337 ? 15.784 5.323 -89.159 1.00 29.75 337 VAL D CA 1
ATOM 11859 C C . VAL D 1 337 ? 15.974 6.770 -89.615 1.00 34.00 337 VAL D C 1
ATOM 11860 O O . VAL D 1 337 ? 15.207 7.270 -90.442 1.00 32.65 337 VAL D O 1
ATOM 11864 N N . PHE D 1 338 ? 16.988 7.473 -89.112 1.00 29.52 338 PHE D N 1
ATOM 11865 C CA . PHE D 1 338 ? 17.140 8.887 -89.421 1.00 33.28 338 PHE D CA 1
ATOM 11866 C C . PHE D 1 338 ? 18.133 9.151 -90.540 1.00 36.04 338 PHE D C 1
ATOM 11867 O O . PHE D 1 338 ? 18.170 10.274 -91.052 1.00 36.50 338 PHE D O 1
ATOM 11875 N N . LYS D 1 339 ? 18.926 8.145 -90.929 1.00 35.70 339 LYS D N 1
ATOM 11876 C CA . LYS D 1 339 ? 19.775 8.198 -92.127 1.00 39.24 339 LYS D CA 1
ATOM 11877 C C . LYS D 1 339 ? 20.822 9.305 -92.048 1.00 40.57 339 LYS D C 1
ATOM 11878 O O . LYS D 1 339 ? 21.137 9.939 -93.058 1.00 40.97 339 LYS D O 1
ATOM 11884 N N . GLU D 1 340 ? 21.362 9.560 -90.860 1.00 38.01 340 GLU D N 1
ATOM 11885 C CA . GLU D 1 340 ? 22.369 10.593 -90.661 1.00 33.21 340 GLU D CA 1
ATOM 11886 C C . GLU D 1 340 ? 23.693 9.946 -90.291 1.00 34.82 340 GLU D C 1
ATOM 11887 O O . GLU D 1 340 ? 23.760 9.140 -89.355 1.00 31.49 340 GLU D O 1
ATOM 11893 N N . GLU D 1 341 ? 24.745 10.335 -91.013 1.00 35.90 341 GLU D N 1
ATOM 11894 C CA . GLU D 1 341 ? 26.023 9.639 -90.936 1.00 36.20 341 GLU D CA 1
ATOM 11895 C C . GLU D 1 341 ? 26.598 9.619 -89.525 1.00 33.98 341 GLU D C 1
ATOM 11896 O O . GLU D 1 341 ? 27.260 8.649 -89.153 1.00 31.83 341 GLU D O 1
ATOM 11902 N N . LYS D 1 342 ? 26.357 10.666 -88.724 1.00 37.84 342 LYS D N 1
ATOM 11903 C CA . LYS D 1 342 ? 26.986 10.742 -87.403 1.00 29.11 342 LYS D CA 1
ATOM 11904 C C . LYS D 1 342 ? 26.627 9.549 -86.521 1.00 24.47 342 LYS D C 1
ATOM 11905 O O . LYS D 1 342 ? 27.412 9.184 -85.638 1.00 30.17 342 LYS D O 1
ATOM 11911 N N . TYR D 1 343 ? 25.459 8.929 -86.741 1.00 23.59 343 TYR D N 1
ATOM 11912 C CA . TYR D 1 343 ? 25.092 7.738 -85.973 1.00 24.17 343 TYR D CA 1
ATOM 11913 C C . TYR D 1 343 ? 25.922 6.534 -86.393 1.00 23.94 343 TYR D C 1
ATOM 11914 O O . TYR D 1 343 ? 26.323 5.726 -85.549 1.00 20.34 343 TYR D O 1
ATOM 11923 N N . LEU D 1 344 ? 26.184 6.397 -87.695 1.00 29.74 344 LEU D N 1
ATOM 11924 C CA . LEU D 1 344 ? 27.056 5.325 -88.163 1.00 26.78 344 LEU D CA 1
ATOM 11925 C C . LEU D 1 344 ? 28.497 5.540 -87.718 1.00 23.10 344 LEU D C 1
ATOM 11926 O O . LEU D 1 344 ? 29.166 4.589 -87.309 1.00 27.74 344 LEU D O 1
ATOM 11931 N N . LYS D 1 345 ? 28.998 6.773 -87.789 1.00 25.96 345 LYS D N 1
ATOM 11932 C CA . LYS D 1 345 ? 30.371 7.019 -87.358 1.00 24.89 345 LYS D CA 1
ATOM 11933 C C . LYS D 1 345 ? 30.536 6.693 -85.881 1.00 26.22 345 LYS D C 1
ATOM 11934 O O . LYS D 1 345 ? 31.529 6.075 -85.485 1.00 27.76 345 LYS D O 1
ATOM 11940 N N . GLU D 1 346 ? 29.552 7.068 -85.052 1.00 30.01 346 GLU D N 1
ATOM 11941 C CA . GLU D 1 346 ? 29.637 6.768 -83.625 1.00 24.98 346 GLU D CA 1
ATOM 11942 C C . GLU D 1 346 ? 29.467 5.278 -83.356 1.00 20.78 346 GLU D C 1
ATOM 11943 O O . GLU D 1 346 ? 30.061 4.741 -82.414 1.00 19.37 346 GLU D O 1
ATOM 11949 N N . ALA D 1 347 ? 28.640 4.602 -84.156 1.00 23.63 347 ALA D N 1
ATOM 11950 C CA . ALA D 1 347 ? 28.531 3.150 -84.048 1.00 21.23 347 ALA D CA 1
ATOM 11951 C C . ALA D 1 347 ? 29.860 2.489 -84.379 1.00 18.44 347 ALA D C 1
ATOM 11952 O O . ALA D 1 347 ? 30.287 1.553 -83.692 1.00 17.99 347 ALA D O 1
ATOM 11954 N N . MET D 1 348 ? 30.535 2.976 -85.424 1.00 19.41 348 MET D N 1
ATOM 11955 C CA . MET D 1 348 ? 31.891 2.510 -85.710 1.00 23.52 348 MET D CA 1
ATOM 11956 C C . MET D 1 348 ? 32.838 2.810 -84.546 1.00 22.51 348 MET D C 1
ATOM 11957 O O . MET D 1 348 ? 33.712 1.994 -84.221 1.00 19.56 348 MET D O 1
ATOM 11962 N N . GLU D 1 349 ? 32.669 3.967 -83.891 1.00 22.43 349 GLU D N 1
ATOM 11963 C CA . GLU D 1 349 ? 33.476 4.257 -82.706 1.00 24.78 349 GLU D CA 1
ATOM 11964 C C . GLU D 1 349 ? 33.196 3.254 -81.593 1.00 22.90 349 GLU D C 1
ATOM 11965 O O . GLU D 1 349 ? 34.123 2.795 -80.912 1.00 22.66 349 GLU D O 1
ATOM 11971 N N . CYS D 1 350 ? 31.922 2.906 -81.386 1.00 16.79 350 CYS D N 1
ATOM 11972 C CA . CYS D 1 350 ? 31.606 1.903 -80.378 1.00 20.96 350 CYS D CA 1
ATOM 11973 C C . CYS D 1 350 ? 32.296 0.591 -80.686 1.00 16.93 350 CYS D C 1
ATOM 11974 O O . CYS D 1 350 ? 32.846 -0.057 -79.786 1.00 15.45 350 CYS D O 1
ATOM 11977 N N . SER D 1 351 ? 32.257 0.182 -81.956 1.00 15.54 351 SER D N 1
ATOM 11978 C CA . SER D 1 351 ? 32.909 -1.055 -82.377 1.00 18.46 351 SER D CA 1
ATOM 11979 C C . SER D 1 351 ? 34.337 -1.130 -81.862 1.00 16.53 351 SER D C 1
ATOM 11980 O O . SER D 1 351 ? 34.752 -2.149 -81.293 1.00 16.27 351 SER D O 1
ATOM 11983 N N . ASP D 1 352 ? 35.093 -0.042 -82.024 1.00 16.10 352 ASP D N 1
ATOM 11984 C CA . ASP D 1 352 ? 36.505 -0.061 -81.655 1.00 19.92 352 ASP D CA 1
ATOM 11985 C C . ASP D 1 352 ? 36.675 -0.240 -80.154 1.00 18.75 352 ASP D C 1
ATOM 11986 O O . ASP D 1 352 ? 37.556 -0.988 -79.715 1.00 19.79 352 ASP D O 1
ATOM 11991 N N . VAL D 1 353 ? 35.834 0.431 -79.353 1.00 17.41 353 VAL D N 1
ATOM 11992 C CA . VAL D 1 353 ? 35.811 0.200 -77.907 1.00 18.67 353 VAL D CA 1
ATOM 11993 C C . VAL D 1 353 ? 35.569 -1.269 -77.599 1.00 18.07 353 VAL D C 1
ATOM 11994 O O . VAL D 1 353 ? 36.207 -1.849 -76.713 1.00 17.72 353 VAL D O 1
ATOM 11998 N N . ILE D 1 354 ? 34.627 -1.889 -78.310 1.00 17.13 354 ILE D N 1
ATOM 11999 C CA . ILE D 1 354 ? 34.310 -3.283 -78.038 1.00 18.31 354 ILE D CA 1
ATOM 12000 C C . ILE D 1 354 ? 35.443 -4.186 -78.501 1.00 20.06 354 ILE D C 1
ATOM 12001 O O . ILE D 1 354 ? 35.818 -5.135 -77.809 1.00 16.86 354 ILE D O 1
ATOM 12006 N N . TRP D 1 355 ? 35.993 -3.918 -79.688 1.00 21.20 355 TRP D N 1
ATOM 12007 C CA . TRP D 1 355 ? 37.122 -4.699 -80.171 1.00 16.32 355 TRP D CA 1
ATOM 12008 C C . TRP D 1 355 ? 38.253 -4.693 -79.153 1.00 18.23 355 TRP D C 1
ATOM 12009 O O . TRP D 1 355 ? 38.847 -5.735 -78.860 1.00 16.25 355 TRP D O 1
ATOM 12020 N N . GLN D 1 356 ? 38.514 -3.538 -78.545 1.00 20.83 356 GLN D N 1
ATOM 12021 C CA . GLN D 1 356 ? 39.578 -3.464 -77.555 1.00 18.15 356 GLN D CA 1
ATOM 12022 C C . GLN D 1 356 ? 39.151 -4.072 -76.228 1.00 20.15 356 GLN D C 1
ATOM 12023 O O . GLN D 1 356 ? 39.918 -4.825 -75.620 1.00 21.79 356 GLN D O 1
ATOM 12029 N N . ARG D 1 357 ? 37.935 -3.783 -75.762 1.00 18.63 357 ARG D N 1
ATOM 12030 C CA . ARG D 1 357 ? 37.602 -4.066 -74.371 1.00 21.38 357 ARG D CA 1
ATOM 12031 C C . ARG D 1 357 ? 36.527 -5.135 -74.196 1.00 16.93 357 ARG D C 1
ATOM 12032 O O . ARG D 1 357 ? 36.067 -5.354 -73.073 1.00 19.08 357 ARG D O 1
ATOM 12040 N N . GLY D 1 358 ? 36.160 -5.849 -75.251 1.00 17.84 358 GLY D N 1
ATOM 12041 C CA . GLY D 1 358 ? 35.007 -6.711 -75.162 1.00 14.29 358 GLY D CA 1
ATOM 12042 C C . GLY D 1 358 ? 35.234 -8.168 -74.848 1.00 21.59 358 GLY D C 1
ATOM 12043 O O . GLY D 1 358 ? 34.239 -8.889 -74.722 1.00 18.29 358 GLY D O 1
ATOM 12044 N N . LEU D 1 359 ? 36.479 -8.654 -74.745 1.00 18.05 359 LEU D N 1
ATOM 12045 C CA . LEU D 1 359 ? 36.710 -10.051 -74.370 1.00 18.49 359 LEU D CA 1
ATOM 12046 C C . LEU D 1 359 ? 36.718 -10.103 -72.847 1.00 23.36 359 LEU D C 1
ATOM 12047 O O . LEU D 1 359 ? 37.699 -9.725 -72.203 1.00 28.69 359 LEU D O 1
ATOM 12052 N N . LEU D 1 360 ? 35.623 -10.574 -72.264 1.00 21.71 360 LEU D N 1
ATOM 12053 C CA . LEU D 1 360 ? 35.337 -10.326 -70.861 1.00 23.55 360 LEU D CA 1
ATOM 12054 C C . LEU D 1 360 ? 35.768 -11.479 -69.971 1.00 24.91 360 LEU D C 1
ATOM 12055 O O . LEU D 1 360 ? 35.580 -12.652 -70.305 1.00 25.07 360 LEU D O 1
ATOM 12060 N N . ARG D 1 361 ? 36.314 -11.128 -68.810 1.00 28.76 361 ARG D N 1
ATOM 12061 C CA . ARG D 1 361 ? 36.562 -12.127 -67.777 1.00 34.74 361 ARG D CA 1
ATOM 12062 C C . ARG D 1 361 ? 35.265 -12.689 -67.217 1.00 27.42 361 ARG D C 1
ATOM 12063 O O . ARG D 1 361 ? 35.233 -13.851 -66.794 1.00 28.19 361 ARG D O 1
ATOM 12071 N N . LYS D 1 362 ? 34.206 -11.873 -67.178 1.00 24.72 362 LYS D N 1
ATOM 12072 C CA . LYS D 1 362 ? 32.871 -12.323 -66.789 1.00 28.32 362 LYS D CA 1
ATOM 12073 C C . LYS D 1 362 ? 32.544 -13.655 -67.445 1.00 26.94 362 LYS D C 1
ATOM 12074 O O . LYS D 1 362 ? 31.966 -14.542 -66.809 1.00 29.04 362 LYS D O 1
ATOM 12080 N N . GLY D 1 363 ? 32.918 -13.806 -68.717 1.00 29.36 363 GLY D N 1
ATOM 12081 C CA . GLY D 1 363 ? 32.638 -15.034 -69.435 1.00 25.44 363 GLY D CA 1
ATOM 12082 C C . GLY D 1 363 ? 32.206 -14.838 -70.875 1.00 22.89 363 GLY D C 1
ATOM 12083 O O . GLY D 1 363 ? 32.511 -13.819 -71.503 1.00 20.88 363 GLY D O 1
ATOM 12084 N N . TYR D 1 364 ? 31.498 -15.830 -71.409 1.00 20.36 364 TYR D N 1
ATOM 12085 C CA . TYR D 1 364 ? 31.139 -15.880 -72.816 1.00 17.32 364 TYR D CA 1
ATOM 12086 C C . TYR D 1 364 ? 29.678 -15.530 -73.073 1.00 23.49 364 TYR D C 1
ATOM 12087 O O . TYR D 1 364 ? 29.193 -15.746 -74.185 1.00 23.26 364 TYR D O 1
ATOM 12096 N N . GLY D 1 365 ? 28.970 -14.984 -72.089 1.00 20.05 365 GLY D N 1
ATOM 12097 C CA . GLY D 1 365 ? 27.529 -14.863 -72.181 1.00 21.83 365 GLY D CA 1
ATOM 12098 C C . GLY D 1 365 ? 27.053 -13.805 -73.164 1.00 17.55 365 GLY D C 1
ATOM 12099 O O . GLY D 1 365 ? 27.822 -13.054 -73.765 1.00 16.38 365 GLY D O 1
ATOM 12100 N N . ILE D 1 366 ? 25.723 -13.744 -73.304 1.00 20.32 366 ILE D N 1
ATOM 12101 C CA . ILE D 1 366 ? 25.076 -12.766 -74.178 1.00 13.07 366 ILE D CA 1
ATOM 12102 C C . ILE D 1 366 ? 24.895 -11.438 -73.456 1.00 15.34 366 ILE D C 1
ATOM 12103 O O . ILE D 1 366 ? 25.166 -10.371 -74.017 1.00 13.11 366 ILE D O 1
ATOM 12108 N N . CYS D 1 367 ? 24.437 -11.492 -72.200 1.00 18.68 367 CYS D N 1
ATOM 12109 C CA . CYS D 1 367 ? 24.088 -10.285 -71.454 1.00 16.52 367 CYS D CA 1
ATOM 12110 C C . CYS D 1 367 ? 25.325 -9.482 -71.079 1.00 14.52 367 CYS D C 1
ATOM 12111 O O . CYS D 1 367 ? 25.375 -8.262 -71.292 1.00 14.44 367 CYS D O 1
ATOM 12114 N N . HIS D 1 368 ? 26.335 -10.148 -70.509 1.00 14.51 368 HIS D N 1
ATOM 12115 C CA . HIS D 1 368 ? 27.585 -9.502 -70.103 1.00 16.23 368 HIS D CA 1
ATOM 12116 C C . HIS D 1 368 ? 28.712 -10.489 -70.443 1.00 17.56 368 HIS D C 1
ATOM 12117 O O . HIS D 1 368 ? 29.245 -11.199 -69.592 1.00 15.73 368 HIS D O 1
ATOM 12124 N N . GLY D 1 369 ? 29.069 -10.549 -71.720 1.00 19.17 369 GLY D N 1
ATOM 12125 C CA . GLY D 1 369 ? 30.036 -11.545 -72.140 1.00 19.46 369 GLY D CA 1
ATOM 12126 C C . GLY D 1 369 ? 30.444 -11.404 -73.592 1.00 17.07 369 GLY D C 1
ATOM 12127 O O . GLY D 1 369 ? 29.904 -10.593 -74.351 1.00 15.14 369 GLY D O 1
ATOM 12128 N N . THR D 1 370 ? 31.403 -12.250 -73.968 1.00 16.89 370 THR D N 1
ATOM 12129 C CA . THR D 1 370 ? 32.045 -12.147 -75.274 1.00 18.54 370 THR D CA 1
ATOM 12130 C C . THR D 1 370 ? 31.063 -12.410 -76.413 1.00 17.22 370 THR D C 1
ATOM 12131 O O . THR D 1 370 ? 31.095 -11.712 -77.433 1.00 17.11 370 THR D O 1
ATOM 12135 N N . ALA D 1 371 ? 30.182 -13.410 -76.265 1.00 17.04 371 ALA D N 1
ATOM 12136 C CA . ALA D 1 371 ? 29.239 -13.719 -77.344 1.00 18.85 371 ALA D CA 1
ATOM 12137 C C . ALA D 1 371 ? 28.251 -12.576 -77.578 1.00 16.73 371 ALA D C 1
ATOM 12138 O O . ALA D 1 371 ? 27.943 -12.237 -78.727 1.00 16.37 371 ALA D O 1
ATOM 12140 N N . GLY D 1 372 ? 27.744 -11.966 -76.508 1.00 15.45 372 GLY D N 1
ATOM 12141 C CA . GLY D 1 372 ? 26.881 -10.807 -76.687 1.00 16.31 372 GLY D CA 1
ATOM 12142 C C . GLY D 1 372 ? 27.625 -9.630 -77.288 1.00 17.96 372 GLY D C 1
ATOM 12143 O O . GLY D 1 372 ? 27.097 -8.924 -78.151 1.00 15.21 372 GLY D O 1
ATOM 12144 N N . ASN D 1 373 ? 28.875 -9.418 -76.857 1.00 15.39 373 ASN D N 1
ATOM 12145 C CA . ASN D 1 373 ? 29.684 -8.365 -77.458 1.00 15.33 373 ASN D CA 1
ATOM 12146 C C . ASN D 1 373 ? 30.064 -8.710 -78.893 1.00 16.26 373 ASN D C 1
ATOM 12147 O O . ASN D 1 373 ? 30.200 -7.814 -79.735 1.00 16.62 373 ASN D O 1
ATOM 12152 N N . GLY D 1 374 ? 30.237 -9.997 -79.190 1.00 16.38 374 GLY D N 1
ATOM 12153 C CA . GLY D 1 374 ? 30.549 -10.397 -80.549 1.00 16.36 374 GLY D CA 1
ATOM 12154 C C . GLY D 1 374 ? 29.439 -10.086 -81.531 1.00 18.60 374 GLY D C 1
ATOM 12155 O O . GLY D 1 374 ? 29.712 -9.783 -82.699 1.00 17.60 374 GLY D O 1
ATOM 12156 N N . TYR D 1 375 ? 28.178 -10.157 -81.073 1.00 15.69 375 TYR D N 1
ATOM 12157 C CA . TYR D 1 375 ? 27.042 -9.837 -81.931 1.00 14.05 375 TYR D CA 1
ATOM 12158 C C . TYR D 1 375 ? 27.091 -8.401 -82.431 1.00 13.36 375 TYR D C 1
ATOM 12159 O O . TYR D 1 375 ? 26.570 -8.106 -83.513 1.00 17.94 375 TYR D O 1
ATOM 12168 N N . SER D 1 376 ? 27.688 -7.487 -81.666 1.00 12.49 376 SER D N 1
ATOM 12169 C CA . SER D 1 376 ? 27.742 -6.100 -82.133 1.00 13.78 376 SER D CA 1
ATOM 12170 C C . SER D 1 376 ? 28.474 -5.990 -83.462 1.00 16.39 376 SER D C 1
ATOM 12171 O O . SER D 1 376 ? 28.159 -5.108 -84.273 1.00 16.03 376 SER D O 1
ATOM 12174 N N . PHE D 1 377 ? 29.445 -6.885 -83.707 1.00 15.86 377 PHE D N 1
ATOM 12175 C CA . PHE D 1 377 ? 30.171 -6.887 -84.975 1.00 14.09 377 PHE D CA 1
ATOM 12176 C C . PHE D 1 377 ? 29.325 -7.468 -86.105 1.00 16.06 377 PHE D C 1
ATOM 12177 O O . PHE D 1 377 ? 29.323 -6.933 -87.219 1.00 20.64 377 PHE D O 1
ATOM 12185 N N . LEU D 1 378 ? 28.610 -8.567 -85.848 1.00 15.08 378 LEU D N 1
ATOM 12186 C CA . LEU D 1 378 ? 27.705 -9.113 -86.859 1.00 17.45 378 LEU D CA 1
ATOM 12187 C C . LEU D 1 378 ? 26.666 -8.076 -87.290 1.00 19.61 378 LEU D C 1
ATOM 12188 O O . LEU D 1 378 ? 26.431 -7.875 -88.489 1.00 19.78 378 LEU D O 1
ATOM 12193 N N . SER D 1 379 ? 26.071 -7.368 -86.325 1.00 15.29 379 SER D N 1
ATOM 12194 C CA . SER D 1 379 ? 25.054 -6.381 -86.673 1.00 17.27 379 SER D CA 1
ATOM 12195 C C . SER D 1 379 ? 25.649 -5.224 -87.464 1.00 19.20 379 SER D C 1
ATOM 12196 O O . SER D 1 379 ? 25.008 -4.702 -88.382 1.00 22.38 379 SER D O 1
ATOM 12199 N N . LEU D 1 380 ? 26.866 -4.798 -87.126 1.00 19.14 380 LEU D N 1
ATOM 12200 C CA . LEU D 1 380 ? 27.466 -3.698 -87.879 1.00 24.14 380 LEU D CA 1
ATOM 12201 C C . LEU D 1 380 ? 27.890 -4.144 -89.277 1.00 23.44 380 LEU D C 1
ATOM 12202 O O . LEU D 1 380 ? 27.857 -3.343 -90.223 1.00 23.58 380 LEU D O 1
ATOM 12207 N N . TYR D 1 381 ? 28.285 -5.412 -89.426 1.00 20.84 381 TYR D N 1
ATOM 12208 C CA . TYR D 1 381 ? 28.633 -5.930 -90.745 1.00 22.30 381 TYR D CA 1
ATOM 12209 C C . TYR D 1 381 ? 27.415 -5.970 -91.663 1.00 23.66 381 TYR D C 1
ATOM 12210 O O . TYR D 1 381 ? 27.493 -5.543 -92.823 1.00 26.68 381 TYR D O 1
ATOM 12219 N N . ARG D 1 382 ? 26.273 -6.458 -91.164 1.00 22.01 382 ARG D N 1
ATOM 12220 C CA . ARG D 1 382 ? 25.049 -6.380 -91.958 1.00 25.83 382 ARG D CA 1
ATOM 12221 C C . ARG D 1 382 ? 24.732 -4.941 -92.334 1.00 23.84 382 ARG D C 1
ATOM 12222 O O . ARG D 1 382 ? 24.303 -4.663 -93.460 1.00 29.45 382 ARG D O 1
ATOM 12230 N N . LEU D 1 383 ? 24.972 -4.008 -91.417 1.00 23.11 383 LEU D N 1
ATOM 12231 C CA . LEU D 1 383 ? 24.635 -2.613 -91.680 1.00 24.00 383 LEU D CA 1
ATOM 12232 C C . LEU D 1 383 ? 25.560 -1.992 -92.724 1.00 25.13 383 LEU D C 1
ATOM 12233 O O . LEU D 1 383 ? 25.100 -1.274 -93.618 1.00 27.13 383 LEU D O 1
ATOM 12238 N N . THR D 1 384 ? 26.866 -2.239 -92.620 1.00 27.08 384 THR D N 1
ATOM 12239 C CA . THR D 1 384 ? 27.849 -1.564 -93.460 1.00 24.25 384 THR D CA 1
ATOM 12240 C C . THR D 1 384 ? 28.326 -2.390 -94.642 1.00 27.19 384 THR D C 1
ATOM 12241 O O . THR D 1 384 ? 28.770 -1.807 -95.638 1.00 25.69 384 THR D O 1
ATOM 12245 N N . GLN D 1 385 ? 28.257 -3.724 -94.546 1.00 25.74 385 GLN D N 1
ATOM 12246 C CA . GLN D 1 385 ? 28.890 -4.638 -95.502 1.00 27.16 385 GLN D CA 1
ATOM 12247 C C . GLN D 1 385 ? 30.408 -4.466 -95.519 1.00 29.46 385 GLN D C 1
ATOM 12248 O O . GLN D 1 385 ? 31.059 -4.694 -96.540 1.00 35.60 385 GLN D O 1
ATOM 12254 N N . ASP D 1 386 ? 30.983 -4.057 -94.391 1.00 24.06 386 ASP D N 1
ATOM 12255 C CA . ASP D 1 386 ? 32.426 -3.926 -94.238 1.00 23.25 386 ASP D CA 1
ATOM 12256 C C . ASP D 1 386 ? 32.959 -5.160 -93.513 1.00 21.43 386 ASP D C 1
ATOM 12257 O O . ASP D 1 386 ? 32.657 -5.371 -92.335 1.00 19.47 386 ASP D O 1
ATOM 12262 N N . LYS D 1 387 ? 33.771 -5.954 -94.211 1.00 24.32 387 LYS D N 1
ATOM 12263 C CA . LYS D 1 387 ? 34.323 -7.195 -93.670 1.00 18.28 387 LYS D CA 1
ATOM 12264 C C . LYS D 1 387 ? 35.272 -6.985 -92.488 1.00 19.30 387 LYS D C 1
ATOM 12265 O O . LYS D 1 387 ? 35.648 -7.971 -91.837 1.00 17.58 387 LYS D O 1
ATOM 12271 N N . LYS D 1 388 ? 35.673 -5.746 -92.181 1.00 18.19 388 LYS D N 1
ATOM 12272 C CA . LYS D 1 388 ? 36.383 -5.521 -90.924 1.00 18.08 388 LYS D CA 1
ATOM 12273 C C . LYS D 1 388 ? 35.550 -5.991 -89.734 1.00 17.47 388 LYS D C 1
ATOM 12274 O O . LYS D 1 388 ? 36.089 -6.520 -88.757 1.00 20.89 388 LYS D O 1
ATOM 12280 N N . TYR D 1 389 ? 34.229 -5.825 -89.802 1.00 17.97 389 TYR D N 1
ATOM 12281 C CA . TYR D 1 389 ? 33.409 -6.219 -88.663 1.00 18.81 389 TYR D CA 1
ATOM 12282 C C . TYR D 1 389 ? 33.074 -7.697 -88.719 1.00 16.66 389 TYR D C 1
ATOM 12283 O O . TYR D 1 389 ? 32.964 -8.337 -87.667 1.00 12.43 389 TYR D O 1
ATOM 12292 N N . LEU D 1 390 ? 32.963 -8.273 -89.919 1.00 14.44 390 LEU D N 1
ATOM 12293 C CA . LEU D 1 390 ? 32.900 -9.729 -89.993 1.00 16.30 390 LEU D CA 1
ATOM 12294 C C . LEU D 1 390 ? 34.139 -10.345 -89.348 1.00 16.70 390 LEU D C 1
ATOM 12295 O O . LEU D 1 390 ? 34.037 -11.235 -88.493 1.00 17.45 390 LEU D O 1
ATOM 12300 N N . TYR D 1 391 ? 35.320 -9.844 -89.714 1.00 16.90 391 TYR D N 1
ATOM 12301 C CA . TYR D 1 391 ? 36.560 -10.328 -89.114 1.00 16.79 391 TYR D CA 1
ATOM 12302 C C . TYR D 1 391 ? 36.469 -10.298 -87.593 1.00 14.24 391 TYR D C 1
ATOM 12303 O O . TYR D 1 391 ? 36.593 -11.327 -86.930 1.00 17.99 391 TYR D O 1
ATOM 12312 N N . ARG D 1 392 ? 36.211 -9.117 -87.026 1.00 18.51 392 ARG D N 1
ATOM 12313 C CA . ARG D 1 392 ? 36.073 -8.989 -85.576 1.00 20.33 392 ARG D CA 1
ATOM 12314 C C . ARG D 1 392 ? 35.063 -9.984 -84.997 1.00 19.17 392 ARG D C 1
ATOM 12315 O O . ARG D 1 392 ? 35.279 -10.536 -83.910 1.00 22.53 392 ARG D O 1
ATOM 12323 N N . ALA D 1 393 ? 33.966 -10.247 -85.713 1.00 16.36 393 ALA D N 1
ATOM 12324 C CA . ALA D 1 393 ? 33.004 -11.246 -85.253 1.00 15.40 393 ALA D CA 1
ATOM 12325 C C . ALA D 1 393 ? 33.621 -12.643 -85.219 1.00 16.27 393 ALA D C 1
ATOM 12326 O O . ALA D 1 393 ? 33.510 -13.356 -84.217 1.00 17.56 393 ALA D O 1
ATOM 12328 N N . CYS D 1 394 ? 34.271 -13.062 -86.308 1.00 16.91 394 CYS D N 1
ATOM 12329 C CA . CYS D 1 394 ? 34.876 -14.394 -86.306 1.00 17.83 394 CYS D CA 1
ATOM 12330 C C . CYS D 1 394 ? 35.956 -14.523 -85.234 1.00 16.37 394 CYS D C 1
ATOM 12331 O O . CYS D 1 394 ? 36.130 -15.607 -84.669 1.00 17.67 394 CYS D O 1
ATOM 12334 N N . LYS D 1 395 ? 36.680 -13.440 -84.925 1.00 17.10 395 LYS D N 1
ATOM 12335 C CA . LYS D 1 395 ? 37.703 -13.529 -83.882 1.00 20.03 395 LYS D CA 1
ATOM 12336 C C . LYS D 1 395 ? 37.070 -13.707 -82.507 1.00 18.84 395 LYS D C 1
ATOM 12337 O O . LYS D 1 395 ? 37.614 -14.419 -81.652 1.00 15.73 395 LYS D O 1
ATOM 12343 N N . PHE D 1 396 ? 35.920 -13.063 -82.268 1.00 17.31 396 PHE D N 1
ATOM 12344 C CA . PHE D 1 396 ? 35.204 -13.341 -81.032 1.00 14.24 396 PHE D CA 1
ATOM 12345 C C . PHE D 1 396 ? 34.623 -14.743 -81.066 1.00 12.60 396 PHE D C 1
ATOM 12346 O O . PHE D 1 396 ? 34.595 -15.431 -80.045 1.00 14.95 396 PHE D O 1
ATOM 12354 N N . ALA D 1 397 ? 34.179 -15.196 -82.237 1.00 13.46 397 ALA D N 1
ATOM 12355 C CA . ALA D 1 397 ? 33.767 -16.591 -82.366 1.00 16.25 397 ALA D CA 1
ATOM 12356 C C . ALA D 1 397 ? 34.927 -17.532 -82.059 1.00 21.67 397 ALA D C 1
ATOM 12357 O O . ALA D 1 397 ? 34.766 -18.499 -81.295 1.00 18.20 397 ALA D O 1
ATOM 12359 N N . GLU D 1 398 ? 36.115 -17.238 -82.618 1.00 17.12 398 GLU D N 1
ATOM 12360 C CA . GLU D 1 398 ? 37.310 -18.040 -82.348 1.00 20.73 398 GLU D CA 1
ATOM 12361 C C . GLU D 1 398 ? 37.577 -18.134 -80.850 1.00 21.69 398 GLU D C 1
ATOM 12362 O O . GLU D 1 398 ? 37.889 -19.216 -80.333 1.00 20.06 398 GLU D O 1
ATOM 12368 N N . TRP D 1 399 ? 37.434 -17.014 -80.132 1.00 18.73 399 TRP D N 1
ATOM 12369 C CA . TRP D 1 399 ? 37.587 -17.035 -78.675 1.00 21.68 399 TRP D CA 1
ATOM 12370 C C . TRP D 1 399 ? 36.544 -17.938 -78.016 1.00 22.58 399 TRP D C 1
ATOM 12371 O O . TRP D 1 399 ? 36.854 -18.679 -77.074 1.00 21.71 399 TRP D O 1
ATOM 12382 N N . CYS D 1 400 ? 35.306 -17.916 -78.512 1.00 20.95 400 CYS D N 1
ATOM 12383 C CA . CYS D 1 400 ? 34.274 -18.718 -77.867 1.00 21.70 400 CYS D CA 1
ATOM 12384 C C . CYS D 1 400 ? 34.491 -20.209 -78.103 1.00 28.39 400 CYS D C 1
ATOM 12385 O O . CYS D 1 400 ? 33.952 -21.035 -77.355 1.00 28.05 400 CYS D O 1
ATOM 12388 N N . LEU D 1 401 ? 35.282 -20.570 -79.115 1.00 26.63 401 LEU D N 1
ATOM 12389 C CA . LEU D 1 401 ? 35.632 -21.966 -79.337 1.00 25.72 401 LEU D CA 1
ATOM 12390 C C . LEU D 1 401 ? 36.624 -22.507 -78.310 1.00 24.00 401 LEU D C 1
ATOM 12391 O O . LEU D 1 401 ? 36.801 -23.727 -78.235 1.00 30.60 401 LEU D O 1
ATOM 12396 N N . ASP D 1 402 ? 37.281 -21.646 -77.534 1.00 22.58 402 ASP D N 1
ATOM 12397 C CA . ASP D 1 402 ? 38.068 -22.074 -76.383 1.00 22.96 402 ASP D CA 1
ATOM 12398 C C . ASP D 1 402 ? 37.272 -22.019 -75.087 1.00 27.88 402 ASP D C 1
ATOM 12399 O O . ASP D 1 402 ? 37.871 -22.015 -74.001 1.00 26.04 402 ASP D O 1
ATOM 12404 N N . TYR D 1 403 ? 35.942 -21.956 -75.193 1.00 25.92 403 TYR D N 1
ATOM 12405 C CA . TYR D 1 403 ? 35.003 -21.940 -74.080 1.00 29.48 403 TYR D CA 1
ATOM 12406 C C . TYR D 1 403 ? 35.507 -22.707 -72.867 1.00 25.76 403 TYR D C 1
ATOM 12407 O O . TYR D 1 403 ? 35.652 -23.930 -72.924 1.00 29.19 403 TYR D O 1
ATOM 12416 N N . GLY D 1 404 ? 35.773 -21.998 -71.773 1.00 30.44 404 GLY D N 1
ATOM 12417 C CA . GLY D 1 404 ? 36.191 -22.625 -70.533 1.00 29.34 404 GLY D CA 1
ATOM 12418 C C . GLY D 1 404 ? 37.688 -22.746 -70.334 1.00 31.91 404 GLY D C 1
ATOM 12419 O O . GLY D 1 404 ? 38.115 -23.246 -69.285 1.00 33.18 404 GLY D O 1
ATOM 12420 N N . ALA D 1 405 ? 38.501 -22.302 -71.300 1.00 34.10 405 ALA D N 1
ATOM 12421 C CA . ALA D 1 405 ? 39.950 -22.453 -71.253 1.00 30.02 405 ALA D CA 1
ATOM 12422 C C . ALA D 1 405 ? 40.662 -21.123 -71.061 1.00 31.78 405 ALA D C 1
ATOM 12423 O O . ALA D 1 405 ? 41.784 -20.948 -71.543 1.00 34.77 405 ALA D O 1
ATOM 12425 N N . HIS D 1 406 ? 40.029 -20.170 -70.374 1.00 29.78 406 HIS D N 1
ATOM 12426 C CA . HIS D 1 406 ? 40.672 -18.889 -70.111 1.00 28.24 406 HIS D CA 1
ATOM 12427 C C . HIS D 1 406 ? 40.704 -18.516 -68.639 1.00 29.82 406 HIS D C 1
ATOM 12428 O O . HIS D 1 406 ? 41.187 -17.426 -68.310 1.00 30.51 406 HIS D O 1
ATOM 12435 N N . GLY D 1 407 ? 40.231 -19.379 -67.747 1.00 21.19 407 GLY D N 1
ATOM 12436 C CA . GLY D 1 407 ? 40.124 -18.983 -66.360 1.00 28.96 407 GLY D CA 1
ATOM 12437 C C . GLY D 1 407 ? 38.924 -18.117 -66.054 1.00 33.09 407 GLY D C 1
ATOM 12438 O O . GLY D 1 407 ? 38.900 -17.447 -65.019 1.00 34.60 407 GLY D O 1
ATOM 12439 N N . CYS D 1 408 ? 37.923 -18.115 -66.927 1.00 32.42 408 CYS D N 1
ATOM 12440 C CA . CYS D 1 408 ? 36.748 -17.273 -66.738 1.00 36.34 408 CYS D CA 1
ATOM 12441 C C . CYS D 1 408 ? 35.957 -17.695 -65.503 1.00 33.09 408 CYS D C 1
ATOM 12442 O O . CYS D 1 408 ? 35.933 -18.866 -65.118 1.00 35.60 408 CYS D O 1
ATOM 12445 N N . ARG D 1 409 ? 35.305 -16.717 -64.877 1.00 33.93 409 ARG D N 1
ATOM 12446 C CA . ARG D 1 409 ? 34.320 -17.021 -63.849 1.00 38.61 409 ARG D CA 1
ATOM 12447 C C . ARG D 1 409 ? 33.161 -17.828 -64.437 1.00 39.34 409 ARG D C 1
ATOM 12448 O O . ARG D 1 409 ? 32.781 -17.656 -65.600 1.00 33.72 409 ARG D O 1
ATOM 12456 N N . ILE D 1 410 ? 32.603 -18.717 -63.623 1.00 34.81 410 ILE D N 1
ATOM 12457 C CA . ILE D 1 410 ? 31.462 -19.538 -64.015 1.00 31.89 410 ILE D CA 1
ATOM 12458 C C . ILE D 1 410 ? 30.186 -18.786 -63.663 1.00 38.16 410 ILE D C 1
ATOM 12459 O O . ILE D 1 410 ? 30.067 -18.274 -62.536 1.00 40.03 410 ILE D O 1
ATOM 12464 N N . PRO D 1 411 ? 29.223 -18.668 -64.579 1.00 38.61 411 PRO D N 1
ATOM 12465 C CA . PRO D 1 411 ? 27.987 -17.933 -64.279 1.00 35.80 411 PRO D CA 1
ATOM 12466 C C . PRO D 1 411 ? 27.007 -18.759 -63.449 1.00 33.78 411 PRO D C 1
ATOM 12467 O O . PRO D 1 411 ? 27.073 -19.988 -63.389 1.00 33.36 411 PRO D O 1
ATOM 12471 N N . ASP D 1 412 ? 26.069 -18.041 -62.817 1.00 35.40 412 ASP D N 1
ATOM 12472 C CA . ASP D 1 412 ? 25.077 -18.677 -61.947 1.00 32.27 412 ASP D CA 1
ATOM 12473 C C . ASP D 1 412 ? 24.226 -19.693 -62.699 1.00 33.10 412 ASP D C 1
ATOM 12474 O O . ASP D 1 412 ? 23.896 -20.759 -62.163 1.00 31.87 412 ASP D O 1
ATOM 12479 N N . ARG D 1 413 ? 23.843 -19.373 -63.937 1.00 32.33 413 ARG D N 1
ATOM 12480 C CA . ARG D 1 413 ? 23.034 -20.247 -64.780 1.00 29.91 413 ARG D CA 1
ATOM 12481 C C . ARG D 1 413 ? 23.883 -20.597 -66.002 1.00 28.58 413 ARG D C 1
ATOM 12482 O O . ARG D 1 413 ? 23.667 -20.059 -67.101 1.00 24.23 413 ARG D O 1
ATOM 12490 N N . PRO D 1 414 ? 24.849 -21.513 -65.848 1.00 26.12 414 PRO D N 1
ATOM 12491 C CA . PRO D 1 414 ? 25.923 -21.642 -66.854 1.00 29.15 414 PRO D CA 1
ATOM 12492 C C . PRO D 1 414 ? 25.461 -22.149 -68.208 1.00 28.21 414 PRO D C 1
ATOM 12493 O O . PRO D 1 414 ? 26.210 -22.016 -69.186 1.00 26.74 414 PRO D O 1
ATOM 12497 N N . TYR D 1 415 ? 24.274 -22.736 -68.301 1.00 25.67 415 TYR D N 1
ATOM 12498 C CA . TYR D 1 415 ? 23.805 -23.335 -69.540 1.00 27.14 415 TYR D CA 1
ATOM 12499 C C . TYR D 1 415 ? 22.742 -22.492 -70.240 1.00 21.59 415 TYR D C 1
ATOM 12500 O O . TYR D 1 415 ? 22.285 -22.862 -71.321 1.00 22.89 415 TYR D O 1
ATOM 12509 N N . SER D 1 416 ? 22.404 -21.337 -69.685 1.00 20.83 416 SER D N 1
ATOM 12510 C CA . SER D 1 416 ? 21.239 -20.554 -70.063 1.00 23.44 416 SER D CA 1
ATOM 12511 C C . SER D 1 416 ? 21.493 -19.709 -71.316 1.00 23.31 416 SER D C 1
ATOM 12512 O O . SER D 1 416 ? 22.609 -19.606 -71.822 1.00 22.81 416 SER D O 1
ATOM 12515 N N . LEU D 1 417 ? 20.435 -19.051 -71.796 1.00 24.80 417 LEU D N 1
ATOM 12516 C CA . LEU D 1 417 ? 20.559 -18.285 -73.032 1.00 21.39 417 LEU D CA 1
ATOM 12517 C C . LEU D 1 417 ? 21.346 -16.997 -72.808 1.00 23.68 417 LEU D C 1
ATOM 12518 O O . LEU D 1 417 ? 22.287 -16.699 -73.546 1.00 22.43 417 LEU D O 1
ATOM 12523 N N . PHE D 1 418 ? 20.984 -16.218 -71.794 1.00 22.06 418 PHE D N 1
ATOM 12524 C CA . PHE D 1 418 ? 21.625 -14.927 -71.622 1.00 21.07 418 PHE D CA 1
ATOM 12525 C C . PHE D 1 418 ? 22.782 -14.958 -70.640 1.00 23.67 418 PHE D C 1
ATOM 12526 O O . PHE D 1 418 ? 23.621 -14.048 -70.669 1.00 18.25 418 PHE D O 1
ATOM 12534 N N . GLU D 1 419 ? 22.875 -15.984 -69.800 1.00 21.31 419 GLU D N 1
ATOM 12535 C CA . GLU D 1 419 ? 24.008 -16.054 -68.893 1.00 22.54 419 GLU D CA 1
ATOM 12536 C C . GLU D 1 419 ? 25.065 -17.067 -69.304 1.00 22.58 419 GLU D C 1
ATOM 12537 O O . GLU D 1 419 ? 26.237 -16.882 -68.973 1.00 20.10 419 GLU D O 1
ATOM 12543 N N . GLY D 1 420 ? 24.701 -18.120 -70.018 1.00 25.33 420 GLY D N 1
ATOM 12544 C CA . GLY D 1 420 ? 25.688 -19.148 -70.267 1.00 24.23 420 GLY D CA 1
ATOM 12545 C C . GLY D 1 420 ? 25.685 -19.737 -71.662 1.00 23.94 420 GLY D C 1
ATOM 12546 O O . GLY D 1 420 ? 25.589 -19.009 -72.659 1.00 18.78 420 GLY D O 1
ATOM 12547 N N . MET D 1 421 ? 25.728 -21.076 -71.716 1.00 21.63 421 MET D N 1
ATOM 12548 C CA . MET D 1 421 ? 26.180 -21.795 -72.906 1.00 22.69 421 MET D CA 1
ATOM 12549 C C . MET D 1 421 ? 25.267 -21.581 -74.103 1.00 26.65 421 MET D C 1
ATOM 12550 O O . MET D 1 421 ? 25.749 -21.471 -75.238 1.00 23.24 421 MET D O 1
ATOM 12555 N N . ALA D 1 422 ? 23.947 -21.543 -73.882 1.00 21.71 422 ALA D N 1
ATOM 12556 C CA . ALA D 1 422 ? 23.037 -21.430 -75.014 1.00 22.17 422 ALA D CA 1
ATOM 12557 C C . ALA D 1 422 ? 23.278 -20.141 -75.780 1.00 21.43 422 ALA D C 1
ATOM 12558 O O . ALA D 1 422 ? 23.055 -20.087 -76.996 1.00 18.56 422 ALA D O 1
ATOM 12560 N N . GLY D 1 423 ? 23.750 -19.104 -75.089 1.00 21.68 423 GLY D N 1
ATOM 12561 C CA . GLY D 1 423 ? 24.042 -17.851 -75.763 1.00 25.09 423 GLY D CA 1
ATOM 12562 C C . GLY D 1 423 ? 25.273 -17.941 -76.640 1.00 20.09 423 GLY D C 1
ATOM 12563 O O . GLY D 1 423 ? 25.316 -17.350 -77.724 1.00 16.04 423 GLY D O 1
ATOM 12564 N N . ALA D 1 424 ? 26.288 -18.684 -76.181 1.00 25.25 424 ALA D N 1
ATOM 12565 C CA . ALA D 1 424 ? 27.491 -18.902 -76.988 1.00 22.37 424 ALA D CA 1
ATOM 12566 C C . ALA D 1 424 ? 27.158 -19.691 -78.245 1.00 21.70 424 ALA D C 1
ATOM 12567 O O . ALA D 1 424 ? 27.561 -19.316 -79.354 1.00 19.35 424 ALA D O 1
ATOM 12569 N N . ILE D 1 425 ? 26.389 -20.778 -78.080 1.00 23.74 425 ILE D N 1
ATOM 12570 C CA . ILE D 1 425 ? 25.916 -21.596 -79.200 1.00 21.11 425 ILE D CA 1
ATOM 12571 C C . ILE D 1 425 ? 25.114 -20.754 -80.186 1.00 23.12 425 ILE D C 1
ATOM 12572 O O . ILE D 1 425 ? 25.310 -20.828 -81.410 1.00 21.53 425 ILE D O 1
ATOM 12577 N N . HIS D 1 426 ? 24.163 -19.976 -79.665 1.00 21.69 426 HIS D N 1
ATOM 12578 C CA . HIS D 1 426 ? 23.343 -19.112 -80.506 1.00 20.26 426 HIS D CA 1
ATOM 12579 C C . HIS D 1 426 ? 24.227 -18.212 -81.364 1.00 16.86 426 HIS D C 1
ATOM 12580 O O . HIS D 1 426 ? 24.071 -18.153 -82.586 1.00 19.65 426 HIS D O 1
ATOM 12587 N N . PHE D 1 427 ? 25.166 -17.507 -80.729 1.00 18.58 427 PHE D N 1
ATOM 12588 C CA . PHE D 1 427 ? 26.111 -16.658 -81.450 1.00 17.30 427 PHE D CA 1
ATOM 12589 C C . PHE D 1 427 ? 26.891 -17.452 -82.498 1.00 19.90 427 PHE D C 1
ATOM 12590 O O . PHE D 1 427 ? 26.937 -17.065 -83.675 1.00 20.77 427 PHE D O 1
ATOM 12598 N N . LEU D 1 428 ? 27.502 -18.576 -82.094 1.00 16.85 428 LEU D N 1
ATOM 12599 C CA . LEU D 1 428 ? 28.295 -19.377 -83.034 1.00 21.02 428 LEU D CA 1
ATOM 12600 C C . LEU D 1 428 ? 27.463 -19.900 -84.203 1.00 22.67 428 LEU D C 1
ATOM 12601 O O . LEU D 1 428 ? 27.977 -20.018 -85.321 1.00 23.28 428 LEU D O 1
ATOM 12606 N N . SER D 1 429 ? 26.192 -20.232 -83.973 1.00 17.27 429 SER D N 1
ATOM 12607 C CA . SER D 1 429 ? 25.358 -20.694 -85.080 1.00 23.69 429 SER D CA 1
ATOM 12608 C C . SER D 1 429 ? 25.051 -19.563 -86.057 1.00 23.27 429 SER D C 1
ATOM 12609 O O . SER D 1 429 ? 24.777 -19.820 -87.233 1.00 24.62 429 SER D O 1
ATOM 12612 N N . ASP D 1 430 ? 25.082 -18.311 -85.589 1.00 19.66 430 ASP D N 1
ATOM 12613 C CA . ASP D 1 430 ? 24.833 -17.162 -86.451 1.00 20.24 430 ASP D CA 1
ATOM 12614 C C . ASP D 1 430 ? 26.090 -16.738 -87.212 1.00 21.50 430 ASP D C 1
ATOM 12615 O O . ASP D 1 430 ? 25.983 -16.161 -88.298 1.00 17.35 430 ASP D O 1
ATOM 12620 N N . VAL D 1 431 ? 27.282 -16.993 -86.655 1.00 21.14 431 VAL D N 1
ATOM 12621 C CA . VAL D 1 431 ? 28.524 -16.643 -87.349 1.00 22.07 431 VAL D CA 1
ATOM 12622 C C . VAL D 1 431 ? 28.666 -17.465 -88.629 1.00 23.52 431 VAL D C 1
ATOM 12623 O O . VAL D 1 431 ? 29.151 -16.964 -89.653 1.00 26.35 431 VAL D O 1
ATOM 12627 N N . LEU D 1 432 ? 28.208 -18.723 -88.604 1.00 24.21 432 LEU D N 1
ATOM 12628 C CA . LEU D 1 432 ? 28.117 -19.530 -89.824 1.00 27.03 432 LEU D CA 1
ATOM 12629 C C . LEU D 1 432 ? 27.390 -18.789 -90.942 1.00 26.80 432 LEU D C 1
ATOM 12630 O O . LEU D 1 432 ? 27.725 -18.945 -92.121 1.00 29.85 432 LEU D O 1
ATOM 12635 N N . GLY D 1 433 ? 26.380 -17.995 -90.596 1.00 28.39 433 GLY D N 1
ATOM 12636 C CA . GLY D 1 433 ? 25.612 -17.273 -91.580 1.00 23.44 433 GLY D CA 1
ATOM 12637 C C . GLY D 1 433 ? 25.446 -15.823 -91.182 1.00 27.17 433 GLY D C 1
ATOM 12638 O O . GLY D 1 433 ? 24.407 -15.416 -90.651 1.00 28.34 433 GLY D O 1
ATOM 12639 N N . PRO D 1 434 ? 26.480 -15.012 -91.448 1.00 26.70 434 PRO D N 1
ATOM 12640 C CA . PRO D 1 434 ? 26.489 -13.627 -90.938 1.00 29.27 434 PRO D CA 1
ATOM 12641 C C . PRO D 1 434 ? 25.419 -12.734 -91.543 1.00 27.69 434 PRO D C 1
ATOM 12642 O O . PRO D 1 434 ? 24.920 -11.828 -90.862 1.00 27.18 434 PRO D O 1
ATOM 12646 N N . GLU D 1 435 ? 25.073 -12.937 -92.809 1.00 27.21 435 GLU D N 1
ATOM 12647 C CA . GLU D 1 435 ? 24.049 -12.123 -93.441 1.00 29.04 435 GLU D CA 1
ATOM 12648 C C . GLU D 1 435 ? 22.670 -12.342 -92.828 1.00 32.88 435 GLU D C 1
ATOM 12649 O O . GLU D 1 435 ? 21.757 -11.555 -93.090 1.00 33.82 435 GLU D O 1
ATOM 12655 N N . THR D 1 436 ? 22.506 -13.365 -91.993 1.00 29.83 436 THR D N 1
ATOM 12656 C CA . THR D 1 436 ? 21.210 -13.731 -91.441 1.00 28.51 436 THR D CA 1
ATOM 12657 C C . THR D 1 436 ? 21.220 -13.764 -89.909 1.00 25.74 436 THR D C 1
ATOM 12658 O O . THR D 1 436 ? 20.308 -14.324 -89.293 1.00 25.00 436 THR D O 1
ATOM 12662 N N . SER D 1 437 ? 22.219 -13.141 -89.281 1.00 26.80 437 SER D N 1
ATOM 12663 C CA . SER D 1 437 ? 22.384 -13.174 -87.830 1.00 23.60 437 SER D CA 1
ATOM 12664 C C . SER D 1 437 ? 21.291 -12.385 -87.112 1.00 19.60 437 SER D C 1
ATOM 12665 O O . SER D 1 437 ? 20.763 -11.405 -87.639 1.00 21.08 437 SER D O 1
ATOM 12668 N N . ARG D 1 438 ? 20.989 -12.800 -85.877 1.00 14.34 438 ARG D N 1
ATOM 12669 C CA . ARG D 1 438 ? 20.001 -12.106 -85.051 1.00 17.93 438 ARG D CA 1
ATOM 12670 C C . ARG D 1 438 ? 20.366 -12.203 -83.578 1.00 15.54 438 ARG D C 1
ATOM 12671 O O . ARG D 1 438 ? 20.463 -13.301 -83.022 1.00 13.16 438 ARG D O 1
ATOM 12679 N N . PHE D 1 439 ? 20.558 -11.054 -82.953 1.00 14.61 439 PHE D N 1
ATOM 12680 C CA . PHE D 1 439 ? 20.759 -10.996 -81.519 1.00 14.73 439 PHE D CA 1
ATOM 12681 C C . PHE D 1 439 ? 19.498 -11.527 -80.843 1.00 17.46 439 PHE D C 1
ATOM 12682 O O . PHE D 1 439 ? 18.407 -11.001 -81.103 1.00 21.32 439 PHE D O 1
ATOM 12690 N N . PRO D 1 440 ? 19.587 -12.561 -80.004 1.00 17.23 440 PRO D N 1
ATOM 12691 C CA . PRO D 1 440 ? 18.367 -13.168 -79.459 1.00 15.04 440 PRO D CA 1
ATOM 12692 C C . PRO D 1 440 ? 17.618 -12.220 -78.527 1.00 19.24 440 PRO D C 1
ATOM 12693 O O . PRO D 1 440 ? 18.213 -11.513 -77.712 1.00 16.72 440 PRO D O 1
ATOM 12697 N N . ALA D 1 441 ? 16.288 -12.196 -78.672 1.00 21.15 441 ALA D N 1
ATOM 12698 C CA . ALA D 1 441 ? 15.415 -11.439 -77.770 1.00 14.44 441 ALA D CA 1
ATOM 12699 C C . ALA D 1 441 ? 15.761 -9.953 -77.774 1.00 17.02 441 ALA D C 1
ATOM 12700 O O . ALA D 1 441 ? 15.779 -9.299 -76.731 1.00 18.32 441 ALA D O 1
ATOM 12702 N N . PHE D 1 442 ? 16.077 -9.413 -78.950 1.00 18.63 442 PHE D N 1
ATOM 12703 C CA . PHE D 1 442 ? 16.491 -8.017 -79.018 1.00 17.24 442 PHE D CA 1
ATOM 12704 C C . PHE D 1 442 ? 16.330 -7.502 -80.433 1.00 17.31 442 PHE D C 1
ATOM 12705 O O . PHE D 1 442 ? 15.647 -6.498 -80.663 1.00 16.64 442 PHE D O 1
ATOM 12713 N N . GLU D 1 443 ? 17.015 -8.155 -81.372 1.00 22.86 443 GLU D N 1
ATOM 12714 C CA . GLU D 1 443 ? 16.800 -7.921 -82.790 1.00 22.51 443 GLU D CA 1
ATOM 12715 C C . GLU D 1 443 ? 15.569 -8.702 -83.249 1.00 17.80 443 GLU D C 1
ATOM 12716 O O . GLU D 1 443 ? 15.104 -9.633 -82.588 1.00 21.98 443 GLU D O 1
ATOM 12722 N N . LEU D 1 444 ? 15.019 -8.283 -84.378 1.00 22.11 444 LEU D N 1
ATOM 12723 C CA . LEU D 1 444 ? 13.806 -8.884 -84.892 1.00 23.73 444 LEU D CA 1
ATOM 12724 C C . LEU D 1 444 ? 13.975 -9.303 -86.347 1.00 23.68 444 LEU D C 1
ATOM 12725 O O . LEU D 1 444 ? 14.411 -8.513 -87.180 1.00 20.05 444 LEU D O 1
#

GO terms:
  GO:0070273 phosphatidylinositol-4-phosphate binding (F, IDA)
  GO:0005886 plasma membrane (C, IDA)
  GO:0030864 cortical actin cytoskeleton (C, IDA)
  GO:0009789 positive regulation of abscisic acid-activated signaling pathway (P, IDA)
  GO:0032266 phosphatidylinositol-3-phosphate binding (F, IDA)
  GO:0010314 phosphatidylinositol-5-phosphate binding (F, IDA)
  GO:0005737 cytoplasm (C, EXP)
  GO:0005515 protein binding (F, IPI)
  GO:0005654 nucleoplasm (C, IDA)
  GO:0005829 cytosol (C, IDA)
  GO:0005634 nucleus (C, IDA)
  GO:0045892 negative regulation of DNA-templated transcription (P, IDA)
  GO:0005634 nucleus (C, HDA)

Organism: Homo sapiens (NCBI:txid9606)

InterPro domains:
  IPR007822 Lanthionine synthetase C-like [PF05147] (97-444)
  IPR007822 Lanthionine synthetase C-like [PR01950] (99-117)
  IPR007822 Lanthionine synthetase C-like [PR01950] (194-209)
  IPR007822 Lanthionine synthetase C-like [PR01950] (259-275)
  IPR007822 Lanthionine synthetase C-like [PR01950] (317-337)
  IPR007822 Lanthionine synthetase C-like [PR01950] (364-377)
  IPR007822 Lanthionine synthetase C-like [PR01950] (414-431)
  IPR007822 Lanthionine synthetase C-like [SM01260] (96-444)
  IPR012341 Six-hairpin glycosidase-like superfamily [G3DSA:1.50.10.10] (12-444)
  IPR020464 LanC-like protein, eukaryotic [PR01951] (20-33)
  IPR020464 LanC-like protein, eukaryotic [PR01951] (224-239)
  IPR020464 LanC-like protein, eukaryotic [PR01951] (248-260)
  IPR020464 LanC-like protein, eukaryotic [PR01951] (297-312)
  IPR020464 LanC-like protein, eukaryotic [PR01951] (334-355)
  IPR020464 LanC-like protein, eukaryotic [PR01951] (380-398)
  IPR020464 LanC-like protein, eukaryotic [PR01951] (430-444)

Sequence (1583 aa):
RAFVNPFPDYEALPFHQDGKIIHNFIRRIQTKIKDLLQQMEEGLKTADPHDCSAYTGWTGIALLYLQLYRVTCDQTYLLRSLDYVKRTLRNLNGRRVTFLCGDAGPLAVGAVIYHKLRSDCESQECVTKLLQLQRSVVCQESDLPDELLYGRAGYLYALLYLNTEIGPGTVCESAIKEVVNAIIESGKTLSREERKTERCPLLYQWHRKQYVGAAHGMAGIYYMLMQPAAKVDQETLTEMVKPSIDYVRHKKFRSGNYPSSLSNETDRLVHWCHGAPGVIHMLMQAYKVFKEEKYLKEAMECSDVIWQRGLLRKGYGICHGTAGNGYSFLSLYRLTQDKKYLYRACKFAEWCLDYGAHGCRIPDRPYSLFEGMAGAIHFLSDVLGPETSRFPAFELRAFVNPFPDYEALPFHQDGKIIHNFIRRIQTKIKDLLQQMEEGLKTADPHDCSAYTGWTGIALLYLQLYRVTCDQTYLLRSLDYVKRTLRNLNGRRVTFLCGDAGPLAVGAVIYHKLRSDCESQECVTKLLQLQRSVVCQESDLPDELLYGRAGYLYALLYLNTEIGPGTVCESAIKEVVNAIIESGKTLSREERKTERCPLLYQWHRKQYVGAAHGMAGIYYMLMQPAAKVDQETLTEMVKPSIDYVRHKKFRSGNYPSSLSNETDRLVHWCHGAPGVIHMLMQAYKVFKEEKYLKEAMECSDVIWQRGLLRKGYGICHGTAGNGYSFLSLYRLTQDKKYLYRACKFAEWCLDYGAHGCRIPDRPYSLFEGMAGAIHFLSDVLGPETSRFPAFELAFVNPFPDYEALPFHQDGKIIHNFIRRIQTKIKDLLQQMEEGLKTADPHDCSAYTGWTGIALLYLQLYRVTCDQTYLLRSLDYVKRTLRNLNGRRVTFLCGDAGPLAVGAVIYHKLRSDCESQECVTKLLQLQRSVVCQESDLPDELLYGRAGYLYALLYLNTEIGPGTVCESAIKEVVNAIIESGKTLSREERKTERCPLLYQWHRKQYVGAAHGMAGIYYMLMQPAAKVDQETLTEMVKPSIDYVRHKKFRSGNYPSSLSNETDRLVHWCHGAPGVIHMLMQAYKVFKEEKYLKEAMECSDVIWQRGLLRKGYGICHGTAGNGYSFLSLYRLTQDKKYLYRACKFAEWCLDYGAHGCRIPDRPYSLFEGMAGAIHFLSDVLGPETSRFPAFELRAFVNPFPDYEALPFHQDGKIIHNFIRRIQTKIKDLLQQMEEGLKTADPHDCSAYTGWTGIALLYLQLYRVTCDQTYLLRSLDYVKRTLRNLNGRRVTFLCGDAGPLAVGAVIYHKLRSDCESQECVTKLLQLQRSVVCQESDLPDELLYGRAGYLYALLYLNTEIGPGTVCESAIKEVVNAIIESGKTLSREERKTERCPLLYQWHRKQYVGAAHGMAGIYYMLMQPAAKVDQETLTEMVKPSIDYVRHKKFRSGNYPSSLSNETDRLVHWCHGAPGVIHMLMQAYKVFKEEKYLKEAMECSDVIWQRGLLRKGYGICHGTAGNGYSFLSLYRLTQDKKYLYRACKFAEWCLDYGAHGCRIPDRPYSLFEGMAGAIHFLSDVLGPETSRFPAFEL

Radius of gyration: 40.03 Å; Cα contacts (8 Å, |Δi|>4): 3051; chains: 4; bounding box: 75×103×127 Å

Nearest PDB structures (foldseek):
  6wq1-assembly3_C  TM=1.003E+00  e=4.802E-66  Homo sapiens
  8czl-assembly1_A  TM=9.679E-01  e=1.653E-44  Homo sapiens
  8d0v-assembly2_B  TM=9.683E-01  e=7.041E-44  Homo sapiens
  3t33-assembly1_A  TM=8.794E-01  e=6.424E-29  Arabidopsis thaliana
  2g0d-assembly1_A  TM=7.450E-01  e=1.250E-10  Lactococcus lactis subsp. lactis

Secondary structure (DSSP, 8-state):
-B----SPPS----B-TTSPBPHHHHHHHHHHHHHHHHHHHHHHTTS-SS---TTTSHHHHHHHHHHHHHHH--HHHHHHHHHHHGGGSS---S----TTTSTHHHHHHHHHHHHHTT-HHHHHHHHHHHHTTHHHHH-SSS----STTTSHHHHHHHHHHHHHHT-TTSS-HHHHHHHHHHHHHHHHHHHHHTT-TTT-SS---BTTB-B-STTTSHHHHHHHHT-GGGT--HHHIIIIIHHHHHHHHTT--TTS---SBTT-------SSSSSHHHHHHHHHHHHHHH--HHHHHHHHHHHHHHHHH-SBSS-S-SSSSHHHHHHHHHHHHHHH--HHHHHHHHHHHHHHHTTT-S-PPPPSSTTSTTTSHHHHHHHHHHHTSGGG---TTT--/-BPPP-S--S----B-TTSPBPHHHHHHHHHHHHHHHHHHHHHHTTS-SS---TTTSHHHHHHHHHHHHHHH--HHHHHHHHHHHHHHHT---TT---TTTSTHHHHHHHHHHHHHTT-HHHHHHHHHHHHTTHHHHH-STT----STTTSHHHHHHHHHHHHHHT-TTSS-HHHHHHHHHHHHHHHHHHHHHTT-TTT-SS---BTTB-B-STTTSHHHHHHHHT-GGG---HHHIIIIIHHHHHHHHTT--TTS---SBTT-------SSSSSHHHHHHHHHHHHHHH--HHHHHHHHHHHHHHHHH-SBTT-S-STTSHHHHHHHHHHHHHHH--HHHHHHHHHHHHHHHTTTSS-PPPPSSTTSTTTSHHHHHHHHHHHSSGGG---TTT--/-----S--S----B-TTSPBPHHHHHHHHHHHHHHHHHHHHHGGGS-TT---TTTSHHHHHHHHHHHHHHH--HHHHHHHHHHHHHHHTT--SS---TTTSTHHHHHHHHHHHHHTT-HHHHHHHHHHHHTTHHHHH-STT----STTTSHHHHHHHHHHHHHHT-TTSS-HHHHHHHHHHHHHHHHHHHHHTT-TTT-SS---BTTB-B-STTTSHHHHHHHHT-GGG---HHHIIIIIHHHHHHHHHT--TTS---SBSS-------SSSSSHHHHHHHHHHHHHHH--HHHHHHHHHHHHHHHHH-S-TT-S-STTSHHHHHHHHHHHHHHH--HHHHHHHHHHHHHHHTTT-S-PPPPSSTTSTTTSHHHHHHHHHHHTSGGG---TTT--/-BPPP-S--S----B-TTSPBPHHHHHHHHHHHHHHHHHHHHHTTSS-SS---TTTSHHHHHHHHHHHHHHH--HHHHHHHHHHHTTTTT---SS---TTTSTHHHHHHHHHHHHHTT-HHHHHHHHHHHHTTHHHHH-STT----STTTSHHHHHHHHHHHHHHT-TTSS-HHHHHHHHHHHHHHHHHHHHHTT-TTT-SS---BTTB-B-STTTSHHHHHHHHT-GGGT--HHHIIIIIHHHHHHHHTT--TTS---SBTT-------SSSSSHHHHHHHHHHHHHHH--HHHHHHHHHHHHHHHHH-SBTT-S-SSSSHHHHHHHHHHHHHHH--HHHHHHHHHHHHHHTTTT-S-PPPPSSTTSTTTSHHHHHHHHHHHTSGGG---TTT--

Foldseek 3Di:
DFDFQPDDFPVVAQADPVLAGDPVLLVLLVVVLVVLVVVLVVVLVPDDLPQLFCAQALLVVLLLLVLVCVQPVPVVSLVVSVVRLVSLQPPAPLPFQFLGRHNLVSLLSQLLSCVVVVNNPSNLVSLVVNCVNLVQQLDLPHLAFCACRGHLLRNLLSQLSNCVRVHNPSDDLVSLVSSLVSQQVQQQVVCVVVVNCQQAVGFGDDPPFAFPFCGGHDLVNLLSCLDVSSVNDPCCCVRHSVSNLVNQVVQADPLLKGAGTSPDDDDDACWRNHILLGNLSSLLSCCVRVVDVVSLVSSVSSLVSCLRGVQDLQFCFQGGHLLVSLVSLLVNCLSPVPCSSLRSSSSSLVVCSCHPVPNRDAFPSASRCGRHDSVNSLSSSCNNPSNPRDRPSRGD/DFDFQPDDFDVPAQADPVLQGDPVLVVLLVVLLVVLVVVLVVLCVPPDLPQLFLQQHLLVQLVLLVLVCVQPVPVVSLVVSLVRLVSLPVDFDLAFQFCGGHNLVSLLSQLLSCVVVVVNVSNLVSLVSNCVSLVLQLDPPRPFFCACHGHLLRNLLSQLSNCVRVHNVSHDLVSLVSSLVSQQVQQQVVCVVPVNCPQARGFGDDPNFAFLFCGGHDLVNLLSCLDVSSVNDPCCCVNHSVSNLVSQVVQQDPLLKGARTSPDDDDDAPWCNGILLGNLSSLLSCCVRVVDVVSLVSSVSSLVSCLRGVQDLQFDFQGGHLLVSLVSLLVNCLSPVPCSSLRSSSSSLVVCSCGPVPNHDQFPSQSRCGRHSSVNSLSSSCNSPSNPRDRPSRGD/DDFQPDDFPPHAQADPVGAGDPVLVVLLVVLLVVLVVVLVVVCVPPDLAQLFCQFALLVVLLLLVLVCVQVVDCVSLVVSVVSLVSPPPDFDLQFQFCGRHLLVSLLSQLLSCVVVVVNVRNLVSLVVNCVSLVVQLDLPDPAFCACRGHLLRNLLSVLSNCVSVHNPSHDLVSLQSSLVSQQVQQQVVCVVVPNCVQANGFTDDPPFAFLFCGGHDLVNLLSVLDVSSPDDPCCCVNHSVSNLVNQVVQADPLLKHARTPPDDDPDADWCNHILLVNLSSLLSVCVRVVDCVSVVSSVSSLVVCLRQVQDLQFCFLGGHLLVSLVSLLSNCLSPVPCSSLRSSSSSLVVCSCGPVPNRDQFPSQNRCGRHSSVNSLSSSCNNVSNPRASPSRGD/DFDFQPDDFPVPAQAPPVRAGDVVLVVLLVVLLVVLVVVLVVLVVPADLAQLFCALHLLVVLLLLVLVCVLPVPCVSLVVSVVRLVSVVPDADLPAQFCGRHLLVSLLSQLLSCVVVPPCPRNLVSLVVNCVNLVCQLDPPNPFFPACNGHLLRNLLSQLSNCVSPHVPSHDLVSLVSSLVSQQVCQQVVCVVPVNCQQAVGFGADPNFAFQFCGRHDLVNLLSVLDVSSVDDPVCCVRHSVSNLVSQVVQADPLLKGARTPVDDDDDAPWRNGILLGNLSSLLSCCVRVVDCVSLVSSVSSLVVCLRGVQDLQFCFLGRHLLVSLVSLLSNCLSPVDCSSLRSSVSSLVVCSCHPVPNHDQFPSASHCGRHSSVNSLSSSCNSPSNPHDRPSRGD

Solvent-accessible surface area: 64520 Å² total; per-residue (Å²): 129,34,22,137,24,81,40,76,44,59,160,105,137,18,10,99,164,115,5,99,1,43,134,84,3,28,112,99,0,69,69,41,16,159,68,0,20,135,89,0,56,122,9,12,180,119,36,85,62,119,33,19,15,0,31,15,7,10,0,0,0,0,14,0,8,12,9,4,46,66,50,71,104,64,88,89,44,0,92,78,0,28,70,15,0,120,133,0,32,190,74,32,84,33,192,143,3,1,2,2,16,6,13,0,0,3,5,0,0,0,0,0,0,24,76,68,43,199,36,99,95,75,9,102,114,10,8,70,90,0,37,99,13,26,182,47,0,38,56,93,139,44,136,37,25,10,3,2,7,76,0,8,0,1,0,0,6,0,0,0,15,0,20,61,41,42,14,128,74,36,3,78,112,68,12,2,129,84,0,10,74,4,0,17,89,23,0,73,44,20,0,93,27,58,78,34,75,162,149,0,13,0,0,7,57,44,123,93,94,28,40,0,0,1,0,27,3,0,1,0,2,0,10,0,1,4,14,108,24,3,137,21,83,134,131,25,17,60,110,51,0,32,40,0,0,30,34,0,19,137,72,68,35,250,63,7,1,4,7,24,1,36,95,41,158,87,46,135,28,5,9,0,12,27,0,0,0,1,0,0,2,0,0,11,12,0,44,105,49,26,151,70,110,92,0,23,123,22,0,71,56,1,0,66,15,0,22,131,60,0,1,5,113,58,3,10,4,0,3,44,0,0,0,0,0,0,0,0,0,0,7,0,7,82,51,39,96,58,64,45,1,0,12,4,0,0,27,0,0,46,25,0,16,80,48,58,80,38,72,17,155,134,31,123,101,37,66,3,0,1,22,0,6,0,0,0,0,8,0,0,2,0,0,35,28,7,102,82,2,75,0,7,5,0,16,51,139,36,21,132,27,82,44,85,50,47,161,82,106,14,7,57,144,63,6,93,3,48,36,93,3,28,84,100,0,64,80,41,16,117,47,1,22,95,77,0,45,111,12,15,92,130,34,72,48,131,30,17,15,0,32,16,7,6,0,0,2,0,14,0,11,11,10,4,40,71,46,71,98,66,90,59,51,0,76,50,0,6,32,1,0,65,41,0,25,218,82,44,126,60,201,152,3,1,0,0,21,6,14,0,0,2,1,0,0,0,0,1,0,28,68,73,24,202,16,97,95,73,10,103,114,9,12,71,104,0,39,128,10,17,200,55,0,28,58,88,166,45,148,46,27,9,3,0,6,80,0,5,0,0,0,0,4,0,0,0,13,0,22,62,41,38,16,125,77,37,5,75,136,66,12,6,122,88,0,9,76,6,0,17,76,20,0,85,51,20,0,159,119,69,214,37,73,164,142,0,10,0,0,8,74,41,116,200,77,22,38,0,0,1,0,26,3,0,1,0,0,0,10,0,1,5,14,102,22,4,163,19,81,52,135,22,15,48,96,52,0,34,38,0,0,30,26,0,24,143,71,75,38,244,57,8,1,4,5,21,0,38,80,45,155,76,50,130,40,5,7,0,10,31,1,0,0,1,0,0,3,1,0,9,16,0,46,102,34,23,136,67,112,85,0,26,125,17,0,73,65,2,0,63,16,0,23,128,53,0,2,6,112,79,2,8,4,0,2,45,0,0,0,0,0,0,0,0,0,0,7,0,10,72,37,40,116,58,56,50,1,0,6,4,0,0,31,0,0,40,30,0,22,79,44,55,78,45,70,16,174,134,31,130,105,37,66,3,0,0,21,1,7,0,0,0,0,6,0,0,3,0,0,40,28,10,134,67,4,64,0,7,3,1,14,49,65,22,136,26,84,38,83,47,62,156,104,123,14,6,56,168,55,10,107,14,51,25,95,7,40,103,110,0,90,91,39,20,152,51,1,24,95,76,0,50,102,11,13,80,125,33,90,65,136,35,28,16,0,30,16,8,4,0,0,1,0,14,0,10,15,9,6,42,74,52,72,103,63,94,65,54,1,58,58,0,6,40,2,0,85,29,3,34,205,115,34,102,32,173,129,4,1,0,0,18,5,11,0,0,2,7,0,0,0,0,1,0,17,70,82,42,199,40,90,103,78,9,108,117,7,10,70,86,0,40,124,12,21,214,50,0,33,52,74,169,50,150,44,26,8,2,1,7,76,0,4,0,0,0,0,3,0,0,0,14,0,22,64,42,42,16,124,76,36,3,82,114,72,14,6,130,79,0,10,62,4,0,28,92,18,0,50,75,13,0,127,106,66,191,33,30,168,145,0,8,0,0,7,74,45,136,209,72,34,39,0,1,0,0,24,2,0,1,0,1,0,9,0,1,4,15,97,23,4,141,19,61,32,81,29,10,52,112,53,0,34,41,0,0,41,20,0,41,148,69,71,37,248,69,11,1,3,8,22,1,46,76,44,161,58,48,160,63,6,10,0,10,31,0,0,0,1,0,0,1,0,0,5,12,0,45,80,18,26,56,51,115,80,0,27,128,16,0,71,62,2,0,65,17,0,23,135,61,0,1,3,133,65,6,10,5,0,2,56,0,0,0,0,0,0,0,0,0,0,4,0,14,75,40,41,110,57,53,53,1,0,6,4,0,1,34,0,0,44,31,0,18,73,40,55,74,42,76,18,173,127,37,128,93,35,59,5,0,0,22,0,15,0,0,0,0,7,0,0,7,0,0,49,25,10,111,67,5,59,0,6,5,1,11,49,132,35,25,136,24,84,40,76,48,56,147,92,116,13,6,108,172,103,5,139,11,46,111,83,10,34,125,114,0,72,88,37,13,139,58,0,18,115,78,0,49,92,9,14,85,90,31,84,44,83,42,14,15,0,30,15,6,6,0,0,1,0,15,0,9,12,10,5,35,65,53,71,101,64,106,83,52,2,91,88,0,19,77,6,0,105,103,0,40,144,47,35,135,32,171,96,4,1,0,0,22,5,18,0,0,3,5,0,0,0,0,0,0,22,68,73,49,222,30,106,85,70,8,103,108,8,7,70,98,0,38,118,17,20,184,31,0,37,50,87,123,49,111,36,30,10,3,1,6,78,0,6,0,0,0,0,4,0,0,0,13,0,17,65,38,42,15,130,73,30,7,77,135,66,13,4,130,89,0,9,65,8,0,16,95,18,0,91,36,24,0,81,22,48,161,33,75,148,153,0,8,0,0,7,52,38,122,103,70,15,40,0,1,1,0,24,2,0,1,0,2,0,8,0,2,4,12,103,16,4,147,19,85,116,109,30,8,49,100,31,0,32,36,0,0,28,17,0,21,142,62,66,35,249,64,12,1,5,7,20,1,38,72,53,159,83,51,134,40,5,9,0,10,28,0,0,0,1,0,0,2,1,0,11,13,0,52,103,38,23,160,66,113,92,0,23,140,26,0,71,82,2,0,73,16,0,24,128,56,0,0,5,113,61,3,11,5,0,2,42,0,0,0,0,0,0,0,0,0,0,8,0,10,81,41,39,118,56,64,61,2,0,7,5,0,0,29,0,0,46,24,0,18,76,47,59,76,44,74,16,153,138,38,124,96,37,66,4,0,0,23,1,7,0,0,0,0,7,0,0,3,0,0,46,22,10,95,67,6,69,0,6,4,0,18,53

B-factor: mean 23.83, std 9.47, range [6.13, 76.7]